Protein 5BQ2 (pdb70)

InterPro domains:
  IPR001986 Enolpyruvate transferase domain [PF00275] (7-409)
  IPR005750 UDP-N-acetylglucosamine 1-carboxyvinyltransferase [MF_00111] (1-419)
  IPR005750 UDP-N-acetylglucosamine 1-carboxyvinyltransferase [PTHR43783] (2-420)
  IPR005750 UDP-N-acetylglucosamine 1-carboxyvinyltransferase [TIGR01072] (1-418)
  IPR005750 UDP-N-acetylglucosamine 1-carboxyvinyltransferase [cd01555] (12-412)
  IPR013792 RNA 3'-terminal phosphate cyclase/enolpyruvate transferase, alpha/beta [SSF55205] (1-419)
  IPR036968 Enolpyruvate transferase domain superfamily [G3DSA:3.65.10.10] (4-416)
  IPR036968 Enolpyruvate transferase domain superfamily [G3DSA:3.65.10.10] (21-231)

Sequence (1696 aa):
HHHHMDKLIITGGNRLDGEIRRISGAKNSALPILAATLLADTPVTVCNLPHLHDIITTMIELFFGRMGVQPIIDEKLNVEVDASSSIKTLVAPYELVKTMRASILVLGPMMLARFGEAEVALPGGAIGSRPVDLHIRGLEAMGAQIEVEGGYIKAKAPAGGLRGGHFFFDTVSVTGTENLMMAAALANGRTVLQQNAAREPEVVDLANCLNAMGANVQQGAGSDTIVIEGVKRLGGARYDDVLPDRIETGTYLVAAAATGGRVKLKDTDPTILEAVLQKLEEAGAHISTGSNWIELDMKGNRPKKAVNVRTAPYPAFPTDMQAQFISMNAVAEGTGAVIETVFENRFMHVYEMNRMGAQILVEGNTAIVTGVPKLKGAPVMATDLRASASLVIAGLVAEGDTLIDRIYHIDRGYECCIEEKLQLLGAKIRRRVPGHHHHMDKLIITGGNRLDGEIRRISGAKNSALPILAATLLADTPVTVCNLPHHLHDIITTMIEELFGRMGVQPIIDEKLNVEEVDASSIKTLVAPYELVKTMRASILVLGPMMLARFGEAEVALPGGAIGSRPVDLHIRGLEAMGAQIEVEGGYIKAKAPAGGLRGGHFFFDTVSVTGTENLMMAAALANGRTVLQQNAAREPEVVDLANCLNAMGANVQQGAGSDTIVIEGVKRLGGGARYDDVLPDRIETGTYLVAAAATGGRVKLKDTDPTILEAVLQKLEEE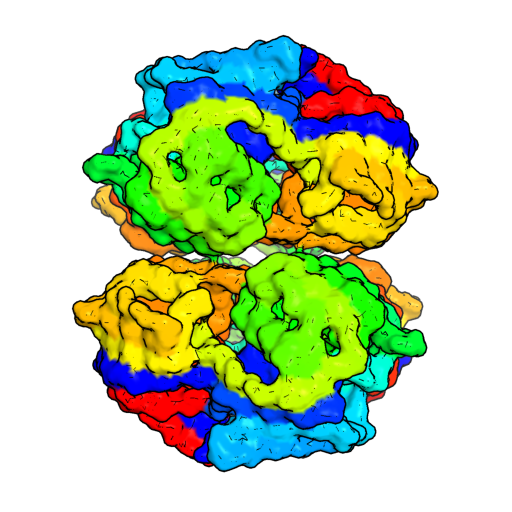AGAHISTGSNWIELDMKGNRPKAVNVRTAPYPAFPTDMQAQFISMNAVAEGTGAVIETVFENRFMHVYEMNRMGAQILVEGNTAIVTGVPKLKGAPVMATDLRASASLVIAGLVAEGDTLIDDRIYHIDRGYECCIEEKLQLLGAKIRRRVPGHHHHMDKLIIITGGNRLDGEIRISGAKNSALPILAATLLADTPVTVCNLPHLHDIITTMIEELFGRMGVQPIIDEKLNVEVDASSIKTLVAPYELVKTMRASILVLGPMMLARFGEAEVALPGGAIGSRPVDLHIRGLEAMGAQIEVEGGYIKAKAPAGGLRGGHHFFFDDTVSVTGTENLMMAAALANNGRTVLQQNAAREPEVVDLANCLNAMGANVQGAGSDDTIVIEGVKRLGGARYDDVLPDRIETGTYLVAAAATGGRVKLKDTDPTILEAVLQQKLEEAGAHISTGSNWIELDMKGNRPKAVNVRTAPYPAFPTDMQAQFISMNAVAEGTGAVIETVFENRFMHVYEMNRMGAQILVEGNTAIVTGVPKLKGAPVMATDLRASASLVIAGLVAEGDTLIDRIYHIDRGYECCIEEKKLQLLGAKIRRRVPGHHHHMDKLIITGGNRLDGEIRISGAKNSALPILAATLLADTPVTVCNLPHLHDIITTMIEELFGRMGVQPIIDEKLNVEVDASSIKTLVAPYELVKTMRASILVLGPMMLARFGEAEVALPGGAIGSRPVDLHIRGLEAMGAQIEEVEGGYIKAKAPAGGLRGGHHFFFDTVSVTGTENLMMAAALANNGRTVLQQNAAREPEVVDLANCLNAMGANVQGAGSDTIVIEGVKRLGGARYDDVLPDRIETGTYLVAAAATGGRVKLKDTDPTILEAVLQQKLEEAGAHISTGSNWIELDMKGNRPKAVNVRTAPYPAFPTDMQAQFISMNAVAEGTGAVIETVFENNRFMHVYEMNRMGAQILVEGNTAIVTGVPKLKGAPVMATDLRASASLVIAGLVAEGDTLIDDRIYHIDRGYECCIEEKLQLLGAKIRRRVPG

Foldseek 3Di:
DADQWKKKKFAAQDQFAFEDEFAFAPLLLLLLLLLQLQAQAKAKEDSHFQFCLNVLSQVQLVVQQWHWDQDPNRIIITRNPRGDHQERDPVSCQVPVSNCSNVQQSCQRPFWHKYAAHDDPLADDHDVLLVVLQVQQVWDWDADPRITTIGAPVVGTAAGEGEDPAEDQSSLSSNQSNLQAHAAKHKYAQYFLAVSQVLSQVQQVQQPWAWPDRNHRMIMGGYDNGTHYDYGYGAGHVLQVLLVLLLNQLSQAKYKYFQHACVNQVQSVVQQVVQQWDWDDDGGMIITHSPRDQGAAEEAEDDGPPHHHPLCQLSSLLSLQAHAAKYKGFYPDRFPNCPSVVQQVVFVWDWDDDGRIIIGGHDNATAADEGEDDACRNCSSVVSNSNRHHGMHMYTSCSSVSNRHRPVVVRSVSRVTRMDMDHD/DADQWKWKKFAAQDQFAFEDEFAFAPLLLLLLLLLQLQAQAKAKEDSHFQFCQNVLSQVQQVVQQWHWDQDPRRITITNNPRGHHQERDCVSCQVPVSNCSNVLSSCQRVFWHKYAAHDDPLADDHDVLLVVLQVQQVWDWDADPRITTIGAPVVGTAAGEDEDPAEDQSSLSSNQSNLQAHAAKHKYAQYFQAVSQVQSQVSQVQQPWAWPDRNHRMIMGGHDHHGYYDYGYGAGHPLQVLLVLLLNQLSQAKYKYFQHACVNAVQSVVQQVVQQWDWDDDGGMIITHNPRDQGAEEEAEDDGPPHHHPLCQLSSLLSNQAHAAKYKYFYPDRQPNCPSVVQQVVFVWDWDDDGRIIIGGHDNATAADEGEDDACRNCSSVVSNSNRHHTMHMYTSCSSVSNRHRPVVVRSVSRVTRMDMDHD/DADQWKWKKFAAQDQFAFEDAFAFAPLLLLLLLLLQLQAQAKAKEDRHFQFCQNVLSQVQLVVQQWHWDQDPRRITITRNNRGDHQERDCVSCQVPVSNCSNVLQSCQRPFKHKYAQHDDPLADDHDVLLVVLQVQQAWDWDQDPRITIIGHPVPGTAAGEGEDPAEDQSSLSSSQSNLQAHAAKHKYAQYFLAVSQVLSQVQQVQQPWAWPDRNHRMIMGGYDNGTHYYYGYGAGHVLLVLLVLLLNQLSQHKYKYFQHACVNAVQSVVQSVVQPWDWDDDGGMIIIGSNSDQTAAEEAEDDGPPHHHPLCQLSSLLSLQAHAAKYKGFYPDSFPSCPSVVQQVVFVWDWDDDTRIIIGHHHNATAADEGEDDALRNCSSVVSNQNRHHGMHMYTSCSSVSNRHRPVVVRSVSRVTDMDMDHD/DADQWKKKKFAAQDQFAFEDEFAFAPLLLLLLLLLQLQAQAKAKEDRHFQFCQNVLSQVQLVVQQWHWDQDPRRITITRNPRGDHQERDPVSCQVPVSNCSNVQQSCQRPFWHKYAQHDDPLADDHDVLLVVLQVQQAWDWDADPRITIIGHPVPGTAAGEGEDPAEDQSSLSSNQSNLQAHAAKHKYAQYFLAVSQVLSQVLQVQQPWAWPDRNHRIIMGGYDNGTHYDYGYGAGHPLQVLLVLLLNLLSQHKYKYFRHACVNAVQSVVQSVVQQWDWDDDRGMIIIGSVSDQTAAEEAEDDGPPHHHPLCQLSSLLSLQAHAAKYKGFYPDSQPSCPSVVQQVVFVWDWDDDGRIIIGHYHNATAADEGEDDALRNCSSVVSNSNRHHGMHMYTSCSSVSNRHRPVQVRSVSRVTPMDMDHD

Radius of gyration: 33.66 Å; Cα contacts (8 Å, |Δi|>4): 4878; chains: 4; bounding box: 71×80×82 Å

Organism: Pseudomonas aeruginosa (strain ATCC 15692 / DSM 22644 / CIP 104116 / JCM 14847 / LMG 12228 / 1C / PRS 101 / PAO1) (NCBI:txid208964)

Secondary structure (DSSP, 8-state):
---TT-EEEEE-------EEEPPBPHHHHHHHHHHGGGBSS-EEEES---SHHHHHHHHHHHHHT---EE-TTS-EEE-GGG----EE-HHHHTT-GGGGGGHHHHHHHHSEEEEEPP----S----HHHHHHHHTTT-EEEEETTEEEEEPPTT--B--EEE-SS--HHHHHHHHHHHHTSBSEEEEES----HHHHHHHHHHHHTT--EE-BTBSEEEEE--S-B---EEEPPB-HHHHHHHHHHHHHTT-EEEEES--GGG-HHHHHHHHHTT-EEEEETTEEEEE-TT-PPBP--EEB-STTSB-HHHHHHHHHHHTTSBSEEEEE-SSSTT--HHHHHHHHTT-EEEEETTEEEEE--S-EE---EE---TTTTHHHHHHHHTEESEEEEE-THHHHHHSSSHHHHHHHTT-EEEEE--/---TT-EEEEE--PPP--EEEPPBPHHHHHHHHHHGGG-SS-EEEES---SHHHHHHHHHHHHHT--PEE-TT--EEE-GGG----EE-HHHHTT-GGGGGGHHHHHHHHSEEEEEPP----S----HHHHHHHHTTT-EEEEETTEEEEEPPTT--B--EEE-SS--HHHHHHHHHHHHTSBSEEEEES----HHHHHHHHHHHHTT--EE-BTBSEEEEE--S-----EEEPPB-HHHHHHHHHHHHHTT-EEEEES--GGG-HHHHHHHHHTT-EEEEETTEEEEE-TT-PPBP--EEB-STTSB-GGGHHHHHHHHTTSBSEEEEE-SSSTT--HHHHHHHHTT-EEEEETTEEEEE--S-EE---EE---TTTTHHHHHHHHTEESEEEEE-THHHHHHSSSHHHHHHHTT-EEEEE--/---TT-EEEEE--PPPEEEEEPPBPHHHHHHHHHHGGGBSS-EEEES---SHHHHHHHHHHHHHT---EE-TTS-EEE-GGG----EE-HHHHTT-GGGGGGHHHHHHHHSEEEEEPP---------HHHHHHHHTTT-EEEEETTEEEEEPPTTS-B--EEE-SS--HHHHHHHHHHHHTSBSEEEEES----HHHHHHHHHHHHTT--EE-BTBSEEEEE--S-B---EEEPPB-HHHHHHHHHHHHHTT-EEEEES--GGG-HHHHHHHHHTT-EEEEETTEEEEE-TTPPPBP--EEB-STTSBPGGGHHHHHHHHTTSBSEEEEE-SSSTT--HHHHHHHHTT-EEEEETTEEEEE--S-EE---EE---TTTTHHHHHHHHTEESEEEEE-THHHHHHSSSHHHHHHHTT-EEEEE--/---TT-EEEEE--PPP--EEEPPBPHHHHHHHHHHGGGBSS-EEEES---SHHHHHHHHHHHHTT---EE-TTS-EEE-GGG----EE-HHHHTT-GGGGGGHHHHHHHHSEEEEEPP---------HHHHHHHHHTT-EEEEETTEEEEEPPTTS-B--EEE-SS--HHHHHHHHHHHHTSBSEEEEES----HHHHHHHHHHHHTT--EE-BTBSEEEEE--S-B---EEEPPB-HHHHHHHHHHHHHTT-EEEEES--GGG-HHHHHHHHHTT-EEEE-SSEEEEE-TTPPPBP--EEB-STTSB-GGGHHHHHHHHTTSBSEEEEE-SSSTT--HHHHHHHHTT-EEEEETTEEEEE--S-EE---EE---TTTTHHHHHHHHTEESEEEEE-THHHHHHSSSHHHHHHHTT-EEEEE--

Structure (mmCIF, N/CA/C/O backbone):
data_5BQ2
#
_entry.id   5BQ2
#
_cell.length_a   130.170
_cell.length_b   166.810
_cell.length_c   81.450
_cell.angle_alpha   90.000
_cell.angle_beta   90.000
_cell.angle_gamma   90.000
#
_symmetry.space_group_name_H-M   'P 21 21 2'
#
loop_
_entity.id
_entity.type
_entity.pdbx_description
1 polymer 'UDP-N-acetylglucosamine 1-carboxyvinyltransferase'
2 non-polymer 'URIDINE-DIPHOSPHATE-2(N-ACETYLGLUCOSAMINYL) BUTYRIC ACID'
3 non-polymer 'MAGNESIUM ION'
4 water water
#
loop_
_atom_site.group_PDB
_atom_site.id
_atom_site.type_symbol
_atom_site.label_atom_id
_atom_site.label_alt_id
_atom_site.label_comp_id
_atom_site.label_asym_id
_atom_site.label_entity_id
_atom_site.label_seq_id
_atom_site.pdbx_PDB_ins_code
_atom_site.Cartn_x
_atom_site.Cartn_y
_atom_site.Cartn_z
_atom_site.occupancy
_atom_site.B_iso_or_equiv
_atom_site.auth_seq_id
_atom_site.auth_comp_id
_atom_site.auth_asym_id
_atom_site.auth_atom_id
_atom_site.pdbx_PDB_model_num
ATOM 1 N N . HIS A 1 5 ? -78.825 4.613 108.721 1.00 35.86 -3 HIS A N 1
ATOM 2 C CA . HIS A 1 5 ? -80.152 4.209 109.178 1.00 37.82 -3 HIS A CA 1
ATOM 3 C C . HIS A 1 5 ? -80.550 4.945 110.459 1.00 35.95 -3 HIS A C 1
ATOM 4 O O . HIS A 1 5 ? -80.450 4.391 111.557 1.00 41.29 -3 HIS A O 1
ATOM 6 N N . HIS A 1 6 ? -81.013 6.185 110.314 1.00 24.27 -2 HIS A N 1
ATOM 7 C CA . HIS A 1 6 ? -81.354 7.019 111.470 1.00 20.97 -2 HIS A CA 1
ATOM 8 C C . HIS A 1 6 ? -82.464 6.396 112.312 1.00 20.73 -2 HIS A C 1
ATOM 9 O O . HIS A 1 6 ? -83.346 5.712 111.786 1.00 22.58 -2 HIS A O 1
ATOM 16 N N . HIS A 1 7 ? -82.389 6.617 113.622 1.00 17.59 -1 HIS A N 1
ATOM 17 C CA . HIS A 1 7 ? -83.386 6.146 114.580 1.00 21.05 -1 HIS A CA 1
ATOM 18 C C . HIS A 1 7 ? -83.814 7.320 115.471 1.00 14.99 -1 HIS A C 1
ATOM 19 O O . HIS A 1 7 ? -83.015 8.227 115.741 1.00 16.00 -1 HIS A O 1
ATOM 26 N N . HIS A 1 8 ? -85.065 7.305 115.921 1.00 18.93 0 HIS A N 1
ATOM 27 C CA . HIS A 1 8 ? -85.612 8.405 116.717 1.00 22.36 0 HIS A CA 1
ATOM 28 C C . HIS A 1 8 ? -84.739 8.767 117.921 1.00 23.85 0 HIS A C 1
ATOM 29 O O . HIS A 1 8 ? -84.642 9.937 118.278 1.00 19.51 0 HIS A O 1
ATOM 36 N N . MET A 1 9 ? -84.084 7.769 118.516 1.00 16.03 1 MET A N 1
ATOM 37 C CA . MET A 1 9 ? -83.325 7.974 119.748 1.00 16.12 1 MET A CA 1
ATOM 38 C C . MET A 1 9 ? -81.825 8.198 119.527 1.00 16.58 1 MET A C 1
ATOM 39 O O . MET A 1 9 ? -81.046 8.138 120.482 1.00 16.37 1 MET A O 1
ATOM 44 N N . ASP A 1 10 ? -81.423 8.459 118.284 1.00 14.52 2 ASP A N 1
ATOM 45 C CA . ASP A 1 10 ? -80.007 8.718 117.971 1.00 15.20 2 ASP A CA 1
ATOM 46 C C . ASP A 1 10 ? -79.472 9.932 118.731 1.00 18.77 2 ASP A C 1
ATOM 47 O O . ASP A 1 10 ? -80.224 10.853 119.045 1.00 13.81 2 ASP A O 1
ATOM 52 N N . LYS A 1 11 ? -78.167 9.932 119.004 1.00 13.02 3 LYS A N 1
ATOM 53 C CA . LYS A 1 11 ? -77.481 11.102 119.549 1.00 11.88 3 LYS A CA 1
ATOM 54 C C . LYS A 1 11 ? -76.272 11.413 118.674 1.00 11.12 3 LYS A C 1
ATOM 55 O O . LYS A 1 11 ? -75.829 10.563 117.908 1.00 13.02 3 LYS A O 1
ATOM 61 N N . LEU A 1 12 ? -75.745 12.630 118.787 1.00 10.41 4 LEU A N 1
ATOM 62 C CA . LEU A 1 12 ? -74.449 12.949 118.193 1.00 9.90 4 LEU A CA 1
ATOM 63 C C . LEU A 1 12 ? -73.441 13.245 119.285 1.00 11.96 4 LEU A C 1
ATOM 64 O O . LEU A 1 12 ? -73.754 13.961 120.224 1.00 12.38 4 LEU A O 1
ATOM 69 N N . ILE A 1 13 ? -72.227 12.707 119.160 1.00 10.58 5 ILE A N 1
ATOM 70 C CA . ILE A 1 13 ? -71.159 13.077 120.080 1.00 10.58 5 ILE A CA 1
ATOM 71 C C . ILE A 1 13 ? -70.058 13.780 119.286 1.00 13.99 5 ILE A C 1
ATOM 72 O O . ILE A 1 13 ? -69.537 13.260 118.296 1.00 12.39 5 ILE A O 1
ATOM 77 N N . ILE A 1 14 ? -69.708 14.970 119.747 1.00 12.56 6 ILE A N 1
ATOM 78 C CA . ILE A 1 14 ? -68.754 15.825 119.059 1.00 9.60 6 ILE A CA 1
ATOM 79 C C . ILE A 1 14 ? -67.554 16.050 119.945 1.00 12.52 6 ILE A C 1
ATOM 80 O O . ILE A 1 14 ? -67.711 16.231 121.139 1.00 12.06 6 ILE A O 1
ATOM 85 N N . THR A 1 15 ? -66.355 16.055 119.374 1.00 13.97 7 THR A N 1
ATOM 86 C CA . THR A 1 15 ? -65.188 16.527 120.110 1.00 11.93 7 THR A CA 1
ATOM 87 C C . THR A 1 15 ? -64.699 17.802 119.441 1.00 12.57 7 THR A C 1
ATOM 88 O O . THR A 1 15 ? -64.421 17.794 118.248 1.00 14.58 7 THR A O 1
ATOM 92 N N . GLY A 1 16 ? -64.621 18.901 120.185 1.00 11.33 8 GLY A N 1
ATOM 93 C CA . GLY A 1 16 ? -64.254 20.172 119.582 1.00 10.76 8 GLY A CA 1
ATOM 94 C C . GLY A 1 16 ? -62.759 20.340 119.376 1.00 16.14 8 GLY A C 1
ATOM 95 O O . GLY A 1 16 ? -61.962 19.530 119.848 1.00 14.44 8 GLY A O 1
ATOM 96 N N . GLY A 1 17 ? -62.375 21.385 118.648 1.00 17.54 9 GLY A N 1
ATOM 97 C CA . GLY A 1 17 ? -60.973 21.761 118.585 1.00 17.56 9 GLY A CA 1
ATOM 98 C C . GLY A 1 17 ? -60.266 21.615 117.252 1.00 18.05 9 GLY A C 1
ATOM 99 O O . GLY A 1 17 ? -59.071 21.895 117.152 1.00 23.60 9 GLY A O 1
ATOM 100 N N . ASN A 1 18 ? -60.989 21.183 116.227 1.00 15.03 10 ASN A N 1
ATOM 101 C CA . ASN A 1 18 ? -60.405 21.003 114.897 1.00 14.60 10 ASN A CA 1
ATOM 102 C C . ASN A 1 18 ? -60.834 22.098 113.928 1.00 14.47 10 ASN A C 1
ATOM 103 O O . ASN A 1 18 ? -62.020 22.385 113.803 1.00 14.86 10 ASN A O 1
ATOM 108 N N . ARG A 1 19 ? -59.877 22.703 113.233 1.00 13.88 11 ARG A N 1
ATOM 109 C CA . ARG A 1 19 ? -60.225 23.600 112.133 1.00 11.86 11 ARG A CA 1
ATOM 110 C C . ARG A 1 19 ? -60.751 22.777 110.954 1.00 12.80 11 ARG A C 1
ATOM 111 O O . ARG A 1 19 ? -60.051 21.893 110.444 1.00 13.30 11 ARG A O 1
ATOM 119 N N . LEU A 1 20 ? -61.968 23.061 110.503 1.00 13.13 12 LEU A N 1
ATOM 120 C CA . LEU A 1 20 ? -62.525 22.313 109.373 1.00 9.85 12 LEU A CA 1
ATOM 121 C C . LEU A 1 20 ? -61.714 22.562 108.097 1.00 11.02 12 LEU A C 1
ATOM 122 O O . LEU A 1 20 ? -61.097 23.614 107.930 1.00 12.08 12 LEU A O 1
ATOM 127 N N . ASP A 1 21 ? -61.703 21.572 107.211 1.00 10.93 13 ASP A N 1
ATOM 128 C CA . ASP A 1 21 ? -60.974 21.675 105.941 1.00 10.73 13 ASP A CA 1
ATOM 129 C C . ASP A 1 21 ? -61.494 20.584 105.027 1.00 13.97 13 ASP A C 1
ATOM 130 O O . ASP A 1 21 ? -61.388 19.408 105.354 1.00 18.37 13 ASP A O 1
ATOM 135 N N . GLY A 1 22 ? -62.054 20.956 103.880 1.00 12.94 14 GLY A N 1
ATOM 136 C CA . GLY A 1 22 ? -62.451 19.952 102.911 1.00 13.10 14 GLY A CA 1
ATOM 137 C C . GLY A 1 22 ? -63.503 20.474 101.966 1.00 15.47 14 GLY A C 1
ATOM 138 O O . GLY A 1 22 ? -63.758 21.671 101.921 1.00 13.84 14 GLY A O 1
ATOM 139 N N . GLU A 1 23 ? -64.094 19.580 101.190 1.00 13.88 15 GLU A N 1
ATOM 140 C CA . GLU A 1 23 ? -65.159 19.987 100.284 1.00 12.00 15 GLU A CA 1
ATOM 141 C C . GLU A 1 23 ? -66.329 19.024 100.356 1.00 15.85 15 GLU A C 1
ATOM 142 O O . GLU A 1 23 ? -66.154 17.810 100.496 1.00 19.73 15 GLU A O 1
ATOM 148 N N . ILE A 1 24 ? -67.534 19.576 100.298 1.00 12.24 16 ILE A N 1
ATOM 149 C CA . ILE A 1 24 ? -68.728 18.755 100.248 1.00 15.23 16 ILE A CA 1
ATOM 150 C C . ILE A 1 24 ? -69.712 19.316 99.244 1.00 13.66 16 ILE A C 1
ATOM 151 O O . ILE A 1 24 ? -69.597 20.461 98.794 1.00 12.27 16 ILE A O 1
ATOM 156 N N . ARG A 1 25 ? -70.669 18.473 98.883 1.00 13.44 17 ARG A N 1
ATOM 157 C CA A ARG A 1 25 ? -71.723 18.885 97.974 0.53 12.15 17 ARG A CA 1
ATOM 158 C CA B ARG A 1 25 ? -71.739 18.847 97.974 0.47 12.56 17 ARG A CA 1
ATOM 159 C C . ARG A 1 25 ? -72.979 19.261 98.748 1.00 15.57 17 ARG A C 1
ATOM 160 O O . ARG A 1 25 ? -73.384 18.568 99.685 1.00 15.33 17 ARG A O 1
ATOM 175 N N . ILE A 1 26 ? -73.572 20.384 98.350 1.00 9.63 18 ILE A N 1
ATOM 176 C CA . ILE A 1 26 ? -74.819 20.880 98.921 1.00 7.14 18 ILE A CA 1
ATOM 177 C C . ILE A 1 26 ? -75.989 20.129 98.283 1.00 9.58 18 ILE A C 1
ATOM 178 O O . ILE A 1 26 ? -76.001 19.882 97.068 1.00 11.96 18 ILE A O 1
ATOM 183 N N . SER A 1 27 ? -76.949 19.743 99.120 1.00 9.69 19 SER A N 1
ATOM 184 C CA . SER A 1 27 ? -78.133 19.008 98.687 1.00 12.32 19 SER A CA 1
ATOM 185 C C . SER A 1 27 ? -79.234 19.961 98.238 1.00 10.37 19 SER A C 1
ATOM 186 O O . SER A 1 27 ? -79.171 21.157 98.508 1.00 9.50 19 SER A O 1
ATOM 189 N N . GLY A 1 28 ? -80.259 19.418 97.586 1.00 8.20 20 GLY A N 1
ATOM 190 C CA . GLY A 1 28 ? -81.405 20.223 97.195 1.00 8.07 20 GLY A CA 1
ATOM 191 C C . GLY A 1 28 ? -82.156 20.814 98.378 1.00 11.46 20 GLY A C 1
ATOM 192 O O . GLY A 1 28 ? -82.120 20.262 99.487 1.00 9.27 20 GLY A O 1
ATOM 193 N N . ALA A 1 29 ? -82.854 21.924 98.149 1.00 7.74 21 ALA A N 1
ATOM 194 C CA . ALA A 1 29 ? -83.526 22.643 99.248 1.00 7.68 21 ALA A CA 1
ATOM 195 C C . ALA A 1 29 ? -84.730 21.901 99.808 1.00 7.91 21 ALA A C 1
ATOM 196 O O . ALA A 1 29 ? -85.702 21.610 99.097 1.00 8.38 21 ALA A O 1
ATOM 198 N N . LYS A 1 30 ? -84.673 21.618 101.104 1.00 8.92 22 LYS A N 1
ATOM 199 C CA . LYS A 1 30 ? -85.806 20.977 101.780 1.00 5.57 22 LYS A CA 1
ATOM 200 C C . LYS A 1 30 ? -87.098 21.761 101.555 1.00 8.61 22 LYS A C 1
ATOM 201 O O . LYS A 1 30 ? -88.155 21.182 101.280 1.00 6.40 22 LYS A O 1
ATOM 207 N N . ASN A 1 31 ? -87.008 23.085 101.639 1.00 7.98 23 ASN A N 1
ATOM 208 C CA . ASN A 1 31 ? -88.216 23.909 101.574 1.00 8.84 23 ASN A CA 1
ATOM 209 C C . ASN A 1 31 ? -88.610 24.321 100.148 1.00 10.47 23 ASN A C 1
ATOM 210 O O . ASN A 1 31 ? -89.559 25.089 99.944 1.00 9.20 23 ASN A O 1
ATOM 215 N N . SER A 1 32 ? -87.899 23.786 99.161 1.00 7.46 24 SER A N 1
ATOM 216 C CA . SER A 1 32 ? -88.415 23.773 97.791 1.00 5.31 24 SER A CA 1
ATOM 217 C C . SER A 1 32 ? -89.046 22.398 97.503 1.00 9.03 24 SER A C 1
ATOM 218 O O . SER A 1 32 ? -90.105 22.301 96.861 1.00 8.07 24 SER A O 1
ATOM 221 N N . ALA A 1 33 ? -88.396 21.338 97.978 1.00 7.43 25 ALA A N 1
ATOM 222 C CA . ALA A 1 33 ? -88.913 19.978 97.806 1.00 8.73 25 ALA A CA 1
ATOM 223 C C . ALA A 1 33 ? -90.327 19.830 98.354 1.00 8.64 25 ALA A C 1
ATOM 224 O O . ALA A 1 33 ? -91.182 19.193 97.723 1.00 9.84 25 ALA A O 1
ATOM 226 N N . LEU A 1 34 ? -90.575 20.411 99.524 1.00 7.55 26 LEU A N 1
ATOM 227 C CA . LEU A 1 34 ? -91.882 20.242 100.158 1.00 6.21 26 LEU A CA 1
ATOM 228 C C . LEU A 1 34 ? -93.010 20.883 99.316 1.00 8.57 26 LEU A C 1
ATOM 229 O O . LEU A 1 34 ? -94.004 20.197 99.001 1.00 7.86 26 LEU A O 1
ATOM 234 N N . PRO A 1 35 ? -92.891 22.181 98.960 1.00 6.06 27 PRO A N 1
ATOM 235 C CA . PRO A 1 35 ? -93.986 22.697 98.123 1.00 9.40 27 PRO A CA 1
ATOM 236 C C . PRO A 1 35 ? -94.071 22.052 96.741 1.00 8.84 27 PRO A C 1
ATOM 237 O O . PRO A 1 35 ? -95.183 21.894 96.223 1.00 9.49 27 PRO A O 1
ATOM 241 N N . ILE A 1 36 ? -92.939 21.697 96.133 1.00 8.34 28 ILE A N 1
ATOM 242 C CA . ILE A 1 36 ? -92.998 21.072 94.804 1.00 7.21 28 ILE A CA 1
ATOM 243 C C . ILE A 1 36 ? -93.630 19.676 94.888 1.00 9.83 28 ILE A C 1
ATOM 244 O O . ILE A 1 36 ? -94.402 19.291 94.006 1.00 8.58 28 ILE A O 1
ATOM 249 N N . LEU A 1 37 ? -93.350 18.927 95.955 1.00 8.14 29 LEU A N 1
ATOM 250 C CA . LEU A 1 37 ? -94.057 17.654 96.138 1.00 7.44 29 LEU A CA 1
ATOM 251 C C . LEU A 1 37 ? -95.563 17.892 96.281 1.00 8.17 29 LEU A C 1
ATOM 252 O O . LEU A 1 37 ? -96.366 17.183 95.671 1.00 10.77 29 LEU A O 1
ATOM 257 N N . ALA A 1 38 ? -95.957 18.901 97.053 1.00 6.14 30 ALA A N 1
ATOM 258 C CA . ALA A 1 38 ? -97.385 19.229 97.139 1.00 6.52 30 ALA A CA 1
ATOM 259 C C . ALA A 1 38 ? -97.950 19.567 95.746 1.00 8.99 30 ALA A C 1
ATOM 260 O O . ALA A 1 38 ? -99.075 19.175 95.401 1.00 9.46 30 ALA A O 1
ATOM 262 N N . ALA A 1 39 ? -97.163 20.289 94.949 1.00 9.00 31 ALA A N 1
ATOM 263 C CA . ALA A 1 39 ? -97.590 20.693 93.606 1.00 8.56 31 ALA A CA 1
ATOM 264 C C . ALA A 1 39 ? -97.904 19.509 92.693 1.00 10.81 31 ALA A C 1
ATOM 265 O O . ALA A 1 39 ? -98.632 19.668 91.704 1.00 9.75 31 ALA A O 1
ATOM 267 N N . THR A 1 40 ? -97.362 18.330 93.000 1.00 8.85 32 THR A N 1
ATOM 268 C CA . THR A 1 40 ? -97.593 17.176 92.124 1.00 11.08 32 THR A CA 1
ATOM 269 C C . THR A 1 40 ? -99.065 16.786 92.142 1.00 11.81 32 THR A C 1
ATOM 270 O O . THR A 1 40 ? -99.545 16.106 91.233 1.00 11.49 32 THR A O 1
ATOM 274 N N . LEU A 1 41 ? -99.797 17.223 93.167 1.00 12.11 33 LEU A N 1
ATOM 275 C CA . LEU A 1 41 ? -101.248 17.032 93.189 1.00 11.64 33 LEU A CA 1
ATOM 276 C C . LEU A 1 41 ? -101.977 17.701 92.018 1.00 12.32 33 LEU A C 1
ATOM 277 O O . LEU A 1 41 ? -103.097 17.320 91.682 1.00 12.31 33 LEU A O 1
ATOM 282 N N . LEU A 1 42 ? -101.348 18.696 91.399 1.00 11.17 34 LEU A N 1
ATOM 283 C CA . LEU A 1 42 ? -101.971 19.429 90.298 1.00 16.77 34 LEU A CA 1
ATOM 284 C C . LEU A 1 42 ? -101.875 18.711 88.956 1.00 12.12 34 LEU A C 1
ATOM 285 O O . LEU A 1 42 ? -102.614 19.024 88.017 1.00 12.49 34 LEU A O 1
ATOM 290 N N . ALA A 1 43 ? -100.941 17.775 88.851 1.00 13.06 35 ALA A N 1
ATOM 291 C CA . ALA A 1 43 ? -100.581 17.248 87.526 1.00 11.56 35 ALA A CA 1
ATOM 292 C C . ALA A 1 43 ? -101.419 16.046 87.116 1.00 13.46 35 ALA A C 1
ATOM 293 O O . ALA A 1 43 ? -101.746 15.207 87.948 1.00 16.56 35 ALA A O 1
ATOM 295 N N . ASP A 1 44 ? -101.755 15.938 85.830 1.00 15.83 36 ASP A N 1
ATOM 296 C CA . ASP A 1 44 ? -102.521 14.763 85.408 1.00 18.50 36 ASP A CA 1
ATOM 297 C C . ASP A 1 44 ? -101.657 13.692 84.719 1.00 19.79 36 ASP A C 1
ATOM 298 O O . ASP A 1 44 ? -102.183 12.694 84.218 1.00 19.50 36 ASP A O 1
ATOM 303 N N . THR A 1 45 ? -100.341 13.900 84.698 1.00 15.64 37 THR A N 1
ATOM 304 C CA . THR A 1 45 ? -99.380 12.847 84.348 1.00 13.70 37 THR A CA 1
ATOM 305 C C . THR A 1 45 ? -98.267 12.913 85.412 1.00 12.72 37 THR A C 1
ATOM 306 O O . THR A 1 45 ? -98.171 13.905 86.133 1.00 13.86 37 THR A O 1
ATOM 310 N N . PRO A 1 46 ? -97.458 11.845 85.560 1.00 13.92 38 PRO A N 1
ATOM 311 C CA . PRO A 1 46 ? -96.577 11.824 86.737 1.00 13.71 38 PRO A CA 1
ATOM 312 C C . PRO A 1 46 ? -95.467 12.884 86.742 1.00 13.34 38 PRO A C 1
ATOM 313 O O . PRO A 1 46 ? -94.918 13.234 85.690 1.00 15.75 38 PRO A O 1
ATOM 317 N N . VAL A 1 47 ? -95.153 13.368 87.937 1.00 13.65 39 VAL A N 1
ATOM 318 C CA . VAL A 1 47 ? -94.063 14.316 88.155 1.00 12.52 39 VAL A CA 1
ATOM 319 C C . VAL A 1 47 ? -92.889 13.600 88.801 1.00 16.04 39 VAL A C 1
ATOM 320 O O . VAL A 1 47 ? -93.090 12.834 89.740 1.00 14.64 39 VAL A O 1
ATOM 324 N N . THR A 1 48 ? -91.671 13.849 88.318 1.00 13.03 40 THR A N 1
ATOM 325 C CA . THR A 1 48 ? -90.488 13.298 88.971 1.00 11.72 40 THR A CA 1
ATOM 326 C C . THR A 1 48 ? -89.665 14.432 89.577 1.00 10.38 40 THR A C 1
ATOM 327 O O . THR A 1 48 ? -89.221 15.329 88.860 1.00 13.53 40 THR A O 1
ATOM 331 N N . VAL A 1 49 ? -89.508 14.413 90.900 1.00 9.79 41 VAL A N 1
ATOM 332 C CA . VAL A 1 49 ? -88.801 15.469 91.605 1.00 12.54 41 VAL A CA 1
ATOM 333 C C . VAL A 1 49 ? -87.397 14.983 91.903 1.00 13.38 41 VAL A C 1
ATOM 334 O O . VAL A 1 49 ? -87.227 13.910 92.491 1.00 15.14 41 VAL A O 1
ATOM 338 N N . CYS A 1 50 ? -86.400 15.779 91.528 1.00 9.95 42 CYS A N 1
ATOM 339 C CA . CYS A 1 50 ? -85.016 15.344 91.620 1.00 11.97 42 CYS A CA 1
ATOM 340 C C . CYS A 1 50 ? -84.167 16.286 92.480 1.00 12.32 42 CYS A C 1
ATOM 341 O O . CYS A 1 50 ? -84.616 17.355 92.915 1.00 10.42 42 CYS A O 1
ATOM 344 N N . ASN A 1 51 ? -82.937 15.861 92.721 1.00 12.32 43 ASN A N 1
ATOM 345 C CA . ASN A 1 51 ? -82.028 16.542 93.635 1.00 10.85 43 ASN A CA 1
ATOM 346 C C . ASN A 1 51 ? -82.622 16.680 95.030 1.00 11.96 43 ASN A C 1
ATOM 347 O O . ASN A 1 51 ? -82.382 17.670 95.709 1.00 12.73 43 ASN A O 1
ATOM 352 N N . LEU A 1 52 ? -83.386 15.691 95.472 1.00 12.22 44 LEU A N 1
ATOM 353 C CA . LEU A 1 52 ? -83.958 15.748 96.815 1.00 10.02 44 LEU A CA 1
ATOM 354 C C . LEU A 1 52 ? -82.901 15.518 97.888 1.00 11.11 44 LEU A C 1
ATOM 355 O O . LEU A 1 52 ? -82.017 14.671 97.725 1.00 15.51 44 LEU A O 1
ATOM 360 N N . PRO A 1 53 ? -82.993 16.273 98.990 1.00 11.33 45 PRO A N 1
ATOM 361 C CA . PRO A 1 53 ? -82.160 15.985 100.157 1.00 10.83 45 PRO A CA 1
ATOM 362 C C . PRO A 1 53 ? -82.690 14.762 100.894 1.00 14.84 45 PRO A C 1
ATOM 363 O O . PRO A 1 53 ? -83.908 14.556 100.946 1.00 10.93 45 PRO A O 1
ATOM 367 N N . HIS A 1 54 ? -81.803 13.966 101.474 1.00 11.26 46 HIS A N 1
ATOM 368 C CA . HIS A 1 54 ? -82.271 12.786 102.180 1.00 13.16 46 HIS A CA 1
ATOM 369 C C . HIS A 1 54 ? -82.418 13.133 103.642 1.00 10.31 46 HIS A C 1
ATOM 370 O O . HIS A 1 54 ? -81.491 12.971 104.433 1.00 12.68 46 HIS A O 1
ATOM 377 N N . LEU A 1 55 ? -83.598 13.642 103.976 1.00 10.50 47 LEU A N 1
ATOM 378 C CA . LEU A 1 55 ? -83.897 14.059 105.335 1.00 12.61 47 LEU A CA 1
ATOM 379 C C . LEU A 1 55 ? -85.367 13.783 105.628 1.00 9.87 47 LEU A C 1
ATOM 380 O O . LEU A 1 55 ? -86.149 13.497 104.715 1.00 13.19 47 LEU A O 1
ATOM 385 N N . HIS A 1 56 ? -85.752 13.862 106.897 1.00 9.86 48 HIS A N 1
ATOM 386 C CA . HIS A 1 56 ? -87.000 13.221 107.294 1.00 9.27 48 HIS A CA 1
ATOM 387 C C . HIS A 1 56 ? -88.266 13.973 106.860 1.00 11.54 48 HIS A C 1
ATOM 388 O O . HIS A 1 56 ? -89.312 13.346 106.722 1.00 10.71 48 HIS A O 1
ATOM 395 N N . ASP A 1 57 ? -88.198 15.288 106.619 1.00 7.82 49 ASP A N 1
ATOM 396 C CA . ASP A 1 57 ? -89.408 16.000 106.193 1.00 12.30 49 ASP A CA 1
ATOM 397 C C . ASP A 1 57 ? -89.923 15.463 104.842 1.00 10.94 49 ASP A C 1
ATOM 398 O O . ASP A 1 57 ? -91.125 15.483 104.581 1.00 9.26 49 ASP A O 1
ATOM 403 N N . ILE A 1 58 ? -89.025 14.975 103.992 1.00 10.97 50 ILE A N 1
ATOM 404 C CA A ILE A 1 58 ? -89.409 14.385 102.704 0.56 11.64 50 ILE A CA 1
ATOM 405 C CA B ILE A 1 58 ? -89.478 14.435 102.716 0.44 11.43 50 ILE A CA 1
ATOM 406 C C . ILE A 1 58 ? -90.180 13.099 102.951 1.00 12.32 50 ILE A C 1
ATOM 407 O O . ILE A 1 58 ? -91.203 12.828 102.320 1.00 8.59 50 ILE A O 1
ATOM 416 N N . THR A 1 59 ? -89.667 12.302 103.886 1.00 10.81 51 THR A N 1
ATOM 417 C CA . THR A 1 59 ? -90.290 11.045 104.271 1.00 9.23 51 THR A CA 1
ATOM 418 C C . THR A 1 59 ? -91.711 11.288 104.785 1.00 13.88 51 THR A C 1
ATOM 419 O O . THR A 1 59 ? -92.642 10.570 104.419 1.00 13.46 51 THR A O 1
ATOM 423 N N . THR A 1 60 ? -91.873 12.312 105.619 1.00 8.87 52 THR A N 1
ATOM 424 C CA . THR A 1 60 ? -93.197 12.658 106.131 1.00 9.15 52 THR A CA 1
ATOM 425 C C . THR A 1 60 ? -94.148 13.078 105.009 1.00 9.73 52 THR A C 1
ATOM 426 O O . THR A 1 60 ? -95.304 12.671 104.995 1.00 11.39 52 THR A O 1
ATOM 430 N N . MET A 1 61 ? -93.665 13.873 104.062 1.00 9.06 53 MET A N 1
ATOM 431 C CA . MET A 1 61 ? -94.520 14.297 102.950 1.00 9.91 53 MET A CA 1
ATOM 432 C C . MET A 1 61 ? -94.940 13.084 102.110 1.00 10.12 53 MET A C 1
ATOM 433 O O . MET A 1 61 ? -96.098 12.979 101.692 1.00 8.58 53 MET A O 1
ATOM 438 N N . ILE A 1 62 ? -94.012 12.153 101.895 1.00 11.20 54 ILE A N 1
ATOM 439 C CA . ILE A 1 62 ? -94.332 10.933 101.166 1.00 10.57 54 ILE A CA 1
ATOM 440 C C . ILE A 1 62 ? -95.362 10.113 101.937 1.00 9.57 54 ILE A C 1
ATOM 441 O O . ILE A 1 62 ? -96.296 9.571 101.342 1.00 13.38 54 ILE A O 1
ATOM 446 N N . GLU A 1 63 ? -95.210 10.031 103.255 1.00 9.89 55 GLU A N 1
ATOM 447 C CA . GLU A 1 63 ? -96.194 9.335 104.078 1.00 12.49 55 GLU A CA 1
ATOM 448 C C . GLU A 1 63 ? -97.563 9.982 103.952 1.00 12.38 55 GLU A C 1
ATOM 449 O O . GLU A 1 63 ? -98.580 9.278 103.894 1.00 14.99 55 GLU A O 1
ATOM 455 N N . LEU A 1 64 ? -97.594 11.314 103.912 1.00 9.87 56 LEU A N 1
ATOM 456 C CA . LEU A 1 64 ? -98.868 12.036 103.817 1.00 9.89 56 LEU A CA 1
ATOM 457 C C . LEU A 1 64 ? -99.590 11.665 102.523 1.00 12.26 56 LEU A C 1
ATOM 458 O O . LEU A 1 64 ? -100.800 11.413 102.510 1.00 11.77 56 LEU A O 1
ATOM 463 N N . PHE A 1 65 ? -98.839 11.604 101.436 1.00 11.64 57 PHE A N 1
ATOM 464 C CA A PHE A 1 65 ? -99.426 11.233 100.155 0.44 10.46 57 PHE A CA 1
ATOM 465 C CA B PHE A 1 65 ? -99.418 11.226 100.150 0.56 10.27 57 PHE A CA 1
ATOM 466 C C . PHE A 1 65 ? -99.976 9.807 100.233 1.00 11.13 57 PHE A C 1
ATOM 467 O O . PHE A 1 65 ? -101.071 9.523 99.743 1.00 12.12 57 PHE A O 1
ATOM 482 N N . GLY A 1 66 ? -99.238 8.916 100.883 1.00 14.11 58 GLY A N 1
ATOM 483 C CA . GLY A 1 66 ? -99.711 7.556 101.072 1.00 15.51 58 GLY A CA 1
ATOM 484 C C . GLY A 1 66 ? -101.059 7.491 101.767 1.00 14.54 58 GLY A C 1
ATOM 485 O O . GLY A 1 66 ? -101.928 6.695 101.386 1.00 14.29 58 GLY A O 1
ATOM 486 N N . ARG A 1 67 ? -101.241 8.327 102.786 1.00 14.41 59 ARG A N 1
ATOM 487 C CA . ARG A 1 67 ? -102.509 8.368 103.516 1.00 16.91 59 ARG A CA 1
ATOM 488 C C . ARG A 1 67 ? -103.648 8.893 102.654 1.00 18.03 59 ARG A C 1
ATOM 489 O O . ARG A 1 67 ? -104.816 8.707 102.990 1.00 16.96 59 ARG A O 1
ATOM 497 N N . MET A 1 68 ? -103.313 9.567 101.557 1.00 17.17 60 MET A N 1
ATOM 498 C CA . MET A 1 68 ? -104.342 10.064 100.648 1.00 17.88 60 MET A CA 1
ATOM 499 C C . MET A 1 68 ? -104.620 9.068 99.519 1.00 17.01 60 MET A C 1
ATOM 500 O O . MET A 1 68 ? -105.520 9.269 98.699 1.00 15.46 60 MET A O 1
ATOM 505 N N . GLY A 1 69 ? -103.856 7.981 99.500 1.00 14.05 61 GLY A N 1
ATOM 506 C CA . GLY A 1 69 ? -104.037 6.948 98.491 1.00 14.18 61 GLY A CA 1
ATOM 507 C C . GLY A 1 69 ? -103.090 7.078 97.311 1.00 18.45 61 GLY A C 1
ATOM 508 O O . GLY A 1 69 ? -103.221 6.353 96.324 1.00 24.09 61 GLY A O 1
ATOM 509 N N . VAL A 1 70 ? -102.127 7.989 97.423 1.00 14.52 62 VAL A N 1
ATOM 510 C CA . VAL A 1 70 ? -101.109 8.200 96.394 1.00 15.02 62 VAL A CA 1
ATOM 511 C C . VAL A 1 70 ? -99.813 7.560 96.850 1.00 25.27 62 VAL A C 1
ATOM 512 O O . VAL A 1 70 ? -99.289 7.926 97.897 1.00 26.60 62 VAL A O 1
ATOM 516 N N . GLN A 1 71 ? -99.278 6.632 96.065 1.00 18.63 63 GLN A N 1
ATOM 517 C CA . GLN A 1 71 ? -98.033 5.965 96.441 1.00 20.13 63 GLN A CA 1
ATOM 518 C C . GLN A 1 71 ? -96.835 6.461 95.631 1.00 15.22 63 GLN A C 1
ATOM 519 O O . GLN A 1 71 ? -96.584 5.955 94.528 1.00 20.00 63 GLN A O 1
ATOM 521 N N . PRO A 1 72 ? -96.093 7.449 96.164 1.00 14.80 64 PRO A N 1
ATOM 522 C CA . PRO A 1 72 ? -94.893 7.894 95.446 1.00 14.95 64 PRO A CA 1
ATOM 523 C C . PRO A 1 72 ? -93.876 6.773 95.310 1.00 21.43 64 PRO A C 1
ATOM 524 O O . PRO A 1 72 ? -93.826 5.871 96.149 1.00 20.33 64 PRO A O 1
ATOM 528 N N . ILE A 1 73 ? -93.079 6.828 94.251 1.00 16.67 65 ILE A N 1
ATOM 529 C CA . ILE A 1 73 ? -92.070 5.806 94.012 1.00 17.24 65 ILE A CA 1
ATOM 530 C C . ILE A 1 73 ? -90.691 6.436 94.096 1.00 19.89 65 ILE A C 1
ATOM 531 O O . ILE A 1 73 ? -90.407 7.432 93.431 1.00 20.11 65 ILE A O 1
ATOM 536 N N . ILE A 1 74 ? -89.834 5.859 94.927 1.00 21.05 66 ILE A N 1
ATOM 537 C CA . ILE A 1 74 ? -88.466 6.338 95.047 1.00 23.29 66 ILE A CA 1
ATOM 538 C C . ILE A 1 74 ? -87.619 5.459 94.150 1.00 18.01 66 ILE A C 1
ATOM 539 O O . ILE A 1 74 ? -87.564 4.250 94.354 1.00 22.67 66 ILE A O 1
ATOM 544 N N . ASP A 1 75 ? -86.988 6.036 93.134 1.00 19.98 67 ASP A N 1
ATOM 545 C CA . ASP A 1 75 ? -86.229 5.202 92.209 1.00 20.27 67 ASP A CA 1
ATOM 546 C C . ASP A 1 75 ? -84.815 4.999 92.734 1.00 25.32 67 ASP A C 1
ATOM 547 O O . ASP A 1 75 ? -84.481 5.450 93.838 1.00 24.71 67 ASP A O 1
ATOM 552 N N . GLU A 1 76 ? -83.999 4.316 91.935 1.00 28.60 68 GLU A N 1
ATOM 553 C CA . GLU A 1 76 ? -82.637 3.953 92.312 1.00 33.99 68 GLU A CA 1
ATOM 554 C C . GLU A 1 76 ? -81.737 5.174 92.478 1.00 37.31 68 GLU A C 1
ATOM 555 O O . GLU A 1 76 ? -80.750 5.130 93.212 1.00 37.68 68 GLU A O 1
ATOM 557 N N . LYS A 1 77 ? -82.086 6.260 91.792 1.00 34.91 69 LYS A N 1
ATOM 558 C CA . LYS A 1 77 ? -81.328 7.506 91.861 1.00 33.93 69 LYS A CA 1
ATOM 559 C C . LYS A 1 77 ? -81.853 8.378 92.996 1.00 33.86 69 LYS A C 1
ATOM 560 O O . LYS A 1 77 ? -81.410 9.513 93.184 1.00 35.70 69 LYS A O 1
ATOM 562 N N . LEU A 1 78 ? -82.813 7.824 93.735 1.00 27.99 70 LEU A N 1
ATOM 563 C CA . LEU A 1 78 ? -83.418 8.447 94.910 1.00 21.37 70 LEU A CA 1
ATOM 564 C C . LEU A 1 78 ? -84.268 9.668 94.543 1.00 21.59 70 LEU A C 1
ATOM 565 O O . LEU A 1 78 ? -84.536 10.538 95.376 1.00 20.00 70 LEU A O 1
ATOM 570 N N . ASN A 1 79 ? -84.711 9.714 93.292 1.00 18.49 71 ASN A N 1
ATOM 571 C CA . ASN A 1 79 ? -85.702 10.703 92.879 1.00 17.93 71 ASN A CA 1
ATOM 572 C C . ASN A 1 79 ? -87.096 10.180 93.213 1.00 20.46 71 ASN A C 1
ATOM 573 O O . ASN A 1 79 ? -87.274 8.985 93.427 1.00 20.66 71 ASN A O 1
ATOM 578 N N . VAL A 1 80 ? -88.083 11.068 93.286 1.00 16.71 72 VAL A N 1
ATOM 579 C CA . VAL A 1 80 ? -89.426 10.640 93.668 1.00 12.12 72 VAL A CA 1
ATOM 580 C C . VAL A 1 80 ? -90.430 10.915 92.549 1.00 16.42 72 VAL A C 1
ATOM 581 O O . VAL A 1 80 ? -90.581 12.047 92.094 1.00 18.80 72 VAL A O 1
ATOM 585 N N . GLU A 1 81 ? -91.094 9.860 92.095 1.00 14.32 73 GLU A N 1
ATOM 586 C CA . GLU A 1 81 ? -92.139 9.994 91.088 1.00 16.71 73 GLU A CA 1
ATOM 587 C C . GLU A 1 81 ? -93.489 9.961 91.779 1.00 17.55 73 GLU A C 1
ATOM 588 O O . GLU A 1 81 ? -93.756 9.054 92.565 1.00 15.40 73 GLU A O 1
ATOM 594 N N . VAL A 1 82 ? -94.335 10.951 91.494 1.00 12.88 74 VAL A N 1
ATOM 595 C CA . VAL A 1 82 ? -95.670 11.015 92.088 1.00 12.58 74 VAL A CA 1
ATOM 596 C C . VAL A 1 82 ? -96.724 11.040 91.001 1.00 18.61 74 VAL A C 1
ATOM 597 O O . VAL A 1 82 ? -96.710 11.928 90.153 1.00 15.87 74 VAL A O 1
ATOM 601 N N . ASP A 1 83 ? -97.638 10.072 91.032 1.00 14.25 75 ASP A N 1
ATOM 602 C CA . ASP A 1 83 ? -98.786 10.055 90.127 1.00 15.90 75 ASP A CA 1
ATOM 603 C C . ASP A 1 83 ? -100.060 10.260 90.952 1.00 20.28 75 ASP A C 1
ATOM 604 O O . ASP A 1 83 ? -100.571 9.323 91.552 1.00 17.77 75 ASP A O 1
ATOM 609 N N . ALA A 1 84 ? -100.552 11.495 91.002 1.00 18.27 76 ALA A N 1
ATOM 610 C CA . ALA A 1 84 ? -101.628 11.846 91.925 1.00 25.86 76 ALA A CA 1
ATOM 611 C C . ALA A 1 84 ? -103.023 11.430 91.450 1.00 30.51 76 ALA A C 1
ATOM 612 O O . ALA A 1 84 ? -104.006 11.614 92.169 1.00 31.58 76 ALA A O 1
ATOM 614 N N A SER A 1 85 ? -103.084 10.860 90.246 0.49 32.45 77 SER A N 1
ATOM 615 N N B SER A 1 85 ? -103.130 10.874 90.254 0.51 32.55 77 SER A N 1
ATOM 616 C CA A SER A 1 85 ? -104.343 10.452 89.616 0.49 34.53 77 SER A CA 1
ATOM 617 C CA B SER A 1 85 ? -104.456 10.569 89.732 0.51 34.31 77 SER A CA 1
ATOM 618 C C A SER A 1 85 ? -105.044 9.348 90.398 0.49 36.08 77 SER A C 1
ATOM 619 C C B SER A 1 85 ? -104.981 9.216 90.237 0.51 36.26 77 SER A C 1
ATOM 620 O O A SER A 1 85 ? -106.254 9.159 90.280 0.49 37.73 77 SER A O 1
ATOM 621 O O B SER A 1 85 ? -106.011 8.727 89.776 0.51 38.88 77 SER A O 1
ATOM 626 N N . SER A 1 86 ? -104.278 8.621 91.198 1.00 35.07 78 SER A N 1
ATOM 627 C CA . SER A 1 86 ? -104.809 7.475 91.920 1.00 32.93 78 SER A CA 1
ATOM 628 C C . SER A 1 86 ? -105.370 7.891 93.285 1.00 23.47 78 SER A C 1
ATOM 629 O O . SER A 1 86 ? -105.751 7.034 94.081 1.00 23.60 78 SER A O 1
ATOM 632 N N . ILE A 1 87 ? -105.417 9.197 93.555 1.00 23.76 79 ILE A N 1
ATOM 633 C CA . ILE A 1 87 ? -105.790 9.690 94.887 1.00 20.03 79 ILE A CA 1
ATOM 634 C C . ILE A 1 87 ? -107.183 9.185 95.279 1.00 18.58 79 ILE A C 1
ATOM 635 O O . ILE A 1 87 ? -108.086 9.102 94.445 1.00 21.21 79 ILE A O 1
ATOM 640 N N . LYS A 1 88 ? -107.329 8.827 96.554 1.00 18.18 80 LYS A N 1
ATOM 641 C CA . LYS A 1 88 ? -108.533 8.166 97.067 1.00 19.62 80 LYS A CA 1
ATOM 642 C C . LYS A 1 88 ? -109.278 9.019 98.082 1.00 21.97 80 LYS A C 1
ATOM 643 O O . LYS A 1 88 ? -110.513 9.042 98.112 1.00 17.30 80 LYS A O 1
ATOM 649 N N . THR A 1 89 ? -108.510 9.695 98.930 1.00 15.02 81 THR A N 1
ATOM 650 C CA . THR A 1 89 ? -109.053 10.384 100.095 1.00 13.47 81 THR A CA 1
ATOM 651 C C . THR A 1 89 ? -108.502 11.799 100.164 1.00 15.52 81 THR A C 1
ATOM 652 O O . THR A 1 89 ? -107.299 11.990 100.339 1.00 16.18 81 THR A O 1
ATOM 656 N N . LEU A 1 90 ? -109.382 12.785 100.021 1.00 12.26 82 LEU A N 1
ATOM 657 C CA . LEU A 1 90 ? -108.964 14.183 99.956 1.00 12.66 82 LEU A CA 1
ATOM 658 C C . LEU A 1 90 ? -108.869 14.744 101.362 1.00 13.79 82 LEU A C 1
ATOM 659 O O . LEU A 1 90 ? -109.589 15.673 101.739 1.00 11.48 82 LEU A O 1
ATOM 664 N N . VAL A 1 91 ? -107.975 14.150 102.141 1.00 10.76 83 VAL A N 1
ATOM 665 C CA . VAL A 1 91 ? -107.845 14.489 103.557 1.00 13.12 83 VAL A CA 1
ATOM 666 C C . VAL A 1 91 ? -106.384 14.439 103.959 1.00 13.85 83 VAL A C 1
ATOM 667 O O . VAL A 1 91 ? -105.711 13.437 103.700 1.00 16.45 83 VAL A O 1
ATOM 671 N N . ALA A 1 92 ? -105.892 15.505 104.586 1.00 9.75 84 ALA A N 1
ATOM 672 C CA . ALA A 1 92 ? -104.576 15.462 105.208 1.00 10.94 84 ALA A CA 1
ATOM 673 C C . ALA A 1 92 ? -104.805 15.312 106.711 1.00 10.76 84 ALA A C 1
ATOM 674 O O . ALA A 1 92 ? -105.182 16.269 107.373 1.00 11.03 84 ALA A O 1
ATOM 676 N N . PRO A 1 93 ? -104.620 14.092 107.241 1.00 10.35 85 PRO A N 1
ATOM 677 C CA . PRO A 1 93 ? -105.010 13.753 108.617 1.00 10.43 85 PRO A CA 1
ATOM 678 C C . PRO A 1 93 ? -104.186 14.442 109.698 1.00 11.84 85 PRO A C 1
ATOM 679 O O . PRO A 1 93 ? -102.968 14.619 109.569 1.00 11.87 85 PRO A O 1
ATOM 683 N N . TYR A 1 94 ? -104.860 14.788 110.787 1.00 10.41 86 TYR A N 1
ATOM 684 C CA . TYR A 1 94 ? -104.211 15.409 111.936 1.00 11.27 86 TYR A CA 1
ATOM 685 C C . TYR A 1 94 ? -103.051 14.560 112.443 1.00 12.15 86 TYR A C 1
ATOM 686 O O . TYR A 1 94 ? -102.009 15.088 112.820 1.00 11.08 86 TYR A O 1
ATOM 695 N N . GLU A 1 95 ? -103.230 13.237 112.436 1.00 11.14 87 GLU A N 1
ATOM 696 C CA . GLU A 1 95 ? -102.170 12.328 112.871 1.00 15.72 87 GLU A CA 1
ATOM 697 C C . GLU A 1 95 ? -100.838 12.638 112.176 1.00 14.08 87 GLU A C 1
ATOM 698 O O . GLU A 1 95 ? -99.776 12.535 112.788 1.00 15.34 87 GLU A O 1
ATOM 704 N N . LEU A 1 96 ? -100.878 13.045 110.911 1.00 11.53 88 LEU A N 1
ATOM 705 C CA . LEU A 1 96 ? -99.639 13.412 110.238 1.00 14.56 88 LEU A CA 1
ATOM 706 C C . LEU A 1 96 ? -99.337 14.893 110.354 1.00 11.19 88 LEU A C 1
ATOM 707 O O . LEU A 1 96 ? -98.191 15.280 110.595 1.00 12.18 88 LEU A O 1
ATOM 712 N N . VAL A 1 97 ? -100.356 15.728 110.162 1.00 11.22 89 VAL A N 1
ATOM 713 C CA . VAL A 1 97 ? -100.150 17.176 110.123 1.00 14.52 89 VAL A CA 1
ATOM 714 C C . VAL A 1 97 ? -99.545 17.674 111.432 1.00 10.33 89 VAL A C 1
ATOM 715 O O . VAL A 1 97 ? -98.737 18.613 111.442 1.00 11.14 89 VAL A O 1
ATOM 719 N N . LYS A 1 98 ? -99.915 17.034 112.539 1.00 8.93 90 LYS A N 1
ATOM 720 C CA . LYS A 1 98 ? -99.434 17.468 113.845 1.00 9.79 90 LYS A CA 1
ATOM 721 C C . LYS A 1 98 ? -97.919 17.282 113.981 1.00 11.44 90 LYS A C 1
ATOM 722 O O . LYS A 1 98 ? -97.300 17.853 114.889 1.00 10.47 90 LYS A O 1
ATOM 728 N N . THR A 1 99 ? -97.331 16.481 113.090 1.00 9.95 91 THR A N 1
ATOM 729 C CA . THR A 1 99 ? -95.892 16.215 113.132 1.00 9.88 91 THR A CA 1
ATOM 730 C C . THR A 1 99 ? -95.110 17.126 112.204 1.00 10.68 91 THR A C 1
ATOM 731 O O . THR A 1 99 ? -93.889 17.209 112.323 1.00 10.52 91 THR A O 1
ATOM 735 N N . MET A 1 100 ? -95.796 17.780 111.267 1.00 9.32 92 MET A N 1
ATOM 736 C CA . MET A 1 100 ? -95.124 18.623 110.277 1.00 7.10 92 MET A CA 1
ATOM 737 C C . MET A 1 100 ? -96.106 19.628 109.687 1.00 8.54 92 MET A C 1
ATOM 738 O O . MET A 1 100 ? -96.814 19.314 108.718 1.00 8.71 92 MET A O 1
ATOM 743 N N . ARG A 1 101 ? -96.139 20.837 110.247 1.00 9.51 93 ARG A N 1
ATOM 744 C CA . ARG A 1 101 ? -97.130 21.829 109.817 1.00 7.86 93 ARG A CA 1
ATOM 745 C C . ARG A 1 101 ? -96.990 22.227 108.333 1.00 8.04 93 ARG A C 1
ATOM 746 O O . ARG A 1 101 ? -97.958 22.700 107.741 1.00 8.74 93 ARG A O 1
ATOM 754 N N . ALA A 1 102 ? -95.824 22.009 107.721 1.00 7.05 94 ALA A N 1
ATOM 755 C CA . ALA A 1 102 ? -95.668 22.303 106.278 1.00 6.17 94 ALA A CA 1
ATOM 756 C C . ALA A 1 102 ? -96.599 21.444 105.421 1.00 8.71 94 ALA A C 1
ATOM 757 O O . ALA A 1 102 ? -96.771 21.700 104.219 1.00 8.81 94 ALA A O 1
ATOM 759 N N . SER A 1 103 ? -97.180 20.413 106.034 1.00 9.75 95 SER A N 1
ATOM 760 C CA . SER A 1 103 ? -98.196 19.593 105.383 1.00 7.40 95 SER A CA 1
ATOM 761 C C . SER A 1 103 ? -99.342 20.422 104.820 1.00 9.14 95 SER A C 1
ATOM 762 O O . SER A 1 103 ? -100.040 19.973 103.910 1.00 11.34 95 SER A O 1
ATOM 765 N N . ILE A 1 104 ? -99.557 21.607 105.382 1.00 8.44 96 ILE A N 1
ATOM 766 C CA . ILE A 1 104 ? -100.629 22.482 104.934 1.00 6.45 96 ILE A CA 1
ATOM 767 C C . ILE A 1 104 ? -100.464 22.877 103.464 1.00 9.59 96 ILE A C 1
ATOM 768 O O . ILE A 1 104 ? -101.421 23.328 102.841 1.00 6.88 96 ILE A O 1
ATOM 773 N N . LEU A 1 105 ? -99.260 22.701 102.921 1.00 7.41 97 LEU A N 1
ATOM 774 C CA . LEU A 1 105 ? -99.004 22.991 101.510 1.00 6.22 97 LEU A CA 1
ATOM 775 C C . LEU A 1 105 ? -99.867 22.158 100.549 1.00 8.41 97 LEU A C 1
ATOM 776 O O . LEU A 1 105 ? -99.962 22.504 99.371 1.00 7.89 97 LEU A O 1
ATOM 781 N N . VAL A 1 106 ? -100.477 21.062 101.009 1.00 8.23 98 VAL A N 1
ATOM 782 C CA . VAL A 1 106 ? -101.335 20.301 100.093 1.00 8.50 98 VAL A CA 1
ATOM 783 C C . VAL A 1 106 ? -102.719 20.940 99.978 1.00 10.27 98 VAL A C 1
ATOM 784 O O . VAL A 1 106 ? -103.468 20.589 99.086 1.00 8.77 98 VAL A O 1
ATOM 788 N N . LEU A 1 107 ? -103.058 21.879 100.863 1.00 8.70 99 LEU A N 1
ATOM 789 C CA . LEU A 1 107 ? -104.400 22.495 100.836 1.00 9.40 99 LEU A CA 1
ATOM 790 C C . LEU A 1 107 ? -104.712 23.207 99.515 1.00 9.81 99 LEU A C 1
ATOM 791 O O . LEU A 1 107 ? -105.742 22.933 98.869 1.00 9.63 99 LEU A O 1
ATOM 796 N N . GLY A 1 108 ? -103.835 24.123 99.112 1.00 10.18 100 GLY A N 1
ATOM 797 C CA . GLY A 1 108 ? -104.043 24.857 97.870 1.00 9.80 100 GLY A CA 1
ATOM 798 C C . GLY A 1 108 ? -104.218 23.976 96.641 1.00 11.77 100 GLY A C 1
ATOM 799 O O . GLY A 1 108 ? -105.212 24.098 95.917 1.00 12.44 100 GLY A O 1
ATOM 800 N N . PRO A 1 109 ? -103.248 23.090 96.379 1.00 9.28 101 PRO A N 1
ATOM 801 C CA . PRO A 1 109 ? -103.362 22.274 95.158 1.00 10.55 101 PRO A CA 1
ATOM 802 C C . PRO A 1 109 ? -104.504 21.271 95.208 1.00 11.26 101 PRO A C 1
ATOM 803 O O . PRO A 1 109 ? -105.148 21.060 94.188 1.00 13.15 101 PRO A O 1
ATOM 807 N N . MET A 1 110 ? -104.745 20.645 96.355 1.00 11.34 102 MET A N 1
ATOM 808 C CA A MET A 1 110 ? -105.839 19.691 96.453 0.71 9.31 102 MET A CA 1
ATOM 809 C CA B MET A 1 110 ? -105.854 19.700 96.481 0.29 12.81 102 MET A CA 1
ATOM 810 C C . MET A 1 110 ? -107.167 20.382 96.143 1.00 12.06 102 MET A C 1
ATOM 811 O O . MET A 1 110 ? -107.960 19.876 95.360 1.00 13.81 102 MET A O 1
ATOM 820 N N . LEU A 1 111 ? -107.381 21.549 96.743 1.00 14.08 103 LEU A N 1
ATOM 821 C CA . LEU A 1 111 ? -108.616 22.293 96.547 1.00 12.19 103 LEU A CA 1
ATOM 822 C C . LEU A 1 111 ? -108.781 22.695 95.078 1.00 13.93 103 LEU A C 1
ATOM 823 O O . LEU A 1 111 ? -109.860 22.548 94.514 1.00 14.41 103 LEU A O 1
ATOM 828 N N . ALA A 1 112 ? -107.711 23.176 94.454 1.00 11.66 104 ALA A N 1
ATOM 829 C CA . ALA A 1 112 ? -107.781 23.674 93.076 1.00 12.75 104 ALA A CA 1
ATOM 830 C C . ALA A 1 112 ? -107.992 22.551 92.075 1.00 13.72 104 ALA A C 1
ATOM 831 O O . ALA A 1 112 ? -108.724 22.705 91.081 1.00 14.05 104 ALA A O 1
ATOM 833 N N . ARG A 1 113 ? -107.339 21.422 92.325 1.00 12.69 105 ARG A N 1
ATOM 834 C CA . ARG A 1 113 ? -107.403 20.296 91.400 1.00 11.95 105 ARG A CA 1
ATOM 835 C C . ARG A 1 113 ? -108.698 19.512 91.578 1.00 13.22 105 ARG A C 1
ATOM 836 O O . ARG A 1 113 ? -109.345 19.144 90.605 1.00 16.04 105 ARG A O 1
ATOM 844 N N . PHE A 1 114 ? -109.066 19.242 92.828 1.00 13.73 106 PHE A N 1
ATOM 845 C CA . PHE A 1 114 ? -110.152 18.286 93.082 1.00 15.11 106 PHE A CA 1
ATOM 846 C C . PHE A 1 114 ? -111.445 18.906 93.597 1.00 14.89 106 PHE A C 1
ATOM 847 O O . PHE A 1 114 ? -112.441 18.199 93.774 1.00 16.74 106 PHE A O 1
ATOM 855 N N . GLY A 1 115 ? -111.444 20.216 93.814 1.00 15.60 107 GLY A N 1
ATOM 856 C CA . GLY A 1 115 ? -112.659 20.926 94.187 1.00 15.91 107 GLY A CA 1
ATOM 857 C C . GLY A 1 115 ? -112.995 20.919 95.673 1.00 17.46 107 GLY A C 1
ATOM 858 O O . GLY A 1 115 ? -113.955 21.555 96.107 1.00 16.06 107 GLY A O 1
ATOM 859 N N . GLU A 1 116 ? -112.216 20.185 96.456 1.00 13.49 108 GLU A N 1
ATOM 860 C CA . GLU A 1 116 ? -112.448 20.123 97.897 1.00 12.93 108 GLU A CA 1
ATOM 861 C C . GLU A 1 116 ? -111.205 19.618 98.593 1.00 12.37 108 GLU A C 1
ATOM 862 O O . GLU A 1 116 ? -110.356 18.959 97.980 1.00 16.61 108 GLU A O 1
ATOM 868 N N . ALA A 1 117 ? -111.111 19.905 99.882 1.00 12.50 109 ALA A N 1
ATOM 869 C CA . ALA A 1 117 ? -109.970 19.464 100.672 1.00 14.34 109 ALA A CA 1
ATOM 870 C C . ALA A 1 117 ? -110.293 19.587 102.147 1.00 15.30 109 ALA A C 1
ATOM 871 O O . ALA A 1 117 ? -110.899 20.571 102.559 1.00 15.21 109 ALA A O 1
ATOM 873 N N . GLU A 1 118 ? -109.905 18.589 102.937 1.00 11.59 110 GLU A N 1
ATOM 874 C CA . GLU A 1 118 ? -109.965 18.705 104.395 1.00 9.95 110 GLU A CA 1
ATOM 875 C C . GLU A 1 118 ? -108.542 18.547 104.903 1.00 11.64 110 GLU A C 1
ATOM 876 O O . GLU A 1 118 ? -107.944 17.489 104.732 1.00 14.41 110 GLU A O 1
ATOM 882 N N . VAL A 1 119 ? -107.998 19.601 105.502 1.00 9.23 111 VAL A N 1
ATOM 883 C CA . VAL A 1 119 ? -106.604 19.589 105.940 1.00 10.82 111 VAL A CA 1
ATOM 884 C C . VAL A 1 119 ? -106.548 20.013 107.394 1.00 10.32 111 VAL A C 1
ATOM 885 O O . VAL A 1 119 ? -107.084 21.062 107.750 1.00 10.16 111 VAL A O 1
ATOM 889 N N . ALA A 1 120 ? -105.922 19.200 108.241 1.00 10.54 112 ALA A N 1
ATOM 890 C CA . ALA A 1 120 ? -105.870 19.521 109.672 1.00 12.36 112 ALA A CA 1
ATOM 891 C C . ALA A 1 120 ? -105.236 20.887 109.903 1.00 13.97 112 ALA A C 1
ATOM 892 O O . ALA A 1 120 ? -104.214 21.225 109.311 1.00 9.98 112 ALA A O 1
ATOM 894 N N . LEU A 1 121 ? -105.863 21.681 110.762 1.00 9.47 113 LEU A N 1
ATOM 895 C CA . LEU A 1 121 ? -105.343 23.003 111.079 1.00 9.49 113 LEU A CA 1
ATOM 896 C C . LEU A 1 121 ? -104.134 22.865 112.007 1.00 9.49 113 LEU A C 1
ATOM 897 O O . LEU A 1 121 ? -104.248 22.321 113.105 1.00 12.15 113 LEU A O 1
ATOM 902 N N . PRO A 1 122 ? -102.966 23.341 111.573 1.00 9.53 114 PRO A N 1
ATOM 903 C CA . PRO A 1 122 ? -101.816 23.204 112.475 1.00 8.52 114 PRO A CA 1
ATOM 904 C C . PRO A 1 122 ? -102.003 23.901 113.824 1.00 11.72 114 PRO A C 1
ATOM 905 O O . PRO A 1 122 ? -102.557 25.004 113.915 1.00 11.13 114 PRO A O 1
ATOM 909 N N . GLY A 1 123 ? -101.573 23.222 114.880 1.00 10.84 115 GLY A N 1
ATOM 910 C CA . GLY A 1 123 ? -101.612 23.805 116.203 1.00 7.23 115 GLY A CA 1
ATOM 911 C C . GLY A 1 123 ? -100.313 24.521 116.508 1.00 10.23 115 GLY A C 1
ATOM 912 O O . GLY A 1 123 ? -99.781 25.259 115.672 1.00 11.92 115 GLY A O 1
ATOM 913 N N . GLY A 1 124 ? -99.791 24.300 117.706 1.00 13.63 116 GLY A N 1
ATOM 914 C CA . GLY A 1 124 ? -98.590 25.001 118.128 1.00 13.16 116 GLY A CA 1
ATOM 915 C C . GLY A 1 124 ? -97.307 24.373 117.623 1.00 13.84 116 GLY A C 1
ATOM 916 O O . GLY A 1 124 ? -97.193 23.148 117.517 1.00 18.24 116 GLY A O 1
ATOM 933 N N . ALA A 1 126 ? -93.097 24.980 118.610 1.00 8.92 118 ALA A N 1
ATOM 934 C CA . ALA A 1 126 ? -92.320 25.637 119.666 1.00 11.36 118 ALA A CA 1
ATOM 935 C C . ALA A 1 126 ? -91.501 26.845 119.186 1.00 11.26 118 ALA A C 1
ATOM 936 O O . ALA A 1 126 ? -91.044 27.652 119.992 1.00 15.17 118 ALA A O 1
ATOM 938 N N . ILE A 1 127 ? -91.311 26.963 117.878 1.00 12.12 119 ILE A N 1
ATOM 939 C CA . ILE A 1 127 ? -90.572 28.085 117.311 1.00 10.30 119 ILE A CA 1
ATOM 940 C C . ILE A 1 127 ? -91.199 29.448 117.642 1.00 13.42 119 ILE A C 1
ATOM 941 O O . ILE A 1 127 ? -90.486 30.418 117.944 1.00 16.95 119 ILE A O 1
ATOM 946 N N . GLY A 1 128 ? -92.524 29.529 117.578 1.00 12.66 120 GLY A N 1
ATOM 947 C CA . GLY A 1 128 ? -93.210 30.781 117.859 1.00 14.94 120 GLY A CA 1
ATOM 948 C C . GLY A 1 128 ? -94.616 30.848 117.283 1.00 13.32 120 GLY A C 1
ATOM 949 O O . GLY A 1 128 ? -95.207 29.829 116.945 1.00 12.31 120 GLY A O 1
ATOM 950 N N . SER A 1 129 ? -95.140 32.065 117.181 1.00 12.98 121 SER A N 1
ATOM 951 C CA . SER A 1 129 ? -96.456 32.316 116.596 1.00 15.30 121 SER A CA 1
ATOM 952 C C . SER A 1 129 ? -96.481 32.055 115.098 1.00 14.75 121 SER A C 1
ATOM 953 O O . SER A 1 129 ? -95.802 32.756 114.346 1.00 13.97 121 SER A O 1
ATOM 956 N N . ARG A 1 130 ? -97.268 31.070 114.664 1.00 10.19 122 ARG A N 1
ATOM 957 C CA . ARG A 1 130 ? -97.309 30.685 113.254 1.00 10.30 122 ARG A CA 1
ATOM 958 C C . ARG A 1 130 ? -98.724 30.384 112.731 1.00 10.39 122 ARG A C 1
ATOM 959 O O . ARG A 1 130 ? -98.968 29.306 112.207 1.00 15.82 122 ARG A O 1
ATOM 967 N N . PRO A 1 131 ? -99.647 31.346 112.848 1.00 10.94 123 PRO A N 1
ATOM 968 C CA . PRO A 1 131 ? -101.002 31.078 112.346 1.00 9.48 123 PRO A CA 1
ATOM 969 C C . PRO A 1 131 ? -101.038 30.936 110.829 1.00 13.25 123 PRO A C 1
ATOM 970 O O . PRO A 1 131 ? -100.062 31.296 110.169 1.00 16.40 123 PRO A O 1
ATOM 974 N N . VAL A 1 132 ? -102.149 30.441 110.289 1.00 13.41 124 VAL A N 1
ATOM 975 C CA . VAL A 1 132 ? -102.261 30.260 108.845 1.00 8.79 124 VAL A CA 1
ATOM 976 C C . VAL A 1 132 ? -103.499 30.974 108.285 1.00 9.28 124 VAL A C 1
ATOM 977 O O . VAL A 1 132 ? -104.021 30.592 107.233 1.00 12.80 124 VAL A O 1
ATOM 981 N N . ASP A 1 133 ? -103.939 32.028 108.964 1.00 8.95 125 ASP A N 1
ATOM 982 C CA . ASP A 1 133 ? -105.125 32.788 108.550 1.00 11.44 125 ASP A CA 1
ATOM 983 C C . ASP A 1 133 ? -105.024 33.328 107.127 1.00 14.06 125 ASP A C 1
ATOM 984 O O . ASP A 1 133 ? -106.030 33.423 106.428 1.00 14.07 125 ASP A O 1
ATOM 989 N N . LEU A 1 134 ? -103.819 33.690 106.699 1.00 13.27 126 LEU A N 1
ATOM 990 C CA . LEU A 1 134 ? -103.656 34.261 105.367 1.00 9.25 126 LEU A CA 1
ATOM 991 C C . LEU A 1 134 ? -103.807 33.181 104.289 1.00 10.96 126 LEU A C 1
ATOM 992 O O . LEU A 1 134 ? -104.207 33.484 103.165 1.00 12.83 126 LEU A O 1
ATOM 997 N N . HIS A 1 135 ? -103.471 31.934 104.624 1.00 10.65 127 HIS A N 1
ATOM 998 C CA . HIS A 1 135 ? -103.716 30.824 103.696 1.00 10.13 127 HIS A CA 1
ATOM 999 C C . HIS A 1 135 ? -105.213 30.706 103.433 1.00 14.65 127 HIS A C 1
ATOM 1000 O O . HIS A 1 135 ? -105.650 30.593 102.289 1.00 11.16 127 HIS A O 1
ATOM 1007 N N . ILE A 1 136 ? -105.985 30.716 104.515 1.00 10.58 128 ILE A N 1
ATOM 1008 C CA . ILE A 1 136 ? -107.446 30.591 104.458 1.00 9.50 128 ILE A CA 1
ATOM 1009 C C . ILE A 1 136 ? -108.083 31.785 103.731 1.00 13.08 128 ILE A C 1
ATOM 1010 O O . ILE A 1 136 ? -108.880 31.606 102.809 1.00 11.10 128 ILE A O 1
ATOM 1015 N N . ARG A 1 137 ? -107.726 33.002 104.125 1.00 12.27 129 ARG A N 1
ATOM 1016 C CA . ARG A 1 137 ? -108.297 34.185 103.488 1.00 12.91 129 ARG A CA 1
ATOM 1017 C C . ARG A 1 137 ? -107.952 34.282 102.002 1.00 10.57 129 ARG A C 1
ATOM 1018 O O . ARG A 1 137 ? -108.779 34.734 101.204 1.00 13.97 129 ARG A O 1
ATOM 1026 N N . GLY A 1 138 ? -106.730 33.895 101.646 1.00 9.94 130 GLY A N 1
ATOM 1027 C CA . GLY A 1 138 ? -106.304 33.933 100.254 1.00 10.65 130 GLY A CA 1
ATOM 1028 C C . GLY A 1 138 ? -107.155 33.004 99.413 1.00 14.31 130 GLY A C 1
ATOM 1029 O O . GLY A 1 138 ? -107.572 33.345 98.310 1.00 13.10 130 GLY A O 1
ATOM 1030 N N . LEU A 1 139 ? -107.422 31.817 99.939 1.00 13.40 131 LEU A N 1
ATOM 1031 C CA . LEU A 1 139 ? -108.239 30.853 99.211 1.00 13.26 131 LEU A CA 1
ATOM 1032 C C . LEU A 1 139 ? -109.687 31.344 99.128 1.00 10.66 131 LEU A C 1
ATOM 1033 O O . LEU A 1 139 ? -110.347 31.201 98.086 1.00 14.82 131 LEU A O 1
ATOM 1038 N N . GLU A 1 140 ? -110.183 31.954 100.203 1.00 15.35 132 GLU A N 1
ATOM 1039 C CA . GLU A 1 140 ? -111.523 32.533 100.151 1.00 13.98 132 GLU A CA 1
ATOM 1040 C C . GLU A 1 140 ? -111.602 33.627 99.084 1.00 12.67 132 GLU A C 1
ATOM 1041 O O . GLU A 1 140 ? -112.660 33.867 98.513 1.00 14.23 132 GLU A O 1
ATOM 1047 N N . ALA A 1 141 ? -110.472 34.272 98.799 1.00 12.52 133 ALA A N 1
ATOM 1048 C CA . ALA A 1 141 ? -110.448 35.338 97.802 1.00 17.88 133 ALA A CA 1
ATOM 1049 C C . ALA A 1 141 ? -110.589 34.755 96.399 1.00 16.23 133 ALA A C 1
ATOM 1050 O O . ALA A 1 141 ? -110.844 35.482 95.432 1.00 16.70 133 ALA A O 1
ATOM 1052 N N . MET A 1 142 ? -110.410 33.440 96.306 1.00 14.87 134 MET A N 1
ATOM 1053 C CA . MET A 1 142 ? -110.558 32.704 95.056 1.00 15.04 134 MET A CA 1
ATOM 1054 C C . MET A 1 142 ? -111.913 32.001 94.982 1.00 18.04 134 MET A C 1
ATOM 1055 O O . MET A 1 142 ? -112.152 31.175 94.093 1.00 18.01 134 MET A O 1
ATOM 1060 N N . GLY A 1 143 ? -112.794 32.335 95.918 1.00 17.67 135 GLY A N 1
ATOM 1061 C CA . GLY A 1 143 ? -114.158 31.831 95.908 1.00 16.83 135 GLY A CA 1
ATOM 1062 C C . GLY A 1 143 ? -114.391 30.632 96.812 1.00 19.45 135 GLY A C 1
ATOM 1063 O O . GLY A 1 143 ? -115.517 30.138 96.911 1.00 19.22 135 GLY A O 1
ATOM 1064 N N . ALA A 1 144 ? -113.335 30.164 97.472 1.00 17.21 136 ALA A N 1
ATOM 1065 C CA . ALA A 1 144 ? -113.443 28.993 98.343 1.00 16.48 136 ALA A CA 1
ATOM 1066 C C . ALA A 1 144 ? -114.377 29.225 99.529 1.00 18.88 136 ALA A C 1
ATOM 1067 O O . ALA A 1 144 ? -114.356 30.284 100.155 1.00 16.67 136 ALA A O 1
ATOM 1069 N N . GLN A 1 145 ? -115.188 28.218 99.835 1.00 15.99 137 GLN A N 1
ATOM 1070 C CA . GLN A 1 145 ? -115.979 28.211 101.057 1.00 13.70 137 GLN A CA 1
ATOM 1071 C C . GLN A 1 145 ? -115.246 27.368 102.088 1.00 14.70 137 GLN A C 1
ATOM 1072 O O . GLN A 1 145 ? -114.994 26.178 101.861 1.00 14.95 137 GLN A O 1
ATOM 1078 N N . ILE A 1 146 ? -114.881 27.981 103.208 1.00 16.79 138 ILE A N 1
ATOM 1079 C CA . ILE A 1 146 ? -114.049 27.299 104.190 1.00 11.55 138 ILE A CA 1
ATOM 1080 C C . ILE A 1 146 ? -114.644 27.386 105.602 1.00 16.61 138 ILE A C 1
ATOM 1081 O O . ILE A 1 146 ? -115.075 28.454 106.046 1.00 16.83 138 ILE A O 1
ATOM 1086 N N . GLU A 1 147 ? -114.692 26.252 106.297 1.00 12.13 139 GLU A N 1
ATOM 1087 C CA . GLU A 1 147 ? -115.028 26.263 107.726 1.00 12.26 139 GLU A CA 1
ATOM 1088 C C . GLU A 1 147 ? -113.996 25.457 108.491 1.00 17.27 139 GLU A C 1
ATOM 1089 O O . GLU A 1 147 ? -113.312 24.617 107.916 1.00 15.56 139 GLU A O 1
ATOM 1095 N N . VAL A 1 148 ? -113.888 25.727 109.789 1.00 17.26 140 VAL A N 1
ATOM 1096 C CA . VAL A 1 148 ? -113.055 24.941 110.676 1.00 17.91 140 VAL A CA 1
ATOM 1097 C C . VAL A 1 148 ? -113.979 24.093 111.526 1.00 14.22 140 VAL A C 1
ATOM 1098 O O . VAL A 1 148 ? -114.882 24.616 112.167 1.00 14.64 140 VAL A O 1
ATOM 1102 N N . GLU A 1 149 ? -113.778 22.782 111.498 1.00 14.68 141 GLU A N 1
ATOM 1103 C CA . GLU A 1 149 ? -114.619 21.857 112.240 1.00 12.67 141 GLU A CA 1
ATOM 1104 C C . GLU A 1 149 ? -113.786 20.623 112.568 1.00 12.21 141 GLU A C 1
ATOM 1105 O O . GLU A 1 149 ? -113.030 20.144 111.729 1.00 12.11 141 GLU A O 1
ATOM 1111 N N . GLY A 1 150 ? -113.899 20.138 113.799 1.00 12.75 142 GLY A N 1
ATOM 1112 C CA . GLY A 1 150 ? -113.130 18.988 114.239 1.00 13.88 142 GLY A CA 1
ATOM 1113 C C . GLY A 1 150 ? -111.630 19.168 114.105 1.00 13.61 142 GLY A C 1
ATOM 1114 O O . GLY A 1 150 ? -110.886 18.194 114.004 1.00 14.24 142 GLY A O 1
ATOM 1115 N N . GLY A 1 151 ? -111.176 20.419 114.101 1.00 10.71 143 GLY A N 1
ATOM 1116 C CA . GLY A 1 151 ? -109.762 20.700 113.924 1.00 9.70 143 GLY A CA 1
ATOM 1117 C C . GLY A 1 151 ? -109.288 20.605 112.484 1.00 9.04 143 GLY A C 1
ATOM 1118 O O . GLY A 1 151 ? -108.094 20.598 112.230 1.00 8.72 143 GLY A O 1
ATOM 1119 N N . TYR A 1 152 ? -110.232 20.557 111.544 1.00 11.19 144 TYR A N 1
ATOM 1120 C CA . TYR A 1 152 ? -109.899 20.519 110.121 1.00 11.96 144 TYR A CA 1
ATOM 1121 C C . TYR A 1 152 ? -110.298 21.806 109.420 1.00 11.25 144 TYR A C 1
ATOM 1122 O O . TYR A 1 152 ? -111.371 22.367 109.697 1.00 11.20 144 TYR A O 1
ATOM 1131 N N . ILE A 1 153 ? -109.431 22.270 108.517 1.00 11.49 145 ILE A N 1
ATOM 1132 C CA . ILE A 1 153 ? -109.826 23.244 107.510 1.00 8.92 145 ILE A CA 1
ATOM 1133 C C . ILE A 1 153 ? -110.630 22.479 106.466 1.00 11.67 145 ILE A C 1
ATOM 1134 O O . ILE A 1 153 ? -110.093 21.578 105.819 1.00 11.53 145 ILE A O 1
ATOM 1139 N N . LYS A 1 154 ? -111.908 22.817 106.323 1.00 9.79 146 LYS A N 1
ATOM 1140 C CA . LYS A 1 154 ? -112.787 22.111 105.392 1.00 12.34 146 LYS A CA 1
ATOM 1141 C C . LYS A 1 154 ? -113.159 23.049 104.249 1.00 15.60 146 LYS A C 1
ATOM 1142 O O . LYS A 1 154 ? -113.941 23.986 104.427 1.00 14.75 146 LYS A O 1
ATOM 1148 N N . ALA A 1 155 ? -112.567 22.802 103.084 1.00 13.90 147 ALA A N 1
ATOM 1149 C CA . ALA A 1 155 ? -112.651 23.732 101.968 1.00 12.69 147 ALA A CA 1
ATOM 1150 C C . ALA A 1 155 ? -113.383 23.128 100.782 1.00 14.38 147 ALA A C 1
ATOM 1151 O O . ALA A 1 155 ? -113.198 21.958 100.436 1.00 14.36 147 ALA A O 1
ATOM 1153 N N . LYS A 1 156 ? -114.225 23.947 100.166 1.00 12.40 148 LYS A N 1
ATOM 1154 C CA . LYS A 1 156 ? -114.948 23.556 98.970 1.00 14.88 148 LYS A CA 1
ATOM 1155 C C . LYS A 1 156 ? -114.849 24.680 97.932 1.00 20.09 148 LYS A C 1
ATOM 1156 O O . LYS A 1 156 ? -115.038 25.859 98.253 1.00 15.92 148 LYS A O 1
ATOM 1162 N N . ALA A 1 157 ? -114.523 24.317 96.698 1.00 16.31 149 ALA A N 1
ATOM 1163 C CA . ALA A 1 157 ? -114.464 25.291 95.607 1.00 17.13 149 ALA A CA 1
ATOM 1164 C C . ALA A 1 157 ? -115.870 25.624 95.123 1.00 18.97 149 ALA A C 1
ATOM 1165 O O . ALA A 1 157 ? -116.787 24.815 95.279 1.00 19.36 149 ALA A O 1
ATOM 1167 N N . PRO A 1 158 ? -116.049 26.817 94.524 1.00 16.92 150 PRO A N 1
ATOM 1168 C CA . PRO A 1 158 ? -117.349 27.101 93.909 1.00 27.61 150 PRO A CA 1
ATOM 1169 C C . PRO A 1 158 ? -117.611 26.149 92.755 1.00 25.23 150 PRO A C 1
ATOM 1170 O O . PRO A 1 158 ? -116.684 25.508 92.275 1.00 23.93 150 PRO A O 1
ATOM 1174 N N . ALA A 1 159 ? -118.862 26.053 92.315 1.00 29.90 151 ALA A N 1
ATOM 1175 C CA . ALA A 1 159 ? -119.164 25.294 91.119 1.00 30.43 151 ALA A CA 1
ATOM 1176 C C . ALA A 1 159 ? -118.383 25.891 89.951 1.00 29.57 151 ALA A C 1
ATOM 1177 O O . ALA A 1 159 ? -118.361 27.110 89.755 1.00 31.80 151 ALA A O 1
ATOM 1179 N N . GLY A 1 160 ? -117.716 25.034 89.195 1.00 25.42 152 GLY A N 1
ATOM 1180 C CA . GLY A 1 160 ? -116.880 25.499 88.107 1.00 30.66 152 GLY A CA 1
ATOM 1181 C C . GLY A 1 160 ? -115.438 25.667 88.541 1.00 27.92 152 GLY A C 1
ATOM 1182 O O . GLY A 1 160 ? -114.553 25.873 87.713 1.00 23.38 152 GLY A O 1
ATOM 1183 N N . GLY A 1 161 ? -115.198 25.588 89.847 1.00 17.38 153 GLY A N 1
ATOM 1184 C CA . GLY A 1 161 ? -113.842 25.649 90.372 1.00 18.54 153 GLY A CA 1
ATOM 1185 C C . GLY A 1 161 ? -113.424 26.994 90.949 1.00 21.38 153 GLY A C 1
ATOM 1186 O O . GLY A 1 161 ? -114.168 27.974 90.883 1.00 17.81 153 GLY A O 1
ATOM 1187 N N . LEU A 1 162 ? -112.220 27.043 91.513 1.00 14.05 154 LEU A N 1
ATOM 1188 C CA . LEU A 1 162 ? -111.670 28.303 92.021 1.00 13.50 154 LEU A CA 1
ATOM 1189 C C . LEU A 1 162 ? -111.593 29.373 90.933 1.00 20.13 154 LEU A C 1
ATOM 1190 O O . LEU A 1 162 ? -111.379 29.066 89.763 1.00 14.23 154 LEU A O 1
ATOM 1195 N N . ARG A 1 163 ? -111.746 30.630 91.329 1.00 16.33 155 ARG A N 1
ATOM 1196 C CA . ARG A 1 163 ? -111.644 31.741 90.383 1.00 16.87 155 ARG A CA 1
ATOM 1197 C C . ARG A 1 163 ? -110.456 32.629 90.709 1.00 19.90 155 ARG A C 1
ATOM 1198 O O . ARG A 1 163 ? -110.069 32.755 91.869 1.00 18.82 155 ARG A O 1
ATOM 1206 N N . GLY A 1 164 ? -109.882 33.264 89.697 1.00 18.35 156 GLY A N 1
ATOM 1207 C CA . GLY A 1 164 ? -108.758 34.148 89.945 1.00 16.41 156 GLY A CA 1
ATOM 1208 C C . GLY A 1 164 ? -109.190 35.314 90.820 1.00 18.44 156 GLY A C 1
ATOM 1209 O O . GLY A 1 164 ? -110.328 35.777 90.731 1.00 21.04 156 GLY A O 1
ATOM 1210 N N . GLY A 1 165 ? -108.301 35.775 91.686 1.00 19.18 157 GLY A N 1
ATOM 1211 C CA . GLY A 1 165 ? -108.608 36.931 92.509 1.00 21.81 157 GLY A CA 1
ATOM 1212 C C . GLY A 1 165 ? -107.368 37.725 92.848 1.00 22.66 157 GLY A C 1
ATOM 1213 O O . GLY A 1 165 ? -106.258 37.291 92.552 1.00 21.72 157 GLY A O 1
ATOM 1214 N N . HIS A 1 166 ? -107.567 38.900 93.442 1.00 22.70 158 HIS A N 1
ATOM 1215 C CA . HIS A 1 166 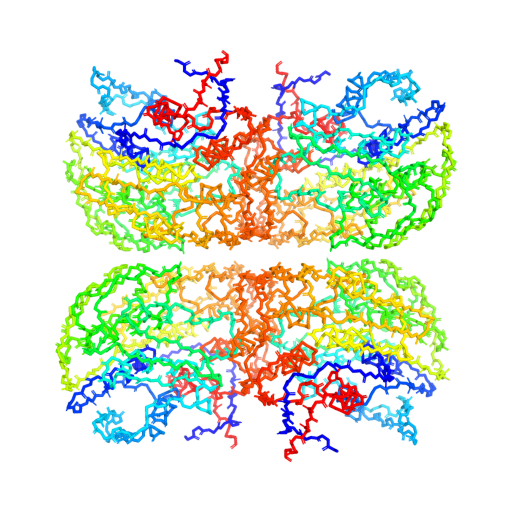? -106.476 39.693 93.997 1.00 20.19 158 HIS A CA 1
ATOM 1216 C C . HIS A 1 166 ? -106.373 39.347 95.474 1.00 19.78 158 HIS A C 1
ATOM 1217 O O . HIS A 1 166 ? -107.397 39.265 96.161 1.00 23.44 158 HIS A O 1
ATOM 1224 N N . PHE A 1 167 ? -105.157 39.140 95.970 1.00 16.11 159 PHE A N 1
ATOM 1225 C CA . PHE A 1 167 ? -104.980 38.987 97.406 1.00 12.20 159 PHE A CA 1
ATOM 1226 C C . PHE A 1 167 ? -103.733 39.713 97.875 1.00 13.53 159 PHE A C 1
ATOM 1227 O O . PHE A 1 167 ? -102.654 39.518 97.327 1.00 13.90 159 PHE A O 1
ATOM 1235 N N . PHE A 1 168 ? -103.894 40.544 98.901 1.00 14.52 160 PHE A N 1
ATOM 1236 C CA . PHE A 1 168 ? -102.772 41.282 99.479 1.00 13.62 160 PHE A CA 1
ATOM 1237 C C . PHE A 1 168 ? -102.370 40.652 100.804 1.00 14.69 160 PHE A C 1
ATOM 1238 O O . PHE A 1 168 ? -103.180 40.573 101.715 1.00 14.89 160 PHE A O 1
ATOM 1246 N N . PHE A 1 169 ? -101.126 40.199 100.912 1.00 13.09 161 PHE A N 1
ATOM 1247 C CA . PHE A 1 169 ? -100.618 39.640 102.165 1.00 14.64 161 PHE A CA 1
ATOM 1248 C C . PHE A 1 169 ? -100.279 40.730 103.179 1.00 14.48 161 PHE A C 1
ATOM 1249 O O . PHE A 1 169 ? -99.367 41.523 102.942 1.00 13.68 161 PHE A O 1
ATOM 1257 N N . ASP A 1 170 ? -100.971 40.750 104.317 1.00 15.55 162 ASP A N 1
ATOM 1258 C CA . ASP A 1 170 ? -100.689 41.744 105.366 1.00 16.06 162 ASP A CA 1
ATOM 1259 C C . ASP A 1 170 ? -99.321 41.507 106.003 1.00 18.96 162 ASP A C 1
ATOM 1260 O O . ASP A 1 170 ? -98.653 42.440 106.453 1.00 20.71 162 ASP A O 1
ATOM 1265 N N . THR A 1 171 ? -98.934 40.241 106.057 1.00 17.27 163 THR A N 1
ATOM 1266 C CA . THR A 1 171 ? -97.618 39.825 106.520 1.00 15.71 163 THR A CA 1
ATOM 1267 C C . THR A 1 171 ? -97.046 38.932 105.432 1.00 11.07 163 THR A C 1
ATOM 1268 O O . THR A 1 171 ? -97.780 38.153 104.842 1.00 12.41 163 THR A O 1
ATOM 1272 N N . VAL A 1 172 ? -95.752 39.052 105.153 1.00 13.36 164 VAL A N 1
ATOM 1273 C CA . VAL A 1 172 ? -95.126 38.205 104.147 1.00 10.36 164 VAL A CA 1
ATOM 1274 C C . VAL A 1 172 ? -95.169 36.766 104.633 1.00 14.30 164 VAL A C 1
ATOM 1275 O O . VAL A 1 172 ? -94.765 36.496 105.762 1.00 14.00 164 VAL A O 1
ATOM 1279 N N . SER A 1 173 ? -95.672 35.857 103.795 1.00 9.23 165 SER A N 1
ATOM 1280 C CA . SER A 1 173 ? -95.763 34.436 104.155 1.00 10.79 165 SER A CA 1
ATOM 1281 C C . SER A 1 173 ? -95.220 33.553 103.036 1.00 9.35 165 SER A C 1
ATOM 1282 O O . SER A 1 173 ? -95.729 33.566 101.908 1.00 7.97 165 SER A O 1
ATOM 1285 N N . VAL A 1 174 ? -94.177 32.791 103.358 1.00 8.20 166 VAL A N 1
ATOM 1286 C CA . VAL A 1 174 ? -93.552 31.891 102.395 1.00 5.76 166 VAL A CA 1
ATOM 1287 C C . VAL A 1 174 ? -94.530 30.815 101.923 1.00 11.49 166 VAL A C 1
ATOM 1288 O O . VAL A 1 174 ? -94.855 30.726 100.728 1.00 9.14 166 VAL A O 1
ATOM 1292 N N . THR A 1 175 ? -95.001 29.985 102.848 1.00 6.90 167 THR A N 1
ATOM 1293 C CA . THR A 1 175 ? -95.881 28.895 102.430 1.00 6.44 167 THR A CA 1
ATOM 1294 C C . THR A 1 175 ? -97.260 29.420 102.069 1.00 7.01 167 THR A C 1
ATOM 1295 O O . THR A 1 175 ? -97.966 28.802 101.277 1.00 10.10 167 THR A O 1
ATOM 1299 N N . GLY A 1 176 ? -97.650 30.559 102.632 1.00 6.15 168 GLY A N 1
ATOM 1300 C CA . GLY A 1 176 ? -98.877 31.217 102.197 1.00 6.97 168 GLY A CA 1
ATOM 1301 C C . GLY A 1 176 ? -98.811 31.606 100.723 1.00 9.80 168 GLY A C 1
ATOM 1302 O O . GLY A 1 176 ? -99.739 31.353 99.958 1.00 8.76 168 GLY A O 1
ATOM 1303 N N . THR A 1 177 ? -97.703 32.226 100.324 1.00 9.29 169 THR A N 1
ATOM 1304 C CA . THR A 1 177 ? -97.489 32.555 98.921 1.00 8.45 169 THR A CA 1
ATOM 1305 C C . THR A 1 177 ? -97.496 31.296 98.045 1.00 9.04 169 THR A C 1
ATOM 1306 O O . THR A 1 177 ? -98.112 31.264 96.976 1.00 8.44 169 THR A O 1
ATOM 1310 N N . GLU A 1 178 ? -96.835 30.256 98.512 1.00 9.66 170 GLU A N 1
ATOM 1311 C CA . GLU A 1 178 ? -96.775 29.002 97.775 1.00 9.21 170 GLU A CA 1
ATOM 1312 C C . GLU A 1 178 ? -98.156 28.345 97.625 1.00 9.24 170 GLU A C 1
ATOM 1313 O O . GLU A 1 178 ? -98.513 27.864 96.544 1.00 7.66 170 GLU A O 1
ATOM 1319 N N . ASN A 1 179 ? -98.920 28.313 98.711 1.00 7.04 171 ASN A N 1
ATOM 1320 C CA . ASN A 1 179 ? -100.254 27.718 98.683 1.00 7.34 171 ASN A CA 1
ATOM 1321 C C . ASN A 1 179 ? -101.141 28.443 97.669 1.00 8.78 171 ASN A C 1
ATOM 1322 O O . ASN A 1 179 ? -101.825 27.798 96.864 1.00 8.65 171 ASN A O 1
ATOM 1327 N N . LEU A 1 180 ? -101.131 29.774 97.685 1.00 8.66 172 LEU A N 1
ATOM 1328 C CA . LEU A 1 180 ? -102.011 30.505 96.778 1.00 9.83 172 LEU A CA 1
ATOM 1329 C C . LEU A 1 180 ? -101.527 30.433 95.328 1.00 9.52 172 LEU A C 1
ATOM 1330 O O . LEU A 1 180 ? -102.336 30.404 94.403 1.00 8.88 172 LEU A O 1
ATOM 1335 N N . MET A 1 181 ? -100.214 30.396 95.128 1.00 8.03 173 MET A N 1
ATOM 1336 C CA . MET A 1 181 ? -99.669 30.208 93.792 1.00 8.33 173 MET A CA 1
ATOM 1337 C C . MET A 1 181 ? -100.145 28.893 93.175 1.00 8.65 173 MET A C 1
ATOM 1338 O O . MET A 1 181 ? -100.560 28.854 92.002 1.00 7.33 173 MET A O 1
ATOM 1343 N N . MET A 1 182 ? -100.076 27.816 93.949 1.00 8.21 174 MET A N 1
ATOM 1344 C CA . MET A 1 182 ? -100.521 26.513 93.461 1.00 9.04 174 MET A CA 1
ATOM 1345 C C . MET A 1 182 ? -102.015 26.494 93.178 1.00 8.75 174 MET A C 1
ATOM 1346 O O . MET A 1 182 ? -102.445 25.970 92.137 1.00 10.75 174 MET A O 1
ATOM 1351 N N . ALA A 1 183 ? -102.814 27.070 94.073 1.00 8.44 175 ALA A N 1
ATOM 1352 C CA . ALA A 1 183 ? -104.257 27.120 93.840 1.00 9.45 175 ALA A CA 1
ATOM 1353 C C . ALA A 1 183 ? -104.585 27.951 92.596 1.00 12.00 175 ALA A C 1
ATOM 1354 O O . ALA A 1 183 ? -105.489 27.600 91.822 1.00 12.92 175 ALA A O 1
ATOM 1356 N N . ALA A 1 184 ? -103.860 29.052 92.423 1.00 10.33 176 ALA A N 1
ATOM 1357 C CA . ALA A 1 184 ? -104.107 29.983 91.324 1.00 12.06 176 ALA A CA 1
ATOM 1358 C C . ALA A 1 184 ? -103.803 29.335 89.980 1.00 14.27 176 ALA A C 1
ATOM 1359 O O . ALA A 1 184 ? -104.380 29.702 88.953 1.00 11.78 176 ALA A O 1
ATOM 1361 N N . ALA A 1 185 ? -102.898 28.361 89.995 1.00 11.42 177 ALA A N 1
ATOM 1362 C CA . ALA A 1 185 ? -102.414 27.749 88.762 1.00 11.37 177 ALA A CA 1
ATOM 1363 C C . ALA A 1 185 ? -103.522 27.061 87.990 1.00 10.43 177 ALA A C 1
ATOM 1364 O O . ALA A 1 185 ? -103.462 27.005 86.759 1.00 12.16 177 ALA A O 1
ATOM 1366 N N . LEU A 1 186 ? -104.527 26.545 88.706 1.00 10.94 178 LEU A N 1
ATOM 1367 C CA . LEU A 1 186 ? -105.656 25.865 88.068 1.00 12.44 178 LEU A CA 1
ATOM 1368 C C . LEU A 1 186 ? -106.966 26.637 88.213 1.00 13.31 178 LEU A C 1
ATOM 1369 O O . LEU A 1 186 ? -108.021 26.145 87.815 1.00 16.16 178 LEU A O 1
ATOM 1374 N N . ALA A 1 187 ? -106.901 27.847 88.762 1.00 13.64 179 ALA A N 1
ATOM 1375 C CA . ALA A 1 187 ? -108.100 28.676 88.903 1.00 13.75 179 ALA A CA 1
ATOM 1376 C C . ALA A 1 187 ? -108.562 29.226 87.558 1.00 17.47 179 ALA A C 1
ATOM 1377 O O . ALA A 1 187 ? -107.805 29.254 86.588 1.00 17.93 179 ALA A O 1
ATOM 1379 N N . ASN A 1 188 ? -109.812 29.665 87.503 1.00 14.32 180 ASN A N 1
ATOM 1380 C CA . ASN A 1 188 ? -110.336 30.268 86.288 1.00 18.61 180 ASN A CA 1
ATOM 1381 C C . ASN A 1 188 ? -110.054 31.760 86.322 1.00 20.83 180 ASN A C 1
ATOM 1382 O O . ASN A 1 188 ? -110.668 32.505 87.087 1.00 23.44 180 ASN A O 1
ATOM 1387 N N . GLY A 1 189 ? -109.098 32.187 85.511 1.00 18.57 181 GLY A N 1
ATOM 1388 C CA . GLY A 1 189 ? -108.823 33.600 85.363 1.00 18.44 181 GLY A CA 1
ATOM 1389 C C . GLY A 1 189 ? -107.500 34.023 85.957 1.00 16.00 181 GLY A C 1
ATOM 1390 O O . GLY A 1 189 ? -106.630 33.192 86.267 1.00 16.54 181 GLY A O 1
ATOM 1391 N N . ARG A 1 190 ? -107.362 35.330 86.143 1.00 15.85 182 ARG A N 1
ATOM 1392 C CA . ARG A 1 190 ? -106.107 35.916 86.593 1.00 14.48 182 ARG A CA 1
ATOM 1393 C C . ARG A 1 190 ? -106.052 36.098 88.107 1.00 14.80 182 ARG A C 1
ATOM 1394 O O . ARG A 1 190 ? -106.968 36.659 88.705 1.00 15.15 182 ARG A O 1
ATOM 1402 N N . THR A 1 191 ? -104.976 35.625 88.728 1.00 13.01 183 THR A N 1
ATOM 1403 C CA . THR A 1 191 ? -104.733 35.890 90.143 1.00 18.41 183 THR A CA 1
ATOM 1404 C C . THR A 1 191 ? -103.545 36.843 90.292 1.00 15.66 183 THR A C 1
ATOM 1405 O O . THR A 1 191 ? -102.534 36.711 89.590 1.00 13.55 183 THR A O 1
ATOM 1409 N N . VAL A 1 192 ? -103.683 37.825 91.177 1.00 14.08 184 VAL A N 1
ATOM 1410 C CA . VAL A 1 192 ? -102.568 38.700 91.510 1.00 12.70 184 VAL A CA 1
ATOM 1411 C C . VAL A 1 192 ? -102.291 38.620 93.000 1.00 13.75 184 VAL A C 1
ATOM 1412 O O . VAL A 1 192 ? -103.151 38.974 93.811 1.00 14.81 184 VAL A O 1
ATOM 1416 N N . LEU A 1 193 ? -101.093 38.166 93.353 1.00 9.96 185 LEU A N 1
ATOM 1417 C CA . LEU A 1 193 ? -100.669 38.095 94.747 1.00 9.40 185 LEU A CA 1
ATOM 1418 C C . LEU A 1 193 ? -99.753 39.270 95.025 1.00 14.28 185 LEU A C 1
ATOM 1419 O O . LEU A 1 193 ? -98.721 39.437 94.365 1.00 15.02 185 LEU A O 1
ATOM 1424 N N . GLN A 1 194 ? -100.124 40.094 95.996 1.00 10.27 186 GLN A N 1
ATOM 1425 C CA A GLN A 1 194 ? -99.336 41.278 96.317 0.64 10.80 186 GLN A CA 1
ATOM 1426 C CA B GLN A 1 194 ? -99.320 41.270 96.313 0.36 13.40 186 GLN A CA 1
ATOM 1427 C C . GLN A 1 194 ? -98.676 41.130 97.686 1.00 11.61 186 GLN A C 1
ATOM 1428 O O . GLN A 1 194 ? -99.170 40.401 98.547 1.00 14.81 186 GLN A O 1
ATOM 1439 N N . ASN A 1 195 ? -97.550 41.819 97.864 1.00 11.77 187 ASN A N 1
ATOM 1440 C CA . ASN A 1 195 ? -96.666 41.632 99.018 1.00 11.75 187 ASN A CA 1
ATOM 1441 C C . ASN A 1 195 ? -96.303 40.153 99.154 1.00 12.05 187 ASN A C 1
ATOM 1442 O O . ASN A 1 195 ? -96.317 39.580 100.255 1.00 13.04 187 ASN A O 1
ATOM 1447 N N . ALA A 1 196 ? -95.967 39.541 98.018 1.00 10.86 188 ALA A N 1
ATOM 1448 C CA . ALA A 1 196 ? -95.611 38.134 97.972 1.00 10.49 188 ALA A CA 1
ATOM 1449 C C . ALA A 1 196 ? -94.221 37.866 98.546 1.00 7.15 188 ALA A C 1
ATOM 1450 O O . ALA A 1 196 ? -93.322 38.717 98.444 1.00 9.63 188 ALA A O 1
ATOM 1452 N N . ALA A 1 197 ? -94.046 36.677 99.125 1.00 8.98 189 ALA A N 1
ATOM 1453 C CA . ALA A 1 197 ? -92.724 36.223 99.556 1.00 9.22 189 ALA A CA 1
ATOM 1454 C C . ALA A 1 197 ? -91.785 36.085 98.366 1.00 11.50 189 ALA A C 1
ATOM 1455 O O . ALA A 1 197 ? -92.165 35.566 97.312 1.00 9.82 189 ALA A O 1
ATOM 1457 N N . ARG A 1 198 ? -90.549 36.537 98.557 1.00 6.46 190 ARG A N 1
ATOM 1458 C CA . ARG A 1 198 ? -89.539 36.576 97.500 1.00 11.76 190 ARG A CA 1
ATOM 1459 C C . ARG A 1 198 ? -88.497 35.461 97.652 1.00 8.02 190 ARG A C 1
ATOM 1460 O O . ARG A 1 198 ? -87.558 35.369 96.848 1.00 8.19 190 ARG A O 1
ATOM 1468 N N . GLU A 1 199 ? -88.661 34.630 98.683 1.00 7.07 191 GLU A N 1
ATOM 1469 C CA . GLU A 1 199 ? -87.773 33.494 98.946 1.00 7.33 191 GLU A CA 1
ATOM 1470 C C . GLU A 1 199 ? -87.488 32.650 97.696 1.00 7.73 191 GLU A C 1
ATOM 1471 O O . GLU A 1 199 ? -88.385 32.385 96.904 1.00 9.57 191 GLU A O 1
ATOM 1477 N N . PRO A 1 200 ? -86.233 32.220 97.524 1.00 6.49 192 PRO A N 1
ATOM 1478 C CA . PRO A 1 200 ? -85.844 31.480 96.318 1.00 8.97 192 PRO A CA 1
ATOM 1479 C C . PRO A 1 200 ? -86.672 30.207 96.090 1.00 5.70 192 PRO A C 1
ATOM 1480 O O . PRO A 1 200 ? -86.772 29.748 94.942 1.00 8.92 192 PRO A O 1
ATOM 1484 N N . GLU A 1 201 ? -87.235 29.648 97.159 1.00 7.07 193 GLU A N 1
ATOM 1485 C CA . GLU A 1 201 ? -88.052 28.439 97.043 1.00 8.69 193 GLU A CA 1
ATOM 1486 C C . GLU A 1 201 ? -89.378 28.776 96.379 1.00 9.17 193 GLU A C 1
ATOM 1487 O O . GLU A 1 201 ? -89.958 27.947 95.680 1.00 7.97 193 GLU A O 1
ATOM 1493 N N . VAL A 1 202 ? -89.864 29.996 96.605 1.00 6.99 194 VAL A N 1
ATOM 1494 C CA . VAL A 1 202 ? -91.066 30.476 95.915 1.00 7.99 194 VAL A CA 1
ATOM 1495 C C . VAL A 1 202 ? -90.805 30.563 94.398 1.00 10.36 194 VAL A C 1
ATOM 1496 O O . VAL A 1 202 ? -91.641 30.171 93.581 1.00 9.29 194 VAL A O 1
ATOM 1500 N N . VAL A 1 203 ? -89.645 31.085 94.015 1.00 8.75 195 VAL A N 1
ATOM 1501 C CA . VAL A 1 203 ? -89.275 31.131 92.597 1.00 6.40 195 VAL A CA 1
ATOM 1502 C C . VAL A 1 203 ? -89.122 29.719 92.024 1.00 6.58 195 VAL A C 1
ATOM 1503 O O . VAL A 1 203 ? -89.581 29.433 90.913 1.00 8.75 195 VAL A O 1
ATOM 1507 N N . ASP A 1 204 ? -88.477 28.830 92.779 1.00 7.97 196 ASP A N 1
ATOM 1508 C CA . ASP A 1 204 ? -88.295 27.457 92.329 1.00 6.84 196 ASP A CA 1
ATOM 1509 C C . ASP A 1 204 ? -89.650 26.771 92.087 1.00 8.26 196 ASP A C 1
ATOM 1510 O O . ASP A 1 204 ? -89.812 26.085 91.083 1.00 9.27 196 ASP A O 1
ATOM 1515 N N . LEU A 1 205 ? -90.612 26.965 92.997 1.00 6.30 197 LEU A N 1
ATOM 1516 C CA . LEU A 1 205 ? -91.956 26.415 92.807 1.00 7.05 197 LEU A CA 1
ATOM 1517 C C . LEU A 1 205 ? -92.604 26.967 91.537 1.00 8.51 197 LEU A C 1
ATOM 1518 O O . LEU A 1 205 ? -93.205 26.217 90.771 1.00 7.12 197 LEU A O 1
ATOM 1523 N N . ALA A 1 206 ? -92.470 28.276 91.309 1.00 8.82 198 ALA A N 1
ATOM 1524 C CA . ALA A 1 206 ? -93.051 28.883 90.117 1.00 7.14 198 ALA A CA 1
ATOM 1525 C C . ALA A 1 206 ? -92.431 28.280 88.869 1.00 8.34 198 ALA A C 1
ATOM 1526 O O . ALA A 1 206 ? -93.130 27.990 87.902 1.00 9.89 198 ALA A O 1
ATOM 1528 N N . ASN A 1 207 ? -91.114 28.091 88.895 1.00 8.83 199 ASN A N 1
ATOM 1529 C CA . ASN A 1 207 ? -90.431 27.536 87.730 1.00 9.67 199 ASN A CA 1
ATOM 1530 C C . ASN A 1 207 ? -90.866 26.091 87.490 1.00 11.30 199 ASN A C 1
ATOM 1531 O O . ASN A 1 207 ? -90.996 25.655 86.343 1.00 10.36 199 ASN A O 1
ATOM 1536 N N . CYS A 1 208 ? -91.132 25.353 88.562 1.00 9.68 200 CYS A N 1
ATOM 1537 C CA . CYS A 1 208 ? -91.597 23.976 88.405 1.00 7.90 200 CYS A CA 1
ATOM 1538 C C . CYS A 1 208 ? -92.997 23.975 87.801 1.00 9.17 200 CYS A C 1
ATOM 1539 O O . CYS A 1 208 ? -93.280 23.213 86.862 1.00 11.25 200 CYS A O 1
ATOM 1542 N N . LEU A 1 209 ? -93.864 24.836 88.327 1.00 11.44 201 LEU A N 1
ATOM 1543 C CA . LEU A 1 209 ? -95.223 24.954 87.800 1.00 8.94 201 LEU A CA 1
ATOM 1544 C C . LEU A 1 209 ? -95.202 25.307 86.325 1.00 12.06 201 LEU A C 1
ATOM 1545 O O . LEU A 1 209 ? -95.954 24.730 85.542 1.00 10.50 201 LEU A O 1
ATOM 1550 N N . ASN A 1 210 ? -94.332 26.233 85.935 1.00 9.54 202 ASN A N 1
ATOM 1551 C CA . ASN A 1 210 ? -94.250 26.600 84.520 1.00 9.00 202 ASN A CA 1
ATOM 1552 C C . ASN A 1 210 ? -93.767 25.415 83.671 1.00 9.51 202 ASN A C 1
ATOM 1553 O O . ASN A 1 210 ? -94.263 25.201 82.561 1.00 13.18 202 ASN A O 1
ATOM 1558 N N . ALA A 1 211 ? -92.849 24.617 84.214 1.00 10.62 203 ALA A N 1
ATOM 1559 C CA . ALA A 1 211 ? -92.377 23.411 83.526 1.00 9.92 203 ALA A CA 1
ATOM 1560 C C . ALA A 1 211 ? -93.516 22.405 83.325 1.00 10.33 203 ALA A C 1
ATOM 1561 O O . ALA A 1 211 ? -93.504 21.620 82.371 1.00 11.04 203 ALA A O 1
ATOM 1563 N N . MET A 1 212 ? -94.514 22.473 84.206 1.00 9.98 204 MET A N 1
ATOM 1564 C CA . MET A 1 212 ? -95.693 21.607 84.162 1.00 10.39 204 MET A CA 1
ATOM 1565 C C . MET A 1 212 ? -96.787 22.188 83.269 1.00 12.94 204 MET A C 1
ATOM 1566 O O . MET A 1 212 ? -97.819 21.553 83.056 1.00 14.42 204 MET A O 1
ATOM 1571 N N . GLY A 1 213 ? -96.561 23.402 82.768 1.00 13.94 205 GLY A N 1
ATOM 1572 C CA . GLY A 1 213 ? -97.493 24.060 81.866 1.00 11.57 205 GLY A CA 1
ATOM 1573 C C . GLY A 1 213 ? -98.299 25.225 82.434 1.00 14.51 205 GLY A C 1
ATOM 1574 O O . GLY A 1 213 ? -99.257 25.694 81.799 1.00 15.85 205 GLY A O 1
ATOM 1575 N N . ALA A 1 214 ? -97.921 25.696 83.621 1.00 11.08 206 ALA A N 1
ATOM 1576 C CA . ALA A 1 214 ? -98.604 26.830 84.234 1.00 11.64 206 ALA A CA 1
ATOM 1577 C C . ALA A 1 214 ? -98.163 28.152 83.623 1.00 12.11 206 ALA A C 1
ATOM 1578 O O . ALA A 1 214 ? -97.338 28.194 82.705 1.00 12.75 206 ALA A O 1
ATOM 1580 N N . ASN A 1 215 ? -98.739 29.236 84.121 1.00 10.96 207 ASN A N 1
ATOM 1581 C CA . ASN A 1 215 ? -98.353 30.574 83.691 1.00 11.62 207 ASN A CA 1
ATOM 1582 C C . ASN A 1 215 ? -98.218 31.441 84.934 1.00 11.95 207 ASN A C 1
ATOM 1583 O O . ASN A 1 215 ? -99.156 32.144 85.317 1.00 10.50 207 ASN A O 1
ATOM 1588 N N . VAL A 1 216 ? -97.045 31.367 85.556 1.00 9.27 208 VAL A N 1
ATOM 1589 C CA . VAL A 1 216 ? -96.756 32.059 86.806 1.00 9.01 208 VAL A CA 1
ATOM 1590 C C . VAL A 1 216 ? -95.631 33.041 86.533 1.00 11.40 208 VAL A C 1
ATOM 1591 O O . VAL A 1 216 ? -94.511 32.637 86.197 1.00 14.27 208 VAL A O 1
ATOM 1595 N N . GLN A 1 217 ? -95.919 34.329 86.656 1.00 10.00 209 GLN A N 1
ATOM 1596 C CA A GLN A 1 217 ? -94.942 35.367 86.347 0.61 11.85 209 GLN A CA 1
ATOM 1597 C CA B GLN A 1 217 ? -94.915 35.336 86.358 0.39 12.29 209 GLN A CA 1
ATOM 1598 C C . GLN A 1 217 ? -94.710 36.261 87.553 1.00 14.53 209 GLN A C 1
ATOM 1599 O O . GLN A 1 217 ? -95.622 36.490 88.347 1.00 14.12 209 GLN A O 1
ATOM 1610 N N . GLY A 1 218 ? -93.485 36.755 87.690 1.00 10.62 210 GLY A N 1
ATOM 1611 C CA . GLY A 1 218 ? -93.177 37.696 88.745 1.00 10.51 210 GLY A CA 1
ATOM 1612 C C . GLY A 1 218 ? -92.654 37.116 90.043 1.00 12.78 210 GLY A C 1
ATOM 1613 O O . GLY A 1 218 ? -92.383 37.884 90.966 1.00 10.57 210 GLY A O 1
ATOM 1614 N N . ALA A 1 219 ? -92.518 35.789 90.130 1.00 8.84 211 ALA A N 1
ATOM 1615 C CA . ALA A 1 219 ? -91.985 35.174 91.342 1.00 10.25 211 ALA A CA 1
ATOM 1616 C C . ALA A 1 219 ? -90.591 35.712 91.602 1.00 11.95 211 ALA A C 1
ATOM 1617 O O . ALA A 1 219 ? -89.772 35.810 90.681 1.00 13.34 211 ALA A O 1
ATOM 1619 N N . GLY A 1 220 ? -90.331 36.074 92.852 1.00 11.79 212 GLY A N 1
ATOM 1620 C CA . GLY A 1 220 ? -89.076 36.714 93.198 1.00 11.65 212 GLY A CA 1
ATOM 1621 C C . GLY A 1 220 ? -89.220 38.207 93.403 1.00 12.63 212 GLY A C 1
ATOM 1622 O O . GLY A 1 220 ? -88.309 38.861 93.928 1.00 13.21 212 GLY A O 1
ATOM 1623 N N . SER A 1 221 ? -90.361 38.741 92.970 1.00 12.30 213 SER A N 1
ATOM 1624 C CA . SER A 1 221 ? -90.726 40.134 93.197 1.00 13.79 213 SER A CA 1
ATOM 1625 C C . SER A 1 221 ? -91.907 40.201 94.156 1.00 11.68 213 SER A C 1
ATOM 1626 O O . SER A 1 221 ? -92.452 39.165 94.548 1.00 12.21 213 SER A O 1
ATOM 1629 N N . ASP A 1 222 ? -92.326 41.413 94.503 1.00 15.98 214 ASP A N 1
ATOM 1630 C CA . ASP A 1 222 ? -93.418 41.561 95.458 1.00 12.41 214 ASP A CA 1
ATOM 1631 C C . ASP A 1 222 ? -94.765 41.190 94.871 1.00 13.49 214 ASP A C 1
ATOM 1632 O O . ASP A 1 222 ? -95.745 41.075 95.604 1.00 14.89 214 ASP A O 1
ATOM 1637 N N . THR A 1 223 ? -94.831 41.025 93.552 1.00 11.77 215 THR A N 1
ATOM 1638 C CA . THR A 1 223 ? -96.110 40.796 92.897 1.00 12.32 215 THR A CA 1
ATOM 1639 C C . THR A 1 223 ? -96.066 39.607 91.953 1.00 17.94 215 THR A C 1
ATOM 1640 O O . THR A 1 223 ? -95.322 39.618 90.976 1.00 11.18 215 THR A O 1
ATOM 1644 N N . ILE A 1 224 ? -96.883 38.594 92.227 1.00 14.29 216 ILE A N 1
ATOM 1645 C CA . ILE A 1 224 ? -96.928 37.418 91.370 1.00 11.94 216 ILE A CA 1
ATOM 1646 C C . ILE A 1 224 ? -98.229 37.405 90.581 1.00 13.63 216 ILE A C 1
ATOM 1647 O O . ILE A 1 224 ? -99.308 37.555 91.152 1.00 12.08 216 ILE A O 1
ATOM 1652 N N . VAL A 1 225 ? -98.125 37.258 89.263 1.00 12.10 217 VAL A N 1
ATOM 1653 C CA . VAL A 1 225 ? -99.302 37.210 88.399 1.00 17.61 217 VAL A CA 1
ATOM 1654 C C . VAL A 1 225 ? -99.455 35.791 87.880 1.00 14.77 217 VAL A C 1
ATOM 1655 O O . VAL A 1 225 ? -98.524 35.245 87.289 1.00 12.14 217 VAL A O 1
ATOM 1659 N N . ILE A 1 226 ? -100.619 35.187 88.109 1.00 12.47 218 ILE A N 1
ATOM 1660 C CA . ILE A 1 226 ? -100.877 33.843 87.620 1.00 12.78 218 ILE A CA 1
ATOM 1661 C C . ILE A 1 226 ? -102.056 33.886 86.676 1.00 14.54 218 ILE A C 1
ATOM 1662 O O . ILE A 1 226 ? -103.125 34.369 87.039 1.00 16.78 218 ILE A O 1
ATOM 1667 N N . GLU A 1 227 ? -101.869 33.373 85.468 1.00 11.34 219 GLU A N 1
ATOM 1668 C CA . GLU A 1 227 ? -103.001 33.130 84.587 1.00 15.54 219 GLU A CA 1
ATOM 1669 C C . GLU A 1 227 ? -103.347 31.654 84.700 1.00 16.39 219 GLU A C 1
ATOM 1670 O O . GLU A 1 227 ? -102.563 30.810 84.281 1.00 13.51 219 GLU A O 1
ATOM 1676 N N . GLY A 1 228 ? -104.502 31.339 85.283 1.00 14.08 220 GLY A N 1
ATOM 1677 C CA . GLY A 1 228 ? -104.860 29.948 85.507 1.00 15.63 220 GLY A CA 1
ATOM 1678 C C . GLY A 1 228 ? -105.028 29.147 84.229 1.00 13.20 220 GLY A C 1
ATOM 1679 O O . GLY A 1 228 ? -105.444 29.690 83.201 1.00 14.76 220 GLY A O 1
ATOM 1680 N N . VAL A 1 229 ? -104.709 27.857 84.275 1.00 11.40 221 VAL A N 1
ATOM 1681 C CA . VAL A 1 229 ? -104.947 26.983 83.118 1.00 11.76 221 VAL A CA 1
ATOM 1682 C C . VAL A 1 229 ? -105.869 25.831 83.520 1.00 19.41 221 VAL A C 1
ATOM 1683 O O . VAL A 1 229 ? -106.044 25.580 84.696 1.00 15.97 221 VAL A O 1
ATOM 1687 N N . LYS A 1 230 ? -106.464 25.136 82.546 1.00 15.27 222 LYS A N 1
ATOM 1688 C CA . LYS A 1 230 ? -107.426 24.078 82.860 1.00 18.20 222 LYS A CA 1
ATOM 1689 C C . LYS A 1 230 ? -106.770 22.839 83.463 1.00 16.07 222 LYS A C 1
ATOM 1690 O O . LYS A 1 230 ? -107.350 22.166 84.312 1.00 21.16 222 LYS A O 1
ATOM 1696 N N . ARG A 1 231 ? -105.567 22.534 83.006 1.00 18.94 223 ARG A N 1
ATOM 1697 C CA . ARG A 1 231 ? -104.865 21.337 83.456 1.00 13.37 223 ARG A CA 1
ATOM 1698 C C . ARG A 1 231 ? -103.357 21.552 83.412 1.00 17.23 223 ARG A C 1
ATOM 1699 O O . ARG A 1 231 ? -102.859 22.416 82.681 1.00 16.91 223 ARG A O 1
ATOM 1707 N N . LEU A 1 232 ? -102.646 20.752 84.201 1.00 18.56 224 LEU A N 1
ATOM 1708 C CA . LEU A 1 232 ? -101.193 20.746 84.221 1.00 16.48 224 LEU A CA 1
ATOM 1709 C C . LEU A 1 232 ? -100.705 19.328 84.024 1.00 18.10 224 LEU A C 1
ATOM 1710 O O . LEU A 1 232 ? -101.343 18.379 84.489 1.00 15.96 224 LEU A O 1
ATOM 1715 N N . GLY A 1 233 ? -99.571 19.191 83.341 1.00 19.64 225 GLY A N 1
ATOM 1716 C CA . GLY A 1 233 ? -98.970 17.890 83.114 1.00 13.70 225 GLY A CA 1
ATOM 1717 C C . GLY A 1 233 ? -97.816 17.636 84.059 1.00 16.74 225 GLY A C 1
ATOM 1718 O O . GLY A 1 233 ? -97.437 18.508 84.830 1.00 22.13 225 GLY A O 1
ATOM 1719 N N . GLY A 1 234 ? -97.249 16.440 83.991 1.00 16.24 226 GLY A N 1
ATOM 1720 C CA . GLY A 1 234 ? -96.096 16.111 84.805 1.00 15.87 226 GLY A CA 1
ATOM 1721 C C . GLY A 1 234 ? -94.783 16.339 84.084 1.00 24.38 226 GLY A C 1
ATOM 1722 O O . GLY A 1 234 ? -94.657 16.120 82.876 1.00 32.67 226 GLY A O 1
ATOM 1723 N N . ALA A 1 235 ? -93.794 16.758 84.851 1.00 14.86 227 ALA A N 1
ATOM 1724 C CA . ALA A 1 235 ? -92.480 17.115 84.351 1.00 17.36 227 ALA A CA 1
ATOM 1725 C C . ALA A 1 235 ? -91.413 16.454 85.203 1.00 20.33 227 ALA A C 1
ATOM 1726 O O . ALA A 1 235 ? -91.715 15.804 86.201 1.00 14.65 227 ALA A O 1
ATOM 1728 N N . ARG A 1 236 ? -90.160 16.634 84.810 1.00 14.04 228 ARG A N 1
ATOM 1729 C CA . ARG A 1 236 ? -89.043 16.229 85.642 1.00 12.53 228 ARG A CA 1
ATOM 1730 C C . ARG A 1 236 ? -88.361 17.502 86.111 1.00 15.93 228 ARG A C 1
ATOM 1731 O O . ARG A 1 236 ? -87.992 18.339 85.288 1.00 17.07 228 ARG A O 1
ATOM 1739 N N . TYR A 1 237 ? -88.225 17.669 87.425 1.00 10.98 229 TYR A N 1
ATOM 1740 C CA . TYR A 1 237 ? -87.695 18.912 87.967 1.00 11.22 229 TYR A CA 1
ATOM 1741 C C . TYR A 1 237 ? -86.625 18.697 89.048 1.00 9.80 229 TYR A C 1
ATOM 1742 O O . TYR A 1 237 ? -86.835 17.953 90.011 1.00 15.72 229 TYR A O 1
ATOM 1751 N N . ASP A 1 238 ? -85.480 19.356 88.860 1.00 9.91 230 ASP A N 1
ATOM 1752 C CA A ASP A 1 238 ? -84.378 19.392 89.831 0.46 11.75 230 ASP A CA 1
ATOM 1753 C CA B ASP A 1 238 ? -84.423 19.350 89.861 0.54 11.17 230 ASP A CA 1
ATOM 1754 C C . ASP A 1 238 ? -84.544 20.565 90.783 1.00 9.81 230 ASP A C 1
ATOM 1755 O O . ASP A 1 238 ? -84.434 21.715 90.341 1.00 12.84 230 ASP A O 1
ATOM 1764 N N . VAL A 1 239 ? -84.778 20.313 92.075 1.00 8.59 231 VAL A N 1
ATOM 1765 C CA . VAL A 1 239 ? -84.931 21.430 93.015 1.00 10.80 231 VAL A CA 1
ATOM 1766 C C . VAL A 1 239 ? -83.593 22.158 93.197 1.00 10.51 231 VAL A C 1
ATOM 1767 O O . VAL A 1 239 ? -82.518 21.563 93.056 1.00 10.67 231 VAL A O 1
ATOM 1771 N N . LEU A 1 240 ? -83.677 23.445 93.520 1.00 6.86 232 LEU A N 1
ATOM 1772 C CA . LEU A 1 240 ? -82.485 24.293 93.644 1.00 6.46 232 LEU A CA 1
ATOM 1773 C C . LEU A 1 240 ? -81.704 23.911 94.906 1.00 9.30 232 LEU A C 1
ATOM 1774 O O . LEU A 1 240 ? -82.223 23.188 95.743 1.00 9.21 232 LEU A O 1
ATOM 1779 N N . PRO A 1 241 ? -80.437 24.369 95.029 1.00 10.87 233 PRO A N 1
ATOM 1780 C CA . PRO A 1 241 ? -79.648 24.029 96.221 1.00 8.70 233 PRO A CA 1
ATOM 1781 C C . PRO A 1 241 ? -80.227 24.629 97.495 1.00 8.09 233 PRO A C 1
ATOM 1782 O O . PRO A 1 241 ? -80.927 25.645 97.451 1.00 8.74 233 PRO A O 1
ATOM 1786 N N . ASP A 1 242 ? -79.910 24.018 98.630 1.00 6.96 234 ASP A N 1
ATOM 1787 C CA . ASP A 1 242 ? -80.412 24.478 99.906 1.00 6.70 234 ASP A CA 1
ATOM 1788 C C . ASP A 1 242 ? -79.519 25.592 100.484 1.00 8.08 234 ASP A C 1
ATOM 1789 O O . ASP A 1 242 ? -78.382 25.340 100.899 1.00 8.55 234 ASP A O 1
ATOM 1794 N N . ARG A 1 243 ? -80.037 26.813 100.515 1.00 7.14 235 ARG A N 1
ATOM 1795 C CA . ARG A 1 243 ? -79.237 27.943 100.990 1.00 6.57 235 ARG A CA 1
ATOM 1796 C C . ARG A 1 243 ? -78.974 27.914 102.491 1.00 10.42 235 ARG A C 1
ATOM 1797 O O . ARG A 1 243 ? -78.004 28.506 102.956 1.00 7.64 235 ARG A O 1
ATOM 1805 N N . ILE A 1 244 ? -79.837 27.240 103.245 1.00 6.48 236 ILE A N 1
ATOM 1806 C CA . ILE A 1 244 ? -79.679 27.175 104.695 1.00 7.31 236 ILE A CA 1
ATOM 1807 C C . ILE A 1 244 ? -78.597 26.154 105.054 1.00 7.30 236 ILE A C 1
ATOM 1808 O O . ILE A 1 244 ? -77.757 26.394 105.926 1.00 10.81 236 ILE A O 1
ATOM 1813 N N . GLU A 1 245 ? -78.638 24.998 104.395 1.00 6.84 237 GLU A N 1
ATOM 1814 C CA . GLU A 1 245 ? -77.546 24.033 104.515 1.00 9.03 237 GLU A CA 1
ATOM 1815 C C . GLU A 1 245 ? -76.212 24.677 104.108 1.00 7.26 237 GLU A C 1
ATOM 1816 O O . GLU A 1 245 ? -75.211 24.538 104.816 1.00 7.24 237 GLU A O 1
ATOM 1822 N N . THR A 1 246 ? -76.221 25.399 102.987 1.00 6.67 238 THR A N 1
ATOM 1823 C CA . THR A 1 246 ? -75.024 26.099 102.491 1.00 7.17 238 THR A CA 1
ATOM 1824 C C . THR A 1 246 ? -74.499 27.042 103.563 1.00 8.11 238 THR A C 1
ATOM 1825 O O . THR A 1 246 ? -73.346 26.944 103.983 1.00 7.65 238 THR A O 1
ATOM 1829 N N . GLY A 1 247 ? -75.353 27.941 104.037 1.00 7.93 239 GLY A N 1
ATOM 1830 C CA . GLY A 1 247 ? -74.939 28.849 105.101 1.00 6.63 239 GLY A CA 1
ATOM 1831 C C . GLY A 1 247 ? -74.438 28.157 106.362 1.00 8.53 239 GLY A C 1
ATOM 1832 O O . GLY A 1 247 ? -73.467 28.599 106.980 1.00 7.82 239 GLY A O 1
ATOM 1833 N N . THR A 1 248 ? -75.089 27.063 106.736 1.00 7.59 240 THR A N 1
ATOM 1834 C CA . THR A 1 248 ? -74.701 26.322 107.933 1.00 9.42 240 THR A CA 1
ATOM 1835 C C . THR A 1 248 ? -73.276 25.775 107.838 1.00 9.65 240 THR A C 1
ATOM 1836 O O . THR A 1 248 ? -72.506 25.906 108.797 1.00 7.71 240 THR A O 1
ATOM 1840 N N . TYR A 1 249 ? -72.887 25.204 106.694 1.00 8.08 241 TYR A N 1
ATOM 1841 C CA . TYR A 1 249 ? -71.531 24.667 106.618 1.00 7.21 241 TYR A CA 1
ATOM 1842 C C . TYR A 1 249 ? -70.506 25.804 106.501 1.00 7.42 241 TYR A C 1
ATOM 1843 O O . TYR A 1 249 ? -69.409 25.698 107.038 1.00 9.98 241 TYR A O 1
ATOM 1852 N N . LEU A 1 250 ? -70.863 26.907 105.853 1.00 7.76 242 LEU A N 1
ATOM 1853 C CA . LEU A 1 250 ? -69.962 28.065 105.837 1.00 5.83 242 LEU A CA 1
ATOM 1854 C C . LEU A 1 250 ? -69.698 28.581 107.264 1.00 8.73 242 LEU A C 1
ATOM 1855 O O . LEU A 1 250 ? -68.564 28.884 107.620 1.00 7.78 242 LEU A O 1
ATOM 1860 N N . VAL A 1 251 ? -70.750 28.675 108.075 1.00 8.73 243 VAL A N 1
ATOM 1861 C CA . VAL A 1 251 ? -70.592 29.118 109.467 1.00 8.54 243 VAL A CA 1
ATOM 1862 C C . VAL A 1 251 ? -69.773 28.116 110.293 1.00 9.26 243 VAL A C 1
ATOM 1863 O O . VAL A 1 251 ? -68.940 28.520 111.114 1.00 8.42 243 VAL A O 1
ATOM 1867 N N . ALA A 1 252 ? -69.988 26.819 110.084 1.00 9.64 244 ALA A N 1
ATOM 1868 C CA . ALA A 1 252 ? -69.216 25.819 110.821 1.00 10.73 244 ALA A CA 1
ATOM 1869 C C . ALA A 1 252 ? -67.731 25.985 110.520 1.00 8.95 244 ALA A C 1
ATOM 1870 O O . ALA A 1 252 ? -66.895 25.932 111.419 1.00 9.63 244 ALA A O 1
ATOM 1872 N N . ALA A 1 253 ? -67.406 26.216 109.255 1.00 9.16 245 ALA A N 1
ATOM 1873 C CA . ALA A 1 253 ? -66.007 26.415 108.894 1.00 8.87 245 ALA A CA 1
ATOM 1874 C C . ALA A 1 253 ? -65.467 27.705 109.504 1.00 10.39 245 ALA A C 1
ATOM 1875 O O . ALA A 1 253 ? -64.369 27.714 110.052 1.00 12.52 245 ALA A O 1
ATOM 1877 N N . ALA A 1 254 ? -66.236 28.787 109.414 1.00 9.75 246 ALA A N 1
ATOM 1878 C CA . ALA A 1 254 ? -65.794 30.069 109.961 1.00 9.07 246 ALA A CA 1
ATOM 1879 C C . ALA A 1 254 ? -65.591 29.996 111.480 1.00 12.29 246 ALA A C 1
ATOM 1880 O O . ALA A 1 254 ? -64.582 30.474 112.012 1.00 10.70 246 ALA A O 1
ATOM 1882 N N . ALA A 1 255 ? -66.546 29.386 112.177 1.00 9.53 247 ALA A N 1
ATOM 1883 C CA . ALA A 1 255 ? -66.506 29.333 113.629 1.00 8.45 247 ALA A CA 1
ATOM 1884 C C . ALA A 1 255 ? -65.269 28.587 114.138 1.00 12.09 247 ALA A C 1
ATOM 1885 O O . ALA A 1 255 ? -64.691 28.954 115.175 1.00 9.30 247 ALA A O 1
ATOM 1887 N N . THR A 1 256 ? -64.864 27.543 113.410 1.00 10.77 248 THR A N 1
ATOM 1888 C CA . THR A 1 256 ? -63.700 26.749 113.814 1.00 9.63 248 THR A CA 1
ATOM 1889 C C . THR A 1 256 ? -62.390 27.364 113.334 1.00 13.81 248 THR A C 1
ATOM 1890 O O . THR A 1 256 ? -61.309 26.826 113.595 1.00 15.86 248 THR A O 1
ATOM 1894 N N . GLY A 1 257 ? -62.478 28.468 112.601 1.00 11.20 249 GLY A N 1
ATOM 1895 C CA . GLY A 1 257 ? -61.284 29.116 112.074 1.00 12.32 249 GLY A CA 1
ATOM 1896 C C . GLY A 1 257 ? -60.653 28.357 110.925 1.00 13.54 249 GLY A C 1
ATOM 1897 O O . GLY A 1 257 ? -59.458 28.497 110.653 1.00 14.31 249 GLY A O 1
ATOM 1898 N N . GLY A 1 258 ? -61.466 27.559 110.241 1.00 11.15 250 GLY A N 1
ATOM 1899 C CA . GLY A 1 258 ? -60.983 26.699 109.178 1.00 10.38 250 GLY A CA 1
ATOM 1900 C C . GLY A 1 258 ? -61.450 27.177 107.819 1.00 12.15 250 GLY A C 1
ATOM 1901 O O . GLY A 1 258 ? -61.490 28.383 107.546 1.00 14.00 250 GLY A O 1
ATOM 1902 N N . ARG A 1 259 ? -61.780 26.231 106.948 1.00 10.89 251 ARG A N 1
ATOM 1903 C CA . ARG A 1 259 ? -62.153 26.584 105.587 1.00 10.58 251 ARG A CA 1
ATOM 1904 C C . ARG A 1 259 ? -63.012 25.491 104.964 1.00 14.23 251 ARG A C 1
ATOM 1905 O O . ARG A 1 259 ? -63.041 24.366 105.456 1.00 11.27 251 ARG A O 1
ATOM 1913 N N . VAL A 1 260 ? -63.707 25.819 103.877 1.00 11.07 252 VAL A N 1
ATOM 1914 C CA . VAL A 1 260 ? -64.554 24.835 103.222 1.00 8.53 252 VAL A CA 1
ATOM 1915 C C . VAL A 1 260 ? -64.824 25.246 101.784 1.00 10.47 252 VAL A C 1
ATOM 1916 O O . VAL A 1 260 ? -64.928 26.433 101.471 1.00 12.39 252 VAL A O 1
ATOM 1920 N N . LYS A 1 261 ? -64.901 24.256 100.908 1.00 9.27 253 LYS A N 1
ATOM 1921 C CA . LYS A 1 261 ? -65.407 24.517 99.569 1.00 10.66 253 LYS A CA 1
ATOM 1922 C C . LYS A 1 261 ? -66.733 23.795 99.416 1.00 12.12 253 LYS A C 1
ATOM 1923 O O . LYS A 1 261 ? -66.807 22.588 99.611 1.00 11.39 253 LYS A O 1
ATOM 1929 N N . LEU A 1 262 ? -67.783 24.545 99.094 1.00 8.78 254 LEU A N 1
ATOM 1930 C CA . LEU A 1 262 ? -69.103 23.967 98.879 1.00 12.27 254 LEU A CA 1
ATOM 1931 C C . LEU A 1 262 ? -69.418 23.887 97.386 1.00 13.74 254 LEU A C 1
ATOM 1932 O O . LEU A 1 262 ? -69.320 24.880 96.664 1.00 14.54 254 LEU A O 1
ATOM 1937 N N . LYS A 1 263 ? -69.809 22.701 96.935 1.00 11.01 255 LYS A N 1
ATOM 1938 C CA . LYS A 1 263 ? -70.138 22.467 95.541 1.00 12.06 255 LYS A CA 1
ATOM 1939 C C . LYS A 1 263 ? -71.637 22.279 95.344 1.00 14.29 255 LYS A C 1
ATOM 1940 O O . LYS A 1 263 ? -72.360 21.969 96.294 1.00 11.84 255 LYS A O 1
ATOM 1946 N N . ASP A 1 264 ? -72.086 22.475 94.104 1.00 12.12 256 ASP A N 1
ATOM 1947 C CA . ASP A 1 264 ? -73.500 22.368 93.735 1.00 12.35 256 ASP A CA 1
ATOM 1948 C C . ASP A 1 264 ? -74.389 23.276 94.571 1.00 15.04 256 ASP A C 1
ATOM 1949 O O . ASP A 1 264 ? -75.473 22.876 95.007 1.00 11.67 256 ASP A O 1
ATOM 1954 N N . THR A 1 265 ? -73.926 24.501 94.798 1.00 9.24 257 THR A N 1
ATOM 1955 C CA . THR A 1 265 ? -74.745 25.475 95.496 1.00 9.74 257 THR A CA 1
ATOM 1956 C C . THR A 1 265 ? -74.897 26.719 94.603 1.00 13.91 257 THR A C 1
ATOM 1957 O O . THR A 1 265 ? -74.729 26.621 93.388 1.00 11.97 257 THR A O 1
ATOM 1961 N N . ASP A 1 266 ? -75.257 27.860 95.181 1.00 12.84 258 ASP A N 1
ATOM 1962 C CA . ASP A 1 266 ? -75.533 29.077 94.407 1.00 11.75 258 ASP A CA 1
ATOM 1963 C C . ASP A 1 266 ? -75.362 30.275 95.326 1.00 11.04 258 ASP A C 1
ATOM 1964 O O . ASP A 1 266 ? -76.184 30.486 96.204 1.00 10.16 258 ASP A O 1
ATOM 1969 N N . PRO A 1 267 ? -74.286 31.058 95.138 1.00 11.62 259 PRO A N 1
ATOM 1970 C CA . PRO A 1 267 ? -74.045 32.174 96.058 1.00 14.01 259 PRO A CA 1
ATOM 1971 C C . PRO A 1 267 ? -75.140 33.218 96.016 1.00 16.60 259 PRO A C 1
ATOM 1972 O O . PRO A 1 267 ? -75.341 33.941 96.995 1.00 11.91 259 PRO A O 1
ATOM 1976 N N . THR A 1 268 ? -75.858 33.290 94.900 1.00 12.00 260 THR A N 1
ATOM 1977 C CA . THR A 1 268 ? -76.818 34.373 94.732 1.00 13.69 260 THR A CA 1
ATOM 1978 C C . THR A 1 268 ? -78.089 34.153 95.538 1.00 11.90 260 THR A C 1
ATOM 1979 O O . THR A 1 268 ? -78.949 35.029 95.536 1.00 13.55 260 THR A O 1
ATOM 1983 N N . ILE A 1 269 ? -78.210 33.028 96.251 1.00 10.04 261 ILE A N 1
ATOM 1984 C CA . ILE A 1 269 ? -79.382 32.848 97.111 1.00 9.03 261 ILE A CA 1
ATOM 1985 C C . ILE A 1 269 ? -79.068 32.974 98.617 1.00 8.10 261 ILE A C 1
ATOM 1986 O O . ILE A 1 269 ? -79.917 32.655 99.457 1.00 9.46 261 ILE A O 1
ATOM 1991 N N . LEU A 1 270 ? -77.889 33.498 98.955 1.00 8.45 262 LEU A N 1
ATOM 1992 C CA . LEU A 1 270 ? -77.574 33.809 100.359 1.00 8.21 262 LEU A CA 1
ATOM 1993 C C . LEU A 1 270 ? -76.612 35.006 100.480 1.00 9.30 262 LEU A C 1
ATOM 1994 O O . LEU A 1 270 ? -75.688 35.004 101.301 1.00 10.45 262 LEU A O 1
ATOM 1999 N N . GLU A 1 271 ? -76.846 36.045 99.684 1.00 8.51 263 GLU A N 1
ATOM 2000 C CA . GLU A 1 271 ? -75.976 37.223 99.732 1.00 9.77 263 GLU A CA 1
ATOM 2001 C C . GLU A 1 271 ? -75.876 37.843 101.123 1.00 9.93 263 GLU A C 1
ATOM 2002 O O . GLU A 1 271 ? -74.801 38.282 101.525 1.00 12.63 263 GLU A O 1
ATOM 2008 N N . ALA A 1 272 ? -76.988 37.878 101.861 1.00 9.24 264 ALA A N 1
ATOM 2009 C CA . ALA A 1 272 ? -76.987 38.476 103.194 1.00 9.68 264 ALA A CA 1
ATOM 2010 C C . ALA A 1 272 ? -76.010 37.735 104.095 1.00 9.46 264 ALA A C 1
ATOM 2011 O O . ALA A 1 272 ? -75.272 38.341 104.850 1.00 10.23 264 ALA A O 1
ATOM 2013 N N . VAL A 1 273 ? -76.029 36.415 103.996 1.00 9.34 265 VAL A N 1
ATOM 2014 C CA . VAL A 1 273 ? -75.167 35.555 104.795 1.00 7.83 265 VAL A CA 1
ATOM 2015 C C . VAL A 1 273 ? -73.706 35.713 104.400 1.00 7.93 265 VAL A C 1
ATOM 2016 O O . VAL A 1 273 ? -72.829 35.824 105.268 1.00 9.40 265 VAL A O 1
ATOM 2020 N N . LEU A 1 274 ? -73.433 35.738 103.097 1.00 9.26 266 LEU A N 1
ATOM 2021 C CA . LEU A 1 274 ? -72.058 35.892 102.640 1.00 9.39 266 LEU A CA 1
ATOM 2022 C C . LEU A 1 274 ? -71.472 37.217 103.116 1.00 9.90 266 LEU A C 1
ATOM 2023 O O . LEU A 1 274 ? -70.325 37.265 103.534 1.00 10.64 266 LEU A O 1
ATOM 2028 N N . GLN A 1 275 ? -72.259 38.290 103.055 1.00 11.09 267 GLN A N 1
ATOM 2029 C CA . GLN A 1 275 ? -71.774 39.598 103.497 1.00 11.55 267 GLN A CA 1
ATOM 2030 C C . GLN A 1 275 ? -71.490 39.615 104.995 1.00 11.54 267 GLN A C 1
ATOM 2031 O O . GLN A 1 275 ? -70.496 40.190 105.447 1.00 15.22 267 GLN A O 1
ATOM 2037 N N . LYS A 1 276 ? -72.368 38.992 105.775 1.00 9.60 268 LYS A N 1
ATOM 2038 C CA . LYS A 1 276 ? -72.134 38.905 107.208 1.00 14.11 268 LYS A CA 1
ATOM 2039 C C . LYS A 1 276 ? -70.886 38.086 107.526 1.00 13.52 268 LYS A C 1
ATOM 2040 O O . LYS A 1 276 ? -70.176 38.406 108.467 1.00 13.35 268 LYS A O 1
ATOM 2046 N N . LEU A 1 277 ? -70.628 37.024 106.755 1.00 11.55 269 LEU A N 1
ATOM 2047 C CA . LEU A 1 277 ? -69.401 36.240 106.955 1.00 10.28 269 LEU A CA 1
ATOM 2048 C C . LEU A 1 277 ? -68.155 37.049 106.608 1.00 13.77 269 LEU A C 1
ATOM 2049 O O . LEU A 1 277 ? -67.135 36.930 107.287 1.00 12.04 269 LEU A O 1
ATOM 2054 N N . GLU A 1 278 ? -68.226 37.879 105.568 1.00 10.22 270 GLU A N 1
ATOM 2055 C CA . GLU A 1 278 ? -67.107 38.762 105.260 1.00 12.77 270 GLU A CA 1
ATOM 2056 C C . GLU A 1 278 ? -66.899 39.759 106.391 1.00 15.38 270 GLU A C 1
ATOM 2057 O O . GLU A 1 278 ? -65.759 40.054 106.752 1.00 16.21 270 GLU A O 1
ATOM 2063 N N . GLU A 1 279 ? -67.995 40.260 106.963 1.00 14.80 271 GLU A N 1
ATOM 2064 C CA . GLU A 1 279 ? -67.888 41.157 108.117 1.00 16.73 271 GLU A CA 1
ATOM 2065 C C . GLU A 1 279 ? -67.189 40.463 109.282 1.00 14.12 271 GLU A C 1
ATOM 2066 O O . GLU A 1 279 ? -66.503 41.119 110.067 1.00 18.82 271 GLU A O 1
ATOM 2072 N N . ALA A 1 280 ? -67.370 39.148 109.396 1.00 11.48 272 ALA A N 1
ATOM 2073 C CA . ALA A 1 280 ? -66.757 38.384 110.483 1.00 12.04 272 ALA A CA 1
ATOM 2074 C C . ALA A 1 280 ? -65.291 38.068 110.173 1.00 15.00 272 ALA A C 1
ATOM 2075 O O . ALA A 1 280 ? -64.585 37.497 111.004 1.00 16.66 272 ALA A O 1
ATOM 2077 N N . GLY A 1 281 ? -64.843 38.436 108.976 1.00 11.03 273 GLY A N 1
ATOM 2078 C CA . GLY A 1 281 ? -63.436 38.312 108.618 1.00 13.24 273 GLY A CA 1
ATOM 2079 C C . GLY A 1 281 ? -63.117 37.158 107.677 1.00 14.80 273 GLY A C 1
ATOM 2080 O O . GLY A 1 281 ? -61.946 36.906 107.366 1.00 15.38 273 GLY A O 1
ATOM 2081 N N . ALA A 1 282 ? -64.148 36.451 107.225 1.00 12.29 274 ALA A N 1
ATOM 2082 C CA . ALA A 1 282 ? -63.949 35.329 106.309 1.00 10.39 274 ALA A CA 1
ATOM 2083 C C . ALA A 1 282 ? -63.524 35.828 104.953 1.00 12.15 274 ALA A C 1
ATOM 2084 O O . ALA A 1 282 ? -64.038 36.834 104.459 1.00 13.40 274 ALA A O 1
ATOM 2086 N N . HIS A 1 283 ? -62.600 35.100 104.340 1.00 12.49 275 HIS A N 1
ATOM 2087 C CA . HIS A 1 283 ? -62.244 35.304 102.947 1.00 16.44 275 HIS A CA 1
ATOM 2088 C C . HIS A 1 283 ? -63.120 34.413 102.083 1.00 17.78 275 HIS A C 1
ATOM 2089 O O . HIS A 1 283 ? -63.081 33.189 102.206 1.00 15.36 275 HIS A O 1
ATOM 2096 N N . ILE A 1 284 ? -63.927 35.029 101.224 1.00 11.58 276 ILE A N 1
ATOM 2097 C CA . ILE A 1 284 ? -64.909 34.292 100.433 1.00 11.29 276 ILE A CA 1
ATOM 2098 C C . ILE A 1 284 ? -64.679 34.491 98.947 1.00 14.55 276 ILE A C 1
ATOM 2099 O O . ILE A 1 284 ? -64.518 35.625 98.483 1.00 17.59 276 ILE A O 1
ATOM 2104 N N . SER A 1 285 ? -64.648 33.396 98.195 1.00 13.61 277 SER A N 1
ATOM 2105 C CA . SER A 1 285 ? -64.650 33.496 96.741 1.00 14.83 277 SER A CA 1
ATOM 2106 C C . SER A 1 285 ? -65.752 32.590 96.200 1.00 17.73 277 SER A C 1
ATOM 2107 O O . SER A 1 285 ? -66.161 31.624 96.855 1.00 14.70 277 SER A O 1
ATOM 2110 N N . THR A 1 286 ? -66.269 32.917 95.024 1.00 14.15 278 THR A N 1
ATOM 2111 C CA . THR A 1 286 ? -67.424 32.180 94.520 1.00 14.52 278 THR A CA 1
ATOM 2112 C C . THR A 1 286 ? -67.344 31.944 93.025 1.00 13.39 278 THR A C 1
ATOM 2113 O O . THR A 1 286 ? -66.599 32.619 92.286 1.00 15.66 278 THR A O 1
ATOM 2117 N N . GLY A 1 287 ? -68.122 30.968 92.583 1.00 14.94 279 GLY A N 1
ATOM 2118 C CA . GLY A 1 287 ? -68.323 30.735 91.167 1.00 14.25 279 GLY A CA 1
ATOM 2119 C C . GLY A 1 287 ? -69.804 30.516 90.958 1.00 14.80 279 GLY A C 1
ATOM 2120 O O . GLY A 1 287 ? -70.589 30.644 91.898 1.00 17.79 279 GLY A O 1
ATOM 2121 N N . SER A 1 288 ? -70.184 30.163 89.737 1.00 16.59 280 SER A N 1
ATOM 2122 C CA . SER A 1 288 ? -71.593 29.995 89.407 1.00 14.93 280 SER A CA 1
ATOM 2123 C C . SER A 1 288 ? -72.306 29.021 90.350 1.00 17.69 280 SER A C 1
ATOM 2124 O O . SER A 1 288 ? -73.443 29.270 90.756 1.00 16.97 280 SER A O 1
ATOM 2127 N N . ASN A 1 289 ? -71.629 27.932 90.719 1.00 15.72 281 ASN A N 1
ATOM 2128 C CA . ASN A 1 289 ? -72.249 26.907 91.557 1.00 15.89 281 ASN A CA 1
ATOM 2129 C C . ASN A 1 289 ? -71.355 26.441 92.708 1.00 15.02 281 ASN A C 1
ATOM 2130 O O . ASN A 1 289 ? -71.480 25.308 93.183 1.00 13.64 281 ASN A O 1
ATOM 2135 N N . TRP A 1 290 ? -70.454 27.304 93.160 1.00 12.11 282 TRP A N 1
ATOM 2136 C CA . TRP A 1 290 ? -69.599 26.932 94.281 1.00 11.82 282 TRP A CA 1
ATOM 2137 C C . TRP A 1 290 ? -69.208 28.132 95.129 1.00 11.30 282 TRP A C 1
ATOM 2138 O O . TRP A 1 290 ? -69.215 29.275 94.664 1.00 14.95 282 TRP A O 1
ATOM 2149 N N . ILE A 1 291 ? -68.898 27.855 96.392 1.00 10.79 283 ILE A N 1
ATOM 2150 C CA . ILE A 1 291 ? -68.456 28.877 97.327 1.00 10.40 283 ILE A CA 1
ATOM 2151 C C . ILE A 1 291 ? -67.258 28.326 98.085 1.00 11.58 283 ILE A C 1
ATOM 2152 O O . ILE A 1 291 ? -67.308 27.191 98.553 1.00 14.75 283 ILE A O 1
ATOM 2157 N N . GLU A 1 292 ? -66.187 29.114 98.186 1.00 11.06 284 GLU A N 1
ATOM 2158 C CA . GLU A 1 292 ? -65.067 28.745 99.044 1.00 12.20 284 GLU A CA 1
ATOM 2159 C C . GLU A 1 292 ? -64.898 29.775 100.163 1.00 12.14 284 GLU A C 1
ATOM 2160 O O . GLU A 1 292 ? -64.836 30.980 99.908 1.00 12.49 284 GLU A O 1
ATOM 2166 N N . LEU A 1 293 ? -64.830 29.304 101.406 1.00 11.79 285 LEU A N 1
ATOM 2167 C CA . LEU A 1 293 ? -64.607 30.195 102.543 1.00 11.46 285 LEU A CA 1
ATOM 2168 C C . LEU A 1 293 ? -63.323 29.788 103.245 1.00 10.85 285 LEU A C 1
ATOM 2169 O O . LEU A 1 293 ? -63.094 28.606 103.451 1.00 12.32 285 LEU A O 1
ATOM 2174 N N . ASP A 1 294 ? -62.496 30.760 103.623 1.00 11.24 286 ASP A N 1
ATOM 2175 C CA . ASP A 1 294 ? -61.239 30.471 104.325 1.00 11.91 286 ASP A CA 1
ATOM 2176 C C . ASP A 1 294 ? -60.982 31.543 105.391 1.00 12.82 286 ASP A C 1
ATOM 2177 O O . ASP A 1 294 ? -60.947 32.729 105.077 1.00 13.36 286 ASP A O 1
ATOM 2182 N N . MET A 1 295 ? -60.830 31.135 106.651 1.00 15.00 287 MET A N 1
ATOM 2183 C CA . MET A 1 295 ? -60.558 32.100 107.730 1.00 14.05 287 MET A CA 1
ATOM 2184 C C . MET A 1 295 ? -59.082 32.493 107.785 1.00 14.86 287 MET A C 1
ATOM 2185 O O . MET A 1 295 ? -58.716 33.447 108.482 1.00 15.71 287 MET A O 1
ATOM 2190 N N . LYS A 1 296 ? -58.249 31.759 107.048 1.00 15.34 288 LYS A N 1
ATOM 2191 C CA . LYS A 1 296 ? -56.813 32.019 106.969 1.00 15.54 288 LYS A CA 1
ATOM 2192 C C . LYS A 1 296 ? -56.184 32.286 108.335 1.00 23.26 288 LYS A C 1
ATOM 2193 O O . LYS A 1 296 ? -55.445 33.255 108.518 1.00 24.31 288 LYS A O 1
ATOM 2199 N N . GLY A 1 297 ? -56.503 31.437 109.303 1.00 22.94 289 GLY A N 1
ATOM 2200 C CA . GLY A 1 297 ? -55.839 31.508 110.591 1.00 23.56 289 GLY A CA 1
ATOM 2201 C C . GLY A 1 297 ? -56.375 32.529 111.581 1.00 26.25 289 GLY A C 1
ATOM 2202 O O . GLY A 1 297 ? -55.775 32.730 112.636 1.00 29.27 289 GLY A O 1
ATOM 2203 N N . ASN A 1 298 ? -57.494 33.171 111.261 1.00 19.08 290 ASN A N 1
ATOM 2204 C CA . ASN A 1 298 ? -58.086 34.126 112.196 1.00 16.85 290 ASN A CA 1
ATOM 2205 C C . ASN A 1 298 ? -59.371 33.620 112.850 1.00 14.59 290 ASN A C 1
ATOM 2206 O O . ASN A 1 298 ? -60.141 32.868 112.260 1.00 18.24 290 ASN A O 1
ATOM 2211 N N . ARG A 1 299 ? -59.578 34.059 114.087 1.00 13.48 291 ARG A N 1
ATOM 2212 C CA . ARG A 1 299 ? -60.834 33.882 114.802 1.00 14.91 291 ARG A CA 1
ATOM 2213 C C . ARG A 1 299 ? -61.888 34.825 114.205 1.00 14.24 291 ARG A C 1
ATOM 2214 O O . ARG A 1 299 ? -61.562 35.940 113.792 1.00 14.59 291 ARG A O 1
ATOM 2222 N N . PRO A 1 300 ? -63.153 34.386 114.145 1.00 13.24 292 PRO A N 1
ATOM 2223 C CA . PRO A 1 300 ? -64.154 35.291 113.569 1.00 11.80 292 PRO A CA 1
ATOM 2224 C C . PRO A 1 300 ? -64.369 36.541 114.429 1.00 11.45 292 PRO A C 1
ATOM 2225 O O . PRO A 1 300 ? -64.160 36.501 115.642 1.00 13.82 292 PRO A O 1
ATOM 2229 N N . LYS A 1 301 ? -64.712 37.652 113.781 1.00 15.39 293 LYS A N 1
ATOM 2230 C CA A LYS A 1 301 ? -65.077 38.876 114.480 0.52 13.93 293 LYS A CA 1
ATOM 2231 C CA B LYS A 1 301 ? -65.074 38.876 114.482 0.48 13.95 293 LYS A CA 1
ATOM 2232 C C . LYS A 1 301 ? -66.577 38.863 114.744 1.00 10.50 293 LYS A C 1
ATOM 2233 O O . LYS A 1 301 ? -67.350 38.387 113.911 1.00 11.27 293 LYS A O 1
ATOM 2244 N N . ALA A 1 302 ? -66.990 39.367 115.900 1.00 10.80 294 ALA A N 1
ATOM 2245 C CA . ALA A 1 302 ? -68.411 39.409 116.231 1.00 10.36 294 ALA A CA 1
ATOM 2246 C C . ALA A 1 302 ? -69.163 40.282 115.241 1.00 11.35 294 ALA A C 1
ATOM 2247 O O . ALA A 1 302 ? -68.679 41.356 114.859 1.00 13.40 294 ALA A O 1
ATOM 2249 N N . VAL A 1 303 ? -70.354 39.836 114.848 1.00 10.73 295 VAL A N 1
ATOM 2250 C CA . VAL A 1 303 ? -71.192 40.599 113.933 1.00 13.36 295 VAL A CA 1
ATOM 2251 C C . VAL A 1 303 ? -72.603 40.770 114.490 1.00 9.26 295 VAL A C 1
ATOM 2252 O O . VAL A 1 303 ? -73.081 39.933 115.245 1.00 11.26 295 VAL A O 1
ATOM 2256 N N . ASN A 1 304 ? -73.260 41.864 114.103 1.00 11.96 296 ASN A N 1
ATOM 2257 C CA . ASN A 1 304 ? -74.691 42.060 114.360 1.00 11.64 296 ASN A CA 1
ATOM 2258 C C . ASN A 1 304 ? -75.539 41.458 113.245 1.00 12.15 296 ASN A C 1
ATOM 2259 O O . ASN A 1 304 ? -75.190 41.542 112.067 1.00 14.66 296 ASN A O 1
ATOM 2264 N N . VAL A 1 305 ? -76.674 40.880 113.633 1.00 8.59 297 VAL A N 1
ATOM 2265 C CA . VAL A 1 305 ? -77.561 40.182 112.722 1.00 9.46 297 VAL A CA 1
ATOM 2266 C C . VAL A 1 305 ? -78.989 40.675 112.933 1.00 10.08 297 VAL A C 1
ATOM 2267 O O . VAL A 1 305 ? -79.398 40.893 114.062 1.00 12.37 297 VAL A O 1
ATOM 2271 N N . ARG A 1 306 ? -79.752 40.836 111.858 1.00 8.10 298 ARG A N 1
ATOM 2272 C CA . ARG A 1 306 ? -81.170 41.159 111.984 1.00 8.36 298 ARG A CA 1
ATOM 2273 C C . ARG A 1 306 ? -81.964 40.293 111.004 1.00 12.20 298 ARG A C 1
ATOM 2274 O O . ARG A 1 306 ? -81.794 40.419 109.790 1.00 11.63 298 ARG A O 1
ATOM 2282 N N . THR A 1 307 ? -82.808 39.401 111.517 1.00 8.84 299 THR A N 1
ATOM 2283 C CA . THR A 1 307 ? -83.564 38.524 110.622 1.00 11.71 299 THR A CA 1
ATOM 2284 C C . THR A 1 307 ? -84.755 39.254 109.992 1.00 9.53 299 THR A C 1
ATOM 2285 O O . THR A 1 307 ? -85.325 40.157 110.591 1.00 9.11 299 THR A O 1
ATOM 2289 N N . ALA A 1 308 ? -85.111 38.861 108.771 1.00 10.51 300 ALA A N 1
ATOM 2290 C CA . ALA A 1 308 ? -86.281 39.395 108.083 1.00 9.25 300 ALA A CA 1
ATOM 2291 C C . ALA A 1 308 ? -86.551 38.508 106.868 1.00 7.79 300 ALA A C 1
ATOM 2292 O O . ALA A 1 308 ? -85.733 37.648 106.551 1.00 7.65 300 ALA A O 1
ATOM 2294 N N . PRO A 1 309 ? -87.703 38.680 106.198 1.00 10.20 301 PRO A N 1
ATOM 2295 C CA . PRO A 1 309 ? -87.938 37.895 104.977 1.00 8.94 301 PRO A CA 1
ATOM 2296 C C . PRO A 1 309 ? -86.866 38.108 103.893 1.00 12.20 301 PRO A C 1
ATOM 2297 O O . PRO A 1 309 ? -86.234 39.173 103.845 1.00 9.01 301 PRO A O 1
ATOM 2301 N N . TYR A 1 310 ? -86.671 37.098 103.044 1.00 8.70 302 TYR A N 1
ATOM 2302 C CA . TYR A 1 310 ? -85.723 37.157 101.934 1.00 13.07 302 TYR A CA 1
ATOM 2303 C C . TYR A 1 310 ? -85.972 38.419 101.124 1.00 11.02 302 TYR A C 1
ATOM 2304 O O . TYR A 1 310 ? -87.121 38.738 100.828 1.00 10.38 302 TYR A O 1
ATOM 2313 N N . PRO A 1 311 ? -84.901 39.121 100.711 1.00 9.88 303 PRO A N 1
ATOM 2314 C CA . PRO A 1 311 ? -83.491 38.710 100.716 1.00 8.37 303 PRO A CA 1
ATOM 2315 C C . PRO A 1 311 ? -82.688 39.103 101.946 1.00 9.94 303 PRO A C 1
ATOM 2316 O O . PRO A 1 311 ? -81.462 38.994 101.920 1.00 9.79 303 PRO A O 1
ATOM 2320 N N . ALA A 1 312 ? -83.359 39.517 103.011 1.00 9.73 304 ALA A N 1
ATOM 2321 C CA . ALA A 1 312 ? -82.651 39.816 104.260 1.00 8.07 304 ALA A CA 1
ATOM 2322 C C . ALA A 1 312 ? -82.117 38.552 104.910 1.00 7.21 304 ALA A C 1
ATOM 2323 O O . ALA A 1 312 ? -82.328 37.438 104.422 1.00 7.93 304 ALA A O 1
ATOM 2325 N N . PHE A 1 313 ? -81.433 38.728 106.034 1.00 9.31 305 PHE A N 1
ATOM 2326 C CA . PHE A 1 313 ? -80.850 37.601 106.752 1.00 11.44 305 PHE A CA 1
ATOM 2327 C C . PHE A 1 313 ? -81.944 36.631 107.251 1.00 9.26 305 PHE A C 1
ATOM 2328 O O . PHE A 1 313 ? -82.905 37.052 107.886 1.00 7.86 305 PHE A O 1
ATOM 2336 N N . PRO A 1 314 ? -81.793 35.326 106.976 1.00 8.25 306 PRO A N 1
ATOM 2337 C CA . PRO A 1 314 ? -82.866 34.370 107.307 1.00 9.55 306 PRO A CA 1
ATOM 2338 C C . PRO A 1 314 ? -82.931 33.991 108.778 1.00 9.95 306 PRO A C 1
ATOM 2339 O O . PRO A 1 314 ? -81.895 33.751 109.418 1.00 9.82 306 PRO A O 1
ATOM 2343 N N . THR A 1 315 ? -84.147 33.904 109.314 1.00 6.53 307 THR A N 1
ATOM 2344 C CA . THR A 1 315 ? -84.320 33.416 110.670 1.00 6.29 307 THR A CA 1
ATOM 2345 C C . THR A 1 315 ? -83.724 32.002 110.779 1.00 7.30 307 THR A C 1
ATOM 2346 O O . THR A 1 315 ? -83.206 31.632 111.837 1.00 7.68 307 THR A O 1
ATOM 2350 N N . ASP A 1 316 ? -83.745 31.229 109.684 1.00 7.97 308 ASP A N 1
ATOM 2351 C CA . ASP A 1 316 ? -83.194 29.867 109.732 1.00 6.22 308 ASP A CA 1
ATOM 2352 C C . ASP A 1 316 ? -81.658 29.828 109.813 1.00 7.08 308 ASP A C 1
ATOM 2353 O O . ASP A 1 316 ? -81.083 28.751 109.962 1.00 8.94 308 ASP A O 1
ATOM 2358 N N . MET A 1 317 ? -81.000 30.985 109.726 1.00 6.77 309 MET A N 1
ATOM 2359 C CA . MET A 1 317 ? -79.548 31.052 109.921 1.00 5.50 309 MET A CA 1
ATOM 2360 C C . MET A 1 317 ? -79.154 31.739 111.240 1.00 6.20 309 MET A C 1
ATOM 2361 O O . MET A 1 317 ? -77.981 31.827 111.563 1.00 6.45 309 MET A O 1
ATOM 2366 N N . GLN A 1 318 ? -80.134 32.265 111.959 1.00 7.17 310 GLN A N 1
ATOM 2367 C CA . GLN A 1 318 ? -79.877 33.087 113.139 1.00 7.20 310 GLN A CA 1
ATOM 2368 C C . GLN A 1 318 ? -79.102 32.321 114.225 1.00 8.96 310 GLN A C 1
ATOM 2369 O O . GLN A 1 318 ? -78.081 32.817 114.737 1.00 8.63 310 GLN A O 1
ATOM 2375 N N . ALA A 1 319 ? -79.567 31.114 114.548 1.00 6.81 311 ALA A N 1
ATOM 2376 C CA . ALA A 1 319 ? -78.968 30.314 115.630 1.00 6.59 311 ALA A CA 1
ATOM 2377 C C . ALA A 1 319 ? -77.506 30.032 115.314 1.00 6.78 311 ALA A C 1
ATOM 2378 O O . ALA A 1 319 ? -76.637 30.134 116.176 1.00 7.13 311 ALA A O 1
ATOM 2380 N N . GLN A 1 320 ? -77.246 29.687 114.061 1.00 5.80 312 GLN A N 1
ATOM 2381 C CA . GLN A 1 320 ? -75.898 29.376 113.627 1.00 8.19 312 GLN A CA 1
ATOM 2382 C C . GLN A 1 320 ? -74.969 30.576 113.822 1.00 7.55 312 GLN A C 1
ATOM 2383 O O . GLN A 1 320 ? -73.813 30.415 114.218 1.00 8.85 312 GLN A O 1
ATOM 2389 N N . PHE A 1 321 ? -75.467 31.782 113.560 1.00 9.73 313 PHE A N 1
ATOM 2390 C CA . PHE A 1 321 ? -74.623 32.947 113.774 1.00 6.98 313 PHE A CA 1
ATOM 2391 C C . PHE A 1 321 ? -74.440 33.236 115.269 1.00 9.10 313 PHE A C 1
ATOM 2392 O O . PHE A 1 321 ? -73.407 33.776 115.657 1.00 9.22 313 PHE A O 1
ATOM 2400 N N . ILE A 1 322 ? -75.390 32.843 116.118 1.00 7.40 314 ILE A N 1
ATOM 2401 C CA . ILE A 1 322 ? -75.137 32.944 117.565 1.00 7.44 314 ILE A CA 1
ATOM 2402 C C . ILE A 1 322 ? -73.982 32.021 117.966 1.00 8.50 314 ILE A C 1
ATOM 2403 O O . ILE A 1 322 ? -73.099 32.430 118.722 1.00 9.68 314 ILE A O 1
ATOM 2408 N N . SER A 1 323 ? -73.969 30.788 117.458 1.00 9.96 315 SER A N 1
ATOM 2409 C CA . SER A 1 323 ? -72.893 29.872 117.847 1.00 7.13 315 SER A CA 1
ATOM 2410 C C . SER A 1 323 ? -71.525 30.362 117.343 1.00 9.10 315 SER A C 1
ATOM 2411 O O . SER A 1 323 ? -70.523 30.204 118.044 1.00 12.13 315 SER A O 1
ATOM 2414 N N . MET A 1 324 ? -71.473 30.970 116.159 1.00 8.25 316 MET A N 1
ATOM 2415 C CA . MET A 1 324 ? -70.218 31.598 115.714 1.00 8.68 316 MET A CA 1
ATOM 2416 C C . MET A 1 324 ? -69.850 32.810 116.574 1.00 8.96 316 MET A C 1
ATOM 2417 O O . MET A 1 324 ? -68.701 32.944 116.997 1.00 10.85 316 MET A O 1
ATOM 2422 N N . ASN A 1 325 ? -70.818 33.694 116.831 1.00 8.20 317 ASN A N 1
ATOM 2423 C CA . ASN A 1 325 ? -70.561 34.846 117.702 1.00 8.46 317 ASN A CA 1
ATOM 2424 C C . ASN A 1 325 ? -70.112 34.414 119.103 1.00 7.96 317 ASN A C 1
ATOM 2425 O O . ASN A 1 325 ? -69.360 35.137 119.773 1.00 9.37 317 ASN A O 1
ATOM 2430 N N . ALA A 1 326 ? -70.579 33.252 119.554 1.00 7.55 318 ALA A N 1
ATOM 2431 C CA . ALA A 1 326 ? -70.228 32.745 120.884 1.00 8.62 318 ALA A CA 1
ATOM 2432 C C . ALA A 1 326 ? -68.732 32.535 121.060 1.00 9.46 318 ALA A C 1
ATOM 2433 O O . ALA A 1 326 ? -68.239 32.507 122.191 1.00 11.66 318 ALA A O 1
ATOM 2435 N N . VAL A 1 327 ? -68.016 32.345 119.951 1.00 9.54 319 VAL A N 1
ATOM 2436 C CA . VAL A 1 327 ? -66.572 32.165 120.036 1.00 8.44 319 VAL A CA 1
ATOM 2437 C C . VAL A 1 327 ? -65.833 33.183 119.200 1.00 12.23 319 VAL A C 1
ATOM 2438 O O . VAL A 1 327 ? -64.673 32.965 118.839 1.00 11.53 319 VAL A O 1
ATOM 2442 N N . ALA A 1 328 ? -66.488 34.306 118.927 1.00 9.17 320 ALA A N 1
ATOM 2443 C CA . ALA A 1 328 ? -65.894 35.369 118.134 1.00 9.37 320 ALA A CA 1
ATOM 2444 C C . ALA A 1 328 ? -65.217 36.412 119.013 1.00 13.66 320 ALA A C 1
ATOM 2445 O O . ALA A 1 328 ? -65.337 36.391 120.234 1.00 16.42 320 ALA A O 1
ATOM 2447 N N . GLU A 1 329 ? -64.501 37.325 118.373 1.00 14.55 321 GLU A N 1
ATOM 2448 C CA . GLU A 1 329 ? -63.892 38.438 119.076 1.00 14.76 321 GLU A CA 1
ATOM 2449 C C . GLU A 1 329 ? -64.878 39.602 119.160 1.00 13.80 321 GLU A C 1
ATOM 2450 O O . GLU A 1 329 ? -65.231 40.199 118.141 1.00 14.64 321 GLU A O 1
ATOM 2456 N N . GLY A 1 330 ? -65.329 39.919 120.372 1.00 13.84 322 GLY A N 1
ATOM 2457 C CA . GLY A 1 330 ? -66.204 41.067 120.571 1.00 13.40 322 GLY A CA 1
ATOM 2458 C C . GLY A 1 330 ? -67.640 40.700 120.892 1.00 12.86 322 GLY A C 1
ATOM 2459 O O . GLY A 1 330 ? -67.954 39.538 121.169 1.00 13.68 322 GLY A O 1
ATOM 2460 N N . THR A 1 331 ? -68.514 41.696 120.833 1.00 10.90 323 THR A N 1
ATOM 2461 C CA . THR A 1 331 ? -69.929 41.519 121.161 1.00 14.29 323 THR A CA 1
ATOM 2462 C C . THR A 1 331 ? -70.812 41.686 119.923 1.00 15.06 323 THR A C 1
ATOM 2463 O O . THR A 1 331 ? -70.650 42.636 119.163 1.00 14.58 323 THR A O 1
ATOM 2467 N N . GLY A 1 332 ? -71.737 40.751 119.717 1.00 12.15 324 GLY A N 1
ATOM 2468 C CA . GLY A 1 332 ? -72.633 40.795 118.576 1.00 13.53 324 GLY A CA 1
ATOM 2469 C C . GLY A 1 332 ? -74.080 40.786 119.038 1.00 15.15 324 GLY A C 1
ATOM 2470 O O . GLY A 1 332 ? -74.437 40.020 119.936 1.00 13.89 324 GLY A O 1
ATOM 2471 N N . ALA A 1 333 ? -74.896 41.662 118.458 1.00 10.58 325 ALA A N 1
ATOM 2472 C CA . ALA A 1 333 ? -76.335 41.677 118.723 1.00 12.21 325 ALA A CA 1
ATOM 2473 C C . ALA A 1 333 ? -77.087 40.913 117.645 1.00 13.47 325 ALA A C 1
ATOM 2474 O O . ALA A 1 333 ? -77.010 41.257 116.471 1.00 11.70 325 ALA A O 1
ATOM 2476 N N . VAL A 1 334 ? -77.836 39.893 118.056 1.00 12.48 326 VAL A N 1
ATOM 2477 C CA . VAL A 1 334 ? -78.577 39.063 117.124 1.00 7.83 326 VAL A CA 1
ATOM 2478 C C . VAL A 1 334 ? -80.068 39.303 117.364 1.00 11.82 326 VAL A C 1
ATOM 2479 O O . VAL A 1 334 ? -80.591 38.988 118.437 1.00 10.74 326 VAL A O 1
ATOM 2483 N N . ILE A 1 335 ? -80.735 39.885 116.366 1.00 11.30 327 ILE A N 1
ATOM 2484 C CA . ILE A 1 335 ? -82.096 40.363 116.505 1.00 10.27 327 ILE A CA 1
ATOM 2485 C C . ILE A 1 335 ? -83.049 39.630 115.566 1.00 11.82 327 ILE A C 1
ATOM 2486 O O . ILE A 1 335 ? -82.806 39.526 114.352 1.00 11.72 327 ILE A O 1
ATOM 2491 N N . GLU A 1 336 ? -84.142 39.138 116.140 1.00 12.46 328 GLU A N 1
ATOM 2492 C CA . GLU A 1 336 ? -85.209 38.500 115.369 1.00 9.42 328 GLU A CA 1
ATOM 2493 C C . GLU A 1 336 ? -86.364 39.451 115.063 1.00 13.36 328 GLU A C 1
ATOM 2494 O O . GLU A 1 336 ? -86.887 40.112 115.965 1.00 16.31 328 GLU A O 1
ATOM 2500 N N . THR A 1 337 ? -86.779 39.507 113.800 1.00 10.57 329 THR A N 1
ATOM 2501 C CA . THR A 1 337 ? -88.048 40.170 113.496 1.00 11.83 329 THR A CA 1
ATOM 2502 C C . THR A 1 337 ? -89.075 39.210 112.911 1.00 12.45 329 THR A C 1
ATOM 2503 O O . THR A 1 337 ? -90.207 39.616 112.631 1.00 14.48 329 THR A O 1
ATOM 2507 N N . VAL A 1 338 ? -88.694 37.950 112.725 1.00 12.84 330 VAL A N 1
ATOM 2508 C CA . VAL A 1 338 ? -89.604 36.977 112.124 1.00 10.54 330 VAL A CA 1
ATOM 2509 C C . VAL A 1 338 ? -90.217 36.098 113.208 1.00 9.91 330 VAL A C 1
ATOM 2510 O O . VAL A 1 338 ? -91.441 36.037 113.355 1.00 14.48 330 VAL A O 1
ATOM 2514 N N . PHE A 1 339 ? -89.360 35.406 113.954 1.00 9.86 331 PHE A N 1
ATOM 2515 C CA . PHE A 1 339 ? -89.800 34.616 115.099 1.00 11.55 331 PHE A CA 1
ATOM 2516 C C . PHE A 1 339 ? -89.119 35.187 116.343 1.00 12.54 331 PHE A C 1
ATOM 2517 O O . PHE A 1 339 ? -88.008 34.784 116.694 1.00 12.56 331 PHE A O 1
ATOM 2525 N N . GLU A 1 340 ? -89.803 36.148 116.974 1.00 11.36 332 GLU A N 1
ATOM 2526 C CA . GLU A 1 340 ? -89.230 36.978 118.044 1.00 14.31 332 GLU A CA 1
ATOM 2527 C C . GLU A 1 340 ? -88.684 36.222 119.245 1.00 17.96 332 GLU A C 1
ATOM 2528 O O . GLU A 1 340 ? -87.908 36.774 120.025 1.00 23.63 332 GLU A O 1
ATOM 2534 N N . ASN A 1 341 ? -89.105 34.982 119.448 1.00 12.79 333 ASN A N 1
ATOM 2535 C CA . ASN A 1 341 ? -88.602 34.296 120.626 1.00 16.62 333 ASN A CA 1
ATOM 2536 C C . ASN A 1 341 ? -87.969 32.938 120.293 1.00 15.85 333 ASN A C 1
ATOM 2537 O O . ASN A 1 341 ? -87.975 32.002 121.109 1.00 14.32 333 ASN A O 1
ATOM 2542 N N . ARG A 1 342 ? -87.391 32.858 119.096 1.00 9.97 334 ARG A N 1
ATOM 2543 C CA . ARG A 1 342 ? -86.703 31.650 118.643 1.00 11.45 334 ARG A CA 1
ATOM 2544 C C . ARG A 1 342 ? -85.265 31.638 119.160 1.00 10.15 334 ARG A C 1
ATOM 2545 O O . ARG A 1 342 ? -84.317 31.899 118.410 1.00 10.11 334 ARG A O 1
ATOM 2553 N N . PHE A 1 343 ? -85.107 31.352 120.452 1.00 9.74 335 PHE A N 1
ATOM 2554 C CA . PHE A 1 343 ? -83.790 31.423 121.085 1.00 9.39 335 PHE A CA 1
ATOM 2555 C C . PHE A 1 343 ? -83.506 30.245 122.018 1.00 10.74 335 PHE A C 1
ATOM 2556 O O . PHE A 1 343 ? -82.583 30.320 122.819 1.00 13.02 335 PHE A O 1
ATOM 2564 N N . MET A 1 344 ? -84.276 29.162 121.908 1.00 10.56 336 MET A N 1
ATOM 2565 C CA . MET A 1 344 ? -84.052 27.984 122.744 1.00 12.31 336 MET A CA 1
ATOM 2566 C C . MET A 1 344 ? -82.597 27.501 122.689 1.00 11.83 336 MET A C 1
ATOM 2567 O O . MET A 1 344 ? -82.044 27.121 123.719 1.00 14.26 336 MET A O 1
ATOM 2572 N N . HIS A 1 345 ? -81.980 27.558 121.506 1.00 7.74 337 HIS A N 1
ATOM 2573 C CA . HIS A 1 345 ? -80.558 27.209 121.356 1.00 7.21 337 HIS A CA 1
ATOM 2574 C C . HIS A 1 345 ? -79.623 28.009 122.274 1.00 10.88 337 HIS A C 1
ATOM 2575 O O . HIS A 1 345 ? -78.573 27.502 122.679 1.00 9.32 337 HIS A O 1
ATOM 2582 N N . VAL A 1 346 ? -79.984 29.253 122.597 1.00 8.95 338 VAL A N 1
ATOM 2583 C CA . VAL A 1 346 ? -79.176 30.044 123.532 1.00 8.18 338 VAL A CA 1
ATOM 2584 C C . VAL A 1 346 ? -79.006 29.336 124.868 1.00 8.11 338 VAL A C 1
ATOM 2585 O O . VAL A 1 346 ? -77.907 29.274 125.409 1.00 11.88 338 VAL A O 1
ATOM 2589 N N . TYR A 1 347 ? -80.099 28.807 125.404 1.00 11.27 339 TYR A N 1
ATOM 2590 C CA . TYR A 1 347 ? -80.067 28.264 126.763 1.00 13.87 339 TYR A CA 1
ATOM 2591 C C . TYR A 1 347 ? -79.325 26.935 126.819 1.00 17.55 339 TYR A C 1
ATOM 2592 O O . TYR A 1 347 ? -78.743 26.605 127.840 1.00 14.25 339 TYR A O 1
ATOM 2601 N N . GLU A 1 348 ? -79.294 26.202 125.709 1.00 15.16 340 GLU A N 1
ATOM 2602 C CA . GLU A 1 348 ? -78.397 25.043 125.602 1.00 12.42 340 GLU A CA 1
ATOM 2603 C C . GLU A 1 348 ? -76.928 25.474 125.521 1.00 15.98 340 GLU A C 1
ATOM 2604 O O . GLU A 1 348 ? -76.052 24.899 126.173 1.00 13.31 340 GLU A O 1
ATOM 2610 N N . MET A 1 349 ? -76.645 26.500 124.727 1.00 11.45 341 MET A N 1
ATOM 2611 C CA . MET A 1 349 ? -75.272 26.970 124.630 1.00 12.58 341 MET A CA 1
ATOM 2612 C C . MET A 1 349 ? -74.794 27.565 125.959 1.00 12.40 341 MET A C 1
ATOM 2613 O O . MET A 1 349 ? -73.603 27.556 126.244 1.00 10.92 341 MET A O 1
ATOM 2618 N N . ASN A 1 350 ? -75.716 28.056 126.781 1.00 10.16 342 ASN A N 1
ATOM 2619 C CA . ASN A 1 350 ? -75.346 28.516 128.127 1.00 12.30 342 ASN A CA 1
ATOM 2620 C C . ASN A 1 350 ? -74.764 27.372 128.968 1.00 11.36 342 ASN A C 1
ATOM 2621 O O . ASN A 1 350 ? -73.858 27.577 129.777 1.00 10.32 342 ASN A O 1
ATOM 2626 N N . ARG A 1 351 ? -75.267 26.162 128.758 1.00 10.35 343 ARG A N 1
ATOM 2627 C CA . ARG A 1 351 ? -74.735 24.991 129.456 1.00 9.29 343 ARG A CA 1
ATOM 2628 C C . ARG A 1 351 ? -73.294 24.714 129.040 1.00 9.10 343 ARG A C 1
ATOM 2629 O O . ARG A 1 351 ? -72.552 24.042 129.766 1.00 11.41 343 ARG A O 1
ATOM 2637 N N . MET A 1 352 ? -72.922 25.223 127.869 1.00 8.46 344 MET A N 1
ATOM 2638 C CA . MET A 1 352 ? -71.580 25.046 127.305 1.00 12.49 344 MET A CA 1
ATOM 2639 C C . MET A 1 352 ? -70.700 26.272 127.542 1.00 10.55 344 MET A C 1
ATOM 2640 O O . MET A 1 352 ? -69.659 26.444 126.890 1.00 11.98 344 MET A O 1
ATOM 2645 N N . GLY A 1 353 ? -71.127 27.143 128.444 1.00 10.59 345 GLY A N 1
ATOM 2646 C CA . GLY A 1 353 ? -70.307 28.282 128.826 1.00 13.26 345 GLY A CA 1
ATOM 2647 C C . GLY A 1 353 ? -70.395 29.509 127.934 1.00 14.73 345 GLY A C 1
ATOM 2648 O O . GLY A 1 353 ? -69.581 30.425 128.056 1.00 14.38 345 GLY A O 1
ATOM 2649 N N . ALA A 1 354 ? -71.366 29.537 127.034 1.00 11.47 346 ALA A N 1
ATOM 2650 C CA . ALA A 1 354 ? -71.569 30.727 126.213 1.00 11.12 346 ALA A CA 1
ATOM 2651 C C . ALA A 1 354 ? -71.966 31.912 127.086 1.00 15.78 346 ALA A C 1
ATOM 2652 O O . ALA A 1 354 ? -72.489 31.738 128.192 1.00 16.62 346 ALA A O 1
ATOM 2654 N N . GLN A 1 355 ? -71.681 33.113 126.598 1.00 9.45 347 GLN A N 1
ATOM 2655 C CA . GLN A 1 355 ? -72.024 34.341 127.305 1.00 12.79 347 GLN A CA 1
ATOM 2656 C C . GLN A 1 355 ? -73.052 35.094 126.486 1.00 13.16 347 GLN A C 1
ATOM 2657 O O . GLN A 1 355 ? -72.707 35.857 125.583 1.00 16.57 347 GLN A O 1
ATOM 2663 N N . ILE A 1 356 ? -74.325 34.842 126.779 1.00 8.80 348 ILE A N 1
ATOM 2664 C CA . ILE A 1 356 ? -75.415 35.385 125.976 1.00 11.26 348 ILE A CA 1
ATOM 2665 C C . ILE A 1 356 ? -76.513 35.929 126.867 1.00 12.58 348 ILE A C 1
ATOM 2666 O O . ILE A 1 356 ? -77.034 35.213 127.726 1.00 18.58 348 ILE A O 1
ATOM 2671 N N . LEU A 1 357 ? -76.863 37.190 126.644 1.00 11.42 349 LEU A N 1
ATOM 2672 C CA . LEU A 1 357 ? -77.985 37.824 127.319 1.00 11.95 349 LEU A CA 1
ATOM 2673 C C . LEU A 1 357 ? -79.149 37.977 126.349 1.00 16.23 349 LEU A C 1
ATOM 2674 O O . LEU A 1 357 ? -78.991 38.531 125.250 1.00 13.71 349 LEU A O 1
ATOM 2679 N N . VAL A 1 358 ? -80.318 37.482 126.751 1.00 11.90 350 VAL A N 1
ATOM 2680 C CA . VAL A 1 358 ? -81.512 37.579 125.916 1.00 14.06 350 VAL A CA 1
ATOM 2681 C C . VAL A 1 358 ? -82.510 38.533 126.549 1.00 14.16 350 VAL A C 1
ATOM 2682 O O . VAL A 1 358 ? -82.887 38.369 127.712 1.00 15.25 350 VAL A O 1
ATOM 2686 N N . GLU A 1 359 ? -82.931 39.544 125.792 1.00 12.15 351 GLU A N 1
ATOM 2687 C CA . GLU A 1 359 ? -84.035 40.410 126.208 1.00 11.92 351 GLU A CA 1
ATOM 2688 C C . GLU A 1 359 ? -85.024 40.500 125.058 1.00 16.02 351 GLU A C 1
ATOM 2689 O O . GLU A 1 359 ? -84.725 41.113 124.037 1.00 13.11 351 GLU A O 1
ATOM 2695 N N . GLY A 1 360 ? -86.196 39.890 125.226 1.00 15.69 352 GLY A N 1
ATOM 2696 C CA . GLY A 1 360 ? -87.172 39.848 124.149 1.00 12.28 352 GLY A CA 1
ATOM 2697 C C . GLY A 1 360 ? -86.568 39.274 122.876 1.00 10.84 352 GLY A C 1
ATOM 2698 O O . GLY A 1 360 ? -86.043 38.161 122.883 1.00 13.89 352 GLY A O 1
ATOM 2699 N N . ASN A 1 361 ? -86.620 40.044 121.789 1.00 15.67 353 ASN A N 1
ATOM 2700 C CA . ASN A 1 361 ? -86.178 39.567 120.475 1.00 11.50 353 ASN A CA 1
ATOM 2701 C C . ASN A 1 361 ? -84.690 39.785 120.226 1.00 13.63 353 ASN A C 1
ATOM 2702 O O . ASN A 1 361 ? -84.217 39.644 119.096 1.00 11.84 353 ASN A O 1
ATOM 2707 N N . THR A 1 362 ? -83.959 40.149 121.266 1.00 9.68 354 THR A N 1
ATOM 2708 C CA . THR A 1 362 ? -82.549 40.471 121.115 1.00 9.41 354 THR A CA 1
ATOM 2709 C C . THR A 1 362 ? -81.641 39.552 121.940 1.00 12.11 354 THR A C 1
ATOM 2710 O O . THR A 1 362 ? -81.781 39.462 123.170 1.00 12.85 354 THR A O 1
ATOM 2714 N N . ALA A 1 363 ? -80.706 38.891 121.264 1.00 8.40 355 ALA A N 1
ATOM 2715 C CA . ALA A 1 363 ? -79.647 38.132 121.940 1.00 11.19 355 ALA A CA 1
ATOM 2716 C C . ALA A 1 363 ? -78.312 38.872 121.854 1.00 12.89 355 ALA A C 1
ATOM 2717 O O . ALA A 1 363 ? -77.809 39.127 120.755 1.00 13.37 355 ALA A O 1
ATOM 2719 N N . ILE A 1 364 ? -77.739 39.202 123.008 1.00 9.81 356 ILE A N 1
ATOM 2720 C CA . ILE A 1 364 ? -76.459 39.905 123.064 1.00 12.04 356 ILE A CA 1
ATOM 2721 C C . ILE A 1 364 ? -75.365 38.895 123.362 1.00 8.78 356 ILE A C 1
ATOM 2722 O O . ILE A 1 364 ? -75.282 38.372 124.478 1.00 12.96 356 ILE A O 1
ATOM 2727 N N . VAL A 1 365 ? -74.524 38.631 122.366 1.00 10.19 357 VAL A N 1
ATOM 2728 C CA . VAL A 1 365 ? -73.500 37.598 122.493 1.00 10.44 357 VAL A CA 1
ATOM 2729 C C . VAL A 1 365 ? -72.134 38.195 122.748 1.00 12.81 357 VAL A C 1
ATOM 2730 O O . VAL A 1 365 ? -71.661 39.017 121.969 1.00 15.13 357 VAL A O 1
ATOM 2734 N N . THR A 1 366 ? -71.494 37.749 123.823 1.00 9.01 358 THR A N 1
ATOM 2735 C CA . THR A 1 366 ? -70.115 38.137 124.122 1.00 9.98 358 THR A CA 1
ATOM 2736 C C . THR A 1 366 ? -69.209 36.944 123.835 1.00 10.53 358 THR A C 1
ATOM 2737 O O . THR A 1 366 ? -69.276 35.933 124.528 1.00 11.42 358 THR A O 1
ATOM 2741 N N . GLY A 1 367 ? -68.375 37.056 122.806 1.00 11.63 359 GLY A N 1
ATOM 2742 C CA . GLY A 1 367 ? -67.527 35.945 122.412 1.00 12.72 359 GLY A CA 1
ATOM 2743 C C . GLY A 1 367 ? -66.473 35.571 123.440 1.00 13.25 359 GLY A C 1
ATOM 2744 O O . GLY A 1 367 ? -65.888 36.446 124.090 1.00 15.39 359 GLY A O 1
ATOM 2745 N N . VAL A 1 368 ? -66.245 34.266 123.594 1.00 11.11 360 VAL A N 1
ATOM 2746 C CA . VAL A 1 368 ? -65.163 33.738 124.432 1.00 11.23 360 VAL A CA 1
ATOM 2747 C C . VAL A 1 368 ? -64.283 32.891 123.523 1.00 12.57 360 VAL A C 1
ATOM 2748 O O . VAL A 1 368 ? -64.708 32.530 122.434 1.00 12.89 360 VAL A O 1
ATOM 2752 N N . PRO A 1 369 ? -63.044 32.591 123.944 1.00 11.98 361 PRO A N 1
ATOM 2753 C CA . PRO A 1 369 ? -62.180 31.886 122.994 1.00 14.84 361 PRO A CA 1
ATOM 2754 C C . PRO A 1 369 ? -62.673 30.498 122.620 1.00 15.02 361 PRO A C 1
ATOM 2755 O O . PRO A 1 369 ? -62.522 30.065 121.470 1.00 15.40 361 PRO A O 1
ATOM 2759 N N . LYS A 1 370 ? -63.278 29.813 123.580 1.00 11.57 362 LYS A N 1
ATOM 2760 C CA . LYS A 1 370 ? -63.721 28.451 123.360 1.00 11.31 362 LYS A CA 1
ATOM 2761 C C . LYS A 1 370 ? -64.904 28.143 124.278 1.00 10.42 362 LYS A C 1
ATOM 2762 O O . LYS A 1 370 ? -64.971 28.664 125.391 1.00 15.30 362 LYS A O 1
ATOM 2768 N N . LEU A 1 371 ? -65.839 27.311 123.818 1.00 10.89 363 LEU A N 1
ATOM 2769 C CA . LEU A 1 371 ? -66.919 26.871 124.687 1.00 8.80 363 LEU A CA 1
ATOM 2770 C C . LEU A 1 371 ? -66.464 25.660 125.514 1.00 13.96 363 LEU A C 1
ATOM 2771 O O . LEU A 1 371 ? -65.292 25.252 125.444 1.00 13.29 363 LEU A O 1
ATOM 2776 N N . LYS A 1 372 ? -67.380 25.107 126.312 1.00 9.48 364 LYS A N 1
ATOM 2777 C CA . LYS A 1 372 ? -67.079 23.961 127.176 1.00 10.72 364 LYS A CA 1
ATOM 2778 C C . LYS A 1 372 ? -68.062 22.828 126.905 1.00 14.89 364 LYS A C 1
ATOM 2779 O O . LYS A 1 372 ? -69.270 23.021 127.025 1.00 14.01 364 LYS A O 1
ATOM 2785 N N . GLY A 1 373 ? -67.556 21.654 126.551 1.00 11.63 365 GLY A N 1
ATOM 2786 C CA . GLY A 1 373 ? -68.444 20.564 126.163 1.00 14.99 365 GLY A CA 1
ATOM 2787 C C . GLY A 1 373 ? -69.405 20.146 127.258 1.00 13.65 365 GLY A C 1
ATOM 2788 O O . GLY A 1 373 ? -69.044 20.111 128.432 1.00 14.54 365 GLY A O 1
ATOM 2789 N N . ALA A 1 374 ? -70.640 19.844 126.862 1.00 10.74 366 ALA A N 1
ATOM 2790 C CA . ALA A 1 374 ? -71.679 19.424 127.792 1.00 11.14 366 ALA A CA 1
ATOM 2791 C C . ALA A 1 374 ? -72.790 18.752 127.001 1.00 10.01 366 ALA A C 1
ATOM 2792 O O . ALA A 1 374 ? -72.938 19.023 125.809 1.00 13.63 366 ALA A O 1
ATOM 2794 N N . PRO A 1 375 ? -73.583 17.885 127.659 1.00 10.32 367 PRO A N 1
ATOM 2795 C CA . PRO A 1 375 ? -74.767 17.361 126.975 1.00 11.56 367 PRO A CA 1
ATOM 2796 C C . PRO A 1 375 ? -75.802 18.458 126.727 1.00 11.73 367 PRO A C 1
ATOM 2797 O O . PRO A 1 375 ? -76.042 19.285 127.608 1.00 12.63 367 PRO A O 1
ATOM 2801 N N . VAL A 1 376 ? -76.400 18.464 125.541 1.00 9.93 368 VAL A N 1
ATOM 2802 C CA . VAL A 1 376 ? -77.425 19.449 125.212 1.00 9.93 368 VAL A CA 1
ATOM 2803 C C . VAL A 1 376 ? -78.531 18.789 124.402 1.00 9.97 368 VAL A C 1
ATOM 2804 O O . VAL A 1 376 ? -78.383 17.668 123.929 1.00 11.13 368 VAL A O 1
ATOM 2808 N N . MET A 1 377 ? -79.642 19.503 124.255 1.00 11.87 369 MET A N 1
ATOM 2809 C CA . MET A 1 377 ? -80.831 18.946 123.648 1.00 12.70 369 MET A CA 1
ATOM 2810 C C . MET A 1 377 ? -81.289 19.754 122.432 1.00 12.07 369 MET A C 1
ATOM 2811 O O . MET A 1 377 ? -81.505 20.967 122.524 1.00 10.52 369 MET A O 1
ATOM 2816 N N . ALA A 1 378 ? -81.425 19.080 121.290 1.00 8.96 370 ALA A N 1
ATOM 2817 C CA . ALA A 1 378 ? -81.990 19.711 120.099 1.00 8.82 370 ALA A CA 1
ATOM 2818 C C . ALA A 1 378 ? -83.506 19.858 120.230 1.00 7.15 370 ALA A C 1
ATOM 2819 O O . ALA A 1 378 ? -84.153 19.044 120.882 1.00 11.76 370 ALA A O 1
ATOM 2821 N N . THR A 1 379 ? -84.070 20.879 119.575 1.00 7.09 371 THR A N 1
ATOM 2822 C CA . THR A 1 379 ? -85.520 21.119 119.632 1.00 7.30 371 THR A CA 1
ATOM 2823 C C . THR A 1 379 ? -86.107 21.676 118.324 1.00 7.08 371 THR A C 1
ATOM 2824 O O . THR A 1 379 ? -87.329 21.743 118.189 1.00 10.41 371 THR A O 1
ATOM 2828 N N . ASP A 1 380 ? -85.244 22.105 117.400 1.00 7.45 372 ASP A N 1
ATOM 2829 C CA . ASP A 1 380 ? -85.649 22.930 116.239 1.00 7.72 372 ASP A CA 1
ATOM 2830 C C . ASP A 1 380 ? -84.911 22.423 115.004 1.00 8.74 372 ASP A C 1
ATOM 2831 O O . ASP A 1 380 ? -83.683 22.470 114.951 1.00 9.20 372 ASP A O 1
ATOM 2836 N N . LEU A 1 381 ? -85.660 21.924 114.018 1.00 8.28 373 LEU A N 1
ATOM 2837 C CA . LEU A 1 381 ? -85.064 21.235 112.863 1.00 7.75 373 LEU A CA 1
ATOM 2838 C C . LEU A 1 381 ? -84.059 22.054 112.067 1.00 11.48 373 LEU A C 1
ATOM 2839 O O . LEU A 1 381 ? -83.205 21.476 111.391 1.00 8.66 373 LEU A O 1
ATOM 2844 N N . ARG A 1 382 ? -84.120 23.383 112.133 1.00 9.38 374 ARG A N 1
ATOM 2845 C CA . ARG A 1 382 ? -83.052 24.153 111.492 1.00 5.67 374 ARG A CA 1
ATOM 2846 C C . ARG A 1 382 ? -82.109 24.802 112.510 1.00 5.82 374 ARG A C 1
ATOM 2847 O O . ARG A 1 382 ? -80.897 24.741 112.353 1.00 9.25 374 ARG A O 1
ATOM 2855 N N . ALA A 1 383 ? -82.659 25.403 113.562 1.00 7.41 375 ALA A N 1
ATOM 2856 C CA . ALA A 1 383 ? -81.839 26.180 114.485 1.00 7.54 375 ALA A CA 1
ATOM 2857 C C . ALA A 1 383 ? -80.905 25.311 115.334 1.00 8.54 375 ALA A C 1
ATOM 2858 O O . ALA A 1 383 ? -79.835 25.755 115.759 1.00 7.01 375 ALA A O 1
ATOM 2860 N N . SER A 1 384 ? -81.289 24.066 115.574 1.00 8.21 376 SER A N 1
ATOM 2861 C CA . SER A 1 384 ? -80.469 23.232 116.454 1.00 6.11 376 SER A CA 1
ATOM 2862 C C . SER A 1 384 ? -79.155 22.800 115.811 1.00 8.79 376 SER A C 1
ATOM 2863 O O . SER A 1 384 ? -78.311 22.214 116.481 1.00 8.30 376 SER A O 1
ATOM 2866 N N . ALA A 1 385 ? -78.967 23.097 114.526 1.00 7.33 377 ALA A N 1
ATOM 2867 C CA . ALA A 1 385 ? -77.648 22.920 113.914 1.00 6.69 377 ALA A CA 1
ATOM 2868 C C . ALA A 1 385 ? -76.620 23.795 114.624 1.00 8.19 377 ALA A C 1
ATOM 2869 O O . ALA A 1 385 ? -75.434 23.486 114.614 1.00 8.73 377 ALA A O 1
ATOM 2871 N N . SER A 1 386 ? -77.082 24.884 115.234 1.00 8.64 378 SER A N 1
ATOM 2872 C CA . SER A 1 386 ? -76.191 25.736 116.027 1.00 7.58 378 SER A CA 1
ATOM 2873 C C . SER A 1 386 ? -75.522 24.952 117.167 1.00 9.89 378 SER A C 1
ATOM 2874 O O . SER A 1 386 ? -74.422 25.294 117.601 1.00 9.62 378 SER A O 1
ATOM 2877 N N . LEU A 1 387 ? -76.188 23.910 117.657 1.00 6.94 379 LEU A N 1
ATOM 2878 C CA . LEU A 1 387 ? -75.646 23.120 118.755 1.00 6.88 379 LEU A CA 1
ATOM 2879 C C . LEU A 1 387 ? -74.512 22.224 118.257 1.00 9.58 379 LEU A C 1
ATOM 2880 O O . LEU A 1 387 ? -73.553 21.938 118.976 1.00 8.49 379 LEU A O 1
ATOM 2885 N N . VAL A 1 388 ? -74.633 21.787 117.014 1.00 7.07 380 VAL A N 1
ATOM 2886 C CA . VAL A 1 388 ? -73.548 21.061 116.358 1.00 6.52 380 VAL A CA 1
ATOM 2887 C C . VAL A 1 388 ? -72.336 21.969 116.180 1.00 9.39 380 VAL A C 1
ATOM 2888 O O . VAL A 1 388 ? -71.204 21.568 116.456 1.00 6.94 380 VAL A O 1
ATOM 2892 N N . ILE A 1 389 ? -72.571 23.192 115.711 1.00 7.55 381 ILE A N 1
ATOM 2893 C CA . ILE A 1 389 ? -71.469 24.143 115.530 1.00 8.27 381 ILE A CA 1
ATOM 2894 C C . ILE A 1 389 ? -70.831 24.451 116.881 1.00 10.41 381 ILE A C 1
ATOM 2895 O O . ILE A 1 389 ? -69.613 24.452 117.004 1.00 10.70 381 ILE A O 1
ATOM 2900 N N . ALA A 1 390 ? -71.658 24.699 117.897 1.00 9.45 382 ALA A N 1
ATOM 2901 C CA . ALA A 1 390 ? -71.150 24.964 119.246 1.00 7.07 382 ALA A CA 1
ATOM 2902 C C . ALA A 1 390 ? -70.238 23.821 119.706 1.00 8.46 382 ALA A C 1
ATOM 2903 O O . ALA A 1 390 ? -69.147 24.061 120.220 1.00 8.62 382 ALA A O 1
ATOM 2905 N N . GLY A 1 391 ? -70.671 22.580 119.503 1.00 10.76 383 GLY A N 1
ATOM 2906 C CA . GLY A 1 391 ? -69.837 21.435 119.823 1.00 9.00 383 GLY A CA 1
ATOM 2907 C C . GLY A 1 391 ? -68.479 21.458 119.130 1.00 7.70 383 GLY A C 1
ATOM 2908 O O . GLY A 1 391 ? -67.455 21.126 119.722 1.00 10.06 383 GLY A O 1
ATOM 2909 N N . LEU A 1 392 ? -68.471 21.866 117.867 1.00 7.55 384 LEU A N 1
ATOM 2910 C CA . LEU A 1 392 ? -67.226 21.949 117.113 1.00 8.08 384 LEU A CA 1
ATOM 2911 C C . LEU A 1 392 ? -66.236 22.957 117.701 1.00 9.82 384 LEU A C 1
ATOM 2912 O O . LEU A 1 392 ? -65.033 22.843 117.464 1.00 9.68 384 LEU A O 1
ATOM 2917 N N . VAL A 1 393 ? -66.737 23.927 118.468 1.00 10.86 385 VAL A N 1
ATOM 2918 C CA . VAL A 1 393 ? -65.873 24.954 119.048 1.00 11.95 385 VAL A CA 1
ATOM 2919 C C . VAL A 1 393 ? -65.840 24.888 120.579 1.00 12.86 385 VAL A C 1
ATOM 2920 O O . VAL A 1 393 ? -65.573 25.889 121.242 1.00 11.78 385 VAL A O 1
ATOM 2924 N N . ALA A 1 394 ? -66.074 23.699 121.132 1.00 8.63 386 ALA A N 1
ATOM 2925 C CA . ALA A 1 394 ? -66.073 23.511 122.581 1.00 8.89 386 ALA A CA 1
ATOM 2926 C C . ALA A 1 394 ? -64.907 22.615 122.994 1.00 12.29 386 ALA A C 1
ATOM 2927 O O . ALA A 1 394 ? -64.488 21.734 122.238 1.00 13.16 386 ALA A O 1
ATOM 2929 N N . GLU A 1 395 ? -64.376 22.875 124.186 1.00 10.34 387 GLU A N 1
ATOM 2930 C CA . GLU A 1 395 ? -63.347 22.033 124.777 1.00 12.10 387 GLU A CA 1
ATOM 2931 C C . GLU A 1 395 ? -63.958 20.721 125.237 1.00 11.87 387 GLU A C 1
ATOM 2932 O O . GLU A 1 395 ? -64.904 20.705 126.018 1.00 14.64 387 GLU A O 1
ATOM 2938 N N . GLY A 1 396 ? -63.411 19.608 124.759 1.00 11.54 388 GLY A N 1
ATOM 2939 C CA . GLY A 1 396 ? -63.952 18.312 125.114 1.00 14.13 388 GLY A CA 1
ATOM 2940 C C . GLY A 1 396 ? -65.152 17.874 124.289 1.00 13.43 388 GLY A C 1
ATOM 2941 O O . GLY A 1 396 ? -65.320 18.274 123.135 1.00 10.96 388 GLY A O 1
ATOM 2942 N N . ASP A 1 397 ? -65.999 17.053 124.896 1.00 13.52 389 ASP A N 1
ATOM 2943 C CA . ASP A 1 397 ? -67.079 16.390 124.179 1.00 12.85 389 ASP A CA 1
ATOM 2944 C C . ASP A 1 397 ? -68.449 17.012 124.429 1.00 13.29 389 ASP A C 1
ATOM 2945 O O . ASP A 1 397 ? -68.784 17.372 125.552 1.00 12.37 389 ASP A O 1
ATOM 2950 N N . THR A 1 398 ? -69.237 17.106 123.366 1.00 9.76 390 THR A N 1
ATOM 2951 C CA . THR A 1 398 ? -70.610 17.602 123.445 1.00 10.88 390 THR A CA 1
ATOM 2952 C C . THR A 1 398 ? -71.547 16.520 122.945 1.00 13.97 390 THR A C 1
ATOM 2953 O O . THR A 1 398 ? -71.375 16.021 121.837 1.00 14.44 390 THR A O 1
ATOM 2957 N N . LEU A 1 399 ? -72.511 16.143 123.781 1.00 8.94 391 LEU A N 1
ATOM 2958 C CA . LEU A 1 399 ? -73.444 15.068 123.454 1.00 9.60 391 LEU A CA 1
ATOM 2959 C C . LEU A 1 399 ? -74.812 15.658 123.181 1.00 12.21 391 LEU A C 1
ATOM 2960 O O . LEU A 1 399 ? -75.439 16.213 124.077 1.00 15.48 391 LEU A O 1
ATOM 2965 N N . ILE A 1 400 ? -75.271 15.549 121.939 1.00 8.89 392 ILE A N 1
ATOM 2966 C CA . ILE A 1 400 ? -76.532 16.179 121.550 1.00 9.46 392 ILE A CA 1
ATOM 2967 C C . ILE A 1 400 ? -77.618 15.110 121.444 1.00 10.70 392 ILE A C 1
ATOM 2968 O O . ILE A 1 400 ? -77.472 14.148 120.685 1.00 10.97 392 ILE A O 1
ATOM 2973 N N . ASP A 1 401 ? -78.704 15.287 122.198 1.00 8.42 393 ASP A N 1
ATOM 2974 C CA . ASP A 1 401 ? -79.843 14.367 122.164 1.00 11.24 393 ASP A CA 1
ATOM 2975 C C . ASP A 1 401 ? -80.974 14.936 121.303 1.00 11.87 393 ASP A C 1
ATOM 2976 O O . ASP A 1 401 ? -80.918 16.101 120.912 1.00 12.11 393 ASP A O 1
ATOM 2981 N N . ARG A 1 402 ? -81.978 14.106 120.998 1.00 9.00 394 ARG A N 1
ATOM 2982 C CA . ARG A 1 402 ? -83.134 14.502 120.172 1.00 11.39 394 ARG A CA 1
ATOM 2983 C C . ARG A 1 402 ? -82.693 14.970 118.791 1.00 10.12 394 ARG A C 1
ATOM 2984 O O . ARG A 1 402 ? -83.223 15.941 118.231 1.00 9.86 394 ARG A O 1
ATOM 2992 N N . ILE A 1 403 ? -81.720 14.248 118.244 1.00 10.79 395 ILE A N 1
ATOM 2993 C CA . ILE A 1 403 ? -81.187 14.468 116.896 1.00 14.21 395 ILE A CA 1
ATOM 2994 C C . ILE A 1 403 ? -82.256 14.328 115.803 1.00 10.99 395 ILE A C 1
ATOM 2995 O O . ILE A 1 403 ? -82.075 14.840 114.689 1.00 8.92 395 ILE A O 1
ATOM 3000 N N . TYR A 1 404 ? -83.363 13.655 116.116 1.00 11.30 396 TYR A N 1
ATOM 3001 C CA . TYR A 1 404 ? -84.440 13.503 115.128 1.00 11.71 396 TYR A CA 1
ATOM 3002 C C . TYR A 1 404 ? -84.891 14.863 114.595 1.00 14.08 396 TYR A C 1
ATOM 3003 O O . TYR A 1 404 ? -85.291 14.953 113.441 1.00 9.16 396 TYR A O 1
ATOM 3012 N N . HIS A 1 405 ? -84.796 15.926 115.403 1.00 12.83 397 HIS A N 1
ATOM 3013 C CA . HIS A 1 405 ? -85.107 17.274 114.897 1.00 9.16 397 HIS A CA 1
ATOM 3014 C C . HIS A 1 405 ? -84.132 17.642 113.787 1.00 10.52 397 HIS A C 1
ATOM 3015 O O . HIS A 1 405 ? -84.534 18.096 112.713 1.00 10.25 397 HIS A O 1
ATOM 3022 N N . ILE A 1 406 ? -82.845 17.458 114.053 1.00 8.19 398 ILE A N 1
ATOM 3023 C CA . ILE A 1 406 ? -81.815 17.837 113.094 1.00 7.90 398 ILE A CA 1
ATOM 3024 C C . ILE A 1 406 ? -81.951 16.992 111.820 1.00 10.45 398 ILE A C 1
ATOM 3025 O O . ILE A 1 406 ? -81.746 17.492 110.714 1.00 8.96 398 ILE A O 1
ATOM 3030 N N . ASP A 1 407 ? -82.323 15.725 111.976 1.00 10.31 399 ASP A N 1
ATOM 3031 C CA . ASP A 1 407 ? -82.462 14.832 110.832 1.00 7.89 399 ASP A CA 1
ATOM 3032 C C . ASP A 1 407 ? -83.664 15.204 109.969 1.00 11.93 399 ASP A C 1
ATOM 3033 O O . ASP A 1 407 ? -83.765 14.745 108.847 1.00 8.39 399 ASP A O 1
ATOM 3038 N N . ARG A 1 408 ? -84.581 16.014 110.498 1.00 12.09 400 ARG A N 1
ATOM 3039 C CA . ARG A 1 408 ? -85.665 16.559 109.675 1.00 10.27 400 ARG A CA 1
ATOM 3040 C C . ARG A 1 408 ? -85.113 17.611 108.730 1.00 11.49 400 ARG A C 1
ATOM 3041 O O . ARG A 1 408 ? -85.598 17.785 107.603 1.00 9.61 400 ARG A O 1
ATOM 3049 N N . GLY A 1 409 ? -84.113 18.337 109.231 1.00 8.49 401 GLY A N 1
ATOM 3050 C CA . GLY A 1 409 ? -83.678 19.575 108.612 1.00 6.76 401 GLY A CA 1
ATOM 3051 C C . GLY A 1 409 ? -82.405 19.525 107.788 1.00 9.12 401 GLY A C 1
ATOM 3052 O O . GLY A 1 409 ? -82.146 20.453 107.038 1.00 9.44 401 GLY A O 1
ATOM 3053 N N . TYR A 1 410 ? -81.595 18.481 107.953 1.00 9.88 402 TYR A N 1
ATOM 3054 C CA . TYR A 1 410 ? -80.288 18.404 107.287 1.00 8.21 402 TYR A CA 1
ATOM 3055 C C . TYR A 1 410 ? -80.012 16.971 106.855 1.00 9.13 402 TYR A C 1
ATOM 3056 O O . TYR A 1 410 ? -80.273 16.042 107.603 1.00 12.96 402 TYR A O 1
ATOM 3065 N N . GLU A 1 411 ? -79.494 16.797 105.645 1.00 9.76 403 GLU A N 1
ATOM 3066 C CA . GLU A 1 411 ? -79.073 15.470 105.202 1.00 9.54 403 GLU A CA 1
ATOM 3067 C C . GLU A 1 411 ? -77.767 15.021 105.877 1.00 10.45 403 GLU A C 1
ATOM 3068 O O . GLU A 1 411 ? -76.719 15.660 105.718 1.00 11.32 403 GLU A O 1
ATOM 3074 N N . CYS A 1 412 ? -77.862 13.942 106.658 1.00 12.94 404 CYS A N 1
ATOM 3075 C CA A CYS A 1 412 ? -76.702 13.287 107.267 0.75 12.70 404 CYS A CA 1
ATOM 3076 C CA B CYS A 1 412 ? -76.707 13.278 107.288 0.25 12.50 404 CYS A CA 1
ATOM 3077 C C . CYS A 1 412 ? -75.600 14.241 107.722 1.00 11.91 404 CYS A C 1
ATOM 3078 O O . CYS A 1 412 ? -74.479 14.192 107.217 1.00 12.15 404 CYS A O 1
ATOM 3083 N N . ILE A 1 413 ? -75.928 15.099 108.678 1.00 11.12 405 ILE A N 1
ATOM 3084 C CA . ILE A 1 413 ? -75.045 16.196 109.046 1.00 7.14 405 ILE A CA 1
ATOM 3085 C C . ILE A 1 413 ? -73.664 15.695 109.483 1.00 10.55 405 ILE A C 1
ATOM 3086 O O . ILE A 1 413 ? -72.653 16.323 109.153 1.00 11.03 405 ILE A O 1
ATOM 3091 N N . GLU A 1 414 ? -73.595 14.557 110.179 1.00 11.77 406 GLU A N 1
ATOM 3092 C CA . GLU A 1 414 ? -72.301 14.117 110.682 1.00 12.46 406 GLU A CA 1
ATOM 3093 C C . GLU A 1 414 ? -71.469 13.528 109.559 1.00 9.45 406 GLU A C 1
ATOM 3094 O O . GLU A 1 414 ? -70.246 13.610 109.607 1.00 11.68 406 GLU A O 1
ATOM 3100 N N . GLU A 1 415 ? -72.110 12.971 108.530 1.00 10.36 407 GLU A N 1
ATOM 3101 C CA . GLU A 1 415 ? -71.335 12.421 107.419 1.00 10.72 407 GLU A CA 1
ATOM 3102 C C . GLU A 1 415 ? -70.669 13.566 106.655 1.00 12.71 407 GLU A C 1
ATOM 3103 O O . GLU A 1 415 ? -69.503 13.474 106.273 1.00 13.50 407 GLU A O 1
ATOM 3109 N N . LYS A 1 416 ? -71.390 14.667 106.476 1.00 13.26 408 LYS A N 1
ATOM 3110 C CA . LYS A 1 416 ? -70.809 15.788 105.744 1.00 11.41 408 LYS A CA 1
ATOM 3111 C C . LYS A 1 416 ? -69.715 16.456 106.581 1.00 8.26 408 LYS A C 1
ATOM 3112 O O . LYS A 1 416 ? -68.632 16.745 106.068 1.00 10.70 408 LYS A O 1
ATOM 3118 N N . LEU A 1 417 ? -69.951 16.642 107.875 1.00 9.66 409 LEU A N 1
ATOM 3119 C CA . LEU A 1 417 ? -68.921 17.233 108.734 1.00 8.72 409 LEU A CA 1
ATOM 3120 C C . LEU A 1 417 ? -67.669 16.350 108.856 1.00 11.02 409 LEU A C 1
ATOM 3121 O O . LEU A 1 417 ? -66.554 16.870 108.956 1.00 8.99 409 LEU A O 1
ATOM 3126 N N . GLN A 1 418 ? -67.833 15.025 108.836 1.00 11.05 410 GLN A N 1
ATOM 3127 C CA . GLN A 1 418 ? -66.663 14.138 108.851 1.00 12.23 410 GLN A CA 1
ATOM 3128 C C . GLN A 1 418 ? -65.769 14.378 107.624 1.00 13.30 410 GLN A C 1
ATOM 3129 O O . GLN A 1 418 ? -64.535 14.327 107.715 1.00 13.30 410 GLN A O 1
ATOM 3135 N N . LEU A 1 419 ? -66.376 14.670 106.480 1.00 10.34 411 LEU A N 1
ATOM 3136 C CA . LEU A 1 419 ? -65.588 14.957 105.278 1.00 12.26 411 LEU A CA 1
ATOM 3137 C C . LEU A 1 419 ? -64.775 16.250 105.424 1.00 16.38 411 LEU A C 1
ATOM 3138 O O . LEU A 1 419 ? -63.835 16.495 104.661 1.00 17.79 411 LEU A O 1
ATOM 3143 N N . LEU A 1 420 ? -65.138 17.072 106.405 1.00 12.61 412 LEU A N 1
ATOM 3144 C CA . LEU A 1 420 ? -64.443 18.333 106.637 1.00 10.88 412 LEU A CA 1
ATOM 3145 C C . LEU A 1 420 ? -63.471 18.213 107.799 1.00 16.88 412 LEU A C 1
ATOM 3146 O O . LEU A 1 420 ? -62.924 19.211 108.265 1.00 13.81 412 LEU A O 1
ATOM 3151 N N . GLY A 1 421 ? -63.275 16.984 108.273 1.00 14.77 413 GLY A N 1
ATOM 3152 C CA . GLY A 1 421 ? -62.340 16.714 109.347 1.00 13.78 413 GLY A CA 1
ATOM 3153 C C . GLY A 1 421 ? -62.864 16.922 110.761 1.00 11.14 413 GLY A C 1
ATOM 3154 O O . GLY A 1 421 ? -62.079 16.951 111.713 1.00 14.33 413 GLY A O 1
ATOM 3155 N N . ALA A 1 422 ? -64.176 17.083 110.918 1.00 12.22 414 ALA A N 1
ATOM 3156 C CA . ALA A 1 422 ? -64.751 17.176 112.267 1.00 9.39 414 ALA A CA 1
ATOM 3157 C C . ALA A 1 422 ? -64.711 15.843 112.979 1.00 9.86 414 ALA A C 1
ATOM 3158 O O . ALA A 1 422 ? -64.858 14.797 112.352 1.00 13.95 414 ALA A O 1
ATOM 3160 N N . LYS A 1 423 ? -64.537 15.886 114.301 1.00 10.59 415 LYS A N 1
ATOM 3161 C CA . LYS A 1 423 ? -64.631 14.692 115.114 1.00 14.16 415 LYS A CA 1
ATOM 3162 C C . LYS A 1 423 ? -66.062 14.596 115.633 1.00 15.16 415 LYS A C 1
ATOM 3163 O O . LYS A 1 423 ? -66.423 15.225 116.631 1.00 14.32 415 LYS A O 1
ATOM 3169 N N . ILE A 1 424 ? -66.883 13.821 114.936 1.00 13.50 416 ILE A N 1
ATOM 3170 C CA . ILE A 1 424 ? -68.304 13.737 115.250 1.00 14.36 416 ILE A CA 1
ATOM 3171 C C . ILE A 1 424 ? -68.803 12.362 114.843 1.00 18.25 416 ILE A C 1
ATOM 3172 O O . ILE A 1 424 ? -68.419 11.851 113.789 1.00 21.36 416 ILE A O 1
ATOM 3177 N N . ARG A 1 425 ? -69.633 11.748 115.682 1.00 14.22 417 ARG A N 1
ATOM 3178 C CA A ARG A 1 425 ? -70.149 10.408 115.437 0.55 14.25 417 ARG A CA 1
ATOM 3179 C CA B ARG A 1 425 ? -70.210 10.471 115.299 0.45 13.92 417 ARG A CA 1
ATOM 3180 C C . ARG A 1 425 ? -71.622 10.310 115.832 1.00 16.77 417 ARG A C 1
ATOM 3181 O O . ARG A 1 425 ? -72.034 10.937 116.808 1.00 16.95 417 ARG A O 1
ATOM 3196 N N . ARG A 1 426 ? -72.391 9.504 115.112 1.00 14.38 418 ARG A N 1
ATOM 3197 C CA . ARG A 1 426 ? -73.760 9.214 115.502 1.00 13.06 418 ARG A CA 1
ATOM 3198 C C . ARG A 1 426 ? -73.767 7.997 116.429 1.00 14.58 418 ARG A C 1
ATOM 3199 O O . ARG A 1 426 ? -73.170 6.953 116.123 1.00 17.79 418 ARG A O 1
ATOM 3207 N N . VAL A 1 427 ? -74.419 8.160 117.577 1.00 14.29 419 VAL A N 1
ATOM 3208 C CA . VAL A 1 427 ? -74.591 7.107 118.566 1.00 16.93 419 VAL A CA 1
ATOM 3209 C C . VAL A 1 427 ? -75.981 6.538 118.374 1.00 20.95 419 VAL A C 1
ATOM 3210 O O . VAL A 1 427 ? -76.962 7.240 118.592 1.00 19.92 419 VAL A O 1
ATOM 3214 N N . PRO A 1 428 ? -76.070 5.279 117.926 1.00 23.79 420 PRO A N 1
ATOM 3215 C CA . PRO A 1 428 ? -77.340 4.657 117.539 1.00 29.44 420 PRO A CA 1
ATOM 3216 C C . PRO A 1 428 ? -78.341 4.591 118.681 1.00 32.48 420 PRO A C 1
ATOM 3217 O O . PRO A 1 428 ? -77.975 4.231 119.799 1.00 36.46 420 PRO A O 1
ATOM 3221 N N . GLY A 1 429 ? -79.590 4.943 118.397 1.00 34.77 421 GLY A N 1
ATOM 3222 C CA . GLY A 1 429 ? -80.651 4.836 119.377 1.00 33.45 421 GLY A CA 1
ATOM 3223 C C . GLY A 1 429 ? -81.169 3.414 119.501 1.00 41.47 421 GLY A C 1
ATOM 3224 O O . GLY A 1 429 ? -81.121 2.632 118.547 1.00 36.33 421 GLY A O 1
ATOM 3226 N N . HIS B 1 5 ? -103.465 5.175 138.295 1.00 40.41 -3 HIS B N 1
ATOM 3227 C CA . HIS B 1 5 ? -102.027 5.182 138.043 1.00 39.84 -3 HIS B CA 1
ATOM 3228 C C . HIS B 1 5 ? -101.721 5.847 136.709 1.00 34.92 -3 HIS B C 1
ATOM 3229 O O . HIS B 1 5 ? -101.836 5.225 135.650 1.00 35.54 -3 HIS B O 1
ATOM 3231 N N . HIS B 1 6 ? -101.325 7.113 136.775 1.00 23.57 -2 HIS B N 1
ATOM 3232 C CA . HIS B 1 6 ? -101.011 7.898 135.582 1.00 18.54 -2 HIS B CA 1
ATOM 3233 C C . HIS B 1 6 ? -99.897 7.253 134.749 1.00 16.48 -2 HIS B C 1
ATOM 3234 O O . HIS B 1 6 ? -98.987 6.597 135.284 1.00 16.57 -2 HIS B O 1
ATOM 3241 N N . HIS B 1 7 ? -99.990 7.435 133.436 1.00 12.09 -1 HIS B N 1
ATOM 3242 C CA . HIS B 1 7 ? -99.022 6.882 132.505 1.00 13.53 -1 HIS B CA 1
ATOM 3243 C C . HIS B 1 7 ? -98.615 7.982 131.532 1.00 13.41 -1 HIS B C 1
ATOM 3244 O O . HIS B 1 7 ? -99.410 8.871 131.221 1.00 10.60 -1 HIS B O 1
ATOM 3251 N N . HIS B 1 8 ? -97.375 7.926 131.063 1.00 15.42 0 HIS B N 1
ATOM 3252 C CA . HIS B 1 8 ? -96.846 8.957 130.165 1.00 14.07 0 HIS B CA 1
ATOM 3253 C C . HIS B 1 8 ? -97.697 9.169 128.909 1.00 16.58 0 HIS B C 1
ATOM 3254 O O . HIS B 1 8 ? -97.726 10.268 128.350 1.00 12.18 0 HIS B O 1
ATOM 3261 N N . MET B 1 9 ? -98.411 8.136 128.471 1.00 12.07 1 MET B N 1
ATOM 3262 C CA . MET B 1 9 ? -99.196 8.247 127.237 1.00 14.36 1 MET B CA 1
ATOM 3263 C C . MET B 1 9 ? -100.703 8.452 127.466 1.00 12.51 1 MET B C 1
ATOM 3264 O O . MET B 1 9 ? -101.496 8.319 126.535 1.00 12.39 1 MET B O 1
ATOM 3269 N N . ASP B 1 10 ? -101.093 8.794 128.691 1.00 10.61 2 ASP B N 1
ATOM 3270 C CA . ASP B 1 10 ? -102.496 9.101 129.000 1.00 9.94 2 ASP B CA 1
ATOM 3271 C C . ASP B 1 10 ? -103.034 10.241 128.152 1.00 10.50 2 ASP B C 1
ATOM 3272 O O . ASP B 1 10 ? -102.281 11.138 127.756 1.00 13.48 2 ASP B O 1
ATOM 3277 N N . LYS B 1 11 ? -104.344 10.221 127.910 1.00 10.09 3 LYS B N 1
ATOM 3278 C CA . LYS B 1 11 ? -105.039 11.326 127.267 1.00 9.24 3 LYS B CA 1
ATOM 3279 C C . LYS B 1 11 ? -106.237 11.713 128.117 1.00 8.22 3 LYS B C 1
ATOM 3280 O O . LYS B 1 11 ? -106.636 10.957 128.986 1.00 10.34 3 LYS B O 1
ATOM 3286 N N . LEU B 1 12 ? -106.800 12.896 127.875 1.00 7.74 4 LEU B N 1
ATOM 3287 C CA . LEU B 1 12 ? -108.080 13.265 128.478 1.00 7.45 4 LEU B CA 1
ATOM 3288 C C . LEU B 1 12 ? -109.078 13.472 127.357 1.00 8.68 4 LEU B C 1
ATOM 3289 O O . LEU B 1 12 ? -108.771 14.141 126.370 1.00 10.14 4 LEU B O 1
ATOM 3294 N N . ILE B 1 13 ? -110.263 12.884 127.500 1.00 8.04 5 ILE B N 1
ATOM 3295 C CA . ILE B 1 13 ? -111.350 13.164 126.573 1.00 8.43 5 ILE B CA 1
ATOM 3296 C C . ILE B 1 13 ? -112.445 13.943 127.303 1.00 9.99 5 ILE B C 1
ATOM 3297 O O . ILE B 1 13 ? -112.947 13.512 128.343 1.00 11.53 5 ILE B O 1
ATOM 3302 N N . ILE B 1 14 ? -112.810 15.086 126.729 1.00 7.98 6 ILE B N 1
ATOM 3303 C CA . ILE B 1 14 ? -113.774 16.015 127.320 1.00 10.00 6 ILE B CA 1
ATOM 3304 C C . ILE B 1 14 ? -114.938 16.176 126.385 1.00 10.44 6 ILE B C 1
ATOM 3305 O O . ILE B 1 14 ? -114.737 16.262 125.183 1.00 10.41 6 ILE B O 1
ATOM 3310 N N . THR B 1 15 ? -116.148 16.244 126.931 1.00 8.94 7 THR B N 1
ATOM 3311 C CA . THR B 1 15 ? -117.310 16.679 126.156 1.00 9.37 7 THR B CA 1
ATOM 3312 C C . THR B 1 15 ? -117.795 17.982 126.766 1.00 11.89 7 THR B C 1
ATOM 3313 O O . THR B 1 15 ? -118.058 18.035 127.960 1.00 12.67 7 THR B O 1
ATOM 3317 N N . GLY B 1 16 ? -117.904 19.030 125.956 1.00 9.59 8 GLY B N 1
ATOM 3318 C CA . GLY B 1 16 ? -118.220 20.341 126.491 1.00 9.29 8 GLY B CA 1
ATOM 3319 C C . GLY B 1 16 ? -119.714 20.560 126.648 1.00 13.86 8 GLY B C 1
ATOM 3320 O O . GLY B 1 16 ? -120.528 19.751 126.199 1.00 13.56 8 GLY B O 1
ATOM 3321 N N . GLY B 1 17 ? -120.078 21.649 127.310 1.00 15.04 9 GLY B N 1
ATOM 3322 C CA . GLY B 1 17 ? -121.471 22.073 127.332 1.00 15.74 9 GLY B CA 1
ATOM 3323 C C . GLY B 1 17 ? -122.201 22.006 128.660 1.00 19.24 9 GLY B C 1
ATOM 3324 O O . GLY B 1 17 ? -123.396 22.299 128.731 1.00 21.09 9 GLY B O 1
ATOM 3325 N N . ASN B 1 18 ? -121.493 21.613 129.709 1.00 14.51 10 ASN B N 1
ATOM 3326 C CA . ASN B 1 18 ? -122.076 21.536 131.045 1.00 15.14 10 ASN B CA 1
ATOM 3327 C C . ASN B 1 18 ? -121.650 22.708 131.922 1.00 13.89 10 ASN B C 1
ATOM 3328 O O . ASN B 1 18 ? -120.460 23.022 132.007 1.00 16.71 10 ASN B O 1
ATOM 3333 N N . ARG B 1 19 ? -122.617 23.343 132.583 1.00 13.98 11 ARG B N 1
ATOM 3334 C CA . ARG B 1 19 ? -122.285 24.335 133.605 1.00 11.11 11 ARG B CA 1
ATOM 3335 C C . ARG B 1 19 ? -121.767 23.596 134.829 1.00 12.02 11 ARG B C 1
ATOM 3336 O O . ARG B 1 19 ? -122.470 22.746 135.389 1.00 14.84 11 ARG B O 1
ATOM 3344 N N . LEU B 1 20 ? -120.557 23.924 135.266 1.00 9.50 12 LEU B N 1
ATOM 3345 C CA . LEU B 1 20 ? -120.001 23.258 136.439 1.00 9.13 12 LEU B CA 1
ATOM 3346 C C . LEU B 1 20 ? -120.801 23.607 137.696 1.00 11.66 12 LEU B C 1
ATOM 3347 O O . LEU B 1 20 ? -121.359 24.702 137.804 1.00 11.39 12 LEU B O 1
ATOM 3352 N N . ASP B 1 21 ? -120.870 22.659 138.627 1.00 9.92 13 ASP B N 1
ATOM 3353 C CA . ASP B 1 21 ? -121.595 22.851 139.885 1.00 10.66 13 ASP B CA 1
ATOM 3354 C C . ASP B 1 21 ? -121.059 21.850 140.894 1.00 15.93 13 ASP B C 1
ATOM 3355 O O . ASP B 1 21 ? -121.137 20.647 140.669 1.00 18.61 13 ASP B O 1
ATOM 3360 N N . GLY B 1 22 ? -120.507 22.334 142.000 1.00 13.03 14 GLY B N 1
ATOM 3361 C CA . GLY B 1 22 ? -120.096 21.431 143.058 1.00 11.50 14 GLY B CA 1
ATOM 3362 C C . GLY B 1 22 ? -119.028 21.992 143.966 1.00 14.27 14 GLY B C 1
ATOM 3363 O O . GLY B 1 22 ? -118.722 23.182 143.912 1.00 14.82 14 GLY B O 1
ATOM 3364 N N . GLU B 1 23 ? -118.469 21.134 144.813 1.00 13.52 15 GLU B N 1
ATOM 3365 C CA . GLU B 1 23 ? -117.435 21.573 145.743 1.00 12.12 15 GLU B CA 1
ATOM 3366 C C . GLU B 1 23 ? -116.268 20.593 145.736 1.00 17.16 15 GLU B C 1
ATOM 3367 O O . GLU B 1 23 ? -116.451 19.371 145.683 1.00 20.13 15 GLU B O 1
ATOM 3373 N N . ILE B 1 24 ? -115.064 21.137 145.765 1.00 13.87 16 ILE B N 1
ATOM 3374 C CA . ILE B 1 24 ? -113.867 20.312 145.847 1.00 12.94 16 ILE B CA 1
ATOM 3375 C C . ILE B 1 24 ? -112.881 20.950 146.801 1.00 14.68 16 ILE B C 1
ATOM 3376 O O . ILE B 1 24 ? -113.017 22.118 147.178 1.00 13.16 16 ILE B O 1
ATOM 3381 N N . ARG B 1 25 ? -111.885 20.164 147.182 1.00 10.07 17 ARG B N 1
ATOM 3382 C CA A ARG B 1 25 ? -110.840 20.611 148.074 0.53 10.90 17 ARG B CA 1
ATOM 3383 C CA B ARG B 1 25 ? -110.847 20.650 148.076 0.47 10.84 17 ARG B CA 1
ATOM 3384 C C . ARG B 1 25 ? -109.582 20.962 147.286 1.00 9.67 17 ARG B C 1
ATOM 3385 O O . ARG B 1 25 ? -109.189 20.214 146.392 1.00 16.28 17 ARG B O 1
ATOM 3400 N N . ILE B 1 26 ? -108.967 22.093 147.627 1.00 10.49 18 ILE B N 1
ATOM 3401 C CA . ILE B 1 26 ? -107.707 22.547 147.050 1.00 7.42 18 ILE B CA 1
ATOM 3402 C C . ILE B 1 26 ? -106.538 21.850 147.759 1.00 8.68 18 ILE B C 1
ATOM 3403 O O . ILE B 1 26 ? -106.544 21.678 148.989 1.00 10.79 18 ILE B O 1
ATOM 3408 N N . SER B 1 27 ? -105.553 21.435 146.969 1.00 7.87 19 SER B N 1
ATOM 3409 C CA . SER B 1 27 ? -104.371 20.750 147.462 1.00 10.92 19 SER B CA 1
ATOM 3410 C C . SER B 1 27 ? -103.292 21.753 147.839 1.00 8.74 19 SER B C 1
ATOM 3411 O O . SER B 1 27 ? -103.392 22.938 147.507 1.00 12.13 19 SER B O 1
ATOM 3414 N N . GLY B 1 28 ? -102.265 21.258 148.522 1.00 9.74 20 GLY B N 1
ATOM 3415 C CA . GLY B 1 28 ? -101.106 22.068 148.857 1.00 11.69 20 GLY B CA 1
ATOM 3416 C C . GLY B 1 28 ? -100.375 22.581 147.629 1.00 8.99 20 GLY B C 1
ATOM 3417 O O . GLY B 1 28 ? -100.418 21.962 146.558 1.00 8.35 20 GLY B O 1
ATOM 3418 N N . ALA B 1 29 ? -99.704 23.722 147.777 1.00 9.92 21 ALA B N 1
ATOM 3419 C CA . ALA B 1 29 ? -99.034 24.360 146.647 1.00 8.49 21 ALA B CA 1
ATOM 3420 C C . ALA B 1 29 ? -97.820 23.575 146.170 1.00 8.70 21 ALA B C 1
ATOM 3421 O O . ALA B 1 29 ? -96.863 23.358 146.917 1.00 9.36 21 ALA B O 1
ATOM 3423 N N . LYS B 1 30 ? -97.850 23.190 144.897 1.00 7.81 22 LYS B N 1
ATOM 3424 C CA . LYS B 1 30 ? -96.719 22.514 144.268 1.00 6.89 22 LYS B CA 1
ATOM 3425 C C . LYS B 1 30 ? -95.443 23.312 144.464 1.00 7.66 22 LYS B C 1
ATOM 3426 O O . LYS B 1 30 ? -94.387 22.759 144.764 1.00 7.04 22 LYS B O 1
ATOM 3432 N N . ASN B 1 31 ? -95.543 24.622 144.291 1.00 8.96 23 ASN B N 1
ATOM 3433 C CA . ASN B 1 31 ? -94.341 25.456 144.292 1.00 7.57 23 ASN B CA 1
ATOM 3434 C C . ASN B 1 31 ? -93.984 25.990 145.681 1.00 13.92 23 ASN B C 1
ATOM 3435 O O . ASN B 1 31 ? -93.043 26.764 145.849 1.00 12.85 23 ASN B O 1
ATOM 3440 N N . SER B 1 32 ? -94.700 25.527 146.693 1.00 7.73 24 SER B N 1
ATOM 3441 C CA . SER B 1 32 ? -94.193 25.635 148.057 1.00 10.53 24 SER B CA 1
ATOM 3442 C C . SER B 1 32 ? -93.542 24.305 148.434 1.00 8.21 24 SER B C 1
ATOM 3443 O O . SER B 1 32 ? -92.456 24.267 149.013 1.00 9.30 24 SER B O 1
ATOM 3446 N N . ALA B 1 33 ? -94.191 23.206 148.059 1.00 11.35 25 ALA B N 1
ATOM 3447 C CA . ALA B 1 33 ? -93.661 21.879 148.329 1.00 11.16 25 ALA B CA 1
ATOM 3448 C C . ALA B 1 33 ? -92.248 21.671 147.757 1.00 8.84 25 ALA B C 1
ATOM 3449 O O . ALA B 1 33 ? -91.394 21.071 148.412 1.00 12.22 25 ALA B O 1
ATOM 3451 N N . LEU B 1 34 ? -92.001 22.162 146.545 1.00 7.76 26 LEU B N 1
ATOM 3452 C CA . LEU B 1 34 ? -90.688 21.923 145.936 1.00 8.57 26 LEU B CA 1
ATOM 3453 C C . LEU B 1 34 ? -89.554 22.620 146.712 1.00 8.56 26 LEU B C 1
ATOM 3454 O O . LEU B 1 34 ? -88.575 21.972 147.074 1.00 10.19 26 LEU B O 1
ATOM 3459 N N . PRO B 1 35 ? -89.681 23.929 147.004 1.00 9.19 27 PRO B N 1
ATOM 3460 C CA . PRO B 1 35 ? -88.562 24.483 147.775 1.00 8.36 27 PRO B CA 1
ATOM 3461 C C . PRO B 1 35 ? -88.505 24.001 149.235 1.00 8.84 27 PRO B C 1
ATOM 3462 O O . PRO B 1 35 ? -87.417 23.895 149.783 1.00 11.66 27 PRO B O 1
ATOM 3466 N N . ILE B 1 36 ? -89.645 23.703 149.850 1.00 10.62 28 ILE B N 1
ATOM 3467 C CA . ILE B 1 36 ? -89.617 23.218 151.227 1.00 12.46 28 ILE B CA 1
ATOM 3468 C C . ILE B 1 36 ? -88.974 21.832 151.258 1.00 9.70 28 ILE B C 1
ATOM 3469 O O . ILE B 1 36 ? -88.232 21.522 152.170 1.00 11.93 28 ILE B O 1
ATOM 3474 N N . LEU B 1 37 ? -89.193 21.015 150.231 1.00 11.50 29 LEU B N 1
ATOM 3475 C CA . LEU B 1 37 ? -88.520 19.717 150.196 1.00 12.15 29 LEU B CA 1
ATOM 3476 C C . LEU B 1 37 ? -87.007 19.936 150.077 1.00 11.09 29 LEU B C 1
ATOM 3477 O O . LEU B 1 37 ? -86.208 19.257 150.740 1.00 11.99 29 LEU B O 1
ATOM 3482 N N . ALA B 1 38 ? -86.606 20.892 149.241 1.00 9.67 30 ALA B N 1
ATOM 3483 C CA . ALA B 1 38 ? -85.179 21.212 149.157 1.00 11.18 30 ALA B CA 1
ATOM 3484 C C . ALA B 1 38 ? -84.653 21.670 150.518 1.00 12.42 30 ALA B C 1
ATOM 3485 O O . ALA B 1 38 ? -83.551 21.298 150.926 1.00 10.91 30 ALA B O 1
ATOM 3487 N N . ALA B 1 39 ? -85.449 22.459 151.228 1.00 10.33 31 ALA B N 1
ATOM 3488 C CA . ALA B 1 39 ? -85.026 23.001 152.515 1.00 10.84 31 ALA B CA 1
ATOM 3489 C C . ALA B 1 39 ? -84.757 21.912 153.545 1.00 13.68 31 ALA B C 1
ATOM 3490 O O . ALA B 1 39 ? -83.949 22.106 154.468 1.00 14.77 31 ALA B O 1
ATOM 3492 N N . THR B 1 40 ? -85.429 20.769 153.409 1.00 12.59 32 THR B N 1
ATOM 3493 C CA . THR B 1 40 ? -85.211 19.692 154.366 1.00 12.11 32 THR B CA 1
ATOM 3494 C C . THR B 1 40 ? -83.768 19.186 154.294 1.00 14.06 32 THR B C 1
ATOM 3495 O O . THR B 1 40 ? -83.291 18.571 155.247 1.00 14.90 32 THR B O 1
ATOM 3499 N N . LEU B 1 41 ? -83.073 19.444 153.183 1.00 15.40 33 LEU B N 1
ATOM 3500 C CA . LEU B 1 41 ? -81.656 19.068 153.077 1.00 13.59 33 LEU B CA 1
ATOM 3501 C C . LEU B 1 41 ? -80.778 19.838 154.093 1.00 16.13 33 LEU B C 1
ATOM 3502 O O . LEU B 1 41 ? -79.657 19.430 154.391 1.00 18.79 33 LEU B O 1
ATOM 3507 N N . LEU B 1 42 ? -81.295 20.935 154.641 1.00 17.02 34 LEU B N 1
ATOM 3508 C CA . LEU B 1 42 ? -80.554 21.705 155.641 1.00 16.69 34 LEU B CA 1
ATOM 3509 C C . LEU B 1 42 ? -80.536 21.058 157.029 1.00 16.72 34 LEU B C 1
ATOM 3510 O O . LEU B 1 42 ? -79.656 21.338 157.834 1.00 16.15 34 LEU B O 1
ATOM 3515 N N . ALA B 1 43 ? -81.515 20.207 157.305 1.00 18.38 35 ALA B N 1
ATOM 3516 C CA . ALA B 1 43 ? -81.811 19.815 158.678 1.00 16.17 35 ALA B CA 1
ATOM 3517 C C . ALA B 1 43 ? -80.944 18.667 159.182 1.00 16.96 35 ALA B C 1
ATOM 3518 O O . ALA B 1 43 ? -80.647 17.735 158.433 1.00 17.39 35 ALA B O 1
ATOM 3520 N N . ASP B 1 44 ? -80.562 18.726 160.462 1.00 18.78 36 ASP B N 1
ATOM 3521 C CA . ASP B 1 44 ? -79.774 17.649 161.063 1.00 24.56 36 ASP B CA 1
ATOM 3522 C C . ASP B 1 44 ? -80.670 16.674 161.823 1.00 22.06 36 ASP B C 1
ATOM 3523 O O . ASP B 1 44 ? -80.191 15.747 162.482 1.00 20.65 36 ASP B O 1
ATOM 3528 N N . THR B 1 45 ? -81.971 16.926 161.765 1.00 19.20 37 THR B N 1
ATOM 3529 C CA . THR B 1 45 ? -82.977 16.003 162.280 1.00 23.69 37 THR B CA 1
ATOM 3530 C C . THR B 1 45 ? -84.123 16.020 161.272 1.00 21.47 37 THR B C 1
ATOM 3531 O O . THR B 1 45 ? -84.420 17.069 160.709 1.00 22.43 37 THR B O 1
ATOM 3535 N N . PRO B 1 46 ? -84.759 14.861 161.037 1.00 21.67 38 PRO B N 1
ATOM 3536 C CA . PRO B 1 46 ? -85.775 14.694 159.987 1.00 20.47 38 PRO B CA 1
ATOM 3537 C C . PRO B 1 46 ? -86.903 15.738 160.005 1.00 21.61 38 PRO B C 1
ATOM 3538 O O . PRO B 1 46 ? -87.391 16.090 161.079 1.00 22.54 38 PRO B O 1
ATOM 3542 N N . VAL B 1 47 ? -87.300 16.222 158.828 1.00 20.52 39 VAL B N 1
ATOM 3543 C CA . VAL B 1 47 ? -88.436 17.135 158.685 1.00 15.03 39 VAL B CA 1
ATOM 3544 C C . VAL B 1 47 ? -89.556 16.411 157.934 1.00 18.33 39 VAL B C 1
ATOM 3545 O O . VAL B 1 47 ? -89.290 15.656 157.001 1.00 14.57 39 VAL B O 1
ATOM 3549 N N . THR B 1 48 ? -90.805 16.624 158.339 1.00 17.11 40 THR B N 1
ATOM 3550 C CA . THR B 1 48 ? -91.927 15.995 157.644 1.00 15.54 40 THR B CA 1
ATOM 3551 C C . THR B 1 48 ? -92.777 17.057 156.961 1.00 14.55 40 THR B C 1
ATOM 3552 O O . THR B 1 48 ? -93.194 18.033 157.599 1.00 20.27 40 THR B O 1
ATOM 3556 N N . VAL B 1 49 ? -93.010 16.875 155.664 1.00 13.60 41 VAL B N 1
ATOM 3557 C CA . VAL B 1 49 ? -93.742 17.849 154.872 1.00 13.73 41 VAL B CA 1
ATOM 3558 C C . VAL B 1 49 ? -95.126 17.287 154.570 1.00 18.01 41 VAL B C 1
ATOM 3559 O O . VAL B 1 49 ? -95.254 16.163 154.079 1.00 15.31 41 VAL B O 1
ATOM 3563 N N . CYS B 1 50 ? -96.150 18.081 154.865 1.00 11.89 42 CYS B N 1
ATOM 3564 C CA . CYS B 1 50 ? -97.537 17.622 154.800 1.00 11.76 42 CYS B CA 1
ATOM 3565 C C . CYS B 1 50 ? -98.394 18.499 153.890 1.00 14.07 42 CYS B C 1
ATOM 3566 O O . CYS B 1 50 ? -97.947 19.540 153.420 1.00 10.56 42 CYS B O 1
ATOM 3569 N N . ASN B 1 51 ? -99.632 18.056 153.688 1.00 13.41 43 ASN B N 1
ATOM 3570 C CA . ASN B 1 51 ? -100.590 18.666 152.761 1.00 13.19 43 ASN B CA 1
ATOM 3571 C C . ASN B 1 51 ? -100.004 18.723 151.355 1.00 11.78 43 ASN B C 1
ATOM 3572 O O . ASN B 1 51 ? -100.286 19.630 150.587 1.00 12.73 43 ASN B O 1
ATOM 3577 N N . LEU B 1 52 ? -99.198 17.730 151.003 1.00 11.29 44 LEU B N 1
ATOM 3578 C CA . LEU B 1 52 ? -98.626 17.682 149.655 1.00 11.92 44 LEU B CA 1
ATOM 3579 C C . LEU B 1 52 ? -99.663 17.321 148.603 1.00 11.14 44 LEU B C 1
ATOM 3580 O O . LEU B 1 52 ? -100.491 16.443 148.818 1.00 13.38 44 LEU B O 1
ATOM 3585 N N . PRO B 1 53 ? -99.605 17.999 147.452 1.00 10.52 45 PRO B N 1
ATOM 3586 C CA . PRO B 1 53 ? -100.426 17.626 146.299 1.00 10.40 45 PRO B CA 1
ATOM 3587 C C . PRO B 1 53 ? -99.877 16.365 145.646 1.00 11.38 45 PRO B C 1
ATOM 3588 O O . PRO B 1 53 ? -98.660 16.176 145.610 1.00 15.05 45 PRO B O 1
ATOM 3592 N N . HIS B 1 54 ? -100.745 15.508 145.132 1.00 9.36 46 HIS B N 1
ATOM 3593 C CA A HIS B 1 54 ? -100.273 14.290 144.494 0.50 12.81 46 HIS B CA 1
ATOM 3594 C CA B HIS B 1 54 ? -100.301 14.272 144.488 0.50 13.01 46 HIS B CA 1
ATOM 3595 C C . HIS B 1 54 ? -100.119 14.515 142.995 1.00 10.76 46 HIS B C 1
ATOM 3596 O O . HIS B 1 54 ? -101.038 14.280 142.215 1.00 10.71 46 HIS B O 1
ATOM 3609 N N . LEU B 1 55 ? -98.935 14.988 142.613 1.00 10.90 47 LEU B N 1
ATOM 3610 C CA . LEU B 1 55 ? -98.631 15.334 141.231 1.00 10.63 47 LEU B CA 1
ATOM 3611 C C . LEU B 1 55 ? -97.149 15.067 140.955 1.00 13.30 47 LEU B C 1
ATOM 3612 O O . LEU B 1 55 ? -96.342 14.860 141.887 1.00 11.07 47 LEU B O 1
ATOM 3617 N N . HIS B 1 56 ? -96.763 15.080 139.686 1.00 11.48 48 HIS B N 1
ATOM 3618 C CA . HIS B 1 56 ? -95.530 14.394 139.349 1.00 12.00 48 HIS B CA 1
ATOM 3619 C C . HIS B 1 56 ? -94.269 15.167 139.735 1.00 11.68 48 HIS B C 1
ATOM 3620 O O . HIS B 1 56 ? -93.237 14.544 139.943 1.00 10.91 48 HIS B O 1
ATOM 3627 N N . ASP B 1 57 ? -94.326 16.497 139.850 1.00 7.50 49 ASP B N 1
ATOM 3628 C CA . ASP B 1 57 ? -93.105 17.240 140.207 1.00 7.41 49 ASP B CA 1
ATOM 3629 C C . ASP B 1 57 ? -92.597 16.824 141.600 1.00 10.12 49 ASP B C 1
ATOM 3630 O O . ASP B 1 57 ? -91.392 16.853 141.854 1.00 9.80 49 ASP B O 1
ATOM 3635 N N . ILE B 1 58 ? -93.497 16.435 142.502 1.00 11.23 50 ILE B N 1
ATOM 3636 C CA A ILE B 1 58 ? -93.102 15.947 143.830 0.43 9.52 50 ILE B CA 1
ATOM 3637 C CA B ILE B 1 58 ? -93.037 15.993 143.820 0.57 9.03 50 ILE B CA 1
ATOM 3638 C C . ILE B 1 58 ? -92.350 14.629 143.692 1.00 11.90 50 ILE B C 1
ATOM 3639 O O . ILE B 1 58 ? -91.322 14.398 144.336 1.00 12.60 50 ILE B O 1
ATOM 3648 N N . THR B 1 59 ? -92.882 13.758 142.837 1.00 12.17 51 THR B N 1
ATOM 3649 C CA . THR B 1 59 ? -92.257 12.468 142.555 1.00 12.11 51 THR B CA 1
ATOM 3650 C C . THR B 1 59 ? -90.840 12.669 142.017 1.00 11.48 51 THR B C 1
ATOM 3651 O O . THR B 1 59 ? -89.904 11.974 142.422 1.00 11.94 51 THR B O 1
ATOM 3655 N N . THR B 1 60 ? -90.675 13.631 141.119 1.00 12.06 52 THR B N 1
ATOM 3656 C CA . THR B 1 60 ? -89.345 13.908 140.573 1.00 12.42 52 THR B CA 1
ATOM 3657 C C . THR B 1 60 ? -88.392 14.417 141.656 1.00 11.74 52 THR B C 1
ATOM 3658 O O . THR B 1 60 ? -87.239 13.994 141.725 1.00 11.31 52 THR B O 1
ATOM 3662 N N . MET B 1 61 ? -88.857 15.322 142.509 1.00 11.49 53 MET B N 1
ATOM 3663 C CA . MET B 1 61 ? -87.990 15.796 143.589 1.00 11.60 53 MET B CA 1
ATOM 3664 C C . MET B 1 61 ? -87.577 14.650 144.513 1.00 13.80 53 MET B C 1
ATOM 3665 O O . MET B 1 61 ? -86.429 14.594 144.952 1.00 12.49 53 MET B O 1
ATOM 3670 N N . ILE B 1 62 ? -88.504 13.734 144.804 1.00 10.29 54 ILE B N 1
ATOM 3671 C CA . ILE B 1 62 ? -88.191 12.587 145.646 1.00 10.80 54 ILE B CA 1
ATOM 3672 C C . ILE B 1 62 ? -87.163 11.690 144.938 1.00 13.65 54 ILE B C 1
ATOM 3673 O O . ILE B 1 62 ? -86.241 11.171 145.563 1.00 14.12 54 ILE B O 1
ATOM 3678 N N . GLU B 1 63 ? -87.301 11.528 143.625 1.00 13.11 55 GLU B N 1
ATOM 3679 C CA A GLU B 1 63 ? -86.360 10.724 142.850 0.51 15.74 55 GLU B CA 1
ATOM 3680 C CA B GLU B 1 63 ? -86.356 10.718 142.863 0.49 15.67 55 GLU B CA 1
ATOM 3681 C C . GLU B 1 63 ? -84.965 11.350 142.863 1.00 14.99 55 GLU B C 1
ATOM 3682 O O . GLU B 1 63 ? -83.955 10.644 142.930 1.00 14.80 55 GLU B O 1
ATOM 3693 N N . LEU B 1 64 ? -84.914 12.679 142.797 1.00 11.56 56 LEU B N 1
ATOM 3694 C CA . LEU B 1 64 ? -83.638 13.399 142.838 1.00 12.36 56 LEU B CA 1
ATOM 3695 C C . LEU B 1 64 ? -82.946 13.140 144.174 1.00 13.88 56 LEU B C 1
ATOM 3696 O O . LEU B 1 64 ? -81.741 12.875 144.223 1.00 15.25 56 LEU B O 1
ATOM 3701 N N . PHE B 1 65 ? -83.714 13.201 145.256 1.00 12.58 57 PHE B N 1
ATOM 3702 C CA . PHE B 1 65 ? -83.149 12.919 146.578 1.00 12.03 57 PHE B CA 1
ATOM 3703 C C . PHE B 1 65 ? -82.562 11.507 146.613 1.00 15.20 57 PHE B C 1
ATOM 3704 O O . PHE B 1 65 ? -81.454 11.300 147.114 1.00 14.80 57 PHE B O 1
ATOM 3712 N N . GLY B 1 66 ? -83.288 10.546 146.048 1.00 16.02 58 GLY B N 1
ATOM 3713 C CA . GLY B 1 66 ? -82.819 9.173 145.981 1.00 20.74 58 GLY B CA 1
ATOM 3714 C C . GLY B 1 66 ? -81.481 9.057 145.274 1.00 19.09 58 GLY B C 1
ATOM 3715 O O . GLY B 1 66 ? -80.599 8.329 145.718 1.00 20.22 58 GLY B O 1
ATOM 3716 N N . ARG B 1 67 ? -81.323 9.796 144.181 1.00 14.64 59 ARG B N 1
ATOM 3717 C CA . ARG B 1 67 ? -80.072 9.751 143.419 1.00 14.76 59 ARG B CA 1
ATOM 3718 C C . ARG B 1 67 ? -78.905 10.271 144.244 1.00 17.40 59 ARG B C 1
ATOM 3719 O O . ARG B 1 67 ? -77.742 9.971 143.952 1.00 19.64 59 ARG B O 1
ATOM 3727 N N . MET B 1 68 ? -79.205 11.066 145.270 1.00 15.44 60 MET B N 1
ATOM 3728 C CA . MET B 1 68 ? -78.151 11.593 146.136 1.00 16.10 60 MET B CA 1
ATOM 3729 C C . MET B 1 68 ? -77.963 10.729 147.380 1.00 18.03 60 MET B C 1
ATOM 3730 O O . MET B 1 68 ? -77.050 10.954 148.174 1.00 17.55 60 MET B O 1
ATOM 3735 N N . GLY B 1 69 ? -78.817 9.719 147.527 1.00 18.02 61 GLY B N 1
ATOM 3736 C CA . GLY B 1 69 ? -78.703 8.778 148.629 1.00 16.00 61 GLY B CA 1
ATOM 3737 C C . GLY B 1 69 ? -79.622 9.076 149.793 1.00 17.18 61 GLY B C 1
ATOM 3738 O O . GLY B 1 69 ? -79.463 8.524 150.888 1.00 20.00 61 GLY B O 1
ATOM 3739 N N . VAL B 1 70 ? -80.582 9.959 149.554 1.00 17.55 62 VAL B N 1
ATOM 3740 C CA . VAL B 1 70 ? -81.572 10.316 150.559 1.00 17.61 62 VAL B CA 1
ATOM 3741 C C . VAL B 1 70 ? -82.871 9.641 150.170 1.00 20.21 62 VAL B C 1
ATOM 3742 O O . VAL B 1 70 ? -83.400 9.904 149.094 1.00 20.15 62 VAL B O 1
ATOM 3746 N N . GLN B 1 71 ? -83.370 8.749 151.020 1.00 20.01 63 GLN B N 1
ATOM 3747 C CA . GLN B 1 71 ? -84.619 8.051 150.731 1.00 23.54 63 GLN B CA 1
ATOM 3748 C C . GLN B 1 71 ? -85.736 8.547 151.639 1.00 21.19 63 GLN B C 1
ATOM 3749 O O . GLN B 1 71 ? -85.846 8.107 152.779 1.00 25.01 63 GLN B O 1
ATOM 3755 N N . PRO B 1 72 ? -86.557 9.487 151.138 1.00 18.86 64 PRO B N 1
ATOM 3756 C CA . PRO B 1 72 ? -87.691 9.987 151.920 1.00 21.81 64 PRO B CA 1
ATOM 3757 C C . PRO B 1 72 ? -88.667 8.876 152.275 1.00 29.73 64 PRO B C 1
ATOM 3758 O O . PRO B 1 72 ? -88.836 7.937 151.498 1.00 24.78 64 PRO B O 1
ATOM 3762 N N . ILE B 1 73 ? -89.276 8.971 153.453 1.00 25.53 65 ILE B N 1
ATOM 3763 C CA . ILE B 1 73 ? -90.296 8.012 153.857 1.00 30.03 65 ILE B CA 1
ATOM 3764 C C . ILE B 1 73 ? -91.673 8.634 153.653 1.00 30.57 65 ILE B C 1
ATOM 3765 O O . ILE B 1 73 ? -91.993 9.671 154.242 1.00 28.04 65 ILE B O 1
ATOM 3770 N N . ILE B 1 74 ? -92.479 7.996 152.810 1.00 28.68 66 ILE B N 1
ATOM 3771 C CA . ILE B 1 74 ? -93.843 8.440 152.539 1.00 26.22 66 ILE B CA 1
ATOM 3772 C C . ILE B 1 74 ? -94.821 7.657 153.405 1.00 29.21 66 ILE B C 1
ATOM 3773 O O . ILE B 1 74 ? -94.899 6.433 153.296 1.00 28.59 66 ILE B O 1
ATOM 3778 N N . ASP B 1 75 ? -95.567 8.342 154.269 1.00 23.50 67 ASP B N 1
ATOM 3779 C CA . ASP B 1 75 ? -96.443 7.618 155.185 1.00 21.52 67 ASP B CA 1
ATOM 3780 C C . ASP B 1 75 ? -97.785 7.334 154.519 1.00 23.56 67 ASP B C 1
ATOM 3781 O O . ASP B 1 75 ? -97.986 7.665 153.346 1.00 25.65 67 ASP B O 1
ATOM 3786 N N . GLU B 1 76 ? -98.685 6.713 155.279 1.00 30.30 68 GLU B N 1
ATOM 3787 C CA . GLU B 1 76 ? -99.993 6.302 154.779 1.00 37.17 68 GLU B CA 1
ATOM 3788 C C . GLU B 1 76 ? -100.800 7.476 154.229 1.00 39.47 68 GLU B C 1
ATOM 3789 O O . GLU B 1 76 ? -101.584 7.309 153.297 1.00 40.18 68 GLU B O 1
ATOM 3791 N N . LYS B 1 77 ? -100.594 8.664 154.791 1.00 37.03 69 LYS B N 1
ATOM 3792 C CA . LYS B 1 77 ? -101.323 9.851 154.348 1.00 38.00 69 LYS B CA 1
ATOM 3793 C C . LYS B 1 77 ? -100.574 10.649 153.278 1.00 39.73 69 LYS B C 1
ATOM 3794 O O . LYS B 1 77 ? -100.956 11.779 152.962 1.00 43.19 69 LYS B O 1
ATOM 3796 N N . LEU B 1 78 ? -99.517 10.057 152.726 1.00 32.98 70 LEU B N 1
ATOM 3797 C CA . LEU B 1 78 ? -98.703 10.684 151.685 1.00 30.30 70 LEU B CA 1
ATOM 3798 C C . LEU B 1 78 ? -97.969 11.942 152.177 1.00 23.61 70 LEU B C 1
ATOM 3799 O O . LEU B 1 78 ? -97.611 12.815 151.385 1.00 22.66 70 LEU B O 1
ATOM 3801 N N . ASN B 1 79 ? -97.738 12.026 153.485 1.00 19.81 71 ASN B N 1
ATOM 3802 C CA . ASN B 1 79 ? -96.787 12.998 154.023 1.00 17.80 71 ASN B CA 1
ATOM 3803 C C . ASN B 1 79 ? -95.380 12.463 153.804 1.00 16.13 71 ASN B C 1
ATOM 3804 O O . ASN B 1 79 ? -95.180 11.249 153.751 1.00 19.53 71 ASN B O 1
ATOM 3809 N N . VAL B 1 80 ? -94.405 13.357 153.668 1.00 16.46 72 VAL B N 1
ATOM 3810 C CA . VAL B 1 80 ? -93.051 12.938 153.322 1.00 17.34 72 VAL B CA 1
ATOM 3811 C C . VAL B 1 80 ? -92.059 13.366 154.397 1.00 19.24 72 VAL B C 1
ATOM 3812 O O . VAL B 1 80 ? -91.909 14.552 154.688 1.00 19.96 72 VAL B O 1
ATOM 3816 N N . GLU B 1 81 ? -91.408 12.387 155.011 1.00 15.53 73 GLU B N 1
ATOM 3817 C CA A GLU B 1 81 ? -90.362 12.655 155.986 0.42 18.95 73 GLU B CA 1
ATOM 3818 C CA B GLU B 1 81 ? -90.358 12.683 155.975 0.58 18.88 73 GLU B CA 1
ATOM 3819 C C . GLU B 1 81 ? -89.016 12.554 155.282 1.00 20.38 73 GLU B C 1
ATOM 3820 O O . GLU B 1 81 ? -88.747 11.558 154.618 1.00 20.24 73 GLU B O 1
ATOM 3831 N N . VAL B 1 82 ? -88.182 13.581 155.423 1.00 17.79 74 VAL B N 1
ATOM 3832 C CA . VAL B 1 82 ? -86.864 13.557 154.800 1.00 15.10 74 VAL B CA 1
ATOM 3833 C C . VAL B 1 82 ? -85.778 13.527 155.859 1.00 17.35 74 VAL B C 1
ATOM 3834 O O . VAL B 1 82 ? -85.716 14.411 156.710 1.00 18.77 74 VAL B O 1
ATOM 3838 N N . ASP B 1 83 ? -84.937 12.496 155.805 1.00 22.03 75 ASP B N 1
ATOM 3839 C CA . ASP B 1 83 ? -83.764 12.372 156.673 1.00 21.07 75 ASP B CA 1
ATOM 3840 C C . ASP B 1 83 ? -82.504 12.497 155.815 1.00 24.74 75 ASP B C 1
ATOM 3841 O O . ASP B 1 83 ? -82.094 11.540 155.158 1.00 23.98 75 ASP B O 1
ATOM 3846 N N . ALA B 1 84 ? -81.890 13.677 155.829 1.00 23.32 76 ALA B N 1
ATOM 3847 C CA . ALA B 1 84 ? -80.769 13.974 154.938 1.00 21.38 76 ALA B CA 1
ATOM 3848 C C . ALA B 1 84 ? -79.433 13.419 155.434 1.00 26.27 76 ALA B C 1
ATOM 3849 O O . ALA B 1 84 ? -78.419 13.538 154.749 1.00 28.27 76 ALA B O 1
ATOM 3851 N N . SER B 1 85 ? -79.432 12.809 156.615 1.00 32.18 77 SER B N 1
ATOM 3852 C CA . SER B 1 85 ? -78.191 12.337 157.224 1.00 30.72 77 SER B CA 1
ATOM 3853 C C . SER B 1 85 ? -77.526 11.227 156.407 1.00 32.95 77 SER B C 1
ATOM 3854 O O . SER B 1 85 ? -76.323 11.004 156.516 1.00 32.84 77 SER B O 1
ATOM 3857 N N . SER B 1 86 ? -78.308 10.529 155.591 1.00 29.55 78 SER B N 1
ATOM 3858 C CA . SER B 1 86 ? -77.775 9.414 154.817 1.00 27.87 78 SER B CA 1
ATOM 3859 C C . SER B 1 86 ? -77.189 9.836 153.468 1.00 25.75 78 SER B C 1
ATOM 3860 O O . SER B 1 86 ? -76.829 8.977 152.662 1.00 25.02 78 SER B O 1
ATOM 3863 N N . ILE B 1 87 ? -77.105 11.141 153.214 1.00 20.88 79 ILE B N 1
ATOM 3864 C CA . ILE B 1 87 ? -76.731 11.623 151.880 1.00 24.51 79 ILE B CA 1
ATOM 3865 C C . ILE B 1 87 ? -75.336 11.113 151.507 1.00 25.10 79 ILE B C 1
ATOM 3866 O O . ILE B 1 87 ? -74.424 11.095 152.334 1.00 25.78 79 ILE B O 1
ATOM 3871 N N . LYS B 1 88 ? -75.195 10.672 150.260 1.00 23.51 80 LYS B N 1
ATOM 3872 C CA . LYS B 1 88 ? -73.990 9.988 149.808 1.00 25.88 80 LYS B CA 1
ATOM 3873 C C . LYS B 1 88 ? -73.258 10.765 148.725 1.00 24.14 80 LYS B C 1
ATOM 3874 O O . LYS B 1 88 ? -72.024 10.750 148.656 1.00 25.92 80 LYS B O 1
ATOM 3880 N N . THR B 1 89 ? -74.027 11.432 147.876 1.00 20.59 81 THR B N 1
ATOM 3881 C CA . THR B 1 89 ? -73.492 12.029 146.661 1.00 16.14 81 THR B CA 1
ATOM 3882 C C . THR B 1 89 ? -74.015 13.448 146.480 1.00 15.30 81 THR B C 1
ATOM 3883 O O . THR B 1 89 ? -75.210 13.656 146.300 1.00 15.49 81 THR B O 1
ATOM 3887 N N . LEU B 1 90 ? -73.113 14.425 146.514 1.00 17.85 82 LEU B N 1
ATOM 3888 C CA . LEU B 1 90 ? -73.526 15.821 146.467 1.00 14.80 82 LEU B CA 1
ATOM 3889 C C . LEU B 1 90 ? -73.657 16.315 145.029 1.00 20.17 82 LEU B C 1
ATOM 3890 O O . LEU B 1 90 ? -73.025 17.301 144.631 1.00 17.58 82 LEU B O 1
ATOM 3895 N N . VAL B 1 91 ? -74.501 15.621 144.266 1.00 13.86 83 VAL B N 1
ATOM 3896 C CA . VAL B 1 91 ? -74.645 15.859 142.827 1.00 15.14 83 VAL B CA 1
ATOM 3897 C C . VAL B 1 91 ? -76.095 15.737 142.435 1.00 14.34 83 VAL B C 1
ATOM 3898 O O . VAL B 1 91 ? -76.724 14.723 142.724 1.00 16.62 83 VAL B O 1
ATOM 3902 N N . ALA B 1 92 ? -76.626 16.770 141.783 1.00 12.12 84 ALA B N 1
ATOM 3903 C CA . ALA B 1 92 ? -77.933 16.671 141.142 1.00 11.48 84 ALA B CA 1
ATOM 3904 C C . ALA B 1 92 ? -77.693 16.429 139.659 1.00 13.54 84 ALA B C 1
ATOM 3905 O O . ALA B 1 92 ? -77.291 17.341 138.936 1.00 11.92 84 ALA B O 1
ATOM 3907 N N . PRO B 1 93 ? -77.917 15.187 139.207 1.00 13.71 85 PRO B N 1
ATOM 3908 C CA . PRO B 1 93 ? -77.471 14.777 137.871 1.00 13.59 85 PRO B CA 1
ATOM 3909 C C . PRO B 1 93 ? -78.277 15.420 136.754 1.00 11.22 85 PRO B C 1
ATOM 3910 O O . PRO B 1 93 ? -79.489 15.599 136.889 1.00 13.21 85 PRO B O 1
ATOM 3914 N N . TYR B 1 94 ? -77.606 15.739 135.650 1.00 11.38 86 TYR B N 1
ATOM 3915 C CA . TYR B 1 94 ? -78.277 16.228 134.447 1.00 12.86 86 TYR B CA 1
ATOM 3916 C C . TYR B 1 94 ? -79.484 15.357 134.047 1.00 10.78 86 TYR B C 1
ATOM 3917 O O . TYR B 1 94 ? -80.549 15.875 133.680 1.00 10.13 86 TYR B O 1
ATOM 3926 N N . GLU B 1 95 ? -79.316 14.039 134.143 1.00 13.89 87 GLU B N 1
ATOM 3927 C CA . GLU B 1 95 ? -80.371 13.091 133.766 1.00 14.93 87 GLU B CA 1
ATOM 3928 C C . GLU B 1 95 ? -81.712 13.421 134.415 1.00 14.80 87 GLU B C 1
ATOM 3929 O O . GLU B 1 95 ? -82.781 13.252 133.808 1.00 16.28 87 GLU B O 1
ATOM 3935 N N . LEU B 1 96 ? -81.667 13.925 135.644 1.00 13.94 88 LEU B N 1
ATOM 3936 C CA . LEU B 1 96 ? -82.892 14.365 136.308 1.00 12.19 88 LEU B CA 1
ATOM 3937 C C . LEU B 1 96 ? -83.174 15.856 136.132 1.00 11.32 88 LEU B C 1
ATOM 3938 O O . LEU B 1 96 ? -84.315 16.244 135.876 1.00 12.25 88 LEU B O 1
ATOM 3943 N N . VAL B 1 97 ? -82.152 16.692 136.311 1.00 12.21 89 VAL B N 1
ATOM 3944 C CA . VAL B 1 97 ? -82.343 18.138 136.228 1.00 13.12 89 VAL B CA 1
ATOM 3945 C C . VAL B 1 97 ? -82.965 18.535 134.882 1.00 12.43 89 VAL B C 1
ATOM 3946 O O . VAL B 1 97 ? -83.790 19.462 134.811 1.00 10.66 89 VAL B O 1
ATOM 3950 N N . LYS B 1 98 ? -82.586 17.821 133.822 1.00 11.16 90 LYS B N 1
ATOM 3951 C CA . LYS B 1 98 ? -83.072 18.153 132.486 1.00 13.18 90 LYS B CA 1
ATOM 3952 C C . LYS B 1 98 ? -84.584 17.965 132.369 1.00 16.16 90 LYS B C 1
ATOM 3953 O O . LYS B 1 98 ? -85.202 18.518 131.452 1.00 12.63 90 LYS B O 1
ATOM 3959 N N . THR B 1 99 ? -85.178 17.207 133.295 1.00 9.67 91 THR B N 1
ATOM 3960 C CA . THR B 1 99 ? -86.628 16.975 133.276 1.00 8.33 91 THR B CA 1
ATOM 3961 C C . THR B 1 99 ? -87.418 17.949 134.140 1.00 10.98 91 THR B C 1
ATOM 3962 O O . THR B 1 99 ? -88.640 18.029 134.018 1.00 11.22 91 THR B O 1
ATOM 3966 N N . MET B 1 100 ? -86.733 18.679 135.020 1.00 8.58 92 MET B N 1
ATOM 3967 C CA . MET B 1 100 ? -87.409 19.586 135.940 1.00 8.72 92 MET B CA 1
ATOM 3968 C C . MET B 1 100 ? -86.411 20.619 136.453 1.00 10.74 92 MET B C 1
ATOM 3969 O O . MET B 1 100 ? -85.641 20.345 137.373 1.00 10.41 92 MET B O 1
ATOM 3974 N N . ARG B 1 101 ? -86.402 21.798 135.840 1.00 7.28 93 ARG B N 1
ATOM 3975 C CA . ARG B 1 101 ? -85.396 22.801 136.183 1.00 7.61 93 ARG B CA 1
ATOM 3976 C C . ARG B 1 101 ? -85.538 23.306 137.622 1.00 8.10 93 ARG B C 1
ATOM 3977 O O . ARG B 1 101 ? -84.577 23.819 138.187 1.00 9.07 93 ARG B O 1
ATOM 3985 N N . ALA B 1 102 ? -86.714 23.133 138.227 1.00 10.37 94 ALA B N 1
ATOM 3986 C CA . ALA B 1 102 ? -86.896 23.493 139.639 1.00 11.50 94 ALA B CA 1
ATOM 3987 C C . ALA B 1 102 ? -85.946 22.708 140.548 1.00 14.12 94 ALA B C 1
ATOM 3988 O O . ALA B 1 102 ? -85.728 23.076 141.705 1.00 10.79 94 ALA B O 1
ATOM 3990 N N . SER B 1 103 ? -85.378 21.630 140.020 1.00 7.86 95 SER B N 1
ATOM 3991 C CA . SER B 1 103 ? -84.316 20.888 140.723 1.00 10.81 95 SER B CA 1
ATOM 3992 C C . SER B 1 103 ? -83.187 21.774 141.231 1.00 12.94 95 SER B C 1
ATOM 3993 O O . SER B 1 103 ? -82.501 21.425 142.203 1.00 13.68 95 SER B O 1
ATOM 3996 N N . ILE B 1 104 ? -82.986 22.916 140.574 1.00 8.53 96 ILE B N 1
ATOM 3997 C CA . ILE B 1 104 ? -81.918 23.835 140.949 1.00 8.89 96 ILE B CA 1
ATOM 3998 C C . ILE B 1 104 ? -82.098 24.307 142.387 1.00 10.81 96 ILE B C 1
ATOM 3999 O O . ILE B 1 104 ? -81.157 24.784 142.998 1.00 9.43 96 ILE B O 1
ATOM 4004 N N . LEU B 1 105 ? -83.305 24.156 142.923 1.00 8.68 97 LEU B N 1
ATOM 4005 C CA . LEU B 1 105 ? -83.557 24.503 144.328 1.00 8.84 97 LEU B CA 1
ATOM 4006 C C . LEU B 1 105 ? -82.700 23.743 145.357 1.00 11.97 97 LEU B C 1
ATOM 4007 O O . LEU B 1 105 ? -82.614 24.166 146.509 1.00 11.15 97 LEU B O 1
ATOM 4012 N N . VAL B 1 106 ? -82.051 22.645 144.973 1.00 9.65 98 VAL B N 1
ATOM 4013 C CA . VAL B 1 106 ? -81.223 21.939 145.945 1.00 10.15 98 VAL B CA 1
ATOM 4014 C C . VAL B 1 106 ? -79.857 22.584 146.071 1.00 11.17 98 VAL B C 1
ATOM 4015 O O . VAL B 1 106 ? -79.118 22.286 147.013 1.00 11.17 98 VAL B O 1
ATOM 4019 N N . LEU B 1 107 ? -79.517 23.477 145.141 1.00 10.75 99 LEU B N 1
ATOM 4020 C CA . LEU B 1 107 ? -78.168 24.063 145.106 1.00 11.03 99 LEU B CA 1
ATOM 4021 C C . LEU B 1 107 ? -77.836 24.852 146.376 1.00 11.58 99 LEU B C 1
ATOM 4022 O O . LEU B 1 107 ? -76.807 24.615 147.009 1.00 12.19 99 LEU B O 1
ATOM 4027 N N . GLY B 1 108 ? -78.698 25.804 146.726 1.00 11.52 100 GLY B N 1
ATOM 4028 C CA . GLY B 1 108 ? -78.495 26.620 147.916 1.00 11.91 100 GLY B CA 1
ATOM 4029 C C . GLY B 1 108 ? -78.342 25.831 149.206 1.00 13.11 100 GLY B C 1
ATOM 4030 O O . GLY B 1 108 ? -77.337 25.993 149.907 1.00 13.20 100 GLY B O 1
ATOM 4031 N N . PRO B 1 109 ? -79.339 24.983 149.537 1.00 13.88 101 PRO B N 1
ATOM 4032 C CA . PRO B 1 109 ? -79.274 24.203 150.779 1.00 12.03 101 PRO B CA 1
ATOM 4033 C C . PRO B 1 109 ? -78.102 23.218 150.823 1.00 16.24 101 PRO B C 1
ATOM 4034 O O . PRO B 1 109 ? -77.466 23.081 151.865 1.00 14.18 101 PRO B O 1
ATOM 4038 N N . MET B 1 110 ? -77.799 22.552 149.716 1.00 14.03 102 MET B N 1
ATOM 4039 C CA A MET B 1 110 ? -76.697 21.600 149.732 0.57 15.90 102 MET B CA 1
ATOM 4040 C CA B MET B 1 110 ? -76.691 21.598 149.681 0.43 15.98 102 MET B CA 1
ATOM 4041 C C . MET B 1 110 ? -75.379 22.313 149.981 1.00 17.77 102 MET B C 1
ATOM 4042 O O . MET B 1 110 ? -74.553 21.845 150.764 1.00 18.51 102 MET B O 1
ATOM 4051 N N . LEU B 1 111 ? -75.191 23.453 149.332 1.00 15.62 103 LEU B N 1
ATOM 4052 C CA . LEU B 1 111 ? -73.965 24.223 149.484 1.00 14.10 103 LEU B CA 1
ATOM 4053 C C . LEU B 1 111 ? -73.794 24.722 150.912 1.00 19.09 103 LEU B C 1
ATOM 4054 O O . LEU B 1 111 ? -72.715 24.599 151.497 1.00 19.04 103 LEU B O 1
ATOM 4059 N N . ALA B 1 112 ? -74.867 25.265 151.483 1.00 16.32 104 ALA B N 1
ATOM 4060 C CA . ALA B 1 112 ? -74.812 25.834 152.828 1.00 14.70 104 ALA B CA 1
ATOM 4061 C C . ALA B 1 112 ? -74.644 24.772 153.909 1.00 15.19 104 ALA B C 1
ATOM 4062 O O . ALA B 1 112 ? -73.948 24.995 154.903 1.00 16.86 104 ALA B O 1
ATOM 4064 N N . ARG B 1 113 ? -75.293 23.625 153.731 1.00 14.86 105 ARG B N 1
ATOM 4065 C CA . ARG B 1 113 ? -75.234 22.563 154.738 1.00 15.37 105 ARG B CA 1
ATOM 4066 C C . ARG B 1 113 ? -73.969 21.708 154.588 1.00 21.82 105 ARG B C 1
ATOM 4067 O O . ARG B 1 113 ? -73.333 21.366 155.582 1.00 21.92 105 ARG B O 1
ATOM 4075 N N . PHE B 1 114 ? -73.592 21.376 153.351 1.00 15.79 106 PHE B N 1
ATOM 4076 C CA . PHE B 1 114 ? -72.506 20.413 153.144 1.00 16.42 106 PHE B CA 1
ATOM 4077 C C . PHE B 1 114 ? -71.214 21.017 152.597 1.00 19.74 106 PHE B C 1
ATOM 4078 O O . PHE B 1 114 ? -70.204 20.323 152.486 1.00 20.28 106 PHE B O 1
ATOM 4086 N N . GLY B 1 115 ? -71.243 22.299 152.251 1.00 19.10 107 GLY B N 1
ATOM 4087 C CA . GLY B 1 115 ? -70.040 22.998 151.825 1.00 16.96 107 GLY B CA 1
ATOM 4088 C C . GLY B 1 115 ? -69.683 22.877 150.351 1.00 17.51 107 GLY B C 1
ATOM 4089 O O . GLY B 1 115 ? -68.733 23.509 149.883 1.00 18.79 107 GLY B O 1
ATOM 4090 N N . GLU B 1 116 ? -70.421 22.051 149.620 1.00 16.01 108 GLU B N 1
ATOM 4091 C CA . GLU B 1 116 ? -70.183 21.894 148.190 1.00 18.31 108 GLU B CA 1
ATOM 4092 C C . GLU B 1 116 ? -71.398 21.299 147.504 1.00 21.31 108 GLU B C 1
ATOM 4093 O O . GLU B 1 116 ? -72.234 20.662 148.140 1.00 16.89 108 GLU B O 1
ATOM 4099 N N . ALA B 1 117 ? -71.493 21.525 146.200 1.00 14.21 109 ALA B N 1
ATOM 4100 C CA . ALA B 1 117 ? -72.591 20.986 145.410 1.00 13.50 109 ALA B CA 1
ATOM 4101 C C . ALA B 1 117 ? -72.221 21.034 143.951 1.00 16.62 109 ALA B C 1
ATOM 4102 O O . ALA B 1 117 ? -71.598 21.997 143.498 1.00 17.79 109 ALA B O 1
ATOM 4104 N N . GLU B 1 118 ? -72.593 19.986 143.222 1.00 15.99 110 GLU B N 1
ATOM 4105 C CA . GLU B 1 118 ? -72.562 20.010 141.763 1.00 13.01 110 GLU B CA 1
ATOM 4106 C C . GLU B 1 118 ? -73.979 19.812 141.273 1.00 13.51 110 GLU B C 1
ATOM 4107 O O . GLU B 1 118 ? -74.580 18.767 141.516 1.00 13.37 110 GLU B O 1
ATOM 4113 N N . VAL B 1 119 ? -74.529 20.825 140.619 1.00 11.42 111 VAL B N 1
ATOM 4114 C CA . VAL B 1 119 ? -75.915 20.762 140.168 1.00 13.57 111 VAL B CA 1
ATOM 4115 C C . VAL B 1 119 ? -75.949 21.106 138.686 1.00 12.82 111 VAL B C 1
ATOM 4116 O O . VAL B 1 119 ? -75.434 22.143 138.273 1.00 10.44 111 VAL B O 1
ATOM 4120 N N . ALA B 1 120 ? -76.546 20.233 137.881 1.00 13.61 112 ALA B N 1
ATOM 4121 C CA . ALA B 1 120 ? -76.622 20.481 136.446 1.00 10.90 112 ALA B CA 1
ATOM 4122 C C . ALA B 1 120 ? -77.274 21.833 136.155 1.00 11.40 112 ALA B C 1
ATOM 4123 O O . ALA B 1 120 ? -78.302 22.185 136.744 1.00 11.40 112 ALA B O 1
ATOM 4125 N N . LEU B 1 121 ? -76.665 22.579 135.240 1.00 12.93 113 LEU B N 1
ATOM 4126 C CA . LEU B 1 121 ? -77.191 23.863 134.793 1.00 10.88 113 LEU B CA 1
ATOM 4127 C C . LEU B 1 121 ? -78.385 23.651 133.873 1.00 10.03 113 LEU B C 1
ATOM 4128 O O . LEU B 1 121 ? -78.250 23.027 132.823 1.00 10.91 113 LEU B O 1
ATOM 4133 N N . PRO B 1 122 ? -79.563 24.156 134.267 1.00 10.07 114 PRO B N 1
ATOM 4134 C CA . PRO B 1 122 ? -80.710 23.958 133.377 1.00 10.70 114 PRO B CA 1
ATOM 4135 C C . PRO B 1 122 ? -80.497 24.537 131.987 1.00 13.36 114 PRO B C 1
ATOM 4136 O O . PRO B 1 122 ? -80.016 25.660 131.853 1.00 14.12 114 PRO B O 1
ATOM 4140 N N . GLY B 1 123 ? -80.860 23.762 130.966 1.00 12.69 115 GLY B N 1
ATOM 4141 C CA . GLY B 1 123 ? -80.840 24.243 129.598 1.00 13.34 115 GLY B CA 1
ATOM 4142 C C . GLY B 1 123 ? -82.140 24.957 129.264 1.00 11.86 115 GLY B C 1
ATOM 4143 O O . GLY B 1 123 ? -82.654 25.722 130.067 1.00 13.17 115 GLY B O 1
ATOM 4144 N N . GLY B 1 124 ? -82.675 24.706 128.079 1.00 12.51 116 GLY B N 1
ATOM 4145 C CA . GLY B 1 124 ? -83.885 25.389 127.650 1.00 13.35 116 GLY B CA 1
ATOM 4146 C C . GLY B 1 124 ? -85.172 24.772 128.161 1.00 12.66 116 GLY B C 1
ATOM 4147 O O . GLY B 1 124 ? -85.286 23.548 128.310 1.00 15.84 116 GLY B O 1
ATOM 4164 N N . ALA B 1 126 ? -89.347 25.332 127.101 1.00 9.82 118 ALA B N 1
ATOM 4165 C CA . ALA B 1 126 ? -90.122 25.933 126.014 1.00 11.96 118 ALA B CA 1
ATOM 4166 C C . ALA B 1 126 ? -90.949 27.144 126.441 1.00 11.49 118 ALA B C 1
ATOM 4167 O O . ALA B 1 126 ? -91.398 27.919 125.593 1.00 14.89 118 ALA B O 1
ATOM 4169 N N . ILE B 1 127 ? -91.143 27.321 127.744 1.00 10.58 119 ILE B N 1
ATOM 4170 C CA . ILE B 1 127 ? -91.900 28.467 128.228 1.00 11.49 119 ILE B CA 1
ATOM 4171 C C . ILE B 1 127 ? -91.270 29.794 127.788 1.00 13.88 119 ILE B C 1
ATOM 4172 O O . ILE B 1 127 ? -91.985 30.732 127.390 1.00 17.81 119 ILE B O 1
ATOM 4177 N N . GLY B 1 128 ? -89.946 29.884 127.856 1.00 14.99 120 GLY B N 1
ATOM 4178 C CA . GLY B 1 128 ? -89.271 31.106 127.467 1.00 17.36 120 GLY B CA 1
ATOM 4179 C C . GLY B 1 128 ? -87.866 31.235 128.015 1.00 12.62 120 GLY B C 1
ATOM 4180 O O . GLY B 1 128 ? -87.241 30.236 128.367 1.00 14.82 120 GLY B O 1
ATOM 4181 N N . SER B 1 129 ? -87.367 32.469 128.075 1.00 13.40 121 SER B N 1
ATOM 4182 C CA . SER B 1 129 ? -86.046 32.722 128.647 1.00 15.67 121 SER B CA 1
ATOM 4183 C C . SER B 1 129 ? -86.057 32.549 130.154 1.00 12.60 121 SER B C 1
ATOM 4184 O O . SER B 1 129 ? -86.768 33.273 130.858 1.00 15.59 121 SER B O 1
ATOM 4187 N N . ARG B 1 130 ? -85.264 31.607 130.651 1.00 11.59 122 ARG B N 1
ATOM 4188 C CA . ARG B 1 130 ? -85.233 31.332 132.091 1.00 10.93 122 ARG B CA 1
ATOM 4189 C C . ARG B 1 130 ? -83.817 31.083 132.635 1.00 13.62 122 ARG B C 1
ATOM 4190 O O . ARG B 1 130 ? -83.556 30.060 133.260 1.00 14.37 122 ARG B O 1
ATOM 4198 N N . PRO B 1 131 ? -82.906 32.046 132.433 1.00 11.06 123 PRO B N 1
ATOM 4199 C CA . PRO B 1 131 ? -81.543 31.866 132.943 1.00 13.94 123 PRO B CA 1
ATOM 4200 C C . PRO B 1 131 ? -81.504 31.851 134.470 1.00 16.63 123 PRO B C 1
ATOM 4201 O O . PRO B 1 131 ? -82.491 32.239 135.099 1.00 19.18 123 PRO B O 1
ATOM 4205 N N . VAL B 1 132 ? -80.392 31.402 135.048 1.00 15.75 124 VAL B N 1
ATOM 4206 C CA . VAL B 1 132 ? -80.272 31.301 136.499 1.00 13.88 124 VAL B CA 1
ATOM 4207 C C . VAL B 1 132 ? -79.023 32.024 137.004 1.00 12.16 124 VAL B C 1
ATOM 4208 O O . VAL B 1 132 ? -78.519 31.730 138.092 1.00 13.76 124 VAL B O 1
ATOM 4212 N N . ASP B 1 133 ? -78.542 32.985 136.224 1.00 11.03 125 ASP B N 1
ATOM 4213 C CA . ASP B 1 133 ? -77.387 33.788 136.606 1.00 13.49 125 ASP B CA 1
ATOM 4214 C C . ASP B 1 133 ? -77.506 34.404 138.004 1.00 15.36 125 ASP B C 1
ATOM 4215 O O . ASP B 1 133 ? -76.497 34.566 138.703 1.00 14.32 125 ASP B O 1
ATOM 4220 N N . LEU B 1 134 ? -78.724 34.757 138.412 1.00 14.77 126 LEU B N 1
ATOM 4221 C CA . LEU B 1 134 ? -78.914 35.417 139.704 1.00 13.57 126 LEU B CA 1
ATOM 4222 C C . LEU B 1 134 ? -78.758 34.449 140.876 1.00 13.71 126 LEU B C 1
ATOM 4223 O O . LEU B 1 134 ? -78.341 34.867 141.956 1.00 13.44 126 LEU B O 1
ATOM 4228 N N . HIS B 1 135 ? -79.103 33.172 140.677 1.00 13.27 127 HIS B N 1
ATOM 4229 C CA . HIS B 1 135 ? -78.817 32.146 141.688 1.00 11.17 127 HIS B CA 1
ATOM 4230 C C . HIS B 1 135 ? -77.316 32.064 141.959 1.00 13.60 127 HIS B C 1
ATOM 4231 O O . HIS B 1 135 ? -76.875 32.037 143.118 1.00 12.81 127 HIS B O 1
ATOM 4238 N N . ILE B 1 136 ? -76.541 31.996 140.878 1.00 10.80 128 ILE B N 1
ATOM 4239 C CA . ILE B 1 136 ? -75.089 31.860 140.949 1.00 11.29 128 ILE B CA 1
ATOM 4240 C C . ILE B 1 136 ? -74.474 33.111 141.565 1.00 13.23 128 ILE B C 1
ATOM 4241 O O . ILE B 1 136 ? -73.670 33.020 142.508 1.00 15.27 128 ILE B O 1
ATOM 4246 N N . ARG B 1 137 ? -74.859 34.280 141.057 1.00 13.31 129 ARG B N 1
ATOM 4247 C CA . ARG B 1 137 ? -74.275 35.522 141.546 1.00 13.20 129 ARG B CA 1
ATOM 4248 C C . ARG B 1 137 ? -74.622 35.718 143.009 1.00 13.16 129 ARG B C 1
ATOM 4249 O O . ARG B 1 137 ? -73.803 36.215 143.780 1.00 15.77 129 ARG B O 1
ATOM 4257 N N . GLY B 1 138 ? -75.830 35.317 143.394 1.00 12.54 130 GLY B N 1
ATOM 4258 C CA . GLY B 1 138 ? -76.253 35.473 144.778 1.00 14.16 130 GLY B CA 1
ATOM 4259 C C . GLY B 1 138 ? -75.417 34.643 145.729 1.00 17.97 130 GLY B C 1
ATOM 4260 O O . GLY B 1 138 ? -75.020 35.109 146.799 1.00 15.71 130 GLY B O 1
ATOM 4261 N N . LEU B 1 139 ? -75.144 33.408 145.327 1.00 13.77 131 LEU B N 1
ATOM 4262 C CA . LEU B 1 139 ? -74.339 32.498 146.122 1.00 14.38 131 LEU B CA 1
ATOM 4263 C C . LEU B 1 139 ? -72.888 32.975 146.191 1.00 15.11 131 LEU B C 1
ATOM 4264 O O . LEU B 1 139 ? -72.230 32.835 147.227 1.00 14.62 131 LEU B O 1
ATOM 4269 N N . GLU B 1 140 ? -72.396 33.562 145.103 1.00 14.81 132 GLU B N 1
ATOM 4270 C CA . GLU B 1 140 ? -71.057 34.134 145.098 1.00 14.30 132 GLU B CA 1
ATOM 4271 C C . GLU B 1 140 ? -70.964 35.303 146.091 1.00 15.75 132 GLU B C 1
ATOM 4272 O O . GLU B 1 140 ? -69.918 35.534 146.687 1.00 15.71 132 GLU B O 1
ATOM 4278 N N . ALA B 1 141 ? -72.076 36.007 146.298 1.00 16.10 133 ALA B N 1
ATOM 4279 C CA . ALA B 1 141 ? -72.113 37.127 147.237 1.00 17.20 133 ALA B CA 1
ATOM 4280 C C . ALA B 1 141 ? -71.975 36.630 148.683 1.00 17.51 133 ALA B C 1
ATOM 4281 O O . ALA B 1 141 ? -71.700 37.413 149.600 1.00 20.25 133 ALA B O 1
ATOM 4283 N N . MET B 1 142 ? -72.155 35.324 148.866 1.00 15.21 134 MET B N 1
ATOM 4284 C CA . MET B 1 142 ? -72.013 34.669 150.162 1.00 15.51 134 MET B CA 1
ATOM 4285 C C . MET B 1 142 ? -70.675 33.946 150.258 1.00 21.12 134 MET B C 1
ATOM 4286 O O . MET B 1 142 ? -70.426 33.186 151.200 1.00 18.72 134 MET B O 1
ATOM 4291 N N . GLY B 1 143 ? -69.821 34.181 149.268 1.00 15.79 135 GLY B N 1
ATOM 4292 C CA . GLY B 1 143 ? -68.466 33.663 149.294 1.00 17.25 135 GLY B CA 1
ATOM 4293 C C . GLY B 1 143 ? -68.241 32.357 148.562 1.00 18.15 135 GLY B C 1
ATOM 4294 O O . GLY B 1 143 ? -67.130 31.820 148.594 1.00 19.99 135 GLY B O 1
ATOM 4295 N N . ALA B 1 144 ? -69.271 31.851 147.888 1.00 18.17 136 ALA B N 1
ATOM 4296 C CA . ALA B 1 144 ? -69.136 30.596 147.147 1.00 16.83 136 ALA B CA 1
ATOM 4297 C C . ALA B 1 144 ? -68.232 30.762 145.929 1.00 18.74 136 ALA B C 1
ATOM 4298 O O . ALA B 1 144 ? -68.261 31.791 145.244 1.00 18.19 136 ALA B O 1
ATOM 4300 N N . GLN B 1 145 ? -67.420 29.742 145.672 1.00 19.09 137 GLN B N 1
ATOM 4301 C CA . GLN B 1 145 ? -66.609 29.690 144.466 1.00 19.10 137 GLN B CA 1
ATOM 4302 C C . GLN B 1 145 ? -67.315 28.782 143.469 1.00 19.42 137 GLN B C 1
ATOM 4303 O O . GLN B 1 145 ? -67.544 27.598 143.740 1.00 16.75 137 GLN B O 1
ATOM 4309 N N . ILE B 1 146 ? -67.680 29.339 142.320 1.00 15.27 138 ILE B N 1
ATOM 4310 C CA . ILE B 1 146 ? -68.526 28.610 141.385 1.00 14.52 138 ILE B CA 1
ATOM 4311 C C . ILE B 1 146 ? -67.938 28.623 139.993 1.00 23.42 138 ILE B C 1
ATOM 4312 O O . ILE B 1 146 ? -67.521 29.670 139.498 1.00 20.99 138 ILE B O 1
ATOM 4317 N N . GLU B 1 147 ? -67.892 27.452 139.367 1.00 17.92 139 GLU B N 1
ATOM 4318 C CA . GLU B 1 147 ? -67.523 27.362 137.962 1.00 20.49 139 GLU B CA 1
ATOM 4319 C C . GLU B 1 147 ? -68.548 26.501 137.249 1.00 22.01 139 GLU B C 1
ATOM 4320 O O . GLU B 1 147 ? -69.239 25.711 137.876 1.00 19.19 139 GLU B O 1
ATOM 4326 N N . VAL B 1 148 ? -68.659 26.683 135.942 1.00 17.23 140 VAL B N 1
ATOM 4327 C CA . VAL B 1 148 ? -69.478 25.816 135.116 1.00 16.94 140 VAL B CA 1
ATOM 4328 C C . VAL B 1 148 ? -68.551 24.910 134.323 1.00 17.38 140 VAL B C 1
ATOM 4329 O O . VAL B 1 148 ? -67.645 25.376 133.630 1.00 20.29 140 VAL B O 1
ATOM 4333 N N . GLU B 1 149 ? -68.768 23.606 134.433 1.00 17.07 141 GLU B N 1
ATOM 4334 C CA . GLU B 1 149 ? -67.916 22.645 133.749 1.00 17.61 141 GLU B CA 1
ATOM 4335 C C . GLU B 1 149 ? -68.728 21.385 133.478 1.00 18.67 141 GLU B C 1
ATOM 4336 O O . GLU B 1 149 ? -69.454 20.917 134.351 1.00 15.57 141 GLU B O 1
ATOM 4342 N N . GLY B 1 150 ? -68.627 20.852 132.264 1.00 16.23 142 GLY B N 1
ATOM 4343 C CA . GLY B 1 150 ? -69.373 19.659 131.894 1.00 15.97 142 GLY B CA 1
ATOM 4344 C C . GLY B 1 150 ? -70.870 19.819 132.032 1.00 15.03 142 GLY B C 1
ATOM 4345 O O . GLY B 1 150 ? -71.605 18.836 132.196 1.00 14.29 142 GLY B O 1
ATOM 4346 N N . GLY B 1 151 ? -71.330 21.067 131.975 1.00 13.97 143 GLY B N 1
ATOM 4347 C CA . GLY B 1 151 ? -72.743 21.357 132.105 1.00 12.84 143 GLY B CA 1
ATOM 4348 C C . GLY B 1 151 ? -73.214 21.401 133.547 1.00 12.21 143 GLY B C 1
ATOM 4349 O O . GLY B 1 151 ? -74.413 21.395 133.809 1.00 11.98 143 GLY B O 1
ATOM 4350 N N . TYR B 1 152 ? -72.277 21.421 134.486 1.00 12.69 144 TYR B N 1
ATOM 4351 C CA . TYR B 1 152 ? -72.630 21.481 135.899 1.00 12.26 144 TYR B CA 1
ATOM 4352 C C . TYR B 1 152 ? -72.225 22.806 136.528 1.00 15.98 144 TYR B C 1
ATOM 4353 O O . TYR B 1 152 ? -71.153 23.350 136.238 1.00 14.71 144 TYR B O 1
ATOM 4362 N N . ILE B 1 153 ? -73.088 23.312 137.399 1.00 14.23 145 ILE B N 1
ATOM 4363 C CA . ILE B 1 153 ? -72.697 24.324 138.362 1.00 11.65 145 ILE B CA 1
ATOM 4364 C C . ILE B 1 153 ? -71.903 23.612 139.454 1.00 13.56 145 ILE B C 1
ATOM 4365 O O . ILE B 1 153 ? -72.452 22.769 140.166 1.00 13.29 145 ILE B O 1
ATOM 4370 N N . LYS B 1 154 ? -70.613 23.925 139.572 1.00 13.07 146 LYS B N 1
ATOM 4371 C CA . LYS B 1 154 ? -69.766 23.288 140.570 1.00 14.80 146 LYS B CA 1
ATOM 4372 C C . LYS B 1 154 ? -69.410 24.339 141.604 1.00 16.14 146 LYS B C 1
ATOM 4373 O O . LYS B 1 154 ? -68.650 25.269 141.319 1.00 15.24 146 LYS B O 1
ATOM 4379 N N . ALA B 1 155 ? -69.990 24.191 142.794 1.00 14.55 147 ALA B N 1
ATOM 4380 C CA . ALA B 1 155 ? -69.899 25.197 143.837 1.00 18.70 147 ALA B CA 1
ATOM 4381 C C . ALA B 1 155 ? -69.198 24.666 145.084 1.00 18.26 147 ALA B C 1
ATOM 4382 O O . ALA B 1 155 ? -69.401 23.519 145.495 1.00 16.75 147 ALA B O 1
ATOM 4384 N N . LYS B 1 156 ? -68.356 25.508 145.668 1.00 19.48 148 LYS B N 1
ATOM 4385 C CA . LYS B 1 156 ? -67.688 25.198 146.927 1.00 16.28 148 LYS B CA 1
ATOM 4386 C C . LYS B 1 156 ? -67.822 26.397 147.851 1.00 21.83 148 LYS B C 1
ATOM 4387 O O . LYS B 1 156 ? -67.658 27.541 147.417 1.00 20.39 148 LYS B O 1
ATOM 4389 N N . ALA B 1 157 ? -68.144 26.140 149.115 1.00 17.66 149 ALA B N 1
ATOM 4390 C CA . ALA B 1 157 ? -68.223 27.203 150.111 1.00 21.08 149 ALA B CA 1
ATOM 4391 C C . ALA B 1 157 ? -66.813 27.499 150.610 1.00 23.95 149 ALA B C 1
ATOM 4392 O O . ALA B 1 157 ? -65.926 26.650 150.482 1.00 23.99 149 ALA B O 1
ATOM 4394 N N . PRO B 1 158 ? -66.593 28.698 151.180 1.00 22.54 150 PRO B N 1
ATOM 4395 C CA . PRO B 1 158 ? -65.275 28.942 151.774 1.00 26.70 150 PRO B CA 1
ATOM 4396 C C . PRO B 1 158 ? -65.045 28.052 152.988 1.00 26.63 150 PRO B C 1
ATOM 4397 O O . PRO B 1 158 ? -65.998 27.474 153.508 1.00 27.26 150 PRO B O 1
ATOM 4401 N N . ALA B 1 159 ? -63.800 27.940 153.435 1.00 28.25 151 ALA B N 1
ATOM 4402 C CA . ALA B 1 159 ? -63.536 27.254 154.685 1.00 32.25 151 ALA B CA 1
ATOM 4403 C C . ALA B 1 159 ? -64.275 28.003 155.789 1.00 32.00 151 ALA B C 1
ATOM 4404 O O . ALA B 1 159 ? -64.191 29.230 155.882 1.00 34.74 151 ALA B O 1
ATOM 4406 N N . GLY B 1 160 ? -65.029 27.268 156.595 1.00 28.38 152 GLY B N 1
ATOM 4407 C CA . GLY B 1 160 ? -65.838 27.876 157.633 1.00 33.02 152 GLY B CA 1
ATOM 4408 C C . GLY B 1 160 ? -67.287 28.034 157.224 1.00 27.94 152 GLY B C 1
ATOM 4409 O O . GLY B 1 160 ? -68.143 28.330 158.058 1.00 27.47 152 GLY B O 1
ATOM 4410 N N . GLY B 1 161 ? -67.564 27.836 155.935 1.00 25.14 153 GLY B N 1
ATOM 4411 C CA . GLY B 1 161 ? -68.925 27.875 155.424 1.00 22.03 153 GLY B CA 1
ATOM 4412 C C . GLY B 1 161 ? -69.275 29.163 154.702 1.00 19.70 153 GLY B C 1
ATOM 4413 O O . GLY B 1 161 ? -68.467 30.101 154.647 1.00 19.73 153 GLY B O 1
ATOM 4414 N N . LEU B 1 162 ? -70.479 29.204 154.138 1.00 18.12 154 LEU B N 1
ATOM 4415 C CA . LEU B 1 162 ? -70.982 30.418 153.516 1.00 19.65 154 LEU B CA 1
ATOM 4416 C C . LEU B 1 162 ? -71.058 31.544 154.540 1.00 18.68 154 LEU B C 1
ATOM 4417 O O . LEU B 1 162 ? -71.302 31.305 155.735 1.00 18.68 154 LEU B O 1
ATOM 4422 N N . ARG B 1 163 ? -70.845 32.764 154.058 1.00 16.13 155 ARG B N 1
ATOM 4423 C CA . ARG B 1 163 ? -70.914 33.959 154.886 1.00 16.25 155 ARG B CA 1
ATOM 4424 C C . ARG B 1 163 ? -72.138 34.788 154.520 1.00 15.49 155 ARG B C 1
ATOM 4425 O O . ARG B 1 163 ? -72.543 34.821 153.369 1.00 17.60 155 ARG B O 1
ATOM 4433 N N . GLY B 1 164 ? -72.728 35.467 155.495 1.00 18.28 156 GLY B N 1
ATOM 4434 C CA . GLY B 1 164 ? -73.808 36.389 155.194 1.00 19.47 156 GLY B CA 1
ATOM 4435 C C . GLY B 1 164 ? -73.356 37.482 154.247 1.00 25.28 156 GLY B C 1
ATOM 4436 O O . GLY B 1 164 ? -72.207 37.919 154.297 1.00 26.53 156 GLY B O 1
ATOM 4437 N N . GLY B 1 165 ? -74.249 37.915 153.364 1.00 23.14 157 GLY B N 1
ATOM 4438 C CA . GLY B 1 165 ? -73.916 38.990 152.447 1.00 23.02 157 GLY B CA 1
ATOM 4439 C C . GLY B 1 165 ? -75.142 39.755 152.006 1.00 25.11 157 GLY B C 1
ATOM 4440 O O . GLY B 1 165 ? -76.258 39.371 152.337 1.00 22.57 157 GLY B O 1
ATOM 4441 N N . HIS B 1 166 ? -74.937 40.845 151.272 1.00 24.17 158 HIS B N 1
ATOM 4442 C CA . HIS B 1 166 ? -76.048 41.564 150.665 1.00 17.92 158 HIS B CA 1
ATOM 4443 C C . HIS B 1 166 ? -76.147 41.127 149.216 1.00 18.46 158 HIS B C 1
ATOM 4444 O O . HIS B 1 166 ? -75.131 41.015 148.540 1.00 21.00 158 HIS B O 1
ATOM 4451 N N . PHE B 1 167 ? -77.359 40.885 148.733 1.00 15.75 159 PHE B N 1
ATOM 4452 C CA . PHE B 1 167 ? -77.540 40.674 147.304 1.00 15.33 159 PHE B CA 1
ATOM 4453 C C . PHE B 1 167 ? -78.774 41.394 146.790 1.00 13.56 159 PHE B C 1
ATOM 4454 O O . PHE B 1 167 ? -79.869 41.226 147.316 1.00 15.92 159 PHE B O 1
ATOM 4462 N N . PHE B 1 168 ? -78.589 42.192 145.748 1.00 16.83 160 PHE B N 1
ATOM 4463 C CA . PHE B 1 168 ? -79.710 42.873 145.123 1.00 14.15 160 PHE B CA 1
ATOM 4464 C C . PHE B 1 168 ? -80.138 42.133 143.860 1.00 13.70 160 PHE B C 1
ATOM 4465 O O . PHE B 1 168 ? -79.324 41.920 142.963 1.00 17.02 160 PHE B O 1
ATOM 4473 N N . PHE B 1 169 ? -81.409 41.736 143.794 1.00 16.72 161 PHE B N 1
ATOM 4474 C CA . PHE B 1 169 ? -81.957 41.092 142.598 1.00 16.61 161 PHE B CA 1
ATOM 4475 C C . PHE B 1 169 ? -82.307 42.096 141.493 1.00 16.03 161 PHE B C 1
ATOM 4476 O O . PHE B 1 169 ? -83.258 42.868 141.637 1.00 17.90 161 PHE B O 1
ATOM 4484 N N . ASP B 1 170 ? -81.575 42.057 140.383 1.00 15.43 162 ASP B N 1
ATOM 4485 C CA . ASP B 1 170 ? -81.830 42.978 139.258 1.00 16.83 162 ASP B CA 1
ATOM 4486 C C . ASP B 1 170 ? -83.206 42.722 138.646 1.00 17.09 162 ASP B C 1
ATOM 4487 O O . ASP B 1 170 ? -83.872 43.638 138.153 1.00 19.12 162 ASP B O 1
ATOM 4492 N N . THR B 1 171 ? -83.597 41.456 138.653 1.00 15.89 163 THR B N 1
ATOM 4493 C CA . THR B 1 171 ? -84.900 41.006 138.189 1.00 17.37 163 THR B CA 1
ATOM 4494 C C . THR B 1 171 ? -85.490 40.194 139.321 1.00 13.26 163 THR B C 1
ATOM 4495 O O . THR B 1 171 ? -84.770 39.433 139.960 1.00 14.36 163 THR B O 1
ATOM 4499 N N . VAL B 1 172 ? -86.782 40.338 139.582 1.00 12.38 164 VAL B N 1
ATOM 4500 C CA . VAL B 1 172 ? -87.400 39.537 140.628 1.00 12.57 164 VAL B CA 1
ATOM 4501 C C . VAL B 1 172 ? -87.352 38.065 140.227 1.00 13.68 164 VAL B C 1
ATOM 4502 O O . VAL B 1 172 ? -87.759 37.711 139.125 1.00 13.83 164 VAL B O 1
ATOM 4506 N N . SER B 1 173 ? -86.865 37.217 141.129 1.00 11.66 165 SER B N 1
ATOM 4507 C CA . SER B 1 173 ? -86.786 35.776 140.881 1.00 13.38 165 SER B CA 1
ATOM 4508 C C . SER B 1 173 ? -87.365 34.981 142.043 1.00 15.29 165 SER B C 1
ATOM 4509 O O . SER B 1 173 ? -86.878 35.089 143.167 1.00 9.97 165 SER B O 1
ATOM 4512 N N . VAL B 1 174 ? -88.379 34.166 141.757 1.00 8.51 166 VAL B N 1
ATOM 4513 C CA . VAL B 1 174 ? -89.039 33.357 142.780 1.00 9.49 166 VAL B CA 1
ATOM 4514 C C . VAL B 1 174 ? -88.073 32.308 143.336 1.00 11.73 166 VAL B C 1
ATOM 4515 O O . VAL B 1 174 ? -87.747 32.327 144.530 1.00 10.07 166 VAL B O 1
ATOM 4519 N N . THR B 1 175 ? -87.594 31.399 142.487 1.00 8.18 167 THR B N 1
ATOM 4520 C CA . THR B 1 175 ? -86.699 30.353 142.994 1.00 7.59 167 THR B CA 1
ATOM 4521 C C . THR B 1 175 ? -85.325 30.899 143.352 1.00 9.97 167 THR B C 1
ATOM 4522 O O . THR B 1 175 ? -84.653 30.340 144.211 1.00 10.93 167 THR B O 1
ATOM 4526 N N . GLY B 1 176 ? -84.913 31.988 142.711 1.00 9.62 168 GLY B N 1
ATOM 4527 C CA . GLY B 1 176 ? -83.685 32.668 143.105 1.00 10.69 168 GLY B CA 1
ATOM 4528 C C . GLY B 1 176 ? -83.756 33.142 144.556 1.00 11.00 168 GLY B C 1
ATOM 4529 O O . GLY B 1 176 ? -82.839 32.930 145.351 1.00 10.22 168 GLY B O 1
ATOM 4530 N N . THR B 1 177 ? -84.855 33.799 144.899 1.00 8.85 169 THR B N 1
ATOM 4531 C CA . THR B 1 177 ? -85.060 34.271 146.263 1.00 10.70 169 THR B CA 1
ATOM 4532 C C . THR B 1 177 ? -85.037 33.089 147.231 1.00 10.01 169 THR B C 1
ATOM 4533 O O . THR B 1 177 ? -84.387 33.154 148.273 1.00 9.56 169 THR B O 1
ATOM 4537 N N . GLU B 1 178 ? -85.723 32.009 146.859 1.00 7.70 170 GLU B N 1
ATOM 4538 C CA . GLU B 1 178 ? -85.784 30.795 147.670 1.00 8.41 170 GLU B CA 1
ATOM 4539 C C . GLU B 1 178 ? -84.420 30.152 147.878 1.00 10.39 170 GLU B C 1
ATOM 4540 O O . GLU B 1 178 ? -84.075 29.768 149.007 1.00 9.46 170 GLU B O 1
ATOM 4546 N N . ASN B 1 179 ? -83.648 30.031 146.796 1.00 8.85 171 ASN B N 1
ATOM 4547 C CA . ASN B 1 179 ? -82.322 29.430 146.879 1.00 11.86 171 ASN B CA 1
ATOM 4548 C C . ASN B 1 179 ? -81.421 30.196 147.839 1.00 12.95 171 ASN B C 1
ATOM 4549 O O . ASN B 1 179 ? -80.714 29.593 148.659 1.00 10.06 171 ASN B O 1
ATOM 4554 N N . LEU B 1 180 ? -81.431 31.523 147.740 1.00 11.74 172 LEU B N 1
ATOM 4555 C CA . LEU B 1 180 ? -80.559 32.325 148.593 1.00 9.49 172 LEU B CA 1
ATOM 4556 C C . LEU B 1 180 ? -81.042 32.353 150.030 1.00 10.63 172 LEU B C 1
ATOM 4557 O O . LEU B 1 180 ? -80.223 32.381 150.944 1.00 11.94 172 LEU B O 1
ATOM 4562 N N . MET B 1 181 ? -82.357 32.347 150.233 1.00 9.47 173 MET B N 1
ATOM 4563 C CA . MET B 1 181 ? -82.907 32.294 151.589 1.00 8.96 173 MET B CA 1
ATOM 4564 C C . MET B 1 181 ? -82.437 31.033 152.314 1.00 10.34 173 MET B C 1
ATOM 4565 O O . MET B 1 181 ? -82.073 31.070 153.493 1.00 9.54 173 MET B O 1
ATOM 4570 N N . MET B 1 182 ? -82.457 29.915 151.593 1.00 9.39 174 MET B N 1
ATOM 4571 C CA . MET B 1 182 ? -82.063 28.635 152.157 1.00 13.64 174 MET B CA 1
ATOM 4572 C C . MET B 1 182 ? -80.570 28.608 152.452 1.00 15.44 174 MET B C 1
ATOM 4573 O O . MET B 1 182 ? -80.150 28.152 153.517 1.00 12.26 174 MET B O 1
ATOM 4578 N N . ALA B 1 183 ? -79.770 29.094 151.509 1.00 13.58 175 ALA B N 1
ATOM 4579 C CA . ALA B 1 183 ? -78.327 29.166 151.720 1.00 11.96 175 ALA B CA 1
ATOM 4580 C C . ALA B 1 183 ? -77.998 30.041 152.928 1.00 12.71 175 ALA B C 1
ATOM 4581 O O . ALA B 1 183 ? -77.095 29.735 153.722 1.00 13.35 175 ALA B O 1
ATOM 4583 N N . ALA B 1 184 ? -78.740 31.134 153.065 1.00 13.49 176 ALA B N 1
ATOM 4584 C CA . ALA B 1 184 ? -78.479 32.105 154.121 1.00 13.83 176 ALA B CA 1
ATOM 4585 C C . ALA B 1 184 ? -78.811 31.538 155.497 1.00 12.33 176 ALA B C 1
ATOM 4586 O O . ALA B 1 184 ? -78.217 31.938 156.509 1.00 12.67 176 ALA B O 1
ATOM 4588 N N . ALA B 1 185 ? -79.746 30.597 155.534 1.00 12.71 177 ALA B N 1
ATOM 4589 C CA . ALA B 1 185 ? -80.278 30.123 156.819 1.00 11.23 177 ALA B CA 1
ATOM 4590 C C . ALA B 1 185 ? -79.206 29.480 157.690 1.00 14.16 177 ALA B C 1
ATOM 4591 O O . ALA B 1 185 ? -79.330 29.500 158.916 1.00 13.55 177 ALA B O 1
ATOM 4593 N N . LEU B 1 186 ? -78.172 28.910 157.068 1.00 13.89 178 LEU B N 1
ATOM 4594 C CA . LEU B 1 186 ? -77.063 28.306 157.817 1.00 15.15 178 LEU B CA 1
ATOM 4595 C C . LEU B 1 186 ? -75.743 29.048 157.620 1.00 20.06 178 LEU B C 1
ATOM 4596 O O . LEU B 1 186 ? -74.695 28.591 158.089 1.00 20.23 178 LEU B O 1
ATOM 4601 N N . ALA B 1 187 ? -75.782 30.181 156.927 1.00 16.42 179 ALA B N 1
ATOM 4602 C CA . ALA B 1 187 ? -74.560 30.953 156.694 1.00 15.37 179 ALA B CA 1
ATOM 4603 C C . ALA B 1 187 ? -74.067 31.633 157.967 1.00 19.01 179 ALA B C 1
ATOM 4604 O O . ALA B 1 187 ? -74.806 31.786 158.943 1.00 19.27 179 ALA B O 1
ATOM 4606 N N . ASN B 1 188 ? -72.802 32.034 157.956 1.00 19.37 180 ASN B N 1
ATOM 4607 C CA . ASN B 1 188 ? -72.223 32.731 159.088 1.00 20.74 180 ASN B CA 1
ATOM 4608 C C . ASN B 1 188 ? -72.510 34.219 158.981 1.00 22.56 180 ASN B C 1
ATOM 4609 O O . ASN B 1 188 ? -71.863 34.930 158.216 1.00 22.79 180 ASN B O 1
ATOM 4614 N N . GLY B 1 189 ? -73.495 34.687 159.735 1.00 21.28 181 GLY B N 1
ATOM 4615 C CA . GLY B 1 189 ? -73.791 36.106 159.758 1.00 20.24 181 GLY B CA 1
ATOM 4616 C C . GLY B 1 189 ? -75.089 36.506 159.081 1.00 20.21 181 GLY B C 1
ATOM 4617 O O . GLY B 1 189 ? -75.980 35.684 158.856 1.00 18.02 181 GLY B O 1
ATOM 4618 N N . ARG B 1 190 ? -75.188 37.788 158.755 1.00 21.92 182 ARG B N 1
ATOM 4619 C CA . ARG B 1 190 ? -76.440 38.372 158.292 1.00 15.15 182 ARG B CA 1
ATOM 4620 C C . ARG B 1 190 ? -76.495 38.482 156.779 1.00 19.59 182 ARG B C 1
ATOM 4621 O O . ARG B 1 190 ? -75.572 39.003 156.151 1.00 19.67 182 ARG B O 1
ATOM 4629 N N . THR B 1 191 ? -77.582 37.981 156.203 1.00 13.67 183 THR B N 1
ATOM 4630 C CA . THR B 1 191 ? -77.817 38.118 154.767 1.00 18.45 183 THR B CA 1
ATOM 4631 C C . THR B 1 191 ? -78.995 39.052 154.526 1.00 15.02 183 THR B C 1
ATOM 4632 O O . THR B 1 191 ? -80.026 38.933 155.183 1.00 14.73 183 THR B O 1
ATOM 4636 N N . VAL B 1 192 ? -78.828 40.001 153.604 1.00 13.23 184 VAL B N 1
ATOM 4637 C CA . VAL B 1 192 ? -79.939 40.863 153.216 1.00 14.54 184 VAL B CA 1
ATOM 4638 C C . VAL B 1 192 ? -80.218 40.680 151.738 1.00 15.07 184 VAL B C 1
ATOM 4639 O O . VAL B 1 192 ? -79.360 40.958 150.905 1.00 16.96 184 VAL B O 1
ATOM 4643 N N . LEU B 1 193 ? -81.424 40.213 151.428 1.00 11.81 185 LEU B N 1
ATOM 4644 C CA . LEU B 1 193 ? -81.870 40.052 150.055 1.00 14.75 185 LEU B CA 1
ATOM 4645 C C . LEU B 1 193 ? -82.782 41.222 149.706 1.00 15.67 185 LEU B C 1
ATOM 4646 O O . LEU B 1 193 ? -83.795 41.455 150.377 1.00 16.46 185 LEU B O 1
ATOM 4651 N N . GLN B 1 194 ? -82.426 41.944 148.652 1.00 12.12 186 GLN B N 1
ATOM 4652 C CA A GLN B 1 194 ? -83.174 43.128 148.235 0.60 12.52 186 GLN B CA 1
ATOM 4653 C CA B GLN B 1 194 ? -83.183 43.122 148.236 0.40 12.51 186 GLN B CA 1
ATOM 4654 C C . GLN B 1 194 ? -83.840 42.900 146.878 1.00 13.98 186 GLN B C 1
ATOM 4655 O O . GLN B 1 194 ? -83.340 42.126 146.057 1.00 15.90 186 GLN B O 1
ATOM 4666 N N . ASN B 1 195 ? -84.965 43.583 146.662 1.00 12.24 187 ASN B N 1
ATOM 4667 C CA . ASN B 1 195 ? -85.874 43.327 145.541 1.00 11.90 187 ASN B CA 1
ATOM 4668 C C . ASN B 1 195 ? -86.248 41.843 145.500 1.00 12.10 187 ASN B C 1
ATOM 4669 O O . ASN B 1 195 ? -86.254 41.212 144.438 1.00 14.81 187 ASN B O 1
ATOM 4674 N N . ALA B 1 196 ? -86.573 41.303 146.676 1.00 10.47 188 ALA B N 1
ATOM 4675 C CA . ALA B 1 196 ? -86.938 39.904 146.827 1.00 9.68 188 ALA B CA 1
ATOM 4676 C C . ALA B 1 196 ? -88.328 39.600 146.259 1.00 9.78 188 ALA B C 1
ATOM 4677 O O . ALA B 1 196 ? -89.216 40.461 146.262 1.00 12.65 188 ALA B O 1
ATOM 4679 N N . ALA B 1 197 ? -88.519 38.374 145.782 1.00 10.37 189 ALA B N 1
ATOM 4680 C CA . ALA B 1 197 ? -89.842 37.928 145.347 1.00 9.31 189 ALA B CA 1
ATOM 4681 C C . ALA B 1 197 ? -90.801 37.856 146.534 1.00 12.12 189 ALA B C 1
ATOM 4682 O O . ALA B 1 197 ? -90.426 37.425 147.629 1.00 10.75 189 ALA B O 1
ATOM 4684 N N . ARG B 1 198 ? -92.043 38.259 146.296 1.00 9.70 190 ARG B N 1
ATOM 4685 C CA . ARG B 1 198 ? -93.037 38.369 147.353 1.00 10.69 190 ARG B CA 1
ATOM 4686 C C . ARG B 1 198 ? -94.076 37.262 147.254 1.00 11.37 190 ARG B C 1
ATOM 4687 O O . ARG B 1 198 ? -95.038 37.245 148.021 1.00 12.05 190 ARG B O 1
ATOM 4695 N N . GLU B 1 199 ? -93.872 36.335 146.316 1.00 8.86 191 GLU B N 1
ATOM 4696 C CA . GLU B 1 199 ? -94.800 35.206 146.134 1.00 11.51 191 GLU B CA 1
ATOM 4697 C C . GLU B 1 199 ? -95.103 34.478 147.451 1.00 13.57 191 GLU B C 1
ATOM 4698 O O . GLU B 1 199 ? -94.232 34.309 148.302 1.00 11.50 191 GLU B O 1
ATOM 4704 N N . PRO B 1 200 ? -96.362 34.061 147.632 1.00 8.66 192 PRO B N 1
ATOM 4705 C CA . PRO B 1 200 ? -96.763 33.418 148.888 1.00 8.58 192 PRO B CA 1
ATOM 4706 C C . PRO B 1 200 ? -95.956 32.157 149.217 1.00 10.79 192 PRO B C 1
ATOM 4707 O O . PRO B 1 200 ? -95.881 31.764 150.390 1.00 12.09 192 PRO B O 1
ATOM 4711 N N . GLU B 1 201 ? -95.389 31.515 148.203 1.00 11.18 193 GLU B N 1
ATOM 4712 C CA . GLU B 1 201 ? -94.551 30.335 148.428 1.00 9.23 193 GLU B CA 1
ATOM 4713 C C . GLU B 1 201 ? -93.214 30.716 149.059 1.00 10.09 193 GLU B C 1
ATOM 4714 O O . GLU B 1 201 ? -92.640 29.933 149.816 1.00 9.71 193 GLU B O 1
ATOM 4720 N N . VAL B 1 202 ? -92.719 31.915 148.754 1.00 8.27 194 VAL B N 1
ATOM 4721 C CA . VAL B 1 202 ? -91.525 32.442 149.425 1.00 8.24 194 VAL B CA 1
ATOM 4722 C C . VAL B 1 202 ? -91.817 32.659 150.912 1.00 10.96 194 VAL B C 1
ATOM 4723 O O . VAL B 1 202 ? -90.988 32.368 151.778 1.00 11.47 194 VAL B O 1
ATOM 4727 N N . VAL B 1 203 ? -93.002 33.180 151.208 1.00 9.12 195 VAL B N 1
ATOM 4728 C CA . VAL B 1 203 ? -93.406 33.372 152.593 1.00 8.91 195 VAL B CA 1
ATOM 4729 C C . VAL B 1 203 ? -93.527 32.019 153.300 1.00 9.34 195 VAL B C 1
ATOM 4730 O O . VAL B 1 203 ? -93.112 31.856 154.457 1.00 13.06 195 VAL B O 1
ATOM 4734 N N . ASP B 1 204 ? -94.088 31.045 152.595 1.00 7.80 196 ASP B N 1
ATOM 4735 C CA . ASP B 1 204 ? -94.324 29.714 153.162 1.00 8.03 196 ASP B CA 1
ATOM 4736 C C . ASP B 1 204 ? -92.992 29.026 153.465 1.00 9.94 196 ASP B C 1
ATOM 4737 O O . ASP B 1 204 ? -92.834 28.402 154.510 1.00 9.23 196 ASP B O 1
ATOM 4742 N N . LEU B 1 205 ? -92.025 29.171 152.565 1.00 7.89 197 LEU B N 1
ATOM 4743 C CA . LEU B 1 205 ? -90.690 28.634 152.794 1.00 7.84 197 LEU B CA 1
ATOM 4744 C C . LEU B 1 205 ? -90.065 29.289 154.030 1.00 9.53 197 LEU B C 1
ATOM 4745 O O . LEU B 1 205 ? -89.473 28.605 154.855 1.00 9.08 197 LEU B O 1
ATOM 4750 N N . ALA B 1 206 ? -90.192 30.608 154.153 1.00 10.44 198 ALA B N 1
ATOM 4751 C CA . ALA B 1 206 ? -89.626 31.307 155.309 1.00 9.69 198 ALA B CA 1
ATOM 4752 C C . ALA B 1 206 ? -90.259 30.819 156.605 1.00 9.67 198 ALA B C 1
ATOM 4753 O O . ALA B 1 206 ? -89.577 30.640 157.614 1.00 11.94 198 ALA B O 1
ATOM 4755 N N . ASN B 1 207 ? -91.574 30.608 156.569 1.00 10.07 199 ASN B N 1
ATOM 4756 C CA . ASN B 1 207 ? -92.296 30.172 157.752 1.00 9.70 199 ASN B CA 1
ATOM 4757 C C . ASN B 1 207 ? -91.886 28.749 158.135 1.00 11.30 199 ASN B C 1
ATOM 4758 O O . ASN B 1 207 ? -91.790 28.421 159.324 1.00 13.78 199 ASN B O 1
ATOM 4763 N N . CYS B 1 208 ? -91.620 27.914 157.129 1.00 11.54 200 CYS B N 1
ATOM 4764 C CA . CYS B 1 208 ? -91.130 26.561 157.385 1.00 11.43 200 CYS B CA 1
ATOM 4765 C C . CYS B 1 208 ? -89.711 26.617 157.938 1.00 11.23 200 CYS B C 1
ATOM 4766 O O . CYS B 1 208 ? -89.406 25.960 158.933 1.00 13.60 200 CYS B O 1
ATOM 4769 N N . LEU B 1 209 ? -88.847 27.405 157.310 1.00 9.99 201 LEU B N 1
ATOM 4770 C CA . LEU B 1 209 ? -87.478 27.549 157.818 1.00 10.33 201 LEU B CA 1
ATOM 4771 C C . LEU B 1 209 ? -87.482 27.997 159.267 1.00 13.30 201 LEU B C 1
ATOM 4772 O O . LEU B 1 209 ? -86.737 27.463 160.096 1.00 13.21 201 LEU B O 1
ATOM 4777 N N . ASN B 1 210 ? -88.333 28.964 159.581 1.00 12.95 202 ASN B N 1
ATOM 4778 C CA . ASN B 1 210 ? -88.421 29.457 160.955 1.00 11.53 202 ASN B CA 1
ATOM 4779 C C . ASN B 1 210 ? -88.966 28.375 161.903 1.00 12.21 202 ASN B C 1
ATOM 4780 O O . ASN B 1 210 ? -88.512 28.253 163.037 1.00 13.01 202 ASN B O 1
ATOM 4785 N N . ALA B 1 211 ? -89.923 27.576 161.428 1.00 12.01 203 ALA B N 1
ATOM 4786 C CA . ALA B 1 211 ? -90.422 26.452 162.215 1.00 13.85 203 ALA B CA 1
ATOM 4787 C C . ALA B 1 211 ? -89.284 25.480 162.524 1.00 13.20 203 ALA B C 1
ATOM 4788 O O . ALA B 1 211 ? -89.254 24.866 163.592 1.00 14.14 203 ALA B O 1
ATOM 4790 N N . MET B 1 212 ? -88.339 25.378 161.588 1.00 12.62 204 MET B N 1
ATOM 4791 C CA . MET B 1 212 ? -87.179 24.484 161.717 1.00 13.03 204 MET B CA 1
ATOM 4792 C C . MET B 1 212 ? -86.071 25.106 162.567 1.00 14.22 204 MET B C 1
ATOM 4793 O O . MET B 1 212 ? -85.066 24.452 162.852 1.00 15.58 204 MET B O 1
ATOM 4798 N N . GLY B 1 213 ? -86.273 26.359 162.980 1.00 13.49 205 GLY B N 1
ATOM 4799 C CA . GLY B 1 213 ? -85.347 27.055 163.865 1.00 14.10 205 GLY B CA 1
ATOM 4800 C C . GLY B 1 213 ? -84.524 28.171 163.239 1.00 13.62 205 GLY B C 1
ATOM 4801 O O . GLY B 1 213 ? -83.558 28.657 163.845 1.00 14.47 205 GLY B O 1
ATOM 4802 N N . ALA B 1 214 ? -84.885 28.585 162.031 1.00 15.54 206 ALA B N 1
ATOM 4803 C CA . ALA B 1 214 ? -84.127 29.627 161.345 1.00 12.35 206 ALA B CA 1
ATOM 4804 C C . ALA B 1 214 ? -84.515 31.003 161.860 1.00 13.07 206 ALA B C 1
ATOM 4805 O O . ALA B 1 214 ? -85.354 31.131 162.751 1.00 13.74 206 ALA B O 1
ATOM 4807 N N . ASN B 1 215 ? -83.901 32.033 161.283 1.00 14.21 207 ASN B N 1
ATOM 4808 C CA . ASN B 1 215 ? -84.252 33.408 161.618 1.00 13.98 207 ASN B CA 1
ATOM 4809 C C . ASN B 1 215 ? -84.385 34.185 160.319 1.00 14.56 207 ASN B C 1
ATOM 4810 O O . ASN B 1 215 ? -83.462 34.889 159.911 1.00 15.91 207 ASN B O 1
ATOM 4815 N N . VAL B 1 216 ? -85.540 34.021 159.671 1.00 11.91 208 VAL B N 1
ATOM 4816 C CA . VAL B 1 216 ? -85.848 34.684 158.402 1.00 13.38 208 VAL B CA 1
ATOM 4817 C C . VAL B 1 216 ? -86.956 35.709 158.600 1.00 16.00 208 VAL B C 1
ATOM 4818 O O . VAL B 1 216 ? -88.069 35.349 158.966 1.00 16.02 208 VAL B O 1
ATOM 4822 N N . GLN B 1 217 ? -86.655 36.983 158.359 1.00 13.48 209 GLN B N 1
ATOM 4823 C CA A GLN B 1 217 ? -87.613 38.062 158.594 0.44 14.20 209 GLN B CA 1
ATOM 4824 C CA B GLN B 1 217 ? -87.628 38.047 158.590 0.56 14.10 209 GLN B CA 1
ATOM 4825 C C . GLN B 1 217 ? -87.862 38.842 157.313 1.00 13.89 209 GLN B C 1
ATOM 4826 O O . GLN B 1 217 ? -86.963 38.980 156.488 1.00 15.65 209 GLN B O 1
ATOM 4837 N N . GLY B 1 218 ? -89.081 39.353 157.149 1.00 12.55 210 GLY B N 1
ATOM 4838 C CA . GLY B 1 218 ? -89.390 40.185 155.994 1.00 11.57 210 GLY B CA 1
ATOM 4839 C C . GLY B 1 218 ? -89.896 39.487 154.747 1.00 12.66 210 GLY B C 1
ATOM 4840 O O . GLY B 1 218 ? -90.149 40.134 153.737 1.00 13.12 210 GLY B O 1
ATOM 4841 N N . ALA B 1 219 ? -90.026 38.169 154.785 1.00 12.54 211 ALA B N 1
ATOM 4842 C CA . ALA B 1 219 ? -90.561 37.474 153.616 1.00 12.24 211 ALA B CA 1
ATOM 4843 C C . ALA B 1 219 ? -91.984 37.960 153.365 1.00 12.76 211 ALA B C 1
ATOM 4844 O O . ALA B 1 219 ? -92.767 38.127 154.308 1.00 13.59 211 ALA B O 1
ATOM 4846 N N . GLY B 1 220 ? -92.301 38.210 152.096 1.00 12.03 212 GLY B N 1
ATOM 4847 C CA . GLY B 1 220 ? -93.535 38.871 151.727 1.00 10.54 212 GLY B CA 1
ATOM 4848 C C . GLY B 1 220 ? -93.312 40.324 151.359 1.00 15.37 212 GLY B C 1
ATOM 4849 O O . GLY B 1 220 ? -94.177 40.943 150.742 1.00 15.63 212 GLY B O 1
ATOM 4850 N N . SER B 1 221 ? -92.161 40.865 151.765 1.00 12.78 213 SER B N 1
ATOM 4851 C CA . SER B 1 221 ? -91.782 42.245 151.448 1.00 13.11 213 SER B CA 1
ATOM 4852 C C . SER B 1 221 ? -90.606 42.247 150.479 1.00 13.07 213 SER B C 1
ATOM 4853 O O . SER B 1 221 ? -90.081 41.190 150.124 1.00 15.35 213 SER B O 1
ATOM 4856 N N . ASP B 1 222 ? -90.187 43.439 150.060 1.00 14.92 214 ASP B N 1
ATOM 4857 C CA . ASP B 1 222 ? -89.083 43.561 149.104 1.00 14.87 214 ASP B CA 1
ATOM 4858 C C . ASP B 1 222 ? -87.733 43.182 149.704 1.00 12.14 214 ASP B C 1
ATOM 4859 O O . ASP B 1 222 ? -86.756 42.983 148.981 1.00 14.10 214 ASP B O 1
ATOM 4864 N N . THR B 1 223 ? -87.668 43.090 151.029 1.00 13.64 215 THR B N 1
ATOM 4865 C CA . THR B 1 223 ? -86.377 42.904 151.688 1.00 13.03 215 THR B CA 1
ATOM 4866 C C . THR B 1 223 ? -86.456 41.793 152.724 1.00 16.83 215 THR B C 1
ATOM 4867 O O . THR B 1 223 ? -87.267 41.861 153.645 1.00 13.54 215 THR B O 1
ATOM 4871 N N . ILE B 1 224 ? -85.606 40.782 152.571 1.00 12.75 216 ILE B N 1
ATOM 4872 C CA . ILE B 1 224 ? -85.578 39.646 153.494 1.00 11.16 216 ILE B CA 1
ATOM 4873 C C . ILE B 1 224 ? -84.257 39.655 154.238 1.00 15.33 216 ILE B C 1
ATOM 4874 O O . ILE B 1 224 ? -83.188 39.682 153.620 1.00 14.03 216 ILE B O 1
ATOM 4879 N N . VAL B 1 225 ? -84.334 39.637 155.564 1.00 13.47 217 VAL B N 1
ATOM 4880 C CA . VAL B 1 225 ? -83.146 39.630 156.400 1.00 15.81 217 VAL B CA 1
ATOM 4881 C C . VAL B 1 225 ? -83.034 38.271 157.056 1.00 18.45 217 VAL B C 1
ATOM 4882 O O . VAL B 1 225 ? -83.976 37.820 157.722 1.00 17.31 217 VAL B O 1
ATOM 4886 N N . ILE B 1 226 ? -81.893 37.613 156.860 1.00 14.34 218 ILE B N 1
ATOM 4887 C CA . ILE B 1 226 ? -81.654 36.313 157.466 1.00 14.47 218 ILE B CA 1
ATOM 4888 C C . ILE B 1 226 ? -80.461 36.384 158.397 1.00 14.10 218 ILE B C 1
ATOM 4889 O O . ILE B 1 226 ? -79.394 36.855 158.018 1.00 17.75 218 ILE B O 1
ATOM 4894 N N . GLU B 1 227 ? -80.645 35.922 159.626 1.00 13.74 219 GLU B N 1
ATOM 4895 C CA . GLU B 1 227 ? -79.517 35.723 160.514 1.00 16.08 219 GLU B CA 1
ATOM 4896 C C . GLU B 1 227 ? -79.236 34.233 160.549 1.00 19.34 219 GLU B C 1
ATOM 4897 O O . GLU B 1 227 ? -80.073 33.457 161.010 1.00 15.91 219 GLU B O 1
ATOM 4903 N N . GLY B 1 228 ? -78.073 33.832 160.049 1.00 15.82 220 GLY B N 1
ATOM 4904 C CA . GLY B 1 228 ? -77.732 32.424 160.007 1.00 16.15 220 GLY B CA 1
ATOM 4905 C C . GLY B 1 228 ? -77.711 31.778 161.381 1.00 16.41 220 GLY B C 1
ATOM 4906 O O . GLY B 1 228 ? -77.322 32.404 162.389 1.00 17.71 220 GLY B O 1
ATOM 4907 N N . VAL B 1 229 ? -78.152 30.525 161.438 1.00 15.69 221 VAL B N 1
ATOM 4908 C CA . VAL B 1 229 ? -78.112 29.766 162.686 1.00 15.95 221 VAL B CA 1
ATOM 4909 C C . VAL B 1 229 ? -77.215 28.542 162.530 1.00 21.61 221 VAL B C 1
ATOM 4910 O O . VAL B 1 229 ? -76.756 28.225 161.430 1.00 18.83 221 VAL B O 1
ATOM 4914 N N . LYS B 1 230 ? -76.965 27.860 163.645 1.00 24.97 222 LYS B N 1
ATOM 4915 C CA . LYS B 1 230 ? -76.041 26.730 163.662 1.00 22.52 222 LYS B CA 1
ATOM 4916 C C . LYS B 1 230 ? -76.648 25.456 163.086 1.00 21.31 222 LYS B C 1
ATOM 4917 O O . LYS B 1 230 ? -75.972 24.689 162.389 1.00 27.01 222 LYS B O 1
ATOM 4923 N N . ARG B 1 231 ? -77.920 25.230 163.400 1.00 21.16 223 ARG B N 1
ATOM 4924 C CA . ARG B 1 231 ? -78.586 23.981 163.066 1.00 20.71 223 ARG B CA 1
ATOM 4925 C C . ARG B 1 231 ? -80.071 24.196 162.830 1.00 24.24 223 ARG B C 1
ATOM 4926 O O . ARG B 1 231 ? -80.694 25.104 163.392 1.00 22.68 223 ARG B O 1
ATOM 4934 N N . LEU B 1 232 ? -80.643 23.347 161.993 1.00 18.54 224 LEU B N 1
ATOM 4935 C CA . LEU B 1 232 ? -82.060 23.432 161.717 1.00 18.49 224 LEU B CA 1
ATOM 4936 C C . LEU B 1 232 ? -82.668 22.099 162.070 1.00 27.24 224 LEU B C 1
ATOM 4937 O O . LEU B 1 232 ? -82.113 21.038 161.763 1.00 20.37 224 LEU B O 1
ATOM 4942 N N . GLY B 1 233 ? -83.799 22.168 162.754 1.00 33.39 225 GLY B N 1
ATOM 4943 C CA . GLY B 1 233 ? -84.312 21.022 163.468 1.00 36.43 225 GLY B CA 1
ATOM 4944 C C . GLY B 1 233 ? -85.426 20.313 162.753 1.00 34.42 225 GLY B C 1
ATOM 4945 O O . GLY B 1 233 ? -85.596 20.459 161.546 1.00 43.08 225 GLY B O 1
ATOM 4946 N N A GLY B 1 234 ? -86.254 19.577 163.495 0.73 33.49 226 GLY B N 1
ATOM 4947 N N B GLY B 1 234 ? -86.106 19.480 163.521 0.27 32.89 226 GLY B N 1
ATOM 4948 C CA A GLY B 1 234 ? -87.257 18.697 162.898 0.73 28.66 226 GLY B CA 1
ATOM 4949 C CA B GLY B 1 234 ? -87.310 18.851 163.069 0.27 29.72 226 GLY B CA 1
ATOM 4950 C C A GLY B 1 234 ? -88.739 19.035 163.056 0.73 28.12 226 GLY B C 1
ATOM 4951 C C B GLY B 1 234 ? -88.412 19.873 163.154 0.27 26.95 226 GLY B C 1
ATOM 4952 O O A GLY B 1 234 ? -89.428 18.533 163.949 0.73 29.86 226 GLY B O 1
ATOM 4953 O O B GLY B 1 234 ? -88.481 20.697 164.065 0.27 29.11 226 GLY B O 1
ATOM 4954 N N . ALA B 1 235 ? -89.241 19.847 162.137 1.00 20.27 227 ALA B N 1
ATOM 4955 C CA . ALA B 1 235 ? -90.569 20.406 162.205 1.00 15.89 227 ALA B CA 1
ATOM 4956 C C . ALA B 1 235 ? -91.474 19.497 161.411 1.00 20.94 227 ALA B C 1
ATOM 4957 O O . ALA B 1 235 ? -91.008 18.635 160.664 1.00 18.98 227 ALA B O 1
ATOM 4959 N N . ARG B 1 236 ? -92.769 19.690 161.585 1.00 14.07 228 ARG B N 1
ATOM 4960 C CA . ARG B 1 236 ? -93.755 19.017 160.771 1.00 13.77 228 ARG B CA 1
ATOM 4961 C C . ARG B 1 236 ? -94.569 20.134 160.164 1.00 18.70 228 ARG B C 1
ATOM 4962 O O . ARG B 1 236 ? -95.271 20.844 160.888 1.00 16.40 228 ARG B O 1
ATOM 4970 N N . TYR B 1 237 ? -94.452 20.317 158.847 1.00 15.57 229 TYR B N 1
ATOM 4971 C CA . TYR B 1 237 ? -94.960 21.524 158.212 1.00 12.17 229 TYR B CA 1
ATOM 4972 C C . TYR B 1 237 ? -96.034 21.241 157.167 1.00 10.71 229 TYR B C 1
ATOM 4973 O O . TYR B 1 237 ? -95.823 20.458 156.236 1.00 14.42 229 TYR B O 1
ATOM 4982 N N . ASP B 1 238 ? -97.192 21.879 157.330 1.00 10.53 230 ASP B N 1
ATOM 4983 C CA A ASP B 1 238 ? -98.271 21.814 156.332 0.42 13.20 230 ASP B CA 1
ATOM 4984 C CA B ASP B 1 238 ? -98.241 21.787 156.318 0.58 12.44 230 ASP B CA 1
ATOM 4985 C C . ASP B 1 238 ? -98.101 22.921 155.308 1.00 9.22 230 ASP B C 1
ATOM 4986 O O . ASP B 1 238 ? -98.220 24.088 155.662 1.00 13.18 230 ASP B O 1
ATOM 4995 N N . VAL B 1 239 ? -97.860 22.578 154.035 1.00 8.76 231 VAL B N 1
ATOM 4996 C CA . VAL B 1 239 ? -97.694 23.619 153.027 1.00 8.61 231 VAL B CA 1
ATOM 4997 C C . VAL B 1 239 ? -99.021 24.349 152.740 1.00 13.54 231 VAL B C 1
ATOM 4998 O O . VAL B 1 239 ? -100.113 23.792 152.902 1.00 13.48 231 VAL B O 1
ATOM 5002 N N . LEU B 1 240 ? -98.915 25.607 152.323 1.00 10.67 232 LEU B N 1
ATOM 5003 C CA . LEU B 1 240 ? -100.105 26.446 152.117 1.00 8.74 232 LEU B CA 1
ATOM 5004 C C . LEU B 1 240 ? -100.878 25.951 150.889 1.00 10.91 232 LEU B C 1
ATOM 5005 O O . LEU B 1 240 ? -100.360 25.144 150.121 1.00 10.11 232 LEU B O 1
ATOM 5010 N N . PRO B 1 241 ? -102.130 26.414 150.712 1.00 10.71 233 PRO B N 1
ATOM 5011 C CA . PRO B 1 241 ? -102.903 25.957 149.555 1.00 9.31 233 PRO B CA 1
ATOM 5012 C C . PRO B 1 241 ? -102.341 26.481 148.231 1.00 9.20 233 PRO B C 1
ATOM 5013 O O . PRO B 1 241 ? -101.693 27.530 148.179 1.00 8.51 233 PRO B O 1
ATOM 5017 N N . ASP B 1 242 ? -102.609 25.745 147.159 1.00 9.62 234 ASP B N 1
ATOM 5018 C CA . ASP B 1 242 ? -102.157 26.133 145.827 1.00 8.10 234 ASP B CA 1
ATOM 5019 C C . ASP B 1 242 ? -103.051 27.200 145.197 1.00 7.23 234 ASP B C 1
ATOM 5020 O O . ASP B 1 242 ? -104.205 26.913 144.832 1.00 7.71 234 ASP B O 1
ATOM 5025 N N . ARG B 1 243 ? -102.518 28.413 145.056 1.00 6.58 235 ARG B N 1
ATOM 5026 C CA . ARG B 1 243 ? -103.283 29.527 144.480 1.00 9.00 235 ARG B CA 1
ATOM 5027 C C . ARG B 1 243 ? -103.544 29.387 142.980 1.00 8.37 235 ARG B C 1
ATOM 5028 O O . ARG B 1 243 ? -104.516 29.965 142.490 1.00 9.46 235 ARG B O 1
ATOM 5036 N N . ILE B 1 244 ? -102.688 28.648 142.264 1.00 6.40 236 ILE B N 1
ATOM 5037 C CA . ILE B 1 244 ? -102.863 28.449 140.819 1.00 5.50 236 ILE B CA 1
ATOM 5038 C C . ILE B 1 244 ? -103.971 27.425 140.585 1.00 7.88 236 ILE B C 1
ATOM 5039 O O . ILE B 1 244 ? -104.821 27.599 139.709 1.00 9.14 236 ILE B O 1
ATOM 5044 N N . GLU B 1 245 ? -103.936 26.348 141.360 1.00 5.78 237 GLU B N 1
ATOM 5045 C CA . GLU B 1 245 ? -105.014 25.364 141.303 1.00 7.03 237 GLU B CA 1
ATOM 5046 C C . GLU B 1 245 ? -106.343 26.057 141.636 1.00 9.84 237 GLU B C 1
ATOM 5047 O O . GLU B 1 245 ? -107.342 25.857 140.945 1.00 7.44 237 GLU B O 1
ATOM 5053 N N . THR B 1 246 ? -106.337 26.880 142.681 1.00 6.15 238 THR B N 1
ATOM 5054 C CA . THR B 1 246 ? -107.533 27.618 143.086 1.00 6.03 238 THR B CA 1
ATOM 5055 C C . THR B 1 246 ? -108.052 28.462 141.934 1.00 8.89 238 THR B C 1
ATOM 5056 O O . THR B 1 246 ? -109.198 28.312 141.522 1.00 9.63 238 THR B O 1
ATOM 5060 N N . GLY B 1 247 ? -107.194 29.311 141.380 1.00 8.63 239 GLY B N 1
ATOM 5061 C CA . GLY B 1 247 ? -107.603 30.143 140.262 1.00 7.40 239 GLY B CA 1
ATOM 5062 C C . GLY B 1 247 ? -108.119 29.338 139.086 1.00 7.85 239 GLY B C 1
ATOM 5063 O O . GLY B 1 247 ? -109.083 29.729 138.436 1.00 8.93 239 GLY B O 1
ATOM 5064 N N . THR B 1 248 ? -107.476 28.206 138.811 1.00 5.86 240 THR B N 1
ATOM 5065 C CA . THR B 1 248 ? -107.825 27.386 137.657 1.00 7.25 240 THR B CA 1
ATOM 5066 C C . THR B 1 248 ? -109.245 26.834 137.754 1.00 9.98 240 THR B C 1
ATOM 5067 O O . THR B 1 248 ? -110.005 26.936 136.791 1.00 8.36 240 THR B O 1
ATOM 5071 N N . TYR B 1 249 ? -109.633 26.298 138.913 1.00 7.85 241 TYR B N 1
ATOM 5072 C CA . TYR B 1 249 ? -111.007 25.789 139.055 1.00 8.58 241 TYR B CA 1
ATOM 5073 C C . TYR B 1 249 ? -112.030 26.926 139.082 1.00 8.01 241 TYR B C 1
ATOM 5074 O O . TYR B 1 249 ? -113.144 26.772 138.576 1.00 7.29 241 TYR B O 1
ATOM 5083 N N . LEU B 1 250 ? -111.659 28.078 139.635 1.00 8.64 242 LEU B N 1
ATOM 5084 C CA . LEU B 1 250 ? -112.554 29.228 139.573 1.00 8.38 242 LEU B CA 1
ATOM 5085 C C . LEU B 1 250 ? -112.819 29.651 138.124 1.00 8.65 242 LEU B C 1
ATOM 5086 O O . LEU B 1 250 ? -113.959 29.940 137.760 1.00 9.07 242 LEU B O 1
ATOM 5091 N N . VAL B 1 251 ? -111.763 29.717 137.313 1.00 6.29 243 VAL B N 1
ATOM 5092 C CA . VAL B 1 251 ? -111.923 30.066 135.901 1.00 10.96 243 VAL B CA 1
ATOM 5093 C C . VAL B 1 251 ? -112.741 29.005 135.162 1.00 6.19 243 VAL B C 1
ATOM 5094 O O . VAL B 1 251 ? -113.586 29.333 134.340 1.00 9.05 243 VAL B O 1
ATOM 5098 N N . ALA B 1 252 ? -112.512 27.729 135.461 1.00 6.97 244 ALA B N 1
ATOM 5099 C CA . ALA B 1 252 ? -113.283 26.679 134.803 1.00 6.58 244 ALA B CA 1
ATOM 5100 C C . ALA B 1 252 ? -114.766 26.846 135.075 1.00 8.35 244 ALA B C 1
ATOM 5101 O O . ALA B 1 252 ? -115.584 26.723 134.166 1.00 10.33 244 ALA B O 1
ATOM 5103 N N . ALA B 1 253 ? -115.118 27.136 136.321 1.00 10.03 245 ALA B N 1
ATOM 5104 C CA . ALA B 1 253 ? -116.512 27.361 136.648 1.00 10.64 245 ALA B CA 1
ATOM 5105 C C . ALA B 1 253 ? -117.046 28.594 135.927 1.00 6.69 245 ALA B C 1
ATOM 5106 O O . ALA B 1 253 ? -118.137 28.554 135.349 1.00 12.30 245 ALA B O 1
ATOM 5108 N N . ALA B 1 254 ? -116.298 29.692 135.974 1.00 7.88 246 ALA B N 1
ATOM 5109 C CA . ALA B 1 254 ? -116.734 30.930 135.326 1.00 8.27 246 ALA B CA 1
ATOM 5110 C C . ALA B 1 254 ? -116.906 30.754 133.811 1.00 10.75 246 ALA B C 1
ATOM 5111 O O . ALA B 1 254 ? -117.911 31.195 133.231 1.00 12.43 246 ALA B O 1
ATOM 5113 N N . ALA B 1 255 ? -115.940 30.106 133.159 1.00 8.12 247 ALA B N 1
ATOM 5114 C CA . ALA B 1 255 ? -115.989 29.956 131.707 1.00 9.80 247 ALA B CA 1
ATOM 5115 C C . ALA B 1 255 ? -117.211 29.159 131.267 1.00 10.47 247 ALA B C 1
ATOM 5116 O O . ALA B 1 255 ? -117.800 29.444 130.207 1.00 11.26 247 ALA B O 1
ATOM 5118 N N . THR B 1 256 ? -117.598 28.168 132.078 1.00 9.43 248 THR B N 1
ATOM 5119 C CA . THR B 1 256 ? -118.761 27.343 131.746 1.00 7.92 248 THR B CA 1
ATOM 5120 C C . THR B 1 256 ? -120.076 27.968 132.178 1.00 10.84 248 THR B C 1
ATOM 5121 O O . THR B 1 256 ? -121.133 27.373 131.970 1.00 11.80 248 THR B O 1
ATOM 5125 N N . GLY B 1 257 ? -120.017 29.144 132.800 1.00 10.00 249 GLY B N 1
ATOM 5126 C CA . GLY B 1 257 ? -121.225 29.813 133.257 1.00 13.06 249 GLY B CA 1
ATOM 5127 C C . GLY B 1 257 ? -121.861 29.147 134.464 1.00 10.82 249 GLY B C 1
ATOM 5128 O O . GLY B 1 257 ? -123.062 29.340 134.743 1.00 11.16 249 GLY B O 1
ATOM 5129 N N . GLY B 1 258 ? -121.060 28.356 135.178 1.00 9.45 250 GLY B N 1
ATOM 5130 C CA . GLY B 1 258 ? -121.549 27.582 136.308 1.00 11.80 250 GLY B CA 1
ATOM 5131 C C . GLY B 1 258 ? -121.115 28.146 137.646 1.00 12.33 250 GLY B C 1
ATOM 5132 O O . GLY B 1 258 ? -121.123 29.357 137.843 1.00 10.72 250 GLY B O 1
ATOM 5133 N N . ARG B 1 259 ? -120.727 27.273 138.572 1.00 9.44 251 ARG B N 1
ATOM 5134 C CA . ARG B 1 259 ? -120.365 27.716 139.907 1.00 10.19 251 ARG B CA 1
ATOM 5135 C C . ARG B 1 259 ? -119.513 26.682 140.618 1.00 11.72 251 ARG B C 1
ATOM 5136 O O . ARG B 1 259 ? -119.454 25.521 140.197 1.00 11.69 251 ARG B O 1
ATOM 5144 N N . VAL B 1 260 ? -118.834 27.102 141.688 1.00 10.95 252 VAL B N 1
ATOM 5145 C CA . VAL B 1 260 ? -117.983 26.189 142.434 1.00 10.16 252 VAL B CA 1
ATOM 5146 C C . VAL B 1 260 ? -117.748 26.723 143.849 1.00 9.49 252 VAL B C 1
ATOM 5147 O O . VAL B 1 260 ? -117.700 27.937 144.070 1.00 10.12 252 VAL B O 1
ATOM 5151 N N . LYS B 1 261 ? -117.647 25.810 144.808 1.00 10.55 253 LYS B N 1
ATOM 5152 C CA . LYS B 1 261 ? -117.141 26.164 146.128 1.00 10.20 253 LYS B CA 1
ATOM 5153 C C . LYS B 1 261 ? -115.812 25.443 146.327 1.00 12.97 253 LYS B C 1
ATOM 5154 O O . LYS B 1 261 ? -115.732 24.225 146.163 1.00 10.38 253 LYS B O 1
ATOM 5160 N N . LEU B 1 262 ? -114.763 26.204 146.632 1.00 9.45 254 LEU B N 1
ATOM 5161 C CA . LEU B 1 262 ? -113.451 25.620 146.879 1.00 9.81 254 LEU B CA 1
ATOM 5162 C C . LEU B 1 262 ? -113.124 25.651 148.354 1.00 14.43 254 LEU B C 1
ATOM 5163 O O . LEU B 1 262 ? -113.165 26.717 148.978 1.00 11.11 254 LEU B O 1
ATOM 5168 N N . LYS B 1 263 ? -112.788 24.485 148.897 1.00 10.54 255 LYS B N 1
ATOM 5169 C CA . LYS B 1 263 ? -112.431 24.376 150.302 1.00 10.84 255 LYS B CA 1
ATOM 5170 C C . LYS B 1 263 ? -110.922 24.207 150.500 1.00 10.58 255 LYS B C 1
ATOM 5171 O O . LYS B 1 263 ? -110.190 23.834 149.575 1.00 12.00 255 LYS B O 1
ATOM 5177 N N . ASP B 1 264 ? -110.485 24.505 151.721 1.00 11.14 256 ASP B N 1
ATOM 5178 C CA . ASP B 1 264 ? -109.070 24.426 152.115 1.00 12.59 256 ASP B CA 1
ATOM 5179 C C . ASP B 1 264 ? -108.202 25.286 151.217 1.00 14.96 256 ASP B C 1
ATOM 5180 O O . ASP B 1 264 ? -107.133 24.858 150.785 1.00 13.65 256 ASP B O 1
ATOM 5185 N N . THR B 1 265 ? -108.666 26.491 150.912 1.00 14.71 257 THR B N 1
ATOM 5186 C CA . THR B 1 265 ? -107.855 27.420 150.147 1.00 10.86 257 THR B CA 1
ATOM 5187 C C . THR B 1 265 ? -107.707 28.724 150.941 1.00 12.77 257 THR B C 1
ATOM 5188 O O . THR B 1 265 ? -107.890 28.723 152.157 1.00 13.32 257 THR B O 1
ATOM 5192 N N . ASP B 1 266 ? -107.343 29.817 150.278 1.00 15.23 258 ASP B N 1
ATOM 5193 C CA . ASP B 1 266 ? -107.085 31.083 150.968 1.00 13.35 258 ASP B CA 1
ATOM 5194 C C . ASP B 1 266 ? -107.229 32.220 149.951 1.00 12.21 258 ASP B C 1
ATOM 5195 O O . ASP B 1 266 ? -106.392 32.368 149.075 1.00 11.49 258 ASP B O 1
ATOM 5200 N N . PRO B 1 267 ? -108.309 33.016 150.054 1.00 10.42 259 PRO B N 1
ATOM 5201 C CA . PRO B 1 267 ? -108.537 34.085 149.069 1.00 11.21 259 PRO B CA 1
ATOM 5202 C C . PRO B 1 267 ? -107.429 35.135 149.039 1.00 13.70 259 PRO B C 1
ATOM 5203 O O . PRO B 1 267 ? -107.217 35.774 148.005 1.00 13.03 259 PRO B O 1
ATOM 5207 N N . THR B 1 268 ? -106.719 35.297 150.153 1.00 11.42 260 THR B N 1
ATOM 5208 C CA . THR B 1 268 ? -105.748 36.383 150.256 1.00 13.83 260 THR B CA 1
ATOM 5209 C C . THR B 1 268 ? -104.486 36.140 149.419 1.00 13.59 260 THR B C 1
ATOM 5210 O O . THR B 1 268 ? -103.650 37.042 149.289 1.00 13.34 260 THR B O 1
ATOM 5214 N N . ILE B 1 269 ? -104.347 34.951 148.839 1.00 10.91 261 ILE B N 1
ATOM 5215 C CA . ILE B 1 269 ? -103.171 34.692 148.005 1.00 8.64 261 ILE B CA 1
ATOM 5216 C C . ILE B 1 269 ? -103.499 34.729 146.505 1.00 9.77 261 ILE B C 1
ATOM 5217 O O . ILE B 1 269 ? -102.681 34.332 145.690 1.00 9.28 261 ILE B O 1
ATOM 5222 N N . LEU B 1 270 ? -104.675 35.217 146.136 1.00 10.00 262 LEU B N 1
ATOM 5223 C CA . LEU B 1 270 ? -104.974 35.399 144.708 1.00 9.50 262 LEU B CA 1
ATOM 5224 C C . LEU B 1 270 ? -105.937 36.569 144.481 1.00 10.55 262 LEU B C 1
ATOM 5225 O O . LEU B 1 270 ? -106.864 36.466 143.685 1.00 11.94 262 LEU B O 1
ATOM 5230 N N . GLU B 1 271 ? -105.701 37.691 145.160 1.00 11.26 263 GLU B N 1
ATOM 5231 C CA . GLU B 1 271 ? -106.597 38.842 145.018 1.00 10.85 263 GLU B CA 1
ATOM 5232 C C . GLU B 1 271 ? -106.698 39.368 143.587 1.00 11.83 263 GLU B C 1
ATOM 5233 O O . GLU B 1 271 ? -107.783 39.748 143.143 1.00 14.59 263 GLU B O 1
ATOM 5239 N N . ALA B 1 272 ? -105.572 39.398 142.878 1.00 10.68 264 ALA B N 1
ATOM 5240 C CA . ALA B 1 272 ? -105.554 39.823 141.482 1.00 10.44 264 ALA B CA 1
ATOM 5241 C C . ALA B 1 272 ? -106.546 39.011 140.657 1.00 10.66 264 ALA B C 1
ATOM 5242 O O . ALA B 1 272 ? -107.276 39.563 139.842 1.00 12.62 264 ALA B O 1
ATOM 5244 N N . VAL B 1 273 ? -106.532 37.698 140.859 1.00 11.35 265 VAL B N 1
ATOM 5245 C CA . VAL B 1 273 ? -107.389 36.783 140.116 1.00 9.20 265 VAL B CA 1
ATOM 5246 C C . VAL B 1 273 ? -108.854 36.960 140.499 1.00 7.70 265 VAL B C 1
ATOM 5247 O O . VAL B 1 273 ? -109.732 36.967 139.628 1.00 11.05 265 VAL B O 1
ATOM 5251 N N . LEU B 1 274 ? -109.133 37.112 141.789 1.00 11.34 266 LEU B N 1
ATOM 5252 C CA . LEU B 1 274 ? -110.518 37.295 142.233 1.00 9.94 266 LEU B CA 1
ATOM 5253 C C . LEU B 1 274 ? -111.108 38.586 141.684 1.00 12.74 266 LEU B C 1
ATOM 5254 O O . LEU B 1 274 ? -112.262 38.613 141.268 1.00 11.85 266 LEU B O 1
ATOM 5259 N N . GLN B 1 275 ? -110.317 39.654 141.675 1.00 11.08 267 GLN B N 1
ATOM 5260 C CA . GLN B 1 275 ? -110.785 40.916 141.113 1.00 13.33 267 GLN B CA 1
ATOM 5261 C C . GLN B 1 275 ? -111.056 40.791 139.610 1.00 12.33 267 GLN B C 1
ATOM 5262 O O . GLN B 1 275 ? -112.057 41.311 139.124 1.00 10.90 267 GLN B O 1
ATOM 5268 N N . LYS B 1 276 ? -110.187 40.089 138.880 1.00 10.75 268 LYS B N 1
ATOM 5269 C CA . LYS B 1 276 ? -110.429 39.914 137.446 1.00 15.45 268 LYS B CA 1
ATOM 5270 C C . LYS B 1 276 ? -111.674 39.080 137.198 1.00 14.07 268 LYS B C 1
ATOM 5271 O O . LYS B 1 276 ? -112.423 39.354 136.265 1.00 13.49 268 LYS B O 1
ATOM 5277 N N . LEU B 1 277 ? -111.916 38.079 138.043 1.00 10.63 269 LEU B N 1
ATOM 5278 C CA . LEU B 1 277 ? -113.132 37.282 137.892 1.00 10.35 269 LEU B CA 1
ATOM 5279 C C . LEU B 1 277 ? -114.377 38.125 138.159 1.00 14.18 269 LEU B C 1
ATOM 5280 O O . LEU B 1 277 ? -115.393 37.949 137.494 1.00 12.79 269 LEU B O 1
ATOM 5285 N N . GLU B 1 278 ? -114.315 39.027 139.138 1.00 11.30 270 GLU B N 1
ATOM 5286 C CA A GLU B 1 278 ? -115.441 39.925 139.388 0.61 12.45 270 GLU B CA 1
ATOM 5287 C CA B GLU B 1 278 ? -115.422 39.947 139.393 0.39 12.95 270 GLU B CA 1
ATOM 5288 C C . GLU B 1 278 ? -115.659 40.849 138.192 1.00 13.95 270 GLU B C 1
ATOM 5289 O O . GLU B 1 278 ? -116.804 41.138 137.829 1.00 15.74 270 GLU B O 1
ATOM 5300 N N . GLU B 1 279 ? -114.570 41.297 137.575 1.00 15.39 271 GLU B N 1
ATOM 5301 C CA . GLU B 1 279 ? -114.685 42.125 136.378 1.00 15.32 271 GLU B CA 1
ATOM 5302 C C . GLU B 1 279 ? -115.396 41.349 135.277 1.00 14.91 271 GLU B C 1
ATOM 5303 O O . GLU B 1 279 ? -116.130 41.930 134.485 1.00 15.80 271 GLU B O 1
ATOM 5309 N N . ALA B 1 280 ? -115.181 40.035 135.241 1.00 12.40 272 ALA B N 1
ATOM 5310 C CA . ALA B 1 280 ? -115.792 39.194 134.214 1.00 18.26 272 ALA B CA 1
ATOM 5311 C C . ALA B 1 280 ? -117.262 38.903 134.513 1.00 18.11 272 ALA B C 1
ATOM 5312 O O . ALA B 1 280 ? -117.947 38.258 133.716 1.00 20.71 272 ALA B O 1
ATOM 5314 N N . GLY B 1 281 ? -117.742 39.381 135.655 1.00 14.71 273 GLY B N 1
ATOM 5315 C CA . GLY B 1 281 ? -119.132 39.208 136.031 1.00 14.79 273 GLY B CA 1
ATOM 5316 C C . GLY B 1 281 ? -119.413 38.144 137.076 1.00 14.57 273 GLY B C 1
ATOM 5317 O O . GLY B 1 281 ? -120.565 37.929 137.437 1.00 18.92 273 GLY B O 1
ATOM 5318 N N . ALA B 1 282 ? -118.378 37.481 137.576 1.00 14.46 274 ALA B N 1
ATOM 5319 C CA . ALA B 1 282 ? -118.576 36.448 138.601 1.00 13.06 274 ALA B CA 1
ATOM 5320 C C . ALA B 1 282 ? -119.041 37.024 139.938 1.00 16.91 274 ALA B C 1
ATOM 5321 O O . ALA B 1 282 ? -118.589 38.093 140.357 1.00 14.61 274 ALA B O 1
ATOM 5323 N N . HIS B 1 283 ? -119.948 36.312 140.606 1.00 12.91 275 HIS B N 1
ATOM 5324 C CA . HIS B 1 283 ? -120.316 36.640 141.981 1.00 14.82 275 HIS B CA 1
ATOM 5325 C C . HIS B 1 283 ? -119.431 35.803 142.899 1.00 14.26 275 HIS B C 1
ATOM 5326 O O . HIS B 1 283 ? -119.422 34.575 142.803 1.00 16.32 275 HIS B O 1
ATOM 5333 N N . ILE B 1 284 ? -118.668 36.471 143.758 1.00 14.49 276 ILE B N 1
ATOM 5334 C CA . ILE B 1 284 ? -117.690 35.801 144.608 1.00 15.70 276 ILE B CA 1
ATOM 5335 C C . ILE B 1 284 ? -117.911 36.111 146.087 1.00 18.22 276 ILE B C 1
ATOM 5336 O O . ILE B 1 284 ? -118.046 37.277 146.497 1.00 14.41 276 ILE B O 1
ATOM 5341 N N . SER B 1 285 ? -117.954 35.056 146.891 1.00 12.44 277 SER B N 1
ATOM 5342 C CA . SER B 1 285 ? -117.968 35.208 148.341 1.00 13.79 277 SER B CA 1
ATOM 5343 C C . SER B 1 285 ? -116.804 34.415 148.893 1.00 13.96 277 SER B C 1
ATOM 5344 O O . SER B 1 285 ? -116.347 33.457 148.267 1.00 15.22 277 SER B O 1
ATOM 5347 N N . THR B 1 286 ? -116.282 34.840 150.039 1.00 16.59 278 THR B N 1
ATOM 5348 C CA . THR B 1 286 ? -115.121 34.174 150.609 1.00 14.93 278 THR B CA 1
ATOM 5349 C C . THR B 1 286 ? -115.245 34.047 152.119 1.00 13.29 278 THR B C 1
ATOM 5350 O O . THR B 1 286 ? -115.994 34.787 152.777 1.00 14.71 278 THR B O 1
ATOM 5354 N N . GLY B 1 287 ? -114.516 33.074 152.653 1.00 13.11 279 GLY B N 1
ATOM 5355 C CA . GLY B 1 287 ? -114.285 32.958 154.077 1.00 14.31 279 GLY B CA 1
ATOM 5356 C C . GLY B 1 287 ? -112.799 32.760 154.277 1.00 16.59 279 GLY B C 1
ATOM 5357 O O . GLY B 1 287 ? -112.025 32.847 153.319 1.00 18.50 279 GLY B O 1
ATOM 5358 N N . SER B 1 288 ? -112.394 32.480 155.515 1.00 21.12 280 SER B N 1
ATOM 5359 C CA . SER B 1 288 ? -110.973 32.369 155.828 1.00 20.85 280 SER B CA 1
ATOM 5360 C C . SER B 1 288 ? -110.285 31.319 154.973 1.00 19.83 280 SER B C 1
ATOM 5361 O O . SER B 1 288 ? -109.141 31.509 154.556 1.00 18.87 280 SER B O 1
ATOM 5364 N N . ASN B 1 289 ? -110.981 30.216 154.697 1.00 17.41 281 ASN B N 1
ATOM 5365 C CA . ASN B 1 289 ? -110.360 29.118 153.956 1.00 15.08 281 ASN B CA 1
ATOM 5366 C C . ASN B 1 289 ? -111.234 28.554 152.847 1.00 17.70 281 ASN B C 1
ATOM 5367 O O . ASN B 1 289 ? -111.061 27.399 152.444 1.00 14.90 281 ASN B O 1
ATOM 5372 N N . TRP B 1 290 ? -112.154 29.361 152.335 1.00 11.60 282 TRP B N 1
ATOM 5373 C CA . TRP B 1 290 ? -112.956 28.913 151.195 1.00 12.75 282 TRP B CA 1
ATOM 5374 C C . TRP B 1 290 ? -113.323 30.052 150.258 1.00 12.88 282 TRP B C 1
ATOM 5375 O O . TRP B 1 290 ? -113.285 31.217 150.638 1.00 13.82 282 TRP B O 1
ATOM 5386 N N . ILE B 1 291 ? -113.660 29.698 149.022 1.00 10.14 283 ILE B N 1
ATOM 5387 C CA . ILE B 1 291 ? -114.119 30.653 148.027 1.00 10.83 283 ILE B CA 1
ATOM 5388 C C . ILE B 1 291 ? -115.294 30.040 147.300 1.00 13.19 283 ILE B C 1
ATOM 5389 O O . ILE B 1 291 ? -115.235 28.883 146.879 1.00 11.83 283 ILE B O 1
ATOM 5394 N N . GLU B 1 292 ? -116.368 30.806 147.159 1.00 10.90 284 GLU B N 1
ATOM 5395 C CA . GLU B 1 292 ? -117.467 30.377 146.313 1.00 11.93 284 GLU B CA 1
ATOM 5396 C C . GLU B 1 292 ? -117.651 31.337 145.134 1.00 12.71 284 GLU B C 1
ATOM 5397 O O . GLU B 1 292 ? -117.687 32.552 145.307 1.00 13.41 284 GLU B O 1
ATOM 5403 N N . LEU B 1 293 ? -117.746 30.785 143.930 1.00 10.43 285 LEU B N 1
ATOM 5404 C CA . LEU B 1 293 ? -117.980 31.592 142.736 1.00 9.81 285 LEU B CA 1
ATOM 5405 C C . LEU B 1 293 ? -119.245 31.113 142.047 1.00 12.34 285 LEU B C 1
ATOM 5406 O O . LEU B 1 293 ? -119.448 29.916 141.908 1.00 12.29 285 LEU B O 1
ATOM 5411 N N . ASP B 1 294 ? -120.088 32.044 141.610 1.00 13.91 286 ASP B N 1
ATOM 5412 C CA . ASP B 1 294 ? -121.336 31.697 140.918 1.00 11.40 286 ASP B CA 1
ATOM 5413 C C . ASP B 1 294 ? -121.555 32.685 139.784 1.00 13.63 286 ASP B C 1
ATOM 5414 O O . ASP B 1 294 ? -121.543 33.889 140.022 1.00 10.96 286 ASP B O 1
ATOM 5419 N N . MET B 1 295 ? -121.735 32.195 138.555 1.00 10.35 287 MET B N 1
ATOM 5420 C CA . MET B 1 295 ? -121.991 33.096 137.422 1.00 13.03 287 MET B CA 1
ATOM 5421 C C . MET B 1 295 ? -123.469 33.476 137.325 1.00 15.77 287 MET B C 1
ATOM 5422 O O . MET B 1 295 ? -123.832 34.376 136.563 1.00 13.90 287 MET B O 1
ATOM 5427 N N . LYS B 1 296 ? -124.311 32.787 138.100 1.00 16.93 288 LYS B N 1
ATOM 5428 C CA . LYS B 1 296 ? -125.754 33.025 138.111 1.00 21.76 288 LYS B CA 1
ATOM 5429 C C . LYS B 1 296 ? -126.309 33.152 136.695 1.00 21.35 288 LYS B C 1
ATOM 5430 O O . LYS B 1 296 ? -127.024 34.103 136.380 1.00 22.45 288 LYS B O 1
ATOM 5436 N N . GLY B 1 297 ? -125.941 32.205 135.840 1.00 22.53 289 GLY B N 1
ATOM 5437 C CA . GLY B 1 297 ? -126.526 32.110 134.515 1.00 27.29 289 GLY B CA 1
ATOM 5438 C C . GLY B 1 297 ? -126.061 33.126 133.487 1.00 30.38 289 GLY B C 1
ATOM 5439 O O . GLY B 1 297 ? -126.730 33.337 132.479 1.00 30.51 289 GLY B O 1
ATOM 5440 N N . ASN B 1 298 ? -124.920 33.757 133.737 1.00 21.91 290 ASN B N 1
ATOM 5441 C CA . ASN B 1 298 ? -124.363 34.713 132.781 1.00 18.95 290 ASN B CA 1
ATOM 5442 C C . ASN B 1 298 ? -123.089 34.196 132.124 1.00 19.73 290 ASN B C 1
ATOM 5443 O O . ASN B 1 298 ? -122.335 33.439 132.726 1.00 19.74 290 ASN B O 1
ATOM 5448 N N . ARG B 1 299 ? -122.870 34.636 130.887 1.00 17.18 291 ARG B N 1
ATOM 5449 C CA . ARG B 1 299 ? -121.630 34.422 130.149 1.00 12.31 291 ARG B CA 1
ATOM 5450 C C . ARG B 1 299 ? -120.586 35.404 130.682 1.00 11.52 291 ARG B C 1
ATOM 5451 O O . ARG B 1 299 ? -120.917 36.557 130.994 1.00 13.10 291 ARG B O 1
ATOM 5459 N N . PRO B 1 300 ? -119.327 34.958 130.802 1.00 13.15 292 PRO B N 1
ATOM 5460 C CA . PRO B 1 300 ? -118.299 35.879 131.294 1.00 14.57 292 PRO B CA 1
ATOM 5461 C C . PRO B 1 300 ? -118.109 37.065 130.362 1.00 10.86 292 PRO B C 1
ATOM 5462 O O . PRO B 1 300 ? -118.301 36.932 129.148 1.00 13.73 292 PRO B O 1
ATOM 5466 N N . LYS B 1 301 ? -117.776 38.219 130.931 1.00 12.19 293 LYS B N 1
ATOM 5467 C CA . LYS B 1 301 ? -117.440 39.395 130.138 1.00 12.28 293 LYS B CA 1
ATOM 5468 C C . LYS B 1 301 ? -115.940 39.408 129.952 1.00 9.51 293 LYS B C 1
ATOM 5469 O O . LYS B 1 301 ? -115.196 39.033 130.859 1.00 9.65 293 LYS B O 1
ATOM 5475 N N . ALA B 1 302 ? -115.493 39.804 128.769 1.00 11.87 294 ALA B N 1
ATOM 5476 C CA . ALA B 1 302 ? -114.066 39.806 128.451 1.00 14.56 294 ALA B CA 1
ATOM 5477 C C . ALA B 1 302 ? -113.300 40.754 129.362 1.00 14.89 294 ALA B C 1
ATOM 5478 O O . ALA B 1 302 ? -113.768 41.858 129.645 1.00 14.11 294 ALA B O 1
ATOM 5480 N N . VAL B 1 303 ? -112.122 40.328 129.806 1.00 10.15 295 VAL B N 1
ATOM 5481 C CA . VAL B 1 303 ? -111.294 41.158 130.674 1.00 14.25 295 VAL B CA 1
ATOM 5482 C C . VAL B 1 303 ? -109.891 41.314 130.091 1.00 12.75 295 VAL B C 1
ATOM 5483 O O . VAL B 1 303 ? -109.408 40.443 129.359 1.00 11.11 295 VAL B O 1
ATOM 5487 N N . ASN B 1 304 ? -109.226 42.415 130.432 1.00 12.13 296 ASN B N 1
ATOM 5488 C CA . ASN B 1 304 ? -107.808 42.548 130.116 1.00 10.78 296 ASN B CA 1
ATOM 5489 C C . ASN B 1 304 ? -106.994 42.030 131.291 1.00 13.43 296 ASN B C 1
ATOM 5490 O O . ASN B 1 304 ? -107.388 42.191 132.444 1.00 13.52 296 ASN B O 1
ATOM 5495 N N . VAL B 1 305 ? -105.849 41.430 130.985 1.00 9.95 297 VAL B N 1
ATOM 5496 C CA . VAL B 1 305 ? -104.968 40.873 131.991 1.00 12.18 297 VAL B CA 1
ATOM 5497 C C . VAL B 1 305 ? -103.530 41.309 131.697 1.00 10.58 297 VAL B C 1
ATOM 5498 O O . VAL B 1 305 ? -103.146 41.426 130.537 1.00 10.21 297 VAL B O 1
ATOM 5502 N N . ARG B 1 306 ? -102.743 41.573 132.742 1.00 10.38 298 ARG B N 1
ATOM 5503 C CA . ARG B 1 306 ? -101.312 41.852 132.569 1.00 8.72 298 ARG B CA 1
ATOM 5504 C C . ARG B 1 306 ? -100.529 41.059 133.604 1.00 14.83 298 ARG B C 1
ATOM 5505 O O . ARG B 1 306 ? -100.680 41.302 134.803 1.00 12.38 298 ARG B O 1
ATOM 5513 N N . THR B 1 307 ? -99.714 40.104 133.160 1.00 9.96 299 THR B N 1
ATOM 5514 C CA . THR B 1 307 ? -98.920 39.305 134.108 1.00 9.33 299 THR B CA 1
ATOM 5515 C C . THR B 1 307 ? -97.722 40.086 134.666 1.00 8.74 299 THR B C 1
ATOM 5516 O O . THR B 1 307 ? -97.098 40.902 133.973 1.00 11.42 299 THR B O 1
ATOM 5520 N N . ALA B 1 308 ? -97.391 39.808 135.927 1.00 9.45 300 ALA B N 1
ATOM 5521 C CA . ALA B 1 308 ? -96.233 40.413 136.576 1.00 8.95 300 ALA B CA 1
ATOM 5522 C C . ALA B 1 308 ? -95.966 39.636 137.869 1.00 8.75 300 ALA B C 1
ATOM 5523 O O . ALA B 1 308 ? -96.756 38.767 138.240 1.00 8.18 300 ALA B O 1
ATOM 5525 N N . PRO B 1 309 ? -94.842 39.913 138.548 1.00 10.51 301 PRO B N 1
ATOM 5526 C CA . PRO B 1 309 ? -94.639 39.163 139.793 1.00 9.40 301 PRO B CA 1
ATOM 5527 C C . PRO B 1 309 ? -95.713 39.466 140.846 1.00 11.09 301 PRO B C 1
ATOM 5528 O O . PRO B 1 309 ? -96.315 40.548 140.832 1.00 12.27 301 PRO B O 1
ATOM 5532 N N . TYR B 1 310 ? -95.935 38.510 141.740 1.00 8.97 302 TYR B N 1
ATOM 5533 C CA . TYR B 1 310 ? -96.878 38.659 142.848 1.00 9.42 302 TYR B CA 1
ATOM 5534 C C . TYR B 1 310 ? -96.624 39.957 143.607 1.00 10.78 302 TYR B C 1
ATOM 5535 O O . TYR B 1 310 ? -95.473 40.291 143.879 1.00 10.84 302 TYR B O 1
ATOM 5544 N N . PRO B 1 311 ? -97.687 40.670 144.009 1.00 10.00 303 PRO B N 1
ATOM 5545 C CA . PRO B 1 311 ? -99.095 40.253 143.996 1.00 9.52 303 PRO B CA 1
ATOM 5546 C C . PRO B 1 311 ? -99.853 40.550 142.713 1.00 13.25 303 PRO B C 1
ATOM 5547 O O . PRO B 1 311 ? -101.079 40.478 142.726 1.00 10.61 303 PRO B O 1
ATOM 5551 N N . ALA B 1 312 ? -99.158 40.866 141.629 1.00 12.35 304 ALA B N 1
ATOM 5552 C CA . ALA B 1 312 ? -99.853 41.093 140.370 1.00 9.37 304 ALA B CA 1
ATOM 5553 C C . ALA B 1 312 ? -100.410 39.784 139.815 1.00 8.78 304 ALA B C 1
ATOM 5554 O O . ALA B 1 312 ? -100.230 38.705 140.395 1.00 10.21 304 ALA B O 1
ATOM 5556 N N . PHE B 1 313 ? -101.091 39.885 138.680 1.00 8.54 305 PHE B N 1
ATOM 5557 C CA . PHE B 1 313 ? -101.704 38.718 138.040 1.00 9.48 305 PHE B CA 1
ATOM 5558 C C . PHE B 1 313 ? -100.623 37.710 137.613 1.00 11.28 305 PHE B C 1
ATOM 5559 O O . PHE B 1 313 ? -99.678 38.074 136.921 1.00 10.89 305 PHE B O 1
ATOM 5567 N N . PRO B 1 314 ? -100.769 36.427 137.998 1.00 7.25 306 PRO B N 1
ATOM 5568 C CA . PRO B 1 314 ? -99.706 35.437 137.744 1.00 8.75 306 PRO B CA 1
ATOM 5569 C C . PRO B 1 314 ? -99.594 34.977 136.301 1.00 10.20 306 PRO B C 1
ATOM 5570 O O . PRO B 1 314 ? -100.620 34.723 135.645 1.00 8.31 306 PRO B O 1
ATOM 5574 N N . THR B 1 315 ? -98.363 34.831 135.813 1.00 9.30 307 THR B N 1
ATOM 5575 C CA . THR B 1 315 ? -98.179 34.237 134.489 1.00 7.78 307 THR B CA 1
ATOM 5576 C C . THR B 1 315 ? -98.787 32.822 134.455 1.00 7.83 307 THR B C 1
ATOM 5577 O O . THR B 1 315 ? -99.291 32.382 133.413 1.00 8.52 307 THR B O 1
ATOM 5581 N N . ASP B 1 316 ? -98.791 32.126 135.592 1.00 8.53 308 ASP B N 1
ATOM 5582 C CA . ASP B 1 316 ? -99.345 30.770 135.629 1.00 6.76 308 ASP B CA 1
ATOM 5583 C C . ASP B 1 316 ? -100.870 30.730 135.552 1.00 5.81 308 ASP B C 1
ATOM 5584 O O . ASP B 1 316 ? -101.429 29.644 135.517 1.00 7.40 308 ASP B O 1
ATOM 5589 N N . MET B 1 317 ? -101.529 31.895 135.534 1.00 8.68 309 MET B N 1
ATOM 5590 C CA . MET B 1 317 ? -102.983 31.946 135.354 1.00 5.42 309 MET B CA 1
ATOM 5591 C C . MET B 1 317 ? -103.376 32.522 133.996 1.00 9.05 309 MET B C 1
ATOM 5592 O O . MET B 1 317 ? -104.555 32.582 133.659 1.00 6.54 309 MET B O 1
ATOM 5597 N N . GLN B 1 318 ? -102.379 32.956 133.236 1.00 7.54 310 GLN B N 1
ATOM 5598 C CA . GLN B 1 318 ? -102.608 33.700 132.007 1.00 7.47 310 GLN B CA 1
ATOM 5599 C C . GLN B 1 318 ? -103.384 32.877 130.962 1.00 6.00 310 GLN B C 1
ATOM 5600 O O . GLN B 1 318 ? -104.384 33.345 130.385 1.00 7.73 310 GLN B O 1
ATOM 5606 N N . ALA B 1 319 ? -102.940 31.646 130.733 1.00 7.44 311 ALA B N 1
ATOM 5607 C CA . ALA B 1 319 ? -103.543 30.796 129.693 1.00 9.10 311 ALA B CA 1
ATOM 5608 C C . ALA B 1 319 ? -105.006 30.526 130.026 1.00 9.51 311 ALA B C 1
ATOM 5609 O O . ALA B 1 319 ? -105.878 30.564 129.152 1.00 6.61 311 ALA B O 1
ATOM 5611 N N . GLN B 1 320 ? -105.263 30.269 131.306 1.00 5.86 312 GLN B N 1
ATOM 5612 C CA . GLN B 1 320 ? -106.614 29.987 131.766 1.00 7.22 312 GLN B CA 1
ATOM 5613 C C . GLN B 1 320 ? -107.550 31.164 131.491 1.00 7.02 312 GLN B C 1
ATOM 5614 O O . GLN B 1 320 ? -108.701 30.961 131.104 1.00 6.26 312 GLN B O 1
ATOM 5620 N N . PHE B 1 321 ? -107.061 32.391 131.653 1.00 7.75 313 PHE B N 1
ATOM 5621 C CA . PHE B 1 321 ? -107.898 33.542 131.332 1.00 8.04 313 PHE B CA 1
ATOM 5622 C C . PHE B 1 321 ? -108.083 33.734 129.832 1.00 9.15 313 PHE B C 1
ATOM 5623 O O . PHE B 1 321 ? -109.124 34.237 129.408 1.00 8.57 313 PHE B O 1
ATOM 5631 N N . ILE B 1 322 ? -107.126 33.293 129.022 1.00 9.02 314 ILE B N 1
ATOM 5632 C CA . ILE B 1 322 ? -107.364 33.279 127.578 1.00 8.95 314 ILE B CA 1
ATOM 5633 C C . ILE B 1 322 ? -108.514 32.319 127.256 1.00 6.04 314 ILE B C 1
ATOM 5634 O O . ILE B 1 322 ? -109.393 32.655 126.455 1.00 8.17 314 ILE B O 1
ATOM 5639 N N . SER B 1 323 ? -108.528 31.128 127.860 1.00 5.77 315 SER B N 1
ATOM 5640 C CA . SER B 1 323 ? -109.606 30.190 127.541 1.00 9.32 315 SER B CA 1
ATOM 5641 C C . SER B 1 323 ? -110.964 30.732 128.006 1.00 6.96 315 SER B C 1
ATOM 5642 O O . SER B 1 323 ? -111.957 30.534 127.318 1.00 9.81 315 SER B O 1
ATOM 5645 N N . MET B 1 324 ? -111.017 31.434 129.137 1.00 7.36 316 MET B N 1
ATOM 5646 C CA . MET B 1 324 ? -112.283 32.087 129.511 1.00 6.54 316 MET B CA 1
ATOM 5647 C C . MET B 1 324 ? -112.635 33.206 128.522 1.00 9.44 316 MET B C 1
ATOM 5648 O O . MET B 1 324 ? -113.765 33.279 128.032 1.00 9.24 316 MET B O 1
ATOM 5653 N N . ASN B 1 325 ? -111.672 34.081 128.223 1.00 7.13 317 ASN B N 1
ATOM 5654 C CA . ASN B 1 325 ? -111.935 35.172 127.280 1.00 7.13 317 ASN B CA 1
ATOM 5655 C C . ASN B 1 325 ? -112.382 34.635 125.918 1.00 9.26 317 ASN B C 1
ATOM 5656 O O . ASN B 1 325 ? -113.149 35.275 125.211 1.00 9.07 317 ASN B O 1
ATOM 5661 N N . ALA B 1 326 ? -111.915 33.441 125.561 1.00 10.10 318 ALA B N 1
ATOM 5662 C CA . ALA B 1 326 ? -112.234 32.871 124.263 1.00 8.45 318 ALA B CA 1
ATOM 5663 C C . ALA B 1 326 ? -113.737 32.604 124.106 1.00 7.85 318 ALA B C 1
ATOM 5664 O O . ALA B 1 326 ? -114.233 32.527 122.985 1.00 9.55 318 ALA B O 1
ATOM 5666 N N . VAL B 1 327 ? -114.456 32.466 125.221 1.00 8.23 319 VAL B N 1
ATOM 5667 C CA . VAL B 1 327 ? -115.905 32.302 125.145 1.00 9.88 319 VAL B CA 1
ATOM 5668 C C . VAL B 1 327 ? -116.643 33.408 125.885 1.00 10.36 319 VAL B C 1
ATOM 5669 O O . VAL B 1 327 ? -117.822 33.256 126.220 1.00 12.68 319 VAL B O 1
ATOM 5673 N N . ALA B 1 328 ? -115.969 34.532 126.096 1.00 9.21 320 ALA B N 1
ATOM 5674 C CA . ALA B 1 328 ? -116.581 35.664 126.801 1.00 9.39 320 ALA B CA 1
ATOM 5675 C C . ALA B 1 328 ? -117.305 36.621 125.860 1.00 13.35 320 ALA B C 1
ATOM 5676 O O . ALA B 1 328 ? -117.215 36.515 124.643 1.00 13.66 320 ALA B O 1
ATOM 5678 N N . GLU B 1 329 ? -118.040 37.558 126.442 1.00 14.33 321 GLU B N 1
ATOM 5679 C CA . GLU B 1 329 ? -118.649 38.631 125.671 1.00 14.49 321 GLU B CA 1
ATOM 5680 C C . GLU B 1 329 ? -117.660 39.789 125.520 1.00 11.44 321 GLU B C 1
ATOM 5681 O O . GLU B 1 329 ? -117.310 40.447 126.505 1.00 14.04 321 GLU B O 1
ATOM 5687 N N . GLY B 1 330 ? -117.200 40.022 124.293 1.00 12.21 322 GLY B N 1
ATOM 5688 C CA . GLY B 1 330 ? -116.331 41.156 123.991 1.00 16.75 322 GLY B CA 1
ATOM 5689 C C . GLY B 1 330 ? -114.891 40.774 123.682 1.00 13.85 322 GLY B C 1
ATOM 5690 O O . GLY B 1 330 ? -114.578 39.603 123.439 1.00 12.20 322 GLY B O 1
ATOM 5691 N N . THR B 1 331 ? -114.009 41.768 123.707 1.00 14.15 323 THR B N 1
ATOM 5692 C CA . THR B 1 331 ? -112.601 41.581 123.366 1.00 11.27 323 THR B CA 1
ATOM 5693 C C . THR B 1 331 ? -111.711 41.858 124.575 1.00 13.48 323 THR B C 1
ATOM 5694 O O . THR B 1 331 ? -111.890 42.853 125.276 1.00 15.19 323 THR B O 1
ATOM 5698 N N . GLY B 1 332 ? -110.756 40.971 124.823 1.00 10.92 324 GLY B N 1
ATOM 5699 C CA . GLY B 1 332 ? -109.873 41.119 125.966 1.00 17.02 324 GLY B CA 1
ATOM 5700 C C . GLY B 1 332 ? -108.421 40.999 125.547 1.00 14.93 324 GLY B C 1
ATOM 5701 O O . GLY B 1 332 ? -108.078 40.118 124.764 1.00 16.54 324 GLY B O 1
ATOM 5702 N N . ALA B 1 333 ? -107.580 41.898 126.049 1.00 11.46 325 ALA B N 1
ATOM 5703 C CA . ALA B 1 333 ? -106.143 41.874 125.763 1.00 11.76 325 ALA B CA 1
ATOM 5704 C C . ALA B 1 333 ? -105.427 41.181 126.904 1.00 11.93 325 ALA B C 1
ATOM 5705 O O . ALA B 1 333 ? -105.591 41.557 128.056 1.00 13.45 325 ALA B O 1
ATOM 5707 N N . VAL B 1 334 ? -104.629 40.174 126.578 1.00 8.82 326 VAL B N 1
ATOM 5708 C CA . VAL B 1 334 ? -103.911 39.400 127.580 1.00 8.02 326 VAL B CA 1
ATOM 5709 C C . VAL B 1 334 ? -102.426 39.626 127.333 1.00 12.81 326 VAL B C 1
ATOM 5710 O O . VAL B 1 334 ? -101.911 39.256 126.281 1.00 12.81 326 VAL B O 1
ATOM 5714 N N . ILE B 1 335 ? -101.747 40.257 128.284 1.00 9.55 327 ILE B N 1
ATOM 5715 C CA . ILE B 1 335 ? -100.387 40.742 128.072 1.00 9.78 327 ILE B CA 1
ATOM 5716 C C . ILE B 1 335 ? -99.415 40.075 129.042 1.00 11.67 327 ILE B C 1
ATOM 5717 O O . ILE B 1 335 ? -99.650 40.055 130.257 1.00 10.12 327 ILE B O 1
ATOM 5722 N N . GLU B 1 336 ? -98.323 39.535 128.504 1.00 10.43 328 GLU B N 1
ATOM 5723 C CA . GLU B 1 336 ? -97.285 38.923 129.334 1.00 9.90 328 GLU B CA 1
ATOM 5724 C C . GLU B 1 336 ? -96.150 39.915 129.584 1.00 9.94 328 GLU B C 1
ATOM 5725 O O . GLU B 1 336 ? -95.633 40.513 128.644 1.00 15.25 328 GLU B O 1
ATOM 5731 N N . THR B 1 337 ? -95.748 40.076 130.842 1.00 9.35 329 THR B N 1
ATOM 5732 C CA . THR B 1 337 ? -94.478 40.754 131.097 1.00 10.88 329 THR B CA 1
ATOM 5733 C C . THR B 1 337 ? -93.460 39.831 131.755 1.00 12.02 329 THR B C 1
ATOM 5734 O O . THR B 1 337 ? -92.313 40.242 131.969 1.00 14.37 329 THR B O 1
ATOM 5738 N N . VAL B 1 338 ? -93.859 38.598 132.061 1.00 9.19 330 VAL B N 1
ATOM 5739 C CA . VAL B 1 338 ? -92.934 37.668 132.708 1.00 11.17 330 VAL B CA 1
ATOM 5740 C C . VAL B 1 338 ? -92.325 36.737 131.674 1.00 14.22 330 VAL B C 1
ATOM 5741 O O . VAL B 1 338 ? -91.112 36.699 131.505 1.00 15.74 330 VAL B O 1
ATOM 5745 N N . PHE B 1 339 ? -93.173 35.984 130.985 1.00 10.91 331 PHE B N 1
ATOM 5746 C CA . PHE B 1 339 ? -92.723 35.124 129.899 1.00 10.59 331 PHE B CA 1
ATOM 5747 C C . PHE B 1 339 ? -93.416 35.588 128.625 1.00 13.93 331 PHE B C 1
ATOM 5748 O O . PHE B 1 339 ? -94.538 35.181 128.342 1.00 12.54 331 PHE B O 1
ATOM 5756 N N . GLU B 1 340 ? -92.741 36.454 127.869 1.00 12.88 332 GLU B N 1
ATOM 5757 C CA . GLU B 1 340 ? -93.332 37.130 126.710 1.00 14.46 332 GLU B CA 1
ATOM 5758 C C . GLU B 1 340 ? -93.792 36.237 125.557 1.00 15.51 332 GLU B C 1
ATOM 5759 O O . GLU B 1 340 ? -94.545 36.683 124.700 1.00 24.91 332 GLU B O 1
ATOM 5765 N N . ASN B 1 341 ? -93.313 34.999 125.515 1.00 13.49 333 ASN B N 1
ATOM 5766 C CA . ASN B 1 341 ? -93.623 34.081 124.426 1.00 19.50 333 ASN B CA 1
ATOM 5767 C C . ASN B 1 341 ? -94.510 32.932 124.892 1.00 14.73 333 ASN B C 1
ATOM 5768 O O . ASN B 1 341 ? -94.688 31.954 124.167 1.00 14.57 333 ASN B O 1
ATOM 5773 N N . ARG B 1 342 ? -95.070 33.032 126.097 1.00 10.88 334 ARG B N 1
ATOM 5774 C CA . ARG B 1 342 ? -95.803 31.893 126.653 1.00 8.43 334 ARG B CA 1
ATOM 5775 C C . ARG B 1 342 ? -97.224 31.841 126.108 1.00 7.71 334 ARG B C 1
ATOM 5776 O O . ARG B 1 342 ? -98.172 32.157 126.815 1.00 9.58 334 ARG B O 1
ATOM 5784 N N . PHE B 1 343 ? -97.367 31.452 124.844 1.00 10.10 335 PHE B N 1
ATOM 5785 C CA . PHE B 1 343 ? -98.676 31.477 124.197 1.00 9.79 335 PHE B CA 1
ATOM 5786 C C . PHE B 1 343 ? -98.983 30.239 123.384 1.00 8.34 335 PHE B C 1
ATOM 5787 O O . PHE B 1 343 ? -99.887 30.266 122.556 1.00 11.08 335 PHE B O 1
ATOM 5795 N N . MET B 1 344 ? -98.245 29.152 123.609 1.00 10.01 336 MET B N 1
ATOM 5796 C CA . MET B 1 344 ? -98.465 27.933 122.832 1.00 11.30 336 MET B CA 1
ATOM 5797 C C . MET B 1 344 ? -99.918 27.469 122.902 1.00 10.71 336 MET B C 1
ATOM 5798 O O . MET B 1 344 ? -100.452 26.978 121.906 1.00 11.54 336 MET B O 1
ATOM 5803 N N . HIS B 1 345 ? -100.554 27.653 124.059 1.00 7.72 337 HIS B N 1
ATOM 5804 C CA . HIS B 1 345 ? -101.957 27.273 124.242 1.00 8.01 337 HIS B CA 1
ATOM 5805 C C . HIS B 1 345 ? -102.875 27.989 123.240 1.00 7.32 337 HIS B C 1
ATOM 5806 O O . HIS B 1 345 ? -103.917 27.439 122.843 1.00 7.97 337 HIS B O 1
ATOM 5813 N N . VAL B 1 346 ? -102.492 29.201 122.839 1.00 8.07 338 VAL B N 1
ATOM 5814 C CA . VAL B 1 346 ? -103.301 29.977 121.892 1.00 7.98 338 VAL B CA 1
ATOM 5815 C C . VAL B 1 346 ? -103.512 29.187 120.606 1.00 11.08 338 VAL B C 1
ATOM 5816 O O . VAL B 1 346 ? -104.629 29.098 120.077 1.00 14.20 338 VAL B O 1
ATOM 5820 N N . TYR B 1 347 ? -102.425 28.616 120.109 1.00 11.13 339 TYR B N 1
ATOM 5821 C CA . TYR B 1 347 ? -102.437 27.938 118.823 1.00 15.25 339 TYR B CA 1
ATOM 5822 C C . TYR B 1 347 ? -103.193 26.618 118.879 1.00 16.83 339 TYR B C 1
ATOM 5823 O O . TYR B 1 347 ? -103.781 26.211 117.881 1.00 13.25 339 TYR B O 1
ATOM 5832 N N . GLU B 1 348 ? -103.240 25.973 120.048 1.00 13.55 340 GLU B N 1
ATOM 5833 C CA . GLU B 1 348 ? -104.121 24.816 120.193 1.00 11.58 340 GLU B CA 1
ATOM 5834 C C . GLU B 1 348 ? -105.585 25.252 120.229 1.00 14.43 340 GLU B C 1
ATOM 5835 O O . GLU B 1 348 ? -106.448 24.623 119.619 1.00 14.48 340 GLU B O 1
ATOM 5841 N N . MET B 1 349 ? -105.875 26.344 120.916 1.00 12.54 341 MET B N 1
ATOM 5842 C CA . MET B 1 349 ? -107.247 26.820 120.960 1.00 9.00 341 MET B CA 1
ATOM 5843 C C . MET B 1 349 ? -107.715 27.326 119.586 1.00 10.10 341 MET B C 1
ATOM 5844 O O . MET B 1 349 ? -108.907 27.308 119.311 1.00 12.17 341 MET B O 1
ATOM 5849 N N . ASN B 1 350 ? -106.792 27.745 118.715 1.00 11.17 342 ASN B N 1
ATOM 5850 C CA . ASN B 1 350 ? -107.180 28.131 117.359 1.00 13.93 342 ASN B CA 1
ATOM 5851 C C . ASN B 1 350 ? -107.740 26.927 116.595 1.00 10.42 342 ASN B C 1
ATOM 5852 O O . ASN B 1 350 ? -108.627 27.084 115.759 1.00 10.31 342 ASN B O 1
ATOM 5857 N N . ARG B 1 351 ? -107.224 25.730 116.890 1.00 10.51 343 ARG B N 1
ATOM 5858 C CA . ARG B 1 351 ? -107.755 24.497 116.294 1.00 7.35 343 ARG B CA 1
ATOM 5859 C C . ARG B 1 351 ? -109.197 24.256 116.751 1.00 9.01 343 ARG B C 1
ATOM 5860 O O . ARG B 1 351 ? -109.958 23.529 116.102 1.00 9.62 343 ARG B O 1
ATOM 5868 N N . MET B 1 352 ? -109.549 24.855 117.886 1.00 8.00 344 MET B N 1
ATOM 5869 C CA . MET B 1 352 ? -110.874 24.717 118.475 1.00 6.62 344 MET B CA 1
ATOM 5870 C C . MET B 1 352 ? -111.764 25.903 118.120 1.00 9.99 344 MET B C 1
ATOM 5871 O O . MET B 1 352 ? -112.826 26.087 118.712 1.00 9.47 344 MET B O 1
ATOM 5876 N N . GLY B 1 353 ? -111.334 26.708 117.154 1.00 9.94 345 GLY B N 1
ATOM 5877 C CA . GLY B 1 353 ? -112.163 27.793 116.664 1.00 10.75 345 GLY B CA 1
ATOM 5878 C C . GLY B 1 353 ? -112.104 29.073 117.476 1.00 10.23 345 GLY B C 1
ATOM 5879 O O . GLY B 1 353 ? -112.948 29.951 117.297 1.00 12.98 345 GLY B O 1
ATOM 5880 N N . ALA B 1 354 ? -111.135 29.183 118.385 1.00 11.50 346 ALA B N 1
ATOM 5881 C CA . ALA B 1 354 ? -110.947 30.431 119.117 1.00 11.88 346 ALA B CA 1
ATOM 5882 C C . ALA B 1 354 ? -110.501 31.529 118.157 1.00 16.36 346 ALA B C 1
ATOM 5883 O O . ALA B 1 354 ? -109.917 31.255 117.111 1.00 15.03 346 ALA B O 1
ATOM 5885 N N . GLN B 1 355 ? -110.796 32.771 118.526 1.00 11.51 347 GLN B N 1
ATOM 5886 C CA . GLN B 1 355 ? -110.443 33.946 117.737 1.00 8.39 347 GLN B CA 1
ATOM 5887 C C . GLN B 1 355 ? -109.418 34.776 118.481 1.00 9.94 347 GLN B C 1
ATOM 5888 O O . GLN B 1 355 ? -109.772 35.586 119.338 1.00 14.48 347 GLN B O 1
ATOM 5894 N N . ILE B 1 356 ? -108.145 34.540 118.192 1.00 8.36 348 ILE B N 1
ATOM 5895 C CA . ILE B 1 356 ? -107.074 35.146 118.977 1.00 10.65 348 ILE B CA 1
ATOM 5896 C C . ILE B 1 356 ? -105.992 35.653 118.063 1.00 13.89 348 ILE B C 1
ATOM 5897 O O . ILE B 1 356 ? -105.488 34.896 117.229 1.00 15.87 348 ILE B O 1
ATOM 5902 N N . LEU B 1 357 ? -105.628 36.923 118.227 1.00 9.32 349 LEU B N 1
ATOM 5903 C CA . LEU B 1 357 ? -104.525 37.508 117.479 1.00 9.90 349 LEU B CA 1
ATOM 5904 C C . LEU B 1 357 ? -103.350 37.691 118.422 1.00 18.35 349 LEU B C 1
ATOM 5905 O O . LEU B 1 357 ? -103.492 38.327 119.470 1.00 17.11 349 LEU B O 1
ATOM 5910 N N . VAL B 1 358 ? -102.195 37.130 118.064 1.00 13.92 350 VAL B N 1
ATOM 5911 C CA . VAL B 1 358 ? -101.005 37.309 118.894 1.00 14.59 350 VAL B CA 1
ATOM 5912 C C . VAL B 1 358 ? -99.983 38.224 118.213 1.00 11.63 350 VAL B C 1
ATOM 5913 O O . VAL B 1 358 ? -99.607 38.005 117.060 1.00 13.52 350 VAL B O 1
ATOM 5917 N N . GLU B 1 359 ? -99.536 39.252 118.932 1.00 11.00 351 GLU B N 1
ATOM 5918 C CA . GLU B 1 359 ? -98.446 40.098 118.467 1.00 11.83 351 GLU B CA 1
ATOM 5919 C C . GLU B 1 359 ? -97.441 40.273 119.593 1.00 15.89 351 GLU B C 1
ATOM 5920 O O . GLU B 1 359 ? -97.690 41.019 120.543 1.00 13.81 351 GLU B O 1
ATOM 5926 N N . GLY B 1 360 ? -96.306 39.594 119.486 1.00 13.82 352 GLY B N 1
ATOM 5927 C CA . GLY B 1 360 ? -95.327 39.617 120.550 1.00 13.98 352 GLY B CA 1
ATOM 5928 C C . GLY B 1 360 ? -95.954 39.173 121.860 1.00 11.11 352 GLY B C 1
ATOM 5929 O O . GLY B 1 360 ? -96.539 38.101 121.917 1.00 13.10 352 GLY B O 1
ATOM 5930 N N . ASN B 1 361 ? -95.862 40.017 122.891 1.00 13.56 353 ASN B N 1
ATOM 5931 C CA . ASN B 1 361 ? -96.337 39.661 124.237 1.00 12.36 353 ASN B CA 1
ATOM 5932 C C . ASN B 1 361 ? -97.834 39.897 124.463 1.00 13.91 353 ASN B C 1
ATOM 5933 O O . ASN B 1 361 ? -98.317 39.831 125.598 1.00 11.54 353 ASN B O 1
ATOM 5938 N N . THR B 1 362 ? -98.563 40.178 123.391 1.00 12.36 354 THR B N 1
ATOM 5939 C CA . THR B 1 362 ? -99.968 40.565 123.496 1.00 10.34 354 THR B CA 1
ATOM 5940 C C . THR B 1 362 ? -100.868 39.587 122.751 1.00 11.10 354 THR B C 1
ATOM 5941 O O . THR B 1 362 ? -100.695 39.382 121.547 1.00 12.39 354 THR B O 1
ATOM 5945 N N . ALA B 1 363 ? -101.821 38.992 123.464 1.00 9.28 355 ALA B N 1
ATOM 5946 C CA . ALA B 1 363 ? -102.857 38.184 122.827 1.00 10.80 355 ALA B CA 1
ATOM 5947 C C . ALA B 1 363 ? -104.177 38.929 122.906 1.00 13.74 355 ALA B C 1
ATOM 5948 O O . ALA B 1 363 ? -104.653 39.256 124.004 1.00 16.30 355 ALA B O 1
ATOM 5950 N N . ILE B 1 364 ? -104.766 39.200 121.749 1.00 11.00 356 ILE B N 1
ATOM 5951 C CA . ILE B 1 364 ? -106.050 39.889 121.686 1.00 12.91 356 ILE B CA 1
ATOM 5952 C C . ILE B 1 364 ? -107.123 38.844 121.431 1.00 13.06 356 ILE B C 1
ATOM 5953 O O . ILE B 1 364 ? -107.141 38.215 120.374 1.00 10.94 356 ILE B O 1
ATOM 5958 N N . VAL B 1 365 ? -108.021 38.666 122.392 1.00 9.43 357 VAL B N 1
ATOM 5959 C CA . VAL B 1 365 ? -108.998 37.596 122.303 1.00 9.83 357 VAL B CA 1
ATOM 5960 C C . VAL B 1 365 ? -110.372 38.161 122.019 1.00 17.27 357 VAL B C 1
ATOM 5961 O O . VAL B 1 365 ? -110.844 39.033 122.741 1.00 13.42 357 VAL B O 1
ATOM 5965 N N . THR B 1 366 ? -111.011 37.662 120.968 1.00 9.03 358 THR B N 1
ATOM 5966 C CA . THR B 1 366 ? -112.392 38.027 120.679 1.00 11.85 358 THR B CA 1
ATOM 5967 C C . THR B 1 366 ? -113.268 36.837 121.033 1.00 10.80 358 THR B C 1
ATOM 5968 O O . THR B 1 366 ? -113.155 35.780 120.415 1.00 11.63 358 THR B O 1
ATOM 5972 N N . GLY B 1 367 ? -114.127 37.001 122.033 1.00 11.40 359 GLY B N 1
ATOM 5973 C CA . GLY B 1 367 ? -114.975 35.905 122.468 1.00 11.11 359 GLY B CA 1
ATOM 5974 C C . GLY B 1 367 ? -116.023 35.476 121.453 1.00 14.50 359 GLY B C 1
ATOM 5975 O O . GLY B 1 367 ? -116.604 36.315 120.730 1.00 13.28 359 GLY B O 1
ATOM 5976 N N . VAL B 1 368 ? -116.245 34.162 121.392 1.00 12.96 360 VAL B N 1
ATOM 5977 C CA . VAL B 1 368 ? -117.337 33.554 120.617 1.00 9.27 360 VAL B CA 1
ATOM 5978 C C . VAL B 1 368 ? -118.190 32.761 121.603 1.00 12.93 360 VAL B C 1
ATOM 5979 O O . VAL B 1 368 ? -117.737 32.463 122.704 1.00 12.43 360 VAL B O 1
ATOM 5983 N N . PRO B 1 369 ? -119.435 32.420 121.232 1.00 12.45 361 PRO B N 1
ATOM 5984 C CA . PRO B 1 369 ? -120.300 31.766 122.225 1.00 11.37 361 PRO B CA 1
ATOM 5985 C C . PRO B 1 369 ? -119.823 30.390 122.686 1.00 12.42 361 PRO B C 1
ATOM 5986 O O . PRO B 1 369 ? -120.008 30.029 123.853 1.00 14.89 361 PRO B O 1
ATOM 5990 N N . LYS B 1 370 ? -119.190 29.645 121.788 1.00 10.39 362 LYS B N 1
ATOM 5991 C CA . LYS B 1 370 ? -118.769 28.289 122.089 1.00 11.14 362 LYS B CA 1
ATOM 5992 C C . LYS B 1 370 ? -117.591 27.936 121.199 1.00 11.34 362 LYS B C 1
ATOM 5993 O O . LYS B 1 370 ? -117.528 28.378 120.050 1.00 12.82 362 LYS B O 1
ATOM 5999 N N . LEU B 1 371 ? -116.653 27.150 121.718 1.00 9.59 363 LEU B N 1
ATOM 6000 C CA . LEU B 1 371 ? -115.570 26.652 120.878 1.00 8.79 363 LEU B CA 1
ATOM 6001 C C . LEU B 1 371 ? -116.043 25.394 120.154 1.00 10.58 363 LEU B C 1
ATOM 6002 O O . LEU B 1 371 ? -117.200 24.992 120.300 1.00 11.98 363 LEU B O 1
ATOM 6007 N N . LYS B 1 372 ? -115.153 24.800 119.357 1.00 10.06 364 LYS B N 1
ATOM 6008 C CA . LYS B 1 372 ? -115.447 23.590 118.586 1.00 9.50 364 LYS B CA 1
ATOM 6009 C C . LYS B 1 372 ? -114.448 22.492 118.963 1.00 10.38 364 LYS B C 1
ATOM 6010 O O . LYS B 1 372 ? -113.249 22.678 118.830 1.00 11.36 364 LYS B O 1
ATOM 6016 N N . GLY B 1 373 ? -114.936 21.350 119.432 1.00 8.46 365 GLY B N 1
ATOM 6017 C CA . GLY B 1 373 ? -114.048 20.290 119.880 1.00 12.34 365 GLY B CA 1
ATOM 6018 C C . GLY B 1 373 ? -113.079 19.794 118.818 1.00 12.99 365 GLY B C 1
ATOM 6019 O O . GLY B 1 373 ? -113.441 19.634 117.646 1.00 14.06 365 GLY B O 1
ATOM 6020 N N . ALA B 1 374 ? -111.847 19.534 119.243 1.00 6.66 366 ALA B N 1
ATOM 6021 C CA . ALA B 1 374 ? -110.801 19.041 118.358 1.00 9.00 366 ALA B CA 1
ATOM 6022 C C . ALA B 1 374 ? -109.687 18.430 119.198 1.00 9.24 366 ALA B C 1
ATOM 6023 O O . ALA B 1 374 ? -109.524 18.791 120.373 1.00 12.42 366 ALA B O 1
ATOM 6025 N N . PRO B 1 375 ? -108.898 17.522 118.594 1.00 8.87 367 PRO B N 1
ATOM 6026 C CA . PRO B 1 375 ? -107.752 17.014 119.353 1.00 8.61 367 PRO B CA 1
ATOM 6027 C C . PRO B 1 375 ? -106.676 18.085 119.495 1.00 7.26 367 PRO B C 1
ATOM 6028 O O . PRO B 1 375 ? -106.387 18.798 118.539 1.00 10.06 367 PRO B O 1
ATOM 6032 N N . VAL B 1 376 ? -106.107 18.203 120.688 1.00 7.98 368 VAL B N 1
ATOM 6033 C CA . VAL B 1 376 ? -105.097 19.219 120.970 1.00 8.85 368 VAL B CA 1
ATOM 6034 C C . VAL B 1 376 ? -103.995 18.642 121.839 1.00 8.75 368 VAL B C 1
ATOM 6035 O O . VAL B 1 376 ? -104.135 17.571 122.410 1.00 7.83 368 VAL B O 1
ATOM 6039 N N . MET B 1 377 ? -102.898 19.386 121.952 1.00 9.54 369 MET B N 1
ATOM 6040 C CA . MET B 1 377 ? -101.696 18.870 122.580 1.00 12.89 369 MET B CA 1
ATOM 6041 C C . MET B 1 377 ? -101.232 19.740 123.747 1.00 10.19 369 MET B C 1
ATOM 6042 O O . MET B 1 377 ? -100.995 20.933 123.557 1.00 9.23 369 MET B O 1
ATOM 6047 N N . ALA B 1 378 ? -101.085 19.154 124.935 1.00 9.69 370 ALA B N 1
ATOM 6048 C CA . ALA B 1 378 ? -100.518 19.880 126.079 1.00 9.00 370 ALA B CA 1
ATOM 6049 C C . ALA B 1 378 ? -99.008 20.020 125.934 1.00 6.16 370 ALA B C 1
ATOM 6050 O O . ALA B 1 378 ? -98.362 19.148 125.350 1.00 9.10 370 ALA B O 1
ATOM 6052 N N . THR B 1 379 ? -98.448 21.123 126.452 1.00 6.65 371 THR B N 1
ATOM 6053 C CA . THR B 1 379 ? -96.996 21.338 126.416 1.00 8.42 371 THR B CA 1
ATOM 6054 C C . THR B 1 379 ? -96.425 21.985 127.681 1.00 8.26 371 THR B C 1
ATOM 6055 O O . THR B 1 379 ? -95.214 22.053 127.832 1.00 9.81 371 THR B O 1
ATOM 6059 N N . ASP B 1 380 ? -97.292 22.493 128.554 1.00 5.78 372 ASP B N 1
ATOM 6060 C CA . ASP B 1 380 ? -96.879 23.400 129.642 1.00 7.19 372 ASP B CA 1
ATOM 6061 C C . ASP B 1 380 ? -97.598 22.963 130.925 1.00 8.13 372 ASP B C 1
ATOM 6062 O O . ASP B 1 380 ? -98.833 23.003 130.997 1.00 8.62 372 ASP B O 1
ATOM 6067 N N . LEU B 1 381 ? -96.837 22.551 131.938 1.00 5.98 373 LEU B N 1
ATOM 6068 C CA . LEU B 1 381 ? -97.441 21.945 133.135 1.00 5.74 373 LEU B CA 1
ATOM 6069 C C . LEU B 1 381 ? -98.446 22.821 133.883 1.00 8.82 373 LEU B C 1
ATOM 6070 O O . LEU B 1 381 ? -99.283 22.296 134.623 1.00 9.13 373 LEU B O 1
ATOM 6075 N N . ARG B 1 382 ? -98.393 24.139 133.706 1.00 6.59 374 ARG B N 1
ATOM 6076 C CA . ARG B 1 382 ? -99.453 24.964 134.286 1.00 5.50 374 ARG B CA 1
ATOM 6077 C C . ARG B 1 382 ? -100.382 25.544 133.225 1.00 6.08 374 ARG B C 1
ATOM 6078 O O . ARG B 1 382 ? -101.603 25.476 133.376 1.00 7.52 374 ARG B O 1
ATOM 6086 N N . ALA B 1 383 ? -99.829 26.094 132.150 1.00 8.00 375 ALA B N 1
ATOM 6087 C CA . ALA B 1 383 ? -100.681 26.780 131.179 1.00 6.30 375 ALA B CA 1
ATOM 6088 C C . ALA B 1 383 ? -101.595 25.830 130.412 1.00 7.92 375 ALA B C 1
ATOM 6089 O O . ALA B 1 383 ? -102.664 26.248 129.947 1.00 8.23 375 ALA B O 1
ATOM 6091 N N . SER B 1 384 ? -101.197 24.568 130.248 1.00 6.59 376 SER B N 1
ATOM 6092 C CA . SER B 1 384 ? -102.026 23.681 129.423 1.00 7.23 376 SER B CA 1
ATOM 6093 C C . SER B 1 384 ? -103.339 23.295 130.101 1.00 8.97 376 SER B C 1
ATOM 6094 O O . SER B 1 384 ? -104.190 22.668 129.469 1.00 9.09 376 SER B O 1
ATOM 6097 N N . ALA B 1 385 ? -103.528 23.695 131.360 1.00 7.48 377 ALA B N 1
ATOM 6098 C CA . ALA B 1 385 ? -104.845 23.545 131.986 1.00 8.27 377 ALA B CA 1
ATOM 6099 C C . ALA B 1 385 ? -105.883 24.333 131.185 1.00 8.12 377 ALA B C 1
ATOM 6100 O O . ALA B 1 385 ? -107.070 24.006 131.198 1.00 6.80 377 ALA B O 1
ATOM 6102 N N . SER B 1 386 ? -105.426 25.367 130.485 1.00 6.27 378 SER B N 1
ATOM 6103 C CA . SER B 1 386 ? -106.313 26.153 129.632 1.00 5.17 378 SER B CA 1
ATOM 6104 C C . SER B 1 386 ? -106.963 25.296 128.538 1.00 7.63 378 SER B C 1
ATOM 6105 O O . SER B 1 386 ? -108.066 25.611 128.079 1.00 7.12 378 SER B O 1
ATOM 6108 N N . LEU B 1 387 ? -106.291 24.230 128.119 1.00 5.98 379 LEU B N 1
ATOM 6109 C CA . LEU B 1 387 ? -106.860 23.363 127.089 1.00 5.61 379 LEU B CA 1
ATOM 6110 C C . LEU B 1 387 ? -107.987 22.508 127.676 1.00 6.48 379 LEU B C 1
ATOM 6111 O O . LEU B 1 387 ? -108.940 22.172 126.980 1.00 7.85 379 LEU B O 1
ATOM 6116 N N . VAL B 1 388 ? -107.882 22.171 128.955 1.00 7.26 380 VAL B N 1
ATOM 6117 C CA . VAL B 1 388 ? -108.965 21.467 129.639 1.00 8.37 380 VAL B CA 1
ATOM 6118 C C . VAL B 1 388 ? -110.174 22.400 129.740 1.00 10.79 380 VAL B C 1
ATOM 6119 O O . VAL B 1 388 ? -111.306 22.018 129.425 1.00 7.14 380 VAL B O 1
ATOM 6123 N N . ILE B 1 389 ? -109.929 23.641 130.154 1.00 6.88 381 ILE B N 1
ATOM 6124 C CA . ILE B 1 389 ? -111.020 24.618 130.247 1.00 5.88 381 ILE B CA 1
ATOM 6125 C C . ILE B 1 389 ? -111.645 24.829 128.864 1.00 6.61 381 ILE B C 1
ATOM 6126 O O . ILE B 1 389 ? -112.868 24.866 128.738 1.00 8.00 381 ILE B O 1
ATOM 6131 N N . ALA B 1 390 ? -110.813 24.937 127.830 1.00 5.42 382 ALA B N 1
ATOM 6132 C CA . ALA B 1 390 ? -111.329 25.115 126.468 1.00 4.96 382 ALA B CA 1
ATOM 6133 C C . ALA B 1 390 ? -112.246 23.956 126.083 1.00 7.68 382 ALA B C 1
ATOM 6134 O O . ALA B 1 390 ? -113.312 24.167 125.513 1.00 7.97 382 ALA B O 1
ATOM 6136 N N . GLY B 1 391 ? -111.837 22.736 126.405 1.00 9.01 383 GLY B N 1
ATOM 6137 C CA . GLY B 1 391 ? -112.674 21.578 126.132 1.00 6.79 383 GLY B CA 1
ATOM 6138 C C . GLY B 1 391 ? -114.030 21.653 126.812 1.00 7.99 383 GLY B C 1
ATOM 6139 O O . GLY B 1 391 ? -115.049 21.252 126.230 1.00 8.78 383 GLY B O 1
ATOM 6140 N N . LEU B 1 392 ? -114.040 22.182 128.039 1.00 6.70 384 LEU B N 1
ATOM 6141 C CA . LEU B 1 392 ? -115.272 22.316 128.811 1.00 5.48 384 LEU B CA 1
ATOM 6142 C C . LEU B 1 392 ? -116.258 23.280 128.166 1.00 7.50 384 LEU B C 1
ATOM 6143 O O . LEU B 1 392 ? -117.468 23.202 128.438 1.00 9.80 384 LEU B O 1
ATOM 6148 N N . VAL B 1 393 ? -115.754 24.182 127.319 1.00 8.61 385 VAL B N 1
ATOM 6149 C CA . VAL B 1 393 ? -116.615 25.160 126.658 1.00 6.23 385 VAL B CA 1
ATOM 6150 C C . VAL B 1 393 ? -116.626 24.988 125.141 1.00 8.28 385 VAL B C 1
ATOM 6151 O O . VAL B 1 393 ? -116.911 25.931 124.411 1.00 10.67 385 VAL B O 1
ATOM 6155 N N . ALA B 1 394 ? -116.336 23.776 124.678 1.00 7.88 386 ALA B N 1
ATOM 6156 C CA . ALA B 1 394 ? -116.363 23.474 123.246 1.00 6.78 386 ALA B CA 1
ATOM 6157 C C . ALA B 1 394 ? -117.545 22.582 122.893 1.00 12.17 386 ALA B C 1
ATOM 6158 O O . ALA B 1 394 ? -117.979 21.741 123.685 1.00 12.17 386 ALA B O 1
ATOM 6160 N N . GLU B 1 395 ? -118.061 22.775 121.690 1.00 10.22 387 GLU B N 1
ATOM 6161 C CA . GLU B 1 395 ? -119.091 21.896 121.158 1.00 10.72 387 GLU B CA 1
ATOM 6162 C C . GLU B 1 395 ? -118.488 20.543 120.802 1.00 10.43 387 GLU B C 1
ATOM 6163 O O . GLU B 1 395 ? -117.531 20.466 120.029 1.00 14.34 387 GLU B O 1
ATOM 6169 N N . GLY B 1 396 ? -119.019 19.476 121.388 1.00 9.94 388 GLY B N 1
ATOM 6170 C CA . GLY B 1 396 ? -118.537 18.139 121.097 1.00 10.97 388 GLY B CA 1
ATOM 6171 C C . GLY B 1 396 ? -117.335 17.750 121.934 1.00 7.82 388 GLY B C 1
ATOM 6172 O O . GLY B 1 396 ? -117.174 18.238 123.060 1.00 9.79 388 GLY B O 1
ATOM 6173 N N . ASP B 1 397 ? -116.486 16.881 121.377 1.00 9.63 389 ASP B N 1
ATOM 6174 C CA . ASP B 1 397 ? -115.400 16.250 122.129 1.00 10.13 389 ASP B CA 1
ATOM 6175 C C . ASP B 1 397 ? -114.027 16.848 121.831 1.00 11.12 389 ASP B C 1
ATOM 6176 O O . ASP B 1 397 ? -113.684 17.077 120.669 1.00 10.14 389 ASP B O 1
ATOM 6181 N N . THR B 1 398 ? -113.247 17.061 122.889 1.00 8.61 390 THR B N 1
ATOM 6182 C CA . THR B 1 398 ? -111.871 17.521 122.787 1.00 6.02 390 THR B CA 1
ATOM 6183 C C . THR B 1 398 ? -110.969 16.446 123.397 1.00 8.59 390 THR B C 1
ATOM 6184 O O . THR B 1 398 ? -111.142 16.060 124.564 1.00 10.60 390 THR B O 1
ATOM 6188 N N . LEU B 1 399 ? -110.016 15.964 122.607 1.00 8.39 391 LEU B N 1
ATOM 6189 C CA . LEU B 1 399 ? -109.068 14.957 123.061 1.00 10.05 391 LEU B CA 1
ATOM 6190 C C . LEU B 1 399 ? -107.696 15.586 123.268 1.00 8.55 391 LEU B C 1
ATOM 6191 O O . LEU B 1 399 ? -107.071 16.019 122.306 1.00 12.23 391 LEU B O 1
ATOM 6196 N N . ILE B 1 400 ? -107.232 15.632 124.514 1.00 5.32 392 ILE B N 1
ATOM 6197 C CA . ILE B 1 400 ? -105.957 16.268 124.843 1.00 6.02 392 ILE B CA 1
ATOM 6198 C C . ILE B 1 400 ? -104.885 15.198 125.036 1.00 9.12 392 ILE B C 1
ATOM 6199 O O . ILE B 1 400 ? -105.051 14.297 125.871 1.00 8.88 392 ILE B O 1
ATOM 6204 N N . ASP B 1 401 ? -103.790 15.285 124.277 1.00 7.29 393 ASP B N 1
ATOM 6205 C CA A ASP B 1 401 ? -102.640 14.388 124.388 0.52 8.73 393 ASP B CA 1
ATOM 6206 C CA B ASP B 1 401 ? -102.700 14.342 124.530 0.48 9.28 393 ASP B CA 1
ATOM 6207 C C . ASP B 1 401 ? -101.511 15.047 125.198 1.00 10.93 393 ASP B C 1
ATOM 6208 O O . ASP B 1 401 ? -101.552 16.252 125.456 1.00 8.30 393 ASP B O 1
ATOM 6217 N N . ARG B 1 402 ? -100.487 14.268 125.554 1.00 8.12 394 ARG B N 1
ATOM 6218 C CA . ARG B 1 402 ? -99.352 14.757 126.362 1.00 7.25 394 ARG B CA 1
ATOM 6219 C C . ARG B 1 402 ? -99.812 15.313 127.706 1.00 7.86 394 ARG B C 1
ATOM 6220 O O . ARG B 1 402 ? -99.301 16.325 128.211 1.00 9.28 394 ARG B O 1
ATOM 6228 N N . ILE B 1 403 ? -100.777 14.610 128.289 1.00 7.07 395 ILE B N 1
ATOM 6229 C CA . ILE B 1 403 ? -101.327 14.913 129.602 1.00 7.21 395 ILE B CA 1
ATOM 6230 C C . ILE B 1 403 ? -100.262 14.872 130.695 1.00 9.69 395 ILE B C 1
ATOM 6231 O O . ILE B 1 403 ? -100.441 15.480 131.755 1.00 8.82 395 ILE B O 1
ATOM 6236 N N . TYR B 1 404 ? -99.157 14.170 130.446 1.00 8.45 396 TYR B N 1
ATOM 6237 C CA . TYR B 1 404 ? -98.101 14.095 131.460 1.00 7.55 396 TYR B CA 1
ATOM 6238 C C . TYR B 1 404 ? -97.629 15.493 131.887 1.00 8.91 396 TYR B C 1
ATOM 6239 O O . TYR B 1 404 ? -97.208 15.676 133.040 1.00 10.17 396 TYR B O 1
ATOM 6248 N N . HIS B 1 405 ? -97.732 16.489 130.998 1.00 8.13 397 HIS B N 1
ATOM 6249 C CA . HIS B 1 405 ? -97.421 17.864 131.414 1.00 9.28 397 HIS B CA 1
ATOM 6250 C C . HIS B 1 405 ? -98.386 18.293 132.504 1.00 8.24 397 HIS B C 1
ATOM 6251 O O . HIS B 1 405 ? -97.983 18.794 133.563 1.00 7.96 397 HIS B O 1
ATOM 6258 N N . ILE B 1 406 ? -99.673 18.106 132.241 1.00 8.99 398 ILE B N 1
ATOM 6259 C CA . ILE B 1 406 ? -100.692 18.555 133.174 1.00 6.30 398 ILE B CA 1
ATOM 6260 C C . ILE B 1 406 ? -100.559 17.806 134.509 1.00 8.94 398 ILE B C 1
ATOM 6261 O O . ILE B 1 406 ? -100.783 18.385 135.553 1.00 7.46 398 ILE B O 1
ATOM 6266 N N . ASP B 1 407 ? -100.181 16.529 134.462 1.00 9.94 399 ASP B N 1
ATOM 6267 C CA . ASP B 1 407 ? -100.054 15.732 135.682 1.00 8.51 399 ASP B CA 1
ATOM 6268 C C . ASP B 1 407 ? -98.856 16.159 136.521 1.00 11.20 399 ASP B C 1
ATOM 6269 O O . ASP B 1 407 ? -98.764 15.788 137.682 1.00 10.40 399 ASP B O 1
ATOM 6274 N N . ARG B 1 408 ? -97.926 16.915 135.933 1.00 7.93 400 ARG B N 1
ATOM 6275 C CA . ARG B 1 408 ? -96.860 17.528 136.729 1.00 9.91 400 ARG B CA 1
ATOM 6276 C C . ARG B 1 408 ? -97.409 18.651 137.583 1.00 9.30 400 ARG B C 1
ATOM 6277 O O . ARG B 1 408 ? -96.933 18.888 138.694 1.00 8.38 400 ARG B O 1
ATOM 6285 N N . GLY B 1 409 ? -98.403 19.350 137.051 1.00 8.73 401 GLY B N 1
ATOM 6286 C CA . GLY B 1 409 ? -98.831 20.617 137.627 1.00 9.58 401 GLY B CA 1
ATOM 6287 C C . GLY B 1 409 ? -100.125 20.639 138.411 1.00 7.46 401 GLY B C 1
ATOM 6288 O O . GLY B 1 409 ? -100.417 21.618 139.100 1.00 8.37 401 GLY B O 1
ATOM 6289 N N . TYR B 1 410 ? -100.928 19.584 138.281 1.00 10.13 402 TYR B N 1
ATOM 6290 C CA . TYR B 1 410 ? -102.248 19.540 138.914 1.00 9.43 402 TYR B CA 1
ATOM 6291 C C . TYR B 1 410 ? -102.502 18.145 139.442 1.00 9.59 402 TYR B C 1
ATOM 6292 O O . TYR B 1 410 ? -102.240 17.164 138.757 1.00 11.50 402 TYR B O 1
ATOM 6301 N N . GLU B 1 411 ? -103.019 18.061 140.661 1.00 10.23 403 GLU B N 1
ATOM 6302 C CA . GLU B 1 411 ? -103.421 16.773 141.220 1.00 10.45 403 GLU B CA 1
ATOM 6303 C C . GLU B 1 411 ? -104.718 16.262 140.578 1.00 9.41 403 GLU B C 1
ATOM 6304 O O . GLU B 1 411 ? -105.754 16.928 140.671 1.00 9.93 403 GLU B O 1
ATOM 6310 N N . CYS B 1 412 ? -104.623 15.096 139.921 1.00 10.90 404 CYS B N 1
ATOM 6311 C CA A CYS B 1 412 ? -105.761 14.404 139.316 0.74 11.10 404 CYS B CA 1
ATOM 6312 C CA B CYS B 1 412 ? -105.759 14.397 139.296 0.26 11.36 404 CYS B CA 1
ATOM 6313 C C . CYS B 1 412 ? -106.866 15.327 138.793 1.00 12.73 404 CYS B C 1
ATOM 6314 O O . CYS B 1 412 ? -107.977 15.324 139.306 1.00 9.16 404 CYS B O 1
ATOM 6319 N N . ILE B 1 413 ? -106.558 16.096 137.758 1.00 9.20 405 ILE B N 1
ATOM 6320 C CA . ILE B 1 413 ? -107.445 17.183 137.353 1.00 6.81 405 ILE B CA 1
ATOM 6321 C C . ILE B 1 413 ? -108.813 16.668 136.909 1.00 10.35 405 ILE B C 1
ATOM 6322 O O . ILE B 1 413 ? -109.825 17.302 137.205 1.00 10.15 405 ILE B O 1
ATOM 6327 N N . GLU B 1 414 ? -108.871 15.500 136.276 1.00 10.69 406 GLU B N 1
ATOM 6328 C CA . GLU B 1 414 ? -110.161 15.016 135.800 1.00 9.25 406 GLU B CA 1
ATOM 6329 C C . GLU B 1 414 ? -111.004 14.512 136.969 1.00 7.43 406 GLU B C 1
ATOM 6330 O O . GLU B 1 414 ? -112.235 14.538 136.891 1.00 11.51 406 GLU B O 1
ATOM 6336 N N . GLU B 1 415 ? -110.372 14.054 138.053 1.00 8.95 407 GLU B N 1
ATOM 6337 C CA . GLU B 1 415 ? -111.159 13.546 139.179 1.00 14.00 407 GLU B CA 1
ATOM 6338 C C . GLU B 1 415 ? -111.841 14.704 139.894 1.00 14.93 407 GLU B C 1
ATOM 6339 O O . GLU B 1 415 ? -113.008 14.602 140.302 1.00 11.70 407 GLU B O 1
ATOM 6345 N N . LYS B 1 416 ? -111.120 15.812 140.028 1.00 10.94 408 LYS B N 1
ATOM 6346 C CA . LYS B 1 416 ? -111.710 16.977 140.674 1.00 10.21 408 LYS B CA 1
ATOM 6347 C C . LYS B 1 416 ? -112.799 17.566 139.761 1.00 10.36 408 LYS B C 1
ATOM 6348 O O . LYS B 1 416 ? -113.853 17.951 140.248 1.00 10.51 408 LYS B O 1
ATOM 6354 N N . LEU B 1 417 ? -112.569 17.617 138.445 1.00 10.01 409 LEU B N 1
ATOM 6355 C CA . LEU B 1 417 ? -113.582 18.170 137.549 1.00 9.78 409 LEU B CA 1
ATOM 6356 C C . LEU B 1 417 ? -114.830 17.293 137.489 1.00 7.95 409 LEU B C 1
ATOM 6357 O O . LEU B 1 417 ? -115.941 17.804 137.316 1.00 10.66 409 LEU B O 1
ATOM 6362 N N . GLN B 1 418 ? -114.661 15.979 137.629 1.00 7.65 410 GLN B N 1
ATOM 6363 C CA . GLN B 1 418 ? -115.820 15.076 137.667 1.00 10.77 410 GLN B CA 1
ATOM 6364 C C . GLN B 1 418 ? -116.737 15.416 138.838 1.00 14.22 410 GLN B C 1
ATOM 6365 O O . GLN B 1 418 ? -117.958 15.340 138.717 1.00 14.96 410 GLN B O 1
ATOM 6371 N N . LEU B 1 419 ? -116.149 15.824 139.961 1.00 11.76 411 LEU B N 1
ATOM 6372 C CA . LEU B 1 419 ? -116.934 16.211 141.130 1.00 10.58 411 LEU B CA 1
ATOM 6373 C C . LEU B 1 419 ? -117.753 17.482 140.875 1.00 12.70 411 LEU B C 1
ATOM 6374 O O . LEU B 1 419 ? -118.718 17.749 141.587 1.00 12.19 411 LEU B O 1
ATOM 6379 N N . LEU B 1 420 ? -117.384 18.241 139.848 1.00 10.61 412 LEU B N 1
ATOM 6380 C CA . LEU B 1 420 ? -118.092 19.478 139.493 1.00 10.39 412 LEU B CA 1
ATOM 6381 C C . LEU B 1 420 ? -119.048 19.275 138.317 1.00 13.14 412 LEU B C 1
ATOM 6382 O O . LEU B 1 420 ? -119.617 20.238 137.780 1.00 12.52 412 LEU B O 1
ATOM 6387 N N . GLY B 1 421 ? -119.204 18.022 137.902 1.00 9.39 413 GLY B N 1
ATOM 6388 C CA . GLY B 1 421 ? -120.165 17.687 136.867 1.00 11.70 413 GLY B CA 1
ATOM 6389 C C . GLY B 1 421 ? -119.625 17.762 135.450 1.00 10.80 413 GLY B C 1
ATOM 6390 O O . GLY B 1 421 ? -120.391 17.699 134.481 1.00 14.63 413 GLY B O 1
ATOM 6391 N N . ALA B 1 422 ? -118.311 17.901 135.313 1.00 9.36 414 ALA B N 1
ATOM 6392 C CA . ALA B 1 422 ? -117.699 17.904 133.980 1.00 7.65 414 ALA B CA 1
ATOM 6393 C C . ALA B 1 422 ? -117.787 16.520 133.374 1.00 13.13 414 ALA B C 1
ATOM 6394 O O . ALA B 1 422 ? -117.658 15.515 134.086 1.00 12.40 414 ALA B O 1
ATOM 6396 N N . LYS B 1 423 ? -117.983 16.462 132.057 1.00 10.35 415 LYS B N 1
ATOM 6397 C CA . LYS B 1 423 ? -117.873 15.195 131.354 1.00 11.68 415 LYS B CA 1
ATOM 6398 C C . LYS B 1 423 ? -116.437 15.046 130.860 1.00 15.70 415 LYS B C 1
ATOM 6399 O O . LYS B 1 423 ? -116.068 15.580 129.820 1.00 10.47 415 LYS B O 1
ATOM 6405 N N . ILE B 1 424 ? -115.617 14.345 131.639 1.00 10.93 416 ILE B N 1
ATOM 6406 C CA . ILE B 1 424 ? -114.196 14.240 131.344 1.00 8.21 416 ILE B CA 1
ATOM 6407 C C . ILE B 1 424 ? -113.727 12.864 131.801 1.00 15.06 416 ILE B C 1
ATOM 6408 O O . ILE B 1 424 ? -114.177 12.353 132.826 1.00 17.84 416 ILE B O 1
ATOM 6413 N N . ARG B 1 425 ? -112.851 12.256 131.014 1.00 9.48 417 ARG B N 1
ATOM 6414 C CA A ARG B 1 425 ? -112.379 10.909 131.299 0.46 14.85 417 ARG B CA 1
ATOM 6415 C CA B ARG B 1 425 ? -112.389 10.900 131.276 0.54 14.92 417 ARG B CA 1
ATOM 6416 C C . ARG B 1 425 ? -110.898 10.774 130.954 1.00 13.50 417 ARG B C 1
ATOM 6417 O O . ARG B 1 425 ? -110.424 11.345 129.977 1.00 12.38 417 ARG B O 1
ATOM 6432 N N . ARG B 1 426 ? -110.150 10.041 131.782 1.00 9.82 418 ARG B N 1
ATOM 6433 C CA . ARG B 1 426 ? -108.760 9.743 131.437 1.00 9.53 418 ARG B CA 1
ATOM 6434 C C . ARG B 1 426 ? -108.705 8.471 130.585 1.00 15.22 418 ARG B C 1
ATOM 6435 O O . ARG B 1 426 ? -109.257 7.429 130.961 1.00 13.83 418 ARG B O 1
ATOM 6443 N N . VAL B 1 427 ? -108.055 8.568 129.428 1.00 11.68 419 VAL B N 1
ATOM 6444 C CA . VAL B 1 427 ? -107.824 7.426 128.550 1.00 11.99 419 VAL B CA 1
ATOM 6445 C C . VAL B 1 427 ? -106.449 6.859 128.867 1.00 12.24 419 VAL B C 1
ATOM 6446 O O . VAL B 1 427 ? -105.436 7.497 128.587 1.00 11.76 419 VAL B O 1
ATOM 6450 N N . PRO B 1 428 ? -106.401 5.657 129.462 1.00 14.54 420 PRO B N 1
ATOM 6451 C CA . PRO B 1 428 ? -105.127 5.127 129.957 1.00 17.33 420 PRO B CA 1
ATOM 6452 C C . PRO B 1 428 ? -104.123 4.867 128.848 1.00 20.76 420 PRO B C 1
ATOM 6453 O O . PRO B 1 428 ? -104.482 4.286 127.822 1.00 21.66 420 PRO B O 1
ATOM 6457 N N . GLY B 1 429 ? -102.882 5.288 129.066 1.00 13.91 421 GLY B N 1
ATOM 6458 C CA . GLY B 1 429 ? -101.811 5.014 128.134 1.00 15.68 421 GLY B CA 1
ATOM 6459 C C . GLY B 1 429 ? -101.338 3.582 128.238 1.00 22.77 421 GLY B C 1
ATOM 6460 O O . GLY B 1 429 ? -101.563 2.901 129.250 1.00 20.65 421 GLY B O 1
ATOM 6462 N N . HIS C 1 5 ? -81.612 83.403 138.151 1.00 45.01 -3 HIS C N 1
ATOM 6463 C CA . HIS C 1 5 ? -82.639 83.785 137.187 1.00 41.51 -3 HIS C CA 1
ATOM 6464 C C . HIS C 1 5 ? -82.621 82.839 135.991 1.00 35.83 -3 HIS C C 1
ATOM 6465 O O . HIS C 1 5 ? -81.650 82.800 135.231 1.00 41.18 -3 HIS C O 1
ATOM 6467 N N . HIS C 1 6 ? -83.690 82.068 135.827 1.00 29.61 -2 HIS C N 1
ATOM 6468 C CA . HIS C 1 6 ? -83.775 81.159 134.692 1.00 26.39 -2 HIS C CA 1
ATOM 6469 C C . HIS C 1 6 ? -84.705 81.729 133.636 1.00 25.70 -2 HIS C C 1
ATOM 6470 O O . HIS C 1 6 ? -85.687 82.399 133.951 1.00 27.99 -2 HIS C O 1
ATOM 6477 N N . HIS C 1 7 ? -84.380 81.476 132.376 1.00 22.83 -1 HIS C N 1
ATOM 6478 C CA . HIS C 1 7 ? -85.189 81.969 131.276 1.00 21.65 -1 HIS C CA 1
ATOM 6479 C C . HIS C 1 7 ? -85.458 80.810 130.325 1.00 18.82 -1 HIS C C 1
ATOM 6480 O O . HIS C 1 7 ? -84.652 79.878 130.233 1.00 17.44 -1 HIS C O 1
ATOM 6487 N N . HIS C 1 8 ? -86.583 80.863 129.623 1.00 22.50 0 HIS C N 1
ATOM 6488 C CA . HIS C 1 8 ? -86.990 79.758 128.758 1.00 23.00 0 HIS C CA 1
ATOM 6489 C C . HIS C 1 8 ? -85.953 79.415 127.684 1.00 18.61 0 HIS C C 1
ATOM 6490 O O . HIS C 1 8 ? -85.818 78.256 127.299 1.00 16.28 0 HIS C O 1
ATOM 6497 N N . MET C 1 9 ? -85.211 80.414 127.218 1.00 17.47 1 MET C N 1
ATOM 6498 C CA . MET C 1 9 ? -84.275 80.220 126.113 1.00 19.37 1 MET C CA 1
ATOM 6499 C C . MET C 1 9 ? -82.830 80.010 126.571 1.00 21.52 1 MET C C 1
ATOM 6500 O O . MET C 1 9 ? -81.909 80.077 125.754 1.00 15.19 1 MET C O 1
ATOM 6505 N N . ASP C 1 10 ? -82.629 79.756 127.864 1.00 14.52 2 ASP C N 1
ATOM 6506 C CA . ASP C 1 10 ? -81.284 79.490 128.391 1.00 18.48 2 ASP C CA 1
ATOM 6507 C C . ASP C 1 10 ? -80.641 78.276 127.738 1.00 13.55 2 ASP C C 1
ATOM 6508 O O . ASP C 1 10 ? -81.337 77.337 127.351 1.00 14.04 2 ASP C O 1
ATOM 6513 N N . LYS C 1 11 ? -79.316 78.298 127.642 1.00 13.67 3 LYS C N 1
ATOM 6514 C CA . LYS C 1 11 ? -78.529 77.122 127.259 1.00 13.77 3 LYS C CA 1
ATOM 6515 C C . LYS C 1 11 ? -77.459 76.849 128.318 1.00 15.41 3 LYS C C 1
ATOM 6516 O O . LYS C 1 11 ? -77.155 77.720 129.135 1.00 14.10 3 LYS C O 1
ATOM 6522 N N . LEU C 1 12 ? -76.887 75.645 128.305 1.00 12.60 4 LEU C N 1
ATOM 6523 C CA . LEU C 1 12 ? -75.711 75.360 129.125 1.00 14.72 4 LEU C CA 1
ATOM 6524 C C . LEU C 1 12 ? -74.518 75.082 128.222 1.00 16.06 4 LEU C C 1
ATOM 6525 O O . LEU C 1 12 ? -74.654 74.362 127.231 1.00 16.12 4 LEU C O 1
ATOM 6530 N N . ILE C 1 13 ? -73.359 75.656 128.537 1.00 14.06 5 ILE C N 1
ATOM 6531 C CA A ILE C 1 13 ? -72.159 75.282 127.817 0.54 16.78 5 ILE C CA 1
ATOM 6532 C CA B ILE C 1 13 ? -72.125 75.322 127.831 0.46 16.74 5 ILE C CA 1
ATOM 6533 C C . ILE C 1 13 ? -71.201 74.601 128.793 1.00 14.34 5 ILE C C 1
ATOM 6534 O O . ILE C 1 13 ? -70.846 75.148 129.839 1.00 17.97 5 ILE C O 1
ATOM 6543 N N . ILE C 1 14 ? -70.811 73.383 128.429 1.00 13.35 6 ILE C N 1
ATOM 6544 C CA . ILE C 1 14 ? -69.963 72.531 129.250 1.00 15.78 6 ILE C CA 1
ATOM 6545 C C . ILE C 1 14 ? -68.641 72.309 128.559 1.00 16.35 6 ILE C C 1
ATOM 6546 O O . ILE C 1 14 ? -68.615 72.076 127.356 1.00 14.25 6 ILE C O 1
ATOM 6551 N N . THR C 1 15 ? -67.554 72.385 129.321 1.00 14.28 7 THR C N 1
ATOM 6552 C CA . THR C 1 15 ? -66.236 71.967 128.856 1.00 17.77 7 THR C CA 1
ATOM 6553 C C . THR C 1 15 ? -65.846 70.704 129.610 1.00 18.48 7 THR C C 1
ATOM 6554 O O . THR C 1 15 ? -65.766 70.710 130.838 1.00 19.24 7 THR C O 1
ATOM 6558 N N . GLY C 1 16 ? -65.629 69.616 128.883 1.00 17.61 8 GLY C N 1
ATOM 6559 C CA . GLY C 1 16 ? -65.320 68.356 129.526 1.00 15.53 8 GLY C CA 1
ATOM 6560 C C . GLY C 1 16 ? -63.867 68.199 129.926 1.00 22.33 8 GLY C C 1
ATOM 6561 O O . GLY C 1 16 ? -63.012 69.024 129.585 1.00 21.82 8 GLY C O 1
ATOM 6562 N N . GLY C 1 17 ? -63.587 67.130 130.663 1.00 21.83 9 GLY C N 1
ATOM 6563 C CA . GLY C 1 17 ? -62.216 66.725 130.920 1.00 21.99 9 GLY C CA 1
ATOM 6564 C C . GLY C 1 17 ? -61.746 66.843 132.353 1.00 25.94 9 GLY C C 1
ATOM 6565 O O . GLY C 1 17 ? -60.614 66.469 132.668 1.00 27.89 9 GLY C O 1
ATOM 6566 N N . ASN C 1 18 ? -62.604 67.357 133.228 1.00 23.61 10 ASN C N 1
ATOM 6567 C CA . ASN C 1 18 ? -62.218 67.542 134.624 1.00 22.96 10 ASN C CA 1
ATOM 6568 C C . ASN C 1 18 ? -62.805 66.477 135.543 1.00 22.33 10 ASN C C 1
ATOM 6569 O O . ASN C 1 18 ? -64.002 66.176 135.475 1.00 21.80 10 ASN C O 1
ATOM 6574 N N . ARG C 1 19 ? -61.963 65.913 136.408 1.00 21.75 11 ARG C N 1
ATOM 6575 C CA . ARG C 1 19 ? -62.456 65.025 137.457 1.00 23.62 11 ARG C CA 1
ATOM 6576 C C . ARG C 1 19 ? -63.175 65.854 138.507 1.00 27.57 11 ARG C C 1
ATOM 6577 O O . ARG C 1 19 ? -62.586 66.764 139.091 1.00 32.44 11 ARG C O 1
ATOM 6585 N N . LEU C 1 20 ? -64.438 65.537 138.754 1.00 21.36 12 LEU C N 1
ATOM 6586 C CA . LEU C 1 20 ? -65.225 66.262 139.738 1.00 18.63 12 LEU C CA 1
ATOM 6587 C C . LEU C 1 20 ? -64.672 65.995 141.133 1.00 23.17 12 LEU C C 1
ATOM 6588 O O . LEU C 1 20 ? -64.108 64.932 141.388 1.00 24.28 12 LEU C O 1
ATOM 6593 N N . ASP C 1 21 ? -64.822 66.962 142.030 1.00 20.60 13 ASP C N 1
ATOM 6594 C CA . ASP C 1 21 ? -64.304 66.813 143.385 1.00 19.69 13 ASP C CA 1
ATOM 6595 C C . ASP C 1 21 ? -64.887 67.896 144.279 1.00 22.30 13 ASP C C 1
ATOM 6596 O O . ASP C 1 21 ? -64.603 69.075 144.098 1.00 24.55 13 ASP C O 1
ATOM 6601 N N . GLY C 1 22 ? -65.706 67.495 145.242 1.00 19.95 14 GLY C N 1
ATOM 6602 C CA . GLY C 1 22 ? -66.227 68.428 146.220 1.00 25.90 14 GLY C CA 1
ATOM 6603 C C . GLY C 1 22 ? -67.431 67.883 146.949 1.00 26.98 14 GLY C C 1
ATOM 6604 O O . GLY C 1 22 ? -67.665 66.677 146.974 1.00 19.42 14 GLY C O 1
ATOM 6605 N N . GLU C 1 23 ? -68.205 68.767 147.558 1.00 20.56 15 GLU C N 1
ATOM 6606 C CA . GLU C 1 23 ? -69.412 68.298 148.208 1.00 20.61 15 GLU C CA 1
ATOM 6607 C C . GLU C 1 23 ? -70.536 69.301 148.052 1.00 20.30 15 GLU C C 1
ATOM 6608 O O . GLU C 1 23 ? -70.309 70.509 148.008 1.00 27.55 15 GLU C O 1
ATOM 6614 N N . ILE C 1 24 ? -71.748 68.777 147.923 1.00 19.06 16 ILE C N 1
ATOM 6615 C CA . ILE C 1 24 ? -72.932 69.608 147.792 1.00 22.22 16 ILE C CA 1
ATOM 6616 C C . ILE C 1 24 ? -74.024 69.058 148.690 1.00 21.01 16 ILE C C 1
ATOM 6617 O O . ILE C 1 24 ? -73.946 67.923 149.168 1.00 17.26 16 ILE C O 1
ATOM 6622 N N . ARG C 1 25 ? -75.043 69.873 148.925 1.00 21.06 17 ARG C N 1
ATOM 6623 C CA . ARG C 1 25 ? -76.181 69.430 149.712 1.00 19.02 17 ARG C CA 1
ATOM 6624 C C . ARG C 1 25 ? -77.329 69.073 148.781 1.00 14.84 17 ARG C C 1
ATOM 6625 O O . ARG C 1 25 ? -77.621 69.794 147.825 1.00 17.69 17 ARG C O 1
ATOM 6633 N N . ILE C 1 26 ? -77.959 67.938 149.059 1.00 13.75 18 ILE C N 1
ATOM 6634 C CA . ILE C 1 26 ? -79.073 67.429 148.267 1.00 12.69 18 ILE C CA 1
ATOM 6635 C C . ILE C 1 26 ? -80.376 68.108 148.714 1.00 15.89 18 ILE C C 1
ATOM 6636 O O . ILE C 1 26 ? -80.580 68.353 149.914 1.00 15.95 18 ILE C O 1
ATOM 6641 N N . SER C 1 27 ? -81.235 68.427 147.746 1.00 14.63 19 SER C N 1
ATOM 6642 C CA . SER C 1 27 ? -82.507 69.111 147.994 1.00 16.72 19 SER C CA 1
ATOM 6643 C C . SER C 1 27 ? -83.631 68.125 148.249 1.00 13.74 19 SER C C 1
ATOM 6644 O O . SER C 1 27 ? -83.470 66.933 148.016 1.00 10.74 19 SER C O 1
ATOM 6647 N N . GLY C 1 28 ? -84.773 68.627 148.710 1.00 14.27 20 GLY C N 1
ATOM 6648 C CA . GLY C 1 28 ? -85.936 67.777 148.903 1.00 13.81 20 GLY C CA 1
ATOM 6649 C C . GLY C 1 28 ? -86.447 67.185 147.600 1.00 12.73 20 GLY C C 1
ATOM 6650 O O . GLY C 1 28 ? -86.225 67.743 146.516 1.00 10.82 20 GLY C O 1
ATOM 6651 N N . ALA C 1 29 ? -87.150 66.062 147.691 1.00 11.34 21 ALA C N 1
ATOM 6652 C CA . ALA C 1 29 ? -87.605 65.371 146.483 1.00 9.31 21 ALA C CA 1
ATOM 6653 C C . ALA C 1 29 ? -88.715 66.118 145.779 1.00 11.05 21 ALA C C 1
ATOM 6654 O O . ALA C 1 29 ? -89.756 66.403 146.370 1.00 10.50 21 ALA C O 1
ATOM 6656 N N . LYS C 1 30 ? -88.479 66.426 144.506 1.00 8.38 22 LYS C N 1
ATOM 6657 C CA . LYS C 1 30 ? -89.476 67.067 143.662 1.00 9.60 22 LYS C CA 1
ATOM 6658 C C . LYS C 1 30 ? -90.766 66.250 143.656 1.00 10.94 22 LYS C C 1
ATOM 6659 O O . LYS C 1 30 ? -91.865 66.799 143.722 1.00 10.07 22 LYS C O 1
ATOM 6665 N N . ASN C 1 31 ? -90.625 64.931 143.574 1.00 10.07 23 ASN C N 1
ATOM 6666 C CA . ASN C 1 31 ? -91.787 64.080 143.368 1.00 9.07 23 ASN C CA 1
ATOM 6667 C C . ASN C 1 31 ? -92.404 63.640 144.687 1.00 10.56 23 ASN C C 1
ATOM 6668 O O . ASN C 1 31 ? -93.343 62.845 144.698 1.00 11.00 23 ASN C O 1
ATOM 6673 N N . SER C 1 32 ? -91.894 64.184 145.793 1.00 11.55 24 SER C N 1
ATOM 6674 C CA . SER C 1 32 ? -92.655 64.182 147.043 1.00 8.93 24 SER C CA 1
ATOM 6675 C C . SER C 1 32 ? -93.347 65.533 147.195 1.00 12.38 24 SER C C 1
ATOM 6676 O O . SER C 1 32 ? -94.509 65.611 147.599 1.00 10.09 24 SER C O 1
ATOM 6679 N N . ALA C 1 33 ? -92.633 66.605 146.862 1.00 11.50 25 ALA C N 1
ATOM 6680 C CA . ALA C 1 33 ? -93.209 67.949 146.920 1.00 13.57 25 ALA C CA 1
ATOM 6681 C C . ALA C 1 33 ? -94.522 68.058 146.125 1.00 11.02 25 ALA C C 1
ATOM 6682 O O . ALA C 1 33 ? -95.489 68.657 146.591 1.00 10.89 25 ALA C O 1
ATOM 6684 N N . LEU C 1 34 ? -94.556 67.484 144.922 1.00 11.49 26 LEU C N 1
ATOM 6685 C CA . LEU C 1 34 ? -95.739 67.631 144.067 1.00 8.54 26 LEU C CA 1
ATOM 6686 C C . LEU C 1 34 ? -96.996 66.964 144.668 1.00 8.73 26 LEU C C 1
ATOM 6687 O O . LEU C 1 34 ? -98.039 67.619 144.806 1.00 9.09 26 LEU C O 1
ATOM 6692 N N . PRO C 1 35 ? -96.913 65.681 145.061 1.00 8.22 27 PRO C N 1
ATOM 6693 C CA . PRO C 1 35 ? -98.145 65.152 145.652 1.00 13.28 27 PRO C CA 1
ATOM 6694 C C . PRO C 1 35 ? -98.470 65.761 147.023 1.00 8.69 27 PRO C C 1
ATOM 6695 O O . PRO C 1 35 ? -99.646 65.905 147.342 1.00 8.95 27 PRO C O 1
ATOM 6699 N N . ILE C 1 36 ? -97.467 66.132 147.815 1.00 8.82 28 ILE C N 1
ATOM 6700 C CA . ILE C 1 36 ? -97.763 66.740 149.121 1.00 9.32 28 ILE C CA 1
ATOM 6701 C C . ILE C 1 36 ? -98.404 68.124 148.939 1.00 9.85 28 ILE C C 1
ATOM 6702 O O . ILE C 1 36 ? -99.312 68.492 149.686 1.00 10.41 28 ILE C O 1
ATOM 6707 N N . LEU C 1 37 ? -97.983 68.882 147.925 1.00 11.42 29 LEU C N 1
ATOM 6708 C CA . LEU C 1 37 ? -98.666 70.146 147.643 1.00 12.43 29 LEU C CA 1
ATOM 6709 C C . LEU C 1 37 ? -100.121 69.876 147.263 1.00 10.57 29 LEU C C 1
ATOM 6710 O O . LEU C 1 37 ? -101.027 70.565 147.724 1.00 11.28 29 LEU C O 1
ATOM 6715 N N . ALA C 1 38 ? -100.349 68.861 146.436 1.00 10.62 30 ALA C N 1
ATOM 6716 C CA . ALA C 1 38 ? -101.729 68.497 146.092 1.00 10.17 30 ALA C CA 1
ATOM 6717 C C . ALA C 1 38 ? -102.527 68.140 147.348 1.00 10.36 30 ALA C C 1
ATOM 6718 O O . ALA C 1 38 ? -103.707 68.498 147.475 1.00 11.15 30 ALA C O 1
ATOM 6720 N N . ALA C 1 39 ? -101.882 67.444 148.277 1.00 11.38 31 ALA C N 1
ATOM 6721 C CA . ALA C 1 39 ? -102.552 66.997 149.497 1.00 12.15 31 ALA C CA 1
ATOM 6722 C C . ALA C 1 39 ? -103.045 68.157 150.362 1.00 14.75 31 ALA C C 1
ATOM 6723 O O . ALA C 1 39 ? -104.007 68.001 151.118 1.00 13.87 31 ALA C O 1
ATOM 6725 N N . THR C 1 40 ? -102.415 69.326 150.245 1.00 13.96 32 THR C N 1
ATOM 6726 C CA . THR C 1 40 ? -102.858 70.476 151.042 1.00 14.74 32 THR C CA 1
ATOM 6727 C C . THR C 1 40 ? -104.297 70.896 150.716 1.00 17.96 32 THR C C 1
ATOM 6728 O O . THR C 1 40 ? -104.943 71.589 151.504 1.00 16.84 32 THR C O 1
ATOM 6732 N N . LEU C 1 41 ? -104.809 70.466 149.568 1.00 14.12 33 LEU C N 1
ATOM 6733 C CA . LEU C 1 41 ? -106.194 70.754 149.201 1.00 15.72 33 LEU C CA 1
ATOM 6734 C C . LEU C 1 41 ? -107.159 70.021 150.132 1.00 16.39 33 LEU C C 1
ATOM 6735 O O . LEU C 1 41 ? -108.341 70.361 150.200 1.00 20.90 33 LEU C O 1
ATOM 6740 N N . LEU C 1 42 ? -106.651 69.024 150.858 1.00 13.29 34 LEU C N 1
ATOM 6741 C CA . LEU C 1 42 ? -107.483 68.227 151.759 1.00 12.66 34 LEU C CA 1
ATOM 6742 C C . LEU C 1 42 ? -107.760 68.927 153.094 1.00 14.25 34 LEU C C 1
ATOM 6743 O O . LEU C 1 42 ? -108.724 68.588 153.781 1.00 19.07 34 LEU C O 1
ATOM 6748 N N . ALA C 1 43 ? -106.900 69.875 153.462 1.00 13.84 35 ALA C N 1
ATOM 6749 C CA . ALA C 1 43 ? -106.879 70.412 154.825 1.00 16.89 35 ALA C CA 1
ATOM 6750 C C . ALA C 1 43 ? -107.746 71.648 155.003 1.00 17.41 35 ALA C C 1
ATOM 6751 O O . ALA C 1 43 ? -107.850 72.491 154.107 1.00 19.05 35 ALA C O 1
ATOM 6753 N N . ASP C 1 44 ? -108.368 71.772 156.168 1.00 18.42 36 ASP C N 1
ATOM 6754 C CA . ASP C 1 44 ? -109.155 72.971 156.420 1.00 22.26 36 ASP C CA 1
ATOM 6755 C C . ASP C 1 44 ? -108.393 73.993 157.267 1.00 26.39 36 ASP C C 1
ATOM 6756 O O . ASP C 1 44 ? -108.964 75.005 157.670 1.00 22.68 36 ASP C O 1
ATOM 6761 N N . THR C 1 45 ? -107.114 73.729 157.537 1.00 18.01 37 THR C N 1
ATOM 6762 C CA . THR C 1 45 ? -106.213 74.743 158.095 1.00 18.86 37 THR C CA 1
ATOM 6763 C C . THR C 1 45 ? -104.869 74.653 157.356 1.00 19.43 37 THR C C 1
ATOM 6764 O O . THR C 1 45 ? -104.529 73.596 156.824 1.00 23.82 37 THR C O 1
ATOM 6768 N N . PRO C 1 46 ? -104.113 75.768 157.300 1.00 22.02 38 PRO C N 1
ATOM 6769 C CA . PRO C 1 46 ? -102.908 75.833 156.465 1.00 20.32 38 PRO C CA 1
ATOM 6770 C C . PRO C 1 46 ? -101.884 74.722 156.708 1.00 21.43 38 PRO C C 1
ATOM 6771 O O . PRO C 1 46 ? -101.614 74.354 157.853 1.00 23.30 38 PRO C O 1
ATOM 6775 N N . VAL C 1 47 ? -101.328 74.207 155.617 1.00 16.73 39 VAL C N 1
ATOM 6776 C CA . VAL C 1 47 ? -100.219 73.262 155.655 1.00 19.26 39 VAL C CA 1
ATOM 6777 C C . VAL C 1 47 ? -98.955 73.969 155.175 1.00 18.85 39 VAL C C 1
ATOM 6778 O O . VAL C 1 47 ? -98.985 74.675 154.167 1.00 17.16 39 VAL C O 1
ATOM 6782 N N . THR C 1 48 ? -97.845 73.791 155.891 1.00 18.40 40 THR C N 1
ATOM 6783 C CA . THR C 1 48 ? -96.569 74.353 155.444 1.00 15.79 40 THR C CA 1
ATOM 6784 C C . THR C 1 48 ? -95.624 73.244 154.964 1.00 14.75 40 THR C C 1
ATOM 6785 O O . THR C 1 48 ? -95.312 72.328 155.716 1.00 17.05 40 THR C O 1
ATOM 6789 N N . VAL C 1 49 ? -95.192 73.317 153.706 1.00 14.17 41 VAL C N 1
ATOM 6790 C CA . VAL C 1 49 ? -94.326 72.291 153.111 1.00 13.25 41 VAL C CA 1
ATOM 6791 C C . VAL C 1 49 ? -92.900 72.816 153.072 1.00 16.63 41 VAL C C 1
ATOM 6792 O O . VAL C 1 49 ? -92.650 73.915 152.592 1.00 17.93 41 VAL C O 1
ATOM 6796 N N . CYS C 1 50 ? -91.973 72.027 153.597 1.00 13.73 42 CYS C N 1
ATOM 6797 C CA . CYS C 1 50 ? -90.610 72.487 153.823 1.00 15.86 42 CYS C CA 1
ATOM 6798 C C . CYS C 1 50 ? -89.593 71.598 153.112 1.00 13.37 42 CYS C C 1
ATOM 6799 O O . CYS C 1 50 ? -89.930 70.507 152.649 1.00 14.44 42 CYS C O 1
ATOM 6802 N N . ASN C 1 51 ? -88.347 72.069 153.080 1.00 15.67 43 ASN C N 1
ATOM 6803 C CA . ASN C 1 51 ? -87.245 71.421 152.364 1.00 17.57 43 ASN C CA 1
ATOM 6804 C C . ASN C 1 51 ? -87.535 71.269 150.873 1.00 19.31 43 ASN C C 1
ATOM 6805 O O . ASN C 1 51 ? -87.075 70.321 150.239 1.00 16.68 43 ASN C O 1
ATOM 6810 N N . LEU C 1 52 ? -88.284 72.203 150.306 1.00 13.75 44 LEU C N 1
ATOM 6811 C CA . LEU C 1 52 ? -88.572 72.158 148.868 1.00 16.32 44 LEU C CA 1
ATOM 6812 C C . LEU C 1 52 ? -87.350 72.460 148.005 1.00 12.81 44 LEU C C 1
ATOM 6813 O O . LEU C 1 52 ? -86.543 73.324 148.347 1.00 15.28 44 LEU C O 1
ATOM 6818 N N . PRO C 1 53 ? -87.233 71.766 146.862 1.00 15.21 45 PRO C N 1
ATOM 6819 C CA . PRO C 1 53 ? -86.218 72.141 145.883 1.00 14.25 45 PRO C CA 1
ATOM 6820 C C . PRO C 1 53 ? -86.691 73.335 145.078 1.00 18.66 45 PRO C C 1
ATOM 6821 O O . PRO C 1 53 ? -87.888 73.479 144.835 1.00 19.31 45 PRO C O 1
ATOM 6825 N N . HIS C 1 54 ? -85.764 74.178 144.656 1.00 13.75 46 HIS C N 1
ATOM 6826 C CA . HIS C 1 54 ? -86.133 75.338 143.874 1.00 18.23 46 HIS C CA 1
ATOM 6827 C C . HIS C 1 54 ? -86.011 74.974 142.401 1.00 17.88 46 HIS C C 1
ATOM 6828 O O . HIS C 1 54 ? -84.947 75.072 141.802 1.00 17.10 46 HIS C O 1
ATOM 6835 N N . LEU C 1 55 ? -87.116 74.502 141.838 1.00 15.84 47 LEU C N 1
ATOM 6836 C CA . LEU C 1 55 ? -87.136 74.067 140.448 1.00 10.63 47 LEU C CA 1
ATOM 6837 C C . LEU C 1 55 ? -88.535 74.270 139.870 1.00 12.03 47 LEU C C 1
ATOM 6838 O O . LEU C 1 55 ? -89.496 74.512 140.606 1.00 12.30 47 LEU C O 1
ATOM 6843 N N . HIS C 1 56 ? -88.653 74.206 138.549 1.00 12.35 48 HIS C N 1
ATOM 6844 C CA . HIS C 1 56 ? -89.803 74.837 137.928 1.00 11.99 48 HIS C CA 1
ATOM 6845 C C . HIS C 1 56 ? -91.121 74.064 138.094 1.00 11.43 48 HIS C C 1
ATOM 6846 O O . HIS C 1 56 ? -92.185 74.679 138.032 1.00 12.50 48 HIS C O 1
ATOM 6853 N N . ASP C 1 57 ? -91.069 72.749 138.314 1.00 10.95 49 ASP C N 1
ATOM 6854 C CA . ASP C 1 57 ? -92.309 72.005 138.557 1.00 10.57 49 ASP C CA 1
ATOM 6855 C C . ASP C 1 57 ? -93.067 72.518 139.803 1.00 10.67 49 ASP C C 1
ATOM 6856 O O . ASP C 1 57 ? -94.301 72.491 139.834 1.00 10.60 49 ASP C O 1
ATOM 6861 N N . ILE C 1 58 ? -92.353 72.971 140.829 1.00 10.93 50 ILE C N 1
ATOM 6862 C CA A ILE C 1 58 ? -92.998 73.534 142.019 0.53 11.20 50 ILE C CA 1
ATOM 6863 C CA B ILE C 1 58 ? -93.049 73.492 142.002 0.47 11.18 50 ILE C CA 1
ATOM 6864 C C . ILE C 1 58 ? -93.713 74.825 141.638 1.00 13.55 50 ILE C C 1
ATOM 6865 O O . ILE C 1 58 ? -94.859 75.079 142.036 1.00 12.62 50 ILE C O 1
ATOM 6874 N N . THR C 1 59 ? -93.024 75.651 140.858 1.00 11.97 51 THR C N 1
ATOM 6875 C CA . THR C 1 59 ? -93.603 76.906 140.372 1.00 13.97 51 THR C CA 1
ATOM 6876 C C . THR C 1 59 ? -94.899 76.652 139.601 1.00 14.81 51 THR C C 1
ATOM 6877 O O . THR C 1 59 ? -95.889 77.370 139.768 1.00 13.83 51 THR C O 1
ATOM 6881 N N . THR C 1 60 ? -94.906 75.616 138.771 1.00 11.68 52 THR C N 1
ATOM 6882 C CA . THR C 1 60 ? -96.108 75.278 138.014 1.00 11.51 52 THR C CA 1
ATOM 6883 C C . THR C 1 60 ? -97.250 74.827 138.929 1.00 13.35 52 THR C C 1
ATOM 6884 O O . THR C 1 60 ? -98.398 75.221 138.731 1.00 12.44 52 THR C O 1
ATOM 6888 N N . MET C 1 61 ? -96.947 74.007 139.929 1.00 12.32 53 MET C N 1
ATOM 6889 C CA . MET C 1 61 ? -97.985 73.584 140.867 1.00 11.09 53 MET C CA 1
ATOM 6890 C C . MET C 1 61 ? -98.565 74.789 141.627 1.00 11.84 53 MET C C 1
ATOM 6891 O O . MET C 1 61 ? -99.772 74.860 141.865 1.00 11.79 53 MET C O 1
ATOM 6896 N N . ILE C 1 62 ? -97.707 75.746 141.984 1.00 11.99 54 ILE C N 1
ATOM 6897 C CA . ILE C 1 62 ? -98.160 76.947 142.681 1.00 12.66 54 ILE C CA 1
ATOM 6898 C C . ILE C 1 62 ? -99.061 77.776 141.768 1.00 13.99 54 ILE C C 1
ATOM 6899 O O . ILE C 1 62 ? -100.087 78.304 142.207 1.00 13.72 54 ILE C O 1
ATOM 6904 N N . GLU C 1 63 ? -98.682 77.888 140.500 1.00 12.83 55 GLU C N 1
ATOM 6905 C CA A GLU C 1 63 ? -99.504 78.603 139.525 0.57 13.10 55 GLU C CA 1
ATOM 6906 C CA B GLU C 1 63 ? -99.497 78.594 139.512 0.43 13.23 55 GLU C CA 1
ATOM 6907 C C . GLU C 1 63 ? -100.854 77.911 139.340 1.00 12.86 55 GLU C C 1
ATOM 6908 O O . GLU C 1 63 ? -101.889 78.573 139.179 1.00 14.87 55 GLU C O 1
ATOM 6919 N N . LEU C 1 64 ? -100.848 76.584 139.369 1.00 12.31 56 LEU C N 1
ATOM 6920 C CA . LEU C 1 64 ? -102.088 75.815 139.267 1.00 16.69 56 LEU C CA 1
ATOM 6921 C C . LEU C 1 64 ? -103.028 76.161 140.424 1.00 19.64 56 LEU C C 1
ATOM 6922 O O . LEU C 1 64 ? -104.220 76.431 140.216 1.00 13.91 56 LEU C O 1
ATOM 6927 N N . PHE C 1 65 ? -102.492 76.163 141.641 1.00 12.64 57 PHE C N 1
ATOM 6928 C CA . PHE C 1 65 ? -103.308 76.532 142.789 1.00 13.13 57 PHE C CA 1
ATOM 6929 C C . PHE C 1 65 ? -103.870 77.945 142.598 1.00 15.89 57 PHE C C 1
ATOM 6930 O O . PHE C 1 65 ? -105.034 78.213 142.926 1.00 16.90 57 PHE C O 1
ATOM 6938 N N . GLY C 1 66 ? -103.044 78.841 142.064 1.00 15.25 58 GLY C N 1
ATOM 6939 C CA . GLY C 1 66 ? -103.477 80.200 141.771 1.00 17.63 58 GLY C CA 1
ATOM 6940 C C . GLY C 1 66 ? -104.702 80.257 140.871 1.00 16.39 58 GLY C C 1
ATOM 6941 O O . GLY C 1 66 ? -105.660 80.981 141.159 1.00 19.56 58 GLY C O 1
ATOM 6942 N N . ARG C 1 67 ? -104.685 79.471 139.797 1.00 18.11 59 ARG C N 1
ATOM 6943 C CA . ARG C 1 67 ? -105.816 79.411 138.859 1.00 16.01 59 ARG C CA 1
ATOM 6944 C C . ARG C 1 67 ? -107.077 78.863 139.513 1.00 18.43 59 ARG C C 1
ATOM 6945 O O . ARG C 1 67 ? -108.185 79.083 139.022 1.00 19.89 59 ARG C O 1
ATOM 6953 N N . MET C 1 68 ? -106.911 78.137 140.617 1.00 15.69 60 MET C N 1
ATOM 6954 C CA . MET C 1 68 ? -108.057 77.614 141.350 1.00 15.72 60 MET C CA 1
ATOM 6955 C C . MET C 1 68 ? -108.513 78.578 142.448 1.00 21.80 60 MET C C 1
ATOM 6956 O O . MET C 1 68 ? -109.549 78.371 143.083 1.00 19.10 60 MET C O 1
ATOM 6961 N N . GLY C 1 69 ? -107.746 79.641 142.655 1.00 16.09 61 GLY C N 1
ATOM 6962 C CA . GLY C 1 69 ? -108.127 80.664 143.612 1.00 19.72 61 GLY C CA 1
ATOM 6963 C C . GLY C 1 69 ? -107.443 80.511 144.959 1.00 20.92 61 GLY C C 1
ATOM 6964 O O . GLY C 1 69 ? -107.846 81.129 145.945 1.00 22.64 61 GLY C O 1
ATOM 6965 N N . VAL C 1 70 ? -106.401 79.688 144.997 1.00 19.99 62 VAL C N 1
ATOM 6966 C CA . VAL C 1 70 ? -105.614 79.484 146.205 1.00 22.78 62 VAL C CA 1
ATOM 6967 C C . VAL C 1 70 ? -104.243 80.107 145.992 1.00 23.64 62 VAL C C 1
ATOM 6968 O O . VAL C 1 70 ? -103.559 79.779 145.030 1.00 22.67 62 VAL C O 1
ATOM 6972 N N . GLN C 1 71 ? -103.841 81.004 146.883 1.00 22.25 63 GLN C N 1
ATOM 6973 C CA . GLN C 1 71 ? -102.546 81.662 146.737 1.00 21.05 63 GLN C CA 1
ATOM 6974 C C . GLN C 1 71 ? -101.568 81.197 147.806 1.00 20.09 63 GLN C C 1
ATOM 6975 O O . GLN C 1 71 ? -101.572 81.713 148.921 1.00 19.75 63 GLN C O 1
ATOM 6977 N N . PRO C 1 72 ? -100.720 80.215 147.464 1.00 22.66 64 PRO C N 1
ATOM 6978 C CA . PRO C 1 72 ? -99.670 79.785 148.389 1.00 22.22 64 PRO C CA 1
ATOM 6979 C C . PRO C 1 72 ? -98.757 80.946 148.760 1.00 22.68 64 PRO C C 1
ATOM 6980 O O . PRO C 1 72 ? -98.546 81.850 147.949 1.00 22.73 64 PRO C O 1
ATOM 6984 N N . ILE C 1 73 ? -98.242 80.938 149.983 1.00 20.70 65 ILE C N 1
ATOM 6985 C CA . ILE C 1 73 ? -97.304 81.962 150.413 1.00 21.81 65 ILE C CA 1
ATOM 6986 C C . ILE C 1 73 ? -95.935 81.331 150.603 1.00 28.26 65 ILE C C 1
ATOM 6987 O O . ILE C 1 73 ? -95.801 80.330 151.303 1.00 25.24 65 ILE C O 1
ATOM 6992 N N . ILE C 1 74 ? -94.921 81.907 149.968 1.00 29.88 66 ILE C N 1
ATOM 6993 C CA . ILE C 1 74 ? -93.553 81.442 150.159 1.00 30.76 66 ILE C CA 1
ATOM 6994 C C . ILE C 1 74 ? -92.915 82.285 151.253 1.00 33.62 66 ILE C C 1
ATOM 6995 O O . ILE C 1 74 ? -92.765 83.496 151.098 1.00 36.61 66 ILE C O 1
ATOM 7000 N N . ASP C 1 75 ? -92.549 81.657 152.366 1.00 31.35 67 ASP C N 1
ATOM 7001 C CA . ASP C 1 75 ? -92.057 82.423 153.503 1.00 26.74 67 ASP C CA 1
ATOM 7002 C C . ASP C 1 75 ? -90.564 82.722 153.399 1.00 26.64 67 ASP C C 1
ATOM 7003 O O . ASP C 1 75 ? -89.924 82.410 152.389 1.00 27.40 67 ASP C O 1
ATOM 7008 N N . GLU C 1 76 ? -90.028 83.313 154.463 1.00 29.49 68 GLU C N 1
ATOM 7009 C CA . GLU C 1 76 ? -88.632 83.736 154.521 1.00 38.33 68 GLU C CA 1
ATOM 7010 C C . GLU C 1 76 ? -87.668 82.564 154.355 1.00 41.54 68 GLU C C 1
ATOM 7011 O O . GLU C 1 76 ? -86.575 82.728 153.813 1.00 40.54 68 GLU C O 1
ATOM 7013 N N . LYS C 1 77 ? -88.078 81.385 154.815 1.00 40.77 69 LYS C N 1
ATOM 7014 C CA . LYS C 1 77 ? -87.224 80.201 154.744 1.00 39.50 69 LYS C CA 1
ATOM 7015 C C . LYS C 1 77 ? -87.433 79.428 153.449 1.00 37.27 69 LYS C C 1
ATOM 7016 O O . LYS C 1 77 ? -86.916 78.320 153.297 1.00 36.74 69 LYS C O 1
ATOM 7022 N N . LEU C 1 78 ? -88.195 80.023 152.529 1.00 34.06 70 LEU C N 1
ATOM 7023 C CA . LEU C 1 78 ? -88.510 79.437 151.222 1.00 26.94 70 LEU C CA 1
ATOM 7024 C C . LEU C 1 78 ? -89.401 78.194 151.335 1.00 27.63 70 LEU C C 1
ATOM 7025 O O . LEU C 1 78 ? -89.499 77.389 150.402 1.00 32.26 70 LEU C O 1
ATOM 7030 N N . ASN C 1 79 ? -90.050 78.053 152.483 1.00 23.81 71 ASN C N 1
ATOM 7031 C CA . ASN C 1 79 ? -91.100 77.052 152.664 1.00 22.26 71 ASN C CA 1
ATOM 7032 C C . ASN C 1 79 ? -92.400 77.582 152.066 1.00 23.53 71 ASN C C 1
ATOM 7033 O O . ASN C 1 79 ? -92.581 78.793 151.935 1.00 26.63 71 ASN C O 1
ATOM 7038 N N . VAL C 1 80 ? -93.309 76.683 151.708 1.00 27.38 72 VAL C N 1
ATOM 7039 C CA . VAL C 1 80 ? -94.572 77.101 151.117 1.00 22.45 72 VAL C CA 1
ATOM 7040 C C . VAL C 1 80 ? -95.740 76.793 152.046 1.00 25.64 72 VAL C C 1
ATOM 7041 O O . VAL C 1 80 ? -95.937 75.652 152.462 1.00 22.12 72 VAL C O 1
ATOM 7045 N N . GLU C 1 81 ? -96.521 77.818 152.366 1.00 19.65 73 GLU C N 1
ATOM 7046 C CA . GLU C 1 81 ? -97.737 77.618 153.146 1.00 23.74 73 GLU C CA 1
ATOM 7047 C C . GLU C 1 81 ? -98.949 77.655 152.223 1.00 23.29 73 GLU C C 1
ATOM 7048 O O . GLU C 1 81 ? -99.112 78.590 151.439 1.00 23.68 73 GLU C O 1
ATOM 7054 N N . VAL C 1 82 ? -99.795 76.635 152.308 1.00 20.39 74 VAL C N 1
ATOM 7055 C CA . VAL C 1 82 ? -101.001 76.589 151.482 1.00 16.53 74 VAL C CA 1
ATOM 7056 C C . VAL C 1 82 ? -102.247 76.575 152.353 1.00 23.03 74 VAL C C 1
ATOM 7057 O O . VAL C 1 82 ? -102.403 75.710 153.215 1.00 20.41 74 VAL C O 1
ATOM 7061 N N . ASP C 1 83 ? -103.126 77.547 152.122 1.00 21.27 75 ASP C N 1
ATOM 7062 C CA . ASP C 1 83 ? -104.419 77.624 152.792 1.00 22.09 75 ASP C CA 1
ATOM 7063 C C . ASP C 1 83 ? -105.524 77.431 151.756 1.00 21.69 75 ASP C C 1
ATOM 7064 O O . ASP C 1 83 ? -105.919 78.375 151.078 1.00 24.53 75 ASP C O 1
ATOM 7069 N N . ALA C 1 84 ? -106.029 76.210 151.635 1.00 20.66 76 ALA C N 1
ATOM 7070 C CA . ALA C 1 84 ? -106.956 75.893 150.555 1.00 25.17 76 ALA C CA 1
ATOM 7071 C C . ALA C 1 84 ? -108.390 76.339 150.846 1.00 32.29 76 ALA C C 1
ATOM 7072 O O . ALA C 1 84 ? -109.305 76.014 150.092 1.00 35.91 76 ALA C O 1
ATOM 7074 N N . SER C 1 85 ? -108.582 77.087 151.928 1.00 34.78 77 SER C N 1
ATOM 7075 C CA . SER C 1 85 ? -109.914 77.548 152.312 1.00 39.07 77 SER C CA 1
ATOM 7076 C C . SER C 1 85 ? -110.499 78.527 151.296 1.00 42.60 77 SER C C 1
ATOM 7077 O O . SER C 1 85 ? -111.716 78.629 151.147 1.00 49.11 77 SER C O 1
ATOM 7080 N N . SER C 1 86 ? -109.631 79.248 150.600 1.00 40.25 78 SER C N 1
ATOM 7081 C CA . SER C 1 86 ? -110.081 80.305 149.708 1.00 39.52 78 SER C CA 1
ATOM 7082 C C . SER C 1 86 ? -110.435 79.799 148.310 1.00 31.99 78 SER C C 1
ATOM 7083 O O . SER C 1 86 ? -110.781 80.604 147.446 1.00 32.53 78 SER C O 1
ATOM 7086 N N . ILE C 1 87 ? -110.356 78.484 148.089 1.00 27.20 79 ILE C N 1
ATOM 7087 C CA . ILE C 1 87 ? -110.514 77.926 146.738 1.00 24.45 79 ILE C CA 1
ATOM 7088 C C . ILE C 1 87 ? -111.834 78.375 146.109 1.00 23.97 79 ILE C C 1
ATOM 7089 O O . ILE C 1 87 ? -112.860 78.482 146.782 1.00 24.45 79 ILE C O 1
ATOM 7094 N N . LYS C 1 88 ? -111.793 78.675 144.817 1.00 20.24 80 LYS C N 1
ATOM 7095 C CA . LYS C 1 88 ? -112.938 79.295 144.160 1.00 19.40 80 LYS C CA 1
ATOM 7096 C C . LYS C 1 88 ? -113.396 78.522 142.931 1.00 19.03 80 LYS C C 1
ATOM 7097 O O . LYS C 1 88 ? -114.574 78.574 142.560 1.00 22.55 80 LYS C O 1
ATOM 7099 N N . THR C 1 89 ? -112.469 77.807 142.300 1.00 18.37 81 THR C N 1
ATOM 7100 C CA . THR C 1 89 ? -112.764 77.131 141.049 1.00 17.23 81 THR C CA 1
ATOM 7101 C C . THR C 1 89 ? -112.185 75.730 141.048 1.00 16.24 81 THR C C 1
ATOM 7102 O O . THR C 1 89 ? -110.965 75.557 141.118 1.00 14.80 81 THR C O 1
ATOM 7106 N N . LEU C 1 90 ? -113.062 74.731 140.964 1.00 14.98 82 LEU C N 1
ATOM 7107 C CA . LEU C 1 90 ? -112.650 73.339 141.069 1.00 13.06 82 LEU C CA 1
ATOM 7108 C C . LEU C 1 90 ? -112.261 72.787 139.706 1.00 14.70 82 LEU C C 1
ATOM 7109 O O . LEU C 1 90 ? -112.804 71.777 139.245 1.00 15.26 82 LEU C O 1
ATOM 7114 N N . VAL C 1 91 ? -111.334 73.484 139.057 1.00 13.26 83 VAL C N 1
ATOM 7115 C CA . VAL C 1 91 ? -110.904 73.149 137.707 1.00 12.93 83 VAL C CA 1
ATOM 7116 C C . VAL C 1 91 ? -109.391 73.251 137.601 1.00 13.80 83 VAL C C 1
ATOM 7117 O O . VAL C 1 91 ? -108.805 74.273 137.968 1.00 19.28 83 VAL C O 1
ATOM 7121 N N . ALA C 1 92 ? -108.760 72.195 137.100 1.00 10.11 84 ALA C N 1
ATOM 7122 C CA . ALA C 1 92 ? -107.353 72.260 136.713 1.00 9.65 84 ALA C CA 1
ATOM 7123 C C . ALA C 1 92 ? -107.318 72.432 135.200 1.00 9.56 84 ALA C C 1
ATOM 7124 O O . ALA C 1 92 ? -107.575 71.478 134.471 1.00 10.51 84 ALA C O 1
ATOM 7126 N N . PRO C 1 93 ? -107.050 73.660 134.723 1.00 10.89 85 PRO C N 1
ATOM 7127 C CA . PRO C 1 93 ? -107.241 73.978 133.300 1.00 12.07 85 PRO C CA 1
ATOM 7128 C C . PRO C 1 93 ? -106.221 73.325 132.385 1.00 10.76 85 PRO C C 1
ATOM 7129 O O . PRO C 1 93 ? -105.059 73.161 132.774 1.00 12.99 85 PRO C O 1
ATOM 7133 N N . TYR C 1 94 ? -106.657 72.957 131.177 1.00 10.17 86 TYR C N 1
ATOM 7134 C CA . TYR C 1 94 ? -105.773 72.360 130.180 1.00 13.08 86 TYR C CA 1
ATOM 7135 C C . TYR C 1 94 ? -104.549 73.234 129.933 1.00 12.68 86 TYR C C 1
ATOM 7136 O O . TYR C 1 94 ? -103.446 72.720 129.774 1.00 12.58 86 TYR C O 1
ATOM 7145 N N . GLU C 1 95 ? -104.742 74.552 129.939 1.00 13.73 87 GLU C N 1
ATOM 7146 C CA . GLU C 1 95 ? -103.634 75.480 129.707 1.00 9.88 87 GLU C CA 1
ATOM 7147 C C . GLU C 1 95 ? -102.452 75.189 130.636 1.00 12.24 87 GLU C C 1
ATOM 7148 O O . GLU C 1 95 ? -101.289 75.306 130.227 1.00 13.65 87 GLU C O 1
ATOM 7154 N N . LEU C 1 96 ? -102.728 74.781 131.871 1.00 11.51 88 LEU C N 1
ATOM 7155 C CA . LEU C 1 96 ? -101.635 74.428 132.769 1.00 13.55 88 LEU C CA 1
ATOM 7156 C C . LEU C 1 96 ? -101.290 72.940 132.730 1.00 11.85 88 LEU C C 1
ATOM 7157 O O . LEU C 1 96 ? -100.111 72.580 132.699 1.00 12.67 88 LEU C O 1
ATOM 7162 N N . VAL C 1 97 ? -102.308 72.082 132.738 1.00 9.50 89 VAL C N 1
ATOM 7163 C CA . VAL C 1 97 ? -102.094 70.639 132.760 1.00 9.42 89 VAL C CA 1
ATOM 7164 C C . VAL C 1 97 ? -101.238 70.192 131.564 1.00 10.20 89 VAL C C 1
ATOM 7165 O O . VAL C 1 97 ? -100.399 69.304 131.706 1.00 11.28 89 VAL C O 1
ATOM 7169 N N . LYS C 1 98 ? -101.442 70.811 130.399 1.00 10.05 90 LYS C N 1
ATOM 7170 C CA . LYS C 1 98 ? -100.694 70.436 129.190 1.00 10.66 90 LYS C CA 1
ATOM 7171 C C . LYS C 1 98 ? -99.195 70.677 129.325 1.00 13.17 90 LYS C C 1
ATOM 7172 O O . LYS C 1 98 ? -98.407 70.156 128.523 1.00 12.53 90 LYS C O 1
ATOM 7178 N N . THR C 1 99 ? -98.793 71.459 130.325 1.00 11.08 91 THR C N 1
ATOM 7179 C CA . THR C 1 99 ? -97.367 71.730 130.549 1.00 10.66 91 THR C CA 1
ATOM 7180 C C . THR C 1 99 ? -96.758 70.825 131.616 1.00 7.87 91 THR C C 1
ATOM 7181 O O . THR C 1 99 ? -95.537 70.755 131.745 1.00 11.74 91 THR C O 1
ATOM 7185 N N . MET C 1 100 ? -97.594 70.137 132.379 1.00 10.86 92 MET C N 1
ATOM 7186 C CA . MET C 1 100 ? -97.087 69.298 133.477 1.00 11.40 92 MET C CA 1
ATOM 7187 C C . MET C 1 100 ? -98.145 68.280 133.881 1.00 11.13 92 MET C C 1
ATOM 7188 O O . MET C 1 100 ? -99.041 68.595 134.656 1.00 9.04 92 MET C O 1
ATOM 7193 N N . ARG C 1 101 ? -98.049 67.067 133.350 1.00 9.16 93 ARG C N 1
ATOM 7194 C CA . ARG C 1 101 ? -99.117 66.086 133.549 1.00 8.95 93 ARG C CA 1
ATOM 7195 C C . ARG C 1 101 ? -99.252 65.657 135.019 1.00 7.49 93 ARG C C 1
ATOM 7196 O O . ARG C 1 101 ? -100.300 65.157 135.423 1.00 10.20 93 ARG C O 1
ATOM 7204 N N . ALA C 1 102 ? -98.208 65.865 135.819 1.00 8.83 94 ALA C N 1
ATOM 7205 C CA . ALA C 1 102 ? -98.276 65.582 137.249 1.00 9.01 94 ALA C CA 1
ATOM 7206 C C . ALA C 1 102 ? -99.372 66.420 137.940 1.00 11.36 94 ALA C C 1
ATOM 7207 O O . ALA C 1 102 ? -99.776 66.132 139.075 1.00 10.01 94 ALA C O 1
ATOM 7209 N N . SER C 1 103 ? -99.852 67.448 137.247 1.00 11.40 95 SER C N 1
ATOM 7210 C CA . SER C 1 103 ? -101.002 68.244 137.690 1.00 8.82 95 SER C CA 1
ATOM 7211 C C . SER C 1 103 ? -102.213 67.374 138.034 1.00 8.95 95 SER C C 1
ATOM 7212 O O . SER C 1 103 ? -103.074 67.787 138.816 1.00 11.44 95 SER C O 1
ATOM 7215 N N . ILE C 1 104 ? -102.279 66.173 137.462 1.00 8.20 96 ILE C N 1
ATOM 7216 C CA . ILE C 1 104 ? -103.413 65.271 137.701 1.00 8.16 96 ILE C CA 1
ATOM 7217 C C . ILE C 1 104 ? -103.524 64.888 139.183 1.00 9.97 96 ILE C C 1
ATOM 7218 O O . ILE C 1 104 ? -104.574 64.402 139.648 1.00 9.63 96 ILE C O 1
ATOM 7223 N N . LEU C 1 105 ? -102.458 65.135 139.930 1.00 10.14 97 LEU C N 1
ATOM 7224 C CA . LEU C 1 105 ? -102.440 64.831 141.361 1.00 10.57 97 LEU C CA 1
ATOM 7225 C C . LEU C 1 105 ? -103.469 65.629 142.166 1.00 8.18 97 LEU C C 1
ATOM 7226 O O . LEU C 1 105 ? -103.750 65.280 143.313 1.00 10.46 97 LEU C O 1
ATOM 7231 N N . VAL C 1 106 ? -104.039 66.688 141.591 1.00 11.26 98 VAL C N 1
ATOM 7232 C CA . VAL C 1 106 ? -105.058 67.439 142.329 1.00 9.44 98 VAL C CA 1
ATOM 7233 C C . VAL C 1 106 ? -106.437 66.785 142.187 1.00 8.29 98 VAL C C 1
ATOM 7234 O O . VAL C 1 106 ? -107.360 67.131 142.916 1.00 9.23 98 VAL C O 1
ATOM 7238 N N . LEU C 1 107 ? -106.584 65.831 141.265 1.00 8.35 99 LEU C N 1
ATOM 7239 C CA . LEU C 1 107 ? -107.895 65.212 141.035 1.00 8.39 99 LEU C CA 1
ATOM 7240 C C . LEU C 1 107 ? -108.426 64.473 142.270 1.00 10.49 99 LEU C C 1
ATOM 7241 O O . LEU C 1 107 ? -109.546 64.730 142.734 1.00 10.25 99 LEU C O 1
ATOM 7246 N N . GLY C 1 108 ? -107.623 63.567 142.815 1.00 9.50 100 GLY C N 1
ATOM 7247 C CA . GLY C 1 108 ? -108.029 62.814 143.992 1.00 9.05 100 GLY C CA 1
ATOM 7248 C C . GLY C 1 108 ? -108.424 63.665 145.195 1.00 10.63 100 GLY C C 1
ATOM 7249 O O . GLY C 1 108 ? -109.512 63.499 145.744 1.00 11.64 100 GLY C O 1
ATOM 7250 N N . PRO C 1 109 ? -107.546 64.587 145.617 1.00 10.09 101 PRO C N 1
ATOM 7251 C CA . PRO C 1 109 ? -107.926 65.403 146.779 1.00 9.76 101 PRO C CA 1
ATOM 7252 C C . PRO C 1 109 ? -109.080 66.382 146.522 1.00 11.55 101 PRO C C 1
ATOM 7253 O O . PRO C 1 109 ? -109.911 66.578 147.410 1.00 14.50 101 PRO C O 1
ATOM 7257 N N . MET C 1 110 ? -109.135 66.996 145.343 1.00 12.73 102 MET C N 1
ATOM 7258 C CA A MET C 1 110 ? -110.236 67.902 145.016 0.78 10.27 102 MET C CA 1
ATOM 7259 C CA B MET C 1 110 ? -110.238 67.902 145.033 0.22 14.34 102 MET C CA 1
ATOM 7260 C C . MET C 1 110 ? -111.563 67.154 145.103 1.00 11.21 102 MET C C 1
ATOM 7261 O O . MET C 1 110 ? -112.523 67.615 145.729 1.00 13.99 102 MET C O 1
ATOM 7270 N N . LEU C 1 111 ? -111.608 65.986 144.477 1.00 15.08 103 LEU C N 1
ATOM 7271 C CA . LEU C 1 111 ? -112.818 65.179 144.468 1.00 13.42 103 LEU C CA 1
ATOM 7272 C C . LEU C 1 111 ? -113.227 64.760 145.883 1.00 13.58 103 LEU C C 1
ATOM 7273 O O . LEU C 1 111 ? -114.404 64.841 146.261 1.00 12.29 103 LEU C O 1
ATOM 7278 N N . ALA C 1 112 ? -112.254 64.328 146.680 1.00 14.24 104 ALA C N 1
ATOM 7279 C CA . ALA C 1 112 ? -112.545 63.838 148.020 1.00 14.78 104 ALA C CA 1
ATOM 7280 C C . ALA C 1 112 ? -113.038 64.950 148.948 1.00 16.40 104 ALA C C 1
ATOM 7281 O O . ALA C 1 112 ? -113.973 64.750 149.718 1.00 16.69 104 ALA C O 1
ATOM 7283 N N . ARG C 1 113 ? -112.413 66.117 148.856 1.00 12.51 105 ARG C N 1
ATOM 7284 C CA . ARG C 1 113 ? -112.707 67.225 149.762 1.00 13.52 105 ARG C CA 1
ATOM 7285 C C . ARG C 1 113 ? -113.973 67.970 149.334 1.00 15.34 105 ARG C C 1
ATOM 7286 O O . ARG C 1 113 ? -114.785 68.365 150.171 1.00 16.96 105 ARG C O 1
ATOM 7294 N N . PHE C 1 114 ? -114.154 68.135 148.028 1.00 13.43 106 PHE C N 1
ATOM 7295 C CA . PHE C 1 114 ? -115.212 69.020 147.526 1.00 16.44 106 PHE C CA 1
ATOM 7296 C C . PHE C 1 114 ? -116.337 68.322 146.759 1.00 17.06 106 PHE C C 1
ATOM 7297 O O . PHE C 1 114 ? -117.326 68.959 146.401 1.00 19.45 106 PHE C O 1
ATOM 7305 N N . GLY C 1 115 ? -116.198 67.024 146.519 1.00 17.20 107 GLY C N 1
ATOM 7306 C CA . GLY C 1 115 ? -117.296 66.252 145.965 1.00 14.68 107 GLY C CA 1
ATOM 7307 C C . GLY C 1 115 ? -117.368 66.260 144.448 1.00 17.48 107 GLY C C 1
ATOM 7308 O O . GLY C 1 115 ? -118.218 65.587 143.854 1.00 14.64 107 GLY C O 1
ATOM 7309 N N . GLU C 1 116 ? -116.491 67.038 143.823 1.00 12.50 108 GLU C N 1
ATOM 7310 C CA . GLU C 1 116 ? -116.455 67.144 142.365 1.00 14.07 108 GLU C CA 1
ATOM 7311 C C . GLU C 1 116 ? -115.121 67.730 141.933 1.00 13.87 108 GLU C C 1
ATOM 7312 O O . GLU C 1 116 ? -114.445 68.398 142.717 1.00 16.71 108 GLU C O 1
ATOM 7318 N N . ALA C 1 117 ? -114.741 67.472 140.682 1.00 11.75 109 ALA C N 1
ATOM 7319 C CA . ALA C 1 117 ? -113.488 67.980 140.138 1.00 11.63 109 ALA C CA 1
ATOM 7320 C C . ALA C 1 117 ? -113.525 67.928 138.622 1.00 16.05 109 ALA C C 1
ATOM 7321 O O . ALA C 1 117 ? -114.117 67.010 138.039 1.00 16.34 109 ALA C O 1
ATOM 7323 N N . GLU C 1 118 ? -112.901 68.915 137.988 1.00 13.09 110 GLU C N 1
ATOM 7324 C CA . GLU C 1 118 ? -112.696 68.886 136.546 1.00 12.21 110 GLU C CA 1
ATOM 7325 C C . GLU C 1 118 ? -111.218 69.120 136.326 1.00 12.19 110 GLU C C 1
ATOM 7326 O O . GLU C 1 118 ? -110.682 70.154 136.725 1.00 13.03 110 GLU C O 1
ATOM 7332 N N . VAL C 1 119 ? -110.562 68.130 135.736 1.00 10.75 111 VAL C N 1
ATOM 7333 C CA . VAL C 1 119 ? -109.113 68.136 135.559 1.00 9.51 111 VAL C CA 1
ATOM 7334 C C . VAL C 1 119 ? -108.811 67.721 134.145 1.00 10.89 111 VAL C C 1
ATOM 7335 O O . VAL C 1 119 ? -109.236 66.646 133.719 1.00 10.18 111 VAL C O 1
ATOM 7339 N N . ALA C 1 120 ? -108.091 68.559 133.406 1.00 8.76 112 ALA C N 1
ATOM 7340 C CA . ALA C 1 120 ? -107.779 68.219 132.019 1.00 11.96 112 ALA C CA 1
ATOM 7341 C C . ALA C 1 120 ? -107.106 66.857 131.926 1.00 10.59 112 ALA C C 1
ATOM 7342 O O . ALA C 1 120 ? -106.233 66.526 132.734 1.00 9.31 112 ALA C O 1
ATOM 7344 N N . LEU C 1 121 ? -107.533 66.072 130.941 1.00 9.50 113 LEU C N 1
ATOM 7345 C CA . LEU C 1 121 ? -106.940 64.759 130.697 1.00 9.23 113 LEU C CA 1
ATOM 7346 C C . LEU C 1 121 ? -105.597 64.916 129.997 1.00 7.96 113 LEU C C 1
ATOM 7347 O O . LEU C 1 121 ? -105.537 65.486 128.909 1.00 11.99 113 LEU C O 1
ATOM 7352 N N . PRO C 1 122 ? -104.503 64.451 130.625 1.00 8.24 114 PRO C N 1
ATOM 7353 C CA . PRO C 1 122 ? -103.220 64.670 129.945 1.00 8.95 114 PRO C CA 1
ATOM 7354 C C . PRO C 1 122 ? -103.163 63.993 128.574 1.00 10.37 114 PRO C C 1
ATOM 7355 O O . PRO C 1 122 ? -103.635 62.871 128.404 1.00 12.41 114 PRO C O 1
ATOM 7359 N N . GLY C 1 123 ? -102.586 64.696 127.605 1.00 8.71 115 GLY C N 1
ATOM 7360 C CA . GLY C 1 123 ? -102.389 64.161 126.264 1.00 9.15 115 GLY C CA 1
ATOM 7361 C C . GLY C 1 123 ? -101.044 63.460 126.201 1.00 11.27 115 GLY C C 1
ATOM 7362 O O . GLY C 1 123 ? -100.656 62.761 127.142 1.00 13.70 115 GLY C O 1
ATOM 7363 N N . GLY C 1 124 ? -100.316 63.669 125.111 1.00 12.58 116 GLY C N 1
ATOM 7364 C CA . GLY C 1 124 ? -99.019 63.038 124.944 1.00 11.96 116 GLY C CA 1
ATOM 7365 C C . GLY C 1 124 ? -97.876 63.689 125.705 1.00 13.00 116 GLY C C 1
ATOM 7366 O O . GLY C 1 124 ? -97.823 64.902 125.881 1.00 18.10 116 GLY C O 1
ATOM 7383 N N . ALA C 1 126 ? -93.568 63.124 125.487 1.00 12.00 118 ALA C N 1
ATOM 7384 C CA . ALA C 1 126 ? -92.642 62.457 124.580 1.00 11.89 118 ALA C CA 1
ATOM 7385 C C . ALA C 1 126 ? -91.925 61.252 125.185 1.00 11.33 118 ALA C C 1
ATOM 7386 O O . ALA C 1 126 ? -91.344 60.455 124.454 1.00 15.89 118 ALA C O 1
ATOM 7388 N N . ILE C 1 127 ? -91.977 61.101 126.507 1.00 11.67 119 ILE C N 1
ATOM 7389 C CA . ILE C 1 127 ? -91.364 59.939 127.152 1.00 13.38 119 ILE C CA 1
ATOM 7390 C C . ILE C 1 127 ? -91.950 58.635 126.603 1.00 15.49 119 ILE C C 1
ATOM 7391 O O . ILE C 1 127 ? -91.229 57.662 126.353 1.00 18.01 119 ILE C O 1
ATOM 7396 N N . GLY C 1 128 ? -93.260 58.626 126.391 1.00 13.76 120 GLY C N 1
ATOM 7397 C CA . GLY C 1 128 ? -93.910 57.468 125.806 1.00 15.31 120 GLY C CA 1
ATOM 7398 C C . GLY C 1 128 ? -95.324 57.301 126.325 1.00 10.32 120 GLY C C 1
ATOM 7399 O O . GLY C 1 128 ? -95.974 58.271 126.707 1.00 10.26 120 GLY C O 1
ATOM 7400 N N . SER C 1 129 ? -95.802 56.060 126.309 1.00 10.50 121 SER C N 1
ATOM 7401 C CA . SER C 1 129 ? -97.157 55.750 126.730 1.00 10.27 121 SER C CA 1
ATOM 7402 C C . SER C 1 129 ? -97.338 55.979 128.214 1.00 14.01 121 SER C C 1
ATOM 7403 O O . SER C 1 129 ? -96.684 55.310 129.019 1.00 13.20 121 SER C O 1
ATOM 7406 N N . ARG C 1 130 ? -98.222 56.912 128.568 1.00 9.02 122 ARG C N 1
ATOM 7407 C CA . ARG C 1 130 ? -98.496 57.240 129.966 1.00 7.33 122 ARG C CA 1
ATOM 7408 C C . ARG C 1 130 ? -99.989 57.462 130.217 1.00 10.73 122 ARG C C 1
ATOM 7409 O O . ARG C 1 130 ? -100.372 58.500 130.737 1.00 11.64 122 ARG C O 1
ATOM 7417 N N . PRO C 1 131 ? -100.836 56.479 129.857 1.00 10.66 123 PRO C N 1
ATOM 7418 C CA . PRO C 1 131 ? -102.273 56.642 130.097 1.00 9.07 123 PRO C CA 1
ATOM 7419 C C . PRO C 1 131 ? -102.568 56.783 131.590 1.00 14.28 123 PRO C C 1
ATOM 7420 O O . PRO C 1 131 ? -101.695 56.454 132.398 1.00 11.42 123 PRO C O 1
ATOM 7424 N N . VAL C 1 132 ? -103.762 57.247 131.945 1.00 11.73 124 VAL C N 1
ATOM 7425 C CA . VAL C 1 132 ? -104.115 57.431 133.349 1.00 12.95 124 VAL C CA 1
ATOM 7426 C C . VAL C 1 132 ? -105.389 56.667 133.704 1.00 10.78 124 VAL C C 1
ATOM 7427 O O . VAL C 1 132 ? -106.102 57.052 134.631 1.00 13.40 124 VAL C O 1
ATOM 7431 N N . ASP C 1 133 ? -105.668 55.583 132.971 1.00 8.01 125 ASP C N 1
ATOM 7432 C CA . ASP C 1 133 ? -106.853 54.758 133.205 1.00 10.10 125 ASP C CA 1
ATOM 7433 C C . ASP C 1 133 ? -106.962 54.268 134.651 1.00 11.31 125 ASP C C 1
ATOM 7434 O O . ASP C 1 133 ? -108.066 54.161 135.187 1.00 11.16 125 ASP C O 1
ATOM 7439 N N . LEU C 1 134 ? -105.828 53.970 135.283 1.00 12.07 126 LEU C N 1
ATOM 7440 C CA . LEU C 1 134 ? -105.868 53.428 136.643 1.00 10.88 126 LEU C CA 1
ATOM 7441 C C . LEU C 1 134 ? -106.288 54.500 137.657 1.00 10.64 126 LEU C C 1
ATOM 7442 O O . LEU C 1 134 ? -106.893 54.182 138.682 1.00 10.74 126 LEU C O 1
ATOM 7447 N N . HIS C 1 135 ? -105.972 55.762 137.371 1.00 8.67 127 HIS C N 1
ATOM 7448 C CA . HIS C 1 135 ? -106.441 56.872 138.206 1.00 9.05 127 HIS C CA 1
ATOM 7449 C C . HIS C 1 135 ? -107.964 56.936 138.154 1.00 9.48 127 HIS C C 1
ATOM 7450 O O . HIS C 1 135 ? -108.638 57.042 139.189 1.00 12.03 127 HIS C O 1
ATOM 7457 N N . ILE C 1 136 ? -108.500 56.855 136.940 1.00 10.06 128 ILE C N 1
ATOM 7458 C CA . ILE C 1 136 ? -109.942 56.960 136.723 1.00 10.47 128 ILE C CA 1
ATOM 7459 C C . ILE C 1 136 ? -110.654 55.761 137.323 1.00 11.26 128 ILE C C 1
ATOM 7460 O O . ILE C 1 136 ? -111.608 55.931 138.085 1.00 12.22 128 ILE C O 1
ATOM 7465 N N . ARG C 1 137 ? -110.188 54.550 137.006 1.00 8.38 129 ARG C N 1
ATOM 7466 C CA . ARG C 1 137 ? -110.831 53.345 137.525 1.00 11.60 129 ARG C CA 1
ATOM 7467 C C . ARG C 1 137 ? -110.714 53.273 139.042 1.00 11.88 129 ARG C C 1
ATOM 7468 O O . ARG C 1 137 ? -111.632 52.817 139.717 1.00 11.32 129 ARG C O 1
ATOM 7476 N N . GLY C 1 138 ? -109.577 53.706 139.569 1.00 9.93 130 GLY C N 1
ATOM 7477 C CA . GLY C 1 138 ? -109.383 53.713 141.005 1.00 10.52 130 GLY C CA 1
ATOM 7478 C C . GLY C 1 138 ? -110.398 54.594 141.702 1.00 12.65 130 GLY C C 1
ATOM 7479 O O . GLY C 1 138 ? -110.977 54.200 142.705 1.00 12.50 130 GLY C O 1
ATOM 7480 N N . LEU C 1 139 ? -110.615 55.792 141.171 1.00 10.34 131 LEU C N 1
ATOM 7481 C CA . LEU C 1 139 ? -111.600 56.702 141.765 1.00 8.44 131 LEU C CA 1
ATOM 7482 C C . LEU C 1 139 ? -113.025 56.172 141.576 1.00 9.76 131 LEU C C 1
ATOM 7483 O O . LEU C 1 139 ? -113.865 56.328 142.466 1.00 13.87 131 LEU C O 1
ATOM 7488 N N . GLU C 1 140 ? -113.301 55.524 140.443 1.00 11.92 132 GLU C N 1
ATOM 7489 C CA . GLU C 1 140 ? -114.607 54.879 140.273 1.00 10.02 132 GLU C CA 1
ATOM 7490 C C . GLU C 1 140 ? -114.847 53.820 141.358 1.00 13.83 132 GLU C C 1
ATOM 7491 O O . GLU C 1 140 ? -115.977 53.634 141.797 1.00 13.83 132 GLU C O 1
ATOM 7497 N N . ALA C 1 141 ? -113.779 53.150 141.797 1.00 15.18 133 ALA C N 1
ATOM 7498 C CA . ALA C 1 141 ? -113.881 52.120 142.829 1.00 12.86 133 ALA C CA 1
ATOM 7499 C C . ALA C 1 141 ? -114.282 52.745 144.159 1.00 13.99 133 ALA C C 1
ATOM 7500 O O . ALA C 1 141 ? -114.776 52.066 145.058 1.00 17.96 133 ALA C O 1
ATOM 7502 N N . MET C 1 142 ? -114.083 54.054 144.275 1.00 14.13 134 MET C N 1
ATOM 7503 C CA . MET C 1 142 ? -114.494 54.767 145.476 1.00 11.64 134 MET C CA 1
ATOM 7504 C C . MET C 1 142 ? -115.801 55.523 145.265 1.00 14.66 134 MET C C 1
ATOM 7505 O O . MET C 1 142 ? -116.191 56.360 146.077 1.00 14.96 134 MET C O 1
ATOM 7510 N N . GLY C 1 143 ? -116.483 55.215 144.169 1.00 12.22 135 GLY C N 1
ATOM 7511 C CA . GLY C 1 143 ? -117.813 55.746 143.947 1.00 14.05 135 GLY C CA 1
ATOM 7512 C C . GLY C 1 143 ? -117.892 56.947 143.026 1.00 16.74 135 GLY C C 1
ATOM 7513 O O . GLY C 1 143 ? -118.972 57.492 142.832 1.00 17.78 135 GLY C O 1
ATOM 7514 N N . ALA C 1 144 ? -116.767 57.366 142.454 1.00 12.06 136 ALA C N 1
ATOM 7515 C CA . ALA C 1 144 ? -116.789 58.499 141.542 1.00 14.98 136 ALA C CA 1
ATOM 7516 C C . ALA C 1 144 ? -117.509 58.111 140.259 1.00 14.46 136 ALA C C 1
ATOM 7517 O O . ALA C 1 144 ? -117.327 56.999 139.762 1.00 14.28 136 ALA C O 1
ATOM 7519 N N . GLN C 1 145 ? -118.329 59.012 139.731 1.00 10.24 137 GLN C N 1
ATOM 7520 C CA . GLN C 1 145 ? -118.828 58.855 138.364 1.00 11.51 137 GLN C CA 1
ATOM 7521 C C . GLN C 1 145 ? -118.063 59.838 137.485 1.00 11.43 137 GLN C C 1
ATOM 7522 O O . GLN C 1 145 ? -118.004 61.037 137.783 1.00 11.88 137 GLN C O 1
ATOM 7528 N N . ILE C 1 146 ? -117.452 59.324 136.421 1.00 9.64 138 ILE C N 1
ATOM 7529 C CA . ILE C 1 146 ? -116.472 60.100 135.661 1.00 9.49 138 ILE C CA 1
ATOM 7530 C C . ILE C 1 146 ? -116.767 60.092 134.162 1.00 12.12 138 ILE C C 1
ATOM 7531 O O . ILE C 1 146 ? -117.028 59.032 133.565 1.00 13.38 138 ILE C O 1
ATOM 7536 N N . GLU C 1 147 ? -116.753 61.291 133.570 1.00 10.29 139 GLU C N 1
ATOM 7537 C CA . GLU C 1 147 ? -116.901 61.463 132.130 1.00 16.00 139 GLU C CA 1
ATOM 7538 C C . GLU C 1 147 ? -115.666 62.161 131.583 1.00 16.97 139 GLU C C 1
ATOM 7539 O O . GLU C 1 147 ? -115.008 62.894 132.303 1.00 20.77 139 GLU C O 1
ATOM 7545 N N . VAL C 1 148 ? -115.366 61.930 130.309 1.00 12.41 140 VAL C N 1
ATOM 7546 C CA . VAL C 1 148 ? -114.408 62.761 129.587 1.00 16.19 140 VAL C CA 1
ATOM 7547 C C . VAL C 1 148 ? -115.177 63.622 128.593 1.00 16.64 140 VAL C C 1
ATOM 7548 O O . VAL C 1 148 ? -115.884 63.109 127.727 1.00 17.03 140 VAL C O 1
ATOM 7552 N N . GLU C 1 149 ? -115.063 64.938 128.737 1.00 12.65 141 GLU C N 1
ATOM 7553 C CA . GLU C 1 149 ? -115.818 65.876 127.919 1.00 13.78 141 GLU C CA 1
ATOM 7554 C C . GLU C 1 149 ? -114.995 67.145 127.781 1.00 15.43 141 GLU C C 1
ATOM 7555 O O . GLU C 1 149 ? -114.421 67.614 128.763 1.00 14.10 141 GLU C O 1
ATOM 7561 N N . GLY C 1 150 ? -114.908 67.682 126.571 1.00 15.60 142 GLY C N 1
ATOM 7562 C CA . GLY C 1 150 ? -114.103 68.870 126.335 1.00 14.12 142 GLY C CA 1
ATOM 7563 C C . GLY C 1 150 ? -112.645 68.714 126.726 1.00 13.56 142 GLY C C 1
ATOM 7564 O O . GLY C 1 150 ? -111.944 69.694 126.975 1.00 14.29 142 GLY C O 1
ATOM 7565 N N . GLY C 1 151 ? -112.176 67.473 126.776 1.00 11.64 143 GLY C N 1
ATOM 7566 C CA . GLY C 1 151 ? -110.805 67.201 127.162 1.00 9.37 143 GLY C CA 1
ATOM 7567 C C . GLY C 1 151 ? -110.596 67.238 128.666 1.00 8.72 143 GLY C C 1
ATOM 7568 O O . GLY C 1 151 ? -109.466 67.227 129.136 1.00 12.31 143 GLY C O 1
ATOM 7569 N N . TYR C 1 152 ? -111.691 67.274 129.421 1.00 9.00 144 TYR C N 1
ATOM 7570 C CA . TYR C 1 152 ? -111.613 67.226 130.882 1.00 10.00 144 TYR C CA 1
ATOM 7571 C C . TYR C 1 152 ? -112.096 65.909 131.457 1.00 8.23 144 TYR C C 1
ATOM 7572 O O . TYR C 1 152 ? -113.094 65.353 130.995 1.00 9.45 144 TYR C O 1
ATOM 7581 N N . ILE C 1 153 ? -111.358 65.413 132.448 1.00 10.83 145 ILE C N 1
ATOM 7582 C CA . ILE C 1 153 ? -111.867 64.417 133.378 1.00 7.42 145 ILE C CA 1
ATOM 7583 C C . ILE C 1 153 ? -112.880 65.126 134.271 1.00 7.98 145 ILE C C 1
ATOM 7584 O O . ILE C 1 153 ? -112.506 65.994 135.041 1.00 12.44 145 ILE C O 1
ATOM 7589 N N . LYS C 1 154 ? -114.154 64.782 134.154 1.00 10.76 146 LYS C N 1
ATOM 7590 C CA . LYS C 1 154 ? -115.170 65.429 134.984 1.00 10.82 146 LYS C CA 1
ATOM 7591 C C . LYS C 1 154 ? -115.697 64.401 135.968 1.00 14.06 146 LYS C C 1
ATOM 7592 O O . LYS C 1 154 ? -116.321 63.416 135.565 1.00 14.54 146 LYS C O 1
ATOM 7598 N N . ALA C 1 155 ? -115.433 64.630 137.253 1.00 12.14 147 ALA C N 1
ATOM 7599 C CA . ALA C 1 155 ? -115.650 63.608 138.275 1.00 13.37 147 ALA C CA 1
ATOM 7600 C C . ALA C 1 155 ? -116.608 64.093 139.356 1.00 15.13 147 ALA C C 1
ATOM 7601 O O . ALA C 1 155 ? -116.516 65.232 139.809 1.00 14.37 147 ALA C O 1
ATOM 7603 N N . LYS C 1 156 ? -117.540 63.236 139.761 1.00 11.97 148 LYS C N 1
ATOM 7604 C CA . LYS C 1 156 ? -118.499 63.609 140.796 1.00 11.79 148 LYS C CA 1
ATOM 7605 C C . LYS C 1 156 ? -118.626 62.495 141.827 1.00 17.21 148 LYS C C 1
ATOM 7606 O O . LYS C 1 156 ? -118.790 61.334 141.467 1.00 14.91 148 LYS C O 1
ATOM 7612 N N . ALA C 1 157 ? -118.563 62.853 143.107 1.00 17.03 149 ALA C N 1
ATOM 7613 C CA . ALA C 1 157 ? -118.701 61.873 144.174 1.00 14.79 149 ALA C CA 1
ATOM 7614 C C . ALA C 1 157 ? -120.174 61.514 144.364 1.00 18.26 149 ALA C C 1
ATOM 7615 O O . ALA C 1 157 ? -121.065 62.289 143.999 1.00 16.61 149 ALA C O 1
ATOM 7617 N N . PRO C 1 158 ? -120.440 60.330 144.935 1.00 15.28 150 PRO C N 1
ATOM 7618 C CA . PRO C 1 158 ? -121.828 59.949 145.193 1.00 19.72 150 PRO C CA 1
ATOM 7619 C C . PRO C 1 158 ? -122.388 60.758 146.344 1.00 20.92 150 PRO C C 1
ATOM 7620 O O . PRO C 1 158 ? -121.649 61.520 146.964 1.00 18.28 150 PRO C O 1
ATOM 7624 N N . ALA C 1 159 ? -123.681 60.611 146.609 1.00 22.75 151 ALA C N 1
ATOM 7625 C CA . ALA C 1 159 ? -124.314 61.288 147.732 1.00 19.14 151 ALA C CA 1
ATOM 7626 C C . ALA C 1 159 ? -123.553 61.023 149.027 1.00 18.67 151 ALA C C 1
ATOM 7627 O O . ALA C 1 159 ? -123.307 59.868 149.376 1.00 24.95 151 ALA C O 1
ATOM 7629 N N . GLY C 1 160 ? -123.169 62.091 149.724 1.00 19.19 152 GLY C N 1
ATOM 7630 C CA . GLY C 1 160 ? -122.440 61.955 150.975 1.00 19.71 152 GLY C CA 1
ATOM 7631 C C . GLY C 1 160 ? -120.928 61.855 150.840 1.00 22.84 152 GLY C C 1
ATOM 7632 O O . GLY C 1 160 ? -120.220 61.756 151.847 1.00 21.61 152 GLY C O 1
ATOM 7633 N N . GLY C 1 161 ? -120.429 61.869 149.603 1.00 21.59 153 GLY C N 1
ATOM 7634 C CA . GLY C 1 161 ? -118.988 61.855 149.340 1.00 19.84 153 GLY C CA 1
ATOM 7635 C C . GLY C 1 161 ? -118.425 60.504 148.921 1.00 14.22 153 GLY C C 1
ATOM 7636 O O . GLY C 1 161 ? -119.172 59.517 148.857 1.00 17.76 153 GLY C O 1
ATOM 7637 N N . LEU C 1 162 ? -117.120 60.454 148.638 1.00 13.36 154 LEU C N 1
ATOM 7638 C CA . LEU C 1 162 ? -116.456 59.202 148.252 1.00 12.84 154 LEU C CA 1
ATOM 7639 C C . LEU C 1 162 ? -116.633 58.125 149.319 1.00 14.79 154 LEU C C 1
ATOM 7640 O O . LEU C 1 162 ? -116.752 58.428 150.511 1.00 14.54 154 LEU C O 1
ATOM 7645 N N . ARG C 1 163 ? -116.655 56.869 148.877 1.00 17.29 155 ARG C N 1
ATOM 7646 C CA . ARG C 1 163 ? -116.867 55.728 149.761 1.00 14.42 155 ARG C CA 1
ATOM 7647 C C . ARG C 1 163 ? -115.669 54.792 149.741 1.00 17.75 155 ARG C C 1
ATOM 7648 O O . ARG C 1 163 ? -115.043 54.613 148.701 1.00 19.49 155 ARG C O 1
ATOM 7656 N N . GLY C 1 164 ? -115.345 54.214 150.895 1.00 18.79 156 GLY C N 1
ATOM 7657 C CA . GLY C 1 164 ? -114.233 53.285 150.985 1.00 18.64 156 GLY C CA 1
ATOM 7658 C C . GLY C 1 164 ? -114.401 52.168 149.981 1.00 19.68 156 GLY C C 1
ATOM 7659 O O . GLY C 1 164 ? -115.498 51.652 149.790 1.00 20.53 156 GLY C O 1
ATOM 7660 N N . GLY C 1 165 ? -113.315 51.806 149.315 1.00 17.68 157 GLY C N 1
ATOM 7661 C CA . GLY C 1 165 ? -113.380 50.764 148.308 1.00 16.18 157 GLY C CA 1
ATOM 7662 C C . GLY C 1 165 ? -112.106 49.952 148.226 1.00 20.48 157 GLY C C 1
ATOM 7663 O O . GLY C 1 165 ? -111.136 50.210 148.931 1.00 19.44 157 GLY C O 1
ATOM 7664 N N . HIS C 1 166 ? -112.127 48.950 147.363 1.00 19.30 158 HIS C N 1
ATOM 7665 C CA A HIS C 1 166 ? -110.954 48.132 147.071 0.44 19.22 158 HIS C CA 1
ATOM 7666 C CA B HIS C 1 166 ? -110.933 48.173 147.079 0.56 19.06 158 HIS C CA 1
ATOM 7667 C C . HIS C 1 166 ? -110.517 48.422 145.636 1.00 18.12 158 HIS C C 1
ATOM 7668 O O . HIS C 1 166 ? -111.354 48.455 144.731 1.00 19.05 158 HIS C O 1
ATOM 7681 N N . PHE C 1 167 ? -109.227 48.631 145.419 1.00 15.06 159 PHE C N 1
ATOM 7682 C CA . PHE C 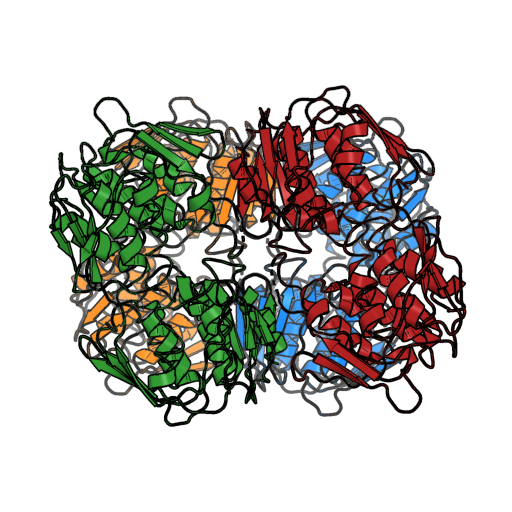1 167 ? -108.746 48.765 144.053 1.00 12.68 159 PHE C CA 1
ATOM 7683 C C . PHE C 1 167 ? -107.413 48.058 143.876 1.00 17.22 159 PHE C C 1
ATOM 7684 O O . PHE C 1 167 ? -106.478 48.250 144.658 1.00 16.83 159 PHE C O 1
ATOM 7692 N N . PHE C 1 168 ? -107.345 47.235 142.837 1.00 15.49 160 PHE C N 1
ATOM 7693 C CA . PHE C 1 168 ? -106.118 46.554 142.477 1.00 14.63 160 PHE C CA 1
ATOM 7694 C C . PHE C 1 168 ? -105.471 47.220 141.263 1.00 14.28 160 PHE C C 1
ATOM 7695 O O . PHE C 1 168 ? -106.079 47.305 140.195 1.00 15.08 160 PHE C O 1
ATOM 7703 N N . PHE C 1 169 ? -104.234 47.690 141.422 1.00 10.34 161 PHE C N 1
ATOM 7704 C CA . PHE C 1 169 ? -103.484 48.248 140.284 1.00 11.63 161 PHE C CA 1
ATOM 7705 C C . PHE C 1 169 ? -102.929 47.163 139.352 1.00 12.16 161 PHE C C 1
ATOM 7706 O O . PHE C 1 169 ? -102.025 46.428 139.736 1.00 11.78 161 PHE C O 1
ATOM 7714 N N . ASP C 1 170 ? -103.435 47.075 138.120 1.00 12.30 162 ASP C N 1
ATOM 7715 C CA A ASP C 1 170 ? -102.960 46.054 137.187 0.44 14.14 162 ASP C CA 1
ATOM 7716 C CA B ASP C 1 170 ? -102.959 46.070 137.168 0.56 14.04 162 ASP C CA 1
ATOM 7717 C C . ASP C 1 170 ? -101.496 46.283 136.837 1.00 13.57 162 ASP C C 1
ATOM 7718 O O . ASP C 1 170 ? -100.760 45.335 136.552 1.00 15.22 162 ASP C O 1
ATOM 7727 N N . THR C 1 171 ? -101.095 47.551 136.856 1.00 12.87 163 THR C N 1
ATOM 7728 C CA . THR C 1 171 ? -99.723 47.988 136.641 1.00 13.48 163 THR C CA 1
ATOM 7729 C C . THR C 1 171 ? -99.392 48.886 137.827 1.00 11.93 163 THR C C 1
ATOM 7730 O O . THR C 1 171 ? -100.243 49.652 138.248 1.00 10.70 163 THR C O 1
ATOM 7734 N N . VAL C 1 172 ? -98.187 48.788 138.374 1.00 9.64 164 VAL C N 1
ATOM 7735 C CA . VAL C 1 172 ? -97.795 49.684 139.466 1.00 10.12 164 VAL C CA 1
ATOM 7736 C C . VAL C 1 172 ? -97.805 51.114 138.960 1.00 14.51 164 VAL C C 1
ATOM 7737 O O . VAL C 1 172 ? -97.235 51.392 137.909 1.00 9.83 164 VAL C O 1
ATOM 7741 N N . SER C 1 173 ? -98.459 52.012 139.694 1.00 9.04 165 SER C N 1
ATOM 7742 C CA . SER C 1 173 ? -98.491 53.430 139.314 1.00 11.03 165 SER C CA 1
ATOM 7743 C C . SER C 1 173 ? -98.129 54.302 140.511 1.00 8.90 165 SER C C 1
ATOM 7744 O O . SER C 1 173 ? -98.781 54.237 141.561 1.00 9.82 165 SER C O 1
ATOM 7747 N N . VAL C 1 174 ? -97.102 55.128 140.350 1.00 6.92 166 VAL C N 1
ATOM 7748 C CA . VAL C 1 174 ? -96.671 56.012 141.432 1.00 9.11 166 VAL C CA 1
ATOM 7749 C C . VAL C 1 174 ? -97.733 57.074 141.744 1.00 10.13 166 VAL C C 1
ATOM 7750 O O . VAL C 1 174 ? -98.257 57.137 142.879 1.00 6.60 166 VAL C O 1
ATOM 7754 N N . THR C 1 175 ? -98.069 57.906 140.758 1.00 7.53 167 THR C N 1
ATOM 7755 C CA . THR C 1 175 ? -99.051 58.962 141.022 1.00 9.35 167 THR C CA 1
ATOM 7756 C C . THR C 1 175 ? -100.470 58.400 141.123 1.00 10.61 167 THR C C 1
ATOM 7757 O O . THR C 1 175 ? -101.326 58.996 141.766 1.00 8.90 167 THR C O 1
ATOM 7761 N N . GLY C 1 176 ? -100.707 57.241 140.529 1.00 10.06 168 GLY C N 1
ATOM 7762 C CA . GLY C 1 176 ? -101.996 56.577 140.695 1.00 9.21 168 GLY C CA 1
ATOM 7763 C C . GLY C 1 176 ? -102.192 56.187 142.155 1.00 9.99 168 GLY C C 1
ATOM 7764 O O . GLY C 1 176 ? -103.246 56.446 142.740 1.00 10.16 168 GLY C O 1
ATOM 7765 N N . THR C 1 177 ? -101.180 55.555 142.747 1.00 8.47 169 THR C N 1
ATOM 7766 C CA . THR C 1 177 ? -101.233 55.212 144.172 1.00 7.41 169 THR C CA 1
ATOM 7767 C C . THR C 1 177 ? -101.429 56.468 145.032 1.00 9.23 169 THR C C 1
ATOM 7768 O O . THR C 1 177 ? -102.229 56.455 145.973 1.00 8.25 169 THR C O 1
ATOM 7772 N N . GLU C 1 178 ? -100.707 57.541 144.707 1.00 6.71 170 GLU C N 1
ATOM 7773 C CA . GLU C 1 178 ? -100.825 58.804 145.466 1.00 9.26 170 GLU C CA 1
ATOM 7774 C C . GLU C 1 178 ? -102.226 59.434 145.357 1.00 10.44 170 GLU C C 1
ATOM 7775 O O . GLU C 1 178 ? -102.797 59.900 146.352 1.00 8.48 170 GLU C O 1
ATOM 7781 N N . ASN C 1 179 ? -102.770 59.448 144.148 1.00 8.89 171 ASN C N 1
ATOM 7782 C CA . ASN C 1 179 ? -104.095 60.033 143.919 1.00 8.85 171 ASN C CA 1
ATOM 7783 C C . ASN C 1 179 ? -105.152 59.282 144.733 1.00 10.79 171 ASN C C 1
ATOM 7784 O O . ASN C 1 179 ? -106.012 59.892 145.370 1.00 9.46 171 ASN C O 1
ATOM 7789 N N . LEU C 1 180 ? -105.084 57.957 144.720 1.00 11.66 172 LEU C N 1
ATOM 7790 C CA . LEU C 1 180 ? -106.095 57.169 145.409 1.00 10.18 172 LEU C CA 1
ATOM 7791 C C . LEU C 1 180 ? -105.914 57.269 146.920 1.00 7.24 172 LEU C C 1
ATOM 7792 O O . LEU C 1 180 ? -106.885 57.247 147.659 1.00 11.67 172 LEU C O 1
ATOM 7797 N N . MET C 1 181 ? -104.664 57.377 147.369 1.00 8.31 173 MET C N 1
ATOM 7798 C CA . MET C 1 181 ? -104.376 57.513 148.791 1.00 10.98 173 MET C CA 1
ATOM 7799 C C . MET C 1 181 ? -104.990 58.794 149.347 1.00 11.96 173 MET C C 1
ATOM 7800 O O . MET C 1 181 ? -105.637 58.792 150.400 1.00 10.37 173 MET C O 1
ATOM 7805 N N . MET C 1 182 ? -104.804 59.884 148.614 1.00 9.88 174 MET C N 1
ATOM 7806 C CA . MET C 1 182 ? -105.358 61.173 149.011 1.00 10.66 174 MET C CA 1
ATOM 7807 C C . MET C 1 182 ? -106.878 61.145 148.992 1.00 11.30 174 MET C C 1
ATOM 7808 O O . MET C 1 182 ? -107.521 61.630 149.920 1.00 11.28 174 MET C O 1
ATOM 7813 N N . ALA C 1 183 ? -107.460 60.601 147.925 1.00 12.77 175 ALA C N 1
ATOM 7814 C CA . ALA C 1 183 ? -108.919 60.515 147.853 1.00 11.94 175 ALA C CA 1
ATOM 7815 C C . ALA C 1 183 ? -109.450 59.685 149.033 1.00 14.22 175 ALA C C 1
ATOM 7816 O O . ALA C 1 183 ? -110.444 60.063 149.670 1.00 13.12 175 ALA C O 1
ATOM 7818 N N . ALA C 1 184 ? -108.779 58.572 149.334 1.00 11.39 176 ALA C N 1
ATOM 7819 C CA . ALA C 1 184 ? -109.236 57.657 150.390 1.00 13.29 176 ALA C CA 1
ATOM 7820 C C . ALA C 1 184 ? -109.205 58.283 151.782 1.00 14.35 176 ALA C C 1
ATOM 7821 O O . ALA C 1 184 ? -109.992 57.905 152.661 1.00 16.18 176 ALA C O 1
ATOM 7823 N N . ALA C 1 185 ? -108.292 59.233 151.979 1.00 11.54 177 ALA C N 1
ATOM 7824 C CA . ALA C 1 185 ? -108.076 59.840 153.292 1.00 12.80 177 ALA C CA 1
ATOM 7825 C C . ALA C 1 185 ? -109.313 60.535 153.841 1.00 14.93 177 ALA C C 1
ATOM 7826 O O . ALA C 1 185 ? -109.447 60.645 155.055 1.00 12.70 177 ALA C O 1
ATOM 7828 N N . LEU C 1 186 ? -110.193 61.012 152.959 1.00 14.58 178 LEU C N 1
ATOM 7829 C CA . LEU C 1 186 ? -111.429 61.672 153.370 1.00 16.28 178 LEU C CA 1
ATOM 7830 C C . LEU C 1 186 ? -112.670 60.865 152.994 1.00 17.51 178 LEU C C 1
ATOM 7831 O O . LEU C 1 186 ? -113.800 61.340 153.163 1.00 17.23 178 LEU C O 1
ATOM 7836 N N . ALA C 1 187 ? -112.473 59.657 152.478 1.00 15.34 179 ALA C N 1
ATOM 7837 C CA . ALA C 1 187 ? -113.611 58.847 152.047 1.00 13.83 179 ALA C CA 1
ATOM 7838 C C . ALA C 1 187 ? -114.333 58.276 153.261 1.00 16.86 179 ALA C C 1
ATOM 7839 O O . ALA C 1 187 ? -113.772 58.208 154.345 1.00 15.27 179 ALA C O 1
ATOM 7841 N N . ASN C 1 188 ? -115.590 57.889 153.084 1.00 18.20 180 ASN C N 1
ATOM 7842 C CA A ASN C 1 188 ? -116.345 57.279 154.164 0.50 19.30 180 ASN C CA 1
ATOM 7843 C CA B ASN C 1 188 ? -116.349 57.279 154.163 0.50 19.32 180 ASN C CA 1
ATOM 7844 C C . ASN C 1 188 ? -116.054 55.785 154.220 1.00 21.43 180 ASN C C 1
ATOM 7845 O O . ASN C 1 188 ? -116.561 55.015 153.410 1.00 22.72 180 ASN C O 1
ATOM 7854 N N . GLY C 1 189 ? -115.227 55.381 155.179 1.00 19.63 181 GLY C N 1
ATOM 7855 C CA . GLY C 1 189 ? -114.924 53.976 155.355 1.00 23.22 181 GLY C CA 1
ATOM 7856 C C . GLY C 1 189 ? -113.503 53.579 155.012 1.00 17.93 181 GLY C C 1
ATOM 7857 O O . GLY C 1 189 ? -112.618 54.424 154.914 1.00 14.97 181 GLY C O 1
ATOM 7858 N N . ARG C 1 190 ? -113.305 52.277 154.829 1.00 19.72 182 ARG C N 1
ATOM 7859 C CA . ARG C 1 190 ? -111.987 51.681 154.628 1.00 13.77 182 ARG C CA 1
ATOM 7860 C C . ARG C 1 190 ? -111.686 51.480 153.152 1.00 14.43 182 ARG C C 1
ATOM 7861 O O . ARG C 1 190 ? -112.527 50.971 152.408 1.00 16.73 182 ARG C O 1
ATOM 7869 N N . THR C 1 191 ? -110.484 51.874 152.746 1.00 11.30 183 THR C N 1
ATOM 7870 C CA . THR C 1 191 ? -110.019 51.649 151.385 1.00 14.41 183 THR C CA 1
ATOM 7871 C C . THR C 1 191 ? -108.800 50.747 151.422 1.00 12.25 183 THR C C 1
ATOM 7872 O O . THR C 1 191 ? -107.945 50.918 152.282 1.00 13.34 183 THR C O 1
ATOM 7876 N N . VAL C 1 192 ? -108.731 49.778 150.512 1.00 11.44 184 VAL C N 1
ATOM 7877 C CA . VAL C 1 192 ? -107.530 48.945 150.377 1.00 13.71 184 VAL C CA 1
ATOM 7878 C C . VAL C 1 192 ? -106.978 49.072 148.967 1.00 12.04 184 VAL C C 1
ATOM 7879 O O . VAL C 1 192 ? -107.675 48.767 147.994 1.00 14.22 184 VAL C O 1
ATOM 7883 N N . LEU C 1 193 ? -105.729 49.519 148.867 1.00 12.38 185 LEU C N 1
ATOM 7884 C CA . LEU C 1 193 ? -105.043 49.636 147.585 1.00 13.15 185 LEU C CA 1
ATOM 7885 C C . LEU C 1 193 ? -104.067 48.482 147.465 1.00 11.86 185 LEU C C 1
ATOM 7886 O O . LEU C 1 193 ? -103.198 48.318 148.316 1.00 13.03 185 LEU C O 1
ATOM 7891 N N . GLN C 1 194 ? -104.207 47.677 146.417 1.00 11.31 186 GLN C N 1
ATOM 7892 C CA A GLN C 1 194 ? -103.343 46.513 146.254 0.52 10.22 186 GLN C CA 1
ATOM 7893 C CA B GLN C 1 194 ? -103.353 46.505 146.248 0.48 10.36 186 GLN C CA 1
ATOM 7894 C C . GLN C 1 194 ? -102.437 46.657 145.037 1.00 10.15 186 GLN C C 1
ATOM 7895 O O . GLN C 1 194 ? -102.798 47.322 144.061 1.00 11.65 186 GLN C O 1
ATOM 7906 N N . ASN C 1 195 ? -101.262 46.030 145.114 1.00 9.21 187 ASN C N 1
ATOM 7907 C CA . ASN C 1 195 ? -100.162 46.236 144.156 1.00 8.91 187 ASN C CA 1
ATOM 7908 C C . ASN C 1 195 ? -99.831 47.728 144.105 1.00 12.50 187 ASN C C 1
ATOM 7909 O O . ASN C 1 195 ? -99.635 48.318 143.032 1.00 10.76 187 ASN C O 1
ATOM 7914 N N . ALA C 1 196 ? -99.769 48.336 145.289 1.00 8.61 188 ALA C N 1
ATOM 7915 C CA . ALA C 1 196 ? -99.449 49.754 145.418 1.00 8.62 188 ALA C CA 1
ATOM 7916 C C . ALA C 1 196 ? -97.986 50.026 145.110 1.00 9.87 188 ALA C C 1
ATOM 7917 O O . ALA C 1 196 ? -97.122 49.180 145.366 1.00 9.40 188 ALA C O 1
ATOM 7919 N N . ALA C 1 197 ? -97.710 51.207 144.569 1.00 7.40 189 ALA C N 1
ATOM 7920 C CA . ALA C 1 197 ? -96.326 51.675 144.409 1.00 7.00 189 ALA C CA 1
ATOM 7921 C C . ALA C 1 197 ? -95.620 51.824 145.747 1.00 10.87 189 ALA C C 1
ATOM 7922 O O . ALA C 1 197 ? -96.185 52.365 146.708 1.00 9.86 189 ALA C O 1
ATOM 7924 N N . ARG C 1 198 ? -94.367 51.379 145.795 1.00 7.02 190 ARG C N 1
ATOM 7925 C CA . ARG C 1 198 ? -93.573 51.390 147.025 1.00 12.33 190 ARG C CA 1
ATOM 7926 C C . ARG C 1 198 ? -92.532 52.531 147.076 1.00 11.43 190 ARG C C 1
ATOM 7927 O O . ARG C 1 198 ? -91.762 52.640 148.042 1.00 8.71 190 ARG C O 1
ATOM 7935 N N . GLU C 1 199 ? -92.513 53.372 146.038 1.00 9.48 191 GLU C N 1
ATOM 7936 C CA . GLU C 1 199 ? -91.609 54.520 145.969 1.00 8.20 191 GLU C CA 1
ATOM 7937 C C . GLU C 1 199 ? -91.586 55.334 147.270 1.00 7.43 191 GLU C C 1
ATOM 7938 O O . GLU C 1 199 ? -92.626 55.522 147.922 1.00 9.53 191 GLU C O 1
ATOM 7944 N N . PRO C 1 200 ? -90.400 55.808 147.664 1.00 9.37 192 PRO C N 1
ATOM 7945 C CA . PRO C 1 200 ? -90.255 56.539 148.924 1.00 9.76 192 PRO C CA 1
ATOM 7946 C C . PRO C 1 200 ? -91.160 57.761 149.003 1.00 12.68 192 PRO C C 1
ATOM 7947 O O . PRO C 1 200 ? -91.515 58.177 150.098 1.00 11.17 192 PRO C O 1
ATOM 7951 N N . GLU C 1 201 ? -91.519 58.324 147.855 1.00 10.90 193 GLU C N 1
ATOM 7952 C CA . GLU C 1 201 ? -92.357 59.521 147.824 1.00 10.22 193 GLU C CA 1
ATOM 7953 C C . GLU C 1 201 ? -93.779 59.166 148.269 1.00 8.33 193 GLU C C 1
ATOM 7954 O O . GLU C 1 201 ? -94.484 59.996 148.851 1.00 10.45 193 GLU C O 1
ATOM 7960 N N . VAL C 1 202 ? -94.171 57.912 148.034 1.00 9.92 194 VAL C N 1
ATOM 7961 C CA . VAL C 1 202 ? -95.487 57.414 148.439 1.00 9.05 194 VAL C CA 1
ATOM 7962 C C . VAL C 1 202 ? -95.542 57.319 149.963 1.00 11.69 194 VAL C C 1
ATOM 7963 O O . VAL C 1 202 ? -96.540 57.700 150.595 1.00 10.89 194 VAL C O 1
ATOM 7967 N N . VAL C 1 203 ? -94.458 56.821 150.546 1.00 9.27 195 VAL C N 1
ATOM 7968 C CA . VAL C 1 203 ? -94.322 56.758 151.999 1.00 8.98 195 VAL C CA 1
ATOM 7969 C C . VAL C 1 203 ? -94.325 58.166 152.574 1.00 12.12 195 VAL C C 1
ATOM 7970 O O . VAL C 1 203 ? -94.968 58.429 153.593 1.00 12.24 195 VAL C O 1
ATOM 7974 N N . ASP C 1 204 ? -93.609 59.077 151.914 1.00 9.07 196 ASP C N 1
ATOM 7975 C CA . ASP C 1 204 ? -93.503 60.448 152.409 1.00 8.48 196 ASP C CA 1
ATOM 7976 C C . ASP C 1 204 ? -94.890 61.102 152.411 1.00 11.97 196 ASP C C 1
ATOM 7977 O O . ASP C 1 204 ? -95.259 61.778 153.371 1.00 10.76 196 ASP C O 1
ATOM 7982 N N . LEU C 1 205 ? -95.655 60.884 151.345 1.00 8.79 197 LEU C N 1
ATOM 7983 C CA . LEU C 1 205 ? -97.024 61.403 151.271 1.00 7.89 197 LEU C CA 1
ATOM 7984 C C . LEU C 1 205 ? -97.887 60.829 152.403 1.00 11.58 197 LEU C C 1
ATOM 7985 O O . LEU C 1 205 ? -98.665 61.549 153.027 1.00 11.28 197 LEU C O 1
ATOM 7990 N N . ALA C 1 206 ? -97.741 59.532 152.677 1.00 11.22 198 ALA C N 1
ATOM 7991 C CA . ALA C 1 206 ? -98.560 58.903 153.705 1.00 11.85 198 ALA C CA 1
ATOM 7992 C C . ALA C 1 206 ? -98.240 59.503 155.062 1.00 11.45 198 ALA C C 1
ATOM 7993 O O . ALA C 1 206 ? -99.131 59.767 155.864 1.00 11.01 198 ALA C O 1
ATOM 7995 N N . ASN C 1 207 ? -96.954 59.705 155.314 1.00 10.16 199 ASN C N 1
ATOM 7996 C CA . ASN C 1 207 ? -96.533 60.251 156.587 1.00 10.75 199 ASN C CA 1
ATOM 7997 C C . ASN C 1 207 ? -97.046 61.682 156.743 1.00 12.53 199 ASN C C 1
ATOM 7998 O O . ASN C 1 207 ? -97.408 62.087 157.843 1.00 12.30 199 ASN C O 1
ATOM 8003 N N . CYS C 1 208 ? -97.097 62.437 155.644 1.00 11.68 200 CYS C N 1
ATOM 8004 C CA . CYS C 1 208 ? -97.635 63.793 155.710 1.00 14.90 200 CYS C CA 1
ATOM 8005 C C . CYS C 1 208 ? -99.143 63.759 155.951 1.00 12.70 200 CYS C C 1
ATOM 8006 O O . CYS C 1 208 ? -99.647 64.506 156.782 1.00 12.02 200 CYS C O 1
ATOM 8009 N N . LEU C 1 209 ? -99.861 62.897 155.237 1.00 12.11 201 LEU C N 1
ATOM 8010 C CA . LEU C 1 209 ? -101.302 62.761 155.477 1.00 9.65 201 LEU C CA 1
ATOM 8011 C C . LEU C 1 209 ? -101.585 62.410 156.942 1.00 13.58 201 LEU C C 1
ATOM 8012 O O . LEU C 1 209 ? -102.486 62.980 157.543 1.00 14.45 201 LEU C O 1
ATOM 8017 N N . ASN C 1 210 ? -100.818 61.471 157.500 1.00 12.58 202 ASN C N 1
ATOM 8018 C CA . ASN C 1 210 ? -100.996 61.064 158.897 1.00 12.41 202 ASN C CA 1
ATOM 8019 C C . ASN C 1 210 ? -100.708 62.228 159.851 1.00 13.20 202 ASN C C 1
ATOM 8020 O O . ASN C 1 210 ? -101.419 62.422 160.832 1.00 14.34 202 ASN C O 1
ATOM 8025 N N . ALA C 1 211 ? -99.684 63.018 159.546 1.00 13.30 203 ALA C N 1
ATOM 8026 C CA . ALA C 1 211 ? -99.399 64.216 160.328 1.00 17.01 203 ALA C CA 1
ATOM 8027 C C . ALA C 1 211 ? -100.589 65.180 160.306 1.00 15.82 203 ALA C C 1
ATOM 8028 O O . ALA C 1 211 ? -100.812 65.931 161.263 1.00 14.98 203 ALA C O 1
ATOM 8030 N N . MET C 1 212 ? -101.350 65.146 159.209 1.00 14.11 204 MET C N 1
ATOM 8031 C CA . MET C 1 212 ? -102.495 66.037 159.019 1.00 14.39 204 MET C CA 1
ATOM 8032 C C . MET C 1 212 ? -103.760 65.488 159.690 1.00 19.95 204 MET C C 1
ATOM 8033 O O . MET C 1 212 ? -104.789 66.168 159.750 1.00 18.09 204 MET C O 1
ATOM 8038 N N . GLY C 1 213 ? -103.680 64.259 160.194 1.00 19.37 205 GLY C N 1
ATOM 8039 C CA . GLY C 1 213 ? -104.799 63.657 160.904 1.00 15.61 205 GLY C CA 1
ATOM 8040 C C . GLY C 1 213 ? -105.397 62.436 160.221 1.00 16.95 205 GLY C C 1
ATOM 8041 O O . GLY C 1 213 ? -106.413 61.900 160.676 1.00 19.20 205 GLY C O 1
ATOM 8042 N N . ALA C 1 214 ? -104.775 61.994 159.129 1.00 15.53 206 ALA C N 1
ATOM 8043 C CA . ALA C 1 214 ? -105.274 60.839 158.380 1.00 14.69 206 ALA C CA 1
ATOM 8044 C C . ALA C 1 214 ? -104.903 59.520 159.042 1.00 17.91 206 ALA C C 1
ATOM 8045 O O . ALA C 1 214 ? -104.188 59.492 160.045 1.00 15.41 206 ALA C O 1
ATOM 8047 N N . ASN C 1 215 ? -105.366 58.426 158.442 1.00 13.78 207 ASN C N 1
ATOM 8048 C CA . ASN C 1 215 ? -105.047 57.089 158.934 1.00 16.30 207 ASN C CA 1
ATOM 8049 C C . ASN C 1 215 ? -104.650 56.211 157.750 1.00 15.88 207 ASN C C 1
ATOM 8050 O O . ASN C 1 215 ? -105.465 55.439 157.240 1.00 13.09 207 ASN C O 1
ATOM 8055 N N . VAL C 1 216 ? -103.397 56.351 157.321 1.00 11.60 208 VAL C N 1
ATOM 8056 C CA . VAL C 1 216 ? -102.859 55.609 156.174 1.00 9.20 208 VAL C CA 1
ATOM 8057 C C . VAL C 1 216 ? -101.807 54.623 156.642 1.00 14.82 208 VAL C C 1
ATOM 8058 O O . VAL C 1 216 ? -100.776 55.039 157.155 1.00 15.50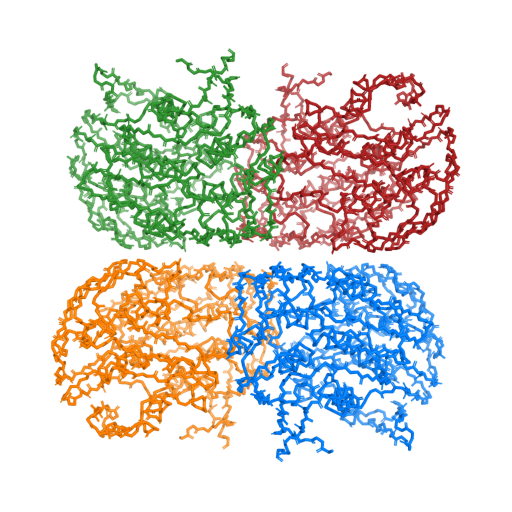 208 VAL C O 1
ATOM 8062 N N . GLN C 1 217 ? -102.038 53.325 156.453 1.00 10.91 209 GLN C N 1
ATOM 8063 C CA . GLN C 1 217 ? -101.081 52.335 156.951 1.00 12.85 209 GLN C CA 1
ATOM 8064 C C . GLN C 1 217 ? -100.589 51.431 155.824 1.00 17.17 209 GLN C C 1
ATOM 8065 O O . GLN C 1 217 ? -101.308 51.196 154.843 1.00 18.40 209 GLN C O 1
ATOM 8071 N N . GLY C 1 218 ? -99.346 50.965 155.949 1.00 12.18 210 GLY C N 1
ATOM 8072 C CA . GLY C 1 218 ? -98.766 50.066 154.964 1.00 11.44 210 GLY C CA 1
ATOM 8073 C C . GLY C 1 218 ? -98.061 50.686 153.764 1.00 13.74 210 GLY C C 1
ATOM 8074 O O . GLY C 1 218 ? -97.654 49.968 152.841 1.00 14.62 210 GLY C O 1
ATOM 8075 N N . ALA C 1 219 ? -97.931 52.009 153.738 1.00 13.19 211 ALA C N 1
ATOM 8076 C CA . ALA C 1 219 ? -97.237 52.643 152.621 1.00 12.44 211 ALA C CA 1
ATOM 8077 C C . ALA C 1 219 ? -95.789 52.181 152.619 1.00 10.56 211 ALA C C 1
ATOM 8078 O O . ALA C 1 219 ? -95.158 52.090 153.672 1.00 13.74 211 ALA C O 1
ATOM 8080 N N . GLY C 1 220 ? -95.277 51.863 151.436 1.00 12.59 212 GLY C N 1
ATOM 8081 C CA . GLY C 1 220 ? -93.962 51.271 151.314 1.00 12.93 212 GLY C CA 1
ATOM 8082 C C . GLY C 1 220 ? -94.060 49.788 151.071 1.00 13.91 212 GLY C C 1
ATOM 8083 O O . GLY C 1 220 ? -93.063 49.147 150.734 1.00 13.57 212 GLY C O 1
ATOM 8084 N N . SER C 1 221 ? -95.264 49.244 151.265 1.00 11.71 213 SER C N 1
ATOM 8085 C CA . SER C 1 221 ? -95.551 47.843 150.988 1.00 10.44 213 SER C CA 1
ATOM 8086 C C . SER C 1 221 ? -96.513 47.733 149.797 1.00 9.49 213 SER C C 1
ATOM 8087 O O . SER C 1 221 ? -96.965 48.749 149.259 1.00 14.01 213 SER C O 1
ATOM 8090 N N . ASP C 1 222 ? -96.816 46.501 149.400 1.00 11.95 214 ASP C N 1
ATOM 8091 C CA A ASP C 1 222 ? -97.747 46.195 148.308 0.46 12.71 214 ASP C CA 1
ATOM 8092 C CA B ASP C 1 222 ? -97.700 46.284 148.258 0.54 11.50 214 ASP C CA 1
ATOM 8093 C C . ASP C 1 222 ? -99.158 46.638 148.580 1.00 11.49 214 ASP C C 1
ATOM 8094 O O . ASP C 1 222 ? -99.974 46.756 147.667 1.00 11.19 214 ASP C O 1
ATOM 8103 N N . THR C 1 223 ? -99.467 46.823 149.861 1.00 11.83 215 THR C N 1
ATOM 8104 C CA . THR C 1 223 ? -100.849 46.995 150.270 1.00 10.60 215 THR C CA 1
ATOM 8105 C C . THR C 1 223 ? -101.025 48.180 151.209 1.00 16.50 215 THR C C 1
ATOM 8106 O O . THR C 1 223 ? -100.454 48.194 152.295 1.00 14.56 215 THR C O 1
ATOM 8110 N N . ILE C 1 224 ? -101.822 49.160 150.798 1.00 10.90 216 ILE C N 1
ATOM 8111 C CA . ILE C 1 224 ? -102.078 50.329 151.642 1.00 10.07 216 ILE C CA 1
ATOM 8112 C C . ILE C 1 224 ? -103.509 50.306 152.131 1.00 14.01 216 ILE C C 1
ATOM 8113 O O . ILE C 1 224 ? -104.438 50.118 151.343 1.00 13.68 216 ILE C O 1
ATOM 8118 N N . VAL C 1 225 ? -103.685 50.486 153.436 1.00 10.98 217 VAL C N 1
ATOM 8119 C CA . VAL C 1 225 ? -105.013 50.498 154.027 1.00 12.53 217 VAL C CA 1
ATOM 8120 C C . VAL C 1 225 ? -105.291 51.898 154.545 1.00 15.65 217 VAL C C 1
ATOM 8121 O O . VAL C 1 225 ? -104.518 52.437 155.331 1.00 16.96 217 VAL C O 1
ATOM 8125 N N . ILE C 1 226 ? -106.392 52.492 154.102 1.00 11.66 218 ILE C N 1
ATOM 8126 C CA . ILE C 1 226 ? -106.766 53.810 154.582 1.00 11.74 218 ILE C CA 1
ATOM 8127 C C . ILE C 1 226 ? -108.105 53.747 155.276 1.00 17.48 218 ILE C C 1
ATOM 8128 O O . ILE C 1 226 ? -109.079 53.214 154.733 1.00 17.95 218 ILE C O 1
ATOM 8133 N N . GLU C 1 227 ? -108.137 54.296 156.482 1.00 12.81 219 GLU C N 1
ATOM 8134 C CA . GLU C 1 227 ? -109.388 54.533 157.193 1.00 19.44 219 GLU C CA 1
ATOM 8135 C C . GLU C 1 227 ? -109.722 56.003 157.057 1.00 19.70 219 GLU C C 1
ATOM 8136 O O . GLU C 1 227 ? -109.046 56.852 157.643 1.00 14.67 219 GLU C O 1
ATOM 8142 N N . GLY C 1 228 ? -110.757 56.305 156.284 1.00 16.35 220 GLY C N 1
ATOM 8143 C CA . GLY C 1 228 ? -111.113 57.688 156.036 1.00 17.74 220 GLY C CA 1
ATOM 8144 C C . GLY C 1 228 ? -111.464 58.459 157.294 1.00 17.20 220 GLY C C 1
ATOM 8145 O O . GLY C 1 228 ? -111.970 57.892 158.276 1.00 17.62 220 GLY C O 1
ATOM 8146 N N . VAL C 1 229 ? -111.199 59.761 157.268 1.00 14.52 221 VAL C N 1
ATOM 8147 C CA . VAL C 1 229 ? -111.605 60.651 158.365 1.00 15.23 221 VAL C CA 1
ATOM 8148 C C . VAL C 1 229 ? -112.441 61.778 157.780 1.00 15.66 221 VAL C C 1
ATOM 8149 O O . VAL C 1 229 ? -112.402 62.015 156.572 1.00 17.06 221 VAL C O 1
ATOM 8153 N N . LYS C 1 230 ? -113.206 62.472 158.618 1.00 21.05 222 LYS C N 1
ATOM 8154 C CA . LYS C 1 230 ? -114.134 63.482 158.111 1.00 19.96 222 LYS C CA 1
ATOM 8155 C C . LYS C 1 230 ? -113.416 64.749 157.669 1.00 22.97 222 LYS C C 1
ATOM 8156 O O . LYS C 1 230 ? -113.809 65.379 156.684 1.00 22.02 222 LYS C O 1
ATOM 8162 N N . ARG C 1 231 ? -112.364 65.116 158.395 1.00 23.22 223 ARG C N 1
ATOM 8163 C CA . ARG C 1 231 ? -111.608 66.329 158.091 1.00 23.84 223 ARG C CA 1
ATOM 8164 C C . ARG C 1 231 ? -110.119 66.130 158.336 1.00 21.24 223 ARG C C 1
ATOM 8165 O O . ARG C 1 231 ? -109.721 65.251 159.098 1.00 24.82 223 ARG C O 1
ATOM 8173 N N . LEU C 1 232 ? -109.305 66.958 157.691 1.00 17.99 224 LEU C N 1
ATOM 8174 C CA . LEU C 1 232 ? -107.863 66.934 157.878 1.00 15.33 224 LEU C CA 1
ATOM 8175 C C . LEU C 1 232 ? -107.410 68.322 158.282 1.00 22.10 224 LEU C C 1
ATOM 8176 O O . LEU C 1 232 ? -107.968 69.319 157.827 1.00 21.42 224 LEU C O 1
ATOM 8181 N N . GLY C 1 233 ? -106.418 68.385 159.164 1.00 26.02 225 GLY C N 1
ATOM 8182 C CA . GLY C 1 233 ? -105.925 69.659 159.644 1.00 21.77 225 GLY C CA 1
ATOM 8183 C C . GLY C 1 233 ? -104.597 70.037 159.021 1.00 19.84 225 GLY C C 1
ATOM 8184 O O . GLY C 1 233 ? -104.131 69.395 158.085 1.00 24.25 225 GLY C O 1
ATOM 8185 N N . GLY C 1 234 ? -103.987 71.085 159.559 1.00 27.47 226 GLY C N 1
ATOM 8186 C CA . GLY C 1 234 ? -102.711 71.549 159.065 1.00 27.16 226 GLY C CA 1
ATOM 8187 C C . GLY C 1 234 ? -101.541 70.766 159.621 1.00 28.11 226 GLY C C 1
ATOM 8188 O O . GLY C 1 234 ? -101.678 69.984 160.559 1.00 30.23 226 GLY C O 1
ATOM 8189 N N . ALA C 1 235 ? -100.380 70.985 159.024 1.00 25.03 227 ALA C N 1
ATOM 8190 C CA . ALA C 1 235 ? -99.146 70.356 159.463 1.00 21.81 227 ALA C CA 1
ATOM 8191 C C . ALA C 1 235 ? -97.990 71.180 158.933 1.00 20.94 227 ALA C C 1
ATOM 8192 O O . ALA C 1 235 ? -98.164 71.994 158.028 1.00 24.83 227 ALA C O 1
ATOM 8194 N N . ARG C 1 236 ? -96.815 70.978 159.512 1.00 21.62 228 ARG C N 1
ATOM 8195 C CA . ARG C 1 236 ? -95.576 71.499 158.961 1.00 18.77 228 ARG C CA 1
ATOM 8196 C C . ARG C 1 236 ? -94.752 70.277 158.587 1.00 19.24 228 ARG C C 1
ATOM 8197 O O . ARG C 1 236 ? -94.421 69.476 159.460 1.00 21.36 228 ARG C O 1
ATOM 8205 N N . TYR C 1 237 ? -94.456 70.095 157.300 1.00 14.51 229 TYR C N 1
ATOM 8206 C CA . TYR C 1 237 ? -93.846 68.842 156.874 1.00 13.35 229 TYR C CA 1
ATOM 8207 C C . TYR C 1 237 ? -92.580 69.038 156.042 1.00 13.89 229 TYR C C 1
ATOM 8208 O O . TYR C 1 237 ? -92.596 69.771 155.054 1.00 16.64 229 TYR C O 1
ATOM 8217 N N . ASP C 1 238 ? -91.491 68.374 156.437 1.00 12.78 230 ASP C N 1
ATOM 8218 C CA A ASP C 1 238 ? -90.232 68.413 155.688 0.35 14.73 230 ASP C CA 1
ATOM 8219 C CA B ASP C 1 238 ? -90.250 68.428 155.672 0.65 13.28 230 ASP C CA 1
ATOM 8220 C C . ASP C 1 238 ? -90.175 67.272 154.678 1.00 13.13 230 ASP C C 1
ATOM 8221 O O . ASP C 1 238 ? -90.205 66.105 155.065 1.00 15.29 230 ASP C O 1
ATOM 8230 N N . VAL C 1 239 ? -90.086 67.579 153.387 1.00 13.79 231 VAL C N 1
ATOM 8231 C CA . VAL C 1 239 ? -90.065 66.477 152.424 1.00 10.53 231 VAL C CA 1
ATOM 8232 C C . VAL C 1 239 ? -88.707 65.787 152.481 1.00 11.31 231 VAL C C 1
ATOM 8233 O O . VAL C 1 239 ? -87.697 66.402 152.817 1.00 14.38 231 VAL C O 1
ATOM 8237 N N . LEU C 1 240 ? -88.699 64.502 152.144 1.00 9.36 232 LEU C N 1
ATOM 8238 C CA . LEU C 1 240 ? -87.484 63.689 152.184 1.00 9.26 232 LEU C CA 1
ATOM 8239 C C . LEU C 1 240 ? -86.516 64.101 151.064 1.00 9.55 232 LEU C C 1
ATOM 8240 O O . LEU C 1 240 ? -86.895 64.841 150.154 1.00 11.11 232 LEU C O 1
ATOM 8245 N N . PRO C 1 241 ? -85.247 63.651 151.139 1.00 12.31 233 PRO C N 1
ATOM 8246 C CA . PRO C 1 241 ? -84.281 64.043 150.106 1.00 11.44 233 PRO C CA 1
ATOM 8247 C C . PRO C 1 241 ? -84.606 63.447 148.739 1.00 10.03 233 PRO C C 1
ATOM 8248 O O . PRO C 1 241 ? -85.281 62.420 148.657 1.00 9.76 233 PRO C O 1
ATOM 8252 N N . ASP C 1 242 ? -84.123 64.094 147.679 1.00 11.34 234 ASP C N 1
ATOM 8253 C CA . ASP C 1 242 ? -84.361 63.642 146.323 1.00 8.90 234 ASP C CA 1
ATOM 8254 C C . ASP C 1 242 ? -83.358 62.574 145.893 1.00 11.31 234 ASP C C 1
ATOM 8255 O O . ASP C 1 242 ? -82.179 62.873 145.679 1.00 12.27 234 ASP C O 1
ATOM 8260 N N . ARG C 1 243 ? -83.825 61.337 145.759 1.00 8.92 235 ARG C N 1
ATOM 8261 C CA . ARG C 1 243 ? -82.953 60.213 145.415 1.00 8.67 235 ARG C CA 1
ATOM 8262 C C . ARG C 1 243 ? -82.442 60.266 143.979 1.00 8.50 235 ARG C C 1
ATOM 8263 O O . ARG C 1 243 ? -81.411 59.667 143.671 1.00 10.42 235 ARG C O 1
ATOM 8271 N N . ILE C 1 244 ? -83.171 60.953 143.101 1.00 9.36 236 ILE C N 1
ATOM 8272 C CA . ILE C 1 244 ? -82.790 61.040 141.686 1.00 10.15 236 ILE C CA 1
ATOM 8273 C C . ILE C 1 244 ? -81.710 62.103 141.525 1.00 9.18 236 ILE C C 1
ATOM 8274 O O . ILE C 1 244 ? -80.740 61.893 140.810 1.00 11.13 236 ILE C O 1
ATOM 8279 N N . GLU C 1 245 ? -81.872 63.238 142.202 1.00 7.10 237 GLU C N 1
ATOM 8280 C CA . GLU C 1 245 ? -80.809 64.246 142.246 1.00 7.50 237 GLU C CA 1
ATOM 8281 C C . GLU C 1 245 ? -79.557 63.606 142.840 1.00 10.08 237 GLU C C 1
ATOM 8282 O O . GLU C 1 245 ? -78.454 63.773 142.322 1.00 9.11 237 GLU C O 1
ATOM 8288 N N . THR C 1 246 ? -79.745 62.834 143.905 1.00 8.27 238 THR C N 1
ATOM 8289 C CA . THR C 1 246 ? -78.628 62.151 144.551 1.00 8.24 238 THR C CA 1
ATOM 8290 C C . THR C 1 246 ? -77.907 61.220 143.575 1.00 9.74 238 THR C C 1
ATOM 8291 O O . THR C 1 246 ? -76.680 61.306 143.393 1.00 11.02 238 THR C O 1
ATOM 8295 N N . GLY C 1 247 ? -78.663 60.330 142.949 1.00 9.05 239 GLY C N 1
ATOM 8296 C CA . GLY C 1 247 ? -78.103 59.411 141.978 1.00 8.09 239 GLY C CA 1
ATOM 8297 C C . GLY C 1 247 ? -77.349 60.149 140.890 1.00 8.44 239 GLY C C 1
ATOM 8298 O O . GLY C 1 247 ? -76.245 59.752 140.518 1.00 9.58 239 GLY C O 1
ATOM 8299 N N . THR C 1 248 ? -77.935 61.241 140.409 1.00 7.76 240 THR C N 1
ATOM 8300 C CA . THR C 1 248 ? -77.389 61.955 139.261 1.00 7.28 240 THR C CA 1
ATOM 8301 C C . THR C 1 248 ? -76.006 62.525 139.549 1.00 9.83 240 THR C C 1
ATOM 8302 O O . THR C 1 248 ? -75.110 62.393 138.719 1.00 9.76 240 THR C O 1
ATOM 8306 N N . TYR C 1 249 ? -75.820 63.109 140.729 1.00 10.07 241 TYR C N 1
ATOM 8307 C CA . TYR C 1 249 ? -74.515 63.662 141.050 1.00 11.43 241 TYR C CA 1
ATOM 8308 C C . TYR C 1 249 ? -73.519 62.560 141.385 1.00 10.07 241 TYR C C 1
ATOM 8309 O O . TYR C 1 249 ? -72.323 62.738 141.170 1.00 10.88 241 TYR C O 1
ATOM 8318 N N . LEU C 1 250 ? -73.984 61.417 141.884 1.00 10.42 242 LEU C N 1
ATOM 8319 C CA . LEU C 1 250 ? -73.043 60.308 142.103 1.00 10.81 242 LEU C CA 1
ATOM 8320 C C . LEU C 1 250 ? -72.524 59.812 140.757 1.00 11.96 242 LEU C C 1
ATOM 8321 O O . LEU C 1 250 ? -71.340 59.507 140.625 1.00 12.65 242 LEU C O 1
ATOM 8326 N N . VAL C 1 251 ? -73.408 59.732 139.763 1.00 10.69 243 VAL C N 1
ATOM 8327 C CA . VAL C 1 251 ? -73.006 59.283 138.431 1.00 10.49 243 VAL C CA 1
ATOM 8328 C C . VAL C 1 251 ? -72.104 60.307 137.758 1.00 11.51 243 VAL C C 1
ATOM 8329 O O . VAL C 1 251 ? -71.152 59.937 137.070 1.00 12.48 243 VAL C O 1
ATOM 8333 N N . ALA C 1 252 ? -72.400 61.589 137.934 1.00 10.44 244 ALA C N 1
ATOM 8334 C CA . ALA C 1 252 ? -71.559 62.618 137.335 1.00 12.34 244 ALA C CA 1
ATOM 8335 C C . ALA C 1 252 ? -70.130 62.476 137.850 1.00 13.01 244 ALA C C 1
ATOM 8336 O O . ALA C 1 252 ? -69.172 62.530 137.075 1.00 15.95 244 ALA C O 1
ATOM 8338 N N . ALA C 1 253 ? -69.990 62.259 139.157 1.00 10.80 245 ALA C N 1
ATOM 8339 C CA . ALA C 1 253 ? -68.668 62.090 139.744 1.00 15.14 245 ALA C CA 1
ATOM 8340 C C . ALA C 1 253 ? -67.991 60.838 139.203 1.00 14.22 245 ALA C C 1
ATOM 8341 O O . ALA C 1 253 ? -66.824 60.885 138.794 1.00 17.65 245 ALA C O 1
ATOM 8343 N N . ALA C 1 254 ? -68.721 59.729 139.199 1.00 12.62 246 ALA C N 1
ATOM 8344 C CA . ALA C 1 254 ? -68.166 58.453 138.755 1.00 12.11 246 ALA C CA 1
ATOM 8345 C C . ALA C 1 254 ? -67.746 58.498 137.290 1.00 15.05 246 ALA C C 1
ATOM 8346 O O . ALA C 1 254 ? -66.695 57.973 136.915 1.00 13.32 246 ALA C O 1
ATOM 8348 N N . ALA C 1 255 ? -68.567 59.123 136.455 1.00 11.60 247 ALA C N 1
ATOM 8349 C CA . ALA C 1 255 ? -68.259 59.151 135.027 1.00 12.10 247 ALA C CA 1
ATOM 8350 C C . ALA C 1 255 ? -66.949 59.884 134.739 1.00 17.45 247 ALA C C 1
ATOM 8351 O O . ALA C 1 255 ? -66.238 59.524 133.805 1.00 16.51 247 ALA C O 1
ATOM 8353 N N . THR C 1 256 ? -66.635 60.902 135.539 1.00 15.77 248 THR C N 1
ATOM 8354 C CA . THR C 1 256 ? -65.414 61.685 135.353 1.00 16.08 248 THR C CA 1
ATOM 8355 C C . THR C 1 256 ? -64.223 61.080 136.099 1.00 21.59 248 THR C C 1
ATOM 8356 O O . THR C 1 256 ? -63.105 61.577 135.991 1.00 21.48 248 THR C O 1
ATOM 8360 N N . GLY C 1 257 ? -64.463 60.002 136.839 1.00 18.98 249 GLY C N 1
ATOM 8361 C CA . GLY C 1 257 ? -63.407 59.379 137.619 1.00 18.81 249 GLY C CA 1
ATOM 8362 C C . GLY C 1 257 ? -63.066 60.196 138.846 1.00 17.15 249 GLY C C 1
ATOM 8363 O O . GLY C 1 257 ? -61.940 60.146 139.359 1.00 21.82 249 GLY C O 1
ATOM 8364 N N . GLY C 1 258 ? -64.043 60.951 139.330 1.00 16.13 250 GLY C N 1
ATOM 8365 C CA . GLY C 1 258 ? -63.797 61.858 140.430 1.00 16.70 250 GLY C CA 1
ATOM 8366 C C . GLY C 1 258 ? -64.328 61.373 141.760 1.00 19.94 250 GLY C C 1
ATOM 8367 O O . GLY C 1 258 ? -64.512 60.174 141.986 1.00 21.89 250 GLY C O 1
ATOM 8368 N N . ARG C 1 259 ? -64.565 62.321 142.652 1.00 20.06 251 ARG C N 1
ATOM 8369 C CA . ARG C 1 259 ? -65.173 62.005 143.928 1.00 24.03 251 ARG C CA 1
ATOM 8370 C C . ARG C 1 259 ? -66.195 63.074 144.284 1.00 26.87 251 ARG C C 1
ATOM 8371 O O . ARG C 1 259 ? -66.178 64.170 143.725 1.00 28.85 251 ARG C O 1
ATOM 8379 N N . VAL C 1 260 ? -67.084 62.740 145.211 1.00 17.93 252 VAL C N 1
ATOM 8380 C CA . VAL C 1 260 ? -68.091 63.675 145.686 1.00 17.29 252 VAL C CA 1
ATOM 8381 C C . VAL C 1 260 ? -68.610 63.181 147.026 1.00 19.61 252 VAL C C 1
ATOM 8382 O O . VAL C 1 260 ? -68.726 61.973 147.254 1.00 20.12 252 VAL C O 1
ATOM 8386 N N . LYS C 1 261 ? -68.897 64.115 147.921 1.00 17.81 253 LYS C N 1
ATOM 8387 C CA . LYS C 1 261 ? -69.673 63.794 149.113 1.00 16.50 253 LYS C CA 1
ATOM 8388 C C . LYS C 1 261 ? -71.009 64.520 149.020 1.00 15.03 253 LYS C C 1
ATOM 8389 O O . LYS C 1 261 ? -71.047 65.719 148.760 1.00 20.05 253 LYS C O 1
ATOM 8395 N N . LEU C 1 262 ? -72.102 63.794 149.201 1.00 13.48 254 LEU C N 1
ATOM 8396 C CA . LEU C 1 262 ? -73.432 64.407 149.157 1.00 14.22 254 LEU C CA 1
ATOM 8397 C C . LEU C 1 262 ? -74.020 64.437 150.560 1.00 19.54 254 LEU C C 1
ATOM 8398 O O . LEU C 1 262 ? -74.056 63.414 151.247 1.00 16.38 254 LEU C O 1
ATOM 8403 N N . LYS C 1 263 ? -74.452 65.619 150.991 1.00 16.89 255 LYS C N 1
ATOM 8404 C CA . LYS C 1 263 ? -75.021 65.788 152.326 1.00 14.58 255 LYS C CA 1
ATOM 8405 C C . LYS C 1 263 ? -76.538 65.943 152.258 1.00 16.81 255 LYS C C 1
ATOM 8406 O O . LYS C 1 263 ? -77.088 66.269 151.199 1.00 14.92 255 LYS C O 1
ATOM 8412 N N . ASP C 1 264 ? -77.201 65.698 153.387 1.00 13.89 256 ASP C N 1
ATOM 8413 C CA . ASP C 1 264 ? -78.657 65.851 153.510 1.00 14.94 256 ASP C CA 1
ATOM 8414 C C . ASP C 1 264 ? -79.385 64.910 152.567 1.00 16.76 256 ASP C C 1
ATOM 8415 O O . ASP C 1 264 ? -80.403 65.272 151.953 1.00 12.60 256 ASP C O 1
ATOM 8420 N N . THR C 1 265 ? -78.842 63.705 152.422 1.00 14.34 257 THR C N 1
ATOM 8421 C CA . THR C 1 265 ? -79.487 62.704 151.589 1.00 12.26 257 THR C CA 1
ATOM 8422 C C . THR C 1 265 ? -79.726 61.444 152.427 1.00 16.16 257 THR C C 1
ATOM 8423 O O . THR C 1 265 ? -79.760 61.520 153.651 1.00 15.49 257 THR C O 1
ATOM 8427 N N . ASP C 1 266 ? -79.942 60.301 151.791 1.00 14.07 258 ASP C N 1
ATOM 8428 C CA . ASP C 1 266 ? -80.285 59.085 152.536 1.00 15.40 258 ASP C CA 1
ATOM 8429 C C . ASP C 1 266 ? -79.964 57.889 151.654 1.00 12.88 258 ASP C C 1
ATOM 8430 O O . ASP C 1 266 ? -80.625 57.674 150.650 1.00 11.70 258 ASP C O 1
ATOM 8435 N N . PRO C 1 267 ? -78.929 57.108 152.015 1.00 12.73 259 PRO C N 1
ATOM 8436 C CA . PRO C 1 267 ? -78.534 56.010 151.126 1.00 12.44 259 PRO C CA 1
ATOM 8437 C C . PRO C 1 267 ? -79.624 54.961 150.960 1.00 12.91 259 PRO C C 1
ATOM 8438 O O . PRO C 1 267 ? -79.653 54.270 149.943 1.00 14.47 259 PRO C O 1
ATOM 8442 N N . THR C 1 268 ? -80.522 54.855 151.931 1.00 13.55 260 THR C N 1
ATOM 8443 C CA . THR C 1 268 ? -81.491 53.763 151.912 1.00 15.10 260 THR C CA 1
ATOM 8444 C C . THR C 1 268 ? -82.643 53.969 150.915 1.00 12.26 260 THR C C 1
ATOM 8445 O O . THR C 1 268 ? -83.472 53.076 150.749 1.00 16.09 260 THR C O 1
ATOM 8449 N N . ILE C 1 269 ? -82.697 55.117 150.236 1.00 9.29 261 ILE C N 1
ATOM 8450 C CA . ILE C 1 269 ? -83.703 55.285 149.188 1.00 8.09 261 ILE C CA 1
ATOM 8451 C C . ILE C 1 269 ? -83.108 55.170 147.778 1.00 8.05 261 ILE C C 1
ATOM 8452 O O . ILE C 1 269 ? -83.756 55.524 146.799 1.00 10.39 261 ILE C O 1
ATOM 8457 N N . LEU C 1 270 ? -81.884 54.661 147.666 1.00 11.50 262 LEU C N 1
ATOM 8458 C CA . LEU C 1 270 ? -81.317 54.391 146.341 1.00 10.54 262 LEU C CA 1
ATOM 8459 C C . LEU C 1 270 ? -80.317 53.228 146.367 1.00 13.45 262 LEU C C 1
ATOM 8460 O O . LEU C 1 270 ? -79.276 53.267 145.718 1.00 11.01 262 LEU C O 1
ATOM 8465 N N . GLU C 1 271 ? -80.652 52.169 147.091 1.00 11.73 263 GLU C N 1
ATOM 8466 C CA . GLU C 1 271 ? -79.745 51.023 147.202 1.00 10.47 263 GLU C CA 1
ATOM 8467 C C . GLU C 1 271 ? -79.414 50.407 145.835 1.00 11.75 263 GLU C C 1
ATOM 8468 O O . GLU C 1 271 ? -78.271 50.012 145.597 1.00 12.88 263 GLU C O 1
ATOM 8474 N N . ALA C 1 272 ? -80.402 50.317 144.943 1.00 12.64 264 ALA C N 1
ATOM 8475 C CA . ALA C 1 272 ? -80.161 49.730 143.610 1.00 12.02 264 ALA C CA 1
ATOM 8476 C C . ALA C 1 272 ? -79.105 50.525 142.843 1.00 10.85 264 ALA C C 1
ATOM 8477 O O . ALA C 1 272 ? -78.268 49.949 142.138 1.00 13.57 264 ALA C O 1
ATOM 8479 N N . VAL C 1 273 ? -79.145 51.845 142.993 1.00 8.69 265 VAL C N 1
ATOM 8480 C CA . VAL C 1 273 ? -78.225 52.731 142.273 1.00 7.76 265 VAL C CA 1
ATOM 8481 C C . VAL C 1 273 ? -76.831 52.623 142.888 1.00 11.81 265 VAL C C 1
ATOM 8482 O O . VAL C 1 273 ? -75.830 52.582 142.168 1.00 9.91 265 VAL C O 1
ATOM 8486 N N . LEU C 1 274 ? -76.768 52.536 144.215 1.00 13.77 266 LEU C N 1
ATOM 8487 C CA . LEU C 1 274 ? -75.481 52.437 144.893 1.00 15.51 266 LEU C CA 1
ATOM 8488 C C . LEU C 1 274 ? -74.791 51.140 144.505 1.00 14.08 266 LEU C C 1
ATOM 8489 O O . LEU C 1 274 ? -73.583 51.113 144.258 1.00 13.46 266 LEU C O 1
ATOM 8494 N N . GLN C 1 275 ? -75.562 50.061 144.441 1.00 11.84 267 GLN C N 1
ATOM 8495 C CA A GLN C 1 275 ? -74.997 48.767 144.070 0.53 14.51 267 GLN C CA 1
ATOM 8496 C CA B GLN C 1 275 ? -75.010 48.765 144.069 0.47 14.69 267 GLN C CA 1
ATOM 8497 C C . GLN C 1 275 ? -74.471 48.793 142.638 1.00 14.98 267 GLN C C 1
ATOM 8498 O O . GLN C 1 275 ? -73.415 48.233 142.352 1.00 14.04 267 GLN C O 1
ATOM 8509 N N . LYS C 1 276 ? -75.191 49.454 141.734 1.00 11.89 268 LYS C N 1
ATOM 8510 C CA . LYS C 1 276 ? -74.728 49.523 140.350 1.00 12.04 268 LYS C CA 1
ATOM 8511 C C . LYS C 1 276 ? -73.477 50.385 140.224 1.00 13.56 268 LYS C C 1
ATOM 8512 O O . LYS C 1 276 ? -72.599 50.104 139.400 1.00 12.00 268 LYS C O 1
ATOM 8518 N N . LEU C 1 277 ? -73.373 51.422 141.051 1.00 14.20 269 LEU C N 1
ATOM 8519 C CA . LEU C 1 277 ? -72.172 52.251 141.038 1.00 11.71 269 LEU C CA 1
ATOM 8520 C C . LEU C 1 277 ? -70.962 51.461 141.544 1.00 15.13 269 LEU C C 1
ATOM 8521 O O . LEU C 1 277 ? -69.865 51.602 141.016 1.00 13.18 269 LEU C O 1
ATOM 8526 N N . GLU C 1 278 ? -71.156 50.624 142.557 1.00 13.73 270 GLU C N 1
ATOM 8527 C CA . GLU C 1 278 ? -70.063 49.778 143.029 1.00 13.66 270 GLU C CA 1
ATOM 8528 C C . GLU C 1 278 ? -69.640 48.797 141.938 1.00 13.69 270 GLU C C 1
ATOM 8529 O O . GLU C 1 278 ? -68.452 48.480 141.798 1.00 17.49 270 GLU C O 1
ATOM 8535 N N . GLU C 1 279 ? -70.610 48.323 141.160 1.00 13.67 271 GLU C N 1
ATOM 8536 C CA . GLU C 1 279 ? -70.305 47.415 140.065 1.00 17.40 271 GLU C CA 1
ATOM 8537 C C . GLU C 1 279 ? -69.454 48.119 139.023 1.00 16.44 271 GLU C C 1
ATOM 8538 O O . GLU C 1 279 ? -68.608 47.489 138.379 1.00 17.44 271 GLU C O 1
ATOM 8544 N N . ALA C 1 280 ? -69.678 49.422 138.872 1.00 13.84 272 ALA C N 1
ATOM 8545 C CA . ALA C 1 280 ? -68.948 50.231 137.904 1.00 16.01 272 ALA C CA 1
ATOM 8546 C C . ALA C 1 280 ? -67.554 50.586 138.415 1.00 16.74 272 ALA C C 1
ATOM 8547 O O . ALA C 1 280 ? -66.760 51.185 137.689 1.00 18.31 272 ALA C O 1
ATOM 8549 N N . GLY C 1 281 ? -67.262 50.221 139.660 1.00 16.48 273 GLY C N 1
ATOM 8550 C CA . GLY C 1 281 ? -65.932 50.409 140.224 1.00 16.74 273 GLY C CA 1
ATOM 8551 C C . GLY C 1 281 ? -65.793 51.491 141.281 1.00 16.32 273 GLY C C 1
ATOM 8552 O O . GLY C 1 281 ? -64.689 51.766 141.757 1.00 18.16 273 GLY C O 1
ATOM 8553 N N . ALA C 1 282 ? -66.911 52.109 141.644 1.00 16.02 274 ALA C N 1
ATOM 8554 C CA . ALA C 1 282 ? -66.924 53.179 142.640 1.00 14.79 274 ALA C CA 1
ATOM 8555 C C . ALA C 1 282 ? -66.707 52.661 144.052 1.00 18.11 274 ALA C C 1
ATOM 8556 O O . ALA C 1 282 ? -67.202 51.601 144.425 1.00 19.64 274 ALA C O 1
ATOM 8558 N N . HIS C 1 283 ? -65.957 53.425 144.831 1.00 14.84 275 HIS C N 1
ATOM 8559 C CA . HIS C 1 283 ? -65.814 53.157 146.252 1.00 15.91 275 HIS C CA 1
ATOM 8560 C C . HIS C 1 283 ? -66.801 54.062 146.976 1.00 21.79 275 HIS C C 1
ATOM 8561 O O . HIS C 1 283 ? -66.724 55.286 146.869 1.00 22.34 275 HIS C O 1
ATOM 8568 N N . ILE C 1 284 ? -67.741 53.451 147.686 1.00 18.45 276 ILE C N 1
ATOM 8569 C CA . ILE C 1 284 ? -68.844 54.193 148.284 1.00 16.13 276 ILE C CA 1
ATOM 8570 C C . ILE C 1 284 ? -68.840 53.988 149.794 1.00 18.38 276 ILE C C 1
ATOM 8571 O O . ILE C 1 284 ? -68.731 52.856 150.274 1.00 18.56 276 ILE C O 1
ATOM 8576 N N . SER C 1 285 ? -68.935 55.086 150.543 1.00 16.58 277 SER C N 1
ATOM 8577 C CA . SER C 1 285 ? -69.153 55.017 151.988 1.00 16.68 277 SER C CA 1
ATOM 8578 C C . SER C 1 285 ? -70.413 55.820 152.309 1.00 19.22 277 SER C C 1
ATOM 8579 O O . SER C 1 285 ? -70.772 56.741 151.576 1.00 16.48 277 SER C O 1
ATOM 8582 N N . THR C 1 286 ? -71.123 55.444 153.366 1.00 16.04 278 THR C N 1
ATOM 8583 C CA . THR C 1 286 ? -72.366 56.138 153.694 1.00 14.33 278 THR C CA 1
ATOM 8584 C C . THR C 1 286 ? -72.496 56.359 155.189 1.00 16.59 278 THR C C 1
ATOM 8585 O O . THR C 1 286 ? -71.833 55.708 156.008 1.00 18.31 278 THR C O 1
ATOM 8589 N N . GLY C 1 287 ? -73.348 57.312 155.527 1.00 18.38 279 GLY C N 1
ATOM 8590 C CA . GLY C 1 287 ? -73.747 57.548 156.897 1.00 16.88 279 GLY C CA 1
ATOM 8591 C C . GLY C 1 287 ? -75.250 57.723 156.903 1.00 20.03 279 GLY C C 1
ATOM 8592 O O . GLY C 1 287 ? -75.910 57.522 155.879 1.00 22.26 279 GLY C O 1
ATOM 8593 N N . SER C 1 288 ? -75.795 58.112 158.047 1.00 22.06 280 SER C N 1
ATOM 8594 C CA . SER C 1 288 ? -77.235 58.268 158.184 1.00 17.83 280 SER C CA 1
ATOM 8595 C C . SER C 1 288 ? -77.823 59.237 157.161 1.00 16.01 280 SER C C 1
ATOM 8596 O O . SER C 1 288 ? -78.908 59.001 156.630 1.00 16.15 280 SER C O 1
ATOM 8599 N N . ASN C 1 289 ? -77.111 60.324 156.875 1.00 15.64 281 ASN C N 1
ATOM 8600 C CA . ASN C 1 289 ? -77.638 61.318 155.936 1.00 17.03 281 ASN C CA 1
ATOM 8601 C C . ASN C 1 289 ? -76.607 61.795 154.913 1.00 14.53 281 ASN C C 1
ATOM 8602 O O . ASN C 1 289 ? -76.689 62.920 154.414 1.00 17.21 281 ASN C O 1
ATOM 8607 N N . TRP C 1 290 ? -75.625 60.953 154.610 1.00 14.21 282 TRP C N 1
ATOM 8608 C CA . TRP C 1 290 ? -74.621 61.337 153.622 1.00 15.30 282 TRP C CA 1
ATOM 8609 C C . TRP C 1 290 ? -74.103 60.146 152.835 1.00 17.28 282 TRP C C 1
ATOM 8610 O O . TRP C 1 290 ? -74.181 58.992 153.276 1.00 16.01 282 TRP C O 1
ATOM 8621 N N . ILE C 1 291 ? -73.590 60.444 151.647 1.00 15.40 283 ILE C N 1
ATOM 8622 C CA . ILE C 1 291 ? -72.971 59.455 150.773 1.00 15.57 283 ILE C CA 1
ATOM 8623 C C . ILE C 1 291 ? -71.685 60.030 150.227 1.00 13.04 283 ILE C C 1
ATOM 8624 O O . ILE C 1 291 ? -71.679 61.160 149.752 1.00 16.95 283 ILE C O 1
ATOM 8629 N N . GLU C 1 292 ? -70.599 59.259 150.271 1.00 13.59 284 GLU C N 1
ATOM 8630 C CA . GLU C 1 292 ? -69.372 59.666 149.599 1.00 15.10 284 GLU C CA 1
ATOM 8631 C C . GLU C 1 292 ? -68.948 58.632 148.560 1.00 18.95 284 GLU C C 1
ATOM 8632 O O . GLU C 1 292 ? -68.864 57.439 148.851 1.00 19.20 284 GLU C O 1
ATOM 8638 N N . LEU C 1 293 ? -68.705 59.104 147.344 1.00 14.74 285 LEU C N 1
ATOM 8639 C CA . LEU C 1 293 ? -68.256 58.243 146.253 1.00 15.18 285 LEU C CA 1
ATOM 8640 C C . LEU C 1 293 ? -66.882 58.690 145.791 1.00 16.20 285 LEU C C 1
ATOM 8641 O O . LEU C 1 293 ? -66.645 59.888 145.628 1.00 15.55 285 LEU C O 1
ATOM 8646 N N . ASP C 1 294 ? -65.988 57.728 145.567 1.00 15.21 286 ASP C N 1
ATOM 8647 C CA . ASP C 1 294 ? -64.640 58.012 145.092 1.00 16.95 286 ASP C CA 1
ATOM 8648 C C . ASP C 1 294 ? -64.266 57.000 144.006 1.00 20.79 286 ASP C C 1
ATOM 8649 O O . ASP C 1 294 ? -64.264 55.791 144.256 1.00 19.32 286 ASP C O 1
ATOM 8654 N N . MET C 1 295 ? -63.966 57.490 142.807 1.00 17.09 287 MET C N 1
ATOM 8655 C CA . MET C 1 295 ? -63.537 56.619 141.708 1.00 22.32 287 MET C CA 1
ATOM 8656 C C . MET C 1 295 ? -62.044 56.397 141.719 1.00 28.25 287 MET C C 1
ATOM 8657 O O . MET C 1 295 ? -61.550 55.464 141.082 1.00 28.02 287 MET C O 1
ATOM 8662 N N . LYS C 1 296 ? -61.334 57.288 142.406 1.00 26.37 288 LYS C N 1
ATOM 8663 C CA . LYS C 1 296 ? -59.875 57.261 142.456 1.00 30.21 288 LYS C CA 1
ATOM 8664 C C . LYS C 1 296 ? -59.262 57.359 141.057 1.00 24.22 288 LYS C C 1
ATOM 8665 O O . LYS C 1 296 ? -58.257 56.715 140.758 1.00 25.78 288 LYS C O 1
ATOM 8671 N N . GLY C 1 297 ? -59.874 58.174 140.204 1.00 23.64 289 GLY C N 1
ATOM 8672 C CA . GLY C 1 297 ? -59.343 58.440 138.876 1.00 24.05 289 GLY C CA 1
ATOM 8673 C C . GLY C 1 297 ? -59.543 57.331 137.854 1.00 29.82 289 GLY C C 1
ATOM 8674 O O . GLY C 1 297 ? -59.123 57.456 136.702 1.00 27.98 289 GLY C O 1
ATOM 8675 N N . ASN C 1 298 ? -60.188 56.247 138.272 1.00 23.54 290 ASN C N 1
ATOM 8676 C CA . ASN C 1 298 ? -60.387 55.097 137.396 1.00 21.58 290 ASN C CA 1
ATOM 8677 C C . ASN C 1 298 ? -61.544 55.316 136.439 1.00 21.01 290 ASN C C 1
ATOM 8678 O O . ASN C 1 298 ? -62.563 55.908 136.799 1.00 20.85 290 ASN C O 1
ATOM 8683 N N . ARG C 1 299 ? -61.380 54.833 135.213 1.00 18.61 291 ARG C N 1
ATOM 8684 C CA . ARG C 1 299 ? -62.476 54.778 134.248 1.00 17.45 291 ARG C CA 1
ATOM 8685 C C . ARG C 1 299 ? -63.539 53.804 134.763 1.00 15.72 291 ARG C C 1
ATOM 8686 O O . ARG C 1 299 ? -63.208 52.741 135.292 1.00 16.09 291 ARG C O 1
ATOM 8694 N N . PRO C 1 300 ? -64.820 54.172 134.645 1.00 13.93 292 PRO C N 1
ATOM 8695 C CA . PRO C 1 300 ? -65.860 53.239 135.082 1.00 12.54 292 PRO C CA 1
ATOM 8696 C C . PRO C 1 300 ? -65.877 51.947 134.270 1.00 13.52 292 PRO C C 1
ATOM 8697 O O . PRO C 1 300 ? -65.476 51.918 133.101 1.00 16.28 292 PRO C O 1
ATOM 8701 N N . LYS C 1 301 ? -66.303 50.867 134.915 1.00 15.45 293 LYS C N 1
ATOM 8702 C CA . LYS C 1 301 ? -66.539 49.610 134.229 1.00 13.97 293 LYS C CA 1
ATOM 8703 C C . LYS C 1 301 ? -67.986 49.591 133.771 1.00 15.23 293 LYS C C 1
ATOM 8704 O O . LYS C 1 301 ? -68.873 50.043 134.498 1.00 13.98 293 LYS C O 1
ATOM 8710 N N . ALA C 1 302 ? -68.233 49.070 132.576 1.00 12.25 294 ALA C N 1
ATOM 8711 C CA . ALA C 1 302 ? -69.605 49.002 132.061 1.00 10.66 294 ALA C CA 1
ATOM 8712 C C . ALA C 1 302 ? -70.493 48.127 132.936 1.00 10.60 294 ALA C C 1
ATOM 8713 O O . ALA C 1 302 ? -70.060 47.072 133.428 1.00 13.77 294 ALA C O 1
ATOM 8715 N N . VAL C 1 303 ? -71.745 48.548 133.088 1.00 12.23 295 VAL C N 1
ATOM 8716 C CA . VAL C 1 303 ? -72.722 47.796 133.872 1.00 14.17 295 VAL C CA 1
ATOM 8717 C C . VAL C 1 303 ? -73.994 47.566 133.073 1.00 14.58 295 VAL C C 1
ATOM 8718 O O . VAL C 1 303 ? -74.336 48.362 132.207 1.00 12.99 295 VAL C O 1
ATOM 8722 N N . ASN C 1 304 ? -74.691 46.478 133.388 1.00 9.80 296 ASN C N 1
ATOM 8723 C CA . ASN C 1 304 ? -76.052 46.252 132.894 1.00 11.53 296 ASN C CA 1
ATOM 8724 C C . ASN C 1 304 ? -77.061 46.829 133.857 1.00 12.86 296 ASN C C 1
ATOM 8725 O O . ASN C 1 304 ? -76.895 46.730 135.066 1.00 12.25 296 ASN C O 1
ATOM 8730 N N . VAL C 1 305 ? -78.128 47.411 133.323 1.00 11.13 297 VAL C N 1
ATOM 8731 C CA . VAL C 1 305 ? -79.147 48.015 134.162 1.00 9.05 297 VAL C CA 1
ATOM 8732 C C . VAL C 1 305 ? -80.517 47.571 133.662 1.00 11.25 297 VAL C C 1
ATOM 8733 O O . VAL C 1 305 ? -80.717 47.424 132.450 1.00 13.05 297 VAL C O 1
ATOM 8737 N N . ARG C 1 306 ? -81.446 47.331 134.583 1.00 10.14 298 ARG C N 1
ATOM 8738 C CA . ARG C 1 306 ? -82.821 47.016 134.208 1.00 7.96 298 ARG C CA 1
ATOM 8739 C C . ARG C 1 306 ? -83.771 47.824 135.075 1.00 13.56 298 ARG C C 1
ATOM 8740 O O . ARG C 1 306 ? -83.791 47.649 136.296 1.00 13.09 298 ARG C O 1
ATOM 8748 N N . THR C 1 307 ? -84.537 48.726 134.463 1.00 9.41 299 THR C N 1
ATOM 8749 C CA . THR C 1 307 ? -85.445 49.569 135.230 1.00 9.90 299 THR C CA 1
ATOM 8750 C C . THR C 1 307 ? -86.705 48.805 135.639 1.00 7.74 299 THR C C 1
ATOM 8751 O O . THR C 1 307 ? -87.152 47.885 134.940 1.00 10.68 299 THR C O 1
ATOM 8755 N N . ALA C 1 308 ? -87.276 49.209 136.771 1.00 9.11 300 ALA C N 1
ATOM 8756 C CA . ALA C 1 308 ? -88.526 48.647 137.263 1.00 9.76 300 ALA C CA 1
ATOM 8757 C C . ALA C 1 308 ? -88.987 49.513 138.440 1.00 6.68 300 ALA C C 1
ATOM 8758 O O . ALA C 1 308 ? -88.243 50.412 138.884 1.00 9.38 300 ALA C O 1
ATOM 8760 N N . PRO C 1 309 ? -90.218 49.292 138.939 1.00 6.80 301 PRO C N 1
ATOM 8761 C CA . PRO C 1 309 ? -90.645 50.138 140.062 1.00 7.03 301 PRO C CA 1
ATOM 8762 C C . PRO C 1 309 ? -89.800 49.929 141.311 1.00 8.61 301 PRO C C 1
ATOM 8763 O O . PRO C 1 309 ? -89.175 48.867 141.474 1.00 10.52 301 PRO C O 1
ATOM 8767 N N . TYR C 1 310 ? -89.769 50.948 142.167 1.00 11.01 302 TYR C N 1
ATOM 8768 C CA . TYR C 1 310 ? -89.024 50.911 143.424 1.00 9.60 302 TYR C CA 1
ATOM 8769 C C . TYR C 1 310 ? -89.365 49.641 144.199 1.00 9.55 302 TYR C C 1
ATOM 8770 O O . TYR C 1 310 ? -90.536 49.280 144.300 1.00 10.76 302 TYR C O 1
ATOM 8779 N N . PRO C 1 311 ? -88.361 48.982 144.801 1.00 10.14 303 PRO C N 1
ATOM 8780 C CA . PRO C 1 311 ? -86.977 49.415 145.020 1.00 7.26 303 PRO C CA 1
ATOM 8781 C C . PRO C 1 311 ? -85.995 49.011 143.932 1.00 14.98 303 PRO C C 1
ATOM 8782 O O . PRO C 1 311 ? -84.782 49.114 144.146 1.00 12.00 303 PRO C O 1
ATOM 8786 N N . ALA C 1 312 ? -86.494 48.567 142.786 1.00 12.44 304 ALA C N 1
ATOM 8787 C CA . ALA C 1 312 ? -85.601 48.298 141.663 1.00 11.93 304 ALA C CA 1
ATOM 8788 C C . ALA C 1 312 ? -84.955 49.580 141.125 1.00 8.78 304 ALA C C 1
ATOM 8789 O O . ALA C 1 312 ? -85.300 50.694 141.532 1.00 9.57 304 ALA C O 1
ATOM 8791 N N . PHE C 1 313 ? -84.013 49.410 140.200 1.00 10.14 305 PHE C N 1
ATOM 8792 C CA . PHE C 1 313 ? -83.352 50.542 139.534 1.00 8.88 305 PHE C CA 1
ATOM 8793 C C . PHE C 1 313 ? -84.390 51.447 138.860 1.00 10.02 305 PHE C C 1
ATOM 8794 O O . PHE C 1 313 ? -85.222 50.973 138.090 1.00 10.46 305 PHE C O 1
ATOM 8802 N N . PRO C 1 314 ? -84.335 52.758 139.131 1.00 9.41 306 PRO C N 1
ATOM 8803 C CA . PRO C 1 314 ? -85.366 53.680 138.625 1.00 9.71 306 PRO C CA 1
ATOM 8804 C C . PRO C 1 314 ? -85.195 54.096 137.165 1.00 9.92 306 PRO C C 1
ATOM 8805 O O . PRO C 1 314 ? -84.075 54.353 136.714 1.00 7.87 306 PRO C O 1
ATOM 8809 N N . THR C 1 315 ? -86.304 54.179 136.435 1.00 8.46 307 THR C N 1
ATOM 8810 C CA . THR C 1 315 ? -86.252 54.709 135.083 1.00 10.23 307 THR C CA 1
ATOM 8811 C C . THR C 1 315 ? -85.668 56.130 135.069 1.00 7.77 307 THR C C 1
ATOM 8812 O O . THR C 1 315 ? -84.981 56.502 134.122 1.00 8.18 307 THR C O 1
ATOM 8816 N N . ASP C 1 316 ? -85.877 56.898 136.140 1.00 6.28 308 ASP C N 1
ATOM 8817 C CA . ASP C 1 316 ? -85.378 58.266 136.195 1.00 5.36 308 ASP C CA 1
ATOM 8818 C C . ASP C 1 316 ? -83.853 58.347 136.337 1.00 8.01 308 ASP C C 1
ATOM 8819 O O . ASP C 1 316 ? -83.287 59.438 136.278 1.00 8.69 308 ASP C O 1
ATOM 8824 N N . MET C 1 317 ? -83.194 57.202 136.516 1.00 8.89 309 MET C N 1
ATOM 8825 C CA . MET C 1 317 ? -81.730 57.159 136.549 1.00 7.96 309 MET C CA 1
ATOM 8826 C C . MET C 1 317 ? -81.125 56.496 135.317 1.00 10.23 309 MET C C 1
ATOM 8827 O O . MET C 1 317 ? -79.910 56.474 135.156 1.00 8.73 309 MET C O 1
ATOM 8832 N N . GLN C 1 318 ? -81.972 55.973 134.446 1.00 7.98 310 GLN C N 1
ATOM 8833 C CA . GLN C 1 318 ? -81.527 55.154 133.320 1.00 5.91 310 GLN C CA 1
ATOM 8834 C C . GLN C 1 318 ? -80.601 55.906 132.353 1.00 7.33 310 GLN C C 1
ATOM 8835 O O . GLN C 1 318 ? -79.541 55.394 131.960 1.00 8.79 310 GLN C O 1
ATOM 8841 N N . ALA C 1 319 ? -81.013 57.106 131.955 1.00 10.35 311 ALA C N 1
ATOM 8842 C CA . ALA C 1 319 ? -80.252 57.890 130.985 1.00 11.83 311 ALA C CA 1
ATOM 8843 C C . ALA C 1 319 ? -78.870 58.223 131.541 1.00 9.27 311 ALA C C 1
ATOM 8844 O O . ALA C 1 319 ? -77.869 58.178 130.818 1.00 9.91 311 ALA C O 1
ATOM 8846 N N . GLN C 1 320 ? -78.819 58.531 132.832 1.00 8.99 312 GLN C N 1
ATOM 8847 C CA . GLN C 1 320 ? -77.558 58.903 133.460 1.00 7.98 312 GLN C CA 1
ATOM 8848 C C . GLN C 1 320 ? -76.598 57.717 133.416 1.00 8.19 312 GLN C C 1
ATOM 8849 O O . GLN C 1 320 ? -75.393 57.894 133.223 1.00 9.39 312 GLN C O 1
ATOM 8855 N N . PHE C 1 321 ? -77.119 56.502 133.567 1.00 10.09 313 PHE C N 1
ATOM 8856 C CA . PHE C 1 321 ? -76.230 55.347 133.459 1.00 8.23 313 PHE C CA 1
ATOM 8857 C C . PHE C 1 321 ? -75.822 55.055 132.006 1.00 10.63 313 PHE C C 1
ATOM 8858 O O . PHE C 1 321 ? -74.752 54.490 131.757 1.00 9.90 313 PHE C O 1
ATOM 8866 N N . ILE C 1 322 ? -76.643 55.454 131.043 1.00 8.82 314 ILE C N 1
ATOM 8867 C CA . ILE C 1 322 ? -76.180 55.357 129.655 1.00 9.86 314 ILE C CA 1
ATOM 8868 C C . ILE C 1 322 ? -74.991 56.306 129.461 1.00 9.96 314 ILE C C 1
ATOM 8869 O O . ILE C 1 322 ? -74.003 55.933 128.834 1.00 8.53 314 ILE C O 1
ATOM 8874 N N . SER C 1 323 ? -75.065 57.518 130.012 1.00 9.86 315 SER C N 1
ATOM 8875 C CA . SER C 1 323 ? -73.960 58.467 129.823 1.00 10.36 315 SER C CA 1
ATOM 8876 C C . SER C 1 323 ? -72.692 57.966 130.512 1.00 8.78 315 SER C C 1
ATOM 8877 O O . SER C 1 323 ? -71.609 58.133 129.979 1.00 11.47 315 SER C O 1
ATOM 8880 N N . MET C 1 324 ? -72.808 57.319 131.672 1.00 8.76 316 MET C N 1
ATOM 8881 C CA . MET C 1 324 ? -71.620 56.725 132.287 1.00 9.19 316 MET C CA 1
ATOM 8882 C C . MET C 1 324 ? -71.094 55.534 131.478 1.00 13.33 316 MET C C 1
ATOM 8883 O O . MET C 1 324 ? -69.897 55.428 131.217 1.00 13.93 316 MET C O 1
ATOM 8888 N N . ASN C 1 325 ? -71.982 54.620 131.104 1.00 9.72 317 ASN C N 1
ATOM 8889 C CA . ASN C 1 325 ? -71.565 53.492 130.267 1.00 10.65 317 ASN C CA 1
ATOM 8890 C C . ASN C 1 325 ? -70.902 53.952 128.966 1.00 10.03 317 ASN C C 1
ATOM 8891 O O . ASN C 1 325 ? -70.046 53.252 128.419 1.00 11.13 317 ASN C O 1
ATOM 8896 N N . ALA C 1 326 ? -71.281 55.134 128.482 1.00 9.63 318 ALA C N 1
ATOM 8897 C CA . ALA C 1 326 ? -70.786 55.624 127.191 1.00 10.88 318 ALA C CA 1
ATOM 8898 C C . ALA C 1 326 ? -69.274 55.856 127.215 1.00 11.17 318 ALA C C 1
ATOM 8899 O O . ALA C 1 326 ? -68.620 55.817 126.176 1.00 12.17 318 ALA C O 1
ATOM 8901 N N . VAL C 1 327 ? -68.720 56.090 128.403 1.00 12.42 319 VAL C N 1
ATOM 8902 C CA . VAL C 1 327 ? -67.272 56.262 128.522 1.00 10.37 319 VAL C CA 1
ATOM 8903 C C . VAL C 1 327 ? -66.642 55.169 129.375 1.00 11.48 319 VAL C C 1
ATOM 8904 O O . VAL C 1 327 ? -65.498 55.299 129.819 1.00 11.89 319 VAL C O 1
ATOM 8908 N N . ALA C 1 328 ? -67.387 54.093 129.602 1.00 10.71 320 ALA C N 1
ATOM 8909 C CA . ALA C 1 328 ? -66.926 53.030 130.492 1.00 10.83 320 ALA C CA 1
ATOM 8910 C C . ALA C 1 328 ? -66.071 52.022 129.727 1.00 13.32 320 ALA C C 1
ATOM 8911 O O . ALA C 1 328 ? -66.000 52.058 128.505 1.00 15.69 320 ALA C O 1
ATOM 8913 N N . GLU C 1 329 ? -65.432 51.121 130.464 1.00 13.01 321 GLU C N 1
ATOM 8914 C CA . GLU C 1 329 ? -64.682 50.028 129.859 1.00 14.83 321 GLU C CA 1
ATOM 8915 C C . GLU C 1 329 ? -65.619 48.842 129.668 1.00 14.43 321 GLU C C 1
ATOM 8916 O O . GLU C 1 329 ? -66.059 48.244 130.646 1.00 14.88 321 GLU C O 1
ATOM 8922 N N . GLY C 1 330 ? -65.954 48.525 128.422 1.00 16.91 322 GLY C N 1
ATOM 8923 C CA . GLY C 1 330 ? -66.798 47.376 128.143 1.00 17.95 322 GLY C CA 1
ATOM 8924 C C . GLY C 1 330 ? -68.140 47.699 127.518 1.00 18.47 322 GLY C C 1
ATOM 8925 O O . GLY C 1 330 ? -68.378 48.821 127.065 1.00 16.33 322 GLY C O 1
ATOM 8926 N N . THR C 1 331 ? -69.013 46.697 127.493 1.00 13.90 323 THR C N 1
ATOM 8927 C CA . THR C 1 331 ? -70.336 46.825 126.894 1.00 14.04 323 THR C CA 1
ATOM 8928 C C . THR C 1 331 ? -71.387 46.638 127.977 1.00 16.26 323 THR C C 1
ATOM 8929 O O . THR C 1 331 ? -71.312 45.702 128.776 1.00 19.41 323 THR C O 1
ATOM 8933 N N . GLY C 1 332 ? -72.332 47.564 128.036 1.00 10.90 324 GLY C N 1
ATOM 8934 C CA . GLY C 1 332 ? -73.386 47.518 129.028 1.00 13.09 324 GLY C CA 1
ATOM 8935 C C . GLY C 1 332 ? -74.742 47.528 128.361 1.00 19.20 324 GLY C C 1
ATOM 8936 O O . GLY C 1 332 ? -74.975 48.313 127.437 1.00 14.63 324 GLY C O 1
ATOM 8937 N N . ALA C 1 333 ? -75.642 46.670 128.832 1.00 14.19 325 ALA C N 1
ATOM 8938 C CA . ALA C 1 333 ? -77.006 46.644 128.312 1.00 12.38 325 ALA C CA 1
ATOM 8939 C C . ALA C 1 333 ? -77.926 47.379 129.281 1.00 14.88 325 ALA C C 1
ATOM 8940 O O . ALA C 1 333 ? -77.943 47.080 130.476 1.00 13.68 325 ALA C O 1
ATOM 8942 N N . VAL C 1 334 ? -78.661 48.364 128.768 1.00 11.19 326 VAL C N 1
ATOM 8943 C CA . VAL C 1 334 ? -79.544 49.185 129.588 1.00 11.84 326 VAL C CA 1
ATOM 8944 C C . VAL C 1 334 ? -80.977 48.919 129.128 1.00 11.62 326 VAL C C 1
ATOM 8945 O O . VAL C 1 334 ? -81.344 49.235 127.997 1.00 13.07 326 VAL C O 1
ATOM 8949 N N . ILE C 1 335 ? -81.765 48.299 129.997 1.00 9.48 327 ILE C N 1
ATOM 8950 C CA . ILE C 1 335 ? -83.078 47.781 129.620 1.00 8.34 327 ILE C CA 1
ATOM 8951 C C . ILE C 1 335 ? -84.178 48.518 130.387 1.00 9.48 327 ILE C C 1
ATOM 8952 O O . ILE C 1 335 ? -84.122 48.627 131.618 1.00 10.76 327 ILE C O 1
ATOM 8957 N N . GLU C 1 336 ? -85.175 49.024 129.661 1.00 9.87 328 GLU C N 1
ATOM 8958 C CA . GLU C 1 336 ? -86.340 49.656 130.277 1.00 11.79 328 GLU C CA 1
ATOM 8959 C C . GLU C 1 336 ? -87.500 48.676 130.405 1.00 11.06 328 GLU C C 1
ATOM 8960 O O . GLU C 1 336 ? -87.840 48.005 129.425 1.00 13.29 328 GLU C O 1
ATOM 8966 N N . THR C 1 337 ? -88.130 48.611 131.575 1.00 10.93 329 THR C N 1
ATOM 8967 C CA . THR C 1 337 ? -89.417 47.926 131.678 1.00 12.16 329 THR C CA 1
ATOM 8968 C C . THR C 1 337 ? -90.507 48.868 132.143 1.00 12.55 329 THR C C 1
ATOM 8969 O O . THR C 1 337 ? -91.649 48.447 132.303 1.00 11.16 329 THR C O 1
ATOM 8973 N N . VAL C 1 338 ? -90.170 50.137 132.343 1.00 8.23 330 VAL C N 1
ATOM 8974 C CA . VAL C 1 338 ? -91.182 51.106 132.779 1.00 8.09 330 VAL C CA 1
ATOM 8975 C C . VAL C 1 338 ? -91.619 51.991 131.618 1.00 11.14 330 VAL C C 1
ATOM 8976 O O . VAL C 1 338 ? -92.801 52.060 131.280 1.00 12.52 330 VAL C O 1
ATOM 8980 N N . PHE C 1 339 ? -90.651 52.668 131.012 1.00 11.69 331 PHE C N 1
ATOM 8981 C CA . PHE C 1 339 ? -90.898 53.511 129.851 1.00 13.59 331 PHE C CA 1
ATOM 8982 C C . PHE C 1 339 ? -90.040 52.953 128.725 1.00 10.24 331 PHE C C 1
ATOM 8983 O O . PHE C 1 339 ? -88.868 53.326 128.553 1.00 11.65 331 PHE C O 1
ATOM 8991 N N . GLU C 1 340 ? -90.620 52.028 127.969 1.00 11.88 332 GLU C N 1
ATOM 8992 C CA . GLU C 1 340 ? -89.844 51.188 127.057 1.00 14.72 332 GLU C CA 1
ATOM 8993 C C . GLU C 1 340 ? -89.288 51.902 125.829 1.00 15.18 332 GLU C C 1
ATOM 8994 O O . GLU C 1 340 ? -88.522 51.304 125.073 1.00 20.17 332 GLU C O 1
ATOM 9000 N N . ASN C 1 341 ? -89.648 53.170 125.631 1.00 14.44 333 ASN C N 1
ATOM 9001 C CA . ASN C 1 341 ? -89.078 53.944 124.526 1.00 16.57 333 ASN C CA 1
ATOM 9002 C C . ASN C 1 341 ? -88.420 55.235 125.019 1.00 11.94 333 ASN C C 1
ATOM 9003 O O . ASN C 1 341 ? -88.225 56.187 124.251 1.00 16.38 333 ASN C O 1
ATOM 9008 N N . ARG C 1 342 ? -88.073 55.270 126.298 1.00 10.32 334 ARG C N 1
ATOM 9009 C CA . ARG C 1 342 ? -87.452 56.470 126.855 1.00 9.41 334 ARG C CA 1
ATOM 9010 C C . ARG C 1 342 ? -85.964 56.478 126.517 1.00 11.50 334 ARG C C 1
ATOM 9011 O O . ARG C 1 342 ? -85.113 56.237 127.382 1.00 12.50 334 ARG C O 1
ATOM 9019 N N . PHE C 1 343 ? -85.649 56.760 125.252 1.00 11.85 335 PHE C N 1
ATOM 9020 C CA . PHE C 1 343 ? -84.257 56.720 124.809 1.00 10.09 335 PHE C CA 1
ATOM 9021 C C . PHE C 1 343 ? -83.804 57.899 123.947 1.00 14.16 335 PHE C C 1
ATOM 9022 O O . PHE C 1 343 ? -82.738 57.819 123.347 1.00 11.31 335 PHE C O 1
ATOM 9030 N N . MET C 1 344 ? -84.575 58.987 123.896 1.00 11.93 336 MET C N 1
ATOM 9031 C CA . MET C 1 344 ? -84.191 60.158 123.092 1.00 13.51 336 MET C CA 1
ATOM 9032 C C . MET C 1 344 ? -82.771 60.653 123.383 1.00 9.26 336 MET C C 1
ATOM 9033 O O . MET C 1 344 ? -82.074 61.127 122.471 1.00 12.93 336 MET C O 1
ATOM 9038 N N . HIS C 1 345 ? -82.347 60.552 124.642 1.00 9.33 337 HIS C N 1
ATOM 9039 C CA . HIS C 1 345 ? -81.001 60.975 125.019 1.00 10.51 337 HIS C CA 1
ATOM 9040 C C . HIS C 1 345 ? -79.910 60.209 124.264 1.00 10.15 337 HIS C C 1
ATOM 9041 O O . HIS C 1 345 ? -78.823 60.753 124.041 1.00 8.70 337 HIS C O 1
ATOM 9048 N N . VAL C 1 346 ? -80.190 58.962 123.883 1.00 11.77 338 VAL C N 1
ATOM 9049 C CA . VAL C 1 346 ? -79.212 58.156 123.148 1.00 7.28 338 VAL C CA 1
ATOM 9050 C C . VAL C 1 346 ? -78.799 58.853 121.871 1.00 7.40 338 VAL C C 1
ATOM 9051 O O . VAL C 1 346 ? -77.621 58.913 121.526 1.00 12.53 338 VAL C O 1
ATOM 9055 N N . TYR C 1 347 ? -79.787 59.383 121.163 1.00 10.00 339 TYR C N 1
ATOM 9056 C CA . TYR C 1 347 ? -79.545 59.924 119.832 1.00 13.43 339 TYR C CA 1
ATOM 9057 C C . TYR C 1 347 ? -78.799 61.247 119.892 1.00 12.56 339 TYR C C 1
ATOM 9058 O O . TYR C 1 347 ? -78.064 61.590 118.974 1.00 11.70 339 TYR C O 1
ATOM 9067 N N . GLU C 1 348 ? -78.951 61.968 120.998 1.00 10.10 340 GLU C N 1
ATOM 9068 C CA . GLU C 1 348 ? -78.141 63.168 121.222 1.00 11.51 340 GLU C CA 1
ATOM 9069 C C . GLU C 1 348 ? -76.710 62.774 121.581 1.00 14.87 340 GLU C C 1
ATOM 9070 O O . GLU C 1 348 ? -75.742 63.408 121.149 1.00 13.10 340 GLU C O 1
ATOM 9076 N N . MET C 1 349 ? -76.560 61.724 122.378 1.00 11.05 341 MET C N 1
ATOM 9077 C CA . MET C 1 349 ? -75.224 61.270 122.722 1.00 12.26 341 MET C CA 1
ATOM 9078 C C . MET C 1 349 ? -74.500 60.709 121.495 1.00 13.42 341 MET C C 1
ATOM 9079 O O . MET C 1 349 ? -73.270 60.809 121.398 1.00 14.96 341 MET C O 1
ATOM 9084 N N . ASN C 1 350 ? -75.251 60.141 120.554 1.00 14.88 342 ASN C N 1
ATOM 9085 C CA . ASN C 1 350 ? -74.638 59.670 119.307 1.00 15.85 342 ASN C CA 1
ATOM 9086 C C . ASN C 1 350 ? -73.981 60.831 118.549 1.00 16.22 342 ASN C C 1
ATOM 9087 O O . ASN C 1 350 ? -72.950 60.650 117.909 1.00 15.18 342 ASN C O 1
ATOM 9092 N N . ARG C 1 351 ? -74.576 62.020 118.631 1.00 12.99 343 ARG C N 1
ATOM 9093 C CA . ARG C 1 351 ? -73.962 63.220 118.057 1.00 11.56 343 ARG C CA 1
ATOM 9094 C C . ARG C 1 351 ? -72.605 63.529 118.707 1.00 9.58 343 ARG C C 1
ATOM 9095 O O . ARG C 1 351 ? -71.758 64.202 118.112 1.00 13.00 343 ARG C O 1
ATOM 9103 N N . MET C 1 352 ? -72.411 63.041 119.926 1.00 10.64 344 MET C N 1
ATOM 9104 C CA . MET C 1 352 ? -71.191 63.294 120.684 1.00 13.12 344 MET C CA 1
ATOM 9105 C C . MET C 1 352 ? -70.227 62.122 120.570 1.00 17.34 344 MET C C 1
ATOM 9106 O O . MET C 1 352 ? -69.252 62.029 121.316 1.00 14.34 344 MET C O 1
ATOM 9111 N N . GLY C 1 353 ? -70.515 61.218 119.641 1.00 11.33 345 GLY C N 1
ATOM 9112 C CA . GLY C 1 353 ? -69.617 60.112 119.364 1.00 14.44 345 GLY C CA 1
ATOM 9113 C C . GLY C 1 353 ? -69.820 58.880 120.228 1.00 16.59 345 GLY C C 1
ATOM 9114 O O . GLY C 1 353 ? -68.982 57.977 120.212 1.00 16.21 345 GLY C O 1
ATOM 9115 N N . ALA C 1 354 ? -70.912 58.837 120.990 1.00 14.09 346 ALA C N 1
ATOM 9116 C CA . ALA C 1 354 ? -71.233 57.632 121.754 1.00 11.68 346 ALA C CA 1
ATOM 9117 C C . ALA C 1 354 ? -71.510 56.491 120.792 1.00 11.94 346 ALA C C 1
ATOM 9118 O O . ALA C 1 354 ? -71.846 56.724 119.626 1.00 14.91 346 ALA C O 1
ATOM 9120 N N . GLN C 1 355 ? -71.335 55.268 121.281 1.00 12.07 347 GLN C N 1
ATOM 9121 C CA . GLN C 1 355 ? -71.553 54.054 120.506 1.00 11.22 347 GLN C CA 1
ATOM 9122 C C . GLN C 1 355 ? -72.683 53.273 121.165 1.00 15.69 347 GLN C C 1
ATOM 9123 O O . GLN C 1 355 ? -72.463 52.500 122.106 1.00 14.08 347 GLN C O 1
ATOM 9129 N N . ILE C 1 356 ? -73.903 53.521 120.695 1.00 14.09 348 ILE C N 1
ATOM 9130 C CA . ILE C 1 356 ? -75.097 52.951 121.328 1.00 15.24 348 ILE C CA 1
ATOM 9131 C C . ILE C 1 356 ? -76.028 52.404 120.260 1.00 17.46 348 ILE C C 1
ATOM 9132 O O . ILE C 1 356 ? -76.343 53.099 119.280 1.00 15.77 348 ILE C O 1
ATOM 9137 N N . LEU C 1 357 ? -76.446 51.152 120.449 1.00 10.90 349 LEU C N 1
ATOM 9138 C CA . LEU C 1 357 ? -77.412 50.493 119.581 1.00 16.88 349 LEU C CA 1
ATOM 9139 C C . LEU C 1 357 ? -78.708 50.334 120.364 1.00 19.12 349 LEU C C 1
ATOM 9140 O O . LEU C 1 357 ? -78.699 49.810 121.483 1.00 18.88 349 LEU C O 1
ATOM 9145 N N . VAL C 1 358 ? -79.813 50.804 119.790 1.00 12.26 350 VAL C N 1
ATOM 9146 C CA . VAL C 1 358 ? -81.125 50.639 120.416 1.00 12.76 350 VAL C CA 1
ATOM 9147 C C . VAL C 1 358 ? -81.978 49.656 119.621 1.00 17.05 350 VAL C C 1
ATOM 9148 O O . VAL C 1 358 ? -82.126 49.791 118.400 1.00 17.84 350 VAL C O 1
ATOM 9152 N N . GLU C 1 359 ? -82.530 48.660 120.311 1.00 14.10 351 GLU C N 1
ATOM 9153 C CA . GLU C 1 359 ? -83.554 47.786 119.742 1.00 11.83 351 GLU C CA 1
ATOM 9154 C C . GLU C 1 359 ? -84.665 47.639 120.767 1.00 14.48 351 GLU C C 1
ATOM 9155 O O . GLU C 1 359 ? -84.468 47.042 121.827 1.00 12.87 351 GLU C O 1
ATOM 9161 N N . GLY C 1 360 ? -85.828 48.201 120.462 1.00 14.84 352 GLY C N 1
ATOM 9162 C CA . GLY C 1 360 ? -86.952 48.150 121.375 1.00 13.97 352 GLY C CA 1
ATOM 9163 C C . GLY C 1 360 ? -86.596 48.773 122.711 1.00 12.50 352 GLY C C 1
ATOM 9164 O O . GLY C 1 360 ? -86.123 49.906 122.778 1.00 15.53 352 GLY C O 1
ATOM 9165 N N . ASN C 1 361 ? -86.781 47.994 123.770 1.00 16.44 353 ASN C N 1
ATOM 9166 C CA . ASN C 1 361 ? -86.551 48.486 125.127 1.00 12.85 353 ASN C CA 1
ATOM 9167 C C . ASN C 1 361 ? -85.107 48.292 125.616 1.00 13.99 353 ASN C C 1
ATOM 9168 O O . ASN C 1 361 ? -84.836 48.372 126.809 1.00 13.19 353 ASN C O 1
ATOM 9173 N N . THR C 1 362 ? -84.185 48.044 124.697 1.00 9.88 354 THR C N 1
ATOM 9174 C CA . THR C 1 362 ? -82.807 47.733 125.067 1.00 10.02 354 THR C CA 1
ATOM 9175 C C . THR C 1 362 ? -81.816 48.673 124.379 1.00 9.70 354 THR C C 1
ATOM 9176 O O . THR C 1 362 ? -81.800 48.756 123.154 1.00 11.64 354 THR C O 1
ATOM 9180 N N . ALA C 1 363 ? -80.979 49.350 125.166 1.00 8.75 355 ALA C N 1
ATOM 9181 C CA . ALA C 1 363 ? -79.871 50.137 124.629 1.00 12.22 355 ALA C CA 1
ATOM 9182 C C . ALA C 1 363 ? -78.558 49.418 124.900 1.00 13.48 355 ALA C C 1
ATOM 9183 O O . ALA C 1 363 ? -78.241 49.135 126.053 1.00 15.64 355 ALA C O 1
ATOM 9185 N N . ILE C 1 364 ? -77.793 49.119 123.852 1.00 9.13 356 ILE C N 1
ATOM 9186 C CA . ILE C 1 364 ? -76.519 48.418 124.034 1.00 11.35 356 ILE C CA 1
ATOM 9187 C C . ILE C 1 364 ? -75.380 49.416 123.896 1.00 11.81 356 ILE C C 1
ATOM 9188 O O . ILE C 1 364 ? -75.123 49.905 122.804 1.00 11.94 356 ILE C O 1
ATOM 9193 N N . VAL C 1 365 ? -74.694 49.694 125.005 1.00 11.99 357 VAL C N 1
ATOM 9194 C CA . VAL C 1 365 ? -73.683 50.740 125.047 1.00 14.13 357 VAL C CA 1
ATOM 9195 C C . VAL C 1 365 ? -72.279 50.161 125.025 1.00 11.03 357 VAL C C 1
ATOM 9196 O O . VAL C 1 365 ? -71.920 49.361 125.890 1.00 13.88 357 VAL C O 1
ATOM 9200 N N . THR C 1 366 ? -71.490 50.584 124.047 1.00 9.55 358 THR C N 1
ATOM 9201 C CA . THR C 1 366 ? -70.079 50.227 123.974 1.00 10.11 358 THR C CA 1
ATOM 9202 C C . THR C 1 366 ? -69.250 51.437 124.386 1.00 13.71 358 THR C C 1
ATOM 9203 O O . THR C 1 366 ? -69.236 52.443 123.686 1.00 13.88 358 THR C O 1
ATOM 9207 N N . GLY C 1 367 ? -68.561 51.339 125.519 1.00 11.79 359 GLY C N 1
ATOM 9208 C CA . GLY C 1 367 ? -67.840 52.477 126.050 1.00 14.57 359 GLY C CA 1
ATOM 9209 C C . GLY C 1 367 ? -66.634 52.876 125.219 1.00 12.12 359 GLY C C 1
ATOM 9210 O O . GLY C 1 367 ? -65.935 52.015 124.671 1.00 14.09 359 GLY C O 1
ATOM 9211 N N . VAL C 1 368 ? -66.403 54.184 125.130 1.00 11.69 360 VAL C N 1
ATOM 9212 C CA . VAL C 1 368 ? -65.222 54.753 124.471 1.00 14.77 360 VAL C CA 1
ATOM 9213 C C . VAL C 1 368 ? -64.498 55.624 125.497 1.00 15.77 360 VAL C C 1
ATOM 9214 O O . VAL C 1 368 ? -65.079 55.990 126.505 1.00 13.08 360 VAL C O 1
ATOM 9218 N N . PRO C 1 369 ? -63.209 55.916 125.279 1.00 16.18 361 PRO C N 1
ATOM 9219 C CA . PRO C 1 369 ? -62.462 56.679 126.288 1.00 14.94 361 PRO C CA 1
ATOM 9220 C C . PRO C 1 369 ? -62.998 58.078 126.577 1.00 12.96 361 PRO C C 1
ATOM 9221 O O . PRO C 1 369 ? -62.956 58.526 127.724 1.00 16.78 361 PRO C O 1
ATOM 9225 N N . LYS C 1 370 ? -63.471 58.772 125.552 1.00 14.58 362 LYS C N 1
ATOM 9226 C CA . LYS C 1 370 ? -64.081 60.080 125.752 1.00 15.97 362 LYS C CA 1
ATOM 9227 C C . LYS C 1 370 ? -65.091 60.345 124.657 1.00 15.17 362 LYS C C 1
ATOM 9228 O O . LYS C 1 370 ? -64.978 59.800 123.563 1.00 16.30 362 LYS C O 1
ATOM 9234 N N . LEU C 1 371 ? -66.075 61.187 124.948 1.00 11.32 363 LEU C N 1
ATOM 9235 C CA . LEU C 1 371 ? -66.991 61.646 123.905 1.00 11.19 363 LEU C CA 1
ATOM 9236 C C . LEU C 1 371 ? -66.418 62.883 123.206 1.00 12.35 363 LEU C C 1
ATOM 9237 O O . LEU C 1 371 ? -65.322 63.344 123.536 1.00 13.08 363 LEU C O 1
ATOM 9242 N N . LYS C 1 372 ? -67.147 63.397 122.217 1.00 13.56 364 LYS C N 1
ATOM 9243 C CA . LYS C 1 372 ? -66.700 64.548 121.425 1.00 10.99 364 LYS C CA 1
ATOM 9244 C C . LYS C 1 372 ? -67.757 65.641 121.509 1.00 16.17 364 LYS C C 1
ATOM 9245 O O . LYS C 1 372 ? -68.902 65.412 121.137 1.00 12.98 364 LYS C O 1
ATOM 9251 N N . GLY C 1 373 ? -67.392 66.813 122.014 1.00 14.76 365 GLY C N 1
ATOM 9252 C CA . GLY C 1 373 ? -68.361 67.868 122.239 1.00 14.89 365 GLY C CA 1
ATOM 9253 C C . GLY C 1 373 ? -69.118 68.284 120.990 1.00 10.80 365 GLY C C 1
ATOM 9254 O O . GLY C 1 373 ? -68.551 68.384 119.898 1.00 13.26 365 GLY C O 1
ATOM 9255 N N . ALA C 1 374 ? -70.405 68.541 121.163 1.00 10.29 366 ALA C N 1
ATOM 9256 C CA . ALA C 1 374 ? -71.270 68.915 120.060 1.00 12.96 366 ALA C CA 1
ATOM 9257 C C . ALA C 1 374 ? -72.534 69.505 120.638 1.00 13.54 366 ALA C C 1
ATOM 9258 O O . ALA C 1 374 ? -72.893 69.204 121.781 1.00 10.79 366 ALA C O 1
ATOM 9260 N N . PRO C 1 375 ? -73.223 70.342 119.856 1.00 10.70 367 PRO C N 1
ATOM 9261 C CA . PRO C 1 375 ? -74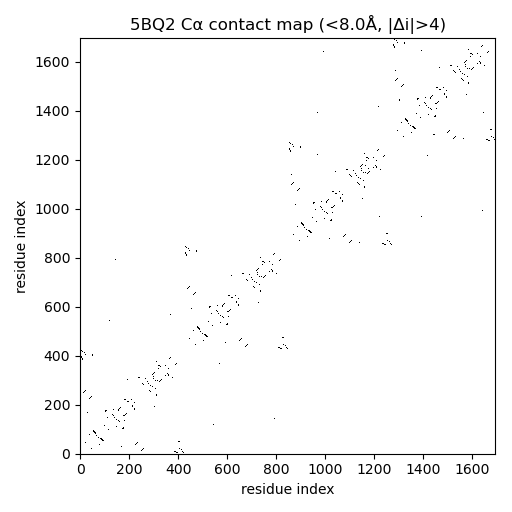.501 70.868 120.362 1.00 11.33 367 PRO C CA 1
ATOM 9262 C C . PRO C 1 375 ? -75.576 69.784 120.446 1.00 15.87 367 PRO C C 1
ATOM 9263 O O . PRO C 1 375 ? -75.710 68.975 119.521 1.00 13.51 367 PRO C O 1
ATOM 9267 N N . VAL C 1 376 ? -76.316 69.760 121.550 1.00 9.67 368 VAL C N 1
ATOM 9268 C CA . VAL C 1 376 ? -77.382 68.772 121.730 1.00 8.38 368 VAL C CA 1
ATOM 9269 C C . VAL C 1 376 ? -78.614 69.423 122.325 1.00 11.45 368 VAL C C 1
ATOM 9270 O O . VAL C 1 376 ? -78.565 70.556 122.774 1.00 11.42 368 VAL C O 1
ATOM 9274 N N . MET C 1 377 ? -79.715 68.676 122.340 1.00 10.97 369 MET C N 1
ATOM 9275 C CA . MET C 1 377 ? -81.031 69.199 122.692 1.00 13.23 369 MET C CA 1
ATOM 9276 C C . MET C 1 377 ? -81.674 68.402 123.832 1.00 11.91 369 MET C C 1
ATOM 9277 O O . MET C 1 377 ? -81.916 67.203 123.685 1.00 12.75 369 MET C O 1
ATOM 9282 N N . ALA C 1 378 ? -81.941 69.058 124.962 1.00 9.14 370 ALA C N 1
ATOM 9283 C CA . ALA C 1 378 ? -82.720 68.441 126.053 1.00 9.22 370 ALA C CA 1
ATOM 9284 C C . ALA C 1 378 ? -84.194 68.281 125.680 1.00 11.13 370 ALA C C 1
ATOM 9285 O O . ALA C 1 378 ? -84.747 69.091 124.938 1.00 11.94 370 ALA C O 1
ATOM 9287 N N . THR C 1 379 ? -84.829 67.232 126.207 1.00 8.76 371 THR C N 1
ATOM 9288 C CA . THR C 1 379 ? -86.249 66.986 125.952 1.00 7.95 371 THR C CA 1
ATOM 9289 C C . THR C 1 379 ? -86.992 66.403 127.158 1.00 8.67 371 THR C C 1
ATOM 9290 O O . THR C 1 379 ? -88.220 66.295 127.120 1.00 11.55 371 THR C O 1
ATOM 9294 N N . ASP C 1 380 ? -86.258 66.012 128.201 1.00 9.11 372 ASP C N 1
ATOM 9295 C CA . ASP C 1 380 ? -86.816 65.203 129.304 1.00 10.27 372 ASP C CA 1
ATOM 9296 C C . ASP C 1 380 ? -86.304 65.760 130.636 1.00 10.15 372 ASP C C 1
ATOM 9297 O O . ASP C 1 380 ? -85.098 65.795 130.874 1.00 7.52 372 ASP C O 1
ATOM 9302 N N . LEU C 1 381 ? -87.217 66.215 131.496 1.00 8.87 373 LEU C N 1
ATOM 9303 C CA . LEU C 1 381 ? -86.815 66.909 132.732 1.00 6.13 373 LEU C CA 1
ATOM 9304 C C . LEU C 1 381 ? -85.926 66.104 133.689 1.00 7.96 373 LEU C C 1
ATOM 9305 O O . LEU C 1 381 ? -85.222 66.696 134.507 1.00 11.15 373 LEU C O 1
ATOM 9310 N N . ARG C 1 382 ? -85.926 64.778 133.597 1.00 8.50 374 ARG C N 1
ATOM 9311 C CA . ARG C 1 382 ? -84.980 64.021 134.406 1.00 7.19 374 ARG C CA 1
ATOM 9312 C C . ARG C 1 382 ? -83.888 63.379 133.551 1.00 7.32 374 ARG C C 1
ATOM 9313 O O . ARG C 1 382 ? -82.705 63.461 133.889 1.00 10.79 374 ARG C O 1
ATOM 9321 N N . ALA C 1 383 ? -84.276 62.762 132.442 1.00 6.95 375 ALA C N 1
ATOM 9322 C CA . ALA C 1 383 ? -83.318 61.992 131.643 1.00 9.10 375 ALA C CA 1
ATOM 9323 C C . ALA C 1 383 ? -82.312 62.871 130.931 1.00 10.73 375 ALA C C 1
ATOM 9324 O O . ALA C 1 383 ? -81.200 62.425 130.644 1.00 9.93 375 ALA C O 1
ATOM 9326 N N . SER C 1 384 ? -82.674 64.117 130.633 1.00 9.23 376 SER C N 1
ATOM 9327 C CA . SER C 1 384 ? -81.717 64.948 129.905 1.00 11.72 376 SER C CA 1
ATOM 9328 C C . SER C 1 384 ? -80.538 65.396 130.781 1.00 10.18 376 SER C C 1
ATOM 9329 O O . SER C 1 384 ? -79.604 65.991 130.275 1.00 9.07 376 SER C O 1
ATOM 9332 N N . ALA C 1 385 ? -80.553 65.095 132.078 1.00 10.13 377 ALA C N 1
ATOM 9333 C CA . ALA C 1 385 ? -79.346 65.293 132.875 1.00 8.99 377 ALA C CA 1
ATOM 9334 C C . ALA C 1 385 ? -78.200 64.437 132.332 1.00 8.36 377 ALA C C 1
ATOM 9335 O O . ALA C 1 385 ? -77.032 64.769 132.534 1.00 9.43 377 ALA C O 1
ATOM 9337 N N . SER C 1 386 ? -78.531 63.355 131.630 1.00 8.30 378 SER C N 1
ATOM 9338 C CA . SER C 1 386 ? -77.505 62.526 130.989 1.00 9.12 378 SER C CA 1
ATOM 9339 C C . SER C 1 386 ? -76.687 63.309 129.974 1.00 10.74 378 SER C C 1
ATOM 9340 O O . SER C 1 386 ? -75.545 62.964 129.706 1.00 10.17 378 SER C O 1
ATOM 9343 N N . LEU C 1 387 ? -77.280 64.337 129.381 1.00 8.84 379 LEU C N 1
ATOM 9344 C CA . LEU C 1 387 ? -76.557 65.146 128.399 1.00 9.19 379 LEU C CA 1
ATOM 9345 C C . LEU C 1 387 ? -75.532 66.028 129.102 1.00 10.53 379 LEU C C 1
ATOM 9346 O O . LEU C 1 387 ? -74.465 66.304 128.560 1.00 10.62 379 LEU C O 1
ATOM 9351 N N . VAL C 1 388 ? -75.874 66.477 130.304 1.00 9.10 380 VAL C N 1
ATOM 9352 C CA . VAL C 1 388 ? -74.947 67.250 131.114 1.00 10.03 380 VAL C CA 1
ATOM 9353 C C . VAL C 1 388 ? -73.763 66.362 131.486 1.00 13.37 380 VAL C C 1
ATOM 9354 O O . VAL C 1 388 ? -72.608 66.758 131.361 1.00 12.76 380 VAL C O 1
ATOM 9358 N N . ILE C 1 389 ? -74.050 65.156 131.954 1.00 10.28 381 ILE C N 1
ATOM 9359 C CA . ILE C 1 389 ? -72.980 64.231 132.310 1.00 10.58 381 ILE C CA 1
ATOM 9360 C C . ILE C 1 389 ? -72.122 63.895 131.086 1.00 15.16 381 ILE C C 1
ATOM 9361 O O . ILE C 1 389 ? -70.896 63.859 131.178 1.00 14.42 381 ILE C O 1
ATOM 9366 N N . ALA C 1 390 ? -72.770 63.653 129.946 1.00 9.06 382 ALA C N 1
ATOM 9367 C CA . ALA C 1 390 ? -72.042 63.374 128.698 1.00 8.16 382 ALA C CA 1
ATOM 9368 C C . ALA C 1 390 ? -71.112 64.541 128.345 1.00 10.82 382 ALA C C 1
ATOM 9369 O O . ALA C 1 390 ? -69.970 64.340 127.923 1.00 12.96 382 ALA C O 1
ATOM 9371 N N . GLY C 1 391 ? -71.579 65.767 128.552 1.00 10.43 383 GLY C N 1
ATOM 9372 C CA . GLY C 1 391 ? -70.735 66.925 128.304 1.00 14.41 383 GLY C CA 1
ATOM 9373 C C . GLY C 1 391 ? -69.518 66.986 129.215 1.00 15.99 383 GLY C C 1
ATOM 9374 O O . GLY C 1 391 ? -68.445 67.436 128.809 1.00 12.43 383 GLY C O 1
ATOM 9375 N N . LEU C 1 392 ? -69.684 66.530 130.453 1.00 13.45 384 LEU C N 1
ATOM 9376 C CA . LEU C 1 392 ? -68.569 66.488 131.405 1.00 15.10 384 LEU C CA 1
ATOM 9377 C C . LEU C 1 392 ? -67.479 65.505 130.980 1.00 13.63 384 LEU C C 1
ATOM 9378 O O . LEU C 1 392 ? -66.330 65.627 131.405 1.00 16.17 384 LEU C O 1
ATOM 9383 N N . VAL C 1 393 ? -67.824 64.533 130.143 1.00 14.04 385 VAL C N 1
ATOM 9384 C CA . VAL C 1 393 ? -66.836 63.539 129.719 1.00 16.71 385 VAL C CA 1
ATOM 9385 C C . VAL C 1 393 ? -66.561 63.620 128.214 1.00 19.62 385 VAL C C 1
ATOM 9386 O O . VAL C 1 393 ? -66.136 62.636 127.590 1.00 15.54 385 VAL C O 1
ATOM 9390 N N . ALA C 1 394 ? -66.804 64.789 127.633 1.00 14.85 386 ALA C N 1
ATOM 9391 C CA . ALA C 1 394 ? -66.564 64.978 126.215 1.00 13.21 386 ALA C CA 1
ATOM 9392 C C . ALA C 1 394 ? -65.371 65.884 126.013 1.00 17.93 386 ALA C C 1
ATOM 9393 O O . ALA C 1 394 ? -65.099 66.754 126.840 1.00 16.51 386 ALA C O 1
ATOM 9395 N N . GLU C 1 395 ? -64.657 65.666 124.912 1.00 14.73 387 GLU C N 1
ATOM 9396 C CA . GLU C 1 395 ? -63.582 66.558 124.497 1.00 12.61 387 GLU C CA 1
ATOM 9397 C C . GLU C 1 395 ? -64.147 67.891 124.011 1.00 17.05 387 GLU C C 1
ATOM 9398 O O . GLU C 1 395 ? -64.966 67.921 123.103 1.00 18.59 387 GLU C O 1
ATOM 9404 N N . GLY C 1 396 ? -63.700 68.991 124.602 1.00 21.23 388 GLY C N 1
ATOM 9405 C CA . GLY C 1 396 ? -64.139 70.301 124.157 1.00 14.82 388 GLY C CA 1
ATOM 9406 C C . GLY C 1 396 ? -65.474 70.709 124.747 1.00 13.65 388 GLY C C 1
ATOM 9407 O O . GLY C 1 396 ? -65.833 70.278 125.847 1.00 13.57 388 GLY C O 1
ATOM 9408 N N . ASP C 1 397 ? -66.213 71.539 124.015 1.00 15.13 389 ASP C N 1
ATOM 9409 C CA . ASP C 1 397 ? -67.446 72.124 124.538 1.00 14.77 389 ASP C CA 1
ATOM 9410 C C . ASP C 1 397 ? -68.701 71.440 124.028 1.00 16.33 389 ASP C C 1
ATOM 9411 O O . ASP C 1 397 ? -68.790 71.066 122.853 1.00 18.03 389 ASP C O 1
ATOM 9416 N N . THR C 1 398 ? -69.667 71.305 124.930 1.00 11.44 390 THR C N 1
ATOM 9417 C CA . THR C 1 398 ? -70.995 70.795 124.624 1.00 12.30 390 THR C CA 1
ATOM 9418 C C . THR C 1 398 ? -72.034 71.865 124.952 1.00 17.04 390 THR C C 1
ATOM 9419 O O . THR C 1 398 ? -72.128 72.331 126.083 1.00 14.45 390 THR C O 1
ATOM 9423 N N . LEU C 1 399 ? -72.797 72.256 123.941 1.00 14.36 391 LEU C N 1
ATOM 9424 C CA . LEU C 1 399 ? -73.805 73.291 124.088 1.00 11.71 391 LEU C CA 1
ATOM 9425 C C . LEU C 1 399 ? -75.173 72.638 124.145 1.00 12.79 391 LEU C C 1
ATOM 9426 O O . LEU C 1 399 ? -75.626 72.085 123.151 1.00 16.93 391 LEU C O 1
ATOM 9431 N N . ILE C 1 400 ? -75.826 72.691 125.302 1.00 9.43 392 ILE C N 1
ATOM 9432 C CA . ILE C 1 400 ? -77.125 72.042 125.465 1.00 11.81 392 ILE C CA 1
ATOM 9433 C C . ILE C 1 400 ? -78.240 73.073 125.367 1.00 13.38 392 ILE C C 1
ATOM 9434 O O . ILE C 1 400 ? -78.258 74.059 126.109 1.00 11.86 392 ILE C O 1
ATOM 9439 N N . ASP C 1 401 ? -79.168 72.837 124.446 1.00 9.64 393 ASP C N 1
ATOM 9440 C CA . ASP C 1 401 ? -80.318 73.724 124.253 1.00 9.12 393 ASP C CA 1
ATOM 9441 C C . ASP C 1 401 ? -81.552 73.179 124.984 1.00 12.09 393 ASP C C 1
ATOM 9442 O O . ASP C 1 401 ? -81.569 72.014 125.377 1.00 11.83 393 ASP C O 1
ATOM 9447 N N . ARG C 1 402 ? -82.573 74.029 125.150 1.00 9.90 394 ARG C N 1
ATOM 9448 C CA . ARG C 1 402 ? -83.856 73.647 125.774 1.00 10.93 394 ARG C CA 1
ATOM 9449 C C . ARG C 1 402 ? -83.652 73.212 127.222 1.00 11.45 394 ARG C C 1
ATOM 9450 O O . ARG C 1 402 ? -84.275 72.252 127.702 1.00 11.82 394 ARG C O 1
ATOM 9458 N N . ILE C 1 403 ? -82.778 73.946 127.912 1.00 11.48 395 ILE C N 1
ATOM 9459 C CA . ILE C 1 403 ? -82.445 73.707 129.319 1.00 13.24 395 ILE C CA 1
ATOM 9460 C C . ILE C 1 403 ? -83.660 73.823 130.235 1.00 11.31 395 ILE C C 1
ATOM 9461 O O . ILE C 1 403 ? -83.646 73.308 131.356 1.00 11.02 395 ILE C O 1
ATOM 9466 N N . TYR C 1 404 ? -84.708 74.489 129.756 1.00 9.93 396 TYR C N 1
ATOM 9467 C CA . TYR C 1 404 ? -85.914 74.631 130.557 1.00 14.25 396 TYR C CA 1
ATOM 9468 C C . TYR C 1 404 ? -86.435 73.264 131.027 1.00 12.59 396 TYR C C 1
ATOM 9469 O O . TYR C 1 404 ? -86.991 73.162 132.124 1.00 10.59 396 TYR C O 1
ATOM 9478 N N . HIS C 1 405 ? -86.234 72.213 130.231 1.00 8.53 397 HIS C N 1
ATOM 9479 C CA . HIS C 1 405 ? -86.638 70.870 130.677 1.00 8.03 397 HIS C CA 1
ATOM 9480 C C . HIS C 1 405 ? -85.904 70.504 131.969 1.00 6.76 397 HIS C C 1
ATOM 9481 O O . HIS C 1 405 ? -86.503 70.044 132.927 1.00 7.97 397 HIS C O 1
ATOM 9488 N N . ILE C 1 406 ? -84.591 70.692 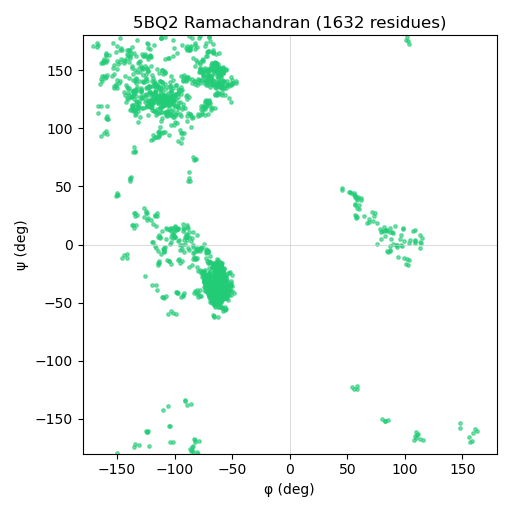131.961 1.00 9.59 398 ILE C N 1
ATOM 9489 C CA . ILE C 1 406 ? -83.741 70.311 133.080 1.00 9.71 398 ILE C CA 1
ATOM 9490 C C . ILE C 1 406 ? -84.071 71.156 134.310 1.00 9.18 398 ILE C C 1
ATOM 9491 O O . ILE C 1 406 ? -84.056 70.664 135.436 1.00 9.48 398 ILE C O 1
ATOM 9496 N N . ASP C 1 407 ? -84.389 72.427 134.080 1.00 10.56 399 ASP C N 1
ATOM 9497 C CA . ASP C 1 407 ? -84.750 73.336 135.169 1.00 11.98 399 ASP C CA 1
ATOM 9498 C C . ASP C 1 407 ? -86.077 72.958 135.849 1.00 7.76 399 ASP C C 1
ATOM 9499 O O . ASP C 1 407 ? -86.346 73.402 136.968 1.00 10.87 399 ASP C O 1
ATOM 9504 N N . ARG C 1 408 ? -86.891 72.134 135.188 1.00 8.43 400 ARG C N 1
ATOM 9505 C CA . ARG C 1 408 ? -88.063 71.535 135.820 1.00 8.81 400 ARG C CA 1
ATOM 9506 C C . ARG C 1 408 ? -87.653 70.486 136.840 1.00 9.82 400 ARG C C 1
ATOM 9507 O O . ARG C 1 408 ? -88.300 70.334 137.869 1.00 9.17 400 ARG C O 1
ATOM 9515 N N . GLY C 1 409 ? -86.588 69.746 136.529 1.00 10.82 401 GLY C N 1
ATOM 9516 C CA . GLY C 1 409 ? -86.257 68.533 137.273 1.00 9.34 401 GLY C CA 1
ATOM 9517 C C . GLY C 1 409 ? -85.091 68.617 138.245 1.00 10.42 401 GLY C C 1
ATOM 9518 O O . GLY C 1 409 ? -84.909 67.724 139.071 1.00 10.95 401 GLY C O 1
ATOM 9519 N N . TYR C 1 410 ? -84.287 69.675 138.147 1.00 9.15 402 TYR C N 1
ATOM 9520 C CA . TYR C 1 410 ? -83.106 69.808 139.010 1.00 9.27 402 TYR C CA 1
ATOM 9521 C C . TYR C 1 410 ? -82.951 71.239 139.477 1.00 12.23 402 TYR C C 1
ATOM 9522 O O . TYR C 1 410 ? -83.064 72.183 138.686 1.00 12.11 402 TYR C O 1
ATOM 9531 N N . GLU C 1 411 ? -82.687 71.401 140.766 1.00 10.90 403 GLU C N 1
ATOM 9532 C CA . GLU C 1 411 ? -82.390 72.724 141.300 1.00 11.95 403 GLU C CA 1
ATOM 9533 C C . GLU C 1 411 ? -80.996 73.208 140.868 1.00 14.53 403 GLU C C 1
ATOM 9534 O O . GLU C 1 411 ? -79.987 72.574 141.177 1.00 12.98 403 GLU C O 1
ATOM 9540 N N . CYS C 1 412 ? -80.979 74.331 140.147 1.00 15.76 404 CYS C N 1
ATOM 9541 C CA A CYS C 1 412 ? -79.753 75.000 139.690 0.67 16.13 404 CYS C CA 1
ATOM 9542 C CA B CYS C 1 412 ? -79.756 75.011 139.688 0.33 15.86 404 CYS C CA 1
ATOM 9543 C C . CYS C 1 412 ? -78.583 74.070 139.401 1.00 13.61 404 CYS C C 1
ATOM 9544 O O . CYS C 1 412 ? -7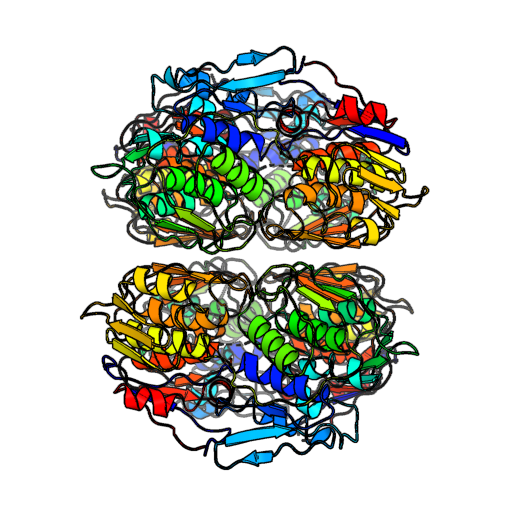7.548 74.136 140.076 1.00 13.96 404 CYS C O 1
ATOM 9549 N N . ILE C 1 413 ? -78.734 73.231 138.382 1.00 11.57 405 ILE C N 1
ATOM 9550 C CA . ILE C 1 413 ? -77.792 72.141 138.158 1.00 10.24 405 ILE C CA 1
ATOM 9551 C C . ILE C 1 413 ? -76.364 72.636 137.930 1.00 14.70 405 ILE C C 1
ATOM 9552 O O . ILE C 1 413 ? -75.415 72.024 138.439 1.00 13.33 405 ILE C O 1
ATOM 9557 N N . GLU C 1 414 ? -76.197 73.749 137.215 1.00 16.05 406 GLU C N 1
ATOM 9558 C CA . GLU C 1 414 ? -74.848 74.183 136.876 1.00 13.94 406 GLU C CA 1
ATOM 9559 C C . GLU C 1 414 ? -74.167 74.748 138.117 1.00 16.41 406 GLU C C 1
ATOM 9560 O O . GLU C 1 414 ? -72.950 74.655 138.253 1.00 17.92 406 GLU C O 1
ATOM 9566 N N . GLU C 1 415 ? -74.950 75.320 139.028 1.00 14.90 407 GLU C N 1
ATOM 9567 C CA . GLU C 1 415 ? -74.373 75.879 140.244 1.00 14.45 407 GLU C CA 1
ATOM 9568 C C . GLU C 1 415 ? -73.839 74.768 141.143 1.00 15.57 407 GLU C C 1
ATOM 9569 O O . GLU C 1 415 ? -72.763 74.900 141.721 1.00 18.98 407 GLU C O 1
ATOM 9575 N N . LYS C 1 416 ? -74.589 73.672 141.267 1.00 17.16 408 LYS C N 1
ATOM 9576 C CA A LYS C 1 416 ? -74.130 72.557 142.084 0.70 13.66 408 LYS C CA 1
ATOM 9577 C CA B LYS C 1 416 ? -74.135 72.543 142.071 0.30 17.05 408 LYS C CA 1
ATOM 9578 C C . LYS C 1 416 ? -72.905 71.883 141.447 1.00 13.68 408 LYS C C 1
ATOM 9579 O O . LYS C 1 416 ? -71.972 71.502 142.148 1.00 17.55 408 LYS C O 1
ATOM 9590 N N . LEU C 1 417 ? -72.896 71.754 140.121 1.00 14.33 409 LEU C N 1
ATOM 9591 C CA . LEU C 1 417 ? -71.749 71.137 139.447 1.00 13.82 409 LEU C CA 1
ATOM 9592 C C . LEU C 1 417 ? -70.510 72.019 139.553 1.00 19.03 409 LEU C C 1
ATOM 9593 O O . LEU C 1 417 ? -69.389 71.515 139.659 1.00 15.98 409 LEU C O 1
ATOM 9598 N N . GLN C 1 418 ? -70.707 73.334 139.529 1.00 16.47 410 GLN C N 1
ATOM 9599 C CA . GLN C 1 418 ? -69.598 74.264 139.747 1.00 23.05 410 GLN C CA 1
ATOM 9600 C C . GLN C 1 418 ? -68.913 74.024 141.098 1.00 20.77 410 GLN C C 1
ATOM 9601 O O . GLN C 1 418 ? -67.695 74.149 141.212 1.00 19.03 410 GLN C O 1
ATOM 9607 N N . LEU C 1 419 ? -69.683 73.658 142.116 1.00 17.20 411 LEU C N 1
ATOM 9608 C CA . LEU C 1 419 ? -69.102 73.402 143.431 1.00 19.71 411 LEU C CA 1
ATOM 9609 C C . LEU C 1 419 ? -68.215 72.153 143.411 1.00 20.80 411 LEU C C 1
ATOM 9610 O O . LEU C 1 419 ? -67.361 71.972 144.284 1.00 26.73 411 LEU C O 1
ATOM 9615 N N . LEU C 1 420 ? -68.413 71.303 142.408 1.00 19.81 412 LEU C N 1
ATOM 9616 C CA . LEU C 1 420 ? -67.612 70.097 142.252 1.00 17.73 412 LEU C CA 1
ATOM 9617 C C . LEU C 1 420 ? -66.450 70.293 141.281 1.00 19.52 412 LEU C C 1
ATOM 9618 O O . LEU C 1 420 ? -65.736 69.337 140.969 1.00 21.07 412 LEU C O 1
ATOM 9623 N N . GLY C 1 421 ? -66.273 71.521 140.791 1.00 20.98 413 GLY C N 1
ATOM 9624 C CA . GLY C 1 421 ? -65.187 71.831 139.871 1.00 20.32 413 GLY C CA 1
ATOM 9625 C C . GLY C 1 421 ? -65.468 71.598 138.391 1.00 21.24 413 GLY C C 1
ATOM 9626 O O . GLY C 1 421 ? -64.544 71.576 137.567 1.00 21.44 413 GLY C O 1
ATOM 9627 N N . ALA C 1 422 ? -66.735 71.417 138.041 1.00 17.35 414 ALA C N 1
ATOM 9628 C CA . ALA C 1 422 ? -67.105 71.313 136.640 1.00 16.33 414 ALA C CA 1
ATOM 9629 C C . ALA C 1 422 ? -66.935 72.666 135.962 1.00 19.58 414 ALA C C 1
ATOM 9630 O O . ALA C 1 422 ? -67.157 73.708 136.584 1.00 20.27 414 ALA C O 1
ATOM 9632 N N . LYS C 1 423 ? -66.520 72.654 134.696 1.00 16.07 415 LYS C N 1
ATOM 9633 C CA . LYS C 1 423 ? -66.511 73.871 133.902 1.00 20.01 415 LYS C CA 1
ATOM 9634 C C . LYS C 1 423 ? -67.815 73.915 133.110 1.00 20.69 415 LYS C C 1
ATOM 9635 O O . LYS C 1 423 ? -67.954 73.267 132.078 1.00 19.24 415 LYS C O 1
ATOM 9641 N N . ILE C 1 424 ? -68.776 74.665 133.630 1.00 18.22 416 ILE C N 1
ATOM 9642 C CA . ILE C 1 424 ? -70.121 74.711 133.072 1.00 19.75 416 ILE C CA 1
ATOM 9643 C C . ILE C 1 424 ? -70.677 76.103 133.318 1.00 26.83 416 ILE C C 1
ATOM 9644 O O . ILE C 1 424 ? -70.460 76.694 134.378 1.00 24.44 416 ILE C O 1
ATOM 9649 N N . ARG C 1 425 ? -71.369 76.639 132.320 1.00 17.63 417 ARG C N 1
ATOM 9650 C CA A ARG C 1 425 ? -71.896 77.997 132.385 0.50 19.49 417 ARG C CA 1
ATOM 9651 C CA B ARG C 1 425 ? -71.908 77.985 132.413 0.50 19.49 417 ARG C CA 1
ATOM 9652 C C . ARG C 1 425 ? -73.302 78.044 131.793 1.00 19.34 417 ARG C C 1
ATOM 9653 O O . ARG C 1 425 ? -73.579 77.360 130.816 1.00 17.04 417 ARG C O 1
ATOM 9668 N N . ARG C 1 426 ? -74.186 78.833 132.399 1.00 15.90 418 ARG C N 1
ATOM 9669 C CA . ARG C 1 426 ? -75.509 79.080 131.831 1.00 17.14 418 ARG C CA 1
ATOM 9670 C C . ARG C 1 426 ? -75.426 80.298 130.905 1.00 17.88 418 ARG C C 1
ATOM 9671 O O . ARG C 1 426 ? -74.949 81.371 131.306 1.00 20.35 418 ARG C O 1
ATOM 9679 N N . VAL C 1 427 ? -75.853 80.122 129.658 1.00 18.11 419 VAL C N 1
ATOM 9680 C CA . VAL C 1 427 ? -75.917 81.208 128.688 1.00 20.97 419 VAL C CA 1
ATOM 9681 C C . VAL C 1 427 ? -77.339 81.723 128.660 1.00 24.90 419 VAL C C 1
ATOM 9682 O O . VAL C 1 427 ? -78.247 80.996 128.258 1.00 21.40 419 VAL C O 1
ATOM 9686 N N . PRO C 1 428 ? -77.540 82.972 129.098 1.00 31.38 420 PRO C N 1
ATOM 9687 C CA . PRO C 1 428 ? -78.881 83.534 129.270 1.00 37.75 420 PRO C CA 1
ATOM 9688 C C . PRO C 1 428 ? -79.652 83.622 127.963 1.00 41.08 420 PRO C C 1
ATOM 9689 O O . PRO C 1 428 ? -79.074 83.987 126.938 1.00 44.36 420 PRO C O 1
ATOM 9693 N N . GLY C 1 429 ? -80.939 83.288 128.013 1.00 38.05 421 GLY C N 1
ATOM 9694 C CA . GLY C 1 429 ? -81.825 83.458 126.877 1.00 38.17 421 GLY C CA 1
ATOM 9695 C C . GLY C 1 429 ? -82.294 84.896 126.728 1.00 47.69 421 GLY C C 1
ATOM 9696 O O . GLY C 1 429 ? -82.260 85.680 127.682 1.00 45.06 421 GLY C O 1
ATOM 9698 N N . HIS D 1 5 ? -100.623 82.897 104.553 1.00 33.77 -3 HIS D N 1
ATOM 9699 C CA . HIS D 1 5 ? -99.258 83.007 105.059 1.00 38.36 -3 HIS D CA 1
ATOM 9700 C C . HIS D 1 5 ? -99.130 82.316 106.412 1.00 37.31 -3 HIS D C 1
ATOM 9701 O O . HIS D 1 5 ? -99.544 82.860 107.436 1.00 43.04 -3 HIS D O 1
ATOM 9703 N N . HIS D 1 6 ? -98.544 81.125 106.415 1.00 25.45 -2 HIS D N 1
ATOM 9704 C CA . HIS D 1 6 ? -98.447 80.333 107.633 1.00 20.96 -2 HIS D CA 1
ATOM 9705 C C . HIS D 1 6 ? -97.491 80.958 108.643 1.00 21.52 -2 HIS D C 1
ATOM 9706 O O . HIS D 1 6 ? -96.525 81.634 108.275 1.00 21.37 -2 HIS D O 1
ATOM 9713 N N . HIS D 1 7 ? -97.775 80.717 109.919 1.00 14.76 -1 HIS D N 1
ATOM 9714 C CA . HIS D 1 7 ? -96.981 81.224 111.025 1.00 13.68 -1 HIS D CA 1
ATOM 9715 C C . HIS D 1 7 ? -96.764 80.079 112.008 1.00 15.26 -1 HIS D C 1
ATOM 9716 O O . HIS D 1 7 ? -97.616 79.189 112.135 1.00 14.75 -1 HIS D O 1
ATOM 9723 N N . HIS D 1 8 ? -95.638 80.105 112.709 1.00 16.90 0 HIS D N 1
ATOM 9724 C CA . HIS D 1 8 ? -95.279 79.026 113.629 1.00 17.93 0 HIS D CA 1
ATOM 9725 C C . HIS D 1 8 ? -96.341 78.774 114.702 1.00 14.54 0 HIS D C 1
ATOM 9726 O O . HIS D 1 8 ? -96.449 77.664 115.220 1.00 14.97 0 HIS D O 1
ATOM 9733 N N . MET D 1 9 ? -97.139 79.788 115.022 1.00 13.13 1 MET D N 1
ATOM 9734 C CA . MET D 1 9 ? -98.104 79.665 116.106 1.00 16.19 1 MET D CA 1
ATOM 9735 C C . MET D 1 9 ? -99.543 79.480 115.609 1.00 16.10 1 MET D C 1
ATOM 9736 O O . MET D 1 9 ? -100.489 79.580 116.393 1.00 15.08 1 MET D O 1
ATOM 9741 N N . ASP D 1 10 ? -99.708 79.201 114.320 1.00 12.84 2 ASP D N 1
ATOM 9742 C CA . ASP D 1 10 ? -101.038 78.897 113.776 1.00 13.08 2 ASP D CA 1
ATOM 9743 C C . ASP D 1 10 ? -101.713 77.739 114.509 1.00 12.02 2 ASP D C 1
ATOM 9744 O O . ASP D 1 10 ? -101.049 76.831 114.996 1.00 11.94 2 ASP D O 1
ATOM 9749 N N . LYS D 1 11 ? -103.041 77.781 114.542 1.00 13.49 3 LYS D N 1
ATOM 9750 C CA . LYS D 1 11 ? -103.854 76.665 115.002 1.00 14.14 3 LYS D CA 1
ATOM 9751 C C . LYS D 1 11 ? -104.890 76.323 113.937 1.00 13.99 3 LYS D C 1
ATOM 9752 O O . LYS D 1 11 ? -105.142 77.136 113.049 1.00 12.11 3 LYS D O 1
ATOM 9758 N N . LEU D 1 12 ? -105.471 75.124 114.015 1.00 11.27 4 LEU D N 1
ATOM 9759 C CA . LEU D 1 12 ? -106.653 74.776 113.223 1.00 11.32 4 LEU D CA 1
ATOM 9760 C C . LEU D 1 12 ? -107.829 74.564 114.144 1.00 14.48 4 LEU D C 1
ATOM 9761 O O . LEU D 1 12 ? -107.701 73.861 115.144 1.00 12.82 4 LEU D O 1
ATOM 9766 N N . ILE D 1 13 ? -108.975 75.133 113.792 1.00 12.95 5 ILE D N 1
ATOM 9767 C CA . ILE D 1 13 ? -110.200 74.867 114.531 1.00 13.79 5 ILE D CA 1
ATOM 9768 C C . ILE D 1 13 ? -111.151 74.095 113.611 1.00 13.07 5 ILE D C 1
ATOM 9769 O O . ILE D 1 13 ? -111.473 74.539 112.513 1.00 12.44 5 ILE D O 1
ATOM 9774 N N . ILE D 1 14 ? -111.571 72.921 114.067 1.00 11.58 6 ILE D N 1
ATOM 9775 C CA . ILE D 1 14 ? -112.416 72.016 113.292 1.00 11.95 6 ILE D CA 1
ATOM 9776 C C . ILE D 1 14 ? -113.751 71.872 114.005 1.00 14.31 6 ILE D C 1
ATOM 9777 O O . ILE D 1 14 ? -113.788 71.745 115.221 1.00 13.06 6 ILE D O 1
ATOM 9782 N N . THR D 1 15 ? -114.844 71.917 113.251 1.00 13.45 7 THR D N 1
ATOM 9783 C CA . THR D 1 15 ? -116.144 71.507 113.776 1.00 12.38 7 THR D CA 1
ATOM 9784 C C . THR D 1 15 ? -116.521 70.197 113.095 1.00 16.24 7 THR D C 1
ATOM 9785 O O . THR D 1 15 ? -116.623 70.147 111.871 1.00 13.12 7 THR D O 1
ATOM 9789 N N . GLY D 1 16 ? -116.713 69.134 113.868 1.00 15.54 8 GLY D N 1
ATOM 9790 C CA . GLY D 1 16 ? -116.996 67.840 113.273 1.00 11.80 8 GLY D CA 1
ATOM 9791 C C . GLY D 1 16 ? -118.453 67.626 112.894 1.00 16.38 8 GLY D C 1
ATOM 9792 O O . GLY D 1 16 ? -119.320 68.456 113.183 1.00 18.40 8 GLY D O 1
ATOM 9793 N N . GLY D 1 17 ? -118.716 66.507 112.226 1.00 17.39 9 GLY D N 1
ATOM 9794 C CA . GLY D 1 17 ? -120.083 66.069 111.985 1.00 18.93 9 GLY D CA 1
ATOM 9795 C C . GLY D 1 17 ? -120.591 66.173 110.566 1.00 19.12 9 GLY D C 1
ATOM 9796 O O . GLY D 1 17 ? -121.754 65.859 110.295 1.00 23.07 9 GLY D O 1
ATOM 9797 N N . ASN D 1 18 ? -119.743 66.631 109.656 1.00 17.02 10 ASN D N 1
ATOM 9798 C CA . ASN D 1 18 ? -120.149 66.750 108.263 1.00 20.93 10 ASN D CA 1
ATOM 9799 C C . ASN D 1 18 ? -119.585 65.622 107.414 1.00 21.59 10 ASN D C 1
ATOM 9800 O O . ASN D 1 18 ? -118.393 65.310 107.494 1.00 16.78 10 ASN D O 1
ATOM 9805 N N . ARG D 1 19 ? -120.449 65.005 106.611 1.00 18.84 11 ARG D N 1
ATOM 9806 C CA . ARG D 1 19 ? -119.988 64.047 105.606 1.00 17.74 11 ARG D CA 1
ATOM 9807 C C . ARG D 1 19 ? -119.261 64.813 104.517 1.00 19.69 11 ARG D C 1
ATOM 9808 O O . ARG D 1 19 ? -119.850 65.691 103.892 1.00 25.73 11 ARG D O 1
ATOM 9816 N N . LEU D 1 20 ? -117.995 64.482 104.280 1.00 20.27 12 LEU D N 1
ATOM 9817 C CA . LEU D 1 20 ? -117.228 65.130 103.218 1.00 18.34 12 LEU D CA 1
ATOM 9818 C C . LEU D 1 20 ? -117.809 64.772 101.860 1.00 20.33 12 LEU D C 1
ATOM 9819 O O . LEU D 1 20 ? -118.389 63.707 101.693 1.00 21.65 12 LEU D O 1
ATOM 9824 N N . ASP D 1 21 ? -117.644 65.669 100.899 1.00 17.26 13 ASP D N 1
ATOM 9825 C CA . ASP D 1 21 ? -118.150 65.456 99.544 1.00 14.99 13 ASP D CA 1
ATOM 9826 C C . ASP D 1 21 ? -117.527 66.487 98.628 1.00 19.57 13 ASP D C 1
ATOM 9827 O O . ASP D 1 21 ? -117.723 67.686 98.823 1.00 20.58 13 ASP D O 1
ATOM 9832 N N . GLY D 1 22 ? -116.790 66.020 97.626 1.00 20.62 14 GLY D N 1
ATOM 9833 C CA . GLY D 1 22 ? -116.236 66.902 96.620 1.00 20.25 14 GLY D CA 1
ATOM 9834 C C . GLY D 1 22 ? -115.014 66.312 95.959 1.00 20.36 14 GLY D C 1
ATOM 9835 O O . GLY D 1 22 ? -114.733 65.117 96.098 1.00 21.60 14 GLY D O 1
ATOM 9836 N N . GLU D 1 23 ? -114.271 67.147 95.242 1.00 16.58 15 GLU D N 1
ATOM 9837 C CA . GLU D 1 23 ? -113.066 66.662 94.593 1.00 20.67 15 GLU D CA 1
ATOM 9838 C C . GLU D 1 23 ? -111.912 67.641 94.771 1.00 22.16 15 GLU D C 1
ATOM 9839 O O . GLU D 1 23 ? -112.112 68.855 94.845 1.00 24.10 15 GLU D O 1
ATOM 9845 N N . ILE D 1 24 ? -110.703 67.096 94.876 1.00 21.41 16 ILE D N 1
ATOM 9846 C CA . ILE D 1 24 ? -109.499 67.914 94.969 1.00 21.46 16 ILE D CA 1
ATOM 9847 C C . ILE D 1 24 ? -108.385 67.289 94.155 1.00 18.88 16 ILE D C 1
ATOM 9848 O O . ILE D 1 24 ? -108.434 66.111 93.793 1.00 18.28 16 ILE D O 1
ATOM 9853 N N . ARG D 1 25 ? -107.374 68.092 93.875 1.00 13.97 17 ARG D N 1
ATOM 9854 C CA . ARG D 1 25 ? -106.220 67.619 93.134 1.00 13.84 17 ARG D CA 1
ATOM 9855 C C . ARG D 1 25 ? -105.100 67.296 94.100 1.00 13.00 17 ARG D C 1
ATOM 9856 O O . ARG D 1 25 ? -104.841 68.042 95.043 1.00 17.78 17 ARG D O 1
ATOM 9864 N N . ILE D 1 26 ? -104.443 66.169 93.849 1.00 12.65 18 ILE D N 1
ATOM 9865 C CA . ILE D 1 26 ? -103.325 65.702 94.659 1.00 11.92 18 ILE D CA 1
ATOM 9866 C C . ILE D 1 26 ? -102.034 66.355 94.187 1.00 13.08 18 ILE D C 1
ATOM 9867 O O . ILE D 1 26 ? -101.800 66.516 92.971 1.00 14.73 18 ILE D O 1
ATOM 9872 N N . SER D 1 27 ? -101.209 66.741 95.155 1.00 11.66 19 SER D N 1
ATOM 9873 C CA . SER D 1 27 ? -99.940 67.415 94.913 1.00 16.36 19 SER D CA 1
ATOM 9874 C C . SER D 1 27 ? -98.805 66.414 94.704 1.00 14.20 19 SER D C 1
ATOM 9875 O O . SER D 1 27 ? -98.955 65.222 94.975 1.00 11.92 19 SER D O 1
ATOM 9878 N N . GLY D 1 28 ? -97.668 66.903 94.230 1.00 13.97 20 GLY D N 1
ATOM 9879 C CA . GLY D 1 28 ? -96.489 66.064 94.107 1.00 13.84 20 GLY D CA 1
ATOM 9880 C C . GLY D 1 28 ? -95.994 65.529 95.439 1.00 11.86 20 GLY D C 1
ATOM 9881 O O . GLY D 1 28 ? -96.193 66.152 96.488 1.00 11.47 20 GLY D O 1
ATOM 9882 N N . ALA D 1 29 ? -95.343 64.371 95.397 1.00 11.04 21 ALA D N 1
ATOM 9883 C CA . ALA D 1 29 ? -94.804 63.731 96.600 1.00 9.31 21 ALA D CA 1
ATOM 9884 C C . ALA D 1 29 ? -93.691 64.529 97.261 1.00 9.80 21 ALA D C 1
ATOM 9885 O O . ALA D 1 29 ? -92.614 64.734 96.690 1.00 10.47 21 ALA D O 1
ATOM 9887 N N . LYS D 1 30 ? -93.955 64.956 98.491 1.00 8.93 22 LYS D N 1
ATOM 9888 C CA . LYS D 1 30 ? -92.949 65.602 99.313 1.00 12.23 22 LYS D CA 1
ATOM 9889 C C . LYS D 1 30 ? -91.670 64.772 99.368 1.00 11.33 22 LYS D C 1
ATOM 9890 O O . LYS D 1 30 ? -90.569 65.305 99.241 1.00 9.99 22 LYS D O 1
ATOM 9896 N N . ASN D 1 31 ? -91.819 63.462 99.541 1.00 10.17 23 ASN D N 1
ATOM 9897 C CA . ASN D 1 31 ? -90.651 62.611 99.732 1.00 8.06 23 ASN D CA 1
ATOM 9898 C C . ASN D 1 31 ? -90.061 62.083 98.427 1.00 11.08 23 ASN D C 1
ATOM 9899 O O . ASN D 1 31 ? -89.128 61.268 98.434 1.00 10.11 23 ASN D O 1
ATOM 9904 N N . SER D 1 32 ? -90.564 62.583 97.307 1.00 10.25 24 SER D N 1
ATOM 9905 C CA . SER D 1 32 ? -89.816 62.487 96.056 1.00 11.38 24 SER D CA 1
ATOM 9906 C C . SER D 1 32 ? -89.093 63.813 95.813 1.00 13.28 24 SER D C 1
ATOM 9907 O O . SER D 1 32 ? -87.925 63.845 95.398 1.00 10.06 24 SER D O 1
ATOM 9910 N N . ALA D 1 33 ? -89.787 64.909 96.100 1.00 13.10 25 ALA D N 1
ATOM 9911 C CA . ALA D 1 33 ? -89.222 66.247 95.923 1.00 12.08 25 ALA D CA 1
ATOM 9912 C C . ALA D 1 33 ? -87.920 66.440 96.697 1.00 9.45 25 ALA D C 1
ATOM 9913 O O . ALA D 1 33 ? -86.972 67.057 96.180 1.00 9.87 25 ALA D O 1
ATOM 9915 N N . LEU D 1 34 ? -87.868 65.936 97.930 1.00 9.73 26 LEU D N 1
ATOM 9916 C CA . LEU D 1 34 ? -86.682 66.127 98.770 1.00 10.53 26 LEU D CA 1
ATOM 9917 C C . LEU D 1 34 ? -85.443 65.409 98.204 1.00 8.89 26 LEU D C 1
ATOM 9918 O O . LEU D 1 34 ? -84.401 66.053 98.028 1.00 9.12 26 LEU D O 1
ATOM 9923 N N . PRO D 1 35 ? -85.537 64.091 97.895 1.00 9.22 27 PRO D N 1
ATOM 9924 C CA . PRO D 1 35 ? -84.308 63.507 97.339 1.00 9.70 27 PRO D CA 1
ATOM 9925 C C . PRO D 1 35 ? -83.980 64.046 95.940 1.00 9.17 27 PRO D C 1
ATOM 9926 O O . PRO D 1 35 ? -82.806 64.181 95.618 1.00 10.74 27 PRO D O 1
ATOM 9930 N N . ILE D 1 36 ? -84.982 64.373 95.127 1.00 10.49 28 ILE D N 1
ATOM 9931 C CA . ILE D 1 36 ? -84.689 64.891 93.783 1.00 9.92 28 ILE D CA 1
ATOM 9932 C C . ILE D 1 36 ? -84.039 66.272 93.868 1.00 11.44 28 ILE D C 1
ATOM 9933 O O . ILE D 1 36 ? -83.128 66.575 93.106 1.00 11.56 28 ILE D O 1
ATOM 9938 N N . LEU D 1 37 ? -84.472 67.104 94.814 1.00 11.54 29 LEU D N 1
ATOM 9939 C CA . LEU D 1 37 ? -83.804 68.379 95.029 1.00 18.79 29 LEU D CA 1
ATOM 9940 C C . LEU D 1 37 ? -82.339 68.134 95.407 1.00 10.44 29 LEU D C 1
ATOM 9941 O O . LEU D 1 37 ? -81.435 68.816 94.907 1.00 12.05 29 LEU D O 1
ATOM 9946 N N . ALA D 1 38 ? -82.105 67.139 96.259 1.00 9.95 30 ALA D N 1
ATOM 9947 C CA . ALA D 1 38 ? -80.732 66.791 96.639 1.00 9.89 30 ALA D CA 1
ATOM 9948 C C . ALA D 1 38 ? -79.926 66.407 95.413 1.00 10.42 30 ALA D C 1
ATOM 9949 O O . ALA D 1 38 ? -78.768 66.814 95.264 1.00 12.73 30 ALA D O 1
ATOM 9951 N N . ALA D 1 39 ? -80.561 65.652 94.523 1.00 12.10 31 ALA D N 1
ATOM 9952 C CA . ALA D 1 39 ? -79.896 65.129 93.337 1.00 11.88 31 ALA D CA 1
ATOM 9953 C C . ALA D 1 39 ? -79.424 66.229 92.392 1.00 12.20 31 ALA D C 1
ATOM 9954 O O . ALA D 1 39 ? -78.471 66.025 91.642 1.00 15.02 31 ALA D O 1
ATOM 9956 N N . THR D 1 40 ? -80.080 67.389 92.419 1.00 12.58 32 THR D N 1
ATOM 9957 C CA . THR D 1 40 ? -79.672 68.490 91.553 1.00 12.74 32 THR D CA 1
ATOM 9958 C C . THR D 1 40 ? -78.251 68.954 91.876 1.00 13.66 32 THR D C 1
ATOM 9959 O O . THR D 1 40 ? -77.601 69.584 91.039 1.00 15.33 32 THR D O 1
ATOM 9963 N N . LEU D 1 41 ? -77.751 68.619 93.066 1.00 14.96 33 LEU D N 1
ATOM 9964 C CA . LEU D 1 41 ? -76.376 68.950 93.409 1.00 13.00 33 LEU D CA 1
ATOM 9965 C C . LEU D 1 41 ? -75.389 68.161 92.543 1.00 15.30 33 LEU D C 1
ATOM 9966 O O . LEU D 1 41 ? -74.220 68.519 92.454 1.00 17.39 33 LEU D O 1
ATOM 9971 N N . LEU D 1 42 ? -75.865 67.096 91.901 1.00 13.54 34 LEU D N 1
ATOM 9972 C CA . LEU D 1 42 ? -75.028 66.279 91.003 1.00 15.71 34 LEU D CA 1
ATOM 9973 C C . LEU D 1 42 ? -74.783 66.880 89.616 1.00 19.13 34 LEU D C 1
ATOM 9974 O O . LEU D 1 42 ? -73.826 66.502 88.928 1.00 15.07 34 LEU D O 1
ATOM 9979 N N . ALA D 1 43 ? -75.657 67.789 89.190 1.00 18.44 35 ALA D N 1
ATOM 9980 C CA . ALA D 1 43 ? -75.704 68.216 87.794 1.00 18.52 35 ALA D CA 1
ATOM 9981 C C . ALA D 1 43 ? -74.768 69.377 87.493 1.00 17.07 35 ALA D C 1
ATOM 9982 O O . ALA D 1 43 ? -74.598 70.269 88.319 1.00 20.08 35 ALA D O 1
ATOM 9984 N N . ASP D 1 44 ? -74.170 69.381 86.302 1.00 14.82 36 ASP D N 1
ATOM 9985 C CA . ASP D 1 44 ? -73.333 70.518 85.931 1.00 18.62 36 ASP D CA 1
ATOM 9986 C C . ASP D 1 44 ? -74.108 71.546 85.107 1.00 21.76 36 ASP D C 1
ATOM 9987 O O . ASP D 1 44 ? -73.558 72.574 84.718 1.00 22.17 36 ASP D O 1
ATOM 9992 N N . THR D 1 45 ? -75.384 71.265 84.839 1.00 19.06 37 THR D N 1
ATOM 9993 C CA . THR D 1 45 ? -76.293 72.262 84.257 1.00 19.54 37 THR D CA 1
ATOM 9994 C C . THR D 1 45 ? -77.600 72.273 85.049 1.00 20.29 37 THR D C 1
ATOM 9995 O O . THR D 1 45 ? -77.936 71.279 85.692 1.00 21.77 37 THR D O 1
ATOM 9999 N N . PRO D 1 46 ? -78.344 73.392 85.018 1.00 19.59 38 PRO D N 1
ATOM 10000 C CA . PRO D 1 46 ? -79.487 73.495 85.941 1.00 18.61 38 PRO D CA 1
ATOM 10001 C C . PRO D 1 46 ? -80.582 72.445 85.746 1.00 17.61 38 PRO D C 1
ATOM 10002 O O . PRO D 1 46 ? -80.884 72.036 84.621 1.00 23.97 38 PRO D O 1
ATOM 10006 N N . VAL D 1 47 ? -81.163 72.026 86.864 1.00 15.87 39 VAL D N 1
ATOM 10007 C CA . VAL D 1 47 ? -82.272 71.081 86.886 1.00 17.29 39 VAL D CA 1
ATOM 10008 C C . VAL D 1 47 ? -83.528 71.809 87.351 1.00 18.04 39 VAL D C 1
ATOM 10009 O O . VAL D 1 47 ? -83.479 72.571 88.321 1.00 19.04 39 VAL D O 1
ATOM 10013 N N . THR D 1 48 ? -84.642 71.591 86.657 1.00 18.93 40 THR D N 1
ATOM 10014 C CA . THR D 1 48 ? -85.911 72.202 87.054 1.00 16.38 40 THR D CA 1
ATOM 10015 C C . THR D 1 48 ? -86.878 71.142 87.570 1.00 15.98 40 THR D C 1
ATOM 10016 O O . THR D 1 48 ? -87.215 70.198 86.861 1.00 19.34 40 THR D O 1
ATOM 10020 N N . VAL D 1 49 ? -87.311 71.302 88.814 1.00 14.87 41 VAL D N 1
ATOM 10021 C CA . VAL D 1 49 ? -88.173 70.312 89.460 1.00 13.57 41 VAL D CA 1
ATOM 10022 C C . VAL D 1 49 ? -89.596 70.850 89.465 1.00 18.44 41 VAL D C 1
ATOM 10023 O O . VAL D 1 49 ? -89.840 71.986 89.888 1.00 16.67 41 VAL D O 1
ATOM 10027 N N . CYS D 1 50 ? -90.529 70.038 88.977 1.00 16.50 42 CYS D N 1
ATOM 10028 C CA . CYS D 1 50 ? -91.905 70.493 88.775 1.00 17.91 42 CYS D CA 1
ATOM 10029 C C . CYS D 1 50 ? -92.892 69.650 89.574 1.00 17.94 42 CYS D C 1
ATOM 10030 O O . CYS D 1 50 ? -92.534 68.596 90.098 1.00 16.76 42 CYS D O 1
ATOM 10033 N N . ASN D 1 51 ? -94.133 70.131 89.640 1.00 17.20 43 ASN D N 1
ATOM 10034 C CA . ASN D 1 51 ? -95.218 69.521 90.420 1.00 15.12 43 ASN D CA 1
ATOM 10035 C C . ASN D 1 51 ? -94.886 69.446 91.905 1.00 15.17 43 ASN D C 1
ATOM 10036 O O . ASN D 1 51 ? -95.287 68.508 92.577 1.00 15.03 43 ASN D O 1
ATOM 10041 N N . LEU D 1 52 ? -94.155 70.431 92.418 1.00 14.76 44 LEU D N 1
ATOM 10042 C CA . LEU D 1 52 ? -93.818 70.442 93.839 1.00 15.57 44 LEU D CA 1
ATOM 10043 C C . LEU D 1 52 ? -95.026 70.803 94.691 1.00 13.49 44 LEU D C 1
ATOM 10044 O O . LEU D 1 52 ? -95.806 71.682 94.322 1.00 16.07 44 LEU D O 1
ATOM 10049 N N . PRO D 1 53 ? -95.178 70.128 95.845 1.00 17.19 45 PRO D N 1
ATOM 10050 C CA . PRO D 1 53 ? -96.208 70.542 96.796 1.00 14.01 45 PRO D CA 1
ATOM 10051 C C . PRO D 1 53 ? -95.726 71.769 97.538 1.00 18.57 45 PRO D C 1
ATOM 10052 O O . PRO D 1 53 ? -94.527 71.933 97.727 1.00 16.18 45 PRO D O 1
ATOM 10056 N N . HIS D 1 54 ? -96.641 72.633 97.943 1.00 14.09 46 HIS D N 1
ATOM 10057 C CA . HIS D 1 54 ? -96.236 73.836 98.639 1.00 13.44 46 HIS D CA 1
ATOM 10058 C C . HIS D 1 54 ? -96.374 73.595 100.131 1.00 15.04 46 HIS D C 1
ATOM 10059 O O . HIS D 1 54 ? -97.427 73.810 100.724 1.00 16.42 46 HIS D O 1
ATOM 10066 N N . LEU D 1 55 ? -95.299 73.086 100.720 1.00 12.87 47 LEU D N 1
ATOM 10067 C CA . LEU D 1 55 ? -95.269 72.746 102.140 1.00 11.68 47 LEU D CA 1
ATOM 10068 C C . LEU D 1 55 ? -93.862 73.005 102.675 1.00 13.50 47 LEU D C 1
ATOM 10069 O O . LEU D 1 55 ? -92.933 73.242 101.896 1.00 12.06 47 LEU D O 1
ATOM 10074 N N . HIS D 1 56 ? -93.689 72.968 103.994 1.00 10.17 48 HIS D N 1
ATOM 10075 C CA . HIS D 1 56 ? -92.530 73.634 104.559 1.00 12.16 48 HIS D CA 1
ATOM 10076 C C . HIS D 1 56 ? -91.212 72.874 104.375 1.00 12.01 48 HIS D C 1
ATOM 10077 O O . HIS D 1 56 ? -90.141 73.493 104.385 1.00 11.25 48 HIS D O 1
ATOM 10084 N N . ASP D 1 57 ? -91.274 71.553 104.212 1.00 10.45 49 ASP D N 1
ATOM 10085 C CA . ASP D 1 57 ? -90.040 70.789 104.051 1.00 10.71 49 ASP D CA 1
ATOM 10086 C C . ASP D 1 57 ? -89.298 71.247 102.782 1.00 16.54 49 ASP D C 1
ATOM 10087 O O . ASP D 1 57 ? -88.066 71.257 102.747 1.00 12.66 49 ASP D O 1
ATOM 10092 N N . ILE D 1 58 ? -90.032 71.644 101.746 1.00 14.25 50 ILE D N 1
ATOM 10093 C CA A ILE D 1 58 ? -89.418 72.157 100.522 0.50 10.41 50 ILE D CA 1
ATOM 10094 C CA B ILE D 1 58 ? -89.366 72.117 100.540 0.50 10.39 50 ILE D CA 1
ATOM 10095 C C . ILE D 1 58 ? -88.717 73.476 100.822 1.00 15.21 50 ILE D C 1
ATOM 10096 O O . ILE D 1 58 ? -87.606 73.733 100.368 1.00 12.04 50 ILE D O 1
ATOM 10105 N N . THR D 1 59 ? -89.379 74.317 101.610 1.00 13.38 51 THR D N 1
ATOM 10106 C CA . THR D 1 59 ? -88.799 75.588 102.000 1.00 14.35 51 THR D CA 1
ATOM 10107 C C . THR D 1 59 ? -87.495 75.368 102.762 1.00 12.81 51 THR D C 1
ATOM 10108 O O . THR D 1 59 ? -86.493 76.042 102.510 1.00 14.17 51 THR D O 1
ATOM 10112 N N . THR D 1 60 ? -87.494 74.402 103.671 1.00 14.70 52 THR D N 1
ATOM 10113 C CA . THR D 1 60 ? -86.290 74.124 104.441 1.00 12.29 52 THR D CA 1
ATOM 10114 C C . THR D 1 60 ? -85.147 73.626 103.559 1.00 11.47 52 THR D C 1
ATOM 10115 O O . THR D 1 60 ? -83.998 74.027 103.744 1.00 11.43 52 THR D O 1
ATOM 10119 N N . MET D 1 61 ? -85.461 72.770 102.592 1.00 11.46 53 MET D N 1
ATOM 10120 C CA . MET D 1 61 ? -84.441 72.271 101.664 1.00 10.48 53 MET D CA 1
ATOM 10121 C C . MET D 1 61 ? -83.850 73.404 100.826 1.00 14.79 53 MET D C 1
ATOM 10122 O O . MET D 1 61 ? -82.643 73.441 100.583 1.00 13.41 53 MET D O 1
ATOM 10127 N N . ILE D 1 62 ? -84.695 74.340 100.404 1.00 13.07 54 ILE D N 1
ATOM 10128 C CA . ILE D 1 62 ? -84.223 75.470 99.620 1.00 16.27 54 ILE D CA 1
ATOM 10129 C C . ILE D 1 62 ? -83.339 76.382 100.480 1.00 13.15 54 ILE D C 1
ATOM 10130 O O . ILE D 1 62 ? -82.339 76.913 99.994 1.00 15.70 54 ILE D O 1
ATOM 10135 N N . GLU D 1 63 ? -83.700 76.550 101.752 1.00 13.56 55 GLU D N 1
ATOM 10136 C CA A GLU D 1 63 ? -82.890 77.337 102.679 0.49 17.57 55 GLU D CA 1
ATOM 10137 C CA B GLU D 1 63 ? -82.890 77.337 102.683 0.51 17.58 55 GLU D CA 1
ATOM 10138 C C . GLU D 1 63 ? -81.529 76.675 102.890 1.00 12.69 55 GLU D C 1
ATOM 10139 O O . GLU D 1 63 ? -80.499 77.362 102.991 1.00 14.20 55 GLU D O 1
ATOM 10150 N N . LEU D 1 64 ? -81.531 75.347 102.942 1.00 14.34 56 LEU D N 1
ATOM 10151 C CA . LEU D 1 64 ? -80.293 74.582 103.104 1.00 11.83 56 LEU D CA 1
ATOM 10152 C C . LEU D 1 64 ? -79.371 74.851 101.929 1.00 15.12 56 LEU D C 1
ATOM 10153 O O . LEU D 1 64 ? -78.180 75.115 102.100 1.00 16.69 56 LEU D O 1
ATOM 10158 N N . PHE D 1 65 ? -79.923 74.777 100.725 1.00 12.26 57 PHE D N 1
ATOM 10159 C CA . PHE D 1 65 ? -79.106 75.055 99.547 1.00 12.70 57 PHE D CA 1
ATOM 10160 C C . PHE D 1 65 ? -78.523 76.462 99.639 1.00 16.28 57 PHE D C 1
ATOM 10161 O O . PHE D 1 65 ? -77.328 76.661 99.399 1.00 14.66 57 PHE D O 1
ATOM 10169 N N . GLY D 1 66 ? -79.355 77.429 100.015 1.00 16.68 58 GLY D N 1
ATOM 10170 C CA . GLY D 1 66 ? -78.896 78.790 100.222 1.00 19.59 58 GLY D CA 1
ATOM 10171 C C . GLY D 1 66 ? -77.696 78.896 101.143 1.00 18.52 58 GLY D C 1
ATOM 10172 O O . GLY D 1 66 ? -76.778 79.677 100.881 1.00 17.00 58 GLY D O 1
ATOM 10173 N N . ARG D 1 67 ? -77.687 78.101 102.214 1.00 19.02 59 ARG D N 1
ATOM 10174 C CA . ARG D 1 67 ? -76.585 78.146 103.182 1.00 19.61 59 ARG D CA 1
ATOM 10175 C C . ARG D 1 67 ? -75.296 77.581 102.594 1.00 18.92 59 ARG D C 1
ATOM 10176 O O . ARG D 1 67 ? -74.198 77.862 103.090 1.00 19.72 59 ARG D O 1
ATOM 10184 N N . MET D 1 68 ? -75.428 76.791 101.534 1.00 14.02 60 MET D N 1
ATOM 10185 C CA . MET D 1 68 ? -74.257 76.260 100.845 1.00 16.03 60 MET D CA 1
ATOM 10186 C C . MET D 1 68 ? -73.841 77.142 99.671 1.00 14.81 60 MET D C 1
ATOM 10187 O O . MET D 1 68 ? -72.864 76.850 98.990 1.00 17.83 60 MET D O 1
ATOM 10192 N N . GLY D 1 69 ? -74.584 78.218 99.442 1.00 15.28 61 GLY D N 1
ATOM 10193 C CA . GLY D 1 69 ? -74.282 79.132 98.354 1.00 19.39 61 GLY D CA 1
ATOM 10194 C C . GLY D 1 69 ? -74.977 78.814 97.041 1.00 21.71 61 GLY D C 1
ATOM 10195 O O . GLY D 1 69 ? -74.579 79.316 95.988 1.00 25.75 61 GLY D O 1
ATOM 10196 N N . VAL D 1 70 ? -76.002 77.967 97.098 1.00 19.18 62 VAL D N 1
ATOM 10197 C CA . VAL D 1 70 ? -76.837 77.677 95.933 1.00 18.56 62 VAL D CA 1
ATOM 10198 C C . VAL D 1 70 ? -78.189 78.338 96.153 1.00 19.53 62 VAL D C 1
ATOM 10199 O O . VAL D 1 70 ? -78.855 78.075 97.150 1.00 22.72 62 VAL D O 1
ATOM 10203 N N . GLN D 1 71 ? -78.592 79.201 95.232 1.00 19.21 63 GLN D N 1
ATOM 10204 C CA . GLN D 1 71 ? -79.863 79.911 95.364 1.00 24.31 63 GLN D CA 1
ATOM 10205 C C . GLN D 1 71 ? -80.873 79.439 94.315 1.00 22.99 63 GLN D C 1
ATOM 10206 O O . GLN D 1 71 ? -80.863 79.925 93.187 1.00 23.55 63 GLN D O 1
ATOM 10212 N N . PRO D 1 72 ? -81.749 78.490 94.688 1.00 23.22 64 PRO D N 1
ATOM 10213 C CA . PRO D 1 72 ? -82.795 78.010 93.782 1.00 23.25 64 PRO D CA 1
ATOM 10214 C C . PRO D 1 72 ? -83.736 79.135 93.367 1.00 28.82 64 PRO D C 1
ATOM 10215 O O . PRO D 1 72 ? -83.927 80.089 94.119 1.00 24.36 64 PRO D O 1
ATOM 10219 N N . ILE D 1 73 ? -84.308 79.021 92.175 1.00 26.30 65 ILE D N 1
ATOM 10220 C CA . ILE D 1 73 ? -85.231 80.025 91.676 1.00 30.13 65 ILE D CA 1
ATOM 10221 C C . ILE D 1 73 ? -86.620 79.428 91.534 1.00 34.11 65 ILE D C 1
ATOM 10222 O O . ILE D 1 73 ? -86.804 78.422 90.854 1.00 30.80 65 ILE D O 1
ATOM 10227 N N . ILE D 1 74 ? -87.596 80.042 92.189 1.00 35.30 66 ILE D N 1
ATOM 10228 C CA . ILE D 1 74 ? -88.982 79.618 92.044 1.00 34.67 66 ILE D CA 1
ATOM 10229 C C . ILE D 1 74 ? -89.609 80.453 90.936 1.00 35.16 66 ILE D C 1
ATOM 10230 O O . ILE D 1 74 ? -89.664 81.678 91.044 1.00 34.47 66 ILE D O 1
ATOM 10235 N N . ASP D 1 75 ? -90.064 79.813 89.861 1.00 34.17 67 ASP D N 1
ATOM 10236 C CA . ASP D 1 75 ? -90.660 80.579 88.767 1.00 36.12 67 ASP D CA 1
ATOM 10237 C C . ASP D 1 75 ? -92.134 80.871 89.041 1.00 36.25 67 ASP D C 1
ATOM 10238 O O . ASP D 1 75 ? -92.644 80.579 90.127 1.00 33.69 67 ASP D O 1
ATOM 10243 N N . GLU D 1 76 ? -92.806 81.449 88.048 1.00 38.52 68 GLU D N 1
ATOM 10244 C CA . GLU D 1 76 ? -94.208 81.838 88.177 1.00 43.52 68 GLU D CA 1
ATOM 10245 C C . GLU D 1 76 ? -95.118 80.622 88.333 1.00 45.32 68 GLU D C 1
ATOM 10246 O O . GLU D 1 76 ? -96.160 80.700 88.983 1.00 46.77 68 GLU D O 1
ATOM 10248 N N . LYS D 1 77 ? -94.717 79.500 87.743 1.00 44.69 69 LYS D N 1
ATOM 10249 C CA . LYS D 1 77 ? -95.501 78.271 87.826 1.00 40.62 69 LYS D CA 1
ATOM 10250 C C . LYS D 1 77 ? -95.188 77.482 89.097 1.00 40.94 69 LYS D C 1
ATOM 10251 O O . LYS D 1 77 ? -95.687 76.370 89.273 1.00 44.36 69 LYS D O 1
ATOM 10253 N N . LEU D 1 78 ? -94.362 78.068 89.965 1.00 34.78 70 LEU D N 1
ATOM 10254 C CA . LEU D 1 78 ? -93.939 77.475 91.242 1.00 28.88 70 LEU D CA 1
ATOM 10255 C C . LEU D 1 78 ? -93.018 76.252 91.084 1.00 25.61 70 LEU D C 1
ATOM 10256 O O . LEU D 1 78 ? -92.870 75.448 92.012 1.00 24.74 70 LEU D O 1
ATOM 10258 N N . ASN D 1 79 ? -92.400 76.121 89.916 1.00 26.77 71 ASN D N 1
ATOM 10259 C CA . ASN D 1 79 ? -91.357 75.116 89.711 1.00 22.14 71 ASN D CA 1
ATOM 10260 C C . ASN D 1 79 ? -90.043 75.664 90.250 1.00 24.06 71 ASN D C 1
ATOM 10261 O O . ASN D 1 79 ? -89.861 76.879 90.319 1.00 25.03 71 ASN D O 1
ATOM 10266 N N . VAL D 1 80 ? -89.135 74.776 90.648 1.00 19.83 72 VAL D N 1
ATOM 10267 C CA . VAL D 1 80 ? -87.868 75.207 91.229 1.00 23.17 72 VAL D CA 1
ATOM 10268 C C . VAL D 1 80 ? -86.698 74.830 90.331 1.00 22.39 72 VAL D C 1
ATOM 10269 O O . VAL D 1 80 ? -86.483 73.658 90.024 1.00 22.46 72 VAL D O 1
ATOM 10273 N N . GLU D 1 81 ? -85.935 75.830 89.918 1.00 23.82 73 GLU D N 1
ATOM 10274 C CA . GLU D 1 81 ? -84.729 75.576 89.149 1.00 20.98 73 GLU D CA 1
ATOM 10275 C C . GLU D 1 81 ? -83.515 75.669 90.058 1.00 20.82 73 GLU D C 1
ATOM 10276 O O . GLU D 1 81 ? -83.359 76.643 90.794 1.00 23.23 73 GLU D O 1
ATOM 10282 N N . VAL D 1 82 ? -82.660 74.652 90.019 1.00 18.71 74 VAL D N 1
ATOM 10283 C CA . VAL D 1 82 ? -81.460 74.653 90.842 1.00 17.19 74 VAL D CA 1
ATOM 10284 C C . VAL D 1 82 ? -80.212 74.623 89.972 1.00 17.15 74 VAL D C 1
ATOM 10285 O O . VAL D 1 82 ? -80.029 73.710 89.173 1.00 20.17 74 VAL D O 1
ATOM 10289 N N . ASP D 1 83 ? -79.355 75.625 90.147 1.00 19.45 75 ASP D N 1
ATOM 10290 C CA . ASP D 1 83 ? -78.062 75.695 89.472 1.00 20.89 75 ASP D CA 1
ATOM 10291 C C . ASP D 1 83 ? -76.953 75.568 90.513 1.00 20.04 75 ASP D C 1
ATOM 10292 O O . ASP D 1 83 ? -76.578 76.544 91.152 1.00 22.14 75 ASP D O 1
ATOM 10297 N N . ALA D 1 84 ? -76.448 74.352 90.697 1.00 20.77 76 ALA D N 1
ATOM 10298 C CA . ALA D 1 84 ? -75.483 74.071 91.753 1.00 24.15 76 ALA D CA 1
ATOM 10299 C C . ALA D 1 84 ? -74.072 74.602 91.466 1.00 26.54 76 ALA D C 1
ATOM 10300 O O . ALA D 1 84 ? -73.175 74.447 92.295 1.00 29.22 76 ALA D O 1
ATOM 10302 N N . SER D 1 85 ? -73.877 75.249 90.318 1.00 32.88 77 SER D N 1
ATOM 10303 C CA . SER D 1 85 ? -72.541 75.710 89.926 1.00 30.82 77 SER D CA 1
ATOM 10304 C C . SER D 1 85 ? -72.025 76.862 90.789 1.00 31.32 77 SER D C 1
ATOM 10305 O O . SER D 1 85 ? -70.838 77.183 90.760 1.00 29.97 77 SER D O 1
ATOM 10308 N N . SER D 1 86 ? -72.909 77.498 91.547 1.00 26.60 78 SER D N 1
ATOM 10309 C CA . SER D 1 86 ? -72.480 78.597 92.401 1.00 29.41 78 SER D CA 1
ATOM 10310 C C . SER D 1 86 ? -72.098 78.133 93.808 1.00 25.59 78 SER D C 1
ATOM 10311 O O . SER D 1 86 ? -71.798 78.962 94.663 1.00 24.13 78 SER D O 1
ATOM 10314 N N . ILE D 1 87 ? -72.114 76.823 94.051 1.00 26.90 79 ILE D N 1
ATOM 10315 C CA . ILE D 1 87 ? -71.935 76.306 95.410 1.00 24.07 79 ILE D CA 1
ATOM 10316 C C . ILE D 1 87 ? -70.601 76.765 96.010 1.00 22.75 79 ILE D C 1
ATOM 10317 O O . ILE D 1 87 ? -69.568 76.776 95.342 1.00 25.09 79 ILE D O 1
ATOM 10322 N N . LYS D 1 88 ? -70.642 77.162 97.276 1.00 19.80 80 LYS D N 1
ATOM 10323 C CA . LYS D 1 88 ? -69.495 77.790 97.914 1.00 22.12 80 LYS D CA 1
ATOM 10324 C C . LYS D 1 88 ? -68.998 77.002 99.116 1.00 21.93 80 LYS D C 1
ATOM 10325 O O . LYS D 1 88 ? -67.796 76.958 99.385 1.00 22.67 80 LYS D O 1
ATOM 10331 N N . THR D 1 89 ? -69.930 76.392 99.842 1.00 18.49 81 THR D N 1
ATOM 10332 C CA . THR D 1 89 ? -69.614 75.782 101.126 1.00 20.62 81 THR D CA 1
ATOM 10333 C C . THR D 1 89 ? -70.182 74.379 101.208 1.00 17.97 81 THR D C 1
ATOM 10334 O O . THR D 1 89 ? -71.394 74.208 101.162 1.00 19.50 81 THR D O 1
ATOM 10338 N N . LEU D 1 90 ? -69.309 73.385 101.336 1.00 15.01 82 LEU D N 1
ATOM 10339 C CA . LEU D 1 90 ? -69.744 71.991 101.342 1.00 13.24 82 LEU D CA 1
ATOM 10340 C C . LEU D 1 90 ? -70.135 71.539 102.751 1.00 15.79 82 LEU D C 1
ATOM 10341 O O . LEU D 1 90 ? -69.601 70.562 103.272 1.00 17.78 82 LEU D O 1
ATOM 10346 N N . VAL D 1 91 ? -71.055 72.278 103.366 1.00 12.90 83 VAL D N 1
ATOM 10347 C CA . VAL D 1 91 ? -71.467 72.021 104.736 1.00 15.78 83 VAL D CA 1
ATOM 10348 C C . VAL D 1 91 ? -72.976 72.146 104.865 1.00 15.76 83 VAL D C 1
ATOM 10349 O O . VAL D 1 91 ? -73.552 73.164 104.479 1.00 18.30 83 VAL D O 1
ATOM 10353 N N . ALA D 1 92 ? -73.612 71.114 105.415 1.00 12.14 84 ALA D N 1
ATOM 10354 C CA . ALA D 1 92 ? -75.021 71.198 105.792 1.00 13.98 84 ALA D CA 1
ATOM 10355 C C . ALA D 1 92 ? -75.056 71.498 107.284 1.00 13.11 84 ALA D C 1
ATOM 10356 O O . ALA D 1 92 ? -74.788 70.616 108.100 1.00 14.02 84 ALA D O 1
ATOM 10358 N N . PRO D 1 93 ? -75.363 72.753 107.644 1.00 14.43 85 PRO D N 1
ATOM 10359 C CA . PRO D 1 93 ? -75.199 73.194 109.033 1.00 14.04 85 PRO D CA 1
ATOM 10360 C C . PRO D 1 93 ? -76.194 72.547 109.987 1.00 11.84 85 PRO D C 1
ATOM 10361 O O . PRO D 1 93 ? -77.356 72.324 109.640 1.00 15.36 85 PRO D O 1
ATOM 10365 N N . TYR D 1 94 ? -75.725 72.271 111.196 1.00 12.36 86 TYR D N 1
ATOM 10366 C CA . TYR D 1 94 ? -76.580 71.766 112.260 1.00 12.73 86 TYR D CA 1
ATOM 10367 C C . TYR D 1 94 ? -77.815 72.631 112.487 1.00 13.78 86 TYR D C 1
ATOM 10368 O O . TYR D 1 94 ? -78.903 72.105 112.747 1.00 12.77 86 TYR D O 1
ATOM 10377 N N . GLU D 1 95 ? -77.638 73.950 112.401 1.00 15.12 87 GLU D N 1
ATOM 10378 C CA . GLU D 1 95 ? -78.744 74.897 112.572 1.00 16.56 87 GLU D CA 1
ATOM 10379 C C . GLU D 1 95 ? -79.954 74.535 111.711 1.00 13.43 87 GLU D C 1
ATOM 10380 O O . GLU D 1 95 ? -81.096 74.661 112.155 1.00 16.62 87 GLU D O 1
ATOM 10386 N N . LEU D 1 96 ? -79.715 74.086 110.478 1.00 12.71 88 LEU D N 1
ATOM 10387 C CA . LEU D 1 96 ? -80.819 73.635 109.633 1.00 14.11 88 LEU D CA 1
ATOM 10388 C C . LEU D 1 96 ? -81.111 72.134 109.754 1.00 10.56 88 LEU D C 1
ATOM 10389 O O . LEU D 1 96 ? -82.274 71.736 109.812 1.00 12.48 88 LEU D O 1
ATOM 10394 N N . VAL D 1 97 ? -80.069 71.304 109.804 1.00 11.82 89 VAL D N 1
ATOM 10395 C CA . VAL D 1 97 ? -80.266 69.856 109.881 1.00 11.02 89 VAL D CA 1
ATOM 10396 C C . VAL D 1 97 ? -81.079 69.480 111.127 1.00 15.44 89 VAL D C 1
ATOM 10397 O O . VAL D 1 97 ? -81.907 68.575 111.063 1.00 13.78 89 VAL D O 1
ATOM 10401 N N . LYS D 1 98 ? -80.885 70.187 112.245 1.00 10.92 90 LYS D N 1
ATOM 10402 C CA . LYS D 1 98 ? -81.633 69.853 113.455 1.00 11.12 90 LYS D CA 1
ATOM 10403 C C . LYS D 1 98 ? -83.141 70.057 113.292 1.00 11.73 90 LYS D C 1
ATOM 10404 O O . LYS D 1 98 ? -83.919 69.562 114.113 1.00 13.00 90 LYS D O 1
ATOM 10410 N N . THR D 1 99 ? -83.559 70.770 112.244 1.00 11.72 91 THR D N 1
ATOM 10411 C CA . THR D 1 99 ? -84.984 71.035 112.032 1.00 11.03 91 THR D CA 1
ATOM 10412 C C . THR D 1 99 ? -85.595 70.036 111.056 1.00 9.23 91 THR D C 1
ATOM 10413 O O . THR D 1 99 ? -86.815 69.942 110.939 1.00 9.50 91 THR D O 1
ATOM 10417 N N . MET D 1 100 ? -84.748 69.276 110.370 1.00 9.06 92 MET D N 1
ATOM 10418 C CA . MET D 1 100 ? -85.231 68.386 109.316 1.00 9.29 92 MET D CA 1
ATOM 10419 C C . MET D 1 100 ? -84.173 67.352 108.963 1.00 11.27 92 MET D C 1
ATOM 10420 O O . MET D 1 100 ? -83.324 67.615 108.109 1.00 12.67 92 MET D O 1
ATOM 10425 N N . ARG D 1 101 ? -84.236 66.184 109.602 1.00 9.10 93 ARG D N 1
ATOM 10426 C CA . ARG D 1 101 ? -83.187 65.163 109.446 1.00 11.41 93 ARG D CA 1
ATOM 10427 C C . ARG D 1 101 ? -83.067 64.638 108.009 1.00 11.72 93 ARG D C 1
ATOM 10428 O O . ARG D 1 101 ? -82.015 64.117 107.619 1.00 10.70 93 ARG D O 1
ATOM 10436 N N . ALA D 1 102 ? -84.116 64.814 107.205 1.00 8.56 94 ALA D N 1
ATOM 10437 C CA . ALA D 1 102 ? -84.068 64.424 105.794 1.00 8.93 94 ALA D CA 1
ATOM 10438 C C . ALA D 1 102 ? -83.011 65.223 105.021 1.00 13.20 94 ALA D C 1
ATOM 10439 O O . ALA D 1 102 ? -82.674 64.869 103.883 1.00 10.88 94 ALA D O 1
ATOM 10441 N N . SER D 1 103 ? -82.500 66.291 105.641 1.00 8.48 95 SER D N 1
ATOM 10442 C CA . SER D 1 103 ? -81.373 67.072 105.123 1.00 9.73 95 SER D CA 1
ATOM 10443 C C . SER D 1 103 ? -80.173 66.189 104.804 1.00 12.38 95 SER D C 1
ATOM 10444 O O . SER D 1 103 ? -79.337 66.538 103.972 1.00 13.07 95 SER D O 1
ATOM 10447 N N . ILE D 1 104 ? -80.092 65.039 105.467 1.00 11.09 96 ILE D N 1
ATOM 10448 C CA . ILE D 1 104 ? -78.972 64.119 105.260 1.00 8.59 96 ILE D CA 1
ATOM 10449 C C . ILE D 1 104 ? -78.897 63.657 103.798 1.00 8.69 96 ILE D C 1
ATOM 10450 O O . ILE D 1 104 ? -77.858 63.149 103.345 1.00 8.65 96 ILE D O 1
ATOM 10455 N N . LEU D 1 105 ? -79.991 63.833 103.060 1.00 9.76 97 LEU D N 1
ATOM 10456 C CA . LEU D 1 105 ? -80.024 63.464 101.638 1.00 9.44 97 LEU D CA 1
ATOM 10457 C C . LEU D 1 105 ? -78.983 64.205 100.771 1.00 8.83 97 LEU D C 1
ATOM 10458 O O . LEU D 1 105 ? -78.719 63.781 99.640 1.00 8.92 97 LEU D O 1
ATOM 10463 N N . VAL D 1 106 ? -78.402 65.299 101.265 1.00 9.93 98 VAL D N 1
ATOM 10464 C CA . VAL D 1 106 ? -77.386 66.001 100.475 1.00 9.72 98 VAL D CA 1
ATOM 10465 C C . VAL D 1 106 ? -76.024 65.345 100.628 1.00 9.72 98 VAL D C 1
ATOM 10466 O O . VAL D 1 106 ? -75.118 65.653 99.870 1.00 11.78 98 VAL D O 1
ATOM 10470 N N . LEU D 1 107 ? -75.881 64.434 101.587 1.00 9.35 99 LEU D N 1
ATOM 10471 C CA . LEU D 1 107 ? -74.575 63.849 101.896 1.00 9.49 99 LEU D CA 1
ATOM 10472 C C . LEU D 1 107 ? -74.033 63.044 100.712 1.00 12.87 99 LEU D C 1
ATOM 10473 O O . LEU D 1 107 ? -72.889 63.234 100.278 1.00 12.65 99 LEU D O 1
ATOM 10478 N N . GLY D 1 108 ? -74.860 62.151 100.183 1.00 11.76 100 GLY D N 1
ATOM 10479 C CA . GLY D 1 108 ? -74.464 61.324 99.057 1.00 11.59 100 GLY D CA 1
ATOM 10480 C C . GLY D 1 108 ? -74.061 62.096 97.809 1.00 9.67 100 GLY D C 1
ATOM 10481 O O . GLY D 1 108 ? -72.975 61.893 97.273 1.00 9.93 100 GLY D O 1
ATOM 10482 N N . PRO D 1 109 ? -74.946 62.976 97.321 1.00 9.72 101 PRO D N 1
ATOM 10483 C CA . PRO D 1 109 ? -74.597 63.705 96.100 1.00 13.49 101 PRO D CA 1
ATOM 10484 C C . PRO D 1 109 ? -73.438 64.679 96.306 1.00 10.52 101 PRO D C 1
ATOM 10485 O O . PRO D 1 109 ? -72.597 64.800 95.419 1.00 10.88 101 PRO D O 1
ATOM 10489 N N . MET D 1 110 ? -73.364 65.349 97.451 1.00 11.57 102 MET D N 1
ATOM 10490 C CA A MET D 1 110 ? -72.260 66.277 97.679 0.44 14.57 102 MET D CA 1
ATOM 10491 C CA B MET D 1 110 ? -72.265 66.282 97.690 0.56 14.78 102 MET D CA 1
ATOM 10492 C C . MET D 1 110 ? -70.939 65.527 97.673 1.00 15.33 102 MET D C 1
ATOM 10493 O O . MET D 1 110 ? -69.972 65.959 97.057 1.00 11.52 102 MET D O 1
ATOM 10502 N N . LEU D 1 111 ? -70.909 64.389 98.354 1.00 14.51 103 LEU D N 1
ATOM 10503 C CA . LEU D 1 111 ? -69.695 63.587 98.424 1.00 13.28 103 LEU D CA 1
ATOM 10504 C C . LEU D 1 111 ? -69.267 63.102 97.043 1.00 11.56 103 LEU D C 1
ATOM 10505 O O . LEU D 1 111 ? -68.090 63.207 96.681 1.00 12.33 103 LEU D O 1
ATOM 10510 N N . ALA D 1 112 ? -70.223 62.601 96.259 1.00 13.98 104 ALA D N 1
ATOM 10511 C CA . ALA D 1 112 ? -69.922 62.046 94.942 1.00 14.31 104 ALA D CA 1
ATOM 10512 C C . ALA D 1 112 ? -69.449 63.110 93.953 1.00 14.69 104 ALA D C 1
ATOM 10513 O O . ALA D 1 112 ? -68.529 62.869 93.166 1.00 14.23 104 ALA D O 1
ATOM 10515 N N . ARG D 1 113 ? -70.085 64.278 94.001 1.00 12.32 105 ARG D N 1
ATOM 10516 C CA . ARG D 1 113 ? -69.810 65.356 93.057 1.00 12.13 105 ARG D CA 1
ATOM 10517 C C . ARG D 1 113 ? -68.556 66.135 93.417 1.00 12.57 105 ARG D C 1
ATOM 10518 O O . ARG D 1 113 ? -67.754 66.488 92.545 1.00 16.23 105 ARG D O 1
ATOM 10526 N N . PHE D 1 114 ? -68.384 66.409 94.708 1.00 15.31 106 PHE D N 1
ATOM 10527 C CA . PHE D 1 114 ? -67.333 67.331 95.125 1.00 15.33 106 PHE D CA 1
ATOM 10528 C C . PHE D 1 114 ? -66.188 66.674 95.895 1.00 15.25 106 PHE D C 1
ATOM 10529 O O . PHE D 1 114 ? -65.177 67.326 96.180 1.00 15.63 106 PHE D O 1
ATOM 10537 N N . GLY D 1 115 ? -66.344 65.398 96.235 1.00 16.60 107 GLY D N 1
ATOM 10538 C CA . GLY D 1 115 ? -65.259 64.649 96.850 1.00 16.64 107 GLY D CA 1
ATOM 10539 C C . GLY D 1 115 ? -65.160 64.747 98.359 1.00 16.22 107 GLY D C 1
ATOM 10540 O O . GLY D 1 115 ? -64.343 64.058 98.978 1.00 16.31 107 GLY D O 1
ATOM 10541 N N . GLU D 1 116 ? -65.993 65.600 98.950 1.00 13.50 108 GLU D N 1
ATOM 10542 C CA . GLU D 1 116 ? -66.013 65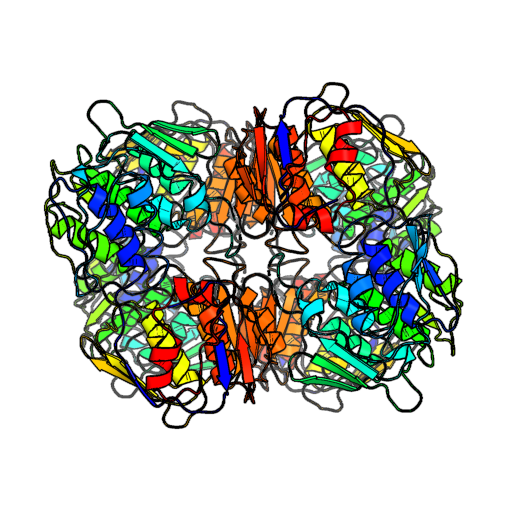.787 100.395 1.00 18.65 108 GLU D CA 1
ATOM 10543 C C . GLU D 1 116 ? -67.352 66.385 100.806 1.00 17.55 108 GLU D C 1
ATOM 10544 O O . GLU D 1 116 ? -68.056 66.981 99.979 1.00 14.93 108 GLU D O 1
ATOM 10550 N N . ALA D 1 117 ? -67.702 66.220 102.078 1.00 14.17 109 ALA D N 1
ATOM 10551 C CA . ALA D 1 117 ? -68.939 66.772 102.608 1.00 12.70 109 ALA D CA 1
ATOM 10552 C C . ALA D 1 117 ? -68.900 66.799 104.124 1.00 15.60 109 ALA D C 1
ATOM 10553 O O . ALA D 1 117 ? -68.328 65.911 104.758 1.00 15.75 109 ALA D O 1
ATOM 10555 N N . GLU D 1 118 ? -69.500 67.828 104.706 1.00 14.27 110 GLU D N 1
ATOM 10556 C CA . GLU D 1 118 ? -69.747 67.828 106.139 1.00 13.52 110 GLU D CA 1
ATOM 10557 C C . GLU D 1 118 ? -71.238 68.044 106.357 1.00 16.43 110 GLU D C 1
ATOM 10558 O O . GLU D 1 118 ? -71.798 69.055 105.928 1.00 16.38 110 GLU D O 1
ATOM 10564 N N . VAL D 1 119 ? -71.885 67.072 106.985 1.00 10.73 111 VAL D N 1
ATOM 10565 C CA . VAL D 1 119 ? -73.327 67.121 107.174 1.00 8.69 111 VAL D CA 1
ATOM 10566 C C . VAL D 1 119 ? -73.600 66.838 108.645 1.00 8.46 111 VAL D C 1
ATOM 10567 O O . VAL D 1 119 ? -73.123 65.842 109.174 1.00 11.16 111 VAL D O 1
ATOM 10571 N N . ALA D 1 120 ? -74.357 67.707 109.307 1.00 10.56 112 ALA D N 1
ATOM 10572 C CA . ALA D 1 120 ? -74.619 67.489 110.718 1.00 10.04 112 ALA D CA 1
ATOM 10573 C C . ALA D 1 120 ? -75.296 66.145 110.915 1.00 9.61 112 ALA D C 1
ATOM 10574 O O . ALA D 1 120 ? -76.195 65.783 110.156 1.00 10.56 112 ALA D O 1
ATOM 10576 N N . LEU D 1 121 ? -74.843 65.408 111.927 1.00 9.93 113 LEU D N 1
ATOM 10577 C CA . LEU D 1 121 ? -75.456 64.133 112.291 1.00 8.81 113 LEU D CA 1
ATOM 10578 C C . LEU D 1 121 ? -76.793 64.369 113.000 1.00 9.16 113 LEU D C 1
ATOM 10579 O O . LEU D 1 121 ? -76.831 64.992 114.060 1.00 10.25 113 LEU D O 1
ATOM 10584 N N . PRO D 1 122 ? -77.900 63.876 112.421 1.00 10.26 114 PRO D N 1
ATOM 10585 C CA . PRO D 1 122 ? -79.178 64.112 113.108 1.00 12.57 114 PRO D CA 1
ATOM 10586 C C . PRO D 1 122 ? -79.226 63.526 114.514 1.00 13.55 114 PRO D C 1
ATOM 10587 O O . PRO D 1 122 ? -78.726 62.427 114.743 1.00 14.59 114 PRO D O 1
ATOM 10591 N N . GLY D 1 123 ? -79.809 64.270 115.453 1.00 11.19 115 GLY D N 1
ATOM 10592 C CA . GLY D 1 123 ? -79.990 63.772 116.805 1.00 12.05 115 GLY D CA 1
ATOM 10593 C C . GLY D 1 123 ? -81.334 63.074 116.922 1.00 14.22 115 GLY D C 1
ATOM 10594 O O . GLY D 1 123 ? -81.721 62.288 116.052 1.00 11.44 115 GLY D O 1
ATOM 10595 N N . GLY D 1 124 ? -82.063 63.380 117.984 1.00 9.76 116 GLY D N 1
ATOM 10596 C CA . GLY D 1 124 ? -83.338 62.725 118.225 1.00 11.03 116 GLY D CA 1
ATOM 10597 C C . GLY D 1 124 ? -84.517 63.301 117.461 1.00 12.16 116 GLY D C 1
ATOM 10598 O O . GLY D 1 124 ? -84.639 64.514 117.277 1.00 17.02 116 GLY D O 1
ATOM 10615 N N . ALA D 1 126 ? -88.848 62.717 117.643 1.00 9.27 118 ALA D N 1
ATOM 10616 C CA . ALA D 1 126 ? -89.795 62.141 118.598 1.00 9.59 118 ALA D CA 1
ATOM 10617 C C . ALA D 1 126 ? -90.498 60.891 118.085 1.00 11.95 118 ALA D C 1
ATOM 10618 O O . ALA D 1 126 ? -91.056 60.122 118.874 1.00 13.85 118 ALA D O 1
ATOM 10620 N N . ILE D 1 127 ? -90.466 60.672 116.774 1.00 9.99 119 ILE D N 1
ATOM 10621 C CA . ILE D 1 127 ? -91.059 59.471 116.202 1.00 11.49 119 ILE D CA 1
ATOM 10622 C C . ILE D 1 127 ? -90.469 58.219 116.853 1.00 16.49 119 ILE D C 1
ATOM 10623 O O . ILE D 1 127 ? -91.190 57.268 117.170 1.00 15.81 119 ILE D O 1
ATOM 10628 N N . GLY D 1 128 ? -89.163 58.227 117.083 1.00 12.98 120 GLY D N 1
ATOM 10629 C CA . GLY D 1 128 ? -88.507 57.074 117.676 1.00 13.44 120 GLY D CA 1
ATOM 10630 C C . GLY D 1 128 ? -87.089 56.904 117.181 1.00 10.43 120 GLY D C 1
ATOM 10631 O O . GLY D 1 128 ? -86.481 57.859 116.702 1.00 11.02 120 GLY D O 1
ATOM 10632 N N . SER D 1 129 ? -86.566 55.685 117.291 1.00 11.30 121 SER D N 1
ATOM 10633 C CA . SER D 1 129 ? -85.180 55.397 116.903 1.00 9.45 121 SER D CA 1
ATOM 10634 C C . SER D 1 129 ? -84.978 55.493 115.395 1.00 13.23 121 SER D C 1
ATOM 10635 O O . SER D 1 129 ? -85.566 54.715 114.638 1.00 13.43 121 SER D O 1
ATOM 10638 N N . ARG D 1 130 ? -84.123 56.418 114.975 1.00 10.83 122 ARG D N 1
ATOM 10639 C CA . ARG D 1 130 ? -83.862 56.649 113.552 1.00 12.53 122 ARG D CA 1
ATOM 10640 C C . ARG D 1 130 ? -82.369 56.857 113.270 1.00 10.96 122 ARG D C 1
ATOM 10641 O O . ARG D 1 130 ? -81.969 57.872 112.714 1.00 11.60 122 ARG D O 1
ATOM 10649 N N . PRO D 1 131 ? -81.536 55.870 113.636 1.00 10.41 123 PRO D N 1
ATOM 10650 C CA . PRO D 1 131 ? -80.106 56.047 113.368 1.00 9.97 123 PRO D CA 1
ATOM 10651 C C . PRO D 1 131 ? -79.813 56.068 111.871 1.00 14.93 123 PRO D C 1
ATOM 10652 O O . PRO D 1 131 ? -80.687 55.683 111.082 1.00 13.44 123 PRO D O 1
ATOM 10656 N N . VAL D 1 132 ? -78.619 56.512 111.483 1.00 13.60 124 VAL D N 1
ATOM 10657 C CA . VAL D 1 132 ? -78.268 56.595 110.067 1.00 10.98 124 VAL D CA 1
ATOM 10658 C C . VAL D 1 132 ? -76.980 55.822 109.783 1.00 11.76 124 VAL D C 1
ATOM 10659 O O . VAL D 1 132 ? -76.224 56.154 108.849 1.00 12.39 124 VAL D O 1
ATOM 10663 N N . ASP D 1 133 ? -76.744 54.785 110.588 1.00 8.70 125 ASP D N 1
ATOM 10664 C CA . ASP D 1 133 ? -75.584 53.906 110.432 1.00 13.64 125 ASP D CA 1
ATOM 10665 C C . ASP D 1 133 ? -75.456 53.305 109.022 1.00 10.41 125 ASP D C 1
ATOM 10666 O O . ASP D 1 133 ? -74.344 53.098 108.527 1.00 13.01 125 ASP D O 1
ATOM 10671 N N . LEU D 1 134 ? -76.583 53.008 108.386 1.00 10.52 126 LEU D N 1
ATOM 10672 C CA . LEU D 1 134 ? -76.556 52.408 107.051 1.00 7.63 126 LEU D CA 1
ATOM 10673 C C . LEU D 1 134 ? -76.172 53.420 105.990 1.00 8.54 126 LEU D C 1
ATOM 10674 O O . LEU D 1 134 ? -75.607 53.048 104.950 1.00 9.84 126 LEU D O 1
ATOM 10679 N N . HIS D 1 135 ? -76.503 54.694 106.219 1.00 9.94 127 HIS D N 1
ATOM 10680 C CA . HIS D 1 135 ? -76.065 55.735 105.275 1.00 8.41 127 HIS D CA 1
ATOM 10681 C C . HIS D 1 135 ? -74.546 55.789 105.313 1.00 10.64 127 HIS D C 1
ATOM 10682 O O . HIS D 1 135 ? -73.883 55.857 104.282 1.00 13.30 127 HIS D O 1
ATOM 10689 N N . ILE D 1 136 ? -73.994 55.752 106.525 1.00 7.34 128 ILE D N 1
ATOM 10690 C CA . ILE D 1 136 ? -72.559 55.899 106.715 1.00 12.61 128 ILE D CA 1
ATOM 10691 C C . ILE D 1 136 ? -71.815 54.666 106.179 1.00 11.36 128 ILE D C 1
ATOM 10692 O O . ILE D 1 136 ? -70.874 54.794 105.380 1.00 12.72 128 ILE D O 1
ATOM 10697 N N . ARG D 1 137 ? -72.261 53.475 106.566 1.00 9.31 129 ARG D N 1
ATOM 10698 C CA . ARG D 1 137 ? -71.611 52.246 106.099 1.00 10.06 129 ARG D CA 1
ATOM 10699 C C . ARG D 1 137 ? -71.738 52.075 104.590 1.00 10.98 129 ARG D C 1
ATOM 10700 O O . ARG D 1 137 ? -70.823 51.563 103.942 1.00 10.68 129 ARG D O 1
ATOM 10708 N N . GLY D 1 138 ? -72.885 52.478 104.045 1.00 11.43 130 GLY D N 1
ATOM 10709 C CA . GLY D 1 138 ? -73.108 52.409 102.611 1.00 12.42 130 GLY D CA 1
ATOM 10710 C C . GLY D 1 138 ? -72.117 53.278 101.849 1.00 14.84 130 GLY D C 1
ATOM 10711 O O . GLY D 1 138 ? -71.539 52.859 100.855 1.00 9.10 130 GLY D O 1
ATOM 10712 N N . LEU D 1 139 ? -71.902 54.495 102.333 1.00 10.29 131 LEU D N 1
ATOM 10713 C CA . LEU D 1 139 ? -70.944 55.383 101.679 1.00 11.38 131 LEU D CA 1
ATOM 10714 C C . LEU D 1 139 ? -69.514 54.857 101.864 1.00 8.67 131 LEU D C 1
ATOM 10715 O O . LEU D 1 139 ? -68.679 54.962 100.953 1.00 9.57 131 LEU D O 1
ATOM 10720 N N . GLU D 1 140 ? -69.219 54.270 103.023 1.00 9.73 132 GLU D N 1
ATOM 10721 C CA . GLU D 1 140 ? -67.900 53.653 103.220 1.00 8.60 132 GLU D CA 1
ATOM 10722 C C . GLU D 1 140 ? -67.675 52.523 102.212 1.00 13.17 132 GLU D C 1
ATOM 10723 O O . GLU D 1 140 ? -66.548 52.292 101.764 1.00 12.18 132 GLU D O 1
ATOM 10729 N N . ALA D 1 141 ? -68.747 51.834 101.830 1.00 11.10 133 ALA D N 1
ATOM 10730 C CA . ALA D 1 141 ? -68.630 50.747 100.855 1.00 12.99 133 ALA D CA 1
ATOM 10731 C C . ALA D 1 141 ? -68.252 51.280 99.468 1.00 16.86 133 ALA D C 1
ATOM 10732 O O . ALA D 1 141 ? -67.753 50.542 98.618 1.00 15.95 133 ALA D O 1
ATOM 10734 N N . MET D 1 142 ? -68.477 52.571 99.250 1.00 13.47 134 MET D N 1
ATOM 10735 C CA . MET D 1 142 ? -68.070 53.216 98.013 1.00 11.56 134 MET D CA 1
ATOM 10736 C C . MET D 1 142 ? -66.768 53.999 98.168 1.00 15.21 134 MET D C 1
ATOM 10737 O O . MET D 1 142 ? -66.418 54.814 97.316 1.00 13.65 134 MET D O 1
ATOM 10742 N N . GLY D 1 143 ? -66.037 53.727 99.244 1.00 12.07 135 GLY D N 1
ATOM 10743 C CA . GLY D 1 143 ? -64.726 54.335 99.429 1.00 12.47 135 GLY D CA 1
ATOM 10744 C C . GLY D 1 143 ? -64.660 55.580 100.298 1.00 13.33 135 GLY D C 1
ATOM 10745 O O . GLY D 1 143 ? -63.581 56.147 100.495 1.00 17.42 135 GLY D O 1
ATOM 10746 N N . ALA D 1 144 ? -65.799 56.025 100.818 1.00 12.21 136 ALA D N 1
ATOM 10747 C CA . ALA D 1 144 ? -65.785 57.192 101.700 1.00 9.59 136 ALA D CA 1
ATOM 10748 C C . ALA D 1 144 ? -65.073 56.862 103.003 1.00 15.51 136 ALA D C 1
ATOM 10749 O O . ALA D 1 144 ? -65.279 55.789 103.569 1.00 14.84 136 ALA D O 1
ATOM 10751 N N . GLN D 1 145 ? -64.235 57.780 103.479 1.00 10.05 137 GLN D N 1
ATOM 10752 C CA . GLN D 1 145 ? -63.718 57.676 104.839 1.00 10.50 137 GLN D CA 1
ATOM 10753 C C . GLN D 1 145 ? -64.460 58.714 105.653 1.00 13.57 137 GLN D C 1
ATOM 10754 O O . GLN D 1 145 ? -64.504 59.885 105.282 1.00 13.99 137 GLN D O 1
ATOM 10760 N N . ILE D 1 146 ? -65.085 58.271 106.739 1.00 11.32 138 ILE D N 1
ATOM 10761 C CA . ILE D 1 146 ? -66.017 59.120 107.461 1.00 13.22 138 ILE D CA 1
ATOM 10762 C C . ILE D 1 146 ? -65.713 59.165 108.942 1.00 14.11 138 ILE D C 1
ATOM 10763 O O . ILE D 1 146 ? -65.483 58.128 109.567 1.00 14.18 138 ILE D O 1
ATOM 10768 N N . GLU D 1 147 ? -65.696 60.380 109.485 1.00 12.28 139 GLU D N 1
ATOM 10769 C CA A GLU D 1 147 ? -65.526 60.630 110.916 0.51 12.88 139 GLU D CA 1
ATOM 10770 C CA B GLU D 1 147 ? -65.568 60.554 110.926 0.49 12.83 139 GLU D CA 1
ATOM 10771 C C . GLU D 1 147 ? -66.732 61.387 111.456 1.00 14.24 139 GLU D C 1
ATOM 10772 O O . GLU D 1 147 ? -67.411 62.074 110.708 1.00 17.35 139 GLU D O 1
ATOM 10783 N N . VAL D 1 148 ? -66.966 61.290 112.761 1.00 14.20 140 VAL D N 1
ATOM 10784 C CA . VAL D 1 148 ? -67.934 62.142 113.435 1.00 13.98 140 VAL D CA 1
ATOM 10785 C C . VAL D 1 148 ? -67.158 63.086 114.342 1.00 17.17 140 VAL D C 1
ATOM 10786 O O . VAL D 1 148 ? -66.405 62.641 115.205 1.00 22.89 140 VAL D O 1
ATOM 10790 N N . GLU D 1 149 ? -67.316 64.387 114.134 1.00 15.65 141 GLU D N 1
ATOM 10791 C CA . GLU D 1 149 ? -66.606 65.374 114.938 1.00 17.60 141 GLU D CA 1
ATOM 10792 C C . GLU D 1 149 ? -67.418 66.656 115.045 1.00 16.97 141 GLU D C 1
ATOM 10793 O O . GLU D 1 149 ? -67.968 67.116 114.054 1.00 13.67 141 GLU D O 1
ATOM 10799 N N . GLY D 1 150 ? -67.489 67.236 116.241 1.00 17.13 142 GLY D N 1
ATOM 10800 C CA . GLY D 1 150 ? -68.282 68.438 116.453 1.00 14.13 142 GLY D CA 1
ATOM 10801 C C . GLY D 1 150 ? -69.745 68.284 116.070 1.00 15.60 142 GLY D C 1
ATOM 10802 O O . GLY D 1 150 ? -70.423 69.259 115.735 1.00 17.18 142 GLY D O 1
ATOM 10803 N N . GLY D 1 151 ? -70.240 67.053 116.112 1.00 12.03 143 GLY D N 1
ATOM 10804 C CA . GLY D 1 151 ? -71.602 66.778 115.699 1.00 12.02 143 GLY D CA 1
ATOM 10805 C C . GLY D 1 151 ? -71.802 66.699 114.197 1.00 12.13 143 GLY D C 1
ATOM 10806 O O . GLY D 1 151 ? -72.940 66.670 113.717 1.00 10.26 143 GLY D O 1
ATOM 10807 N N . TYR D 1 152 ? -70.704 66.669 113.450 1.00 12.67 144 TYR D N 1
ATOM 10808 C CA . TYR D 1 152 ? -70.792 66.524 111.995 1.00 11.71 144 TYR D CA 1
ATOM 10809 C C . TYR D 1 152 ? -70.289 65.189 111.473 1.00 10.38 144 TYR D C 1
ATOM 10810 O O . TYR D 1 152 ? -69.265 64.684 111.915 1.00 13.37 144 TYR D O 1
ATOM 10819 N N . ILE D 1 153 ? -71.019 64.653 110.494 1.00 10.88 145 ILE D N 1
ATOM 10820 C CA . ILE D 1 153 ? -70.518 63.600 109.628 1.00 11.83 145 ILE D CA 1
ATOM 10821 C C . ILE D 1 153 ? -69.533 64.253 108.674 1.00 14.31 145 ILE D C 1
ATOM 10822 O O . ILE D 1 153 ? -69.934 65.053 107.825 1.00 14.42 145 ILE D O 1
ATOM 10827 N N . LYS D 1 154 ? -68.250 63.931 108.812 1.00 12.58 146 LYS D N 1
ATOM 10828 C CA . LYS D 1 154 ? -67.236 64.478 107.919 1.00 12.56 146 LYS D CA 1
ATOM 10829 C C . LYS D 1 154 ? -66.746 63.387 106.969 1.00 13.57 146 LYS D C 1
ATOM 10830 O O . LYS D 1 154 ? -66.104 62.431 107.396 1.00 14.29 146 LYS D O 1
ATOM 10836 N N . ALA D 1 155 ? -67.069 63.526 105.684 1.00 9.87 147 ALA D N 1
ATOM 10837 C CA . ALA D 1 155 ? -66.839 62.464 104.711 1.00 9.59 147 ALA D CA 1
ATOM 10838 C C . ALA D 1 155 ? -65.849 62.905 103.633 1.00 13.18 147 ALA D C 1
ATOM 10839 O O . ALA D 1 155 ? -65.901 64.033 103.171 1.00 13.38 147 ALA D O 1
ATOM 10841 N N . LYS D 1 156 ? -64.941 62.012 103.245 1.00 11.21 148 LYS D N 1
ATOM 10842 C CA . LYS D 1 156 ? -63.998 62.309 102.163 1.00 12.89 148 LYS D CA 1
ATOM 10843 C C . LYS D 1 156 ? -63.912 61.143 101.178 1.00 13.00 148 LYS D C 1
ATOM 10844 O O . LYS D 1 156 ? -63.819 59.987 101.591 1.00 13.56 148 LYS D O 1
ATOM 10850 N N . ALA D 1 157 ? -63.966 61.441 99.878 1.00 12.44 149 ALA D N 1
ATOM 10851 C CA . ALA D 1 157 ? -63.844 60.410 98.847 1.00 11.92 149 ALA D CA 1
ATOM 10852 C C . ALA D 1 157 ? -62.387 59.969 98.710 1.00 12.90 149 ALA D C 1
ATOM 10853 O O . ALA D 1 157 ? -61.484 60.719 99.061 1.00 15.60 149 ALA D O 1
ATOM 10855 N N . PRO D 1 158 ? -62.154 58.754 98.176 1.00 15.04 150 PRO D N 1
ATOM 10856 C CA . PRO D 1 158 ? -60.775 58.320 97.948 1.00 20.49 150 PRO D CA 1
ATOM 10857 C C . PRO D 1 158 ? -60.167 59.046 96.757 1.00 17.44 150 PRO D C 1
ATOM 10858 O O . PRO D 1 158 ? -60.893 59.761 96.049 1.00 17.70 150 PRO D O 1
ATOM 10862 N N . ALA D 1 159 ? -58.858 58.895 96.553 1.00 17.37 151 ALA D N 1
ATOM 10863 C CA . ALA D 1 159 ? -58.206 59.489 95.393 1.00 22.65 151 ALA D CA 1
ATOM 10864 C C . ALA D 1 159 ? -58.956 59.129 94.113 1.00 21.17 151 ALA D C 1
ATOM 10865 O O . ALA D 1 159 ? -59.166 57.954 93.817 1.00 22.20 151 ALA D O 1
ATOM 10867 N N . GLY D 1 160 ? -59.379 60.147 93.374 1.00 16.90 152 GLY D N 1
ATOM 10868 C CA . GLY D 1 160 ? -60.065 59.927 92.112 1.00 14.81 152 GLY D CA 1
ATOM 10869 C C . GLY D 1 160 ? -61.578 59.875 92.198 1.00 17.52 152 GLY D C 1
ATOM 10870 O O . GLY D 1 160 ? -62.251 59.729 91.179 1.00 19.80 152 GLY D O 1
ATOM 10871 N N . GLY D 1 161 ? -62.119 59.989 93.410 1.00 16.06 153 GLY D N 1
ATOM 10872 C CA . GLY D 1 161 ? -63.564 59.999 93.609 1.00 15.45 153 GLY D CA 1
ATOM 10873 C C . GLY D 1 161 ? -64.122 58.686 94.153 1.00 13.39 153 GLY D C 1
ATOM 10874 O O . GLY D 1 161 ? -63.389 57.705 94.262 1.00 14.63 153 GLY D O 1
ATOM 10875 N N . LEU D 1 162 ? -65.408 58.670 94.501 1.00 11.41 154 LEU D N 1
ATOM 10876 C CA . LEU D 1 162 ? -66.060 57.449 94.974 1.00 11.69 154 LEU D CA 1
ATOM 10877 C C . LEU D 1 162 ? -65.896 56.317 93.966 1.00 15.10 154 LEU D C 1
ATOM 10878 O O . LEU D 1 162 ? -65.770 56.552 92.762 1.00 14.22 154 LEU D O 1
ATOM 10883 N N . ARG D 1 163 ? -65.893 55.089 94.472 1.00 12.61 155 ARG D N 1
ATOM 10884 C CA . ARG D 1 163 ? -65.683 53.906 93.644 1.00 12.55 155 ARG D CA 1
ATOM 10885 C C . ARG D 1 163 ? -66.900 53.007 93.738 1.00 15.29 155 ARG D C 1
ATOM 10886 O O . ARG D 1 163 ? -67.533 52.930 94.788 1.00 17.87 155 ARG D O 1
ATOM 10894 N N . GLY D 1 164 ? -67.234 52.321 92.652 1.00 14.15 156 GLY D N 1
ATOM 10895 C CA . GLY D 1 164 ? -68.349 51.396 92.677 1.00 15.11 156 GLY D CA 1
ATOM 10896 C C . GLY D 1 164 ? -68.158 50.337 93.745 1.00 18.23 156 GLY D C 1
ATOM 10897 O O . GLY D 1 164 ? -67.049 49.868 93.984 1.00 20.56 156 GLY D O 1
ATOM 10898 N N . GLY D 1 165 ? -69.237 49.979 94.422 1.00 16.79 157 GLY D N 1
ATOM 10899 C CA . GLY D 1 165 ? -69.135 48.953 95.430 1.00 20.01 157 GLY D CA 1
ATOM 10900 C C . GLY D 1 165 ? -70.418 48.184 95.579 1.00 19.05 157 GLY D C 1
ATOM 10901 O O . GLY D 1 165 ? -71.390 48.418 94.875 1.00 15.00 157 GLY D O 1
ATOM 10902 N N . HIS D 1 166 ? -70.400 47.238 96.499 1.00 15.93 158 HIS D N 1
ATOM 10903 C CA A HIS D 1 166 ? -71.595 46.489 96.837 0.59 13.36 158 HIS D CA 1
ATOM 10904 C CA B HIS D 1 166 ? -71.580 46.459 96.846 0.41 14.16 158 HIS D CA 1
ATOM 10905 C C . HIS D 1 166 ? -71.995 46.837 98.259 1.00 16.74 158 HIS D C 1
ATOM 10906 O O . HIS D 1 166 ? -71.144 46.984 99.132 1.00 19.18 158 HIS D O 1
ATOM 10919 N N . PHE D 1 167 ? -73.289 47.000 98.494 1.00 13.30 159 PHE D N 1
ATOM 10920 C CA . PHE D 1 167 ? -73.743 47.228 99.854 1.00 10.68 159 PHE D CA 1
ATOM 10921 C C . PHE D 1 167 ? -75.075 46.535 100.069 1.00 14.39 159 PHE D C 1
ATOM 10922 O O . PHE D 1 167 ? -75.997 46.669 99.264 1.00 11.90 159 PHE D O 1
ATOM 10930 N N . PHE D 1 168 ? -75.157 45.793 101.169 1.00 14.91 160 PHE D N 1
ATOM 10931 C CA . PHE D 1 168 ? -76.386 45.126 101.560 1.00 11.17 160 PHE D CA 1
ATOM 10932 C C . PHE D 1 168 ? -77.012 45.853 102.747 1.00 12.48 160 PHE D C 1
ATOM 10933 O O . PHE D 1 168 ? -76.385 45.986 103.794 1.00 11.85 160 PHE D O 1
ATOM 10941 N N . PHE D 1 169 ? -78.251 46.307 102.592 1.00 11.63 161 PHE D N 1
ATOM 10942 C CA . PHE D 1 169 ? -78.979 46.948 103.697 1.00 10.47 161 PHE D CA 1
ATOM 10943 C C . PHE D 1 169 ? -79.537 45.930 104.693 1.00 10.96 161 PHE D C 1
ATOM 10944 O O . PHE D 1 169 ? -80.462 45.183 104.353 1.00 13.80 161 PHE D O 1
ATOM 10952 N N . ASP D 1 170 ? -78.996 45.891 105.917 1.00 10.51 162 ASP D N 1
ATOM 10953 C CA . ASP D 1 170 ? -79.479 44.960 106.940 1.00 13.24 162 ASP D CA 1
ATOM 10954 C C . ASP D 1 170 ? -80.960 45.185 107.252 1.00 13.95 162 ASP D C 1
ATOM 10955 O O . ASP D 1 170 ? -81.708 44.230 107.534 1.00 15.10 162 ASP D O 1
ATOM 10960 N N . THR D 1 171 ? -81.353 46.459 107.224 1.00 12.55 163 THR D N 1
ATOM 10961 C CA . THR D 1 171 ? -82.732 46.923 107.426 1.00 11.91 163 THR D CA 1
ATOM 10962 C C . THR D 1 171 ? -83.071 47.747 106.189 1.00 10.63 163 THR D C 1
ATOM 10963 O O . THR D 1 171 ? -82.215 48.481 105.703 1.00 11.57 163 THR D O 1
ATOM 10967 N N . VAL D 1 172 ? -84.293 47.637 105.668 1.00 12.01 164 VAL D N 1
ATOM 10968 C CA . VAL D 1 172 ? -84.685 48.476 104.532 1.00 9.90 164 VAL D CA 1
ATOM 10969 C C . VAL D 1 172 ? -84.662 49.943 104.932 1.00 10.41 164 VAL D C 1
ATOM 10970 O O . VAL D 1 172 ? -85.208 50.301 105.967 1.00 9.53 164 VAL D O 1
ATOM 10974 N N . SER D 1 173 ? -84.035 50.789 104.118 1.00 8.40 165 SER D N 1
ATOM 10975 C CA . SER D 1 173 ? -83.976 52.234 104.398 1.00 9.74 165 SER D CA 1
ATOM 10976 C C . SER D 1 173 ? -84.315 53.043 103.146 1.00 7.39 165 SER D C 1
ATOM 10977 O O . SER D 1 173 ? -83.631 52.925 102.130 1.00 9.00 165 SER D O 1
ATOM 10980 N N . VAL D 1 174 ? -85.357 53.865 103.242 1.00 6.89 166 VAL D N 1
ATOM 10981 C CA . VAL D 1 174 ? -85.826 54.661 102.121 1.00 10.21 166 VAL D CA 1
ATOM 10982 C C . VAL D 1 174 ? -84.761 55.698 101.734 1.00 9.66 166 VAL D C 1
ATOM 10983 O O . VAL D 1 174 ? -84.232 55.673 100.612 1.00 7.89 166 VAL D O 1
ATOM 10987 N N . THR D 1 175 ? -84.434 56.610 102.651 1.00 8.23 167 THR D N 1
ATOM 10988 C CA . THR D 1 175 ? -83.455 57.651 102.315 1.00 7.36 167 THR D CA 1
ATOM 10989 C C . THR D 1 175 ? -82.035 57.091 102.256 1.00 6.51 167 THR D C 1
ATOM 10990 O O . THR D 1 175 ? -81.178 57.666 101.588 1.00 9.40 167 THR D O 1
ATOM 10994 N N . GLY D 1 176 ? -81.780 55.963 102.914 1.00 9.37 168 GLY D N 1
ATOM 10995 C CA . GLY D 1 176 ? -80.477 55.329 102.786 1.00 7.38 168 GLY D CA 1
ATOM 10996 C C . GLY D 1 176 ? -80.281 54.831 101.360 1.00 7.88 168 GLY D C 1
ATOM 10997 O O . GLY D 1 176 ? -79.227 55.029 100.753 1.00 9.38 168 GLY D O 1
ATOM 10998 N N . THR D 1 177 ? -81.309 54.179 100.815 1.00 6.62 169 THR D N 1
ATOM 10999 C CA . THR D 1 177 ? -81.256 53.719 99.435 1.00 7.14 169 THR D CA 1
ATOM 11000 C C . THR D 1 177 ? -81.042 54.895 98.488 1.00 9.71 169 THR D C 1
ATOM 11001 O O . THR D 1 177 ? -80.218 54.816 97.572 1.00 9.40 169 THR D O 1
ATOM 11005 N N . GLU D 1 178 ? -81.786 55.981 98.708 1.00 6.51 170 GLU D N 1
ATOM 11006 C CA . GLU D 1 178 ? -81.670 57.182 97.876 1.00 7.45 170 GLU D CA 1
ATOM 11007 C C . GLU D 1 178 ? -80.275 57.809 97.940 1.00 11.11 170 GLU D C 1
ATOM 11008 O O . GLU D 1 178 ? -79.713 58.210 96.913 1.00 8.74 170 GLU D O 1
ATOM 11014 N N . ASN D 1 179 ? -79.730 57.920 99.148 1.00 8.39 171 ASN D N 1
ATOM 11015 C CA . ASN D 1 179 ? -78.411 58.530 99.352 1.00 7.01 171 ASN D CA 1
ATOM 11016 C C . ASN D 1 179 ? -77.347 57.760 98.578 1.00 9.37 171 ASN D C 1
ATOM 11017 O O . ASN D 1 179 ? -76.475 58.360 97.917 1.00 8.58 171 ASN D O 1
ATOM 11022 N N . LEU D 1 180 ? -77.409 56.431 98.656 1.00 11.81 172 LEU D N 1
ATOM 11023 C CA . LEU D 1 180 ? -76.399 55.599 98.004 1.00 9.07 172 LEU D CA 1
ATOM 11024 C C . LEU D 1 180 ? -76.588 55.588 96.492 1.00 6.81 172 LEU D C 1
ATOM 11025 O O . LEU D 1 180 ? -75.600 55.587 95.735 1.00 11.41 172 LEU D O 1
ATOM 11030 N N . MET D 1 181 ? -77.846 55.596 96.044 1.00 8.60 173 MET D N 1
ATOM 11031 C CA . MET D 1 181 ? -78.135 55.695 94.608 1.00 8.21 173 MET D CA 1
ATOM 11032 C C . MET D 1 181 ? -77.521 56.962 93.997 1.00 9.52 173 MET D C 1
ATOM 11033 O O . MET D 1 181 ? -76.896 56.918 92.930 1.00 8.86 173 MET D O 1
ATOM 11038 N N . MET D 1 182 ? -77.714 58.092 94.667 1.00 9.01 174 MET D N 1
ATOM 11039 C CA . MET D 1 182 ? -77.164 59.362 94.218 1.00 8.19 174 MET D CA 1
ATOM 11040 C C . MET D 1 182 ? -75.637 59.352 94.215 1.00 10.32 174 MET D C 1
ATOM 11041 O O . MET D 1 182 ? -75.000 59.802 93.248 1.00 10.85 174 MET D O 1
ATOM 11046 N N . ALA D 1 183 ? -75.044 58.827 95.278 1.00 7.96 175 ALA D N 1
ATOM 11047 C CA . ALA D 1 183 ? -73.590 58.746 95.337 1.00 9.66 175 ALA D CA 1
ATOM 11048 C C . ALA D 1 183 ? -73.052 57.813 94.243 1.00 13.80 175 ALA D C 1
ATOM 11049 O O . ALA D 1 183 ? -72.038 58.105 93.608 1.00 13.72 175 ALA D O 1
ATOM 11051 N N . ALA D 1 184 ? -73.748 56.706 93.996 1.00 12.30 176 ALA D N 1
ATOM 11052 C CA . ALA D 1 184 ? -73.309 55.744 92.982 1.00 10.95 176 ALA D CA 1
ATOM 11053 C C . ALA D 1 184 ? -73.343 56.314 91.563 1.00 9.96 176 ALA D C 1
ATOM 11054 O O . ALA D 1 184 ? -72.591 55.877 90.695 1.00 11.97 176 ALA D O 1
ATOM 11056 N N . ALA D 1 185 ? -74.246 57.265 91.338 1.00 10.29 177 ALA D N 1
ATOM 11057 C CA . ALA D 1 185 ? -74.496 57.815 90.016 1.00 10.60 177 ALA D CA 1
ATOM 11058 C C . ALA D 1 185 ? -73.258 58.441 89.384 1.00 11.01 177 ALA D C 1
ATOM 11059 O O . ALA D 1 185 ? -73.130 58.450 88.156 1.00 13.28 177 ALA D O 1
ATOM 11061 N N . LEU D 1 186 ? -72.367 58.978 90.216 1.00 13.07 178 LEU D N 1
ATOM 11062 C CA . LEU D 1 186 ? -71.131 59.605 89.724 1.00 14.36 178 LEU D CA 1
ATOM 11063 C C . LEU D 1 186 ? -69.881 58.840 90.138 1.00 12.15 178 LEU D C 1
ATOM 11064 O O . LEU D 1 186 ? -68.756 59.304 89.909 1.00 14.76 178 LEU D O 1
ATOM 11069 N N . ALA D 1 187 ? -70.062 57.665 90.723 1.00 13.40 179 ALA D N 1
ATOM 11070 C CA . ALA D 1 187 ? -68.919 56.885 91.178 1.00 14.66 179 ALA D CA 1
ATOM 11071 C C . ALA D 1 187 ? -68.218 56.213 90.000 1.00 14.49 179 ALA D C 1
ATOM 11072 O O . ALA D 1 187 ? -68.806 56.032 88.928 1.00 14.61 179 ALA D O 1
ATOM 11074 N N . ASN D 1 188 ? -66.959 55.851 90.198 1.00 11.44 180 ASN D N 1
ATOM 11075 C CA A ASN D 1 188 ? -66.202 55.146 89.178 0.46 15.38 180 ASN D CA 1
ATOM 11076 C CA B ASN D 1 188 ? -66.204 55.143 89.172 0.54 15.29 180 ASN D CA 1
ATOM 11077 C C . ASN D 1 188 ? -66.504 53.653 89.242 1.00 17.42 180 ASN D C 1
ATOM 11078 O O . ASN D 1 188 ? -66.017 52.953 90.133 1.00 19.13 180 ASN D O 1
ATOM 11087 N N . GLY D 1 189 ? -67.312 53.173 88.305 1.00 16.01 181 GLY D N 1
ATOM 11088 C CA . GLY D 1 189 ? -67.625 51.759 88.236 1.00 19.20 181 GLY D CA 1
ATOM 11089 C C . GLY D 1 189 ? -69.044 51.386 88.615 1.00 14.95 181 GLY D C 1
ATOM 11090 O O . GLY D 1 189 ? -69.929 52.236 88.718 1.00 14.84 181 GLY D O 1
ATOM 11091 N N . ARG D 1 190 ? -69.246 50.092 88.824 1.00 13.63 182 ARG D N 1
ATOM 11092 C CA . ARG D 1 190 ? -70.566 49.530 89.086 1.00 10.90 182 ARG D CA 1
ATOM 11093 C C . ARG D 1 190 ? -70.855 49.428 90.589 1.00 13.62 182 ARG D C 1
ATOM 11094 O O . ARG D 1 190 ? -70.015 48.944 91.355 1.00 11.33 182 ARG D O 1
ATOM 11102 N N . THR D 1 191 ? -72.044 49.878 90.993 1.00 9.48 183 THR D N 1
ATOM 11103 C CA . THR D 1 191 ? -72.534 49.728 92.362 1.00 12.26 183 THR D CA 1
ATOM 11104 C C . THR D 1 191 ? -73.765 48.824 92.377 1.00 15.27 183 THR D C 1
ATOM 11105 O O . THR D 1 191 ? -74.636 48.935 91.513 1.00 13.31 183 THR D O 1
ATOM 11109 N N . VAL D 1 192 ? -73.818 47.907 93.340 1.00 10.77 184 VAL D N 1
ATOM 11110 C CA . VAL D 1 192 ? -75.000 47.069 93.516 1.00 11.39 184 VAL D CA 1
ATOM 11111 C C . VAL D 1 192 ? -75.562 47.287 94.914 1.00 12.51 184 VAL D C 1
ATOM 11112 O O . VAL D 1 192 ? -74.872 47.038 95.901 1.00 13.28 184 VAL D O 1
ATOM 11116 N N . LEU D 1 193 ? -76.804 47.753 95.001 1.00 9.76 185 LEU D N 1
ATOM 11117 C CA . LEU D 1 193 ? -77.450 47.923 96.311 1.00 10.10 185 LEU D CA 1
ATOM 11118 C C . LEU D 1 193 ? -78.420 46.765 96.518 1.00 10.55 185 LEU D C 1
ATOM 11119 O O . LEU D 1 193 ? -79.304 46.550 95.689 1.00 13.67 185 LEU D O 1
ATOM 11124 N N . GLN D 1 194 ? -78.238 46.000 97.596 1.00 9.88 186 GLN D N 1
ATOM 11125 C CA A GLN D 1 194 ? -79.094 44.845 97.868 0.47 10.05 186 GLN D CA 1
ATOM 11126 C CA B GLN D 1 194 ? -79.105 44.853 97.860 0.53 10.01 186 GLN D CA 1
ATOM 11127 C C . GLN D 1 194 ? -80.023 45.113 99.065 1.00 8.77 186 GLN D C 1
ATOM 11128 O O . GLN D 1 194 ? -79.704 45.916 99.950 1.00 11.51 186 GLN D O 1
ATOM 11139 N N . ASN D 1 195 ? -81.168 44.434 99.078 1.00 9.31 187 ASN D N 1
ATOM 11140 C CA . ASN D 1 195 ? -82.275 44.706 100.014 1.00 7.78 187 ASN D CA 1
ATOM 11141 C C . ASN D 1 195 ? -82.627 46.193 99.978 1.00 12.17 187 ASN D C 1
ATOM 11142 O O . ASN D 1 195 ? -82.836 46.830 101.012 1.00 9.17 187 ASN D O 1
ATOM 11147 N N . ALA D 1 196 ? -82.716 46.732 98.762 1.00 9.15 188 ALA D N 1
ATOM 11148 C CA . ALA D 1 196 ? -83.051 48.138 98.539 1.00 7.69 188 ALA D CA 1
ATOM 11149 C C . ALA D 1 196 ? -84.506 48.441 98.850 1.00 7.09 188 ALA D C 1
ATOM 11150 O O . ALA D 1 196 ? -85.378 47.567 98.710 1.00 9.43 188 ALA D O 1
ATOM 11152 N N . ALA D 1 197 ? -84.769 49.681 99.260 1.00 7.89 189 ALA D N 1
ATOM 11153 C CA . ALA D 1 197 ? -86.143 50.132 99.445 1.00 8.96 189 ALA D CA 1
ATOM 11154 C C . ALA D 1 197 ? -86.855 50.209 98.098 1.00 10.10 189 ALA D C 1
ATOM 11155 O O . ALA D 1 197 ? -86.277 50.673 97.106 1.00 9.70 189 ALA D O 1
ATOM 11157 N N . ARG D 1 198 ? -88.110 49.758 98.067 1.00 7.93 190 ARG D N 1
ATOM 11158 C CA . ARG D 1 198 ? -88.903 49.720 96.837 1.00 10.07 190 ARG D CA 1
ATOM 11159 C C . ARG D 1 198 ? -89.951 50.852 96.748 1.00 8.71 190 ARG D C 1
ATOM 11160 O O . ARG D 1 198 ? -90.769 50.872 95.814 1.00 9.06 190 ARG D O 1
ATOM 11168 N N . GLU D 1 199 ? -89.929 51.782 97.706 1.00 10.09 191 GLU D N 1
ATOM 11169 C CA . GLU D 1 199 ? -90.878 52.910 97.728 1.00 10.78 191 GLU D CA 1
ATOM 11170 C C . GLU D 1 199 ? -90.907 53.643 96.383 1.00 12.28 191 GLU D C 1
ATOM 11171 O O . GLU D 1 199 ? -89.888 53.764 95.704 1.00 10.80 191 GLU D O 1
ATOM 11177 N N . PRO D 1 200 ? -92.085 54.125 95.986 1.00 11.60 192 PRO D N 1
ATOM 11178 C CA . PRO D 1 200 ? -92.239 54.758 94.673 1.00 11.24 192 PRO D CA 1
ATOM 11179 C C . PRO D 1 200 ? -91.354 55.988 94.491 1.00 10.14 192 PRO D C 1
ATOM 11180 O O . PRO D 1 200 ? -91.038 56.354 93.349 1.00 11.11 192 PRO D O 1
ATOM 11184 N N . GLU D 1 201 ? -90.970 56.609 95.600 1.00 10.83 193 GLU D N 1
ATOM 11185 C CA . GLU D 1 201 ? -90.126 57.794 95.581 1.00 9.35 193 GLU D CA 1
ATOM 11186 C C . GLU D 1 201 ? -88.712 57.404 95.160 1.00 7.73 193 GLU D C 1
ATOM 11187 O O . GLU D 1 201 ? -88.024 58.188 94.489 1.00 10.94 193 GLU D O 1
ATOM 11193 N N . VAL D 1 202 ? -88.300 56.190 95.530 1.00 7.32 194 VAL D N 1
ATOM 11194 C CA . VAL D 1 202 ? -87.005 55.644 95.103 1.00 6.19 194 VAL D CA 1
ATOM 11195 C C . VAL D 1 202 ? -86.984 55.444 93.584 1.00 9.77 194 VAL D C 1
ATOM 11196 O O . VAL D 1 202 ? -86.003 55.776 92.920 1.00 10.46 194 VAL D O 1
ATOM 11200 N N . VAL D 1 203 ? -88.077 54.921 93.036 1.00 8.56 195 VAL D N 1
ATOM 11201 C CA . VAL D 1 203 ? -88.229 54.777 91.585 1.00 11.68 195 VAL D CA 1
ATOM 11202 C C . VAL D 1 203 ? -88.195 56.139 90.895 1.00 9.30 195 VAL D C 1
ATOM 11203 O O . VAL D 1 203 ? -87.533 56.316 89.869 1.00 11.00 195 VAL D O 1
ATOM 11207 N N . ASP D 1 204 ? -88.927 57.102 91.459 1.00 10.00 196 ASP D N 1
ATOM 11208 C CA . ASP D 1 204 ? -89.010 58.446 90.894 1.00 10.51 196 ASP D CA 1
ATOM 11209 C C . ASP D 1 204 ? -87.622 59.082 90.853 1.00 10.30 196 ASP D C 1
ATOM 11210 O O . ASP D 1 204 ? -87.242 59.690 89.854 1.00 9.58 196 ASP D O 1
ATOM 11215 N N . LEU D 1 205 ? -86.861 58.917 91.935 1.00 8.39 197 LEU D N 1
ATOM 11216 C CA . LEU D 1 205 ? -85.484 59.424 91.970 1.00 9.33 197 LEU D CA 1
ATOM 11217 C C . LEU D 1 205 ? -84.626 58.790 90.866 1.00 13.40 197 LEU D C 1
ATOM 11218 O O . LEU D 1 205 ? -83.880 59.492 90.169 1.00 11.24 197 LEU D O 1
ATOM 11223 N N . ALA D 1 206 ? -84.724 57.469 90.719 1.00 9.27 198 ALA D N 1
ATOM 11224 C CA . ALA D 1 206 ? -83.963 56.770 89.683 1.00 8.92 198 ALA D CA 1
ATOM 11225 C C . ALA D 1 206 ? -84.314 57.315 88.319 1.00 9.04 198 ALA D C 1
ATOM 11226 O O . ALA D 1 206 ? -83.440 57.545 87.486 1.00 9.77 198 ALA D O 1
ATOM 11228 N N . ASN D 1 207 ? -85.606 57.532 88.099 1.00 11.35 199 ASN D N 1
ATOM 11229 C CA . ASN D 1 207 ? -86.060 57.984 86.796 1.00 12.93 199 ASN D CA 1
ATOM 11230 C C . ASN D 1 207 ? -85.567 59.398 86.481 1.00 15.19 199 ASN D C 1
ATOM 11231 O O . ASN D 1 207 ? -85.208 59.692 85.335 1.00 12.07 199 ASN D O 1
ATOM 11236 N N . CYS D 1 208 ? -85.501 60.253 87.500 1.00 13.06 200 CYS D N 1
ATOM 11237 C CA . CYS D 1 208 ? -84.946 61.598 87.339 1.00 11.49 200 CYS D CA 1
ATOM 11238 C C . CYS D 1 208 ? -83.442 61.516 87.063 1.00 11.25 200 CYS D C 1
ATOM 11239 O O . CYS D 1 208 ? -82.942 62.164 86.140 1.00 13.42 200 CYS D O 1
ATOM 11242 N N . LEU D 1 209 ? -82.723 60.701 87.837 1.00 9.49 201 LEU D N 1
ATOM 11243 C CA . LEU D 1 209 ? -81.285 60.538 87.600 1.00 9.54 201 LEU D CA 1
ATOM 11244 C C . LEU D 1 209 ? -81.011 60.050 86.167 1.00 10.01 201 LEU D C 1
ATOM 11245 O O . LEU D 1 209 ? -80.099 60.532 85.508 1.00 10.77 201 LEU D O 1
ATOM 11250 N N . ASN D 1 210 ? -81.815 59.107 85.691 1.00 11.84 202 ASN D N 1
ATOM 11251 C CA . ASN D 1 210 ? -81.626 58.590 84.338 1.00 13.72 202 ASN D CA 1
ATOM 11252 C C . ASN D 1 210 ? -81.913 59.680 83.306 1.00 11.35 202 ASN D C 1
ATOM 11253 O O . ASN D 1 210 ? -81.212 59.783 82.294 1.00 13.26 202 ASN D O 1
ATOM 11258 N N . ALA D 1 211 ? -82.901 60.523 83.583 1.00 11.52 203 ALA D N 1
ATOM 11259 C CA . ALA D 1 211 ? -83.191 61.659 82.704 1.00 14.39 203 ALA D CA 1
ATOM 11260 C C . ALA D 1 211 ? -82.010 62.643 82.653 1.00 13.38 203 ALA D C 1
ATOM 11261 O O . ALA D 1 211 ? -81.791 63.309 81.630 1.00 13.71 203 ALA D O 1
ATOM 11263 N N . MET D 1 212 ? -81.240 62.708 83.740 1.00 12.19 204 MET D N 1
ATOM 11264 C CA . MET D 1 212 ? -80.066 63.580 83.834 1.00 13.94 204 MET D CA 1
ATOM 11265 C C . MET D 1 212 ? -78.825 62.939 83.200 1.00 16.61 204 MET D C 1
ATOM 11266 O O . MET D 1 212 ? -77.770 63.574 83.085 1.00 15.87 204 MET D O 1
ATOM 11271 N N . GLY D 1 213 ? -78.954 61.680 82.792 1.00 12.92 205 GLY D N 1
ATOM 11272 C CA . GLY D 1 213 ? -77.877 60.994 82.099 1.00 16.92 205 GLY D CA 1
ATOM 11273 C C . GLY D 1 213 ? -77.260 59.840 82.866 1.00 17.37 205 GLY D C 1
ATOM 11274 O O . GLY D 1 213 ? -76.250 59.272 82.440 1.00 16.79 205 GLY D O 1
ATOM 11275 N N . ALA D 1 214 ? -77.862 59.478 83.994 1.00 11.29 206 ALA D N 1
ATOM 11276 C CA . ALA D 1 214 ? -77.320 58.383 84.806 1.00 10.26 206 ALA D CA 1
ATOM 11277 C C . ALA D 1 214 ? -77.708 57.027 84.238 1.00 11.56 206 ALA D C 1
ATOM 11278 O O . ALA D 1 214 ? -78.392 56.932 83.232 1.00 13.16 206 ALA D O 1
ATOM 11280 N N . ASN D 1 215 ? -77.262 55.975 84.912 1.00 12.13 207 ASN D N 1
ATOM 11281 C CA . ASN D 1 215 ? -77.557 54.611 84.508 1.00 12.07 207 ASN D CA 1
ATOM 11282 C C . ASN D 1 215 ? -77.939 53.833 85.764 1.00 13.52 207 ASN D C 1
ATOM 11283 O O . ASN D 1 215 ? -77.127 53.109 86.349 1.00 14.81 207 ASN D O 1
ATOM 11288 N N . VAL D 1 216 ? -79.187 54.023 86.182 1.00 10.30 208 VAL D N 1
ATOM 11289 C CA . VAL D 1 216 ? -79.721 53.365 87.368 1.00 11.66 208 VAL D CA 1
ATOM 11290 C C . VAL D 1 216 ? -80.762 52.348 86.936 1.00 14.96 208 VAL D C 1
ATOM 11291 O O . VAL D 1 216 ? -81.767 52.714 86.338 1.00 13.33 208 VAL D O 1
ATOM 11295 N N . GLN D 1 217 ? -80.538 51.076 87.251 1.00 10.38 209 GLN D N 1
ATOM 11296 C CA . GLN D 1 217 ? -81.481 50.041 86.834 1.00 12.00 209 GLN D CA 1
ATOM 11297 C C . GLN D 1 217 ? -81.967 49.237 88.031 1.00 14.56 209 GLN D C 1
ATOM 11298 O O . GLN D 1 217 ? -81.229 49.031 88.986 1.00 12.05 209 GLN D O 1
ATOM 11304 N N . GLY D 1 218 ? -83.219 48.788 87.973 1.00 12.14 210 GLY D N 1
ATOM 11305 C CA . GLY D 1 218 ? -83.753 47.922 89.009 1.00 11.08 210 GLY D CA 1
ATOM 11306 C C . GLY D 1 218 ? -84.490 48.610 90.151 1.00 10.48 210 GLY D C 1
ATOM 11307 O O . GLY D 1 218 ? -84.983 47.932 91.059 1.00 13.33 210 GLY D O 1
ATOM 11308 N N . ALA D 1 219 ? -84.571 49.937 90.118 1.00 13.13 211 ALA D N 1
ATOM 11309 C CA . ALA D 1 219 ? -85.295 50.667 91.154 1.00 12.42 211 ALA D CA 1
ATOM 11310 C C . ALA D 1 219 ? -86.729 50.190 91.183 1.00 12.61 211 ALA D C 1
ATOM 11311 O O . ALA D 1 219 ? -87.346 50.024 90.134 1.00 12.82 211 ALA D O 1
ATOM 11313 N N . GLY D 1 220 ? -87.253 49.958 92.383 1.00 12.83 212 GLY D N 1
ATOM 11314 C CA . GLY D 1 220 ? -88.556 49.332 92.534 1.00 14.36 212 GLY D CA 1
ATOM 11315 C C . GLY D 1 220 ? -88.475 47.863 92.890 1.00 17.79 212 GLY D C 1
ATOM 11316 O O . GLY D 1 220 ? -89.467 47.262 93.327 1.00 15.84 212 GLY D O 1
ATOM 11317 N N . SER D 1 221 ? -87.295 47.280 92.683 1.00 11.99 213 SER D N 1
ATOM 11318 C CA . SER D 1 221 ? -87.015 45.898 93.083 1.00 8.91 213 SER D CA 1
ATOM 11319 C C . SER D 1 221 ? -86.066 45.925 94.279 1.00 9.79 213 SER D C 1
ATOM 11320 O O . SER D 1 221 ? -85.626 46.990 94.685 1.00 12.82 213 SER D O 1
ATOM 11323 N N . ASP D 1 222 ? -85.706 44.766 94.814 1.00 12.24 214 ASP D N 1
ATOM 11324 C CA . ASP D 1 222 ? -84.798 44.793 95.959 1.00 11.97 214 ASP D CA 1
ATOM 11325 C C . ASP D 1 222 ? -83.334 44.968 95.560 1.00 12.88 214 ASP D C 1
ATOM 11326 O O . ASP D 1 222 ? -82.482 45.108 96.431 1.00 10.07 214 ASP D O 1
ATOM 11331 N N . THR D 1 223 ? -83.035 44.961 94.259 1.00 11.48 215 THR D N 1
ATOM 11332 C CA . THR D 1 223 ? -81.647 45.083 93.827 1.00 11.74 215 THR D CA 1
ATOM 11333 C C . THR D 1 223 ? -81.489 46.197 92.798 1.00 11.61 215 THR D C 1
ATOM 11334 O O . THR D 1 223 ? -82.063 46.137 91.705 1.00 11.10 215 THR D O 1
ATOM 11338 N N . ILE D 1 224 ? -80.706 47.212 93.154 1.00 9.64 216 ILE D N 1
ATOM 11339 C CA . ILE D 1 224 ? -80.464 48.334 92.258 1.00 8.84 216 ILE D CA 1
ATOM 11340 C C . ILE D 1 224 ? -79.023 48.280 91.773 1.00 9.93 216 ILE D C 1
ATOM 11341 O O . ILE D 1 224 ? -78.096 48.175 92.570 1.00 12.11 216 ILE D O 1
ATOM 11346 N N . VAL D 1 225 ? -78.850 48.348 90.461 1.00 9.00 217 VAL D N 1
ATOM 11347 C CA . VAL D 1 225 ? -77.526 48.318 89.847 1.00 10.00 217 VAL D CA 1
ATOM 11348 C C . VAL D 1 225 ? -77.264 49.682 89.233 1.00 11.19 217 VAL D C 1
ATOM 11349 O O . VAL D 1 225 ? -78.065 50.162 88.428 1.00 11.72 217 VAL D O 1
ATOM 11353 N N . ILE D 1 226 ? -76.153 50.315 89.610 1.00 10.08 218 ILE D N 1
ATOM 11354 C CA . ILE D 1 226 ? -75.816 51.620 89.061 1.00 8.25 218 ILE D CA 1
ATOM 11355 C C . ILE D 1 226 ? -74.492 51.535 88.306 1.00 13.68 218 ILE D C 1
ATOM 11356 O O . ILE D 1 226 ? -73.500 51.018 88.840 1.00 14.29 218 ILE D O 1
ATOM 11361 N N . GLU D 1 227 ? -74.471 52.016 87.066 1.00 9.30 219 GLU D N 1
ATOM 11362 C CA . GLU D 1 227 ? -73.204 52.211 86.371 1.00 12.36 219 GLU D CA 1
ATOM 11363 C C . GLU D 1 227 ? -72.882 53.698 86.416 1.00 14.26 219 GLU D C 1
ATOM 11364 O O . GLU D 1 227 ? -73.580 54.505 85.806 1.00 14.26 219 GLU D O 1
ATOM 11370 N N . GLY D 1 228 ? -71.836 54.062 87.153 1.00 11.29 220 GLY D N 1
ATOM 11371 C CA . GLY D 1 228 ? -71.521 55.459 87.351 1.00 12.31 220 GLY D CA 1
ATOM 11372 C C . GLY D 1 228 ? -71.128 56.142 86.055 1.00 13.47 220 GLY D C 1
ATOM 11373 O O . GLY D 1 228 ? -70.605 55.500 85.141 1.00 15.90 220 GLY D O 1
ATOM 11374 N N . VAL D 1 229 ? -71.404 57.438 85.966 1.00 12.90 221 VAL D N 1
ATOM 11375 C CA . VAL D 1 229 ? -70.972 58.240 84.811 1.00 13.43 221 VAL D CA 1
ATOM 11376 C C . VAL D 1 229 ? -70.129 59.401 85.330 1.00 18.47 221 VAL D C 1
ATOM 11377 O O . VAL D 1 229 ? -70.206 59.740 86.508 1.00 16.79 221 VAL D O 1
ATOM 11381 N N . LYS D 1 230 ? -69.330 60.017 84.459 1.00 18.40 222 LYS D N 1
ATOM 11382 C CA . LYS D 1 230 ? -68.418 61.069 84.916 1.00 18.20 222 LYS D CA 1
ATOM 11383 C C . LYS D 1 230 ? -69.152 62.366 85.256 1.00 19.97 222 LYS D C 1
ATOM 11384 O O . LYS D 1 230 ? -68.772 63.066 86.193 1.00 23.26 222 LYS D O 1
ATOM 11390 N N . ARG D 1 231 ? -70.211 62.672 84.513 1.00 18.95 223 ARG D N 1
ATOM 11391 C CA . ARG D 1 231 ? -70.956 63.911 84.728 1.00 18.71 223 ARG D CA 1
ATOM 11392 C C . ARG D 1 231 ? -72.443 63.717 84.503 1.00 18.24 223 ARG D C 1
ATOM 11393 O O . ARG D 1 231 ? -72.858 62.818 83.768 1.00 22.69 223 ARG D O 1
ATOM 11401 N N . LEU D 1 232 ? -73.241 64.585 85.113 1.00 19.14 224 LEU D N 1
ATOM 11402 C CA . LEU D 1 232 ? -74.685 64.555 84.923 1.00 14.71 224 LEU D CA 1
ATOM 11403 C C . LEU D 1 232 ? -75.153 65.917 84.451 1.00 22.32 224 LEU D C 1
ATOM 11404 O O . LEU D 1 232 ? -74.638 66.947 84.890 1.00 20.66 224 LEU D O 1
ATOM 11409 N N . GLY D 1 233 ? -76.132 65.914 83.559 1.00 23.13 225 GLY D N 1
ATOM 11410 C CA . GLY D 1 233 ? -76.650 67.150 83.012 1.00 21.09 225 GLY D CA 1
ATOM 11411 C C . GLY D 1 233 ? -77.957 67.568 83.645 1.00 22.65 225 GLY D C 1
ATOM 11412 O O . GLY D 1 233 ? -78.390 67.000 84.654 1.00 21.79 225 GLY D O 1
ATOM 11413 N N . GLY D 1 234 ? -78.588 68.570 83.046 1.00 27.00 226 GLY D N 1
ATOM 11414 C CA . GLY D 1 234 ? -79.843 69.080 83.552 1.00 31.41 226 GLY D CA 1
ATOM 11415 C C . GLY D 1 234 ? -81.032 68.318 83.013 1.00 29.45 226 GLY D C 1
ATOM 11416 O O . GLY D 1 234 ? -80.919 67.522 82.077 1.00 31.08 226 GLY D O 1
ATOM 11417 N N . ALA D 1 235 ? -82.181 68.566 83.621 1.00 19.65 227 ALA D N 1
ATOM 11418 C CA . ALA D 1 235 ? -83.424 67.968 83.189 1.00 21.34 227 ALA D CA 1
ATOM 11419 C C . ALA D 1 235 ? -84.566 68.802 83.724 1.00 23.75 227 ALA D C 1
ATOM 11420 O O . ALA D 1 235 ? -84.379 69.630 84.614 1.00 21.63 227 ALA D O 1
ATOM 11422 N N . ARG D 1 236 ? -85.745 68.574 83.163 1.00 16.82 228 ARG D N 1
ATOM 11423 C CA . ARG D 1 236 ? -86.983 69.140 83.662 1.00 17.15 228 ARG D CA 1
ATOM 11424 C C . ARG D 1 236 ? -87.826 67.956 84.103 1.00 20.58 228 ARG D C 1
ATOM 11425 O O . ARG D 1 236 ? -88.238 67.138 83.274 1.00 21.49 228 ARG D O 1
ATOM 11433 N N . TYR D 1 237 ? -88.047 67.824 85.406 1.00 18.16 229 TYR D N 1
ATOM 11434 C CA . TYR D 1 237 ? -88.674 66.613 85.916 1.00 17.93 229 TYR D CA 1
ATOM 11435 C C . TYR D 1 237 ? -89.917 66.887 86.778 1.00 16.71 229 TYR D C 1
ATOM 11436 O O . TYR D 1 237 ? -89.875 67.686 87.712 1.00 19.14 229 TYR D O 1
ATOM 11445 N N . ASP D 1 238 ? -91.021 66.211 86.451 1.00 15.57 230 ASP D N 1
ATOM 11446 C CA A ASP D 1 238 ? -92.256 66.300 87.229 0.42 14.49 230 ASP D CA 1
ATOM 11447 C CA B ASP D 1 238 ? -92.254 66.302 87.234 0.58 13.57 230 ASP D CA 1
ATOM 11448 C C . ASP D 1 238 ? -92.338 65.180 88.265 1.00 11.94 230 ASP D C 1
ATOM 11449 O O . ASP D 1 238 ? -92.420 64.009 87.905 1.00 17.51 230 ASP D O 1
ATOM 11458 N N . VAL D 1 239 ? -92.343 65.528 89.549 1.00 13.50 231 VAL D N 1
ATOM 11459 C CA . VAL D 1 239 ? -92.385 64.487 90.587 1.00 15.43 231 VAL D CA 1
ATOM 11460 C C . VAL D 1 239 ? -93.753 63.797 90.617 1.00 12.86 231 VAL D C 1
ATOM 11461 O O . VAL D 1 239 ? -94.774 64.404 90.271 1.00 14.45 231 VAL D O 1
ATOM 11465 N N . LEU D 1 240 ? -93.760 62.521 91.014 1.00 9.96 232 LEU D N 1
ATOM 11466 C CA . LEU D 1 240 ? -94.976 61.705 91.008 1.00 11.36 232 LEU D CA 1
ATOM 11467 C C . LEU D 1 240 ? -95.937 62.177 92.111 1.00 10.32 232 LEU D C 1
ATOM 11468 O O . LEU D 1 240 ? -95.537 62.934 92.993 1.00 13.78 232 LEU D O 1
ATOM 11473 N N . PRO D 1 241 ? -97.209 61.743 92.057 1.00 13.35 233 PRO D N 1
ATOM 11474 C CA . PRO D 1 241 ? -98.173 62.186 93.075 1.00 9.45 233 PRO D CA 1
ATOM 11475 C C . PRO D 1 241 ? -97.841 61.688 94.471 1.00 9.03 233 PRO D C 1
ATOM 11476 O O . PRO D 1 241 ? -97.172 60.669 94.628 1.00 11.59 233 PRO D O 1
ATOM 11480 N N . ASP D 1 242 ? -98.354 62.392 95.474 1.00 8.86 234 ASP D N 1
ATOM 11481 C CA . ASP D 1 242 ? -98.122 62.016 96.868 1.00 9.94 234 ASP D CA 1
ATOM 11482 C C . ASP D 1 242 ? -99.123 60.975 97.345 1.00 10.45 234 ASP D C 1
ATOM 11483 O O . ASP D 1 242 ? -100.297 61.280 97.541 1.00 10.17 234 ASP D O 1
ATOM 11488 N N . ARG D 1 243 ? -98.639 59.754 97.527 1.00 9.43 235 ARG D N 1
ATOM 11489 C CA . ARG D 1 243 ? -99.484 58.645 97.954 1.00 9.92 235 ARG D CA 1
ATOM 11490 C C . ARG D 1 243 ? -99.955 58.789 99.399 1.00 10.19 235 ARG D C 1
ATOM 11491 O O . ARG D 1 243 ? -100.970 58.207 99.767 1.00 11.23 235 ARG D O 1
ATOM 11499 N N . ILE D 1 244 ? -99.233 59.556 100.216 1.00 6.99 236 ILE D N 1
ATOM 11500 C CA . ILE D 1 244 ? -99.629 59.705 101.625 1.00 7.42 236 ILE D CA 1
ATOM 11501 C C . ILE D 1 244 ? -100.727 60.766 101.701 1.00 11.60 236 ILE D C 1
ATOM 11502 O O . ILE D 1 244 ? -101.707 60.610 102.436 1.00 12.24 236 ILE D O 1
ATOM 11507 N N . GLU D 1 245 ? -100.578 61.831 100.918 1.00 10.26 237 GLU D N 1
ATOM 11508 C CA . GLU D 1 245 ? -101.625 62.844 100.855 1.00 11.56 237 GLU D CA 1
ATOM 11509 C C . GLU D 1 245 ? -102.889 62.188 100.304 1.00 12.17 237 GLU D C 1
ATOM 11510 O O . GLU D 1 245 ? -103.983 62.388 100.828 1.00 10.41 237 GLU D O 1
ATOM 11516 N N . THR D 1 246 ? -102.717 61.362 99.277 1.00 10.23 238 THR D N 1
ATOM 11517 C CA . THR D 1 246 ? -103.840 60.654 98.668 1.00 9.19 238 THR D CA 1
ATOM 11518 C C . THR D 1 246 ? -104.552 59.808 99.720 1.00 8.01 238 THR D C 1
ATOM 11519 O O . THR D 1 246 ? -105.761 59.952 99.932 1.00 9.41 238 THR D O 1
ATOM 11523 N N . GLY D 1 247 ? -103.806 58.920 100.363 1.00 9.56 239 GLY D N 1
ATOM 11524 C CA . GLY D 1 247 ? -104.365 58.073 101.404 1.00 12.97 239 GLY D CA 1
ATOM 11525 C C . GLY D 1 247 ? -105.080 58.858 102.491 1.00 8.91 239 GLY D C 1
ATOM 11526 O O . GLY D 1 247 ? -106.142 58.454 102.967 1.00 9.05 239 GLY D O 1
ATOM 11527 N N . THR D 1 248 ? -104.508 59.993 102.870 1.00 7.78 240 THR D N 1
ATOM 11528 C CA . THR D 1 248 ? -105.042 60.770 103.982 1.00 8.55 240 THR D CA 1
ATOM 11529 C C . THR D 1 248 ? -106.419 61.346 103.646 1.00 10.46 240 THR D C 1
ATOM 11530 O O . THR D 1 248 ? -107.346 61.267 104.461 1.00 9.62 240 THR D O 1
ATOM 11534 N N . TYR D 1 249 ? -106.581 61.890 102.444 1.00 9.16 241 TYR D N 1
ATOM 11535 C CA . TYR D 1 249 ? -107.891 62.421 102.084 1.00 9.78 241 TYR D CA 1
ATOM 11536 C C . TYR D 1 249 ? -108.906 61.291 101.857 1.00 10.99 241 TYR D C 1
ATOM 11537 O O . TYR D 1 249 ? -110.095 61.465 102.135 1.00 13.33 241 TYR D O 1
ATOM 11546 N N . LEU D 1 250 ? -108.459 60.126 101.388 1.00 13.38 242 LEU D N 1
ATOM 11547 C CA . LEU D 1 250 ? -109.384 58.998 101.264 1.00 12.41 242 LEU D CA 1
ATOM 11548 C C . LEU D 1 250 ? -109.904 58.580 102.650 1.00 12.04 242 LEU D C 1
ATOM 11549 O O . LEU D 1 250 ? -111.102 58.386 102.820 1.00 13.32 242 LEU D O 1
ATOM 11554 N N . VAL D 1 251 ? -109.019 58.480 103.639 1.00 9.75 243 VAL D N 1
ATOM 11555 C CA . VAL D 1 251 ? -109.436 58.166 105.011 1.00 8.54 243 VAL D CA 1
ATOM 11556 C C . VAL D 1 251 ? -110.345 59.246 105.599 1.00 10.15 243 VAL D C 1
ATOM 11557 O O . VAL D 1 251 ? -111.331 58.926 106.258 1.00 13.03 243 VAL D O 1
ATOM 11561 N N . ALA D 1 252 ? -110.014 60.521 105.384 1.00 8.41 244 ALA D N 1
ATOM 11562 C CA . ALA D 1 252 ? -110.871 61.607 105.856 1.00 9.38 244 ALA D CA 1
ATOM 11563 C C . ALA D 1 252 ? -112.297 61.410 105.349 1.00 11.46 244 ALA D C 1
ATOM 11564 O O . ALA D 1 252 ? -113.259 61.473 106.125 1.00 12.65 244 ALA D O 1
ATOM 11566 N N . ALA D 1 253 ? -112.427 61.127 104.053 1.00 12.59 245 ALA D N 1
ATOM 11567 C CA . ALA D 1 253 ? -113.741 60.851 103.471 1.00 14.34 245 ALA D CA 1
ATOM 11568 C C . ALA D 1 253 ? -114.399 59.633 104.105 1.00 10.95 245 ALA D C 1
ATOM 11569 O O . ALA D 1 253 ? -115.565 59.699 104.507 1.00 17.98 245 ALA D O 1
ATOM 11571 N N . ALA D 1 254 ? -113.664 58.525 104.159 1.00 11.05 246 ALA D N 1
ATOM 11572 C CA . ALA D 1 254 ? -114.207 57.286 104.698 1.00 9.89 246 ALA D CA 1
ATOM 11573 C C . ALA D 1 254 ? -114.685 57.467 106.135 1.00 14.05 246 ALA D C 1
ATOM 11574 O O . ALA D 1 254 ? -115.786 57.065 106.484 1.00 13.15 246 ALA D O 1
ATOM 11576 N N . ALA D 1 255 ? -113.866 58.092 106.966 1.00 11.33 247 ALA D N 1
ATOM 11577 C CA . ALA D 1 255 ? -114.212 58.234 108.379 1.00 8.48 247 ALA D CA 1
ATOM 11578 C C . ALA D 1 255 ? -115.494 59.032 108.627 1.00 11.56 247 ALA D C 1
ATOM 11579 O O . ALA D 1 255 ? -116.191 58.785 109.617 1.00 13.25 247 ALA D O 1
ATOM 11581 N N . THR D 1 256 ? -115.799 59.988 107.750 1.00 12.09 248 THR D N 1
ATOM 11582 C CA . THR D 1 256 ? -116.988 60.818 107.903 1.00 12.96 248 THR D CA 1
ATOM 11583 C C . THR D 1 256 ? -118.172 60.215 107.177 1.00 16.83 248 THR D C 1
ATOM 11584 O O . THR D 1 256 ? -119.263 60.796 107.177 1.00 16.62 248 THR D O 1
ATOM 11588 N N . GLY D 1 257 ? -117.956 59.065 106.539 1.00 14.16 249 GLY D N 1
ATOM 11589 C CA . GLY D 1 257 ? -119.017 58.405 105.792 1.00 17.15 249 GLY D CA 1
ATOM 11590 C C . GLY D 1 257 ? -119.374 59.147 104.514 1.00 17.26 249 GLY D C 1
ATOM 11591 O O . GLY D 1 257 ? -120.504 59.069 104.023 1.00 21.28 249 GLY D O 1
ATOM 11592 N N . GLY D 1 258 ? -118.399 59.865 103.966 1.00 16.53 250 GLY D N 1
ATOM 11593 C CA . GLY D 1 258 ? -118.647 60.729 102.831 1.00 17.03 250 GLY D CA 1
ATOM 11594 C C . GLY D 1 258 ? -118.132 60.160 101.529 1.00 20.43 250 GLY D C 1
ATOM 11595 O O . GLY D 1 258 ? -117.988 58.949 101.371 1.00 20.20 250 GLY D O 1
ATOM 11596 N N . ARG D 1 259 ? -117.869 61.038 100.575 1.00 21.27 251 ARG D N 1
ATOM 11597 C CA . ARG D 1 259 ? -117.263 60.595 99.336 1.00 27.97 251 ARG D CA 1
ATOM 11598 C C . ARG D 1 259 ? -116.254 61.638 98.881 1.00 28.48 251 ARG D C 1
ATOM 11599 O O . ARG D 1 259 ? -116.256 62.767 99.377 1.00 25.72 251 ARG D O 1
ATOM 11607 N N . VAL D 1 260 ? -115.380 61.255 97.958 1.00 21.44 252 VAL D N 1
ATOM 11608 C CA . VAL D 1 260 ? -114.365 62.172 97.463 1.00 17.73 252 VAL D CA 1
ATOM 11609 C C . VAL D 1 260 ? -113.784 61.613 96.184 1.00 18.41 252 VAL D C 1
ATOM 11610 O O . VAL D 1 260 ? -113.614 60.403 96.040 1.00 19.06 252 VAL D O 1
ATOM 11614 N N . LYS D 1 261 ? -113.494 62.505 95.251 1.00 15.47 253 LYS D N 1
ATOM 11615 C CA . LYS D 1 261 ? -112.744 62.134 94.067 1.00 15.69 253 LYS D CA 1
ATOM 11616 C C . LYS D 1 261 ? -111.402 62.845 94.110 1.00 15.14 253 LYS D C 1
ATOM 11617 O O . LYS D 1 261 ? -111.346 64.064 94.298 1.00 15.22 253 LYS D O 1
ATOM 11623 N N . LEU D 1 262 ? -110.327 62.073 93.969 1.00 13.02 254 LEU D N 1
ATOM 11624 C CA . LEU D 1 262 ? -108.975 62.616 93.986 1.00 13.30 254 LEU D CA 1
ATOM 11625 C C . LEU D 1 262 ? -108.387 62.579 92.583 1.00 20.22 254 LEU D C 1
ATOM 11626 O O . LEU D 1 262 ? -108.300 61.517 91.961 1.00 18.79 254 LEU D O 1
ATOM 11631 N N . LYS D 1 263 ? -107.999 63.749 92.080 1.00 15.44 255 LYS D N 1
ATOM 11632 C CA . LYS D 1 263 ? -107.430 63.847 90.744 1.00 16.70 255 LYS D CA 1
ATOM 11633 C C . LYS D 1 263 ? -105.902 63.965 90.791 1.00 15.70 255 LYS D C 1
ATOM 11634 O O . LYS D 1 263 ? -105.332 64.285 91.836 1.00 15.44 255 LYS D O 1
ATOM 11640 N N . ASP D 1 264 ? -105.255 63.690 89.657 1.00 14.16 256 ASP D N 1
ATOM 11641 C CA . ASP D 1 264 ? -103.802 63.788 89.536 1.00 13.71 256 ASP D CA 1
ATOM 11642 C C . ASP D 1 264 ? -103.082 62.906 90.560 1.00 14.34 256 ASP D C 1
ATOM 11643 O O . ASP D 1 264 ? -102.074 63.303 91.154 1.00 14.85 256 ASP D O 1
ATOM 11648 N N . THR D 1 265 ? -103.614 61.711 90.773 1.00 12.26 257 THR D N 1
ATOM 11649 C CA . THR D 1 265 ? -102.956 60.746 91.628 1.00 11.87 257 THR D CA 1
ATOM 11650 C C . THR D 1 265 ? -102.755 59.428 90.850 1.00 17.16 257 THR D C 1
ATOM 11651 O O . THR D 1 265 ? -102.746 59.428 89.624 1.00 19.53 257 THR D O 1
ATOM 11655 N N . ASP D 1 266 ? -102.548 58.323 91.556 1.00 16.35 258 ASP D N 1
ATOM 11656 C CA . ASP D 1 266 ? -102.189 57.056 90.920 1.00 12.79 258 ASP D CA 1
ATOM 11657 C C . ASP D 1 266 ? -102.526 55.948 91.894 1.00 13.55 258 ASP D C 1
ATOM 11658 O O . ASP D 1 266 ? -101.859 55.827 92.902 1.00 11.55 258 ASP D O 1
ATOM 11663 N N . PRO D 1 267 ? -103.577 55.159 91.611 1.00 15.83 259 PRO D N 1
ATOM 11664 C CA . PRO D 1 267 ? -103.960 54.085 92.537 1.00 15.54 259 PRO D CA 1
ATOM 11665 C C . PRO D 1 267 ? -102.862 53.041 92.757 1.00 15.61 259 PRO D C 1
ATOM 11666 O O . PRO D 1 267 ? -102.836 52.386 93.805 1.00 15.28 259 PRO D O 1
ATOM 11670 N N . THR D 1 268 ? -101.956 52.895 91.794 1.00 13.47 260 THR D N 1
ATOM 11671 C CA . THR D 1 268 ? -100.982 51.817 91.850 1.00 13.56 260 THR D CA 1
ATOM 11672 C C . THR D 1 268 ? -99.830 52.087 92.831 1.00 15.36 260 THR D C 1
ATOM 11673 O O . THR D 1 268 ? -98.973 51.226 93.036 1.00 15.41 260 THR D O 1
ATOM 11677 N N . ILE D 1 269 ? -99.806 53.261 93.461 1.00 12.20 261 ILE D N 1
ATOM 11678 C CA . ILE D 1 269 ? -98.779 53.498 94.466 1.00 11.56 261 ILE D CA 1
ATOM 11679 C C . ILE D 1 269 ? -99.357 53.463 95.884 1.00 10.86 261 ILE D C 1
ATOM 11680 O O . ILE D 1 269 ? -98.684 53.841 96.851 1.00 8.61 261 ILE D O 1
ATOM 11685 N N . LEU D 1 270 ? -100.585 52.977 96.030 1.00 13.66 262 LEU D N 1
ATOM 11686 C CA . LEU D 1 270 ? -101.120 52.771 97.377 1.00 10.20 262 LEU D CA 1
ATOM 11687 C C . LEU D 1 270 ? -102.126 51.623 97.440 1.00 11.41 262 LEU D C 1
ATOM 11688 O O . LEU D 1 270 ? -103.149 51.729 98.120 1.00 11.95 262 LEU D O 1
ATOM 11693 N N . GLU D 1 271 ? -101.815 50.520 96.759 1.00 13.46 263 GLU D N 1
ATOM 11694 C CA . GLU D 1 271 ? -102.711 49.365 96.725 1.00 16.10 263 GLU D CA 1
ATOM 11695 C C . GLU D 1 271 ? -103.053 48.827 98.110 1.00 13.61 263 GLU D C 1
ATOM 11696 O O . GLU D 1 271 ? -104.185 48.409 98.338 1.00 15.50 263 GLU D O 1
ATOM 11702 N N . ALA D 1 272 ? -102.085 48.817 99.028 1.00 12.66 264 ALA D N 1
ATOM 11703 C CA . ALA D 1 272 ? -102.326 48.285 100.378 1.00 12.26 264 ALA D CA 1
ATOM 11704 C C . ALA D 1 272 ? -103.388 49.106 101.117 1.00 9.81 264 ALA D C 1
ATOM 11705 O O . ALA D 1 272 ? -104.274 48.575 101.785 1.00 12.71 264 ALA D O 1
ATOM 11707 N N . VAL D 1 273 ? -103.284 50.415 100.975 1.00 8.30 265 VAL D N 1
ATOM 11708 C CA . VAL D 1 273 ? -104.219 51.361 101.559 1.00 10.25 265 VAL D CA 1
ATOM 11709 C C . VAL D 1 273 ? -105.616 51.228 100.962 1.00 10.43 265 VAL D C 1
ATOM 11710 O O . VAL D 1 273 ? -106.623 51.261 101.685 1.00 12.14 265 VAL D O 1
ATOM 11714 N N . LEU D 1 274 ? -105.686 51.085 99.640 1.00 9.46 266 LEU D N 1
ATOM 11715 C CA . LEU D 1 274 ? -106.979 50.957 98.980 1.00 12.31 266 LEU D CA 1
ATOM 11716 C C . LEU D 1 274 ? -107.688 49.690 99.445 1.00 11.03 266 LEU D C 1
ATOM 11717 O O . LEU D 1 274 ? -108.891 49.706 99.717 1.00 13.31 266 LEU D O 1
ATOM 11722 N N . GLN D 1 275 ? -106.943 48.596 99.561 1.00 11.00 267 GLN D N 1
ATOM 11723 C CA A GLN D 1 275 ? -107.532 47.346 100.008 0.54 12.56 267 GLN D CA 1
ATOM 11724 C CA B GLN D 1 275 ? -107.511 47.335 100.025 0.46 13.02 267 GLN D CA 1
ATOM 11725 C C . GLN D 1 275 ? -108.062 47.467 101.441 1.00 12.46 267 GLN D C 1
ATOM 11726 O O . GLN D 1 275 ? -109.149 46.963 101.747 1.00 12.30 267 GLN D O 1
ATOM 11737 N N . LYS D 1 276 ? -107.318 48.149 102.310 1.00 12.42 268 LYS D N 1
ATOM 11738 C CA . LYS D 1 276 ? -107.779 48.315 103.696 1.00 13.42 268 LYS D CA 1
ATOM 11739 C C . LYS D 1 276 ? -109.019 49.207 103.755 1.00 14.47 268 LYS D C 1
ATOM 11740 O O . LYS D 1 276 ? -109.897 48.988 104.580 1.00 14.34 268 LYS D O 1
ATOM 11746 N N . LEU D 1 277 ? -109.100 50.199 102.876 1.00 10.24 269 LEU D N 1
ATOM 11747 C CA . LEU D 1 277 ? -110.304 51.038 102.822 1.00 10.04 269 LEU D CA 1
ATOM 11748 C C . LEU D 1 277 ? -111.516 50.215 102.368 1.00 17.24 269 LEU D C 1
ATOM 11749 O O . LEU D 1 277 ? -112.619 50.388 102.887 1.00 13.86 269 LEU D O 1
ATOM 11754 N N . GLU D 1 278 ? -111.314 49.302 101.418 1.00 11.63 270 GLU D N 1
ATOM 11755 C CA . GLU D 1 278 ? -112.404 48.420 101.002 1.00 17.62 270 GLU D CA 1
ATOM 11756 C C . GLU D 1 278 ? -112.831 47.493 102.142 1.00 13.01 270 GLU D C 1
ATOM 11757 O O . GLU D 1 278 ? -114.022 47.221 102.331 1.00 15.63 270 GLU D O 1
ATOM 11763 N N . GLU D 1 279 ? -111.861 47.027 102.922 1.00 13.76 271 GLU D N 1
ATOM 11764 C CA . GLU D 1 279 ? -112.160 46.219 104.103 1.00 15.13 271 GLU D CA 1
ATOM 11765 C C . GLU D 1 279 ? -113.018 46.983 105.111 1.00 15.52 271 GLU D C 1
ATOM 11766 O O . GLU D 1 279 ? -113.853 46.400 105.812 1.00 17.57 271 GLU D O 1
ATOM 11772 N N . ALA D 1 280 ? -112.806 48.294 105.172 1.00 14.23 272 ALA D N 1
ATOM 11773 C CA . ALA D 1 280 ? -113.534 49.168 106.083 1.00 12.49 272 ALA D CA 1
ATOM 11774 C C . ALA D 1 280 ? -114.919 49.519 105.555 1.00 16.48 272 ALA D C 1
ATOM 11775 O O . ALA D 1 280 ? -115.696 50.199 106.236 1.00 16.33 272 ALA D O 1
ATOM 11777 N N . GLY D 1 281 ? -115.220 49.075 104.336 1.00 16.53 273 GLY D N 1
ATOM 11778 C CA . GLY D 1 281 ? -116.546 49.253 103.768 1.00 16.38 273 GLY D CA 1
ATOM 11779 C C . GLY D 1 281 ? -116.643 50.269 102.640 1.00 16.62 273 GLY D C 1
ATOM 11780 O O . GLY D 1 281 ? -117.731 50.537 102.132 1.00 19.77 273 GLY D O 1
ATOM 11781 N N . ALA D 1 282 ? -115.514 50.840 102.236 1.00 13.52 274 ALA D N 1
ATOM 11782 C CA . ALA D 1 282 ? -115.540 51.873 101.200 1.00 15.20 274 ALA D CA 1
ATOM 11783 C C . ALA D 1 282 ? -115.731 51.260 99.831 1.00 21.70 274 ALA D C 1
ATOM 11784 O O . ALA D 1 282 ? -115.206 50.183 99.539 1.00 20.22 274 ALA D O 1
ATOM 11786 N N . HIS D 1 283 ? -116.499 51.946 98.997 1.00 18.57 275 HIS D N 1
ATOM 11787 C CA . HIS D 1 283 ? -116.602 51.585 97.595 1.00 20.43 275 HIS D CA 1
ATOM 11788 C C . HIS D 1 283 ? -115.612 52.431 96.809 1.00 23.17 275 HIS D C 1
ATOM 11789 O O . HIS D 1 283 ? -115.649 53.659 96.864 1.00 20.67 275 HIS D O 1
ATOM 11796 N N . ILE D 1 284 ? -114.712 51.767 96.092 1.00 22.75 276 ILE D N 1
ATOM 11797 C CA . ILE D 1 284 ? -113.628 52.464 95.414 1.00 19.27 276 ILE D CA 1
ATOM 11798 C C . ILE D 1 284 ? -113.654 52.193 93.919 1.00 21.54 276 ILE D C 1
ATOM 11799 O O . ILE D 1 284 ? -113.777 51.048 93.486 1.00 22.27 276 ILE D O 1
ATOM 11804 N N . SER D 1 285 ? -113.556 53.262 93.137 1.00 18.57 277 SER D N 1
ATOM 11805 C CA . SER D 1 285 ? -113.370 53.150 91.696 1.00 18.57 277 SER D CA 1
ATOM 11806 C C . SER D 1 285 ? -112.105 53.915 91.335 1.00 19.80 277 SER D C 1
ATOM 11807 O O . SER D 1 285 ? -111.714 54.876 92.019 1.00 17.06 277 SER D O 1
ATOM 11810 N N . THR D 1 286 ? -111.422 53.464 90.295 1.00 19.67 278 THR D N 1
ATOM 11811 C CA . THR D 1 286 ? -110.164 54.094 89.945 1.00 19.60 278 THR D CA 1
ATOM 11812 C C . THR D 1 286 ? -110.059 54.288 88.449 1.00 21.93 278 THR D C 1
ATOM 11813 O O . THR D 1 286 ? -110.675 53.555 87.664 1.00 22.63 278 THR D O 1
ATOM 11817 N N . GLY D 1 287 ? -109.299 55.310 88.069 1.00 22.28 279 GLY D N 1
ATOM 11818 C CA . GLY D 1 287 ? -108.883 55.507 86.695 1.00 24.99 279 GLY D CA 1
ATOM 11819 C C . GLY D 1 287 ? -107.365 55.547 86.677 1.00 27.44 279 GLY D C 1
ATOM 11820 O O . GLY D 1 287 ? -106.725 55.313 87.709 1.00 29.78 279 GLY D O 1
ATOM 11821 N N . SER D 1 288 ? -106.786 55.850 85.520 1.00 29.51 280 SER D N 1
ATOM 11822 C CA . SER D 1 288 ? -105.335 55.883 85.394 1.00 30.40 280 SER D CA 1
ATOM 11823 C C . SER D 1 288 ? -104.716 56.937 86.315 1.00 29.49 280 SER D C 1
ATOM 11824 O O . SER D 1 288 ? -103.640 56.720 86.875 1.00 30.68 280 SER D O 1
ATOM 11827 N N . ASN D 1 289 ? -105.398 58.068 86.494 1.00 24.56 281 ASN D N 1
ATOM 11828 C CA . ASN D 1 289 ? -104.872 59.099 87.385 1.00 21.30 281 ASN D CA 1
ATOM 11829 C C . ASN D 1 289 ? -105.897 59.658 88.380 1.00 22.32 281 ASN D C 1
ATOM 11830 O O . ASN D 1 289 ? -105.759 60.795 88.845 1.00 20.39 281 ASN D O 1
ATOM 11835 N N . TRP D 1 290 ? -106.920 58.877 88.716 1.00 19.73 282 TRP D N 1
ATOM 11836 C CA . TRP D 1 290 ? -107.875 59.332 89.729 1.00 20.79 282 TRP D CA 1
ATOM 11837 C C . TRP D 1 290 ? -108.371 58.191 90.605 1.00 16.59 282 TRP D C 1
ATOM 11838 O O . TRP D 1 290 ? -108.280 57.023 90.241 1.00 16.68 282 TRP D O 1
ATOM 11849 N N . ILE D 1 291 ? -108.868 58.543 91.786 1.00 15.86 283 ILE D N 1
ATOM 11850 C CA . ILE D 1 291 ? -109.467 57.577 92.698 1.00 15.22 283 ILE D CA 1
ATOM 11851 C C . ILE D 1 291 ? -110.735 58.202 93.244 1.00 18.24 283 ILE D C 1
ATOM 11852 O O . ILE D 1 291 ? -110.717 59.356 93.656 1.00 16.43 283 ILE D O 1
ATOM 11857 N N . GLU D 1 292 ? -111.838 57.457 93.233 1.00 19.30 284 GLU D N 1
ATOM 11858 C CA . GLU D 1 292 ? -113.067 57.926 93.869 1.00 18.03 284 GLU D CA 1
ATOM 11859 C C . GLU D 1 292 ? -113.518 56.947 94.945 1.00 19.57 284 GLU D C 1
ATOM 11860 O O . GLU D 1 292 ? -113.591 55.733 94.717 1.00 19.57 284 GLU D O 1
ATOM 11866 N N . LEU D 1 293 ? -113.822 57.484 96.121 1.00 17.05 285 LEU D N 1
ATOM 11867 C CA . LEU D 1 293 ? -114.228 56.664 97.253 1.00 14.75 285 LEU D CA 1
ATOM 11868 C C . LEU D 1 293 ? -115.600 57.135 97.685 1.00 16.59 285 LEU D C 1
ATOM 11869 O O . LEU D 1 293 ? -115.832 58.335 97.777 1.00 15.88 285 LEU D O 1
ATOM 11874 N N . ASP D 1 294 ? -116.500 56.195 97.950 1.00 20.73 286 ASP D N 1
ATOM 11875 C CA . ASP D 1 294 ? -117.833 56.532 98.432 1.00 19.24 286 ASP D CA 1
ATOM 11876 C C . ASP D 1 294 ? -118.191 55.589 99.572 1.00 20.13 286 ASP D C 1
ATOM 11877 O O . ASP D 1 294 ? -118.214 54.372 99.394 1.00 19.26 286 ASP D O 1
ATOM 11882 N N . MET D 1 295 ? -118.453 56.153 100.747 1.00 17.34 287 MET D N 1
ATOM 11883 C CA . MET D 1 295 ? -118.904 55.362 101.896 1.00 20.06 287 MET D CA 1
ATOM 11884 C C . MET D 1 295 ? -120.396 55.131 101.898 1.00 24.47 287 MET D C 1
ATOM 11885 O O . MET D 1 295 ? -120.880 54.257 102.622 1.00 24.43 287 MET D O 1
ATOM 11890 N N . LYS D 1 296 ? -121.115 55.943 101.120 1.00 22.46 288 LYS D N 1
ATOM 11891 C CA . LYS D 1 296 ? -122.573 55.872 101.022 1.00 25.47 288 LYS D CA 1
ATOM 11892 C C . LYS D 1 296 ? -123.214 56.122 102.384 1.00 23.75 288 LYS D C 1
ATOM 11893 O O . LYS D 1 296 ? -124.286 55.601 102.685 1.00 31.08 288 LYS D O 1
ATOM 11899 N N . GLY D 1 297 ? -122.547 56.925 103.205 1.00 23.13 289 GLY D N 1
ATOM 11900 C CA . GLY D 1 297 ? -123.077 57.313 104.501 1.00 19.85 289 GLY D CA 1
ATOM 11901 C C . GLY D 1 297 ? -122.923 56.273 105.596 1.00 23.53 289 GLY D C 1
ATOM 11902 O O . GLY D 1 297 ? -123.415 56.458 106.712 1.00 27.98 289 GLY D O 1
ATOM 11903 N N . ASN D 1 298 ? -122.244 55.174 105.283 1.00 23.08 290 ASN D N 1
ATOM 11904 C CA . ASN D 1 298 ? -122.055 54.107 106.258 1.00 24.35 290 ASN D CA 1
ATOM 11905 C C . ASN D 1 298 ? -120.891 54.401 107.189 1.00 20.72 290 ASN D C 1
ATOM 11906 O O . ASN D 1 298 ? -119.862 54.930 106.768 1.00 22.58 290 ASN D O 1
ATOM 11911 N N . ARG D 1 299 ? -121.071 54.059 108.460 1.00 18.29 291 ARG D N 1
ATOM 11912 C CA . ARG D 1 299 ? -119.980 54.057 109.434 1.00 14.58 291 ARG D CA 1
ATOM 11913 C C . ARG D 1 299 ? -118.937 53.024 109.012 1.00 15.64 291 ARG D C 1
ATOM 11914 O O . ARG D 1 299 ? -119.295 51.919 108.599 1.00 20.29 291 ARG D O 1
ATOM 11922 N N . PRO D 1 300 ? -117.644 53.382 109.086 1.00 14.28 292 PRO D N 1
ATOM 11923 C CA . PRO D 1 300 ? -116.622 52.412 108.664 1.00 14.24 292 PRO D CA 1
ATOM 11924 C C . PRO D 1 300 ? -116.597 51.165 109.544 1.00 15.61 292 PRO D C 1
ATOM 11925 O O . PRO D 1 300 ? -117.032 51.231 110.692 1.00 15.03 292 PRO D O 1
ATOM 11929 N N . LYS D 1 301 ? -116.134 50.045 108.988 1.00 13.64 293 LYS D N 1
ATOM 11930 C CA . LYS D 1 301 ? -115.906 48.833 109.763 1.00 17.19 293 LYS D CA 1
ATOM 11931 C C . LYS D 1 301 ? -114.462 48.828 110.237 1.00 12.36 293 LYS D C 1
ATOM 11932 O O . LYS D 1 301 ? -113.564 49.235 109.504 1.00 14.04 293 LYS D O 1
ATOM 11938 N N . ALA D 1 302 ? -114.244 48.386 111.471 1.00 12.71 294 ALA D N 1
ATOM 11939 C CA . ALA D 1 302 ? -112.892 48.319 112.034 1.00 13.28 294 ALA D CA 1
ATOM 11940 C C . ALA D 1 302 ? -111.990 47.413 111.202 1.00 13.07 294 ALA D C 1
ATOM 11941 O O . ALA D 1 302 ? -112.418 46.345 110.769 1.00 14.51 294 ALA D O 1
ATOM 11943 N N . VAL D 1 303 ? -110.747 47.833 110.981 1.00 10.47 295 VAL D N 1
ATOM 11944 C CA . VAL D 1 303 ? -109.784 47.008 110.254 1.00 12.03 295 VAL D CA 1
ATOM 11945 C C . VAL D 1 303 ? -108.491 46.826 111.030 1.00 10.72 295 VAL D C 1
ATOM 11946 O O . VAL D 1 303 ? -108.117 47.681 111.827 1.00 11.52 295 VAL D O 1
ATOM 11950 N N . ASN D 1 304 ? -107.820 45.701 110.803 1.00 10.53 296 ASN D N 1
ATOM 11951 C CA . ASN D 1 304 ? -106.466 45.508 111.322 1.00 10.35 296 ASN D CA 1
ATOM 11952 C C . ASN D 1 304 ? -105.448 46.023 110.323 1.00 15.80 296 ASN D C 1
ATOM 11953 O O . ASN D 1 304 ? -105.632 45.891 109.117 1.00 13.75 296 ASN D O 1
ATOM 11958 N N . VAL D 1 305 ? -104.362 46.592 110.833 1.00 9.22 297 VAL D N 1
ATOM 11959 C CA . VAL D 1 305 ? -103.342 47.177 109.997 1.00 9.05 297 VAL D CA 1
ATOM 11960 C C . VAL D 1 305 ? -101.963 46.761 110.514 1.00 11.58 297 VAL D C 1
ATOM 11961 O O . VAL D 1 305 ? -101.762 46.657 111.728 1.00 13.50 297 VAL D O 1
ATOM 11965 N N . ARG D 1 306 ? -101.029 46.491 109.598 1.00 10.46 298 ARG D N 1
ATOM 11966 C CA . ARG D 1 306 ? -99.654 46.179 109.975 1.00 9.04 298 ARG D CA 1
ATOM 11967 C C . ARG D 1 306 ? -98.706 46.936 109.058 1.00 10.56 298 ARG D C 1
ATOM 11968 O O . ARG D 1 306 ? -98.689 46.708 107.846 1.00 13.51 298 ARG D O 1
ATOM 11976 N N . THR D 1 307 ? -97.925 47.855 109.614 1.00 8.23 299 THR D N 1
ATOM 11977 C CA . THR D 1 307 ? -97.009 48.613 108.770 1.00 7.88 299 THR D CA 1
ATOM 11978 C C . THR D 1 307 ? -95.757 47.805 108.407 1.00 9.53 299 THR D C 1
ATOM 11979 O O . THR D 1 307 ? -95.287 46.964 109.184 1.00 10.54 299 THR D O 1
ATOM 11983 N N . ALA D 1 308 ? -95.202 48.109 107.237 1.00 10.36 300 ALA D N 1
ATOM 11984 C CA . ALA D 1 308 ? -93.940 47.535 106.794 1.00 10.34 300 ALA D CA 1
ATOM 11985 C C . ALA D 1 308 ? -93.481 48.352 105.584 1.00 9.46 300 ALA D C 1
ATOM 11986 O O . ALA D 1 308 ? -94.220 49.217 105.104 1.00 8.54 300 ALA D O 1
ATOM 11988 N N . PRO D 1 309 ? -92.261 48.099 105.082 1.00 8.93 301 PRO D N 1
ATOM 11989 C CA . PRO D 1 309 ? -91.875 48.915 103.921 1.00 8.75 301 PRO D CA 1
ATOM 11990 C C . PRO D 1 309 ? -92.717 48.611 102.669 1.00 8.75 301 PRO D C 1
ATOM 11991 O O . PRO D 1 309 ? -93.299 47.527 102.542 1.00 10.17 301 PRO D O 1
ATOM 11995 N N . TYR D 1 310 ? -92.781 49.584 101.767 1.00 10.99 302 TYR D N 1
ATOM 11996 C CA . TYR D 1 310 ? -93.506 49.457 100.504 1.00 12.22 302 TYR D CA 1
ATOM 11997 C C . TYR D 1 310 ? -93.122 48.151 99.805 1.00 11.96 302 TYR D C 1
ATOM 11998 O O . TYR D 1 310 ? -91.951 47.787 99.776 1.00 13.88 302 TYR D O 1
ATOM 12007 N N . PRO D 1 311 ? -94.103 47.451 99.212 1.00 11.61 303 PRO D N 1
ATOM 12008 C CA . PRO D 1 311 ? -95.495 47.870 98.992 1.00 9.45 303 PRO D CA 1
ATOM 12009 C C . PRO D 1 311 ? -96.464 47.556 100.134 1.00 12.86 303 PRO D C 1
ATOM 12010 O O . PRO D 1 311 ? -97.682 47.641 99.945 1.00 12.28 303 PRO D O 1
ATOM 12014 N N . ALA D 1 312 ? -95.951 47.209 101.303 1.00 11.86 304 ALA D N 1
ATOM 12015 C CA . ALA D 1 312 ? -96.851 46.979 102.431 1.00 8.83 304 ALA D CA 1
ATOM 12016 C C . ALA D 1 312 ? -97.489 48.291 102.885 1.00 8.10 304 ALA D C 1
ATOM 12017 O O . ALA D 1 312 ? -97.143 49.380 102.399 1.00 9.42 304 ALA D O 1
ATOM 12019 N N . PHE D 1 313 ? -98.407 48.174 103.841 1.00 9.34 305 PHE D N 1
ATOM 12020 C CA . PHE D 1 313 ? -99.075 49.337 104.418 1.00 8.31 305 PHE D CA 1
ATOM 12021 C C . PHE D 1 313 ? -98.053 50.293 105.034 1.00 11.40 305 PHE D C 1
ATOM 12022 O O . PHE D 1 313 ? -97.237 49.871 105.841 1.00 11.77 305 PHE D O 1
ATOM 12030 N N . PRO D 1 314 ? -98.108 51.592 104.669 1.00 8.57 306 PRO D N 1
ATOM 12031 C CA . PRO D 1 314 ? -97.080 52.545 105.142 1.00 8.62 306 PRO D CA 1
ATOM 12032 C C . PRO D 1 314 ? -97.246 53.049 106.583 1.00 9.50 306 PRO D C 1
ATOM 12033 O O . PRO D 1 314 ? -98.361 53.351 107.027 1.00 9.30 306 PRO D O 1
ATOM 12037 N N . THR D 1 315 ? -96.127 53.192 107.289 1.00 7.41 307 THR D N 1
ATOM 12038 C CA . THR D 1 315 ? -96.176 53.800 108.618 1.00 9.70 307 THR D CA 1
ATOM 12039 C C . THR D 1 315 ? -96.767 55.214 108.536 1.00 11.08 307 THR D C 1
ATOM 12040 O O . THR D 1 315 ? -97.452 55.648 109.463 1.00 8.06 307 THR D O 1
ATOM 12044 N N . ASP D 1 316 ? -96.543 55.923 107.421 1.00 8.50 308 ASP D N 1
ATOM 12045 C CA . ASP D 1 316 ? -97.081 57.286 107.302 1.00 6.31 308 ASP D CA 1
ATOM 12046 C C . ASP D 1 316 ? -98.601 57.345 107.141 1.00 6.72 308 ASP D C 1
ATOM 12047 O O . ASP D 1 316 ? -99.155 58.437 107.139 1.00 9.22 308 ASP D O 1
ATOM 12052 N N . MET D 1 317 ? -99.263 56.192 107.000 1.00 7.60 309 MET D N 1
ATOM 12053 C CA . MET D 1 317 ? -100.727 56.148 106.966 1.00 7.25 309 MET D CA 1
ATOM 12054 C C . MET D 1 317 ? -101.335 55.544 108.228 1.00 9.63 309 MET D C 1
ATOM 12055 O O . MET D 1 317 ? -102.562 55.462 108.354 1.00 9.10 309 MET D O 1
ATOM 12060 N N . GLN D 1 318 ? -100.481 55.104 109.147 1.00 6.02 310 GLN D N 1
ATOM 12061 C CA . GLN D 1 318 ? -100.919 54.342 110.309 1.00 7.89 310 GLN D CA 1
ATOM 12062 C C . GLN D 1 318 ? -101.840 55.156 111.230 1.00 7.62 310 GLN D C 1
ATOM 12063 O O . GLN D 1 318 ? -102.918 54.688 111.626 1.00 7.77 310 GLN D O 1
ATOM 12069 N N . ALA D 1 319 ? -101.413 56.366 111.568 1.00 8.45 311 ALA D N 1
ATOM 12070 C CA . ALA D 1 319 ? -102.162 57.193 112.515 1.00 7.99 311 ALA D CA 1
ATOM 12071 C C . ALA D 1 319 ? -103.546 57.480 111.962 1.00 9.97 311 ALA D C 1
ATOM 12072 O O . ALA D 1 319 ? -104.540 57.456 112.691 1.00 6.59 311 ALA D O 1
ATOM 12074 N N . GLN D 1 320 ? -103.593 57.772 110.664 1.00 7.77 312 GLN D N 1
ATOM 12075 C CA . GLN D 1 320 ? -104.845 58.070 109.990 1.00 7.54 312 GLN D CA 1
ATOM 12076 C C . GLN D 1 320 ? -105.832 56.905 110.117 1.00 8.57 312 GLN D C 1
ATOM 12077 O O . GLN D 1 320 ? -107.026 57.116 110.311 1.00 8.74 312 GLN D O 1
ATOM 12083 N N . PHE D 1 321 ? -105.344 55.674 110.032 1.00 9.38 313 PHE D N 1
ATOM 12084 C CA . PHE D 1 321 ? -106.242 54.539 110.199 1.00 8.84 313 PHE D CA 1
ATOM 12085 C C . PHE D 1 321 ? -106.666 54.334 111.661 1.00 9.72 313 PHE D C 1
ATOM 12086 O O . PHE D 1 321 ? -107.769 53.830 111.918 1.00 8.84 313 PHE D O 1
ATOM 12094 N N . ILE D 1 322 ? -105.835 54.755 112.618 1.00 9.70 314 ILE D N 1
ATOM 12095 C CA . ILE D 1 322 ? -106.271 54.771 114.013 1.00 7.30 314 ILE D CA 1
ATOM 12096 C C . ILE D 1 322 ? -107.457 55.736 114.124 1.00 8.34 314 ILE D C 1
ATOM 12097 O O . ILE D 1 322 ? -108.458 55.402 114.754 1.00 9.20 314 ILE D O 1
ATOM 12102 N N . SER D 1 323 ? -107.374 56.915 113.503 1.00 8.38 315 SER D N 1
ATOM 12103 C CA . SER D 1 323 ? -108.481 57.877 113.655 1.00 7.76 315 SER D CA 1
ATOM 12104 C C . SER D 1 323 ? -109.756 57.370 112.970 1.00 11.17 315 SER D C 1
ATOM 12105 O O . SER D 1 323 ? -110.844 57.606 113.470 1.00 8.05 315 SER D O 1
ATOM 12108 N N . MET D 1 324 ? -109.636 56.657 111.851 1.00 9.46 316 MET D N 1
ATOM 12109 C CA . MET D 1 324 ? -110.815 56.035 111.250 1.00 7.40 316 MET D CA 1
ATOM 12110 C C . MET D 1 324 ? -111.350 54.915 112.150 1.00 11.42 316 MET D C 1
ATOM 12111 O O . MET D 1 324 ? -112.543 54.860 112.445 1.00 12.75 316 MET D O 1
ATOM 12116 N N . ASN D 1 325 ? -110.464 54.026 112.592 1.00 8.38 317 ASN D N 1
ATOM 12117 C CA . ASN D 1 325 ? -110.876 52.952 113.508 1.00 8.59 317 ASN D CA 1
ATOM 12118 C C . ASN D 1 325 ? -111.523 53.497 114.783 1.00 8.79 317 ASN D C 1
ATOM 12119 O O . ASN D 1 325 ? -112.389 52.850 115.363 1.00 10.67 317 ASN D O 1
ATOM 12124 N N . ALA D 1 326 ? -111.123 54.695 115.198 1.00 9.76 318 ALA D N 1
ATOM 12125 C CA . ALA D 1 326 ? -111.649 55.282 116.432 1.00 7.70 318 ALA D CA 1
ATOM 12126 C C . ALA D 1 326 ? -113.154 55.510 116.368 1.00 10.40 318 ALA D C 1
ATOM 12127 O O . ALA D 1 326 ? -113.808 55.537 117.421 1.00 9.80 318 ALA D O 1
ATOM 12129 N N . VAL D 1 327 ? -113.711 55.651 115.157 1.00 11.82 319 VAL D N 1
ATOM 12130 C CA . VAL D 1 327 ? -115.169 55.830 115.028 1.00 11.74 319 VAL D CA 1
ATOM 12131 C C . VAL D 1 327 ? -115.815 54.704 114.235 1.00 15.35 319 VAL D C 1
ATOM 12132 O O . VAL D 1 327 ? -116.948 54.824 113.759 1.00 12.20 319 VAL D O 1
ATOM 12136 N N . ALA D 1 328 ? -115.097 53.598 114.112 1.00 12.38 320 ALA D N 1
ATOM 12137 C CA . ALA D 1 328 ? -115.561 52.474 113.312 1.00 11.70 320 ALA D CA 1
ATOM 12138 C C . ALA D 1 328 ? -116.403 51.520 114.141 1.00 12.03 320 ALA D C 1
ATOM 12139 O O . ALA D 1 328 ? -116.453 51.605 115.373 1.00 13.76 320 ALA D O 1
ATOM 12141 N N . GLU D 1 329 ? -117.074 50.611 113.453 1.00 11.19 321 GLU D N 1
ATOM 12142 C CA . GLU D 1 329 ? -117.792 49.540 114.114 1.00 13.54 321 GLU D CA 1
ATOM 12143 C C . GLU D 1 329 ? -116.840 48.375 114.367 1.00 16.06 321 GLU D C 1
ATOM 12144 O O . GLU D 1 329 ? -116.366 47.730 113.426 1.00 17.14 321 GLU D O 1
ATOM 12150 N N . GLY D 1 330 ? -116.545 48.122 115.632 1.00 12.64 322 GLY D N 1
ATOM 12151 C CA . GLY D 1 330 ? -115.723 46.985 116.004 1.00 16.13 322 GLY D CA 1
ATOM 12152 C C . GLY D 1 330 ? -114.371 47.349 116.593 1.00 16.91 322 GLY D C 1
ATOM 12153 O O . GLY D 1 330 ? -114.113 48.504 116.938 1.00 13.66 322 GLY D O 1
ATOM 12154 N N . THR D 1 331 ? -113.505 46.349 116.701 1.00 14.72 323 THR D N 1
ATOM 12155 C CA . THR D 1 331 ? -112.174 46.528 117.265 1.00 12.35 323 THR D CA 1
ATOM 12156 C C . THR D 1 331 ? -111.115 46.240 116.218 1.00 15.23 323 THR D C 1
ATOM 12157 O O . THR D 1 331 ? -111.164 45.215 115.546 1.00 16.08 323 THR D O 1
ATOM 12161 N N . GLY D 1 332 ? -110.157 47.147 116.085 1.00 11.31 324 GLY D N 1
ATOM 12162 C CA . GLY D 1 332 ? -109.109 47.019 115.093 1.00 11.99 324 GLY D CA 1
ATOM 12163 C C . GLY D 1 332 ? -107.740 47.091 115.733 1.00 15.70 324 GLY D C 1
ATOM 12164 O O . GLY D 1 332 ? -107.492 47.947 116.576 1.00 15.48 324 GLY D O 1
ATOM 12165 N N . ALA D 1 333 ? -106.852 46.185 115.336 1.00 11.92 325 ALA D N 1
ATOM 12166 C CA . ALA D 1 333 ? -105.489 46.183 115.858 1.00 11.53 325 ALA D CA 1
ATOM 12167 C C . ALA D 1 333 ? -104.586 46.864 114.862 1.00 12.93 325 ALA D C 1
ATOM 12168 O O . ALA D 1 333 ? -104.557 46.482 113.692 1.00 11.36 325 ALA D O 1
ATOM 12170 N N . VAL D 1 334 ? -103.861 47.880 115.321 1.00 8.37 326 VAL D N 1
ATOM 12171 C CA . VAL D 1 334 ? -102.955 48.618 114.460 1.00 7.91 326 VAL D CA 1
ATOM 12172 C C . VAL D 1 334 ? -101.517 48.378 114.921 1.00 9.85 326 VAL D C 1
ATOM 12173 O O . VAL D 1 334 ? -101.139 48.797 116.013 1.00 12.85 326 VAL D O 1
ATOM 12177 N N . ILE D 1 335 ? -100.726 47.702 114.088 1.00 8.28 327 ILE D N 1
ATOM 12178 C CA . ILE D 1 335 ? -99.414 47.196 114.498 1.00 9.64 327 ILE D CA 1
ATOM 12179 C C . ILE D 1 335 ? -98.294 47.849 113.702 1.00 12.32 327 ILE D C 1
ATOM 12180 O O . ILE D 1 335 ? -98.335 47.850 112.473 1.00 10.20 327 ILE D O 1
ATOM 12185 N N . GLU D 1 336 ? -97.303 48.407 114.402 1.00 8.32 328 GLU D N 1
ATOM 12186 C CA . GLU D 1 336 ? -96.139 48.985 113.730 1.00 12.80 328 GLU D CA 1
ATOM 12187 C C . GLU D 1 336 ? -94.996 47.984 113.628 1.00 12.31 328 GLU D C 1
ATOM 12188 O O . GLU D 1 336 ? -94.666 47.341 114.621 1.00 11.53 328 GLU D O 1
ATOM 12194 N N . THR D 1 337 ? -94.381 47.857 112.454 1.00 8.99 329 THR D N 1
ATOM 12195 C CA . THR D 1 337 ? -93.086 47.162 112.391 1.00 9.64 329 THR D CA 1
ATOM 12196 C C . THR D 1 337 ? -91.972 48.076 111.886 1.00 11.79 329 THR D C 1
ATOM 12197 O O . THR D 1 337 ? -90.829 47.634 111.762 1.00 11.54 329 THR D O 1
ATOM 12201 N N . VAL D 1 338 ? -92.296 49.345 111.621 1.00 8.96 330 VAL D N 1
ATOM 12202 C CA . VAL D 1 338 ? -91.289 50.275 111.091 1.00 10.07 330 VAL D CA 1
ATOM 12203 C C . VAL D 1 338 ? -90.840 51.247 112.168 1.00 11.84 330 VAL D C 1
ATOM 12204 O O . VAL D 1 338 ? -89.663 51.305 112.492 1.00 15.00 330 VAL D O 1
ATOM 12208 N N . PHE D 1 339 ? -91.783 52.018 112.703 1.00 10.36 331 PHE D N 1
ATOM 12209 C CA . PHE D 1 339 ? -91.527 52.871 113.863 1.00 10.08 331 PHE D CA 1
ATOM 12210 C C . PHE D 1 339 ? -92.399 52.375 115.012 1.00 9.59 331 PHE D C 1
ATOM 12211 O O . PHE D 1 339 ? -93.568 52.767 115.147 1.00 10.95 331 PHE D O 1
ATOM 12219 N N . GLU D 1 340 ? -91.824 51.494 115.826 1.00 10.57 332 GLU D N 1
ATOM 12220 C CA . GLU D 1 340 ? -92.597 50.694 116.783 1.00 11.34 332 GLU D CA 1
ATOM 12221 C C . GLU D 1 340 ? -93.193 51.471 117.948 1.00 13.08 332 GLU D C 1
ATOM 12222 O O . GLU D 1 340 ? -94.008 50.928 118.699 1.00 16.68 332 GLU D O 1
ATOM 12228 N N . ASN D 1 341 ? -92.801 52.732 118.106 1.00 14.28 333 ASN D N 1
ATOM 12229 C CA A ASN D 1 341 ? -93.369 53.570 119.151 0.59 14.63 333 ASN D CA 1
ATOM 12230 C CA B ASN D 1 341 ? -93.381 53.563 119.160 0.41 14.52 333 ASN D CA 1
ATOM 12231 C C . ASN D 1 341 ? -93.983 54.854 118.608 1.00 11.59 333 ASN D C 1
ATOM 12232 O O . ASN D 1 341 ? -94.115 55.843 119.326 1.00 13.69 333 ASN D O 1
ATOM 12241 N N . ARG D 1 342 ? -94.365 54.833 117.336 1.00 9.34 334 ARG D N 1
ATOM 12242 C CA . ARG D 1 342 ? -94.982 55.995 116.711 1.00 6.97 334 ARG D CA 1
ATOM 12243 C C . ARG D 1 342 ? -96.488 56.029 117.019 1.00 11.32 334 ARG D C 1
ATOM 12244 O O . ARG D 1 342 ? -97.315 55.751 116.147 1.00 11.02 334 ARG D O 1
ATOM 12252 N N . PHE D 1 343 ? -96.834 56.363 118.262 1.00 12.81 335 PHE D N 1
ATOM 12253 C CA . PHE D 1 343 ? -98.234 56.363 118.691 1.00 10.96 335 PHE D CA 1
ATOM 12254 C C . PHE D 1 343 ? -98.663 57.606 119.474 1.00 11.38 335 PHE D C 1
ATOM 12255 O O . PHE D 1 343 ? -99.722 57.598 120.085 1.00 11.52 335 PHE D O 1
ATOM 12263 N N . MET D 1 344 ? -97.888 58.686 119.416 1.00 10.38 336 MET D N 1
ATOM 12264 C CA . MET D 1 344 ? -98.223 59.886 120.189 1.00 11.58 336 MET D CA 1
ATOM 12265 C C . MET D 1 344 ? -99.625 60.422 119.875 1.00 9.39 336 MET D C 1
ATOM 12266 O O . MET D 1 344 ? -100.290 60.941 120.773 1.00 11.98 336 MET D O 1
ATOM 12271 N N . HIS D 1 345 ? -100.078 60.260 118.628 1.00 8.50 337 HIS D N 1
ATOM 12272 C CA . HIS D 1 345 ? -101.427 60.671 118.237 1.00 9.16 337 HIS D CA 1
ATOM 12273 C C . HIS D 1 345 ? -102.508 59.986 119.069 1.00 9.21 337 HIS D C 1
ATOM 12274 O O . HIS D 1 345 ? -103.585 60.556 119.283 1.00 7.43 337 HIS D O 1
ATOM 12281 N N . VAL D 1 346 ? -102.239 58.759 119.521 1.00 8.41 338 VAL D N 1
ATOM 12282 C CA . VAL D 1 346 ? -103.221 58.018 120.313 1.00 7.19 338 VAL D CA 1
ATOM 12283 C C . VAL D 1 346 ? -103.613 58.816 121.551 1.00 8.83 338 VAL D C 1
ATOM 12284 O O . VAL D 1 346 ? -104.786 58.923 121.907 1.00 11.83 338 VAL D O 1
ATOM 12288 N N . TYR D 1 347 ? -102.628 59.403 122.208 1.00 9.01 339 TYR D N 1
ATOM 12289 C CA . TYR D 1 347 ? -102.903 60.044 123.486 1.00 15.48 339 TYR D CA 1
ATOM 12290 C C . TYR D 1 347 ? -103.621 61.377 123.311 1.00 15.01 339 TYR D C 1
ATOM 12291 O O . TYR D 1 347 ? -104.362 61.814 124.194 1.00 10.66 339 TYR D O 1
ATOM 12300 N N . GLU D 1 348 ? -103.455 62.002 122.150 1.00 11.34 340 GLU D N 1
ATOM 12301 C CA . GLU D 1 348 ? -104.286 63.151 121.816 1.00 10.34 340 GLU D CA 1
ATOM 12302 C C . GLU D 1 348 ? -105.724 62.709 121.539 1.00 13.17 340 GLU D C 1
ATOM 12303 O O . GLU D 1 348 ? -106.674 63.333 122.009 1.00 11.14 340 GLU D O 1
ATOM 12309 N N . MET D 1 349 ? -105.895 61.633 120.775 1.00 10.10 341 MET D N 1
ATOM 12310 C CA . MET D 1 349 ? -107.240 61.132 120.510 1.00 11.87 341 MET D CA 1
ATOM 12311 C C . MET D 1 349 ? -107.928 60.662 121.793 1.00 9.57 341 MET D C 1
ATOM 12312 O O . MET D 1 349 ? -109.150 60.779 121.918 1.00 11.66 341 MET D O 1
ATOM 12317 N N . ASN D 1 350 ? -107.164 60.175 122.770 1.00 10.98 342 ASN D N 1
ATOM 12318 C CA . ASN D 1 350 ? -107.777 59.806 124.047 1.00 13.53 342 ASN D CA 1
ATOM 12319 C C . ASN D 1 350 ? -108.448 61.023 124.709 1.00 11.65 342 ASN D C 1
ATOM 12320 O O . ASN D 1 350 ? -109.497 60.890 125.336 1.00 12.74 342 ASN D O 1
ATOM 12325 N N . ARG D 1 351 ? -107.863 62.208 124.545 1.00 9.21 343 ARG D N 1
ATOM 12326 C CA . ARG D 1 351 ? -108.477 63.428 125.073 1.00 8.19 343 ARG D CA 1
ATOM 12327 C C . ARG D 1 351 ? -109.815 63.688 124.381 1.00 9.93 343 ARG D C 1
ATOM 12328 O O . ARG D 1 351 ? -110.662 64.409 124.920 1.00 12.18 343 ARG D O 1
ATOM 12336 N N . MET D 1 352 ? -109.995 63.115 123.187 1.00 7.73 344 MET D N 1
ATOM 12337 C CA . MET D 1 352 ? -111.234 63.302 122.425 1.00 7.57 344 MET D CA 1
ATOM 12338 C C . MET D 1 352 ? -112.203 62.136 122.641 1.00 12.44 344 MET D C 1
ATOM 12339 O O . MET D 1 352 ? -113.176 61.978 121.905 1.00 13.56 344 MET D O 1
ATOM 12344 N N . GLY D 1 353 ? -111.940 61.331 123.663 1.00 12.59 345 GLY D N 1
ATOM 12345 C CA . GLY D 1 353 ? -112.827 60.228 124.000 1.00 14.42 345 GLY D CA 1
ATOM 12346 C C . GLY D 1 353 ? -112.643 58.957 123.187 1.00 11.16 345 GLY D C 1
ATOM 12347 O O . GLY D 1 353 ? -113.518 58.072 123.195 1.00 13.42 345 GLY D O 1
ATOM 12348 N N . ALA D 1 354 ? -111.522 58.847 122.483 1.00 10.39 346 ALA D N 1
ATOM 12349 C CA . ALA D 1 354 ? -111.219 57.601 121.781 1.00 13.45 346 ALA D CA 1
ATOM 12350 C C . ALA D 1 354 ? -110.967 56.504 122.802 1.00 12.41 346 ALA D C 1
ATOM 12351 O O . ALA D 1 354 ? -110.589 56.776 123.950 1.00 13.48 346 ALA D O 1
ATOM 12353 N N . GLN D 1 355 ? -111.210 55.267 122.386 1.00 9.11 347 GLN D N 1
ATOM 12354 C CA . GLN D 1 355 ? -110.961 54.095 123.214 1.00 9.99 347 GLN D CA 1
ATOM 12355 C C . GLN D 1 355 ? -109.835 53.272 122.587 1.00 14.57 347 GLN D C 1
ATOM 12356 O O . GLN D 1 355 ? -110.060 52.464 121.682 1.00 14.19 347 GLN D O 1
ATOM 12362 N N . ILE D 1 356 ? -108.611 53.517 123.050 1.00 15.18 348 ILE D N 1
ATOM 12363 C CA . ILE D 1 356 ? -107.433 52.907 122.452 1.00 11.76 348 ILE D CA 1
ATOM 12364 C C . ILE D 1 356 ? -106.516 52.403 123.558 1.00 16.70 348 ILE D C 1
ATOM 12365 O O . ILE D 1 356 ? -106.222 53.129 124.505 1.00 18.65 348 ILE D O 1
ATOM 12370 N N . LEU D 1 357 ? -106.082 51.152 123.433 1.00 11.81 349 LEU D N 1
ATOM 12371 C CA . LEU D 1 357 ? -105.092 50.565 124.336 1.00 10.79 349 LEU D CA 1
ATOM 12372 C C . LEU D 1 357 ? -103.792 50.351 123.568 1.00 17.55 349 LEU D C 1
ATOM 12373 O O . LEU D 1 357 ? -103.811 49.774 122.481 1.00 19.59 349 LEU D O 1
ATOM 12378 N N . VAL D 1 358 ? -102.675 50.844 124.108 1.00 10.70 350 VAL D N 1
ATOM 12379 C CA . VAL D 1 358 ? -101.366 50.651 123.483 1.00 11.28 350 VAL D CA 1
ATOM 12380 C C . VAL D 1 358 ? -100.502 49.747 124.355 1.00 13.92 350 VAL D C 1
ATOM 12381 O O . VAL D 1 358 ? -100.373 49.965 125.565 1.00 15.26 350 VAL D O 1
ATOM 12385 N N . GLU D 1 359 ? -99.944 48.707 123.739 1.00 10.60 351 GLU D N 1
ATOM 12386 C CA . GLU D 1 359 ? -98.924 47.869 124.362 1.00 11.45 351 GLU D CA 1
ATOM 12387 C C . GLU D 1 359 ? -97.811 47.671 123.339 1.00 15.36 351 GLU D C 1
ATOM 12388 O O . GLU D 1 359 ? -98.017 47.024 122.306 1.00 11.97 351 GLU D O 1
ATOM 12394 N N . GLY D 1 360 ? -96.643 48.239 123.614 1.00 15.85 352 GLY D N 1
ATOM 12395 C CA . GLY D 1 360 ? -95.506 48.090 122.720 1.00 17.34 352 GLY D CA 1
ATOM 12396 C C . GLY D 1 360 ? -95.829 48.598 121.328 1.00 13.17 352 GLY D C 1
ATOM 12397 O O . GLY D 1 360 ? -96.203 49.751 121.168 1.00 14.47 352 GLY D O 1
ATOM 12398 N N . ASN D 1 361 ? -95.708 47.727 120.328 1.00 13.82 353 ASN D N 1
ATOM 12399 C CA . ASN D 1 361 ? -95.938 48.148 118.941 1.00 13.28 353 ASN D CA 1
ATOM 12400 C C . ASN D 1 361 ? -97.368 47.934 118.467 1.00 13.93 353 ASN D C 1
ATOM 12401 O O . ASN D 1 361 ? -97.622 47.946 117.262 1.00 12.86 353 ASN D O 1
ATOM 12406 N N . THR D 1 362 ? -98.301 47.760 119.399 1.00 10.98 354 THR D N 1
ATOM 12407 C CA . THR D 1 362 ? -99.698 47.488 119.046 1.00 9.75 354 THR D CA 1
ATOM 12408 C C . THR D 1 362 ? -100.667 48.480 119.673 1.00 13.09 354 THR D C 1
ATOM 12409 O O . THR D 1 362 ? -100.644 48.697 120.883 1.00 11.64 354 THR D O 1
ATOM 12413 N N . ALA D 1 363 ? -101.523 49.077 118.847 1.00 10.27 355 ALA D N 1
ATOM 12414 C CA . ALA D 1 363 ? -102.636 49.869 119.345 1.00 9.87 355 ALA D CA 1
ATOM 12415 C C . ALA D 1 363 ? -103.930 49.123 119.084 1.00 13.11 355 ALA D C 1
ATOM 12416 O O . ALA D 1 363 ? -104.207 48.720 117.951 1.00 15.15 355 ALA D O 1
ATOM 12418 N N . ILE D 1 364 ? -104.720 48.934 120.136 1.00 11.71 356 ILE D N 1
ATOM 12419 C CA . ILE D 1 364 ? -105.984 48.232 120.022 1.00 12.83 356 ILE D CA 1
ATOM 12420 C C . ILE D 1 364 ? -107.099 49.252 120.115 1.00 9.87 356 ILE D C 1
ATOM 12421 O O . ILE D 1 364 ? -107.347 49.827 121.185 1.00 11.13 356 ILE D O 1
ATOM 12426 N N . VAL D 1 365 ? -107.782 49.463 118.995 1.00 11.33 357 VAL D N 1
ATOM 12427 C CA . VAL D 1 365 ? -108.790 50.506 118.903 1.00 9.11 357 VAL D CA 1
ATOM 12428 C C . VAL D 1 365 ? -110.197 49.946 118.971 1.00 10.71 357 VAL D C 1
ATOM 12429 O O . VAL D 1 365 ? -110.564 49.112 118.158 1.00 13.67 357 VAL D O 1
ATOM 12433 N N . THR D 1 366 ? -110.994 50.429 119.919 1.00 12.43 358 THR D N 1
ATOM 12434 C CA . THR D 1 366 ? -112.399 50.054 119.990 1.00 12.84 358 THR D CA 1
ATOM 12435 C C . THR D 1 366 ? -113.233 51.231 119.506 1.00 12.59 358 THR D C 1
ATOM 12436 O O . THR D 1 366 ? -113.249 52.273 120.143 1.00 12.32 358 THR D O 1
ATOM 12440 N N . GLY D 1 367 ? -113.916 51.075 118.378 1.00 11.87 359 GLY D N 1
ATOM 12441 C CA . GLY D 1 367 ? -114.601 52.208 117.781 1.00 12.15 359 GLY D CA 1
ATOM 12442 C C . GLY D 1 367 ? -115.809 52.657 118.577 1.00 11.82 359 GLY D C 1
ATOM 12443 O O . GLY D 1 367 ? -116.514 51.828 119.154 1.00 14.86 359 GLY D O 1
ATOM 12444 N N . VAL D 1 368 ? -116.033 53.973 118.612 1.00 10.67 360 VAL D N 1
ATOM 12445 C CA . VAL D 1 368 ? -117.245 54.570 119.200 1.00 11.83 360 VAL D CA 1
ATOM 12446 C C . VAL D 1 368 ? -117.963 55.375 118.116 1.00 11.69 360 VAL D C 1
ATOM 12447 O O . VAL D 1 368 ? -117.374 55.682 117.094 1.00 10.36 360 VAL D O 1
ATOM 12451 N N . PRO D 1 369 ? -119.255 55.689 118.308 1.00 12.33 361 PRO D N 1
ATOM 12452 C CA . PRO D 1 369 ? -119.959 56.346 117.197 1.00 10.89 361 PRO D CA 1
ATOM 12453 C C . PRO D 1 369 ? -119.405 57.723 116.813 1.00 12.44 361 PRO D C 1
ATOM 12454 O O . PRO D 1 369 ? -119.401 58.081 115.627 1.00 13.90 361 PRO D O 1
ATOM 12458 N N . LYS D 1 370 ? -118.943 58.480 117.800 1.00 12.49 362 LYS D N 1
ATOM 12459 C CA . LYS D 1 370 ? -118.339 59.780 117.532 1.00 13.25 362 LYS D CA 1
ATOM 12460 C C . LYS D 1 370 ? -117.352 60.147 118.633 1.00 16.06 362 LYS D C 1
ATOM 12461 O O . LYS D 1 370 ? -117.486 59.706 119.773 1.00 17.30 362 LYS D O 1
ATOM 12467 N N . LEU D 1 371 ? -116.352 60.945 118.284 1.00 10.30 363 LEU D N 1
ATOM 12468 C CA . LEU D 1 371 ? -115.428 61.473 119.269 1.00 8.11 363 LEU D CA 1
ATOM 12469 C C . LEU D 1 371 ? -116.000 62.738 119.905 1.00 12.95 363 LEU D C 1
ATOM 12470 O O . LEU D 1 371 ? -117.087 63.190 119.534 1.00 12.42 363 LEU D O 1
ATOM 12475 N N . LYS D 1 372 ? -115.269 63.291 120.870 1.00 10.68 364 LYS D N 1
ATOM 12476 C CA . LYS D 1 372 ? -115.691 64.494 121.570 1.00 8.72 364 LYS D CA 1
ATOM 12477 C C . LYS D 1 372 ? -114.638 65.592 121.425 1.00 13.70 364 LYS D C 1
ATOM 12478 O O . LYS D 1 372 ? -113.510 65.412 121.849 1.00 14.05 364 LYS D O 1
ATOM 12484 N N . GLY D 1 373 ? -115.013 66.721 120.819 1.00 9.08 365 GLY D N 1
ATOM 12485 C CA . GLY D 1 373 ? -114.068 67.800 120.561 1.00 9.47 365 GLY D CA 1
ATOM 12486 C C . GLY D 1 373 ? -113.291 68.271 121.774 1.00 12.46 365 GLY D C 1
ATOM 12487 O O . GLY D 1 373 ? -113.851 68.434 122.868 1.00 12.30 365 GLY D O 1
ATOM 12488 N N . ALA D 1 374 ? -111.989 68.476 121.580 1.00 11.89 366 ALA D N 1
ATOM 12489 C CA . ALA D 1 374 ? -111.105 68.946 122.650 1.00 8.29 366 ALA D CA 1
ATOM 12490 C C . ALA D 1 374 ? -109.864 69.547 122.024 1.00 10.34 366 ALA D C 1
ATOM 12491 O O . ALA D 1 374 ? -109.524 69.205 120.892 1.00 11.37 366 ALA D O 1
ATOM 12493 N N . PRO D 1 375 ? -109.171 70.426 122.761 1.00 10.81 367 PRO D N 1
ATOM 12494 C CA . PRO D 1 375 ? -107.912 70.929 122.196 1.00 10.02 367 PRO D CA 1
ATOM 12495 C C . PRO D 1 375 ? -106.824 69.853 122.228 1.00 12.67 367 PRO D C 1
ATOM 12496 O O . PRO D 1 375 ? -106.700 69.145 123.222 1.00 13.35 367 PRO D O 1
ATOM 12500 N N . VAL D 1 376 ? -106.065 69.729 121.143 1.00 9.58 368 VAL D N 1
ATOM 12501 C CA . VAL D 1 376 ? -105.046 68.693 121.040 1.00 8.93 368 VAL D CA 1
ATOM 12502 C C . VAL D 1 376 ? -103.801 69.264 120.375 1.00 9.20 368 VAL D C 1
ATOM 12503 O O . VAL D 1 376 ? -103.836 70.347 119.786 1.00 10.20 368 VAL D O 1
ATOM 12507 N N . MET D 1 377 ? -102.711 68.512 120.456 1.00 11.50 369 MET D N 1
ATOM 12508 C CA . MET D 1 377 ? -101.382 68.990 120.081 1.00 11.27 369 MET D CA 1
ATOM 12509 C C . MET D 1 377 ? -100.769 68.112 118.981 1.00 9.04 369 MET D C 1
ATOM 12510 O O . MET D 1 377 ? -100.622 66.909 119.171 1.00 9.66 369 MET D O 1
ATOM 12515 N N . ALA D 1 378 ? -100.437 68.703 117.826 1.00 9.18 370 ALA D N 1
ATOM 12516 C CA . ALA D 1 378 ? -99.720 67.976 116.772 1.00 8.96 370 ALA D CA 1
ATOM 12517 C C . ALA D 1 378 ? -98.243 67.832 117.141 1.00 9.56 370 ALA D C 1
ATOM 12518 O O . ALA D 1 378 ? -97.683 68.711 117.805 1.00 11.23 370 ALA D O 1
ATOM 12520 N N . THR D 1 379 ? -97.619 66.732 116.714 1.00 7.38 371 THR D N 1
ATOM 12521 C CA . THR D 1 379 ? -96.192 66.509 116.972 1.00 8.57 371 THR D CA 1
ATOM 12522 C C . THR D 1 379 ? -95.440 65.870 115.806 1.00 8.66 371 THR D C 1
ATOM 12523 O O . THR D 1 379 ? -94.220 65.782 115.851 1.00 8.37 371 THR D O 1
ATOM 12527 N N . ASP D 1 380 ? -96.159 65.438 114.769 1.00 8.55 372 ASP D N 1
ATOM 12528 C CA . ASP D 1 380 ? -95.592 64.552 113.742 1.00 10.81 372 ASP D CA 1
ATOM 12529 C C . ASP D 1 380 ? -96.095 65.022 112.372 1.00 9.59 372 ASP D C 1
ATOM 12530 O O . ASP D 1 380 ? -97.297 65.013 112.111 1.00 8.09 372 ASP D O 1
ATOM 12535 N N . LEU D 1 381 ? -95.177 65.467 111.510 1.00 7.93 373 LEU D N 1
ATOM 12536 C CA . LEU D 1 381 ? -95.560 66.092 110.237 1.00 6.53 373 LEU D CA 1
ATOM 12537 C C . LEU D 1 381 ? -96.436 65.231 109.327 1.00 8.38 373 LEU D C 1
ATOM 12538 O O . LEU D 1 381 ? -97.105 65.761 108.436 1.00 8.47 373 LEU D O 1
ATOM 12543 N N . ARG D 1 382 ? -96.433 63.911 109.506 1.00 8.69 374 ARG D N 1
ATOM 12544 C CA . ARG D 1 382 ? -97.374 63.103 108.734 1.00 6.92 374 ARG D CA 1
ATOM 12545 C C . ARG D 1 382 ? -98.462 62.507 109.620 1.00 5.58 374 ARG D C 1
ATOM 12546 O O . ARG D 1 382 ? -99.636 62.566 109.257 1.00 10.94 374 ARG D O 1
ATOM 12554 N N . ALA D 1 383 ? -98.094 61.958 110.777 1.00 8.64 375 ALA D N 1
ATOM 12555 C CA . ALA D 1 383 ? -99.076 61.242 111.597 1.00 9.02 375 ALA D CA 1
ATOM 12556 C C . ALA D 1 383 ? -100.101 62.183 112.222 1.00 10.53 375 ALA D C 1
ATOM 12557 O O . ALA D 1 383 ? -101.238 61.776 112.471 1.00 7.95 375 ALA D O 1
ATOM 12559 N N . SER D 1 384 ? -99.730 63.437 112.470 1.00 7.30 376 SER D N 1
ATOM 12560 C CA . SER D 1 384 ? -100.676 64.330 113.135 1.00 7.75 376 SER D CA 1
ATOM 12561 C C . SER D 1 384 ? -101.853 64.735 112.246 1.00 10.19 376 SER D C 1
ATOM 12562 O O . SER D 1 384 ? -102.794 65.367 112.732 1.00 8.59 376 SER D O 1
ATOM 12565 N N . ALA D 1 385 ? -101.829 64.342 110.973 1.00 7.90 377 ALA D N 1
ATOM 12566 C CA . ALA D 1 385 ? -103.008 64.458 110.111 1.00 8.52 377 ALA D CA 1
ATOM 12567 C C . ALA D 1 385 ? -104.168 63.672 110.704 1.00 10.51 377 ALA D C 1
ATOM 12568 O O . ALA D 1 385 ? -105.331 63.969 110.430 1.00 8.44 377 ALA D O 1
ATOM 12570 N N . SER D 1 386 ? -103.852 62.662 111.515 1.00 9.87 378 SER D N 1
ATOM 12571 C CA . SER D 1 386 ? -104.894 61.869 112.163 1.00 9.44 378 SER D CA 1
ATOM 12572 C C . SER D 1 386 ? -105.718 62.721 113.111 1.00 10.02 378 SER D C 1
ATOM 12573 O O . SER D 1 386 ? -106.878 62.415 113.367 1.00 10.64 378 SER D O 1
ATOM 12576 N N . LEU D 1 387 ? -105.117 63.779 113.654 1.00 6.28 379 LEU D N 1
ATOM 12577 C CA . LEU D 1 387 ? -105.843 64.638 114.584 1.00 7.99 379 LEU D CA 1
ATOM 12578 C C . LEU D 1 387 ? -106.843 65.517 113.838 1.00 8.23 379 LEU D C 1
ATOM 12579 O O . LEU D 1 387 ? -107.902 65.845 114.370 1.00 9.25 379 LEU D O 1
ATOM 12584 N N . VAL D 1 388 ? -106.513 65.881 112.600 1.00 7.31 380 VAL D N 1
ATOM 12585 C CA . VAL D 1 388 ? -107.461 66.584 111.754 1.00 7.60 380 VAL D CA 1
ATOM 12586 C C . VAL D 1 388 ? -108.655 65.668 111.449 1.00 10.67 380 VAL D C 1
ATOM 12587 O O . VAL D 1 388 ? -109.812 66.083 111.581 1.00 8.57 380 VAL D O 1
ATOM 12591 N N . ILE D 1 389 ? -108.374 64.432 111.037 1.00 9.66 381 ILE D N 1
ATOM 12592 C CA . ILE D 1 389 ? -109.433 63.453 110.747 1.00 7.63 381 ILE D CA 1
ATOM 12593 C C . ILE D 1 389 ? -110.284 63.219 112.009 1.00 8.98 381 ILE D C 1
ATOM 12594 O O . ILE D 1 389 ? -111.528 63.193 111.946 1.00 9.24 381 ILE D O 1
ATOM 12599 N N . ALA D 1 390 ? -109.626 63.057 113.158 1.00 6.33 382 ALA D N 1
ATOM 12600 C CA . ALA D 1 390 ? -110.359 62.873 114.426 1.00 7.09 382 ALA D CA 1
ATOM 12601 C C . ALA D 1 390 ? -111.299 64.053 114.657 1.00 9.18 382 ALA D C 1
ATOM 12602 O O . ALA D 1 390 ? -112.462 63.867 115.007 1.00 9.18 382 ALA D O 1
ATOM 12604 N N . GLY D 1 391 ? -110.814 65.269 114.417 1.00 8.42 383 GLY D N 1
ATOM 12605 C CA . GLY D 1 391 ? -111.663 66.442 114.579 1.00 11.44 383 GLY D CA 1
ATOM 12606 C C . GLY D 1 391 ? -112.889 66.451 113.677 1.00 10.10 383 GLY D C 1
ATOM 12607 O O . GLY D 1 391 ? -113.976 66.902 114.088 1.00 10.84 383 GLY D O 1
ATOM 12608 N N . LEU D 1 392 ? -112.722 65.951 112.451 1.00 7.80 384 LEU D N 1
ATOM 12609 C CA . LEU D 1 392 ? -113.832 65.849 111.498 1.00 10.73 384 LEU D CA 1
ATOM 12610 C C . LEU D 1 392 ? -114.940 64.904 111.965 1.00 10.50 384 LEU D C 1
ATOM 12611 O O . LEU D 1 392 ? -116.083 64.989 111.484 1.00 11.63 384 LEU D O 1
ATOM 12616 N N . VAL D 1 393 ? -114.611 63.992 112.880 1.00 10.89 385 VAL D N 1
ATOM 12617 C CA . VAL D 1 393 ? -115.603 63.039 113.358 1.00 9.11 385 VAL D CA 1
ATOM 12618 C C . VAL D 1 393 ? -115.876 63.212 114.851 1.00 16.32 385 VAL D C 1
ATOM 12619 O O . VAL D 1 393 ? -116.322 62.279 115.510 1.00 12.70 385 VAL D O 1
ATOM 12623 N N . ALA D 1 394 ? -115.638 64.409 115.376 1.00 11.15 386 ALA D N 1
ATOM 12624 C CA . ALA D 1 394 ? -115.890 64.665 116.784 1.00 9.07 386 ALA D CA 1
ATOM 12625 C C . ALA D 1 394 ? -117.065 65.608 116.956 1.00 12.70 386 ALA D C 1
ATOM 12626 O O . ALA D 1 394 ? -117.335 66.448 116.097 1.00 16.85 386 ALA D O 1
ATOM 12628 N N . GLU D 1 395 ? -117.760 65.447 118.077 1.00 12.09 387 GLU D N 1
ATOM 12629 C CA . GLU D 1 395 ? -118.835 66.345 118.458 1.00 13.01 387 GLU D CA 1
ATOM 12630 C C . GLU D 1 395 ? -118.254 67.688 118.845 1.00 13.41 387 GLU D C 1
ATOM 12631 O O . GLU D 1 395 ? -117.394 67.771 119.732 1.00 13.30 387 GLU D O 1
ATOM 12637 N N . GLY D 1 396 ? -118.713 68.740 118.184 1.00 13.74 388 GLY D N 1
ATOM 12638 C CA . GLY D 1 396 ? -118.268 70.075 118.527 1.00 13.85 388 GLY D CA 1
ATOM 12639 C C . GLY D 1 396 ? -116.918 70.425 117.936 1.00 9.97 388 GLY D C 1
ATOM 12640 O O . GLY D 1 396 ? -116.547 69.933 116.853 1.00 13.83 388 GLY D O 1
ATOM 12641 N N . ASP D 1 397 ? -116.184 71.279 118.644 1.00 11.87 389 ASP D N 1
ATOM 12642 C CA . ASP D 1 397 ? -114.962 71.875 118.110 1.00 10.78 389 ASP D CA 1
ATOM 12643 C C . ASP D 1 397 ? -113.683 71.247 118.657 1.00 9.63 389 ASP D C 1
ATOM 12644 O O . ASP D 1 397 ? -113.546 71.001 119.868 1.00 11.89 389 ASP D O 1
ATOM 12649 N N . THR D 1 398 ? -112.744 71.012 117.746 1.00 8.88 390 THR D N 1
ATOM 12650 C CA . THR D 1 398 ? -111.403 70.521 118.072 1.00 8.81 390 THR D CA 1
ATOM 12651 C C . THR D 1 398 ? -110.376 71.568 117.640 1.00 11.06 390 THR D C 1
ATOM 12652 O O . THR D 1 398 ? -110.348 71.989 116.483 1.00 12.19 390 THR D O 1
ATOM 12656 N N . LEU D 1 399 ? -109.552 72.002 118.587 1.00 9.14 391 LEU D N 1
ATOM 12657 C CA . LEU D 1 399 ? -108.556 73.033 118.341 1.00 10.69 391 LEU D CA 1
ATOM 12658 C C . LEU D 1 399 ? -107.181 72.398 118.348 1.00 12.04 391 LEU D C 1
ATOM 12659 O O . LEU D 1 399 ? -106.724 71.916 119.381 1.00 11.84 391 LEU D O 1
ATOM 12664 N N . ILE D 1 400 ? -106.520 72.389 117.194 1.00 9.68 392 ILE D N 1
ATOM 12665 C CA . ILE D 1 400 ? -105.237 71.712 117.097 1.00 9.16 392 ILE D CA 1
ATOM 12666 C C . ILE D 1 400 ? -104.132 72.747 117.104 1.00 9.96 392 ILE D C 1
ATOM 12667 O O . ILE D 1 400 ? -104.147 73.666 116.290 1.00 11.15 392 ILE D O 1
ATOM 12672 N N . ASP D 1 401 ? -103.165 72.595 118.011 1.00 7.84 393 ASP D N 1
ATOM 12673 C CA A ASP D 1 401 ? -102.045 73.529 117.949 0.52 10.02 393 ASP D CA 1
ATOM 12674 C CA B ASP D 1 401 ? -101.997 73.460 118.145 0.48 9.48 393 ASP D CA 1
ATOM 12675 C C . ASP D 1 401 ? -100.773 72.828 117.485 1.00 11.60 393 ASP D C 1
ATOM 12676 O O . ASP D 1 401 ? -100.777 71.622 117.205 1.00 8.96 393 ASP D O 1
ATOM 12685 N N . ARG D 1 402 ? -99.713 73.623 117.324 1.00 10.34 394 ARG D N 1
ATOM 12686 C CA . ARG D 1 402 ? -98.447 73.192 116.712 1.00 12.93 394 ARG D CA 1
ATOM 12687 C C . ARG D 1 402 ? -98.687 72.642 115.302 1.00 13.24 394 ARG D C 1
ATOM 12688 O O . ARG D 1 402 ? -98.082 71.654 114.889 1.00 9.72 394 ARG D O 1
ATOM 12696 N N . ILE D 1 403 ? -99.563 73.327 114.570 1.00 10.56 395 ILE D N 1
ATOM 12697 C CA . ILE D 1 403 ? -99.894 73.043 113.180 1.00 9.07 395 ILE D CA 1
ATOM 12698 C C . ILE D 1 403 ? -98.667 73.102 112.276 1.00 9.07 395 ILE D C 1
ATOM 12699 O O . ILE D 1 403 ? -98.654 72.508 111.189 1.00 11.44 395 ILE D O 1
ATOM 12704 N N . TYR D 1 404 ? -97.639 73.828 112.716 1.00 10.41 396 TYR D N 1
ATOM 12705 C CA . TYR D 1 404 ? -96.409 73.907 111.935 1.00 11.57 396 TYR D CA 1
ATOM 12706 C C . TYR D 1 404 ? -95.889 72.519 111.543 1.00 9.87 396 TYR D C 1
ATOM 12707 O O . TYR D 1 404 ? -95.310 72.378 110.459 1.00 10.20 396 TYR D O 1
ATOM 12716 N N . HIS D 1 405 ? -96.119 71.501 112.376 1.00 8.32 397 HIS D N 1
ATOM 12717 C CA . HIS D 1 405 ? -95.748 70.127 112.011 1.00 9.17 397 HIS D CA 1
ATOM 12718 C C . HIS D 1 405 ? -96.494 69.698 110.754 1.00 9.36 397 HIS D C 1
ATOM 12719 O O . HIS D 1 405 ? -95.900 69.198 109.801 1.00 11.31 397 HIS D O 1
ATOM 12726 N N . ILE D 1 406 ? -97.804 69.901 110.771 1.00 8.27 398 ILE D N 1
ATOM 12727 C CA . ILE D 1 406 ? -98.661 69.455 109.691 1.00 7.55 398 ILE D CA 1
ATOM 12728 C C . ILE D 1 406 ? -98.309 70.234 108.411 1.00 8.41 398 ILE D C 1
ATOM 12729 O O . ILE D 1 406 ? -98.341 69.677 107.309 1.00 9.96 398 ILE D O 1
ATOM 12734 N N . ASP D 1 407 ? -97.968 71.511 108.559 1.00 8.41 399 ASP D N 1
ATOM 12735 C CA . ASP D 1 407 ? -97.618 72.350 107.398 1.00 8.36 399 ASP D CA 1
ATOM 12736 C C . ASP D 1 407 ? -96.309 71.910 106.713 1.00 8.62 399 ASP D C 1
ATOM 12737 O O . ASP D 1 407 ? -96.047 72.291 105.570 1.00 12.34 399 ASP D O 1
ATOM 12742 N N . ARG D 1 408 ? -95.489 71.137 107.418 1.00 9.88 400 ARG D N 1
ATOM 12743 C CA . ARG D 1 408 ? -94.309 70.501 106.824 1.00 9.45 400 ARG D CA 1
ATOM 12744 C C . ARG D 1 408 ? -94.712 69.392 105.867 1.00 13.71 400 ARG D C 1
ATOM 12745 O O . ARG D 1 408 ? -94.048 69.165 104.853 1.00 13.62 400 ARG D O 1
ATOM 12753 N N . GLY D 1 409 ? -95.791 68.690 106.211 1.00 12.59 401 GLY D N 1
ATOM 12754 C CA . GLY D 1 409 ? -96.113 67.428 105.556 1.00 10.90 401 GLY D CA 1
ATOM 12755 C C . GLY D 1 409 ? -97.283 67.445 104.585 1.00 12.48 401 GLY D C 1
ATOM 12756 O O . GLY D 1 409 ? -97.473 66.486 103.838 1.00 10.20 401 GLY D O 1
ATOM 12757 N N . TYR D 1 410 ? -98.077 68.514 104.610 1.00 12.15 402 TYR D N 1
ATOM 12758 C CA . TYR D 1 410 ? -99.267 68.613 103.766 1.00 7.99 402 TYR D CA 1
ATOM 12759 C C . TYR D 1 410 ? -99.442 70.018 103.217 1.00 11.19 402 TYR D C 1
ATOM 12760 O O . TYR D 1 410 ? -99.324 71.000 103.951 1.00 12.34 402 TYR D O 1
ATOM 12769 N N . GLU D 1 411 ? -99.729 70.111 101.925 1.00 10.52 403 GLU D N 1
ATOM 12770 C CA . GLU D 1 411 ? -99.998 71.405 101.325 1.00 11.69 403 GLU D CA 1
ATOM 12771 C C . GLU D 1 411 ? -101.373 71.920 101.742 1.00 13.38 403 GLU D C 1
ATOM 12772 O O . GLU D 1 411 ? -102.383 71.263 101.500 1.00 13.90 403 GLU D O 1
ATOM 12778 N N . CYS D 1 412 ? -101.368 73.101 102.362 1.00 12.91 404 CYS D N 1
ATOM 12779 C CA A CYS D 1 412 ? -102.571 73.793 102.839 0.68 16.71 404 CYS D CA 1
ATOM 12780 C CA B CYS D 1 412 ? -102.584 73.801 102.813 0.32 15.96 404 CYS D CA 1
ATOM 12781 C C . CYS D 1 412 ? -103.772 72.887 103.130 1.00 16.46 404 CYS D C 1
ATOM 12782 O O . CYS D 1 412 ? -104.812 72.961 102.460 1.00 12.86 404 CYS D O 1
ATOM 12787 N N . ILE D 1 413 ? -103.624 72.056 104.157 1.00 12.35 405 ILE D N 1
ATOM 12788 C CA . ILE D 1 413 ? -104.593 71.000 104.441 1.00 9.44 405 ILE D CA 1
ATOM 12789 C C . ILE D 1 413 ? -106.015 71.527 104.661 1.00 12.98 405 ILE D C 1
ATOM 12790 O O . ILE D 1 413 ? -106.959 70.900 104.195 1.00 14.23 405 ILE D O 1
ATOM 12795 N N . GLU D 1 414 ? -106.173 72.679 105.322 1.00 15.53 406 GLU D N 1
ATOM 12796 C CA . GLU D 1 414 ? -107.515 73.192 105.596 1.00 13.97 406 GLU D CA 1
ATOM 12797 C C . GLU D 1 414 ? -108.173 73.679 104.315 1.00 14.92 406 GLU D C 1
ATOM 12798 O O . GLU D 1 414 ? -109.394 73.585 104.169 1.00 14.96 406 GLU D O 1
ATOM 12804 N N . GLU D 1 415 ? -107.371 74.181 103.377 1.00 16.17 407 GLU D N 1
ATOM 12805 C CA . GLU D 1 415 ? -107.924 74.698 102.128 1.00 15.16 407 GLU D CA 1
ATOM 12806 C C . GLU D 1 415 ? -108.466 73.547 101.276 1.00 18.96 407 GLU D C 1
ATOM 12807 O O . GLU D 1 415 ? -109.503 73.676 100.626 1.00 20.43 407 GLU D O 1
ATOM 12813 N N . LYS D 1 416 ? -107.764 72.420 101.288 1.00 15.27 408 LYS D N 1
ATOM 12814 C CA . LYS D 1 416 ? -108.222 71.268 100.525 1.00 16.51 408 LYS D CA 1
ATOM 12815 C C . LYS D 1 416 ? -109.461 70.667 101.177 1.00 16.43 408 LYS D C 1
ATOM 12816 O O . LYS D 1 416 ? -110.419 70.297 100.497 1.00 16.40 408 LYS D O 1
ATOM 12822 N N . LEU D 1 417 ? -109.466 70.593 102.500 1.00 12.79 409 LEU D N 1
ATOM 12823 C CA . LEU D 1 417 ? -110.614 70.017 103.192 1.00 11.93 409 LEU D CA 1
ATOM 12824 C C . LEU D 1 417 ? -111.857 70.896 103.067 1.00 14.42 409 LEU D C 1
ATOM 12825 O O . LEU D 1 417 ? -112.974 70.389 103.078 1.00 18.40 409 LEU D O 1
ATOM 12830 N N . GLN D 1 418 ? -111.664 72.206 102.937 1.00 15.13 410 GLN D N 1
ATOM 12831 C CA . GLN D 1 418 ? -112.790 73.120 102.740 1.00 16.12 410 GLN D CA 1
ATOM 12832 C C . GLN D 1 418 ? -113.506 72.814 101.435 1.00 18.53 410 GLN D C 1
ATOM 12833 O O . GLN D 1 418 ? -114.727 72.941 101.338 1.00 19.08 410 GLN D O 1
ATOM 12839 N N . LEU D 1 419 ? -112.737 72.411 100.430 1.00 19.71 411 LEU D N 1
ATOM 12840 C CA . LEU D 1 419 ? -113.290 72.062 99.130 1.00 21.43 411 LEU D CA 1
ATOM 12841 C C . LEU D 1 419 ? -114.150 70.809 99.219 1.00 17.27 411 LEU D C 1
ATOM 12842 O O . LEU D 1 419 ? -114.972 70.548 98.330 1.00 22.07 411 LEU D O 1
ATOM 12847 N N . LEU D 1 420 ? -113.965 70.043 100.290 1.00 17.52 412 LEU D N 1
ATOM 12848 C CA . LEU D 1 420 ? -114.736 68.824 100.503 1.00 16.32 412 LEU D CA 1
ATOM 12849 C C . LEU D 1 420 ? -115.896 69.058 101.479 1.00 17.55 412 LEU D C 1
ATOM 12850 O O . LEU D 1 420 ? -116.585 68.120 101.873 1.00 18.37 412 LEU D O 1
ATOM 12855 N N . GLY D 1 421 ? -116.111 70.311 101.869 1.00 16.40 413 GLY D N 1
ATOM 12856 C CA . GLY D 1 421 ? -117.221 70.635 102.741 1.00 18.78 413 GLY D CA 1
ATOM 12857 C C . GLY D 1 421 ? -116.910 70.567 104.223 1.00 18.71 413 GLY D C 1
ATOM 12858 O O . GLY D 1 421 ? -117.817 70.638 105.060 1.00 19.56 413 GLY D O 1
ATOM 12859 N N . ALA D 1 422 ? -115.632 70.423 104.564 1.00 16.06 414 ALA D N 1
ATOM 12860 C CA . ALA D 1 422 ? -115.246 70.403 105.969 1.00 14.28 414 ALA D CA 1
ATOM 12861 C C . ALA D 1 422 ? -115.426 71.780 106.587 1.00 14.96 414 ALA D C 1
ATOM 12862 O O . ALA D 1 422 ? -115.219 72.802 105.924 1.00 18.53 414 ALA D O 1
ATOM 12864 N N . LYS D 1 423 ? -115.822 71.802 107.859 1.00 12.20 415 LYS D N 1
ATOM 12865 C CA . LYS D 1 423 ? -115.885 73.044 108.616 1.00 16.95 415 LYS D CA 1
ATOM 12866 C C . LYS D 1 423 ? -114.566 73.154 109.367 1.00 19.20 415 LYS D C 1
ATOM 12867 O O . LYS D 1 423 ? -114.388 72.554 110.419 1.00 13.39 415 LYS D O 1
ATOM 12869 N N . ILE D 1 424 ? -113.623 73.884 108.786 1.00 17.68 416 ILE D N 1
ATOM 12870 C CA . ILE D 1 424 ? -112.273 73.942 109.329 1.00 14.99 416 ILE D CA 1
ATOM 12871 C C . ILE D 1 424 ? -111.694 75.300 108.975 1.00 16.55 416 ILE D C 1
ATOM 12872 O O . ILE D 1 424 ? -111.949 75.834 107.889 1.00 18.42 416 ILE D O 1
ATOM 12877 N N . ARG D 1 425 ? -110.937 75.872 109.908 1.00 11.51 417 ARG D N 1
ATOM 12878 C CA A ARG D 1 425 ? -110.401 77.216 109.741 0.38 16.03 417 ARG D CA 1
ATOM 12879 C CA B ARG D 1 425 ? -110.407 77.221 109.749 0.62 16.08 417 ARG D CA 1
ATOM 12880 C C . ARG D 1 425 ? -109.017 77.326 110.371 1.00 15.59 417 ARG D C 1
ATOM 12881 O O . ARG D 1 425 ? -108.737 76.717 111.413 1.00 13.89 417 ARG D O 1
ATOM 12896 N N . ARG D 1 426 ? -108.136 78.078 109.719 1.00 14.57 418 ARG D N 1
ATOM 12897 C CA . ARG D 1 426 ? -106.818 78.316 110.285 1.00 14.07 418 ARG D CA 1
ATOM 12898 C C . ARG D 1 426 ? -106.893 79.577 111.143 1.00 13.86 418 ARG D C 1
ATOM 12899 O O . ARG D 1 426 ? -107.383 80.618 110.692 1.00 13.43 418 ARG D O 1
ATOM 12907 N N . VAL D 1 427 ? -106.443 79.458 112.389 1.00 14.03 419 VAL D N 1
ATOM 12908 C CA . VAL D 1 427 ? -106.354 80.590 113.298 1.00 13.65 419 VAL D CA 1
ATOM 12909 C C . VAL D 1 427 ? -104.944 81.137 113.222 1.00 15.10 419 VAL D C 1
ATOM 12910 O O . VAL D 1 427 ? -104.007 80.464 113.640 1.00 13.08 419 VAL D O 1
ATOM 12914 N N . PRO D 1 428 ? -104.779 82.355 112.684 1.00 14.37 420 PRO D N 1
ATOM 12915 C CA . PRO D 1 428 ? -103.421 82.871 112.460 1.00 15.44 420 PRO D CA 1
ATOM 12916 C C . PRO D 1 428 ? -102.642 83.094 113.753 1.00 17.78 420 PRO D C 1
ATOM 12917 O O . PRO D 1 428 ? -103.179 83.668 114.707 1.00 18.83 420 PRO D O 1
ATOM 12921 N N . GLY D 1 429 ? -101.386 82.665 113.770 1.00 15.10 421 GLY D N 1
ATOM 12922 C CA . GLY D 1 429 ? -100.505 82.916 114.895 1.00 16.47 421 GLY D CA 1
ATOM 12923 C C . GLY D 1 429 ? -100.081 84.379 114.935 1.00 24.46 421 GLY D C 1
ATOM 12924 O O . GLY D 1 429 ? -100.189 85.110 113.941 1.00 18.40 421 GLY D O 1
#

CATH classification: 3.65.10.10 (+1 more: 3.65.10.10)

B-factor: mean 17.23, std 9.18, range [4.87, 60.33]

Solvent-accessible surface area: 54223 Å² total

Nearest PDB structures (foldseek):
  5bq2-assembly1_D  TM=1.002E+00  e=4.525E-97  Pseudomonas aeruginosa PAO1
  6cn1-assembly2_G  TM=9.982E-01  e=2.239E-84  Pseudomonas putida KT2440
  3swe-assembly1_A  TM=9.898E-01  e=9.374E-66  Haemophilus influenzae Rd KW20
  2rl1-assembly1_A  TM=9.896E-01  e=2.464E-65  Haemophilus influenzae
  3kr6-assembly1_A  TM=9.849E-01  e=1.950E-66  Escherichia coli K-12